Protein 7EB1 (pdb70)

Organism: Homo sapiens (NCBI:txid9606)

Foldseek 3Di:
DADFFLKKWKFQDFQPDAQCLCCVLLCVQAAFPFWFFDHDPVSRTGPRTIMTTGNGVVSSVSSQVVQAQHQRVHGHIHIHGPHD

Secondary structure (DSSP, 8-state):
--STT--EEEES--TT--HHHHHHHHHHHS-EEEEEEEE-TTT--EEEEEEEEESSHHHHHHHHHHHTTEEETTEEEEEEES--

Solvent-accessible surface area: 4812 Å² total; per-residue (Å²): 140,115,35,139,56,0,67,0,71,0,5,19,0,24,105,111,0,55,79,147,22,0,71,90,70,0,57,96,78,8,54,31,61,111,23,76,16,57,72,28,172,160,69,101,122,2,117,6,108,0,79,0,19,1,67,53,27,106,41,0,15,65,0,26,162,41,4,75,28,80,55,0,57,72,96,114,0,170,5,90,58,36,10,111

Nearest PDB structures (foldseek):
  7eb1-assembly1_A  TM=9.972E-01  e=1.438E-18  Homo sapiens
  1x5s-assembly1_A  TM=8.349E-01  e=1.591E-12  Homo sapiens
  2rra-assembly1_A  TM=8.463E-01  e=3.230E-09  Homo sapiens
  7zez-assembly1_A  TM=8.293E-01  e=2.449E-09  Homo sapiens
  2rrb-assembly1_A  TM=8.452E-01  e=9.126E-09  Homo sapiens

InterPro domains:
  IPR000504 RNA recognition motif domain [PF00076] (8-78)
  IPR000504 RNA recognition motif domain [PS50102] (6-84)
  IPR000504 RNA recognition motif domain [SM00360] (7-80)
  IPR012677 Nucleotide-binding alpha-beta plait domain superfamily [G3DSA:3.30.70.330] (1-126)
  IPR034278 RBM3/CIRBP, RNA recognition motif [cd12449] (6-85)
  IPR035979 RNA-binding domain superfamily [SSF54928] (4-114)
  IPR050441 RNA-binding motif [PTHR48034] (2-157)

Radius of gyration: 11.51 Å; Cα contacts (8 Å, |Δi|>4): 219; chains: 1; bounding box: 32×24×23 Å

Sequence (84 aa):
MSSEEGKLFVGGLNFNTDEQALEDHFSSFGPISEVVVVKDRETQRSRGFGFITFTNPEHASVAMRAMNGESLDGRQIRVDHAGKMSSEEGKLFVGGLNFNTDEQALEDHFSSFGPISEVVVVKDRETQRSRGFGFITFTNPEHASVAMRAMNGESLDGRQIRVDHAGKMSSEEGKLFVGGLNFNTDEQALEDHFSSFGPISEVVVVKDRETQRSRGFGFITFTNPEHASVAMRAMNGESLDGRQIRVDHAGKMSSEEGKLFVGGLNFNTDEQALEDHFSSFGPISEVVVVKDRETQRSRGFGFITFTNPEHASVAMRAMNGESLDGRQIRVDHAGKMSSEEGKLFVGGLNFNTDEQALEDHFSSFGPISEVVVVKDRETQRSRGFGFITFTNPEHASVAMRAMNGESLDGRQIRVDHAGKMSSEEGKLFVGGLNFNTDEQALEDHFSSFGPISEVVVVKDRETQRSRGFGFITFTNPEHASVAMRAMNGESLDGRQIRVDHAGKMSSEEGKLFVGGLNFNTDEQALEDHFSSFGPISEVVVVKDRETQRSRGFGFITFTNPEHASVAMRAMNGESLDGRQIRVDHAGKMSSEEGKLFVGGLNFNTDEQALEDHFSSFGPISEVVVVKDRETQRSRGFGFITFTNPEHASVAMRAMNGESLDGRQIRVDHAGKMSSEEGKLFVGGLNFNTDEQALEDHFSSFGPISEVVVVKDRETQRSRGFGFITFTNPEHASVAMRAMNGESLDGRQIRVDHAGKMSSEEGKLFVGGLNFNTDEQALEDHFSSFGPISEVVVVKDRETQRSRGFGFITFTNPEHASVAMRAMNGESLDGRQIRVDHAGKMSSEEGKLFVGGLNFNTDEQALEDHFSSFGPISEVVVVKDRETQRSRGFGFITFTNPEHASVAMRAMNGESLDGRQIRVDHAGKMSSEEGKLFVGGLNFNTDEQALEDHFSSFGPISEVVVVKDRETQRSRGFGFITFTNPEHASVAMRAMNGESLDGRQIRVDHAGKMSSEEGKLFVGGLNFNTDEQALEDHFSSFGPISEVVVVKDRETQRSRGFGFITFTNPEHASVAMRAMNGESLDGRQIRVDHAGKMSSEEGKLFVGGLNFNTDEQALEDHFSSFGPISEVVVVKDRETQRSRGFGFITFTNPEHASVAMRAMNGESLDGRQIRVDHAGKMSSEEGKLFVGGLNFNTDEQALEDHFSSFGPISEVVVVKDRETQRSRGFGFITFTNPEHASVAMRAMNGESLDGRQIRVDHAGKMSSEEGKLFVGGLNFNTDEQALEDHFSSFGPISEVVVVKDRETQRSRGFGFITFTNPEHASVAMRAMNGESLDGRQIRVDHAGKMSSEEGKLFVGGLNFNTDEQALEDHFSSFGPISEVVVVKDRETQRSRGFGFITFTNPEHASVAMRAMNGESLDGRQIRVDHAGKMSSEEGKLFVGGLNFNTDEQALEDHFSSFGPISEVVVVKDRETQRSRGFGFITFTNPEHASVAMRAMNGESLDGRQIRVDHAGKMSSEEGKLFVGGLNFNTDEQALEDHFSSFGPISEVVVVKDRETQRSRGFGFITFTNPEHASVAMRAMNGESLDGRQIRVDHAGKMSSEEGKLFVGGLNFNTDEQALEDHFSSFGPISEVVVVKDRETQRSRGFGFITFTNPEHASVAMRAMNGESLDGRQIRVDHAGK

GO terms:
  GO:0003723 RNA binding (F, TAS)
  GO:0006396 RNA processing (P, TAS)
  GO:0005515 protein binding (F, IPI)
  GO:0005654 nucleoplasm (C, IDA)
  GO:0003723 RNA binding (F, HDA)

Structure (mmCIF, N/CA/C/O backbone):
data_7EB1
#
_entry.id   7EB1
#
loop_
_atom_site.group_PDB
_atom_site.id
_atom_site.type_symbol
_atom_site.label_atom_id
_atom_site.label_alt_id
_atom_site.label_comp_id
_atom_site.label_asym_id
_atom_site.label_entity_id
_atom_site.label_seq_id
_atom_site.pdbx_PDB_ins_code
_atom_site.Cartn_x
_atom_site.Cartn_y
_atom_site.Cartn_z
_atom_site.occupancy
_atom_site.B_iso_or_equiv
_atom_site.auth_seq_id
_atom_site.auth_comp_id
_atom_site.auth_asym_id
_atom_site.auth_atom_id
_atom_site.pdbx_PDB_model_num
ATOM 1 N N . MET A 1 1 ? -7.457 -0.444 9.643 1.00 0.00 1 MET A N 1
ATOM 2 C CA . MET A 1 1 ? -7.922 0.965 9.486 1.00 0.00 1 MET A CA 1
ATOM 3 C C . MET A 1 1 ? -9.416 1.056 9.794 1.00 0.00 1 MET A C 1
ATOM 4 O O . MET A 1 1 ? -9.874 2.050 10.364 1.00 0.00 1 MET A O 1
ATOM 20 N N . SER A 1 2 ? -10.168 0.018 9.412 1.00 0.00 2 SER A N 1
ATOM 21 C CA . SER A 1 2 ? -11.612 -0.011 9.648 1.00 0.00 2 SER A CA 1
ATOM 22 C C . SER A 1 2 ? -12.272 1.233 9.038 1.00 0.00 2 SER A C 1
ATOM 23 O O . SER A 1 2 ? -13.067 1.925 9.688 1.00 0.00 2 SER A O 1
ATOM 31 N N . SER A 1 3 ? -11.926 1.506 7.779 1.00 0.00 3 SER A N 1
ATOM 32 C CA . SER A 1 3 ? -12.467 2.662 7.069 1.00 0.00 3 SER A CA 1
ATOM 33 C C . SER A 1 3 ? -12.706 2.326 5.601 1.00 0.00 3 SER A C 1
ATOM 34 O O . SER A 1 3 ? -12.192 1.326 5.091 1.00 0.00 3 SER A O 1
ATOM 42 N N . GLU A 1 4 ? -13.500 3.166 4.937 1.00 0.00 4 GLU A N 1
ATOM 43 C CA . GLU A 1 4 ? -13.829 2.965 3.521 1.00 0.00 4 GLU A CA 1
ATOM 44 C C . GLU A 1 4 ? -12.712 3.462 2.581 1.00 0.00 4 GLU A C 1
ATOM 45 O O . GLU A 1 4 ? -12.949 3.648 1.384 1.00 0.00 4 GLU A O 1
ATOM 57 N N . GLU A 1 5 ? -11.514 3.686 3.128 1.00 0.00 5 GLU A N 1
ATOM 58 C CA . GLU A 1 5 ? -10.382 4.177 2.345 1.00 0.00 5 GLU A CA 1
ATOM 59 C C . GLU A 1 5 ? -9.948 3.172 1.281 1.00 0.00 5 GLU A C 1
ATOM 60 O O . GLU A 1 5 ? -9.575 3.564 0.175 1.00 0.00 5 GLU A O 1
ATOM 72 N N . GLY A 1 6 ? -9.971 1.884 1.633 1.00 0.00 6 GLY A N 1
ATOM 73 C CA . GLY A 1 6 ? -9.549 0.831 0.707 1.00 0.00 6 GLY A CA 1
ATOM 74 C C . GLY A 1 6 ? -8.030 0.878 0.473 1.00 0.00 6 GLY A C 1
ATOM 75 O O . GLY A 1 6 ? -7.530 0.410 -0.550 1.00 0.00 6 GLY A O 1
ATOM 79 N N . LYS A 1 7 ? -7.300 1.462 1.426 1.00 0.00 7 LYS A N 1
ATOM 80 C CA . LYS A 1 7 ? -5.851 1.595 1.306 1.00 0.00 7 LYS A CA 1
ATOM 81 C C . LYS A 1 7 ? -5.130 0.279 1.569 1.00 0.00 7 LYS A C 1
ATOM 82 O O . LYS A 1 7 ? -5.354 -0.381 2.583 1.00 0.00 7 LYS A O 1
ATOM 101 N N . LEU A 1 8 ? -4.238 -0.061 0.637 1.00 0.00 8 LEU A N 1
ATOM 102 C CA . LEU A 1 8 ? -3.430 -1.267 0.739 1.00 0.00 8 LEU A CA 1
ATOM 103 C C . LEU A 1 8 ? -1.970 -0.869 0.934 1.00 0.00 8 LEU A C 1
ATOM 104 O O . LEU A 1 8 ? -1.540 0.177 0.440 1.00 0.00 8 LEU A O 1
ATOM 120 N N . PHE A 1 9 ? -1.212 -1.707 1.644 1.00 0.00 9 PHE A N 1
ATOM 121 C CA . PHE A 1 9 ? 0.208 -1.428 1.886 1.00 0.00 9 PHE A CA 1
ATOM 122 C C . PHE A 1 9 ? 1.066 -2.337 1.003 1.00 0.00 9 PHE A C 1
ATOM 123 O O . PHE A 1 9 ? 1.095 -3.546 1.210 1.00 0.00 9 PHE A O 1
ATOM 140 N N . VAL A 1 10 ? 1.759 -1.750 0.022 1.00 0.00 10 VAL A N 1
ATOM 141 C CA . VAL A 1 10 ? 2.599 -2.543 -0.886 1.00 0.00 10 VAL A CA 1
ATOM 142 C C . VAL A 1 10 ? 4.063 -2.451 -0.454 1.00 0.00 10 VAL A C 1
ATOM 143 O O . VAL A 1 10 ? 4.606 -1.352 -0.303 1.00 0.00 10 VAL A O 1
ATOM 156 N N . GLY A 1 11 ? 4.689 -3.616 -0.268 1.00 0.00 11 GLY A N 1
ATOM 157 C CA . GLY A 1 11 ? 6.092 -3.680 0.139 1.00 0.00 11 GLY A CA 1
ATOM 158 C C . GLY A 1 11 ? 6.931 -4.390 -0.914 1.00 0.00 11 GLY A C 1
ATOM 159 O O . GLY A 1 11 ? 6.401 -5.140 -1.738 1.00 0.00 11 GLY A O 1
ATOM 163 N N . GLY A 1 12 ? 8.240 -4.134 -0.886 1.00 0.00 12 GLY A N 1
ATOM 164 C CA . GLY A 1 12 ? 9.158 -4.735 -1.849 1.00 0.00 12 GLY A CA 1
ATOM 165 C C . GLY A 1 12 ? 8.890 -4.203 -3.256 1.00 0.00 12 GLY A C 1
ATOM 166 O O . GLY A 1 12 ? 9.031 -4.939 -4.236 1.00 0.00 12 GLY A O 1
ATOM 170 N N . LEU A 1 13 ? 8.482 -2.931 -3.345 1.00 0.00 13 LEU A N 1
ATOM 171 C CA . LEU A 1 13 ? 8.173 -2.320 -4.636 1.00 0.00 13 LEU A CA 1
ATOM 172 C C . LEU A 1 13 ? 9.365 -2.334 -5.587 1.00 0.00 13 LEU A C 1
ATOM 173 O O . LEU A 1 13 ? 10.507 -2.091 -5.192 1.00 0.00 13 LEU A O 1
ATOM 189 N N . ASN A 1 14 ? 9.070 -2.614 -6.858 1.00 0.00 14 ASN A N 1
ATOM 190 C CA . ASN A 1 14 ? 10.097 -2.649 -7.890 1.00 0.00 14 ASN A CA 1
ATOM 191 C C . ASN A 1 14 ? 10.687 -1.259 -8.050 1.00 0.00 14 ASN A C 1
ATOM 192 O O . ASN A 1 14 ? 10.006 -0.265 -7.796 1.00 0.00 14 ASN A O 1
ATOM 203 N N . PHE A 1 15 ? 11.952 -1.201 -8.453 1.00 0.00 15 PHE A N 1
ATOM 204 C CA . PHE A 1 15 ? 12.643 0.076 -8.625 1.00 0.00 15 PHE A CA 1
ATOM 205 C C . PHE A 1 15 ? 11.918 0.954 -9.640 1.00 0.00 15 PHE A C 1
ATOM 206 O O . PHE A 1 15 ? 11.849 2.175 -9.470 1.00 0.00 15 PHE A O 1
ATOM 223 N N . ASN A 1 16 ? 11.376 0.331 -10.691 1.00 0.00 16 ASN A N 1
ATOM 224 C CA . ASN A 1 16 ? 10.651 1.070 -11.727 1.00 0.00 16 ASN A CA 1
ATOM 225 C C . ASN A 1 16 ? 9.154 1.183 -11.386 1.00 0.00 16 ASN A C 1
ATOM 226 O O . ASN A 1 16 ? 8.309 1.300 -12.279 1.00 0.00 16 ASN A O 1
ATOM 237 N N . THR A 1 17 ? 8.844 1.163 -10.085 1.00 0.00 17 THR A N 1
ATOM 238 C CA . THR A 1 17 ? 7.470 1.279 -9.608 1.00 0.00 17 THR A CA 1
ATOM 239 C C . THR A 1 17 ? 7.137 2.745 -9.404 1.00 0.00 17 THR A C 1
ATOM 240 O O . THR A 1 17 ? 7.889 3.480 -8.758 1.00 0.00 17 THR A O 1
ATOM 251 N N . ASP A 1 18 ? 6.003 3.155 -9.960 1.00 0.00 18 ASP A N 1
ATOM 252 C CA . ASP A 1 18 ? 5.555 4.529 -9.845 1.00 0.00 18 ASP A CA 1
ATOM 253 C C . ASP A 1 18 ? 4.081 4.570 -9.523 1.00 0.00 18 ASP A C 1
ATOM 254 O O . ASP A 1 18 ? 3.421 3.534 -9.500 1.00 0.00 18 ASP A O 1
ATOM 263 N N . GLU A 1 19 ? 3.570 5.771 -9.279 1.00 0.00 19 GLU A N 1
ATOM 264 C CA . GLU A 1 19 ? 2.158 5.934 -8.968 1.00 0.00 19 GLU A CA 1
ATOM 265 C C . GLU A 1 19 ? 1.328 5.418 -10.134 1.00 0.00 19 GLU A C 1
ATOM 266 O O . GLU A 1 19 ? 0.314 4.758 -9.938 1.00 0.00 19 GLU A O 1
ATOM 278 N N . GLN A 1 20 ? 1.793 5.709 -11.346 1.00 0.00 20 GLN A N 1
ATOM 279 C CA . GLN A 1 20 ? 1.125 5.255 -12.556 1.00 0.00 20 GLN A CA 1
ATOM 280 C C . GLN A 1 20 ? 1.301 3.755 -12.759 1.00 0.00 20 GLN A C 1
ATOM 281 O O . GLN A 1 20 ? 0.361 3.073 -13.174 1.00 0.00 20 GLN A O 1
ATOM 295 N N . ALA A 1 21 ? 2.509 3.244 -12.477 1.00 0.00 21 ALA A N 1
ATOM 296 C CA . ALA A 1 21 ? 2.776 1.817 -12.648 1.00 0.00 21 ALA A CA 1
ATOM 297 C C . ALA A 1 21 ? 1.892 1.021 -11.707 1.00 0.00 21 ALA A C 1
ATOM 298 O O . ALA A 1 21 ? 1.240 0.053 -12.111 1.00 0.00 21 ALA A O 1
ATOM 305 N N . LEU A 1 22 ? 1.861 1.463 -10.451 1.00 0.00 22 LEU A N 1
ATOM 306 C CA . LEU A 1 22 ? 1.029 0.808 -9.439 1.00 0.00 22 LEU A CA 1
ATOM 307 C C . LEU A 1 22 ? -0.454 1.023 -9.712 1.00 0.00 22 LEU A C 1
ATOM 308 O O . LEU A 1 22 ? -1.247 0.087 -9.608 1.00 0.00 22 LEU A O 1
ATOM 324 N N . GLU A 1 23 ? -0.822 2.256 -10.055 1.00 0.00 23 GLU A N 1
ATOM 325 C CA . GLU A 1 23 ? -2.215 2.579 -10.332 1.00 0.00 23 GLU A CA 1
ATOM 326 C C . GLU A 1 23 ? -2.736 1.750 -11.506 1.00 0.00 23 GLU A C 1
ATOM 327 O O . GLU A 1 23 ? -3.849 1.250 -11.450 1.00 0.00 23 GLU A O 1
ATOM 339 N N . ASP A 1 24 ? -1.937 1.634 -12.567 1.00 0.00 24 ASP A N 1
ATOM 340 C CA . ASP A 1 24 ? -2.356 0.889 -13.759 1.00 0.00 24 ASP A CA 1
ATOM 341 C C . ASP A 1 24 ? -2.612 -0.596 -13.466 1.00 0.00 24 ASP A C 1
ATOM 342 O O . ASP A 1 24 ? -3.670 -1.123 -13.826 1.00 0.00 24 ASP A O 1
ATOM 351 N N . HIS A 1 25 ? -1.641 -1.270 -12.838 1.00 0.00 25 HIS A N 1
ATOM 352 C CA . HIS A 1 25 ? -1.780 -2.703 -12.540 1.00 0.00 25 HIS A CA 1
ATOM 353 C C . HIS A 1 25 ? -2.880 -2.973 -11.511 1.00 0.00 25 HIS A C 1
ATOM 354 O O . HIS A 1 25 ? -3.684 -3.898 -11.675 1.00 0.00 25 HIS A O 1
ATOM 369 N N . PHE A 1 26 ? -2.913 -2.160 -10.459 1.00 0.00 26 PHE A N 1
ATOM 370 C CA . PHE A 1 26 ? -3.914 -2.316 -9.405 1.00 0.00 26 PHE A CA 1
ATOM 371 C C . PHE A 1 26 ? -5.300 -1.904 -9.916 1.00 0.00 26 PHE A C 1
ATOM 372 O O . PHE A 1 26 ? -6.303 -2.465 -9.483 1.00 0.00 26 PHE A O 1
ATOM 389 N N . SER A 1 27 ? -5.343 -0.956 -10.867 1.00 0.00 27 SER A N 1
ATOM 390 C CA . SER A 1 27 ? -6.610 -0.526 -11.466 1.00 0.00 27 SER A CA 1
ATOM 391 C C . SER A 1 27 ? -7.238 -1.706 -12.172 1.00 0.00 27 SER A C 1
ATOM 392 O O . SER A 1 27 ? -8.446 -1.936 -12.082 1.00 0.00 27 SER A O 1
ATOM 400 N N . SER A 1 28 ? -6.385 -2.453 -12.873 1.00 0.00 28 SER A N 1
ATOM 401 C CA . SER A 1 28 ? -6.820 -3.622 -13.599 1.00 0.00 28 SER A CA 1
ATOM 402 C C . SER A 1 28 ? -7.445 -4.628 -12.640 1.00 0.00 28 SER A C 1
ATOM 403 O O . SER A 1 28 ? -8.487 -5.216 -12.944 1.00 0.00 28 SER A O 1
ATOM 411 N N . PHE A 1 29 ? -6.806 -4.811 -11.479 1.00 0.00 29 PHE A N 1
ATOM 412 C CA . PHE A 1 29 ? -7.320 -5.742 -10.471 1.00 0.00 29 PHE A CA 1
ATOM 413 C C . PHE A 1 29 ? -8.589 -5.195 -9.806 1.00 0.00 29 PHE A C 1
ATOM 414 O O . PHE A 1 29 ? -9.502 -5.962 -9.489 1.00 0.00 29 PHE A O 1
ATOM 431 N N . GLY A 1 30 ? -8.640 -3.870 -9.599 1.00 0.00 30 GLY A N 1
ATOM 432 C CA . GLY A 1 30 ? -9.805 -3.238 -8.968 1.00 0.00 30 GLY A CA 1
ATOM 433 C C . GLY A 1 30 ? -9.707 -1.694 -8.977 1.00 0.00 30 GLY A C 1
ATOM 434 O O . GLY A 1 30 ? -8.646 -1.154 -9.268 1.00 0.00 30 GLY A O 1
ATOM 438 N N . PRO A 1 31 ? -10.789 -0.974 -8.655 1.00 0.00 31 PRO A N 1
ATOM 439 C CA . PRO A 1 31 ? -10.799 0.538 -8.634 1.00 0.00 31 PRO A CA 1
ATOM 440 C C . PRO A 1 31 ? -9.688 1.152 -7.773 1.00 0.00 31 PRO A C 1
ATOM 441 O O . PRO A 1 31 ? -9.392 0.651 -6.695 1.00 0.00 31 PRO A O 1
ATOM 452 N N . ILE A 1 32 ? -9.105 2.262 -8.250 1.00 0.00 32 ILE A N 1
ATOM 453 C CA . ILE A 1 32 ? -8.049 2.965 -7.500 1.00 0.00 32 ILE A CA 1
ATOM 454 C C . ILE A 1 32 ? -8.490 4.390 -7.148 1.00 0.00 32 ILE A C 1
ATOM 455 O O . ILE A 1 32 ? -8.542 5.258 -8.024 1.00 0.00 32 ILE A O 1
ATOM 471 N N . SER A 1 33 ? -8.763 4.631 -5.861 1.00 0.00 33 SER A N 1
ATOM 472 C CA . SER A 1 33 ? -9.147 5.966 -5.407 1.00 0.00 33 SER A CA 1
ATOM 473 C C . SER A 1 33 ? -7.971 6.931 -5.576 1.00 0.00 33 SER A C 1
ATOM 474 O O . SER A 1 33 ? -8.120 8.011 -6.154 1.00 0.00 33 SER A O 1
ATOM 482 N N . GLU A 1 34 ? -6.798 6.515 -5.079 1.00 0.00 34 GLU A N 1
ATOM 483 C CA . GLU A 1 34 ? -5.578 7.320 -5.183 1.00 0.00 34 GLU A CA 1
ATOM 484 C C . GLU A 1 34 ? -4.352 6.419 -5.172 1.00 0.00 34 GLU A C 1
ATOM 485 O O . GLU A 1 34 ? -4.466 5.226 -4.905 1.00 0.00 34 GLU A O 1
ATOM 497 N N . VAL A 1 35 ? -3.186 6.995 -5.474 1.00 0.00 35 VAL A N 1
ATOM 498 C CA . VAL A 1 35 ? -1.944 6.224 -5.491 1.00 0.00 35 VAL A CA 1
ATOM 499 C C . VAL A 1 35 ? -0.752 7.099 -5.070 1.00 0.00 35 VAL A C 1
ATOM 500 O O . VAL A 1 35 ? -0.635 8.258 -5.468 1.00 0.00 35 VAL A O 1
ATOM 513 N N . VAL A 1 36 ? 0.113 6.514 -4.247 1.00 0.00 36 VAL A N 1
ATOM 514 C CA . VAL A 1 36 ? 1.304 7.195 -3.739 1.00 0.00 36 VAL A CA 1
ATOM 515 C C . VAL A 1 36 ? 2.479 6.207 -3.689 1.00 0.00 36 VAL A C 1
ATOM 516 O O . VAL A 1 36 ? 2.321 5.088 -3.209 1.00 0.00 36 VAL A O 1
ATOM 529 N N . VAL A 1 37 ? 3.646 6.616 -4.189 1.00 0.00 37 VAL A N 1
ATOM 530 C CA . VAL A 1 37 ? 4.828 5.736 -4.188 1.00 0.00 37 VAL A CA 1
ATOM 531 C C . VAL A 1 37 ? 6.032 6.466 -3.593 1.00 0.00 37 VAL A C 1
ATOM 532 O O . VAL A 1 37 ? 6.321 7.607 -3.968 1.00 0.00 37 VAL A O 1
ATOM 545 N N . VAL A 1 38 ? 6.740 5.785 -2.692 1.00 0.00 38 VAL A N 1
ATOM 546 C CA . VAL A 1 38 ? 7.932 6.360 -2.075 1.00 0.00 38 VAL A CA 1
ATOM 547 C C . VAL A 1 38 ? 9.144 5.956 -2.916 1.00 0.00 38 VAL A C 1
ATOM 548 O O . VAL A 1 38 ? 9.409 4.767 -3.110 1.00 0.00 38 VAL A O 1
ATOM 561 N N . LYS A 1 39 ? 9.854 6.959 -3.424 1.00 0.00 39 LYS A N 1
ATOM 562 C CA . LYS A 1 39 ? 11.028 6.730 -4.265 1.00 0.00 39 LYS A CA 1
ATOM 563 C C . LYS A 1 39 ? 12.150 7.689 -3.884 1.00 0.00 39 LYS A C 1
ATOM 564 O O . LYS A 1 39 ? 11.964 8.575 -3.047 1.00 0.00 39 LYS A O 1
ATOM 583 N N . ASP A 1 40 ? 13.305 7.503 -4.515 1.00 0.00 40 ASP A N 1
ATOM 584 C CA . ASP A 1 40 ? 14.458 8.335 -4.270 1.00 0.00 40 ASP A CA 1
ATOM 585 C C . ASP A 1 40 ? 14.204 9.726 -4.838 1.00 0.00 40 ASP A C 1
ATOM 586 O O . ASP A 1 40 ? 13.710 9.848 -5.942 1.00 0.00 40 ASP A O 1
ATOM 595 N N . ARG A 1 41 ? 14.531 10.763 -4.084 1.00 0.00 41 ARG A N 1
ATOM 596 C CA . ARG A 1 41 ? 14.327 12.139 -4.558 1.00 0.00 41 ARG A CA 1
ATOM 597 C C . ARG A 1 41 ? 15.500 12.598 -5.439 1.00 0.00 41 ARG A C 1
ATOM 598 O O . ARG A 1 41 ? 15.388 13.597 -6.154 1.00 0.00 41 ARG A O 1
ATOM 619 N N . GLU A 1 42 ? 16.613 11.857 -5.389 1.00 0.00 42 GLU A N 1
ATOM 620 C CA . GLU A 1 42 ? 17.796 12.178 -6.189 1.00 0.00 42 GLU A CA 1
ATOM 621 C C . GLU A 1 42 ? 17.914 11.235 -7.389 1.00 0.00 42 GLU A C 1
ATOM 622 O O . GLU A 1 42 ? 18.508 11.594 -8.407 1.00 0.00 42 GLU A O 1
ATOM 634 N N . THR A 1 43 ? 17.339 10.030 -7.262 1.00 0.00 43 THR A N 1
ATOM 635 C CA . THR A 1 43 ? 17.373 9.040 -8.337 1.00 0.00 43 THR A CA 1
ATOM 636 C C . THR A 1 43 ? 15.977 8.851 -8.947 1.00 0.00 43 THR A C 1
ATOM 637 O O . THR A 1 43 ? 15.841 8.292 -10.038 1.00 0.00 43 THR A O 1
ATOM 648 N N . GLN A 1 44 ? 14.947 9.296 -8.223 1.00 0.00 44 GLN A N 1
ATOM 649 C CA . GLN A 1 44 ? 13.565 9.149 -8.669 1.00 0.00 44 GLN A CA 1
ATOM 650 C C . GLN A 1 44 ? 13.269 7.666 -8.925 1.00 0.00 44 GLN A C 1
ATOM 651 O O . GLN A 1 44 ? 12.497 7.302 -9.816 1.00 0.00 44 GLN A O 1
ATOM 665 N N . ARG A 1 45 ? 13.912 6.828 -8.110 1.00 0.00 45 ARG A N 1
ATOM 666 C CA . ARG A 1 45 ? 13.772 5.384 -8.184 1.00 0.00 45 ARG A CA 1
ATOM 667 C C . ARG A 1 45 ? 13.085 4.860 -6.931 1.00 0.00 45 ARG A C 1
ATOM 668 O O . ARG A 1 45 ? 13.488 5.157 -5.809 1.00 0.00 45 ARG A O 1
ATOM 689 N N . SER A 1 46 ? 12.047 4.072 -7.155 1.00 0.00 46 SER A N 1
ATOM 690 C CA . SER A 1 46 ? 11.260 3.482 -6.073 1.00 0.00 46 SER A CA 1
ATOM 691 C C . SER A 1 46 ? 12.164 2.863 -5.015 1.00 0.00 46 SER A C 1
ATOM 692 O O . SER A 1 46 ? 13.207 2.284 -5.325 1.00 0.00 46 SER A O 1
ATOM 700 N N . ARG A 1 47 ? 11.754 3.035 -3.768 1.00 0.00 47 ARG A N 1
ATOM 701 C CA . ARG A 1 47 ? 12.523 2.538 -2.619 1.00 0.00 47 ARG A CA 1
ATOM 702 C C . ARG A 1 47 ? 12.033 1.181 -2.104 1.00 0.00 47 ARG A C 1
ATOM 703 O O . ARG A 1 47 ? 12.590 0.660 -1.132 1.00 0.00 47 ARG A O 1
ATOM 724 N N . GLY A 1 48 ? 11.005 0.613 -2.739 1.00 0.00 48 GLY A N 1
ATOM 725 C CA . GLY A 1 48 ? 10.474 -0.686 -2.309 1.00 0.00 48 GLY A CA 1
ATOM 726 C C . GLY A 1 48 ? 9.266 -0.552 -1.379 1.00 0.00 48 GLY A C 1
ATOM 727 O O . GLY A 1 48 ? 8.832 -1.541 -0.792 1.00 0.00 48 GLY A O 1
ATOM 731 N N . PHE A 1 49 ? 8.723 0.659 -1.252 1.00 0.00 49 PHE A N 1
ATOM 732 C CA . PHE A 1 49 ? 7.558 0.884 -0.399 1.00 0.00 49 PHE A CA 1
ATOM 733 C C . PHE A 1 49 ? 6.666 1.959 -0.998 1.00 0.00 49 PHE A C 1
ATOM 734 O O . PHE A 1 49 ? 7.159 2.977 -1.489 1.00 0.00 49 PHE A O 1
ATOM 751 N N . GLY A 1 50 ? 5.355 1.723 -0.970 1.00 0.00 50 GLY A N 1
ATOM 752 C CA . GLY A 1 50 ? 4.400 2.668 -1.520 1.00 0.00 50 GLY A CA 1
ATOM 753 C C . GLY A 1 50 ? 3.009 2.444 -0.931 1.00 0.00 50 GLY A C 1
ATOM 754 O O . GLY A 1 50 ? 2.726 1.383 -0.372 1.00 0.00 50 GLY A O 1
ATOM 758 N N . PHE A 1 51 ? 2.146 3.447 -1.082 1.00 0.00 51 PHE A N 1
ATOM 759 C CA . PHE A 1 51 ? 0.771 3.372 -0.587 1.00 0.00 51 PHE A CA 1
ATOM 760 C C . PHE A 1 51 ? -0.199 3.530 -1.756 1.00 0.00 51 PHE A C 1
ATOM 761 O O . PHE A 1 51 ? 0.031 4.343 -2.643 1.00 0.00 51 PHE A O 1
ATOM 778 N N . ILE A 1 52 ? -1.270 2.745 -1.753 1.00 0.00 52 ILE A N 1
ATOM 779 C CA . ILE A 1 52 ? -2.266 2.796 -2.822 1.00 0.00 52 ILE A CA 1
ATOM 780 C C . ILE A 1 52 ? -3.670 2.819 -2.207 1.00 0.00 52 ILE A C 1
ATOM 781 O O . ILE A 1 52 ? -3.984 1.992 -1.345 1.00 0.00 52 ILE A O 1
ATOM 797 N N . THR A 1 53 ? -4.495 3.790 -2.622 1.00 0.00 53 THR A N 1
ATOM 798 C CA . THR A 1 53 ? -5.845 3.925 -2.069 1.00 0.00 53 THR A CA 1
ATOM 799 C C . THR A 1 53 ? -6.905 3.465 -3.070 1.00 0.00 53 THR A C 1
ATOM 800 O O . THR A 1 53 ? -6.884 3.851 -4.235 1.00 0.00 53 THR A O 1
ATOM 811 N N . PHE A 1 54 ? -7.819 2.627 -2.584 1.00 0.00 54 PHE A N 1
ATOM 812 C CA . PHE A 1 54 ? -8.909 2.090 -3.402 1.00 0.00 54 PHE A CA 1
ATOM 813 C C . PHE A 1 54 ? -10.207 2.832 -3.175 1.00 0.00 54 PHE A C 1
ATOM 814 O O . PHE A 1 54 ? -10.374 3.540 -2.181 1.00 0.00 54 PHE A O 1
ATOM 831 N N . THR A 1 55 ? -11.129 2.637 -4.111 1.00 0.00 55 THR A N 1
ATOM 832 C CA . THR A 1 55 ? -12.438 3.256 -4.035 1.00 0.00 55 THR A CA 1
ATOM 833 C C . THR A 1 55 ? -13.132 2.794 -2.756 1.00 0.00 55 THR A C 1
ATOM 834 O O . THR A 1 55 ? -13.637 3.611 -1.982 1.00 0.00 55 THR A O 1
ATOM 845 N N . ASN A 1 56 ? -13.132 1.477 -2.547 1.00 0.00 56 ASN A N 1
ATOM 846 C CA . ASN A 1 56 ? -13.747 0.893 -1.357 1.00 0.00 56 ASN A CA 1
ATOM 847 C C . ASN A 1 56 ? -12.930 -0.311 -0.841 1.00 0.00 56 ASN A C 1
ATOM 848 O O . ASN A 1 56 ? -12.258 -0.973 -1.633 1.00 0.00 56 ASN A O 1
ATOM 859 N N . PRO A 1 57 ? -12.971 -0.613 0.457 1.00 0.00 57 PRO A N 1
ATOM 860 C CA . PRO A 1 57 ? -12.220 -1.770 1.050 1.00 0.00 57 PRO A CA 1
ATOM 861 C C . PRO A 1 57 ? -12.372 -3.044 0.235 1.00 0.00 57 PRO A C 1
ATOM 862 O O . PRO A 1 57 ? -11.447 -3.852 0.168 1.00 0.00 57 PRO A O 1
ATOM 873 N N . GLU A 1 58 ? -13.534 -3.207 -0.389 1.00 0.00 58 GLU A N 1
ATOM 874 C CA . GLU A 1 58 ? -13.795 -4.378 -1.219 1.00 0.00 58 GLU A CA 1
ATOM 875 C C . GLU A 1 58 ? -12.839 -4.398 -2.407 1.00 0.00 58 GLU A C 1
ATOM 876 O O . GLU A 1 58 ? -12.337 -5.453 -2.797 1.00 0.00 58 GLU A O 1
ATOM 888 N N . HIS A 1 59 ? -12.593 -3.212 -2.971 1.00 0.00 59 HIS A N 1
ATOM 889 C CA . HIS A 1 59 ? -11.706 -3.073 -4.111 1.00 0.00 59 HIS A CA 1
ATOM 890 C C . HIS A 1 59 ? -10.267 -3.300 -3.666 1.00 0.00 59 HIS A C 1
ATOM 891 O O . HIS A 1 59 ? -9.487 -3.968 -4.354 1.00 0.00 59 HIS A O 1
ATOM 906 N N . ALA A 1 60 ? -9.946 -2.777 -2.480 1.00 0.00 60 ALA A N 1
ATOM 907 C CA . ALA A 1 60 ? -8.626 -2.956 -1.899 1.00 0.00 60 ALA A CA 1
ATOM 908 C C . ALA A 1 60 ? -8.375 -4.450 -1.688 1.00 0.00 60 ALA A C 1
ATOM 909 O O . ALA A 1 60 ? -7.286 -4.962 -1.954 1.00 0.00 60 ALA A O 1
ATOM 916 N N . SER A 1 61 ? -9.414 -5.140 -1.204 1.00 0.00 61 SER A N 1
ATOM 917 C CA . SER A 1 61 ? -9.332 -6.573 -0.931 1.00 0.00 61 SER A CA 1
ATOM 918 C C . SER A 1 61 ? -8.983 -7.378 -2.180 1.00 0.00 61 SER A C 1
ATOM 919 O O . SER A 1 61 ? -8.178 -8.312 -2.105 1.00 0.00 61 SER A O 1
ATOM 927 N N . VAL A 1 62 ? -9.604 -7.043 -3.316 1.00 0.00 62 VAL A N 1
ATOM 928 C CA . VAL A 1 62 ? -9.351 -7.787 -4.558 1.00 0.00 62 VAL A CA 1
ATOM 929 C C . VAL A 1 62 ? -7.894 -7.636 -4.986 1.00 0.00 62 VAL A C 1
ATOM 930 O O . VAL A 1 62 ? -7.263 -8.622 -5.380 1.00 0.00 62 VAL A O 1
ATOM 943 N N . ALA A 1 63 ? -7.382 -6.395 -4.965 1.00 0.00 63 ALA A N 1
ATOM 944 C CA . ALA A 1 63 ? -6.020 -6.159 -5.416 1.00 0.00 63 ALA A CA 1
ATOM 945 C C . ALA A 1 63 ? -5.024 -6.956 -4.602 1.00 0.00 63 ALA A C 1
ATOM 946 O O . ALA A 1 63 ? -4.199 -7.657 -5.183 1.00 0.00 63 ALA A O 1
ATOM 953 N N . MET A 1 64 ? -5.103 -6.878 -3.265 1.00 0.00 64 MET A N 1
ATOM 954 C CA . MET A 1 64 ? -4.173 -7.663 -2.442 1.00 0.00 64 MET A CA 1
ATOM 955 C C . MET A 1 64 ? -4.392 -9.140 -2.680 1.00 0.00 64 MET A C 1
ATOM 956 O O . MET A 1 64 ? -3.445 -9.912 -2.651 1.00 0.00 64 MET A O 1
ATOM 970 N N . ARG A 1 65 ? -5.640 -9.527 -2.927 1.00 0.00 65 ARG A N 1
ATOM 971 C CA . ARG A 1 65 ? -5.952 -10.923 -3.180 1.00 0.00 65 ARG A CA 1
ATOM 972 C C . ARG A 1 65 ? -5.214 -11.391 -4.433 1.00 0.00 65 ARG A C 1
ATOM 973 O O . ARG A 1 65 ? -4.671 -12.500 -4.465 1.00 0.00 65 ARG A O 1
ATOM 994 N N . ALA A 1 66 ? -5.229 -10.546 -5.468 1.00 0.00 66 ALA A N 1
ATOM 995 C CA . ALA A 1 66 ? -4.590 -10.884 -6.741 1.00 0.00 66 ALA A CA 1
ATOM 996 C C . ALA A 1 66 ? -3.121 -10.437 -6.840 1.00 0.00 66 ALA A C 1
ATOM 997 O O . ALA A 1 66 ? -2.475 -10.735 -7.851 1.00 0.00 66 ALA A O 1
ATOM 1004 N N . MET A 1 67 ? -2.598 -9.692 -5.846 1.00 0.00 67 MET A N 1
ATOM 1005 C CA . MET A 1 67 ? -1.205 -9.198 -5.936 1.00 0.00 67 MET A CA 1
ATOM 1006 C C . MET A 1 67 ? -0.313 -9.583 -4.739 1.00 0.00 67 MET A C 1
ATOM 1007 O O . MET A 1 67 ? 0.909 -9.533 -4.866 1.00 0.00 67 MET A O 1
ATOM 1021 N N . ASN A 1 68 ? -0.893 -9.951 -3.590 1.00 0.00 68 ASN A N 1
ATOM 1022 C CA . ASN A 1 68 ? -0.074 -10.311 -2.413 1.00 0.00 68 ASN A CA 1
ATOM 1023 C C . ASN A 1 68 ? 1.025 -11.314 -2.759 1.00 0.00 68 ASN A C 1
ATOM 1024 O O . ASN A 1 68 ? 0.764 -12.479 -3.059 1.00 0.00 68 ASN A O 1
ATOM 1035 N N . GLY A 1 69 ? 2.269 -10.833 -2.703 1.00 0.00 69 GLY A N 1
ATOM 1036 C CA . GLY A 1 69 ? 3.427 -11.659 -2.994 1.00 0.00 69 GLY A CA 1
ATOM 1037 C C . GLY A 1 69 ? 3.513 -11.997 -4.486 1.00 0.00 69 GLY A C 1
ATOM 1038 O O . GLY A 1 69 ? 4.026 -13.055 -4.855 1.00 0.00 69 GLY A O 1
ATOM 1042 N N . GLU A 1 70 ? 2.967 -11.113 -5.328 1.00 0.00 70 GLU A N 1
ATOM 1043 C CA . GLU A 1 70 ? 2.938 -11.344 -6.779 1.00 0.00 70 GLU A CA 1
ATOM 1044 C C . GLU A 1 70 ? 3.840 -10.378 -7.544 1.00 0.00 70 GLU A C 1
ATOM 1045 O O . GLU A 1 70 ? 3.944 -9.195 -7.224 1.00 0.00 70 GLU A O 1
ATOM 1057 N N . SER A 1 71 ? 4.490 -10.939 -8.559 1.00 0.00 71 SER A N 1
ATOM 1058 C CA . SER A 1 71 ? 5.418 -10.220 -9.416 1.00 0.00 71 SER A CA 1
ATOM 1059 C C . SER A 1 71 ? 4.812 -8.969 -10.029 1.00 0.00 71 SER A C 1
ATOM 1060 O O . SER A 1 71 ? 4.073 -9.028 -11.015 1.00 0.00 71 SER A O 1
ATOM 1068 N N . LEU A 1 72 ? 5.214 -7.837 -9.471 1.00 0.00 72 LEU A N 1
ATOM 1069 C CA . LEU A 1 72 ? 4.814 -6.538 -9.983 1.00 0.00 72 LEU A CA 1
ATOM 1070 C C . LEU A 1 72 ? 6.036 -5.991 -10.706 1.00 0.00 72 LEU A C 1
ATOM 1071 O O . LEU A 1 72 ? 7.090 -5.808 -10.088 1.00 0.00 72 LEU A O 1
ATOM 1087 N N . ASP A 1 73 ? 5.911 -5.785 -12.014 1.00 0.00 73 ASP A N 1
ATOM 1088 C CA . ASP A 1 73 ? 7.040 -5.320 -12.820 1.00 0.00 73 ASP A CA 1
ATOM 1089 C C . ASP A 1 73 ? 8.208 -6.320 -12.703 1.00 0.00 73 ASP A C 1
ATOM 1090 O O . ASP A 1 73 ? 9.381 -5.941 -12.776 1.00 0.00 73 ASP A O 1
ATOM 1099 N N . GLY A 1 74 ? 7.864 -7.610 -12.544 1.00 0.00 74 GLY A N 1
ATOM 1100 C CA . GLY A 1 74 ? 8.862 -8.680 -12.442 1.00 0.00 74 GLY A CA 1
ATOM 1101 C C . GLY A 1 74 ? 9.460 -8.832 -11.040 1.00 0.00 74 GLY A C 1
ATOM 1102 O O . GLY A 1 74 ? 10.464 -9.530 -10.875 1.00 0.00 74 GLY A O 1
ATOM 1106 N N . ARG A 1 75 ? 8.844 -8.201 -10.040 1.00 0.00 75 ARG A N 1
ATOM 1107 C CA . ARG A 1 75 ? 9.328 -8.302 -8.663 1.00 0.00 75 ARG A CA 1
ATOM 1108 C C . ARG A 1 75 ? 8.136 -8.443 -7.736 1.00 0.00 75 ARG A C 1
ATOM 1109 O O . ARG A 1 75 ? 7.265 -7.572 -7.716 1.00 0.00 75 ARG A O 1
ATOM 1130 N N . GLN A 1 76 ? 8.088 -9.549 -6.991 1.00 0.00 76 GLN A N 1
ATOM 1131 C CA . GLN A 1 76 ? 6.960 -9.789 -6.105 1.00 0.00 76 GLN A CA 1
ATOM 1132 C C . GLN A 1 76 ? 6.869 -8.734 -5.015 1.00 0.00 76 GLN A C 1
ATOM 1133 O O . GLN A 1 76 ? 7.861 -8.379 -4.377 1.00 0.00 76 GLN A O 1
ATOM 1147 N N . ILE A 1 77 ? 5.646 -8.257 -4.817 1.00 0.00 77 ILE A N 1
ATOM 1148 C CA . ILE A 1 77 ? 5.346 -7.250 -3.805 1.00 0.00 77 ILE A CA 1
ATOM 1149 C C . ILE A 1 77 ? 4.286 -7.779 -2.881 1.00 0.00 77 ILE A C 1
ATOM 1150 O O . ILE A 1 77 ? 3.447 -8.564 -3.302 1.00 0.00 77 ILE A O 1
ATOM 1166 N N . ARG A 1 78 ? 4.332 -7.346 -1.625 1.00 0.00 78 ARG A N 1
ATOM 1167 C CA . ARG A 1 78 ? 3.367 -7.803 -0.633 1.00 0.00 78 ARG A CA 1
ATOM 1168 C C . ARG A 1 78 ? 2.354 -6.720 -0.350 1.00 0.00 78 ARG A C 1
ATOM 1169 O O . ARG A 1 78 ? 2.706 -5.631 0.111 1.00 0.00 78 ARG A O 1
ATOM 1190 N N . VAL A 1 79 ? 1.098 -7.024 -0.652 1.00 0.00 79 VAL A N 1
ATOM 1191 C CA . VAL A 1 79 ? 0.019 -6.070 -0.457 1.00 0.00 79 VAL A CA 1
ATOM 1192 C C . VAL A 1 79 ? -0.751 -6.421 0.820 1.00 0.00 79 VAL A C 1
ATOM 1193 O O . VAL A 1 79 ? -1.554 -7.355 0.835 1.00 0.00 79 VAL A O 1
ATOM 1206 N N . ASP A 1 80 ? -0.507 -5.642 1.880 1.00 0.00 80 ASP A N 1
ATOM 1207 C CA . ASP A 1 80 ? -1.178 -5.835 3.156 1.00 0.00 80 ASP A CA 1
ATOM 1208 C C . ASP A 1 80 ? -2.218 -4.753 3.301 1.00 0.00 80 ASP A C 1
ATOM 1209 O O . ASP A 1 80 ? -1.880 -3.573 3.418 1.00 0.00 80 ASP A O 1
ATOM 1218 N N . HIS A 1 81 ? -3.477 -5.154 3.240 1.00 0.00 81 HIS A N 1
ATOM 1219 C CA . HIS A 1 81 ? -4.569 -4.200 3.296 1.00 0.00 81 HIS A CA 1
ATOM 1220 C C . HIS A 1 81 ? -4.591 -3.378 4.570 1.00 0.00 81 HIS A C 1
ATOM 1221 O O . HIS A 1 81 ? -4.778 -3.902 5.669 1.00 0.00 81 HIS A O 1
ATOM 1236 N N . ALA A 1 82 ? -4.423 -2.064 4.389 1.00 0.00 82 ALA A N 1
ATOM 1237 C CA . ALA A 1 82 ? -4.457 -1.134 5.511 1.00 0.00 82 ALA A CA 1
ATOM 1238 C C . ALA A 1 82 ? -5.843 -1.145 6.162 1.00 0.00 82 ALA A C 1
ATOM 1239 O O . ALA A 1 82 ? -5.962 -1.075 7.386 1.00 0.00 82 ALA A O 1
ATOM 1246 N N . GLY A 1 83 ? -6.888 -1.218 5.322 1.00 0.00 83 GLY A N 1
ATOM 1247 C CA . GLY A 1 83 ? -8.271 -1.220 5.809 1.00 0.00 83 GLY A CA 1
ATOM 1248 C C . GLY A 1 83 ? -8.982 -2.550 5.547 1.00 0.00 83 GLY A C 1
ATOM 1249 O O . GLY A 1 83 ? -9.036 -3.413 6.428 1.00 0.00 83 GLY A O 1
ATOM 1253 N N . LYS A 1 84 ? -9.550 -2.698 4.341 1.00 0.00 84 LYS A N 1
ATOM 1254 C CA . LYS A 1 84 ? -10.291 -3.913 3.966 1.00 0.00 84 LYS A CA 1
ATOM 1255 C C . LYS A 1 84 ? -11.526 -4.061 4.857 1.00 0.00 84 LYS A C 1
ATOM 1256 O O . LYS A 1 84 ? -12.455 -4.732 4.441 1.00 0.00 84 LYS A O 1
ATOM 1276 N N . MET A 1 1 ? -12.552 -4.093 8.416 1.00 0.00 1 MET A N 2
ATOM 1277 C CA . MET A 1 1 ? -13.453 -2.959 8.069 1.00 0.00 1 MET A CA 2
ATOM 1278 C C . MET A 1 1 ? -13.065 -1.741 8.919 1.00 0.00 1 MET A C 2
ATOM 1279 O O . MET A 1 1 ? -13.925 -1.049 9.479 1.00 0.00 1 MET A O 2
ATOM 1295 N N . SER A 1 2 ? -11.756 -1.491 9.008 1.00 0.00 2 SER A N 2
ATOM 1296 C CA . SER A 1 2 ? -11.243 -0.364 9.782 1.00 0.00 2 SER A CA 2
ATOM 1297 C C . SER A 1 2 ? -11.768 0.954 9.226 1.00 0.00 2 SER A C 2
ATOM 1298 O O . SER A 1 2 ? -12.196 1.829 9.986 1.00 0.00 2 SER A O 2
ATOM 1306 N N . SER A 1 3 ? -11.732 1.087 7.899 1.00 0.00 3 SER A N 2
ATOM 1307 C CA . SER A 1 3 ? -12.206 2.297 7.236 1.00 0.00 3 SER A CA 2
ATOM 1308 C C . SER A 1 3 ? -12.581 1.994 5.790 1.00 0.00 3 SER A C 2
ATOM 1309 O O . SER A 1 3 ? -12.210 0.948 5.258 1.00 0.00 3 SER A O 2
ATOM 1317 N N . GLU A 1 4 ? -13.310 2.919 5.166 1.00 0.00 4 GLU A N 2
ATOM 1318 C CA . GLU A 1 4 ? -13.734 2.756 3.769 1.00 0.00 4 GLU A CA 2
ATOM 1319 C C . GLU A 1 4 ? -12.680 3.302 2.790 1.00 0.00 4 GLU A C 2
ATOM 1320 O O . GLU A 1 4 ? -12.969 3.492 1.607 1.00 0.00 4 GLU A O 2
ATOM 1332 N N . GLU A 1 5 ? -11.468 3.555 3.296 1.00 0.00 5 GLU A N 2
ATOM 1333 C CA . GLU A 1 5 ? -10.378 4.087 2.483 1.00 0.00 5 GLU A CA 2
ATOM 1334 C C . GLU A 1 5 ? -9.954 3.104 1.399 1.00 0.00 5 GLU A C 2
ATOM 1335 O O . GLU A 1 5 ? -9.598 3.515 0.296 1.00 0.00 5 GLU A O 2
ATOM 1347 N N . GLY A 1 6 ? -9.952 1.811 1.735 1.00 0.00 6 GLY A N 2
ATOM 1348 C CA . GLY A 1 6 ? -9.527 0.776 0.787 1.00 0.00 6 GLY A CA 2
ATOM 1349 C C . GLY A 1 6 ? -8.007 0.846 0.553 1.00 0.00 6 GLY A C 2
ATOM 1350 O O . GLY A 1 6 ? -7.503 0.398 -0.476 1.00 0.00 6 GLY A O 2
ATOM 1354 N N . LYS A 1 7 ? -7.286 1.428 1.514 1.00 0.00 7 LYS A N 2
ATOM 1355 C CA . LYS A 1 7 ? -5.838 1.582 1.399 1.00 0.00 7 LYS A CA 2
ATOM 1356 C C . LYS A 1 7 ? -5.105 0.273 1.671 1.00 0.00 7 LYS A C 2
ATOM 1357 O O . LYS A 1 7 ? -5.327 -0.384 2.687 1.00 0.00 7 LYS A O 2
ATOM 1376 N N . LEU A 1 8 ? -4.208 -0.066 0.742 1.00 0.00 8 LEU A N 2
ATOM 1377 C CA . LEU A 1 8 ? -3.390 -1.264 0.854 1.00 0.00 8 LEU A CA 2
ATOM 1378 C C . LEU A 1 8 ? -1.933 -0.854 1.049 1.00 0.00 8 LEU A C 2
ATOM 1379 O O . LEU A 1 8 ? -1.507 0.186 0.540 1.00 0.00 8 LEU A O 2
ATOM 1395 N N . PHE A 1 9 ? -1.174 -1.680 1.768 1.00 0.00 9 PHE A N 2
ATOM 1396 C CA . PHE A 1 9 ? 0.245 -1.398 2.005 1.00 0.00 9 PHE A CA 2
ATOM 1397 C C . PHE A 1 9 ? 1.087 -2.299 1.102 1.00 0.00 9 PHE A C 2
ATOM 1398 O O . PHE A 1 9 ? 1.100 -3.514 1.280 1.00 0.00 9 PHE A O 2
ATOM 1415 N N . VAL A 1 10 ? 1.777 -1.700 0.127 1.00 0.00 10 VAL A N 2
ATOM 1416 C CA . VAL A 1 10 ? 2.596 -2.488 -0.806 1.00 0.00 10 VAL A CA 2
ATOM 1417 C C . VAL A 1 10 ? 4.061 -2.447 -0.376 1.00 0.00 10 VAL A C 2
ATOM 1418 O O . VAL A 1 10 ? 4.591 -1.377 -0.058 1.00 0.00 10 VAL A O 2
ATOM 1431 N N . GLY A 1 11 ? 4.707 -3.617 -0.373 1.00 0.00 11 GLY A N 2
ATOM 1432 C CA . GLY A 1 11 ? 6.115 -3.720 0.015 1.00 0.00 11 GLY A CA 2
ATOM 1433 C C . GLY A 1 11 ? 6.934 -4.404 -1.075 1.00 0.00 11 GLY A C 2
ATOM 1434 O O . GLY A 1 11 ? 6.385 -5.117 -1.916 1.00 0.00 11 GLY A O 2
ATOM 1438 N N . GLY A 1 12 ? 8.247 -4.165 -1.055 1.00 0.00 12 GLY A N 2
ATOM 1439 C CA . GLY A 1 12 ? 9.149 -4.741 -2.052 1.00 0.00 12 GLY A CA 2
ATOM 1440 C C . GLY A 1 12 ? 8.864 -4.171 -3.439 1.00 0.00 12 GLY A C 2
ATOM 1441 O O . GLY A 1 12 ? 8.945 -4.892 -4.438 1.00 0.00 12 GLY A O 2
ATOM 1445 N N . LEU A 1 13 ? 8.501 -2.884 -3.489 1.00 0.00 13 LEU A N 2
ATOM 1446 C CA . LEU A 1 13 ? 8.172 -2.232 -4.759 1.00 0.00 13 LEU A CA 2
ATOM 1447 C C . LEU A 1 13 ? 9.361 -2.229 -5.709 1.00 0.00 13 LEU A C 2
ATOM 1448 O O . LEU A 1 13 ? 10.499 -1.977 -5.306 1.00 0.00 13 LEU A O 2
ATOM 1464 N N . ASN A 1 14 ? 9.071 -2.523 -6.977 1.00 0.00 14 ASN A N 2
ATOM 1465 C CA . ASN A 1 14 ? 10.093 -2.569 -8.017 1.00 0.00 14 ASN A CA 2
ATOM 1466 C C . ASN A 1 14 ? 10.738 -1.201 -8.195 1.00 0.00 14 ASN A C 2
ATOM 1467 O O . ASN A 1 14 ? 10.076 -0.169 -8.061 1.00 0.00 14 ASN A O 2
ATOM 1478 N N . PHE A 1 15 ? 12.034 -1.212 -8.494 1.00 0.00 15 PHE A N 2
ATOM 1479 C CA . PHE A 1 15 ? 12.792 0.024 -8.689 1.00 0.00 15 PHE A CA 2
ATOM 1480 C C . PHE A 1 15 ? 12.106 0.962 -9.695 1.00 0.00 15 PHE A C 2
ATOM 1481 O O . PHE A 1 15 ? 12.348 2.172 -9.680 1.00 0.00 15 PHE A O 2
ATOM 1498 N N . ASN A 1 16 ? 11.265 0.395 -10.569 1.00 0.00 16 ASN A N 2
ATOM 1499 C CA . ASN A 1 16 ? 10.563 1.184 -11.584 1.00 0.00 16 ASN A CA 2
ATOM 1500 C C . ASN A 1 16 ? 9.059 1.302 -11.284 1.00 0.00 16 ASN A C 2
ATOM 1501 O O . ASN A 1 16 ? 8.257 1.511 -12.201 1.00 0.00 16 ASN A O 2
ATOM 1512 N N . THR A 1 17 ? 8.685 1.194 -10.002 1.00 0.00 17 THR A N 2
ATOM 1513 C CA . THR A 1 17 ? 7.280 1.312 -9.611 1.00 0.00 17 THR A CA 2
ATOM 1514 C C . THR A 1 17 ? 6.963 2.771 -9.314 1.00 0.00 17 THR A C 2
ATOM 1515 O O . THR A 1 17 ? 7.593 3.393 -8.459 1.00 0.00 17 THR A O 2
ATOM 1526 N N . ASP A 1 18 ? 5.977 3.299 -10.029 1.00 0.00 18 ASP A N 2
ATOM 1527 C CA . ASP A 1 18 ? 5.561 4.680 -9.851 1.00 0.00 18 ASP A CA 2
ATOM 1528 C C . ASP A 1 18 ? 4.065 4.744 -9.610 1.00 0.00 18 ASP A C 2
ATOM 1529 O O . ASP A 1 18 ? 3.410 3.710 -9.535 1.00 0.00 18 ASP A O 2
ATOM 1538 N N . GLU A 1 19 ? 3.533 5.957 -9.479 1.00 0.00 19 GLU A N 2
ATOM 1539 C CA . GLU A 1 19 ? 2.105 6.128 -9.245 1.00 0.00 19 GLU A CA 2
ATOM 1540 C C . GLU A 1 19 ? 1.317 5.515 -10.398 1.00 0.00 19 GLU A C 2
ATOM 1541 O O . GLU A 1 19 ? 0.297 4.864 -10.189 1.00 0.00 19 GLU A O 2
ATOM 1553 N N . GLN A 1 20 ? 1.812 5.733 -11.613 1.00 0.00 20 GLN A N 2
ATOM 1554 C CA . GLN A 1 20 ? 1.173 5.203 -12.811 1.00 0.00 20 GLN A CA 2
ATOM 1555 C C . GLN A 1 20 ? 1.335 3.692 -12.912 1.00 0.00 20 GLN A C 2
ATOM 1556 O O . GLN A 1 20 ? 0.397 2.997 -13.299 1.00 0.00 20 GLN A O 2
ATOM 1570 N N . ALA A 1 21 ? 2.527 3.189 -12.567 1.00 0.00 21 ALA A N 2
ATOM 1571 C CA . ALA A 1 21 ? 2.779 1.750 -12.625 1.00 0.00 21 ALA A CA 2
ATOM 1572 C C . ALA A 1 21 ? 1.918 1.043 -11.593 1.00 0.00 21 ALA A C 2
ATOM 1573 O O . ALA A 1 21 ? 1.293 0.014 -11.877 1.00 0.00 21 ALA A O 2
ATOM 1580 N N . LEU A 1 22 ? 1.887 1.625 -10.395 1.00 0.00 22 LEU A N 2
ATOM 1581 C CA . LEU A 1 22 ? 1.098 1.072 -9.300 1.00 0.00 22 LEU A CA 2
ATOM 1582 C C . LEU A 1 22 ? -0.380 1.134 -9.646 1.00 0.00 22 LEU A C 2
ATOM 1583 O O . LEU A 1 22 ? -1.114 0.163 -9.479 1.00 0.00 22 LEU A O 2
ATOM 1599 N N . GLU A 1 23 ? -0.802 2.305 -10.111 1.00 0.00 23 GLU A N 2
ATOM 1600 C CA . GLU A 1 23 ? -2.193 2.529 -10.462 1.00 0.00 23 GLU A CA 2
ATOM 1601 C C . GLU A 1 23 ? -2.636 1.616 -11.602 1.00 0.00 23 GLU A C 2
ATOM 1602 O O . GLU A 1 23 ? -3.732 1.087 -11.556 1.00 0.00 23 GLU A O 2
ATOM 1614 N N . ASP A 1 24 ? -1.801 1.468 -12.631 1.00 0.00 24 ASP A N 2
ATOM 1615 C CA . ASP A 1 24 ? -2.166 0.651 -13.797 1.00 0.00 24 ASP A CA 2
ATOM 1616 C C . ASP A 1 24 ? -2.443 -0.820 -13.454 1.00 0.00 24 ASP A C 2
ATOM 1617 O O . ASP A 1 24 ? -3.463 -1.370 -13.893 1.00 0.00 24 ASP A O 2
ATOM 1626 N N . HIS A 1 25 ? -1.541 -1.462 -12.700 1.00 0.00 25 HIS A N 2
ATOM 1627 C CA . HIS A 1 25 ? -1.723 -2.881 -12.357 1.00 0.00 25 HIS A CA 2
ATOM 1628 C C . HIS A 1 25 ? -2.871 -3.099 -11.373 1.00 0.00 25 HIS A C 2
ATOM 1629 O O . HIS A 1 25 ? -3.695 -4.003 -11.555 1.00 0.00 25 HIS A O 2
ATOM 1644 N N . PHE A 1 26 ? -2.921 -2.264 -10.343 1.00 0.00 26 PHE A N 2
ATOM 1645 C CA . PHE A 1 26 ? -3.964 -2.363 -9.329 1.00 0.00 26 PHE A CA 2
ATOM 1646 C C . PHE A 1 26 ? -5.321 -1.933 -9.898 1.00 0.00 26 PHE A C 2
ATOM 1647 O O . PHE A 1 26 ? -6.354 -2.465 -9.494 1.00 0.00 26 PHE A O 2
ATOM 1664 N N . SER A 1 27 ? -5.307 -1.000 -10.864 1.00 0.00 27 SER A N 2
ATOM 1665 C CA . SER A 1 27 ? -6.543 -0.552 -11.511 1.00 0.00 27 SER A CA 2
ATOM 1666 C C . SER A 1 27 ? -7.179 -1.732 -12.210 1.00 0.00 27 SER A C 2
ATOM 1667 O O . SER A 1 27 ? -8.395 -1.933 -12.148 1.00 0.00 27 SER A O 2
ATOM 1675 N N . SER A 1 28 ? -6.324 -2.509 -12.873 1.00 0.00 28 SER A N 2
ATOM 1676 C CA . SER A 1 28 ? -6.767 -3.680 -13.590 1.00 0.00 28 SER A CA 2
ATOM 1677 C C . SER A 1 28 ? -7.450 -4.655 -12.637 1.00 0.00 28 SER A C 2
ATOM 1678 O O . SER A 1 28 ? -8.492 -5.227 -12.971 1.00 0.00 28 SER A O 2
ATOM 1686 N N . PHE A 1 29 ? -6.859 -4.835 -11.450 1.00 0.00 29 PHE A N 2
ATOM 1687 C CA . PHE A 1 29 ? -7.431 -5.745 -10.451 1.00 0.00 29 PHE A CA 2
ATOM 1688 C C . PHE A 1 29 ? -8.712 -5.168 -9.831 1.00 0.00 29 PHE A C 2
ATOM 1689 O O . PHE A 1 29 ? -9.644 -5.916 -9.526 1.00 0.00 29 PHE A O 2
ATOM 1706 N N . GLY A 1 30 ? -8.751 -3.840 -9.645 1.00 0.00 30 GLY A N 2
ATOM 1707 C CA . GLY A 1 30 ? -9.924 -3.177 -9.058 1.00 0.00 30 GLY A CA 2
ATOM 1708 C C . GLY A 1 30 ? -9.806 -1.648 -9.195 1.00 0.00 30 GLY A C 2
ATOM 1709 O O . GLY A 1 30 ? -8.768 -1.172 -9.633 1.00 0.00 30 GLY A O 2
ATOM 1713 N N . PRO A 1 31 ? -10.829 -0.866 -8.840 1.00 0.00 31 PRO A N 2
ATOM 1714 C CA . PRO A 1 31 ? -10.770 0.634 -8.960 1.00 0.00 31 PRO A CA 2
ATOM 1715 C C . PRO A 1 31 ? -9.782 1.256 -7.973 1.00 0.00 31 PRO A C 2
ATOM 1716 O O . PRO A 1 31 ? -9.622 0.762 -6.861 1.00 0.00 31 PRO A O 2
ATOM 1727 N N . ILE A 1 32 ? -9.111 2.332 -8.399 1.00 0.00 32 ILE A N 2
ATOM 1728 C CA . ILE A 1 32 ? -8.112 3.009 -7.555 1.00 0.00 32 ILE A CA 2
ATOM 1729 C C . ILE A 1 32 ? -8.573 4.419 -7.160 1.00 0.00 32 ILE A C 2
ATOM 1730 O O . ILE A 1 32 ? -8.657 5.306 -8.009 1.00 0.00 32 ILE A O 2
ATOM 1746 N N . SER A 1 33 ? -8.824 4.620 -5.858 1.00 0.00 33 SER A N 2
ATOM 1747 C CA . SER A 1 33 ? -9.220 5.938 -5.354 1.00 0.00 33 SER A CA 2
ATOM 1748 C C . SER A 1 33 ? -8.058 6.925 -5.482 1.00 0.00 33 SER A C 2
ATOM 1749 O O . SER A 1 33 ? -8.234 8.053 -5.944 1.00 0.00 33 SER A O 2
ATOM 1757 N N . GLU A 1 34 ? -6.869 6.473 -5.067 1.00 0.00 34 GLU A N 2
ATOM 1758 C CA . GLU A 1 34 ? -5.660 7.288 -5.128 1.00 0.00 34 GLU A CA 2
ATOM 1759 C C . GLU A 1 34 ? -4.438 6.384 -5.198 1.00 0.00 34 GLU A C 2
ATOM 1760 O O . GLU A 1 34 ? -4.535 5.189 -4.927 1.00 0.00 34 GLU A O 2
ATOM 1772 N N . VAL A 1 35 ? -3.302 6.948 -5.599 1.00 0.00 35 VAL A N 2
ATOM 1773 C CA . VAL A 1 35 ? -2.069 6.177 -5.730 1.00 0.00 35 VAL A CA 2
ATOM 1774 C C . VAL A 1 35 ? -0.859 7.038 -5.337 1.00 0.00 35 VAL A C 2
ATOM 1775 O O . VAL A 1 35 ? -0.727 8.177 -5.796 1.00 0.00 35 VAL A O 2
ATOM 1788 N N . VAL A 1 36 ? -0.002 6.491 -4.474 1.00 0.00 36 VAL A N 2
ATOM 1789 C CA . VAL A 1 36 ? 1.183 7.216 -4.012 1.00 0.00 36 VAL A CA 2
ATOM 1790 C C . VAL A 1 36 ? 2.362 6.259 -3.770 1.00 0.00 36 VAL A C 2
ATOM 1791 O O . VAL A 1 36 ? 2.419 5.620 -2.727 1.00 0.00 36 VAL A O 2
ATOM 1804 N N . VAL A 1 37 ? 3.312 6.203 -4.713 1.00 0.00 37 VAL A N 2
ATOM 1805 C CA . VAL A 1 37 ? 4.502 5.346 -4.555 1.00 0.00 37 VAL A CA 2
ATOM 1806 C C . VAL A 1 37 ? 5.666 6.195 -4.047 1.00 0.00 37 VAL A C 2
ATOM 1807 O O . VAL A 1 37 ? 5.957 7.256 -4.608 1.00 0.00 37 VAL A O 2
ATOM 1820 N N . VAL A 1 38 ? 6.331 5.712 -2.997 1.00 0.00 38 VAL A N 2
ATOM 1821 C CA . VAL A 1 38 ? 7.473 6.427 -2.436 1.00 0.00 38 VAL A CA 2
ATOM 1822 C C . VAL A 1 38 ? 8.674 6.224 -3.358 1.00 0.00 38 VAL A C 2
ATOM 1823 O O . VAL A 1 38 ? 9.110 5.093 -3.582 1.00 0.00 38 VAL A O 2
ATOM 1836 N N . LYS A 1 39 ? 9.188 7.331 -3.893 1.00 0.00 39 LYS A N 2
ATOM 1837 C CA . LYS A 1 39 ? 10.332 7.288 -4.802 1.00 0.00 39 LYS A CA 2
ATOM 1838 C C . LYS A 1 39 ? 11.458 8.158 -4.259 1.00 0.00 39 LYS A C 2
ATOM 1839 O O . LYS A 1 39 ? 11.208 9.200 -3.648 1.00 0.00 39 LYS A O 2
ATOM 1858 N N . ASP A 1 40 ? 12.694 7.721 -4.497 1.00 0.00 40 ASP A N 2
ATOM 1859 C CA . ASP A 1 40 ? 13.853 8.444 -4.055 1.00 0.00 40 ASP A CA 2
ATOM 1860 C C . ASP A 1 40 ? 14.004 9.685 -4.919 1.00 0.00 40 ASP A C 2
ATOM 1861 O O . ASP A 1 40 ? 14.014 9.591 -6.139 1.00 0.00 40 ASP A O 2
ATOM 1870 N N . ARG A 1 41 ? 14.093 10.841 -4.285 1.00 0.00 41 ARG A N 2
ATOM 1871 C CA . ARG A 1 41 ? 14.230 12.110 -5.005 1.00 0.00 41 ARG A CA 2
ATOM 1872 C C . ARG A 1 41 ? 15.680 12.364 -5.439 1.00 0.00 41 ARG A C 2
ATOM 1873 O O . ARG A 1 41 ? 15.946 13.322 -6.171 1.00 0.00 41 ARG A O 2
ATOM 1894 N N . GLU A 1 42 ? 16.609 11.505 -4.997 1.00 0.00 42 GLU A N 2
ATOM 1895 C CA . GLU A 1 42 ? 18.018 11.645 -5.355 1.00 0.00 42 GLU A CA 2
ATOM 1896 C C . GLU A 1 42 ? 18.407 10.614 -6.410 1.00 0.00 42 GLU A C 2
ATOM 1897 O O . GLU A 1 42 ? 19.379 10.810 -7.143 1.00 0.00 42 GLU A O 2
ATOM 1909 N N . THR A 1 43 ? 17.644 9.513 -6.479 1.00 0.00 43 THR A N 2
ATOM 1910 C CA . THR A 1 43 ? 17.923 8.451 -7.451 1.00 0.00 43 THR A CA 2
ATOM 1911 C C . THR A 1 43 ? 16.742 8.273 -8.413 1.00 0.00 43 THR A C 2
ATOM 1912 O O . THR A 1 43 ? 16.829 7.511 -9.377 1.00 0.00 43 THR A O 2
ATOM 1923 N N . GLN A 1 44 ? 15.625 8.946 -8.111 1.00 0.00 44 GLN A N 2
ATOM 1924 C CA . GLN A 1 44 ? 14.406 8.835 -8.899 1.00 0.00 44 GLN A CA 2
ATOM 1925 C C . GLN A 1 44 ? 14.027 7.354 -9.050 1.00 0.00 44 GLN A C 2
ATOM 1926 O O . GLN A 1 44 ? 13.485 6.927 -10.073 1.00 0.00 44 GLN A O 2
ATOM 1940 N N . ARG A 1 45 ? 14.340 6.584 -8.003 1.00 0.00 45 ARG A N 2
ATOM 1941 C CA . ARG A 1 45 ? 14.067 5.151 -7.971 1.00 0.00 45 ARG A CA 2
ATOM 1942 C C . ARG A 1 45 ? 13.187 4.809 -6.770 1.00 0.00 45 ARG A C 2
ATOM 1943 O O . ARG A 1 45 ? 13.383 5.334 -5.675 1.00 0.00 45 ARG A O 2
ATOM 1964 N N . SER A 1 46 ? 12.236 3.909 -6.994 1.00 0.00 46 SER A N 2
ATOM 1965 C CA . SER A 1 46 ? 11.322 3.466 -5.944 1.00 0.00 46 SER A CA 2
ATOM 1966 C C . SER A 1 46 ? 12.130 2.983 -4.741 1.00 0.00 46 SER A C 2
ATOM 1967 O O . SER A 1 46 ? 13.248 2.486 -4.898 1.00 0.00 46 SER A O 2
ATOM 1975 N N . ARG A 1 47 ? 11.570 3.174 -3.553 1.00 0.00 47 ARG A N 2
ATOM 1976 C CA . ARG A 1 47 ? 12.255 2.797 -2.312 1.00 0.00 47 ARG A CA 2
ATOM 1977 C C . ARG A 1 47 ? 11.809 1.427 -1.793 1.00 0.00 47 ARG A C 2
ATOM 1978 O O . ARG A 1 47 ? 12.083 1.085 -0.639 1.00 0.00 47 ARG A O 2
ATOM 1999 N N . GLY A 1 48 ? 11.121 0.651 -2.634 1.00 0.00 48 GLY A N 2
ATOM 2000 C CA . GLY A 1 48 ? 10.642 -0.674 -2.227 1.00 0.00 48 GLY A CA 2
ATOM 2001 C C . GLY A 1 48 ? 9.341 -0.581 -1.416 1.00 0.00 48 GLY A C 2
ATOM 2002 O O . GLY A 1 48 ? 8.828 -1.599 -0.966 1.00 0.00 48 GLY A O 2
ATOM 2006 N N . PHE A 1 49 ? 8.816 0.633 -1.239 1.00 0.00 49 PHE A N 2
ATOM 2007 C CA . PHE A 1 49 ? 7.578 0.832 -0.491 1.00 0.00 49 PHE A CA 2
ATOM 2008 C C . PHE A 1 49 ? 6.678 1.825 -1.216 1.00 0.00 49 PHE A C 2
ATOM 2009 O O . PHE A 1 49 ? 7.155 2.829 -1.748 1.00 0.00 49 PHE A O 2
ATOM 2026 N N . GLY A 1 50 ? 5.377 1.535 -1.226 1.00 0.00 50 GLY A N 2
ATOM 2027 C CA . GLY A 1 50 ? 4.406 2.398 -1.878 1.00 0.00 50 GLY A CA 2
ATOM 2028 C C . GLY A 1 50 ? 3.040 2.262 -1.223 1.00 0.00 50 GLY A C 2
ATOM 2029 O O . GLY A 1 50 ? 2.733 1.244 -0.598 1.00 0.00 50 GLY A O 2
ATOM 2033 N N . PHE A 1 51 ? 2.229 3.299 -1.381 1.00 0.00 51 PHE A N 2
ATOM 2034 C CA . PHE A 1 51 ? 0.882 3.332 -0.824 1.00 0.00 51 PHE A CA 2
ATOM 2035 C C . PHE A 1 51 ? -0.131 3.479 -1.951 1.00 0.00 51 PHE A C 2
ATOM 2036 O O . PHE A 1 51 ? 0.123 4.178 -2.933 1.00 0.00 51 PHE A O 2
ATOM 2053 N N . ILE A 1 52 ? -1.264 2.799 -1.808 1.00 0.00 52 ILE A N 2
ATOM 2054 C CA . ILE A 1 52 ? -2.313 2.831 -2.817 1.00 0.00 52 ILE A CA 2
ATOM 2055 C C . ILE A 1 52 ? -3.689 2.901 -2.134 1.00 0.00 52 ILE A C 2
ATOM 2056 O O . ILE A 1 52 ? -3.952 2.140 -1.200 1.00 0.00 52 ILE A O 2
ATOM 2072 N N . THR A 1 53 ? -4.551 3.814 -2.596 1.00 0.00 53 THR A N 2
ATOM 2073 C CA . THR A 1 53 ? -5.884 3.957 -2.005 1.00 0.00 53 THR A CA 2
ATOM 2074 C C . THR A 1 53 ? -6.961 3.489 -2.986 1.00 0.00 53 THR A C 2
ATOM 2075 O O . THR A 1 53 ? -6.981 3.898 -4.140 1.00 0.00 53 THR A O 2
ATOM 2086 N N . PHE A 1 54 ? -7.844 2.625 -2.497 1.00 0.00 54 PHE A N 2
ATOM 2087 C CA . PHE A 1 54 ? -8.943 2.088 -3.306 1.00 0.00 54 PHE A CA 2
ATOM 2088 C C . PHE A 1 54 ? -10.244 2.814 -3.044 1.00 0.00 54 PHE A C 2
ATOM 2089 O O . PHE A 1 54 ? -10.405 3.498 -2.035 1.00 0.00 54 PHE A O 2
ATOM 2106 N N . THR A 1 55 ? -11.173 2.631 -3.973 1.00 0.00 55 THR A N 2
ATOM 2107 C CA . THR A 1 55 ? -12.488 3.235 -3.872 1.00 0.00 55 THR A CA 2
ATOM 2108 C C . THR A 1 55 ? -13.171 2.744 -2.599 1.00 0.00 55 THR A C 2
ATOM 2109 O O . THR A 1 55 ? -13.719 3.535 -1.829 1.00 0.00 55 THR A O 2
ATOM 2120 N N . ASN A 1 56 ? -13.129 1.428 -2.404 1.00 0.00 56 ASN A N 2
ATOM 2121 C CA . ASN A 1 56 ? -13.741 0.809 -1.239 1.00 0.00 56 ASN A CA 2
ATOM 2122 C C . ASN A 1 56 ? -12.914 -0.399 -0.752 1.00 0.00 56 ASN A C 2
ATOM 2123 O O . ASN A 1 56 ? -12.248 -1.044 -1.561 1.00 0.00 56 ASN A O 2
ATOM 2134 N N . PRO A 1 57 ? -12.948 -0.727 0.540 1.00 0.00 57 PRO A N 2
ATOM 2135 C CA . PRO A 1 57 ? -12.194 -1.898 1.102 1.00 0.00 57 PRO A CA 2
ATOM 2136 C C . PRO A 1 57 ? -12.346 -3.154 0.253 1.00 0.00 57 PRO A C 2
ATOM 2137 O O . PRO A 1 57 ? -11.436 -3.979 0.197 1.00 0.00 57 PRO A O 2
ATOM 2148 N N . GLU A 1 58 ? -13.491 -3.279 -0.402 1.00 0.00 58 GLU A N 2
ATOM 2149 C CA . GLU A 1 58 ? -13.764 -4.425 -1.264 1.00 0.00 58 GLU A CA 2
ATOM 2150 C C . GLU A 1 58 ? -12.796 -4.442 -2.442 1.00 0.00 58 GLU A C 2
ATOM 2151 O O . GLU A 1 58 ? -12.312 -5.500 -2.851 1.00 0.00 58 GLU A O 2
ATOM 2163 N N . HIS A 1 59 ? -12.524 -3.256 -2.980 1.00 0.00 59 HIS A N 2
ATOM 2164 C CA . HIS A 1 59 ? -11.629 -3.122 -4.110 1.00 0.00 59 HIS A CA 2
ATOM 2165 C C . HIS A 1 59 ? -10.195 -3.329 -3.645 1.00 0.00 59 HIS A C 2
ATOM 2166 O O . HIS A 1 59 ? -9.390 -3.971 -4.328 1.00 0.00 59 HIS A O 2
ATOM 2181 N N . ALA A 1 60 ? -9.904 -2.811 -2.448 1.00 0.00 60 ALA A N 2
ATOM 2182 C CA . ALA A 1 60 ? -8.595 -2.963 -1.849 1.00 0.00 60 ALA A CA 2
ATOM 2183 C C . ALA A 1 60 ? -8.304 -4.448 -1.636 1.00 0.00 60 ALA A C 2
ATOM 2184 O O . ALA A 1 60 ? -7.202 -4.925 -1.918 1.00 0.00 60 ALA A O 2
ATOM 2191 N N . SER A 1 61 ? -9.313 -5.172 -1.132 1.00 0.00 61 SER A N 2
ATOM 2192 C CA . SER A 1 61 ? -9.160 -6.604 -0.864 1.00 0.00 61 SER A CA 2
ATOM 2193 C C . SER A 1 61 ? -8.837 -7.381 -2.136 1.00 0.00 61 SER A C 2
ATOM 2194 O O . SER A 1 61 ? -8.048 -8.329 -2.091 1.00 0.00 61 SER A O 2
ATOM 2202 N N . VAL A 1 62 ? -9.443 -6.988 -3.262 1.00 0.00 62 VAL A N 2
ATOM 2203 C CA . VAL A 1 62 ? -9.187 -7.688 -4.530 1.00 0.00 62 VAL A CA 2
ATOM 2204 C C . VAL A 1 62 ? -7.724 -7.518 -4.922 1.00 0.00 62 VAL A C 2
ATOM 2205 O O . VAL A 1 62 ? -7.091 -8.475 -5.375 1.00 0.00 62 VAL A O 2
ATOM 2218 N N . ALA A 1 63 ? -7.207 -6.288 -4.791 1.00 0.00 63 ALA A N 2
ATOM 2219 C CA . ALA A 1 63 ? -5.834 -6.020 -5.186 1.00 0.00 63 ALA A CA 2
ATOM 2220 C C . ALA A 1 63 ? -4.873 -6.904 -4.419 1.00 0.00 63 ALA A C 2
ATOM 2221 O O . ALA A 1 63 ? -4.034 -7.558 -5.034 1.00 0.00 63 ALA A O 2
ATOM 2228 N N . MET A 1 64 ? -5.007 -6.951 -3.084 1.00 0.00 64 MET A N 2
ATOM 2229 C CA . MET A 1 64 ? -4.127 -7.822 -2.300 1.00 0.00 64 MET A CA 2
ATOM 2230 C C . MET A 1 64 ? -4.395 -9.278 -2.622 1.00 0.00 64 MET A C 2
ATOM 2231 O O . MET A 1 64 ? -3.477 -10.083 -2.622 1.00 0.00 64 MET A O 2
ATOM 2245 N N . ARG A 1 65 ? -5.654 -9.613 -2.895 1.00 0.00 65 ARG A N 2
ATOM 2246 C CA . ARG A 1 65 ? -6.013 -10.984 -3.210 1.00 0.00 65 ARG A CA 2
ATOM 2247 C C . ARG A 1 65 ? -5.262 -11.439 -4.457 1.00 0.00 65 ARG A C 2
ATOM 2248 O O . ARG A 1 65 ? -4.751 -12.561 -4.509 1.00 0.00 65 ARG A O 2
ATOM 2269 N N . ALA A 1 66 ? -5.226 -10.564 -5.462 1.00 0.00 66 ALA A N 2
ATOM 2270 C CA . ALA A 1 66 ? -4.562 -10.879 -6.726 1.00 0.00 66 ALA A CA 2
ATOM 2271 C C . ALA A 1 66 ? -3.095 -10.421 -6.790 1.00 0.00 66 ALA A C 2
ATOM 2272 O O . ALA A 1 66 ? -2.432 -10.689 -7.796 1.00 0.00 66 ALA A O 2
ATOM 2279 N N . MET A 1 67 ? -2.597 -9.686 -5.771 1.00 0.00 67 MET A N 2
ATOM 2280 C CA . MET A 1 67 ? -1.211 -9.170 -5.834 1.00 0.00 67 MET A CA 2
ATOM 2281 C C . MET A 1 67 ? -0.308 -9.559 -4.643 1.00 0.00 67 MET A C 2
ATOM 2282 O O . MET A 1 67 ? 0.912 -9.464 -4.774 1.00 0.00 67 MET A O 2
ATOM 2296 N N . ASN A 1 68 ? -0.864 -9.975 -3.492 1.00 0.00 68 ASN A N 2
ATOM 2297 C CA . ASN A 1 68 ? -0.007 -10.326 -2.334 1.00 0.00 68 ASN A CA 2
ATOM 2298 C C . ASN A 1 68 ? 1.108 -11.290 -2.724 1.00 0.00 68 ASN A C 2
ATOM 2299 O O . ASN A 1 68 ? 0.867 -12.463 -3.018 1.00 0.00 68 ASN A O 2
ATOM 2310 N N . GLY A 1 69 ? 2.338 -10.775 -2.707 1.00 0.00 69 GLY A N 2
ATOM 2311 C CA . GLY A 1 69 ? 3.507 -11.565 -3.035 1.00 0.00 69 GLY A CA 2
ATOM 2312 C C . GLY A 1 69 ? 3.568 -11.893 -4.529 1.00 0.00 69 GLY A C 2
ATOM 2313 O O . GLY A 1 69 ? 4.112 -12.927 -4.918 1.00 0.00 69 GLY A O 2
ATOM 2317 N N . GLU A 1 70 ? 2.974 -11.024 -5.357 1.00 0.00 70 GLU A N 2
ATOM 2318 C CA . GLU A 1 70 ? 2.935 -11.253 -6.809 1.00 0.00 70 GLU A CA 2
ATOM 2319 C C . GLU A 1 70 ? 3.810 -10.277 -7.584 1.00 0.00 70 GLU A C 2
ATOM 2320 O O . GLU A 1 70 ? 3.920 -9.098 -7.244 1.00 0.00 70 GLU A O 2
ATOM 2332 N N . SER A 1 71 ? 4.429 -10.815 -8.631 1.00 0.00 71 SER A N 2
ATOM 2333 C CA . SER A 1 71 ? 5.332 -10.074 -9.500 1.00 0.00 71 SER A CA 2
ATOM 2334 C C . SER A 1 71 ? 4.699 -8.827 -10.093 1.00 0.00 71 SER A C 2
ATOM 2335 O O . SER A 1 71 ? 3.950 -8.887 -11.072 1.00 0.00 71 SER A O 2
ATOM 2343 N N . LEU A 1 72 ? 5.092 -7.695 -9.529 1.00 0.00 72 LEU A N 2
ATOM 2344 C CA . LEU A 1 72 ? 4.669 -6.398 -10.023 1.00 0.00 72 LEU A CA 2
ATOM 2345 C C . LEU A 1 72 ? 5.876 -5.823 -10.750 1.00 0.00 72 LEU A C 2
ATOM 2346 O O . LEU A 1 72 ? 6.931 -5.628 -10.140 1.00 0.00 72 LEU A O 2
ATOM 2362 N N . ASP A 1 73 ? 5.738 -5.610 -12.055 1.00 0.00 73 ASP A N 2
ATOM 2363 C CA . ASP A 1 73 ? 6.851 -5.119 -12.867 1.00 0.00 73 ASP A CA 2
ATOM 2364 C C . ASP A 1 73 ? 8.036 -6.102 -12.773 1.00 0.00 73 ASP A C 2
ATOM 2365 O O . ASP A 1 73 ? 9.201 -5.703 -12.848 1.00 0.00 73 ASP A O 2
ATOM 2374 N N . GLY A 1 74 ? 7.712 -7.399 -12.634 1.00 0.00 74 GLY A N 2
ATOM 2375 C CA . GLY A 1 74 ? 8.728 -8.457 -12.558 1.00 0.00 74 GLY A CA 2
ATOM 2376 C C . GLY A 1 74 ? 9.350 -8.616 -11.168 1.00 0.00 74 GLY A C 2
ATOM 2377 O O . GLY A 1 74 ? 10.363 -9.307 -11.026 1.00 0.00 74 GLY A O 2
ATOM 2381 N N . ARG A 1 75 ? 8.742 -8.006 -10.149 1.00 0.00 75 ARG A N 2
ATOM 2382 C CA . ARG A 1 75 ? 9.248 -8.120 -8.780 1.00 0.00 75 ARG A CA 2
ATOM 2383 C C . ARG A 1 75 ? 8.070 -8.284 -7.843 1.00 0.00 75 ARG A C 2
ATOM 2384 O O . ARG A 1 75 ? 7.179 -7.433 -7.822 1.00 0.00 75 ARG A O 2
ATOM 2405 N N . GLN A 1 76 ? 8.052 -9.388 -7.098 1.00 0.00 76 GLN A N 2
ATOM 2406 C CA . GLN A 1 76 ? 6.934 -9.652 -6.204 1.00 0.00 76 GLN A CA 2
ATOM 2407 C C . GLN A 1 76 ? 6.837 -8.612 -5.102 1.00 0.00 76 GLN A C 2
ATOM 2408 O O . GLN A 1 76 ? 7.828 -8.259 -4.459 1.00 0.00 76 GLN A O 2
ATOM 2422 N N . ILE A 1 77 ? 5.610 -8.140 -4.896 1.00 0.00 77 ILE A N 2
ATOM 2423 C CA . ILE A 1 77 ? 5.309 -7.142 -3.872 1.00 0.00 77 ILE A CA 2
ATOM 2424 C C . ILE A 1 77 ? 4.272 -7.691 -2.930 1.00 0.00 77 ILE A C 2
ATOM 2425 O O . ILE A 1 77 ? 3.418 -8.463 -3.340 1.00 0.00 77 ILE A O 2
ATOM 2441 N N . ARG A 1 78 ? 4.357 -7.282 -1.663 1.00 0.00 78 ARG A N 2
ATOM 2442 C CA . ARG A 1 78 ? 3.421 -7.756 -0.652 1.00 0.00 78 ARG A CA 2
ATOM 2443 C C . ARG A 1 78 ? 2.398 -6.688 -0.337 1.00 0.00 78 ARG A C 2
ATOM 2444 O O . ARG A 1 78 ? 2.747 -5.587 0.095 1.00 0.00 78 ARG A O 2
ATOM 2465 N N . VAL A 1 79 ? 1.136 -7.023 -0.581 1.00 0.00 79 VAL A N 2
ATOM 2466 C CA . VAL A 1 79 ? 0.045 -6.088 -0.348 1.00 0.00 79 VAL A CA 2
ATOM 2467 C C . VAL A 1 79 ? -0.680 -6.447 0.956 1.00 0.00 79 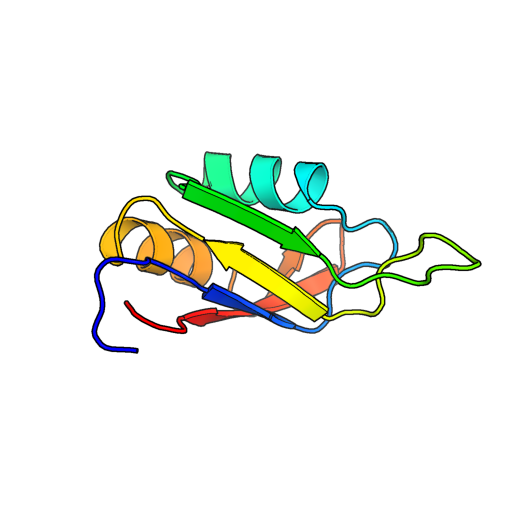VAL A C 2
ATOM 2468 O O . VAL A 1 79 ? -1.449 -7.410 1.005 1.00 0.00 79 VAL A O 2
ATOM 2481 N N . ASP A 1 80 ? -0.446 -5.636 1.992 1.00 0.00 80 ASP A N 2
ATOM 2482 C CA . ASP A 1 80 ? -1.085 -5.822 3.287 1.00 0.00 80 ASP A CA 2
ATOM 2483 C C . ASP A 1 80 ? -2.111 -4.727 3.451 1.00 0.00 80 ASP A C 2
ATOM 2484 O O . ASP A 1 80 ? -1.761 -3.550 3.546 1.00 0.00 80 ASP A O 2
ATOM 2493 N N . HIS A 1 81 ? -3.375 -5.116 3.421 1.00 0.00 81 HIS A N 2
ATOM 2494 C CA . HIS A 1 81 ? -4.461 -4.154 3.482 1.00 0.00 81 HIS A CA 2
ATOM 2495 C C . HIS A 1 81 ? -4.466 -3.299 4.736 1.00 0.00 81 HIS A C 2
ATOM 2496 O O . HIS A 1 81 ? -4.642 -3.797 5.852 1.00 0.00 81 HIS A O 2
ATOM 2511 N N . ALA A 1 82 ? -4.323 -1.991 4.518 1.00 0.00 82 ALA A N 2
ATOM 2512 C CA . ALA A 1 82 ? -4.368 -1.029 5.611 1.00 0.00 82 ALA A CA 2
ATOM 2513 C C . ALA A 1 82 ? -5.759 -1.043 6.253 1.00 0.00 82 ALA A C 2
ATOM 2514 O O . ALA A 1 82 ? -5.889 -0.922 7.473 1.00 0.00 82 ALA A O 2
ATOM 2521 N N . GLY A 1 83 ? -6.798 -1.171 5.410 1.00 0.00 83 GLY A N 2
ATOM 2522 C CA . GLY A 1 83 ? -8.184 -1.180 5.883 1.00 0.00 83 GLY A CA 2
ATOM 2523 C C . GLY A 1 83 ? -8.880 -2.526 5.639 1.00 0.00 83 GLY A C 2
ATOM 2524 O O . GLY A 1 83 ? -8.909 -3.383 6.524 1.00 0.00 83 GLY A O 2
ATOM 2528 N N . LYS A 1 84 ? -9.466 -2.691 4.441 1.00 0.00 84 LYS A N 2
ATOM 2529 C CA . LYS A 1 84 ? -10.194 -3.919 4.086 1.00 0.00 84 LYS A CA 2
ATOM 2530 C C . LYS A 1 84 ? -11.414 -4.075 4.995 1.00 0.00 84 LYS A C 2
ATOM 2531 O O . LYS A 1 84 ? -12.359 -4.726 4.578 1.00 0.00 84 LYS A O 2
ATOM 2551 N N . MET A 1 1 ? -17.573 -1.584 10.598 1.00 0.00 1 MET A N 3
ATOM 2552 C CA . MET A 1 1 ? -17.633 -2.645 9.553 1.00 0.00 1 MET A CA 3
ATOM 2553 C C . MET A 1 1 ? -16.325 -2.662 8.771 1.00 0.00 1 MET A C 3
ATOM 2554 O O . MET A 1 1 ? -15.666 -3.700 8.668 1.00 0.00 1 MET A O 3
ATOM 2570 N N . SER A 1 2 ? -15.959 -1.500 8.224 1.00 0.00 2 SER A N 3
ATOM 2571 C CA . SER A 1 2 ? -14.728 -1.372 7.446 1.00 0.00 2 SER A CA 3
ATOM 2572 C C . SER A 1 2 ? -14.229 0.069 7.473 1.00 0.00 2 SER A C 3
ATOM 2573 O O . SER A 1 2 ? -14.977 0.985 7.825 1.00 0.00 2 SER A O 3
ATOM 2581 N N . SER A 1 3 ? -12.963 0.259 7.095 1.00 0.00 3 SER A N 3
ATOM 2582 C CA . SER A 1 3 ? -12.360 1.593 7.074 1.00 0.00 3 SER A CA 3
ATOM 2583 C C . SER A 1 3 ? -12.958 2.465 5.963 1.00 0.00 3 SER A C 3
ATOM 2584 O O . SER A 1 3 ? -12.822 3.689 5.992 1.00 0.00 3 SER A O 3
ATOM 2592 N N . GLU A 1 4 ? -13.605 1.826 4.979 1.00 0.00 4 GLU A N 3
ATOM 2593 C CA . GLU A 1 4 ? -14.205 2.550 3.852 1.00 0.00 4 GLU A CA 3
ATOM 2594 C C . GLU A 1 4 ? -13.155 3.410 3.137 1.00 0.00 4 GLU A C 3
ATOM 2595 O O . GLU A 1 4 ? -13.488 4.410 2.492 1.00 0.00 4 GLU A O 3
ATOM 2607 N N . GLU A 1 5 ? -11.885 3.003 3.251 1.00 0.00 5 GLU A N 3
ATOM 2608 C CA . GLU A 1 5 ? -10.782 3.720 2.614 1.00 0.00 5 GLU A CA 3
ATOM 2609 C C . GLU A 1 5 ? -10.197 2.890 1.470 1.00 0.00 5 GLU A C 3
ATOM 2610 O O . GLU A 1 5 ? -9.835 3.433 0.425 1.00 0.00 5 GLU A O 3
ATOM 2622 N N . GLY A 1 6 ? -10.106 1.575 1.688 1.00 0.00 6 GLY A N 3
ATOM 2623 C CA . GLY A 1 6 ? -9.563 0.663 0.678 1.00 0.00 6 GLY A CA 3
ATOM 2624 C C . GLY A 1 6 ? -8.051 0.835 0.503 1.00 0.00 6 GLY A C 3
ATOM 2625 O O . GLY A 1 6 ? -7.493 0.500 -0.543 1.00 0.00 6 GLY A O 3
ATOM 2629 N N . LYS A 1 7 ? -7.386 1.361 1.531 1.00 0.00 7 LYS A N 3
ATOM 2630 C CA . LYS A 1 7 ? -5.944 1.578 1.472 1.00 0.00 7 LYS A CA 3
ATOM 2631 C C . LYS A 1 7 ? -5.175 0.280 1.684 1.00 0.00 7 LYS A C 3
ATOM 2632 O O . LYS A 1 7 ? -5.368 -0.416 2.679 1.00 0.00 7 LYS A O 3
ATOM 2651 N N . LEU A 1 8 ? -4.281 -0.011 0.735 1.00 0.00 8 LEU A N 3
ATOM 2652 C CA . LEU A 1 8 ? -3.436 -1.198 0.800 1.00 0.00 8 LEU A CA 3
ATOM 2653 C C . LEU A 1 8 ? -1.984 -0.762 0.979 1.00 0.00 8 LEU A C 3
ATOM 2654 O O . LEU A 1 8 ? -1.593 0.302 0.495 1.00 0.00 8 LEU A O 3
ATOM 2670 N N . PHE A 1 9 ? -1.190 -1.591 1.660 1.00 0.00 9 PHE A N 3
ATOM 2671 C CA . PHE A 1 9 ? 0.228 -1.276 1.877 1.00 0.00 9 PHE A CA 3
ATOM 2672 C C . PHE A 1 9 ? 1.092 -2.186 1.002 1.00 0.00 9 PHE A C 3
ATOM 2673 O O . PHE A 1 9 ? 1.152 -3.387 1.232 1.00 0.00 9 PHE A O 3
ATOM 2690 N N . VAL A 1 10 ? 1.754 -1.608 -0.007 1.00 0.00 10 VAL A N 3
ATOM 2691 C CA . VAL A 1 10 ? 2.591 -2.404 -0.915 1.00 0.00 10 VAL A CA 3
ATOM 2692 C C . VAL A 1 10 ? 4.059 -2.309 -0.507 1.00 0.00 10 VAL A C 3
ATOM 2693 O O . VAL A 1 10 ? 4.597 -1.210 -0.337 1.00 0.00 10 VAL A O 3
ATOM 2706 N N . GLY A 1 11 ? 4.693 -3.476 -0.364 1.00 0.00 11 GLY A N 3
ATOM 2707 C CA . GLY A 1 11 ? 6.103 -3.543 0.014 1.00 0.00 11 GLY A CA 3
ATOM 2708 C C . GLY A 1 11 ? 6.917 -4.238 -1.069 1.00 0.00 11 GLY A C 3
ATOM 2709 O O . GLY A 1 11 ? 6.373 -4.991 -1.881 1.00 0.00 11 GLY A O 3
ATOM 2713 N N . GLY A 1 12 ? 8.222 -3.963 -1.078 1.00 0.00 12 GLY A N 3
ATOM 2714 C CA . GLY A 1 12 ? 9.119 -4.547 -2.069 1.00 0.00 12 GLY A CA 3
ATOM 2715 C C . GLY A 1 12 ? 8.836 -3.989 -3.462 1.00 0.00 12 GLY A C 3
ATOM 2716 O O . GLY A 1 12 ? 8.973 -4.709 -4.456 1.00 0.00 12 GLY A O 3
ATOM 2720 N N . LEU A 1 13 ? 8.426 -2.712 -3.535 1.00 0.00 13 LEU A N 3
ATOM 2721 C CA . LEU A 1 13 ? 8.112 -2.093 -4.823 1.00 0.00 13 LEU A CA 3
ATOM 2722 C C . LEU A 1 13 ? 9.330 -2.061 -5.741 1.00 0.00 13 LEU A C 3
ATOM 2723 O O . LEU A 1 13 ? 10.437 -1.726 -5.317 1.00 0.00 13 LEU A O 3
ATOM 2739 N N . ASN A 1 14 ? 9.100 -2.415 -7.012 1.00 0.00 14 ASN A N 3
ATOM 2740 C CA . ASN A 1 14 ? 10.164 -2.430 -8.012 1.00 0.00 14 ASN A CA 3
ATOM 2741 C C . ASN A 1 14 ? 10.684 -1.017 -8.230 1.00 0.00 14 ASN A C 3
ATOM 2742 O O . ASN A 1 14 ? 9.912 -0.066 -8.239 1.00 0.00 14 ASN A O 3
ATOM 2753 N N . PHE A 1 15 ? 11.998 -0.904 -8.387 1.00 0.00 15 PHE A N 3
ATOM 2754 C CA . PHE A 1 15 ? 12.659 0.390 -8.576 1.00 0.00 15 PHE A CA 3
ATOM 2755 C C . PHE A 1 15 ? 11.992 1.262 -9.640 1.00 0.00 15 PHE A C 3
ATOM 2756 O O . PHE A 1 15 ? 12.097 2.491 -9.573 1.00 0.00 15 PHE A O 3
ATOM 2773 N N . ASN A 1 16 ? 11.332 0.649 -10.625 1.00 0.00 16 ASN A N 3
ATOM 2774 C CA . ASN A 1 16 ? 10.695 1.430 -11.695 1.00 0.00 16 ASN A CA 3
ATOM 2775 C C . ASN A 1 16 ? 9.168 1.526 -11.540 1.00 0.00 16 ASN A C 3
ATOM 2776 O O . ASN A 1 16 ? 8.470 1.866 -12.500 1.00 0.00 16 ASN A O 3
ATOM 2787 N N . THR A 1 17 ? 8.660 1.250 -10.334 1.00 0.00 17 THR A N 3
ATOM 2788 C CA . THR A 1 17 ? 7.222 1.329 -10.066 1.00 0.00 17 THR A CA 3
ATOM 2789 C C . THR A 1 17 ? 6.879 2.732 -9.576 1.00 0.00 17 THR A C 3
ATOM 2790 O O . THR A 1 17 ? 7.532 3.253 -8.672 1.00 0.00 17 THR A O 3
ATOM 2801 N N . ASP A 1 18 ? 5.858 3.334 -10.177 1.00 0.00 18 ASP A N 3
ATOM 2802 C CA . ASP A 1 18 ? 5.439 4.677 -9.791 1.00 0.00 18 ASP A CA 3
ATOM 2803 C C . ASP A 1 18 ? 3.923 4.733 -9.643 1.00 0.00 18 ASP A C 3
ATOM 2804 O O . ASP A 1 18 ? 3.280 3.691 -9.581 1.00 0.00 18 ASP A O 3
ATOM 2813 N N . GLU A 1 19 ? 3.364 5.939 -9.556 1.00 0.00 19 GLU A N 3
ATOM 2814 C CA . GLU A 1 19 ? 1.925 6.095 -9.395 1.00 0.00 19 GLU A CA 3
ATOM 2815 C C . GLU A 1 19 ? 1.187 5.457 -10.566 1.00 0.00 19 GLU A C 3
ATOM 2816 O O . GLU A 1 19 ? 0.163 4.805 -10.380 1.00 0.00 19 GLU A O 3
ATOM 2828 N N . GLN A 1 20 ? 1.716 5.654 -11.768 1.00 0.00 20 GLN A N 3
ATOM 2829 C CA . GLN A 1 20 ? 1.105 5.096 -12.971 1.00 0.00 20 GLN A CA 3
ATOM 2830 C C . GLN A 1 20 ? 1.265 3.584 -13.052 1.00 0.00 20 GLN A C 3
ATOM 2831 O O . GLN A 1 20 ? 0.331 2.889 -13.454 1.00 0.00 20 GLN A O 3
ATOM 2845 N N . ALA A 1 21 ? 2.445 3.079 -12.677 1.00 0.00 21 ALA A N 3
ATOM 2846 C CA . ALA A 1 21 ? 2.690 1.637 -12.721 1.00 0.00 21 ALA A CA 3
ATOM 2847 C C . ALA A 1 21 ? 1.862 0.951 -11.652 1.00 0.00 21 ALA A C 3
ATOM 2848 O O . ALA A 1 21 ? 1.246 -0.093 -11.895 1.00 0.00 21 ALA A O 3
ATOM 2855 N N . LEU A 1 22 ? 1.855 1.562 -10.470 1.00 0.00 22 LEU A N 3
ATOM 2856 C CA . LEU A 1 22 ? 1.098 1.026 -9.346 1.00 0.00 22 LEU A CA 3
ATOM 2857 C C . LEU A 1 22 ? -0.388 1.070 -9.666 1.00 0.00 22 LEU A C 3
ATOM 2858 O O . LEU A 1 22 ? -1.113 0.098 -9.447 1.00 0.00 22 LEU A O 3
ATOM 2874 N N . GLU A 1 23 ? -0.827 2.215 -10.184 1.00 0.00 23 GLU A N 3
ATOM 2875 C CA . GLU A 1 23 ? -2.226 2.404 -10.535 1.00 0.00 23 GLU A CA 3
ATOM 2876 C C . GLU A 1 23 ? -2.644 1.457 -11.655 1.00 0.00 23 GLU A C 3
ATOM 2877 O O . GLU A 1 23 ? -3.738 0.930 -11.617 1.00 0.00 23 GLU A O 3
ATOM 2889 N N . ASP A 1 24 ? -1.791 1.285 -12.666 1.00 0.00 24 ASP A N 3
ATOM 2890 C CA . ASP A 1 24 ? -2.135 0.436 -13.812 1.00 0.00 24 ASP A CA 3
ATOM 2891 C C . ASP A 1 24 ? -2.447 -1.014 -13.416 1.00 0.00 24 ASP A C 3
ATOM 2892 O O . ASP A 1 24 ? -3.493 -1.550 -13.808 1.00 0.00 24 ASP A O 3
ATOM 2901 N N . HIS A 1 25 ? -1.541 -1.654 -12.669 1.00 0.00 25 HIS A N 3
ATOM 2902 C CA . HIS A 1 25 ? -1.744 -3.058 -12.274 1.00 0.00 25 HIS A CA 3
ATOM 2903 C C . HIS A 1 25 ? -2.886 -3.224 -11.273 1.00 0.00 25 HIS A C 3
ATOM 2904 O O . HIS A 1 25 ? -3.722 -4.125 -11.412 1.00 0.00 25 HIS A O 3
ATOM 2919 N N . PHE A 1 26 ? -2.917 -2.352 -10.270 1.00 0.00 26 PHE A N 3
ATOM 2920 C CA . PHE A 1 26 ? -3.952 -2.410 -9.241 1.00 0.00 26 PHE A CA 3
ATOM 2921 C C . PHE A 1 26 ? -5.315 -1.994 -9.802 1.00 0.00 26 PHE A C 3
ATOM 2922 O O . PHE A 1 26 ? -6.342 -2.508 -9.364 1.00 0.00 26 PHE A O 3
ATOM 2939 N N . SER A 1 27 ? -5.315 -1.090 -10.796 1.00 0.00 27 SER A N 3
ATOM 2940 C CA . SER A 1 27 ? -6.561 -0.660 -11.436 1.00 0.00 27 SER A CA 3
ATOM 2941 C C . SER A 1 27 ? -7.206 -1.855 -12.096 1.00 0.00 27 SER A C 3
ATOM 2942 O O . SER A 1 27 ? -8.420 -2.055 -12.018 1.00 0.00 27 SER A O 3
ATOM 2950 N N . SER A 1 28 ? -6.358 -2.649 -12.750 1.00 0.00 28 SER A N 3
ATOM 2951 C CA . SER A 1 28 ? -6.808 -3.837 -13.436 1.00 0.00 28 SER A CA 3
ATOM 2952 C C . SER A 1 28 ? -7.482 -4.791 -12.456 1.00 0.00 28 SER A C 3
ATOM 2953 O O . SER A 1 28 ? -8.529 -5.364 -12.767 1.00 0.00 28 SER A O 3
ATOM 2961 N N . PHE A 1 29 ? -6.880 -4.947 -11.270 1.00 0.00 29 PHE A N 3
ATOM 2962 C CA . PHE A 1 29 ? -7.446 -5.832 -10.248 1.00 0.00 29 PHE A CA 3
ATOM 2963 C C . PHE A 1 29 ? -8.705 -5.227 -9.610 1.00 0.00 29 PHE A C 3
ATOM 2964 O O . PHE A 1 29 ? -9.637 -5.959 -9.265 1.00 0.00 29 PHE A O 3
ATOM 2981 N N . GLY A 1 30 ? -8.731 -3.892 -9.451 1.00 0.00 30 GLY A N 3
ATOM 2982 C CA . GLY A 1 30 ? -9.886 -3.212 -8.852 1.00 0.00 30 GLY A CA 3
ATOM 2983 C C . GLY A 1 30 ? -9.767 -1.684 -9.020 1.00 0.00 30 GLY A C 3
ATOM 2984 O O . GLY A 1 30 ? -8.706 -1.210 -9.402 1.00 0.00 30 GLY A O 3
ATOM 2988 N N . PRO A 1 31 ? -10.816 -0.902 -8.744 1.00 0.00 31 PRO A N 3
ATOM 2989 C CA . PRO A 1 31 ? -10.761 0.596 -8.895 1.00 0.00 31 PRO A CA 3
ATOM 2990 C C . PRO A 1 31 ? -9.790 1.244 -7.907 1.00 0.00 31 PRO A C 3
ATOM 2991 O O . PRO A 1 31 ? -9.676 0.802 -6.768 1.00 0.00 31 PRO A O 3
ATOM 3002 N N . ILE A 1 32 ? -9.086 2.285 -8.364 1.00 0.00 32 ILE A N 3
ATOM 3003 C CA . ILE A 1 32 ? -8.099 2.982 -7.523 1.00 0.00 32 ILE A CA 3
ATOM 3004 C C . ILE A 1 32 ? -8.578 4.393 -7.159 1.00 0.00 32 ILE A C 3
ATOM 3005 O O . ILE A 1 32 ? -8.675 5.259 -8.034 1.00 0.00 32 ILE A O 3
ATOM 3021 N N . SER A 1 33 ? -8.833 4.625 -5.864 1.00 0.00 33 SER A N 3
ATOM 3022 C CA . SER A 1 33 ? -9.252 5.953 -5.401 1.00 0.00 33 SER A CA 3
ATOM 3023 C C . SER A 1 33 ? -8.073 6.927 -5.468 1.00 0.00 33 SER A C 3
ATOM 3024 O O . SER A 1 33 ? -8.231 8.088 -5.857 1.00 0.00 33 SER A O 3
ATOM 3032 N N . GLU A 1 34 ? -6.888 6.428 -5.095 1.00 0.00 34 GLU A N 3
ATOM 3033 C CA . GLU A 1 34 ? -5.664 7.224 -5.114 1.00 0.00 34 GLU A CA 3
ATOM 3034 C C . GLU A 1 34 ? -4.467 6.296 -5.252 1.00 0.00 34 GLU A C 3
ATOM 3035 O O . GLU A 1 34 ? -4.580 5.096 -5.000 1.00 0.00 34 GLU A O 3
ATOM 3047 N N . VAL A 1 35 ? -3.336 6.848 -5.683 1.00 0.00 35 VAL A N 3
ATOM 3048 C CA . VAL A 1 35 ? -2.129 6.052 -5.877 1.00 0.00 35 VAL A CA 3
ATOM 3049 C C . VAL A 1 35 ? -0.881 6.887 -5.558 1.00 0.00 35 VAL A C 3
ATOM 3050 O O . VAL A 1 35 ? -0.739 8.014 -6.041 1.00 0.00 35 VAL A O 3
ATOM 3063 N N . VAL A 1 36 ? 0.002 6.328 -4.733 1.00 0.00 36 VAL A N 3
ATOM 3064 C CA . VAL A 1 36 ? 1.229 7.021 -4.334 1.00 0.00 36 VAL A CA 3
ATOM 3065 C C . VAL A 1 36 ? 2.393 6.030 -4.175 1.00 0.00 36 VAL A C 3
ATOM 3066 O O . VAL A 1 36 ? 2.255 5.011 -3.502 1.00 0.00 36 VAL A O 3
ATOM 3079 N N . VAL A 1 37 ? 3.542 6.363 -4.770 1.00 0.00 37 VAL A N 3
ATOM 3080 C CA . VAL A 1 37 ? 4.741 5.521 -4.654 1.00 0.00 37 VAL A CA 3
ATOM 3081 C C . VAL A 1 37 ? 5.905 6.384 -4.163 1.00 0.00 37 VAL A C 3
ATOM 3082 O O . VAL A 1 37 ? 6.164 7.457 -4.715 1.00 0.00 37 VAL A O 3
ATOM 3095 N N . VAL A 1 38 ? 6.597 5.905 -3.128 1.00 0.00 38 VAL A N 3
ATOM 3096 C CA . VAL A 1 38 ? 7.732 6.639 -2.567 1.00 0.00 38 VAL A CA 3
ATOM 3097 C C . VAL A 1 38 ? 8.937 6.480 -3.498 1.00 0.00 38 VAL A C 3
ATOM 3098 O O . VAL A 1 38 ? 9.302 5.363 -3.872 1.00 0.00 38 VAL A O 3
ATOM 3111 N N . LYS A 1 39 ? 9.536 7.611 -3.875 1.00 0.00 39 LYS A N 3
ATOM 3112 C CA . LYS A 1 39 ? 10.694 7.614 -4.773 1.00 0.00 39 LYS A CA 3
ATOM 3113 C C . LYS A 1 39 ? 11.944 8.111 -4.061 1.00 0.00 39 LYS A C 3
ATOM 3114 O O . LYS A 1 39 ? 11.860 8.861 -3.085 1.00 0.00 39 LYS A O 3
ATOM 3133 N N . ASP A 1 40 ? 13.101 7.689 -4.570 1.00 0.00 40 ASP A N 3
ATOM 3134 C CA . ASP A 1 40 ? 14.375 8.078 -4.018 1.00 0.00 40 ASP A CA 3
ATOM 3135 C C . ASP A 1 40 ? 14.659 9.534 -4.369 1.00 0.00 40 ASP A C 3
ATOM 3136 O O . ASP A 1 40 ? 14.430 9.953 -5.488 1.00 0.00 40 ASP A O 3
ATOM 3145 N N . ARG A 1 41 ? 15.132 10.309 -3.410 1.00 0.00 41 ARG A N 3
ATOM 3146 C CA . ARG A 1 41 ? 15.425 11.722 -3.671 1.00 0.00 41 ARG A CA 3
ATOM 3147 C C . ARG A 1 41 ? 16.754 11.886 -4.424 1.00 0.00 41 ARG A C 3
ATOM 3148 O O . ARG A 1 41 ? 17.042 12.967 -4.944 1.00 0.00 41 ARG A O 3
ATOM 3169 N N . GLU A 1 42 ? 17.555 10.812 -4.482 1.00 0.00 42 GLU A N 3
ATOM 3170 C CA . GLU A 1 42 ? 18.847 10.850 -5.172 1.00 0.00 42 GLU A CA 3
ATOM 3171 C C . GLU A 1 42 ? 18.789 10.114 -6.515 1.00 0.00 42 GLU A C 3
ATOM 3172 O O . GLU A 1 42 ? 19.557 10.427 -7.428 1.00 0.00 42 GLU A O 3
ATOM 3184 N N . THR A 1 43 ? 17.892 9.126 -6.622 1.00 0.00 43 THR A N 3
ATOM 3185 C CA . THR A 1 43 ? 17.755 8.335 -7.848 1.00 0.00 43 THR A CA 3
ATOM 3186 C C . THR A 1 43 ? 16.384 8.536 -8.506 1.00 0.00 43 THR A C 3
ATOM 3187 O O . THR A 1 43 ? 16.208 8.239 -9.689 1.00 0.00 43 THR A O 3
ATOM 3198 N N . GLN A 1 44 ? 15.426 9.014 -7.724 1.00 0.00 44 GLN A N 3
ATOM 3199 C CA . GLN A 1 44 ? 14.060 9.238 -8.195 1.00 0.00 44 GLN A CA 3
ATOM 3200 C C . GLN A 1 44 ? 13.412 7.912 -8.614 1.00 0.00 44 GLN A C 3
ATOM 3201 O O . GLN A 1 44 ? 12.526 7.881 -9.471 1.00 0.00 44 GLN A O 3
ATOM 3215 N N . ARG A 1 45 ? 13.854 6.823 -7.973 1.00 0.00 45 ARG A N 3
ATOM 3216 C CA . ARG A 1 45 ? 13.311 5.494 -8.245 1.00 0.00 45 ARG A CA 3
ATOM 3217 C C . ARG A 1 45 ? 12.558 4.988 -7.015 1.00 0.00 45 ARG A C 3
ATOM 3218 O O . ARG A 1 45 ? 12.728 5.503 -5.919 1.00 0.00 45 ARG A O 3
ATOM 3239 N N . SER A 1 46 ? 11.741 3.974 -7.213 1.00 0.00 46 SER A N 3
ATOM 3240 C CA . SER A 1 46 ? 10.954 3.396 -6.123 1.00 0.00 46 SER A CA 3
ATOM 3241 C C . SER A 1 46 ? 11.864 2.997 -4.971 1.00 0.00 46 SER A C 3
ATOM 3242 O O . SER A 1 46 ? 12.972 2.497 -5.189 1.00 0.00 46 SER A O 3
ATOM 3250 N N . ARG A 1 47 ? 11.386 3.223 -3.753 1.00 0.00 47 ARG A N 3
ATOM 3251 C CA . ARG A 1 47 ? 12.163 2.886 -2.555 1.00 0.00 47 ARG A CA 3
ATOM 3252 C C . ARG A 1 47 ? 11.746 1.532 -1.965 1.00 0.00 47 ARG A C 3
ATOM 3253 O O . ARG A 1 47 ? 12.137 1.203 -0.841 1.00 0.00 47 ARG A O 3
ATOM 3274 N N . GLY A 1 48 ? 10.954 0.759 -2.718 1.00 0.00 48 GLY A N 3
ATOM 3275 C CA . GLY A 1 48 ? 10.491 -0.547 -2.253 1.00 0.00 48 GLY A CA 3
ATOM 3276 C C . GLY A 1 48 ? 9.254 -0.434 -1.351 1.00 0.00 48 GLY A C 3
ATOM 3277 O O . GLY A 1 48 ? 8.866 -1.413 -0.716 1.00 0.00 48 GLY A O 3
ATOM 3281 N N . PHE A 1 49 ? 8.644 0.755 -1.297 1.00 0.00 49 PHE A N 3
ATOM 3282 C CA . PHE A 1 49 ? 7.454 0.971 -0.473 1.00 0.00 49 PHE A CA 3
ATOM 3283 C C . PHE A 1 49 ? 6.597 2.084 -1.059 1.00 0.00 49 PHE A C 3
ATOM 3284 O O . PHE A 1 49 ? 7.118 3.130 -1.459 1.00 0.00 49 PHE A O 3
ATOM 3301 N N . GLY A 1 50 ? 5.287 1.851 -1.114 1.00 0.00 50 GLY A N 3
ATOM 3302 C CA . GLY A 1 50 ? 4.358 2.831 -1.657 1.00 0.00 50 GLY A CA 3
ATOM 3303 C C . GLY A 1 50 ? 2.964 2.646 -1.062 1.00 0.00 50 GLY A C 3
ATOM 3304 O O . GLY A 1 50 ? 2.642 1.578 -0.540 1.00 0.00 50 GLY A O 3
ATOM 3308 N N . PHE A 1 51 ? 2.142 3.694 -1.158 1.00 0.00 51 PHE A N 3
ATOM 3309 C CA . PHE A 1 51 ? 0.772 3.651 -0.642 1.00 0.00 51 PHE A CA 3
ATOM 3310 C C . PHE A 1 51 ? -0.224 3.782 -1.791 1.00 0.00 51 PHE A C 3
ATOM 3311 O O . PHE A 1 51 ? -0.071 4.640 -2.654 1.00 0.00 51 PHE A O 3
ATOM 3328 N N . ILE A 1 52 ? -1.237 2.918 -1.791 1.00 0.00 52 ILE A N 3
ATOM 3329 C CA . ILE A 1 52 ? -2.262 2.918 -2.829 1.00 0.00 52 ILE A CA 3
ATOM 3330 C C . ILE A 1 52 ? -3.646 2.907 -2.168 1.00 0.00 52 ILE A C 3
ATOM 3331 O O . ILE A 1 52 ? -3.886 2.099 -1.267 1.00 0.00 52 ILE A O 3
ATOM 3347 N N . THR A 1 53 ? -4.540 3.812 -2.590 1.00 0.00 53 THR A N 3
ATOM 3348 C CA . THR A 1 53 ? -5.875 3.875 -1.985 1.00 0.00 53 THR A CA 3
ATOM 3349 C C . THR A 1 53 ? -6.953 3.448 -2.977 1.00 0.00 53 THR A C 3
ATOM 3350 O O . THR A 1 53 ? -6.991 3.912 -4.113 1.00 0.00 53 THR A O 3
ATOM 3361 N N . PHE A 1 54 ? -7.825 2.558 -2.520 1.00 0.00 54 PHE A N 3
ATOM 3362 C CA . PHE A 1 54 ? -8.928 2.047 -3.341 1.00 0.00 54 PHE A CA 3
ATOM 3363 C C . PHE A 1 54 ? -10.230 2.762 -3.047 1.00 0.00 54 PHE A C 3
ATOM 3364 O O . PHE A 1 54 ? -10.381 3.427 -2.020 1.00 0.00 54 PHE A O 3
ATOM 3381 N N . THR A 1 55 ? -11.168 2.591 -3.968 1.00 0.00 55 THR A N 3
ATOM 3382 C CA . THR A 1 55 ? -12.486 3.183 -3.848 1.00 0.00 55 THR A CA 3
ATOM 3383 C C . THR A 1 55 ? -13.160 2.671 -2.581 1.00 0.00 55 THR A C 3
ATOM 3384 O O . THR A 1 55 ? -13.714 3.451 -1.802 1.00 0.00 55 THR A O 3
ATOM 3395 N N . ASN A 1 56 ? -13.111 1.355 -2.398 1.00 0.00 56 ASN A N 3
ATOM 3396 C CA . ASN A 1 56 ? -13.722 0.724 -1.239 1.00 0.00 56 ASN A CA 3
ATOM 3397 C C . ASN A 1 56 ? -12.893 -0.482 -0.747 1.00 0.00 56 ASN A C 3
ATOM 3398 O O . ASN A 1 56 ? -12.235 -1.137 -1.555 1.00 0.00 56 ASN A O 3
ATOM 3409 N N . PRO A 1 57 ? -12.926 -0.802 0.547 1.00 0.00 57 PRO A N 3
ATOM 3410 C CA . PRO A 1 57 ? -12.176 -1.973 1.115 1.00 0.00 57 PRO A CA 3
ATOM 3411 C C . PRO A 1 57 ? -12.336 -3.233 0.272 1.00 0.00 57 PRO A C 3
ATOM 3412 O O . PRO A 1 57 ? -11.433 -4.070 0.226 1.00 0.00 57 PRO A O 3
ATOM 3423 N N . GLU A 1 58 ? -13.478 -3.354 -0.395 1.00 0.00 58 GLU A N 3
ATOM 3424 C CA . GLU A 1 58 ? -13.753 -4.506 -1.251 1.00 0.00 58 GLU A CA 3
ATOM 3425 C C . GLU A 1 58 ? -12.799 -4.520 -2.441 1.00 0.00 58 GLU A C 3
ATOM 3426 O O . GLU A 1 58 ? -12.298 -5.576 -2.841 1.00 0.00 58 GLU A O 3
ATOM 3438 N N . HIS A 1 59 ? -12.559 -3.334 -2.997 1.00 0.00 59 HIS A N 3
ATOM 3439 C CA . HIS A 1 59 ? -11.682 -3.184 -4.143 1.00 0.00 59 HIS A CA 3
ATOM 3440 C C . HIS A 1 59 ? -10.239 -3.393 -3.710 1.00 0.00 59 HIS A C 3
ATOM 3441 O O . HIS A 1 59 ? -9.453 -4.049 -4.399 1.00 0.00 59 HIS A O 3
ATOM 3456 N N . ALA A 1 60 ? -9.925 -2.863 -2.529 1.00 0.00 60 ALA A N 3
ATOM 3457 C CA . ALA A 1 60 ? -8.605 -3.017 -1.945 1.00 0.00 60 ALA A CA 3
ATOM 3458 C C . ALA A 1 60 ? -8.330 -4.503 -1.721 1.00 0.00 60 ALA A C 3
ATOM 3459 O O . ALA A 1 60 ? -7.231 -4.995 -1.976 1.00 0.00 60 ALA A O 3
ATOM 3466 N N . SER A 1 61 ? -9.364 -5.204 -1.241 1.00 0.00 61 SER A N 3
ATOM 3467 C CA . SER A 1 61 ? -9.262 -6.631 -0.960 1.00 0.00 61 SER A CA 3
ATOM 3468 C C . SER A 1 61 ? -8.872 -7.413 -2.207 1.00 0.00 61 SER A C 3
ATOM 3469 O O . SER A 1 61 ? -8.042 -8.321 -2.131 1.00 0.00 61 SER A O 3
ATOM 3477 N N . VAL A 1 62 ? -9.481 -7.073 -3.348 1.00 0.00 62 VAL A N 3
ATOM 3478 C CA . VAL A 1 62 ? -9.182 -7.784 -4.598 1.00 0.00 62 VAL A CA 3
ATOM 3479 C C . VAL A 1 62 ? -7.717 -7.587 -4.980 1.00 0.00 62 VAL A C 3
ATOM 3480 O O . VAL A 1 62 ? -7.060 -8.543 -5.398 1.00 0.00 62 VAL A O 3
ATOM 3493 N N . ALA A 1 63 ? -7.228 -6.341 -4.890 1.00 0.00 63 ALA A N 3
ATOM 3494 C CA . ALA A 1 63 ? -5.856 -6.059 -5.291 1.00 0.00 63 ALA A CA 3
ATOM 3495 C C . ALA A 1 63 ? -4.866 -6.875 -4.480 1.00 0.00 63 ALA A C 3
ATOM 3496 O O . ALA A 1 63 ? -4.007 -7.532 -5.066 1.00 0.00 63 ALA A O 3
ATOM 3503 N N . MET A 1 64 ? -4.984 -6.852 -3.145 1.00 0.00 64 MET A N 3
ATOM 3504 C CA . MET A 1 64 ? -4.062 -7.642 -2.322 1.00 0.00 64 MET A CA 3
ATOM 3505 C C . MET A 1 64 ? -4.311 -9.122 -2.521 1.00 0.00 64 MET A C 3
ATOM 3506 O O . MET A 1 64 ? -3.378 -9.908 -2.488 1.00 0.00 64 MET A O 3
ATOM 3520 N N . ARG A 1 65 ? -5.570 -9.497 -2.736 1.00 0.00 65 ARG A N 3
ATOM 3521 C CA . ARG A 1 65 ? -5.907 -10.894 -2.948 1.00 0.00 65 ARG A CA 3
ATOM 3522 C C . ARG A 1 65 ? -5.175 -11.409 -4.188 1.00 0.00 65 ARG A C 3
ATOM 3523 O O . ARG A 1 65 ? -4.642 -12.521 -4.189 1.00 0.00 65 ARG A O 3
ATOM 3544 N N . ALA A 1 66 ? -5.182 -10.592 -5.244 1.00 0.00 66 ALA A N 3
ATOM 3545 C CA . ALA A 1 66 ? -4.546 -10.963 -6.508 1.00 0.00 66 ALA A CA 3
ATOM 3546 C C . ALA A 1 66 ? -3.087 -10.488 -6.631 1.00 0.00 66 ALA A C 3
ATOM 3547 O O . ALA A 1 66 ? -2.445 -10.793 -7.640 1.00 0.00 66 ALA A O 3
ATOM 3554 N N . MET A 1 67 ? -2.575 -9.708 -5.657 1.00 0.00 67 MET A N 3
ATOM 3555 C CA . MET A 1 67 ? -1.197 -9.179 -5.770 1.00 0.00 67 MET A CA 3
ATOM 3556 C C . MET A 1 67 ? -0.272 -9.537 -4.588 1.00 0.00 67 MET A C 3
ATOM 3557 O O . MET A 1 67 ? 0.945 -9.445 -4.741 1.00 0.00 67 MET A O 3
ATOM 3571 N N . ASN A 1 68 ? -0.813 -9.927 -3.425 1.00 0.00 68 ASN A N 3
ATOM 3572 C CA . ASN A 1 68 ? 0.050 -10.265 -2.268 1.00 0.00 68 ASN A CA 3
ATOM 3573 C C . ASN A 1 68 ? 1.165 -11.229 -2.654 1.00 0.00 68 ASN A C 3
ATOM 3574 O O . ASN A 1 68 ? 0.922 -12.409 -2.924 1.00 0.00 68 ASN A O 3
ATOM 3585 N N . GLY A 1 69 ? 2.394 -10.711 -2.659 1.00 0.00 69 GLY A N 3
ATOM 3586 C CA . GLY A 1 69 ? 3.561 -11.509 -2.989 1.00 0.00 69 GLY A CA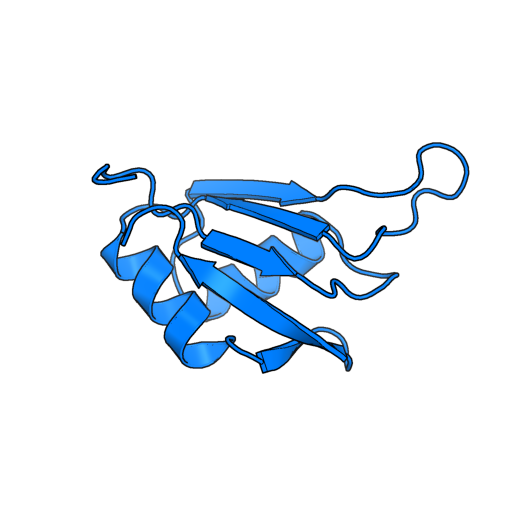 3
ATOM 3587 C C . GLY A 1 69 ? 3.601 -11.863 -4.477 1.00 0.00 69 GLY A C 3
ATOM 3588 O O . GLY A 1 69 ? 4.133 -12.909 -4.852 1.00 0.00 69 GLY A O 3
ATOM 3592 N N . GLU A 1 70 ? 3.000 -11.006 -5.309 1.00 0.00 70 GLU A N 3
ATOM 3593 C CA . GLU A 1 70 ? 2.931 -11.257 -6.756 1.00 0.00 70 GLU A CA 3
ATOM 3594 C C . GLU A 1 70 ? 3.782 -10.280 -7.561 1.00 0.00 70 GLU A C 3
ATOM 3595 O O . GLU A 1 70 ? 3.876 -9.091 -7.244 1.00 0.00 70 GLU A O 3
ATOM 3607 N N . SER A 1 71 ? 4.404 -10.829 -8.599 1.00 0.00 71 SER A N 3
ATOM 3608 C CA . SER A 1 71 ? 5.287 -10.088 -9.488 1.00 0.00 71 SER A CA 3
ATOM 3609 C C . SER A 1 71 ? 4.634 -8.848 -10.073 1.00 0.00 71 SER A C 3
ATOM 3610 O O . SER A 1 71 ? 3.856 -8.923 -11.029 1.00 0.00 71 SER A O 3
ATOM 3618 N N . LEU A 1 72 ? 5.038 -7.709 -9.532 1.00 0.00 72 LEU A N 3
ATOM 3619 C CA . LEU A 1 72 ? 4.592 -6.418 -10.029 1.00 0.00 72 LEU A CA 3
ATOM 3620 C C . LEU A 1 72 ? 5.772 -5.860 -10.811 1.00 0.00 72 LEU A C 3
ATOM 3621 O O . LEU A 1 72 ? 6.847 -5.645 -10.245 1.00 0.00 72 LEU A O 3
ATOM 3637 N N . ASP A 1 73 ? 5.584 -5.689 -12.116 1.00 0.00 73 ASP A N 3
ATOM 3638 C CA . ASP A 1 73 ? 6.667 -5.223 -12.983 1.00 0.00 73 ASP A CA 3
ATOM 3639 C C . ASP A 1 73 ? 7.848 -6.210 -12.907 1.00 0.00 73 ASP A C 3
ATOM 3640 O O . ASP A 1 73 ? 9.013 -5.823 -13.038 1.00 0.00 73 ASP A O 3
ATOM 3649 N N . GLY A 1 74 ? 7.522 -7.500 -12.718 1.00 0.00 74 GLY A N 3
ATOM 3650 C CA . GLY A 1 74 ? 8.528 -8.564 -12.649 1.00 0.00 74 GLY A CA 3
ATOM 3651 C C . GLY A 1 74 ? 9.198 -8.695 -11.277 1.00 0.00 74 GLY A C 3
ATOM 3652 O O . GLY A 1 74 ? 10.207 -9.394 -11.152 1.00 0.00 74 GLY A O 3
ATOM 3656 N N . ARG A 1 75 ? 8.630 -8.053 -10.256 1.00 0.00 75 ARG A N 3
ATOM 3657 C CA . ARG A 1 75 ? 9.182 -8.140 -8.902 1.00 0.00 75 ARG A CA 3
ATOM 3658 C C . ARG A 1 75 ? 8.035 -8.278 -7.922 1.00 0.00 75 ARG A C 3
ATOM 3659 O O . ARG A 1 75 ? 7.159 -7.415 -7.872 1.00 0.00 75 ARG A O 3
ATOM 3680 N N . GLN A 1 76 ? 8.028 -9.378 -7.168 1.00 0.00 76 GLN A N 3
ATOM 3681 C CA . GLN A 1 76 ? 6.940 -9.622 -6.230 1.00 0.00 76 GLN A CA 3
ATOM 3682 C C . GLN A 1 76 ? 6.877 -8.557 -5.146 1.00 0.00 76 GLN A C 3
ATOM 3683 O O . GLN A 1 76 ? 7.888 -8.174 -4.555 1.00 0.00 76 GLN A O 3
ATOM 3697 N N . ILE A 1 77 ? 5.653 -8.106 -4.899 1.00 0.00 77 ILE A N 3
ATOM 3698 C CA . ILE A 1 77 ? 5.374 -7.093 -3.887 1.00 0.00 77 ILE A CA 3
ATOM 3699 C C . ILE A 1 77 ? 4.351 -7.630 -2.925 1.00 0.00 77 ILE A C 3
ATOM 3700 O O . ILE A 1 77 ? 3.513 -8.430 -3.314 1.00 0.00 77 ILE A O 3
ATOM 3716 N N . ARG A 1 78 ? 4.423 -7.178 -1.675 1.00 0.00 78 ARG A N 3
ATOM 3717 C CA . ARG A 1 78 ? 3.488 -7.637 -0.655 1.00 0.00 78 ARG A CA 3
ATOM 3718 C C . ARG A 1 78 ? 2.472 -6.559 -0.360 1.00 0.00 78 ARG A C 3
ATOM 3719 O O . ARG A 1 78 ? 2.822 -5.462 0.079 1.00 0.00 78 ARG A O 3
ATOM 3740 N N . VAL A 1 79 ? 1.214 -6.883 -0.633 1.00 0.00 79 VAL A N 3
ATOM 3741 C CA . VAL A 1 79 ? 0.127 -5.939 -0.427 1.00 0.00 79 VAL A CA 3
ATOM 3742 C C . VAL A 1 79 ? -0.624 -6.296 0.857 1.00 0.00 79 VAL A C 3
ATOM 3743 O O . VAL A 1 79 ? -1.410 -7.247 0.883 1.00 0.00 79 VAL A O 3
ATOM 3756 N N . ASP A 1 80 ? -0.387 -5.506 1.908 1.00 0.00 80 ASP A N 3
ATOM 3757 C CA . ASP A 1 80 ? -1.046 -5.706 3.188 1.00 0.00 80 ASP A CA 3
ATOM 3758 C C . ASP A 1 80 ? -2.127 -4.663 3.326 1.00 0.00 80 ASP A C 3
ATOM 3759 O O . ASP A 1 80 ? -1.839 -3.473 3.447 1.00 0.00 80 ASP A O 3
ATOM 3768 N N . HIS A 1 81 ? -3.364 -5.119 3.264 1.00 0.00 81 HIS A N 3
ATOM 3769 C CA . HIS A 1 81 ? -4.502 -4.221 3.325 1.00 0.00 81 HIS A CA 3
ATOM 3770 C C . HIS A 1 81 ? -4.566 -3.427 4.613 1.00 0.00 81 HIS A C 3
ATOM 3771 O O . HIS A 1 81 ? -4.760 -3.979 5.697 1.00 0.00 81 HIS A O 3
ATOM 3786 N N . ALA A 1 82 ? -4.427 -2.107 4.464 1.00 0.00 82 ALA A N 3
ATOM 3787 C CA . ALA A 1 82 ? -4.502 -1.204 5.605 1.00 0.00 82 ALA A CA 3
ATOM 3788 C C . ALA A 1 82 ? -5.895 -1.270 6.239 1.00 0.00 82 ALA A C 3
ATOM 3789 O O . ALA A 1 82 ? -6.031 -1.213 7.462 1.00 0.00 82 ALA A O 3
ATOM 3796 N N . GLY A 1 83 ? -6.929 -1.372 5.387 1.00 0.00 83 GLY A N 3
ATOM 3797 C CA . GLY A 1 83 ? -8.316 -1.422 5.861 1.00 0.00 83 GLY A CA 3
ATOM 3798 C C . GLY A 1 83 ? -8.982 -2.776 5.588 1.00 0.00 83 GLY A C 3
ATOM 3799 O O . GLY A 1 83 ? -9.002 -3.648 6.457 1.00 0.00 83 GLY A O 3
ATOM 3803 N N . LYS A 1 84 ? -9.553 -2.930 4.381 1.00 0.00 84 LYS A N 3
ATOM 3804 C CA . LYS A 1 84 ? -10.255 -4.166 3.996 1.00 0.00 84 LYS A CA 3
ATOM 3805 C C . LYS A 1 84 ? -11.507 -4.345 4.851 1.00 0.00 84 LYS A C 3
ATOM 3806 O O . LYS A 1 84 ? -11.539 -3.802 5.941 1.00 0.00 84 LYS A O 3
ATOM 3826 N N . MET A 1 1 ? -11.064 -4.241 12.807 1.00 0.00 1 MET A N 4
ATOM 3827 C CA . MET A 1 1 ? -10.676 -2.889 12.309 1.00 0.00 1 MET A CA 4
ATOM 3828 C C . MET A 1 1 ? -10.901 -2.828 10.802 1.00 0.00 1 MET A C 4
ATOM 3829 O O . MET A 1 1 ? -10.471 -3.718 10.064 1.00 0.00 1 MET A O 4
ATOM 3845 N N . SER A 1 2 ? -11.581 -1.767 10.358 1.00 0.00 2 SER A N 4
ATOM 3846 C CA . SER A 1 2 ? -11.870 -1.581 8.936 1.00 0.00 2 SER A CA 4
ATOM 3847 C C . SER A 1 2 ? -12.059 -0.102 8.620 1.00 0.00 2 SER A C 4
ATOM 3848 O O . SER A 1 2 ? -12.302 0.704 9.523 1.00 0.00 2 SER A O 4
ATOM 3856 N N . SER A 1 3 ? -11.948 0.244 7.335 1.00 0.00 3 SER A N 4
ATOM 3857 C CA . SER A 1 3 ? -12.111 1.631 6.901 1.00 0.00 3 SER A CA 4
ATOM 3858 C C . SER A 1 3 ? -12.577 1.695 5.450 1.00 0.00 3 SER A C 4
ATOM 3859 O O . SER A 1 3 ? -12.407 0.738 4.691 1.00 0.00 3 SER A O 4
ATOM 3867 N N . GLU A 1 4 ? -13.164 2.834 5.079 1.00 0.00 4 GLU A N 4
ATOM 3868 C CA . GLU A 1 4 ? -13.662 3.044 3.716 1.00 0.00 4 GLU A CA 4
ATOM 3869 C C . GLU A 1 4 ? -12.553 3.546 2.767 1.00 0.00 4 GLU A C 4
ATOM 3870 O O . GLU A 1 4 ? -12.801 3.745 1.576 1.00 0.00 4 GLU A O 4
ATOM 3882 N N . GLU A 1 5 ? -11.345 3.764 3.303 1.00 0.00 5 GLU A N 4
ATOM 3883 C CA . GLU A 1 5 ? -10.221 4.262 2.512 1.00 0.00 5 GLU A CA 4
ATOM 3884 C C . GLU A 1 5 ? -9.804 3.273 1.429 1.00 0.00 5 GLU A C 4
ATOM 3885 O O . GLU A 1 5 ? -9.435 3.680 0.328 1.00 0.00 5 GLU A O 4
ATOM 3897 N N . GLY A 1 6 ? -9.835 1.983 1.759 1.00 0.00 6 GLY A N 4
ATOM 3898 C CA . GLY A 1 6 ? -9.431 0.939 0.816 1.00 0.00 6 GLY A CA 4
ATOM 3899 C C . GLY A 1 6 ? -7.913 0.973 0.579 1.00 0.00 6 GLY A C 4
ATOM 3900 O O . GLY A 1 6 ? -7.425 0.511 -0.450 1.00 0.00 6 GLY A O 4
ATOM 3904 N N . LYS A 1 7 ? -7.173 1.538 1.535 1.00 0.00 7 LYS A N 4
ATOM 3905 C CA . LYS A 1 7 ? -5.724 1.652 1.405 1.00 0.00 7 LYS A CA 4
ATOM 3906 C C . LYS A 1 7 ? -5.019 0.332 1.678 1.00 0.00 7 LYS A C 4
ATOM 3907 O O . LYS A 1 7 ? -5.198 -0.279 2.732 1.00 0.00 7 LYS A O 4
ATOM 3926 N N . LEU A 1 8 ? -4.184 -0.072 0.714 1.00 0.00 8 LEU A N 4
ATOM 3927 C CA . LEU A 1 8 ? -3.399 -1.293 0.833 1.00 0.00 8 LEU A CA 4
ATOM 3928 C C . LEU A 1 8 ? -1.931 -0.918 1.006 1.00 0.00 8 LEU A C 4
ATOM 3929 O O . LEU A 1 8 ? -1.489 0.116 0.496 1.00 0.00 8 LEU A O 4
ATOM 3945 N N . PHE A 1 9 ? -1.185 -1.762 1.710 1.00 0.00 9 PHE A N 4
ATOM 3946 C CA . PHE A 1 9 ? 0.245 -1.517 1.932 1.00 0.00 9 PHE A CA 4
ATOM 3947 C C . PHE A 1 9 ? 1.072 -2.416 1.009 1.00 0.00 9 PHE A C 4
ATOM 3948 O O . PHE A 1 9 ? 1.061 -3.634 1.160 1.00 0.00 9 PHE A O 4
ATOM 3965 N N . VAL A 1 10 ? 1.786 -1.805 0.059 1.00 0.00 10 VAL A N 4
ATOM 3966 C CA . VAL A 1 10 ? 2.609 -2.573 -0.885 1.00 0.00 10 VAL A CA 4
ATOM 3967 C C . VAL A 1 10 ? 4.067 -2.555 -0.415 1.00 0.00 10 VAL A C 4
ATOM 3968 O O . VAL A 1 10 ? 4.593 -1.495 -0.062 1.00 0.00 10 VAL A O 4
ATOM 3981 N N . GLY A 1 11 ? 4.712 -3.724 -0.422 1.00 0.00 11 GLY A N 4
ATOM 3982 C CA . GLY A 1 11 ? 6.113 -3.829 -0.002 1.00 0.00 11 GLY A CA 4
ATOM 3983 C C . GLY A 1 11 ? 6.959 -4.488 -1.085 1.00 0.00 11 GLY A C 4
ATOM 3984 O O . GLY A 1 11 ? 6.432 -5.186 -1.954 1.00 0.00 11 GLY A O 4
ATOM 3988 N N . GLY A 1 12 ? 8.270 -4.241 -1.034 1.00 0.00 12 GLY A N 4
ATOM 3989 C CA . GLY A 1 12 ? 9.195 -4.793 -2.026 1.00 0.00 12 GLY A CA 4
ATOM 3990 C C . GLY A 1 12 ? 8.937 -4.171 -3.398 1.00 0.00 12 GLY A C 4
ATOM 3991 O O . GLY A 1 12 ? 9.030 -4.852 -4.422 1.00 0.00 12 GLY A O 4
ATOM 3995 N N . LEU A 1 13 ? 8.584 -2.884 -3.396 1.00 0.00 13 LEU A N 4
ATOM 3996 C CA . LEU A 1 13 ? 8.275 -2.168 -4.631 1.00 0.00 13 LEU A CA 4
ATOM 3997 C C . LEU A 1 13 ? 9.471 -2.160 -5.575 1.00 0.00 13 LEU A C 4
ATOM 3998 O O . LEU A 1 13 ? 10.578 -1.782 -5.189 1.00 0.00 13 LEU A O 4
ATOM 4014 N N . ASN A 1 14 ? 9.227 -2.582 -6.819 1.00 0.00 14 ASN A N 4
ATOM 4015 C CA . ASN A 1 14 ? 10.278 -2.622 -7.828 1.00 0.00 14 ASN A CA 4
ATOM 4016 C C . ASN A 1 14 ? 10.826 -1.223 -8.041 1.00 0.00 14 ASN A C 4
ATOM 4017 O O . ASN A 1 14 ? 10.082 -0.245 -7.980 1.00 0.00 14 ASN A O 4
ATOM 4028 N N . PHE A 1 15 ? 12.130 -1.139 -8.265 1.00 0.00 15 PHE A N 4
ATOM 4029 C CA . PHE A 1 15 ? 12.802 0.145 -8.462 1.00 0.00 15 PHE A CA 4
ATOM 4030 C C . PHE A 1 15 ? 12.105 1.014 -9.520 1.00 0.00 15 PHE A C 4
ATOM 4031 O O . PHE A 1 15 ? 12.245 2.241 -9.497 1.00 0.00 15 PHE A O 4
ATOM 4048 N N . ASN A 1 16 ? 11.375 0.378 -10.448 1.00 0.00 16 ASN A N 4
ATOM 4049 C CA . ASN A 1 16 ? 10.690 1.117 -11.518 1.00 0.00 16 ASN A CA 4
ATOM 4050 C C . ASN A 1 16 ? 9.181 1.264 -11.280 1.00 0.00 16 ASN A C 4
ATOM 4051 O O . ASN A 1 16 ? 8.452 1.646 -12.201 1.00 0.00 16 ASN A O 4
ATOM 4062 N N . THR A 1 17 ? 8.715 0.985 -10.058 1.00 0.00 17 THR A N 4
ATOM 4063 C CA . THR A 1 17 ? 7.292 1.120 -9.738 1.00 0.00 17 THR A CA 4
ATOM 4064 C C . THR A 1 17 ? 7.032 2.529 -9.220 1.00 0.00 17 THR A C 4
ATOM 4065 O O . THR A 1 17 ? 7.688 2.986 -8.280 1.00 0.00 17 THR A O 4
ATOM 4076 N N . ASP A 1 18 ? 6.073 3.203 -9.848 1.00 0.00 18 ASP A N 4
ATOM 4077 C CA . ASP A 1 18 ? 5.715 4.559 -9.465 1.00 0.00 18 ASP A CA 4
ATOM 4078 C C . ASP A 1 18 ? 4.206 4.669 -9.276 1.00 0.00 18 ASP A C 4
ATOM 4079 O O . ASP A 1 18 ? 3.519 3.655 -9.232 1.00 0.00 18 ASP A O 4
ATOM 4088 N N . GLU A 1 19 ? 3.702 5.896 -9.154 1.00 0.00 19 GLU A N 4
ATOM 4089 C CA . GLU A 1 19 ? 2.275 6.119 -8.962 1.00 0.00 19 GLU A CA 4
ATOM 4090 C C . GLU A 1 19 ? 1.491 5.532 -10.134 1.00 0.00 19 GLU A C 4
ATOM 4091 O O . GLU A 1 19 ? 0.456 4.887 -9.939 1.00 0.00 19 GLU A O 4
ATOM 4103 N N . GLN A 1 20 ? 1.998 5.761 -11.341 1.00 0.00 20 GLN A N 4
ATOM 4104 C CA . GLN A 1 20 ? 1.357 5.261 -12.555 1.00 0.00 20 GLN A CA 4
ATOM 4105 C C . GLN A 1 20 ? 1.483 3.748 -12.686 1.00 0.00 20 GLN A C 4
ATOM 4106 O O . GLN A 1 20 ? 0.522 3.085 -13.076 1.00 0.00 20 GLN A O 4
ATOM 4120 N N . ALA A 1 21 ? 2.663 3.209 -12.360 1.00 0.00 21 ALA A N 4
ATOM 4121 C CA . ALA A 1 21 ? 2.872 1.762 -12.445 1.00 0.00 21 ALA A CA 4
ATOM 4122 C C . ALA A 1 21 ? 1.993 1.072 -11.416 1.00 0.00 21 ALA A C 4
ATOM 4123 O O . ALA A 1 21 ? 1.348 0.056 -11.701 1.00 0.00 21 ALA A O 4
ATOM 4130 N N . LEU A 1 22 ? 1.970 1.659 -10.224 1.00 0.00 22 LEU A N 4
ATOM 4131 C CA . LEU A 1 22 ? 1.167 1.140 -9.128 1.00 0.00 22 LEU A CA 4
ATOM 4132 C C . LEU A 1 22 ? -0.303 1.172 -9.508 1.00 0.00 22 LEU A C 4
ATOM 4133 O O . LEU A 1 22 ? -1.032 0.195 -9.332 1.00 0.00 22 LEU A O 4
ATOM 4149 N N . GLU A 1 23 ? -0.725 2.326 -10.020 1.00 0.00 23 GLU A N 4
ATOM 4150 C CA . GLU A 1 23 ? -2.109 2.526 -10.415 1.00 0.00 23 GLU A CA 4
ATOM 4151 C C . GLU A 1 23 ? -2.509 1.599 -11.561 1.00 0.00 23 GLU A C 4
ATOM 4152 O O . GLU A 1 23 ? -3.604 1.062 -11.550 1.00 0.00 23 GLU A O 4
ATOM 4164 N N . ASP A 1 24 ? -1.642 1.444 -12.561 1.00 0.00 24 ASP A N 4
ATOM 4165 C CA . ASP A 1 24 ? -1.970 0.617 -13.730 1.00 0.00 24 ASP A CA 4
ATOM 4166 C C . ASP A 1 24 ? -2.271 -0.849 -13.380 1.00 0.00 24 ASP A C 4
ATOM 4167 O O . ASP A 1 24 ? -3.317 -1.377 -13.780 1.00 0.00 24 ASP A O 4
ATOM 4176 N N . HIS A 1 25 ? -1.356 -1.509 -12.660 1.00 0.00 25 HIS A N 4
ATOM 4177 C CA . HIS A 1 25 ? -1.549 -2.927 -12.312 1.00 0.00 25 HIS A CA 4
ATOM 4178 C C . HIS A 1 25 ? -2.722 -3.139 -11.355 1.00 0.00 25 HIS A C 4
ATOM 4179 O O . HIS A 1 25 ? -3.541 -4.046 -11.547 1.00 0.00 25 HIS A O 4
ATOM 4194 N N . PHE A 1 26 ? -2.796 -2.300 -10.329 1.00 0.00 26 PHE A N 4
ATOM 4195 C CA . PHE A 1 26 ? -3.861 -2.407 -9.338 1.00 0.00 26 PHE A CA 4
ATOM 4196 C C . PHE A 1 26 ? -5.207 -1.977 -9.925 1.00 0.00 26 PHE A C 4
ATOM 4197 O O . PHE A 1 26 ? -6.244 -2.520 -9.540 1.00 0.00 26 PHE A O 4
ATOM 4214 N N . SER A 1 27 ? -5.188 -1.037 -10.884 1.00 0.00 27 SER A N 4
ATOM 4215 C CA . SER A 1 27 ? -6.424 -0.602 -11.538 1.00 0.00 27 SER A CA 4
ATOM 4216 C C . SER A 1 27 ? -7.036 -1.782 -12.259 1.00 0.00 27 SER A C 4
ATOM 4217 O O . SER A 1 27 ? -8.255 -1.974 -12.247 1.00 0.00 27 SER A O 4
ATOM 4225 N N . SER A 1 28 ? -6.163 -2.576 -12.880 1.00 0.00 28 SER A N 4
ATOM 4226 C CA . SER A 1 28 ? -6.591 -3.752 -13.601 1.00 0.00 28 SER A CA 4
ATOM 4227 C C . SER A 1 28 ? -7.299 -4.721 -12.657 1.00 0.00 28 SER A C 4
ATOM 4228 O O . SER A 1 28 ? -8.335 -5.291 -13.009 1.00 0.00 28 SER A O 4
ATOM 4236 N N . PHE A 1 29 ? -6.733 -4.901 -11.456 1.00 0.00 29 PHE A N 4
ATOM 4237 C CA . PHE A 1 29 ? -7.330 -5.811 -10.465 1.00 0.00 29 PHE A CA 4
ATOM 4238 C C . PHE A 1 29 ? -8.620 -5.229 -9.861 1.00 0.00 29 PHE A C 4
ATOM 4239 O O . PHE A 1 29 ? -9.563 -5.974 -9.584 1.00 0.00 29 PHE A O 4
ATOM 4256 N N . GLY A 1 30 ? -8.653 -3.904 -9.660 1.00 0.00 30 GLY A N 4
ATOM 4257 C CA . GLY A 1 30 ? -9.830 -3.232 -9.087 1.00 0.00 30 GLY A CA 4
ATOM 4258 C C . GLY A 1 30 ? -9.697 -1.709 -9.248 1.00 0.00 30 GLY A C 4
ATOM 4259 O O . GLY A 1 30 ? -8.664 -1.259 -9.724 1.00 0.00 30 GLY A O 4
ATOM 4263 N N . PRO A 1 31 ? -10.694 -0.899 -8.881 1.00 0.00 31 PRO A N 4
ATOM 4264 C CA . PRO A 1 31 ? -10.603 0.596 -9.038 1.00 0.00 31 PRO A CA 4
ATOM 4265 C C . PRO A 1 31 ? -9.609 1.221 -8.058 1.00 0.00 31 PRO A C 4
ATOM 4266 O O . PRO A 1 31 ? -9.428 0.723 -6.951 1.00 0.00 31 PRO A O 4
ATOM 4277 N N . ILE A 1 32 ? -8.956 2.306 -8.491 1.00 0.00 32 ILE A N 4
ATOM 4278 C CA . ILE A 1 32 ? -7.953 2.991 -7.659 1.00 0.00 32 ILE A CA 4
ATOM 4279 C C . ILE A 1 32 ? -8.388 4.424 -7.334 1.00 0.00 32 ILE A C 4
ATOM 4280 O O . ILE A 1 32 ? -8.501 5.258 -8.238 1.00 0.00 32 ILE A O 4
ATOM 4296 N N . SER A 1 33 ? -8.596 4.709 -6.040 1.00 0.00 33 SER A N 4
ATOM 4297 C CA . SER A 1 33 ? -8.978 6.061 -5.625 1.00 0.00 33 SER A CA 4
ATOM 4298 C C . SER A 1 33 ? -7.779 7.012 -5.710 1.00 0.00 33 SER A C 4
ATOM 4299 O O . SER A 1 33 ? -7.927 8.171 -6.102 1.00 0.00 33 SER A O 4
ATOM 4307 N N . GLU A 1 34 ? -6.593 6.511 -5.331 1.00 0.00 34 GLU A N 4
ATOM 4308 C CA . GLU A 1 34 ? -5.372 7.319 -5.352 1.00 0.00 34 GLU A CA 4
ATOM 4309 C C . GLU A 1 34 ? -4.155 6.433 -5.130 1.00 0.00 34 GLU A C 4
ATOM 4310 O O . GLU A 1 34 ? -4.310 5.288 -4.739 1.00 0.00 34 GLU A O 4
ATOM 4322 N N . VAL A 1 35 ? -2.952 6.957 -5.399 1.00 0.00 35 VAL A N 4
ATOM 4323 C CA . VAL A 1 35 ? -1.730 6.171 -5.204 1.00 0.00 35 VAL A CA 4
ATOM 4324 C C . VAL A 1 35 ? -0.613 7.043 -4.616 1.00 0.00 35 VAL A C 4
ATOM 4325 O O . VAL A 1 35 ? -0.546 8.242 -4.895 1.00 0.00 35 VAL A O 4
ATOM 4338 N N . VAL A 1 36 ? 0.260 6.427 -3.822 1.00 0.00 36 VAL A N 4
ATOM 4339 C CA . VAL A 1 36 ? 1.383 7.142 -3.212 1.00 0.00 36 VAL A CA 4
ATOM 4340 C C . VAL A 1 36 ? 2.596 6.204 -3.076 1.00 0.00 36 VAL A C 4
ATOM 4341 O O . VAL A 1 36 ? 2.773 5.561 -2.041 1.00 0.00 36 VAL A O 4
ATOM 4354 N N . VAL A 1 37 ? 3.430 6.145 -4.122 1.00 0.00 37 VAL A N 4
ATOM 4355 C CA . VAL A 1 37 ? 4.627 5.288 -4.111 1.00 0.00 37 VAL A CA 4
ATOM 4356 C C . VAL A 1 37 ? 5.812 6.049 -3.514 1.00 0.00 37 VAL A C 4
ATOM 4357 O O . VAL A 1 37 ? 6.100 7.180 -3.913 1.00 0.00 37 VAL A O 4
ATOM 4370 N N . VAL A 1 38 ? 6.506 5.398 -2.578 1.00 0.00 38 VAL A N 4
ATOM 4371 C CA . VAL A 1 38 ? 7.679 5.991 -1.948 1.00 0.00 38 VAL A CA 4
ATOM 4372 C C . VAL A 1 38 ? 8.895 5.709 -2.832 1.00 0.00 38 VAL A C 4
ATOM 4373 O O . VAL A 1 38 ? 9.207 4.550 -3.117 1.00 0.00 38 VAL A O 4
ATOM 4386 N N . LYS A 1 39 ? 9.557 6.777 -3.270 1.00 0.00 39 LYS A N 4
ATOM 4387 C CA . LYS A 1 39 ? 10.728 6.655 -4.137 1.00 0.00 39 LYS A CA 4
ATOM 4388 C C . LYS A 1 39 ? 11.749 7.744 -3.825 1.00 0.00 39 LYS A C 4
ATOM 4389 O O . LYS A 1 39 ? 11.481 8.656 -3.038 1.00 0.00 39 LYS A O 4
ATOM 4408 N N . ASP A 1 40 ? 12.909 7.637 -4.463 1.00 0.00 40 ASP A N 4
ATOM 4409 C CA . ASP A 1 40 ? 13.975 8.591 -4.291 1.00 0.00 40 ASP A CA 4
ATOM 4410 C C . ASP A 1 40 ? 13.588 9.905 -4.959 1.00 0.00 40 ASP A C 4
ATOM 4411 O O . ASP A 1 40 ? 13.081 9.899 -6.061 1.00 0.00 40 ASP A O 4
ATOM 4420 N N . ARG A 1 41 ? 13.814 11.024 -4.287 1.00 0.00 41 ARG A N 4
ATOM 4421 C CA . ARG A 1 41 ? 13.474 12.335 -4.858 1.00 0.00 41 ARG A CA 4
ATOM 4422 C C . ARG A 1 41 ? 14.583 12.838 -5.797 1.00 0.00 41 ARG A C 4
ATOM 4423 O O . ARG A 1 41 ? 14.369 13.790 -6.552 1.00 0.00 41 ARG A O 4
ATOM 4444 N N . GLU A 1 42 ? 15.754 12.193 -5.748 1.00 0.00 42 GLU A N 4
ATOM 4445 C CA . GLU A 1 42 ? 16.882 12.572 -6.602 1.00 0.00 42 GLU A CA 4
ATOM 4446 C C . GLU A 1 42 ? 17.043 11.591 -7.768 1.00 0.00 42 GLU A C 4
ATOM 4447 O O . GLU A 1 42 ? 17.569 11.957 -8.822 1.00 0.00 42 GLU A O 4
ATOM 4459 N N . THR A 1 43 ? 16.581 10.351 -7.572 1.00 0.00 43 THR A N 4
ATOM 4460 C CA . THR A 1 43 ? 16.667 9.319 -8.605 1.00 0.00 43 THR A CA 4
ATOM 4461 C C . THR A 1 43 ? 15.272 8.951 -9.128 1.00 0.00 43 THR A C 4
ATOM 4462 O O . THR A 1 43 ? 15.143 8.315 -10.177 1.00 0.00 43 THR A O 4
ATOM 4473 N N . GLN A 1 44 ? 14.240 9.325 -8.369 1.00 0.00 44 GLN A N 4
ATOM 4474 C CA . GLN A 1 44 ? 12.863 8.998 -8.723 1.00 0.00 44 GLN A CA 4
ATOM 4475 C C . GLN A 1 44 ? 12.723 7.477 -8.848 1.00 0.00 44 GLN A C 4
ATOM 4476 O O . GLN A 1 44 ? 11.936 6.962 -9.645 1.00 0.00 44 GLN A O 4
ATOM 4490 N N . ARG A 1 45 ? 13.509 6.776 -8.023 1.00 0.00 45 ARG A N 4
ATOM 4491 C CA . ARG A 1 45 ? 13.519 5.323 -7.983 1.00 0.00 45 ARG A CA 4
ATOM 4492 C C . ARG A 1 45 ? 12.863 4.840 -6.695 1.00 0.00 45 ARG A C 4
ATOM 4493 O O . ARG A 1 45 ? 13.223 5.259 -5.596 1.00 0.00 45 ARG A O 4
ATOM 4514 N N . SER A 1 46 ? 11.910 3.944 -6.860 1.00 0.00 46 SER A N 4
ATOM 4515 C CA . SER A 1 46 ? 11.175 3.370 -5.732 1.00 0.00 46 SER A CA 4
ATOM 4516 C C . SER A 1 46 ? 12.139 2.852 -4.675 1.00 0.00 46 SER A C 4
ATOM 4517 O O . SER A 1 46 ? 13.186 2.282 -4.991 1.00 0.00 46 SER A O 4
ATOM 4525 N N . ARG A 1 47 ? 11.777 3.090 -3.421 1.00 0.00 47 ARG A N 4
ATOM 4526 C CA . ARG A 1 47 ? 12.609 2.688 -2.285 1.00 0.00 47 ARG A CA 4
ATOM 4527 C C . ARG A 1 47 ? 12.199 1.320 -1.718 1.00 0.00 47 ARG A C 4
ATOM 4528 O O . ARG A 1 47 ? 12.519 1.002 -0.568 1.00 0.00 47 ARG A O 4
ATOM 4549 N N . GLY A 1 48 ? 11.493 0.518 -2.524 1.00 0.00 48 GLY A N 4
ATOM 4550 C CA . GLY A 1 48 ? 11.047 -0.809 -2.084 1.00 0.00 48 GLY A CA 4
ATOM 4551 C C . GLY A 1 48 ? 9.723 -0.747 -1.308 1.00 0.00 48 GLY A C 4
ATOM 4552 O O . GLY A 1 48 ? 9.248 -1.770 -0.819 1.00 0.00 48 GLY A O 4
ATOM 4556 N N . PHE A 1 49 ? 9.133 0.447 -1.201 1.00 0.00 49 PHE A N 4
ATOM 4557 C CA . PHE A 1 49 ? 7.867 0.625 -0.497 1.00 0.00 49 PHE A CA 4
ATOM 4558 C C . PHE A 1 49 ? 6.944 1.538 -1.299 1.00 0.00 49 PHE A C 4
ATOM 4559 O O . PHE A 1 49 ? 7.409 2.457 -1.980 1.00 0.00 49 PHE A O 4
ATOM 4576 N N . GLY A 1 50 ? 5.640 1.282 -1.207 1.00 0.00 50 GLY A N 4
ATOM 4577 C CA . GLY A 1 50 ? 4.646 2.076 -1.913 1.00 0.00 50 GLY A CA 4
ATOM 4578 C C . GLY A 1 50 ? 3.303 1.992 -1.204 1.00 0.00 50 GLY A C 4
ATOM 4579 O O . GLY A 1 50 ? 3.071 1.082 -0.405 1.00 0.00 50 GLY A O 4
ATOM 4583 N N . PHE A 1 51 ? 2.428 2.947 -1.506 1.00 0.00 51 PHE A N 4
ATOM 4584 C CA . PHE A 1 51 ? 1.099 2.988 -0.905 1.00 0.00 51 PHE A CA 4
ATOM 4585 C C . PHE A 1 51 ? 0.065 3.157 -2.000 1.00 0.00 51 PHE A C 4
ATOM 4586 O O . PHE A 1 51 ? 0.354 3.764 -3.034 1.00 0.00 51 PHE A O 4
ATOM 4603 N N . ILE A 1 52 ? -1.121 2.601 -1.784 1.00 0.00 52 ILE A N 4
ATOM 4604 C CA . ILE A 1 52 ? -2.177 2.683 -2.777 1.00 0.00 52 ILE A CA 4
ATOM 4605 C C . ILE A 1 52 ? -3.537 2.832 -2.088 1.00 0.00 52 ILE A C 4
ATOM 4606 O O . ILE A 1 52 ? -3.840 2.093 -1.149 1.00 0.00 52 ILE A O 4
ATOM 4622 N N . THR A 1 53 ? -4.340 3.793 -2.555 1.00 0.00 53 THR A N 4
ATOM 4623 C CA . THR A 1 53 ? -5.656 4.032 -1.971 1.00 0.00 53 THR A CA 4
ATOM 4624 C C . THR A 1 53 ? -6.756 3.633 -2.959 1.00 0.00 53 THR A C 4
ATOM 4625 O O . THR A 1 53 ? -6.768 4.070 -4.107 1.00 0.00 53 THR A O 4
ATOM 4636 N N . PHE A 1 54 ? -7.665 2.788 -2.486 1.00 0.00 54 PHE A N 4
ATOM 4637 C CA . PHE A 1 54 ? -8.785 2.300 -3.297 1.00 0.00 54 PHE A CA 4
ATOM 4638 C C . PHE A 1 54 ? -10.064 3.066 -3.029 1.00 0.00 54 PHE A C 4
ATOM 4639 O O . PHE A 1 54 ? -10.197 3.771 -2.029 1.00 0.00 54 PHE A O 4
ATOM 4656 N N . THR A 1 55 ? -11.012 2.884 -3.941 1.00 0.00 55 THR A N 4
ATOM 4657 C CA . THR A 1 55 ? -12.317 3.512 -3.834 1.00 0.00 55 THR A CA 4
ATOM 4658 C C . THR A 1 55 ? -13.001 3.035 -2.555 1.00 0.00 55 THR A C 4
ATOM 4659 O O . THR A 1 55 ? -13.540 3.835 -1.787 1.00 0.00 55 THR A O 4
ATOM 4670 N N . ASN A 1 56 ? -12.979 1.720 -2.360 1.00 0.00 56 ASN A N 4
ATOM 4671 C CA . ASN A 1 56 ? -13.601 1.101 -1.197 1.00 0.00 56 ASN A CA 4
ATOM 4672 C C . ASN A 1 56 ? -12.802 -0.136 -0.739 1.00 0.00 56 ASN A C 4
ATOM 4673 O O . ASN A 1 56 ? -12.143 -0.773 -1.561 1.00 0.00 56 ASN A O 4
ATOM 4684 N N . PRO A 1 57 ? -12.839 -0.492 0.544 1.00 0.00 57 PRO A N 4
ATOM 4685 C CA . PRO A 1 57 ? -12.100 -1.686 1.082 1.00 0.00 57 PRO A CA 4
ATOM 4686 C C . PRO A 1 57 ? -12.356 -2.950 0.265 1.00 0.00 57 PRO A C 4
ATOM 4687 O O . PRO A 1 57 ? -11.527 -3.857 0.252 1.00 0.00 57 PRO A O 4
ATOM 4698 N N . GLU A 1 58 ? -13.489 -2.982 -0.433 1.00 0.00 58 GLU A N 4
ATOM 4699 C CA . GLU A 1 58 ? -13.826 -4.120 -1.286 1.00 0.00 58 GLU A CA 4
ATOM 4700 C C . GLU A 1 58 ? -12.872 -4.166 -2.477 1.00 0.00 58 GLU A C 4
ATOM 4701 O O . GLU A 1 58 ? -12.453 -5.238 -2.922 1.00 0.00 58 GLU A O 4
ATOM 4713 N N . HIS A 1 59 ? -12.543 -2.974 -2.977 1.00 0.00 59 HIS A N 4
ATOM 4714 C CA . HIS A 1 59 ? -11.651 -2.826 -4.110 1.00 0.00 59 HIS A CA 4
ATOM 4715 C C . HIS A 1 59 ? -10.215 -3.079 -3.660 1.00 0.00 59 HIS A C 4
ATOM 4716 O O . HIS A 1 59 ? -9.432 -3.729 -4.360 1.00 0.00 59 HIS A O 4
ATOM 4731 N N . ALA A 1 60 ? -9.898 -2.593 -2.462 1.00 0.00 60 ALA A N 4
ATOM 4732 C CA . ALA A 1 60 ? -8.586 -2.802 -1.877 1.00 0.00 60 ALA A CA 4
ATOM 4733 C C . ALA A 1 60 ? -8.368 -4.302 -1.663 1.00 0.00 60 ALA A C 4
ATOM 4734 O O . ALA A 1 60 ? -7.298 -4.848 -1.948 1.00 0.00 60 ALA A O 4
ATOM 4741 N N . SER A 1 61 ? -9.415 -4.956 -1.146 1.00 0.00 61 SER A N 4
ATOM 4742 C CA . SER A 1 61 ? -9.371 -6.387 -0.853 1.00 0.00 61 SER A CA 4
ATOM 4743 C C . SER A 1 61 ? -9.101 -7.238 -2.088 1.00 0.00 61 SER A C 4
ATOM 4744 O O . SER A 1 61 ? -8.306 -8.183 -2.020 1.00 0.00 61 SER A O 4
ATOM 4752 N N . VAL A 1 62 ? -9.766 -6.925 -3.206 1.00 0.00 62 VAL A N 4
ATOM 4753 C CA . VAL A 1 62 ? -9.573 -7.718 -4.427 1.00 0.00 62 VAL A CA 4
ATOM 4754 C C . VAL A 1 62 ? -8.169 -7.567 -4.982 1.00 0.00 62 VAL A C 4
ATOM 4755 O O . VAL A 1 62 ? -7.596 -8.551 -5.466 1.00 0.00 62 VAL A O 4
ATOM 4768 N N . ALA A 1 63 ? -7.619 -6.348 -4.942 1.00 0.00 63 ALA A N 4
ATOM 4769 C CA . ALA A 1 63 ? -6.290 -6.139 -5.485 1.00 0.00 63 ALA A CA 4
ATOM 4770 C C . ALA A 1 63 ? -5.262 -6.986 -4.747 1.00 0.00 63 ALA A C 4
ATOM 4771 O O . ALA A 1 63 ? -4.476 -7.683 -5.392 1.00 0.00 63 ALA A O 4
ATOM 4778 N N . MET A 1 64 ? -5.271 -6.945 -3.401 1.00 0.00 64 MET A N 4
ATOM 4779 C CA . MET A 1 64 ? -4.312 -7.759 -2.637 1.00 0.00 64 MET A CA 4
ATOM 4780 C C . MET A 1 64 ? -4.542 -9.241 -2.875 1.00 0.00 64 MET A C 4
ATOM 4781 O O . MET A 1 64 ? -3.601 -10.018 -2.837 1.00 0.00 64 MET A O 4
ATOM 4795 N N . ARG A 1 65 ? -5.793 -9.629 -3.111 1.00 0.00 65 ARG A N 4
ATOM 4796 C CA . ARG A 1 65 ? -6.105 -11.036 -3.340 1.00 0.00 65 ARG A CA 4
ATOM 4797 C C . ARG A 1 65 ? -5.327 -11.540 -4.555 1.00 0.00 65 ARG A C 4
ATOM 4798 O O . ARG A 1 65 ? -4.786 -12.647 -4.546 1.00 0.00 65 ARG A O 4
ATOM 4819 N N . ALA A 1 66 ? -5.295 -10.713 -5.599 1.00 0.00 66 ALA A N 4
ATOM 4820 C CA . ALA A 1 66 ? -4.607 -11.057 -6.838 1.00 0.00 66 ALA A CA 4
ATOM 4821 C C . ALA A 1 66 ? -3.159 -10.545 -6.898 1.00 0.00 66 ALA A C 4
ATOM 4822 O O . ALA A 1 66 ? -2.467 -10.824 -7.883 1.00 0.00 66 ALA A O 4
ATOM 4829 N N . MET A 1 67 ? -2.708 -9.759 -5.898 1.00 0.00 67 MET A N 4
ATOM 4830 C CA . MET A 1 67 ? -1.344 -9.192 -5.951 1.00 0.00 67 MET A CA 4
ATOM 4831 C C . MET A 1 67 ? -0.441 -9.558 -4.762 1.00 0.00 67 MET A C 4
ATOM 4832 O O . MET A 1 67 ? 0.773 -9.397 -4.872 1.00 0.00 67 MET A O 4
ATOM 4846 N N . ASN A 1 68 ? -0.999 -10.019 -3.634 1.00 0.00 68 ASN A N 4
ATOM 4847 C CA . ASN A 1 68 ? -0.158 -10.365 -2.466 1.00 0.00 68 ASN A CA 4
ATOM 4848 C C . ASN A 1 68 ? 0.978 -11.304 -2.854 1.00 0.00 68 ASN A C 4
ATOM 4849 O O . ASN A 1 68 ? 0.764 -12.484 -3.136 1.00 0.00 68 ASN A O 4
ATOM 4860 N N . GLY A 1 69 ? 2.191 -10.753 -2.852 1.00 0.00 69 GLY A N 4
ATOM 4861 C CA . GLY A 1 69 ? 3.379 -11.510 -3.189 1.00 0.00 69 GLY A CA 4
ATOM 4862 C C . GLY A 1 69 ? 3.436 -11.832 -4.683 1.00 0.00 69 GLY A C 4
ATOM 4863 O O . GLY A 1 69 ? 4.005 -12.848 -5.079 1.00 0.00 69 GLY A O 4
ATOM 4867 N N . GLU A 1 70 ? 2.813 -10.976 -5.500 1.00 0.00 70 GLU A N 4
ATOM 4868 C CA . GLU A 1 70 ? 2.763 -11.189 -6.951 1.00 0.00 70 GLU A CA 4
ATOM 4869 C C . GLU A 1 70 ? 3.729 -10.278 -7.701 1.00 0.00 70 GLU A C 4
ATOM 4870 O O . GLU A 1 70 ? 3.874 -9.095 -7.393 1.00 0.00 70 GLU A O 4
ATOM 4882 N N . SER A 1 71 ? 4.395 -10.881 -8.678 1.00 0.00 71 SER A N 4
ATOM 4883 C CA . SER A 1 71 ? 5.390 -10.213 -9.505 1.00 0.00 71 SER A CA 4
ATOM 4884 C C . SER A 1 71 ? 4.870 -8.943 -10.152 1.00 0.00 71 SER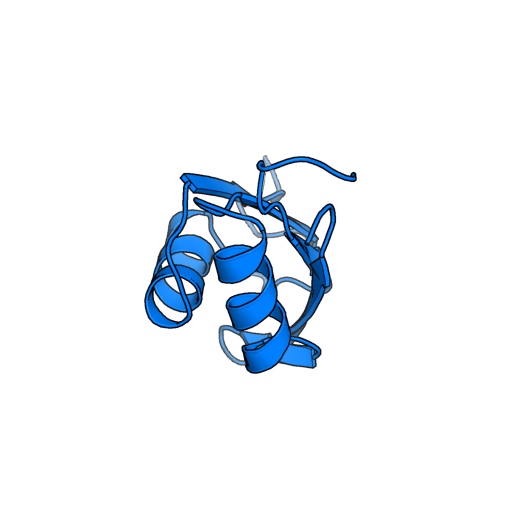 A C 4
ATOM 4885 O O . SER A 1 71 ? 4.151 -8.982 -11.154 1.00 0.00 71 SER A O 4
ATOM 4893 N N . LEU A 1 72 ? 5.329 -7.825 -9.611 1.00 0.00 72 LEU A N 4
ATOM 4894 C CA . LEU A 1 72 ? 5.013 -6.517 -10.163 1.00 0.00 72 LEU A CA 4
ATOM 4895 C C . LEU A 1 72 ? 6.275 -6.066 -10.881 1.00 0.00 72 LEU A C 4
ATOM 4896 O O . LEU A 1 72 ? 7.328 -5.919 -10.253 1.00 0.00 72 LEU A O 4
ATOM 4912 N N . ASP A 1 73 ? 6.185 -5.905 -12.200 1.00 0.00 73 ASP A N 4
ATOM 4913 C CA . ASP A 1 73 ? 7.353 -5.540 -12.998 1.00 0.00 73 ASP A CA 4
ATOM 4914 C C . ASP A 1 73 ? 8.461 -6.595 -12.805 1.00 0.00 73 ASP A C 4
ATOM 4915 O O . ASP A 1 73 ? 9.654 -6.285 -12.863 1.00 0.00 73 ASP A O 4
ATOM 4924 N N . GLY A 1 74 ? 8.037 -7.852 -12.593 1.00 0.00 74 GLY A N 4
ATOM 4925 C CA . GLY A 1 74 ? 8.964 -8.972 -12.407 1.00 0.00 74 GLY A CA 4
ATOM 4926 C C . GLY A 1 74 ? 9.525 -9.065 -10.985 1.00 0.00 74 GLY A C 4
ATOM 4927 O O . GLY A 1 74 ? 10.509 -9.777 -10.758 1.00 0.00 74 GLY A O 4
ATOM 4931 N N . ARG A 1 75 ? 8.895 -8.376 -10.035 1.00 0.00 75 ARG A N 4
ATOM 4932 C CA . ARG A 1 75 ? 9.335 -8.418 -8.640 1.00 0.00 75 ARG A CA 4
ATOM 4933 C C . ARG A 1 75 ? 8.111 -8.501 -7.748 1.00 0.00 75 ARG A C 4
ATOM 4934 O O . ARG A 1 75 ? 7.281 -7.590 -7.752 1.00 0.00 75 ARG A O 4
ATOM 4955 N N . GLN A 1 76 ? 7.987 -9.609 -7.017 1.00 0.00 76 GLN A N 4
ATOM 4956 C CA . GLN A 1 76 ? 6.820 -9.808 -6.171 1.00 0.00 76 GLN A CA 4
ATOM 4957 C C . GLN A 1 76 ? 6.726 -8.754 -5.078 1.00 0.00 76 GLN A C 4
ATOM 4958 O O . GLN A 1 76 ? 7.702 -8.443 -4.395 1.00 0.00 76 GLN A O 4
ATOM 4972 N N . ILE A 1 77 ? 5.512 -8.229 -4.925 1.00 0.00 77 ILE A N 4
ATOM 4973 C CA . ILE A 1 77 ? 5.212 -7.215 -3.919 1.00 0.00 77 ILE A CA 4
ATOM 4974 C C . ILE A 1 77 ? 4.104 -7.713 -3.023 1.00 0.00 77 ILE A C 4
ATOM 4975 O O . ILE A 1 77 ? 3.207 -8.405 -3.489 1.00 0.00 77 ILE A O 4
ATOM 4991 N N . ARG A 1 78 ? 4.185 -7.369 -1.738 1.00 0.00 78 ARG A N 4
ATOM 4992 C CA . ARG A 1 78 ? 3.192 -7.820 -0.767 1.00 0.00 78 ARG A CA 4
ATOM 4993 C C . ARG A 1 78 ? 2.190 -6.729 -0.466 1.00 0.00 78 ARG A C 4
ATOM 4994 O O . ARG A 1 78 ? 2.555 -5.651 -0.002 1.00 0.00 78 ARG A O 4
ATOM 5015 N N . VAL A 1 79 ? 0.926 -7.029 -0.752 1.00 0.00 79 VAL A N 4
ATOM 5016 C CA . VAL A 1 79 ? -0.148 -6.072 -0.534 1.00 0.00 79 VAL A CA 4
ATOM 5017 C C . VAL A 1 79 ? -0.912 -6.430 0.746 1.00 0.00 79 VAL A C 4
ATOM 5018 O O . VAL A 1 79 ? -1.725 -7.357 0.756 1.00 0.00 79 VAL A O 4
ATOM 5031 N N . ASP A 1 80 ? -0.647 -5.672 1.816 1.00 0.00 80 ASP A N 4
ATOM 5032 C CA . ASP A 1 80 ? -1.306 -5.880 3.104 1.00 0.00 80 ASP A CA 4
ATOM 5033 C C . ASP A 1 80 ? -2.301 -4.759 3.320 1.00 0.00 80 ASP A C 4
ATOM 5034 O O . ASP A 1 80 ? -1.916 -3.598 3.441 1.00 0.00 80 ASP A O 4
ATOM 5043 N N . HIS A 1 81 ? -3.575 -5.111 3.322 1.00 0.00 81 HIS A N 4
ATOM 5044 C CA . HIS A 1 81 ? -4.639 -4.122 3.447 1.00 0.00 81 HIS A CA 4
ATOM 5045 C C . HIS A 1 81 ? -4.575 -3.288 4.716 1.00 0.00 81 HIS A C 4
ATOM 5046 O O . HIS A 1 81 ? -4.814 -3.780 5.822 1.00 0.00 81 HIS A O 4
ATOM 5061 N N . ALA A 1 82 ? -4.303 -1.995 4.515 1.00 0.00 82 ALA A N 4
ATOM 5062 C CA . ALA A 1 82 ? -4.262 -1.043 5.617 1.00 0.00 82 ALA A CA 4
ATOM 5063 C C . ALA A 1 82 ? -5.669 -0.835 6.184 1.00 0.00 82 ALA A C 4
ATOM 5064 O O . ALA A 1 82 ? -5.844 -0.692 7.397 1.00 0.00 82 ALA A O 4
ATOM 5071 N N . GLY A 1 83 ? -6.665 -0.799 5.285 1.00 0.00 83 GLY A N 4
ATOM 5072 C CA . GLY A 1 83 ? -8.059 -0.579 5.681 1.00 0.00 83 GLY A CA 4
ATOM 5073 C C . GLY A 1 83 ? -8.900 -1.857 5.601 1.00 0.00 83 GLY A C 4
ATOM 5074 O O . GLY A 1 83 ? -9.073 -2.550 6.605 1.00 0.00 83 GLY A O 4
ATOM 5078 N N . LYS A 1 84 ? -9.446 -2.146 4.408 1.00 0.00 84 LYS A N 4
ATOM 5079 C CA . LYS A 1 84 ? -10.301 -3.328 4.204 1.00 0.00 84 LYS A CA 4
ATOM 5080 C C . LYS A 1 84 ? -11.561 -3.206 5.067 1.00 0.00 84 LYS A C 4
ATOM 5081 O O . LYS A 1 84 ? -12.532 -3.877 4.761 1.00 0.00 84 LYS A O 4
ATOM 5101 N N . MET A 1 1 ? -12.952 -4.738 11.842 1.00 0.00 1 MET A N 5
ATOM 5102 C CA . MET A 1 1 ? -13.213 -3.285 11.652 1.00 0.00 1 MET A CA 5
ATOM 5103 C C . MET A 1 1 ? -12.682 -2.852 10.290 1.00 0.00 1 MET A C 5
ATOM 5104 O O . MET A 1 1 ? -11.774 -3.483 9.742 1.00 0.00 1 MET A O 5
ATOM 5120 N N . SER A 1 2 ? -13.255 -1.771 9.752 1.00 0.00 2 SER A N 5
ATOM 5121 C CA . SER A 1 2 ? -12.840 -1.253 8.451 1.00 0.00 2 SER A CA 5
ATOM 5122 C C . SER A 1 2 ? -12.982 0.265 8.404 1.00 0.00 2 SER A C 5
ATOM 5123 O O . SER A 1 2 ? -13.941 0.823 8.941 1.00 0.00 2 SER A O 5
ATOM 5131 N N . SER A 1 3 ? -12.021 0.921 7.749 1.00 0.00 3 SER A N 5
ATOM 5132 C CA . SER A 1 3 ? -12.034 2.381 7.620 1.00 0.00 3 SER A CA 5
ATOM 5133 C C . SER A 1 3 ? -12.748 2.840 6.338 1.00 0.00 3 SER A C 5
ATOM 5134 O O . SER A 1 3 ? -12.887 4.044 6.107 1.00 0.00 3 SER A O 5
ATOM 5142 N N . GLU A 1 4 ? -13.196 1.884 5.511 1.00 0.00 4 GLU A N 5
ATOM 5143 C CA . GLU A 1 4 ? -13.887 2.204 4.261 1.00 0.00 4 GLU A CA 5
ATOM 5144 C C . GLU A 1 4 ? -13.019 3.102 3.364 1.00 0.00 4 GLU A C 5
ATOM 5145 O O . GLU A 1 4 ? -13.536 3.931 2.607 1.00 0.00 4 GLU A O 5
ATOM 5157 N N . GLU A 1 5 ? -11.698 2.916 3.448 1.00 0.00 5 GLU A N 5
ATOM 5158 C CA . GLU A 1 5 ? -10.756 3.701 2.639 1.00 0.00 5 GLU A CA 5
ATOM 5159 C C . GLU A 1 5 ? -10.193 2.867 1.483 1.00 0.00 5 GLU A C 5
ATOM 5160 O O . GLU A 1 5 ? -9.866 3.409 0.425 1.00 0.00 5 GLU A O 5
ATOM 5172 N N . GLY A 1 6 ? -10.081 1.553 1.698 1.00 0.00 6 GLY A N 5
ATOM 5173 C CA . GLY A 1 6 ? -9.554 0.645 0.679 1.00 0.00 6 GLY A CA 5
ATOM 5174 C C . GLY A 1 6 ? -8.041 0.817 0.483 1.00 0.00 6 GLY A C 5
ATOM 5175 O O . GLY A 1 6 ? -7.500 0.474 -0.569 1.00 0.00 6 GLY A O 5
ATOM 5179 N N . LYS A 1 7 ? -7.361 1.349 1.498 1.00 0.00 7 LYS A N 5
ATOM 5180 C CA . LYS A 1 7 ? -5.919 1.561 1.413 1.00 0.00 7 LYS A CA 5
ATOM 5181 C C . LYS A 1 7 ? -5.152 0.262 1.621 1.00 0.00 7 LYS A C 5
ATOM 5182 O O . LYS A 1 7 ? -5.304 -0.404 2.646 1.00 0.00 7 LYS A O 5
ATOM 5201 N N . LEU A 1 8 ? -4.303 -0.061 0.643 1.00 0.00 8 LEU A N 5
ATOM 5202 C CA . LEU A 1 8 ? -3.466 -1.253 0.704 1.00 0.00 8 LEU A CA 5
ATOM 5203 C C . LEU A 1 8 ? -2.016 -0.829 0.912 1.00 0.00 8 LEU A C 5
ATOM 5204 O O . LEU A 1 8 ? -1.608 0.236 0.441 1.00 0.00 8 LEU A O 5
ATOM 5220 N N . PHE A 1 9 ? -1.243 -1.668 1.602 1.00 0.00 9 PHE A N 5
ATOM 5221 C CA . PHE A 1 9 ? 0.172 -1.366 1.849 1.00 0.00 9 PHE A CA 5
ATOM 5222 C C . PHE A 1 9 ? 1.044 -2.284 0.992 1.00 0.00 9 PHE A C 5
ATOM 5223 O O . PHE A 1 9 ? 1.071 -3.489 1.210 1.00 0.00 9 PHE A O 5
ATOM 5240 N N . VAL A 1 10 ? 1.746 -1.707 0.011 1.00 0.00 10 VAL A N 5
ATOM 5241 C CA . VAL A 1 10 ? 2.595 -2.514 -0.877 1.00 0.00 10 VAL A CA 5
ATOM 5242 C C . VAL A 1 10 ? 4.055 -2.402 -0.441 1.00 0.00 10 VAL A C 5
ATOM 5243 O O . VAL A 1 10 ? 4.581 -1.297 -0.278 1.00 0.00 10 VAL A O 5
ATOM 5256 N N . GLY A 1 11 ? 4.700 -3.559 -0.260 1.00 0.00 11 GLY A N 5
ATOM 5257 C CA . GLY A 1 11 ? 6.102 -3.599 0.156 1.00 0.00 11 GLY A CA 5
ATOM 5258 C C . GLY A 1 11 ? 6.974 -4.262 -0.901 1.00 0.00 11 GLY A C 5
ATOM 5259 O O . GLY A 1 11 ? 6.488 -5.043 -1.724 1.00 0.00 11 GLY A O 5
ATOM 5263 N N . GLY A 1 12 ? 8.266 -3.933 -0.870 1.00 0.00 12 GLY A N 5
ATOM 5264 C CA . GLY A 1 12 ? 9.222 -4.480 -1.826 1.00 0.00 12 GLY A CA 5
ATOM 5265 C C . GLY A 1 12 ? 8.944 -3.965 -3.233 1.00 0.00 12 GLY A C 5
ATOM 5266 O O . GLY A 1 12 ? 9.100 -4.712 -4.206 1.00 0.00 12 GLY A O 5
ATOM 5270 N N . LEU A 1 13 ? 8.515 -2.698 -3.343 1.00 0.00 13 LEU A N 5
ATOM 5271 C CA . LEU A 1 13 ? 8.206 -2.125 -4.652 1.00 0.00 13 LEU A CA 5
ATOM 5272 C C . LEU A 1 13 ? 9.434 -2.093 -5.555 1.00 0.00 13 LEU A C 5
ATOM 5273 O O . LEU A 1 13 ? 10.536 -1.744 -5.127 1.00 0.00 13 LEU A O 5
ATOM 5289 N N . ASN A 1 14 ? 9.219 -2.477 -6.820 1.00 0.00 14 ASN A N 5
ATOM 5290 C CA . ASN A 1 14 ? 10.287 -2.517 -7.819 1.00 0.00 14 ASN A CA 5
ATOM 5291 C C . ASN A 1 14 ? 10.817 -1.117 -8.096 1.00 0.00 14 ASN A C 5
ATOM 5292 O O . ASN A 1 14 ? 10.055 -0.154 -8.110 1.00 0.00 14 ASN A O 5
ATOM 5303 N N . PHE A 1 15 ? 12.131 -1.026 -8.308 1.00 0.00 15 PHE A N 5
ATOM 5304 C CA . PHE A 1 15 ? 12.791 0.258 -8.570 1.00 0.00 15 PHE A CA 5
ATOM 5305 C C . PHE A 1 15 ? 12.054 1.087 -9.622 1.00 0.00 15 PHE A C 5
ATOM 5306 O O . PHE A 1 15 ? 12.055 2.317 -9.544 1.00 0.00 15 PHE A O 5
ATOM 5323 N N . ASN A 1 16 ? 11.431 0.425 -10.593 1.00 0.00 16 ASN A N 5
ATOM 5324 C CA . ASN A 1 16 ? 10.705 1.148 -11.643 1.00 0.00 16 ASN A CA 5
ATOM 5325 C C . ASN A 1 16 ? 9.201 1.236 -11.332 1.00 0.00 16 ASN A C 5
ATOM 5326 O O . ASN A 1 16 ? 8.373 1.345 -12.241 1.00 0.00 16 ASN A O 5
ATOM 5337 N N . THR A 1 17 ? 8.869 1.207 -10.041 1.00 0.00 17 THR A N 5
ATOM 5338 C CA . THR A 1 17 ? 7.485 1.303 -9.585 1.00 0.00 17 THR A CA 5
ATOM 5339 C C . THR A 1 17 ? 7.135 2.765 -9.381 1.00 0.00 17 THR A C 5
ATOM 5340 O O . THR A 1 17 ? 7.919 3.523 -8.803 1.00 0.00 17 THR A O 5
ATOM 5351 N N . ASP A 1 18 ? 5.956 3.146 -9.858 1.00 0.00 18 ASP A N 5
ATOM 5352 C CA . ASP A 1 18 ? 5.501 4.517 -9.729 1.00 0.00 18 ASP A CA 5
ATOM 5353 C C . ASP A 1 18 ? 4.013 4.552 -9.465 1.00 0.00 18 ASP A C 5
ATOM 5354 O O . ASP A 1 18 ? 3.365 3.506 -9.422 1.00 0.00 18 ASP A O 5
ATOM 5363 N N . GLU A 1 19 ? 3.480 5.755 -9.282 1.00 0.00 19 GLU A N 5
ATOM 5364 C CA . GLU A 1 19 ? 2.060 5.913 -9.017 1.00 0.00 19 GLU A CA 5
ATOM 5365 C C . GLU A 1 19 ? 1.262 5.345 -10.180 1.00 0.00 19 GLU A C 5
ATOM 5366 O O . GLU A 1 19 ? 0.253 4.683 -9.977 1.00 0.00 19 GLU A O 5
ATOM 5378 N N . GLN A 1 20 ? 1.746 5.599 -11.390 1.00 0.00 20 GLN A N 5
ATOM 5379 C CA . GLN A 1 20 ? 1.101 5.102 -12.596 1.00 0.00 20 GLN A CA 5
ATOM 5380 C C . GLN A 1 20 ? 1.284 3.598 -12.748 1.00 0.00 20 GLN A C 5
ATOM 5381 O O . GLN A 1 20 ? 0.355 2.901 -13.159 1.00 0.00 20 GLN A O 5
ATOM 5395 N N . ALA A 1 21 ? 2.488 3.102 -12.433 1.00 0.00 21 ALA A N 5
ATOM 5396 C CA . ALA A 1 21 ? 2.761 1.674 -12.553 1.00 0.00 21 ALA A CA 5
ATOM 5397 C C . ALA A 1 21 ? 1.872 0.905 -11.595 1.00 0.00 21 ALA A C 5
ATOM 5398 O O . ALA A 1 21 ? 1.219 -0.072 -11.977 1.00 0.00 21 ALA A O 5
ATOM 5405 N N . LEU A 1 22 ? 1.838 1.378 -10.351 1.00 0.00 22 LEU A N 5
ATOM 5406 C CA . LEU A 1 22 ? 1.002 0.745 -9.326 1.00 0.00 22 LEU A CA 5
ATOM 5407 C C . LEU A 1 22 ? -0.481 0.951 -9.604 1.00 0.00 22 LEU A C 5
ATOM 5408 O O . LEU A 1 22 ? -1.272 0.012 -9.483 1.00 0.00 22 LEU A O 5
ATOM 5424 N N . GLU A 1 23 ? -0.856 2.174 -9.965 1.00 0.00 23 GLU A N 5
ATOM 5425 C CA . GLU A 1 23 ? -2.250 2.480 -10.245 1.00 0.00 23 GLU A CA 5
ATOM 5426 C C . GLU A 1 23 ? -2.754 1.640 -11.416 1.00 0.00 23 GLU A C 5
ATOM 5427 O O . GLU A 1 23 ? -3.860 1.133 -11.364 1.00 0.00 23 GLU A O 5
ATOM 5439 N N . ASP A 1 24 ? -1.947 1.524 -12.474 1.00 0.00 24 ASP A N 5
ATOM 5440 C CA . ASP A 1 24 ? -2.354 0.765 -13.662 1.00 0.00 24 ASP A CA 5
ATOM 5441 C C . ASP A 1 24 ? -2.623 -0.716 -13.363 1.00 0.00 24 ASP A C 5
ATOM 5442 O O . ASP A 1 24 ? -3.658 -1.250 -13.779 1.00 0.00 24 ASP A O 5
ATOM 5451 N N . HIS A 1 25 ? -1.693 -1.380 -12.660 1.00 0.00 25 HIS A N 5
ATOM 5452 C CA . HIS A 1 25 ? -1.861 -2.806 -12.352 1.00 0.00 25 HIS A CA 5
ATOM 5453 C C . HIS A 1 25 ? -2.970 -3.044 -11.329 1.00 0.00 25 HIS A C 5
ATOM 5454 O O . HIS A 1 25 ? -3.788 -3.959 -11.486 1.00 0.00 25 HIS A O 5
ATOM 5469 N N . PHE A 1 26 ? -3.001 -2.212 -10.293 1.00 0.00 26 PHE A N 5
ATOM 5470 C CA . PHE A 1 26 ? -4.013 -2.332 -9.250 1.00 0.00 26 PHE A CA 5
ATOM 5471 C C . PHE A 1 26 ? -5.388 -1.916 -9.788 1.00 0.00 26 PHE A C 5
ATOM 5472 O O . PHE A 1 26 ? -6.408 -2.457 -9.363 1.00 0.00 26 PHE A O 5
ATOM 5489 N N . SER A 1 27 ? -5.401 -0.986 -10.756 1.00 0.00 27 SER A N 5
ATOM 5490 C CA . SER A 1 27 ? -6.646 -0.546 -11.384 1.00 0.00 27 SER A CA 5
ATOM 5491 C C . SER A 1 27 ? -7.286 -1.732 -12.072 1.00 0.00 27 SER A C 5
ATOM 5492 O O . SER A 1 27 ? -8.499 -1.938 -11.997 1.00 0.00 27 SER A O 5
ATOM 5500 N N . SER A 1 28 ? -6.437 -2.508 -12.745 1.00 0.00 28 SER A N 5
ATOM 5501 C CA . SER A 1 28 ? -6.881 -3.680 -13.459 1.00 0.00 28 SER A CA 5
ATOM 5502 C C . SER A 1 28 ? -7.543 -4.666 -12.503 1.00 0.00 28 SER A C 5
ATOM 5503 O O . SER A 1 28 ? -8.590 -5.236 -12.823 1.00 0.00 28 SER A O 5
ATOM 5511 N N . PHE A 1 29 ? -6.932 -4.854 -11.328 1.00 0.00 29 PHE A N 5
ATOM 5512 C CA . PHE A 1 29 ? -7.490 -5.773 -10.328 1.00 0.00 29 PHE A CA 5
ATOM 5513 C C . PHE A 1 29 ? -8.761 -5.195 -9.689 1.00 0.00 29 PHE A C 5
ATOM 5514 O O . PHE A 1 29 ? -9.696 -5.939 -9.384 1.00 0.00 29 PHE A O 5
ATOM 5531 N N . GLY A 1 30 ? -8.789 -3.867 -9.497 1.00 0.00 30 GLY A N 5
ATOM 5532 C CA . GLY A 1 30 ? -9.951 -3.195 -8.899 1.00 0.00 30 GLY A CA 5
ATOM 5533 C C . GLY A 1 30 ? -9.813 -1.671 -9.044 1.00 0.00 30 GLY A C 5
ATOM 5534 O O . GLY A 1 30 ? -8.738 -1.206 -9.395 1.00 0.00 30 GLY A O 5
ATOM 5538 N N . PRO A 1 31 ? -10.856 -0.877 -8.782 1.00 0.00 31 PRO A N 5
ATOM 5539 C CA . PRO A 1 31 ? -10.774 0.622 -8.916 1.00 0.00 31 PRO A CA 5
ATOM 5540 C C . PRO A 1 31 ? -9.815 1.244 -7.901 1.00 0.00 31 PRO A C 5
ATOM 5541 O O . PRO A 1 31 ? -9.669 0.738 -6.791 1.00 0.00 31 PRO A O 5
ATOM 5552 N N . ILE A 1 32 ? -9.151 2.332 -8.306 1.00 0.00 32 ILE A N 5
ATOM 5553 C CA . ILE A 1 32 ? -8.174 3.011 -7.439 1.00 0.00 32 ILE A CA 5
ATOM 5554 C C . ILE A 1 32 ? -8.642 4.425 -7.067 1.00 0.00 32 ILE A C 5
ATOM 5555 O O . ILE A 1 32 ? -8.743 5.297 -7.933 1.00 0.00 32 ILE A O 5
ATOM 5571 N N . SER A 1 33 ? -8.884 4.643 -5.770 1.00 0.00 33 SER A N 5
ATOM 5572 C CA . SER A 1 33 ? -9.293 5.959 -5.277 1.00 0.00 33 SER A CA 5
ATOM 5573 C C . SER A 1 33 ? -8.142 6.957 -5.413 1.00 0.00 33 SER A C 5
ATOM 5574 O O . SER A 1 33 ? -8.336 8.088 -5.864 1.00 0.00 33 SER A O 5
ATOM 5582 N N . GLU A 1 34 ? -6.946 6.520 -5.003 1.00 0.00 34 GLU A N 5
ATOM 5583 C CA . GLU A 1 34 ? -5.751 7.358 -5.058 1.00 0.00 34 GLU A CA 5
ATOM 5584 C C . GLU A 1 34 ? -4.506 6.485 -5.073 1.00 0.00 34 GLU A C 5
ATOM 5585 O O . GLU A 1 34 ? -4.583 5.303 -4.756 1.00 0.00 34 GLU A O 5
ATOM 5597 N N . VAL A 1 35 ? -3.366 7.062 -5.462 1.00 0.00 35 VAL A N 5
ATOM 5598 C CA . VAL A 1 35 ? -2.116 6.305 -5.514 1.00 0.00 35 VAL A CA 5
ATOM 5599 C C . VAL A 1 35 ? -0.931 7.195 -5.114 1.00 0.00 35 VAL A C 5
ATOM 5600 O O . VAL A 1 35 ? -0.807 8.338 -5.562 1.00 0.00 35 VAL A O 5
ATOM 5613 N N . VAL A 1 36 ? -0.079 6.648 -4.255 1.00 0.00 36 VAL A N 5
ATOM 5614 C CA . VAL A 1 36 ? 1.103 7.354 -3.762 1.00 0.00 36 VAL A CA 5
ATOM 5615 C C . VAL A 1 36 ? 2.286 6.378 -3.681 1.00 0.00 36 VAL A C 5
ATOM 5616 O O . VAL A 1 36 ? 2.160 5.303 -3.101 1.00 0.00 36 VAL A O 5
ATOM 5629 N N . VAL A 1 37 ? 3.422 6.762 -4.262 1.00 0.00 37 VAL A N 5
ATOM 5630 C CA . VAL A 1 37 ? 4.621 5.909 -4.242 1.00 0.00 37 VAL A CA 5
ATOM 5631 C C . VAL A 1 37 ? 5.826 6.724 -3.768 1.00 0.00 37 VAL A C 5
ATOM 5632 O O . VAL A 1 37 ? 6.087 7.812 -4.287 1.00 0.00 37 VAL A O 5
ATOM 5645 N N . VAL A 1 38 ? 6.561 6.178 -2.797 1.00 0.00 38 VAL A N 5
ATOM 5646 C CA . VAL A 1 38 ? 7.750 6.849 -2.273 1.00 0.00 38 VAL A CA 5
ATOM 5647 C C . VAL A 1 38 ? 8.931 6.529 -3.191 1.00 0.00 38 VAL A C 5
ATOM 5648 O O . VAL A 1 38 ? 9.196 5.358 -3.468 1.00 0.00 38 VAL A O 5
ATOM 5661 N N . LYS A 1 39 ? 9.626 7.570 -3.665 1.00 0.00 39 LYS A N 5
ATOM 5662 C CA . LYS A 1 39 ? 10.771 7.375 -4.561 1.00 0.00 39 LYS A CA 5
ATOM 5663 C C . LYS A 1 39 ? 12.058 7.950 -3.979 1.00 0.00 39 LYS A C 5
ATOM 5664 O O . LYS A 1 39 ? 12.033 8.680 -2.985 1.00 0.00 39 LYS A O 5
ATOM 5683 N N . ASP A 1 40 ? 13.181 7.628 -4.634 1.00 0.00 40 ASP A N 5
ATOM 5684 C CA . ASP A 1 40 ? 14.473 8.110 -4.233 1.00 0.00 40 ASP A CA 5
ATOM 5685 C C . ASP A 1 40 ? 14.695 9.479 -4.861 1.00 0.00 40 ASP A C 5
ATOM 5686 O O . ASP A 1 40 ? 14.560 9.629 -6.058 1.00 0.00 40 ASP A O 5
ATOM 5695 N N . ARG A 1 41 ? 14.996 10.476 -4.050 1.00 0.00 41 ARG A N 5
ATOM 5696 C CA . ARG A 1 41 ? 15.214 11.832 -4.564 1.00 0.00 41 ARG A CA 5
ATOM 5697 C C . ARG A 1 41 ? 16.527 11.931 -5.367 1.00 0.00 41 ARG A C 5
ATOM 5698 O O . ARG A 1 41 ? 16.742 12.909 -6.085 1.00 0.00 41 ARG A O 5
ATOM 5719 N N . GLU A 1 42 ? 17.398 10.922 -5.227 1.00 0.00 42 GLU A N 5
ATOM 5720 C CA . GLU A 1 42 ? 18.684 10.912 -5.927 1.00 0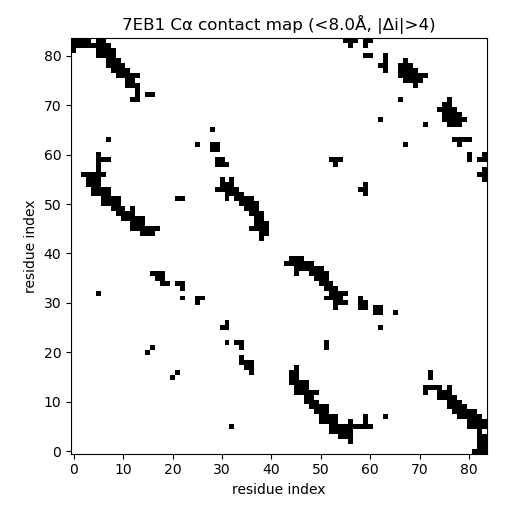.00 42 GLU A CA 5
ATOM 5721 C C . GLU A 1 42 ? 18.638 10.029 -7.175 1.00 0.00 42 GLU A C 5
ATOM 5722 O O . GLU A 1 42 ? 19.261 10.351 -8.192 1.00 0.00 42 GLU A O 5
ATOM 5734 N N . THR A 1 43 ? 17.910 8.915 -7.087 1.00 0.00 43 THR A N 5
ATOM 5735 C CA . THR A 1 43 ? 17.797 7.973 -8.207 1.00 0.00 43 THR A CA 5
ATOM 5736 C C . THR A 1 43 ? 16.460 8.124 -8.951 1.00 0.00 43 THR A C 5
ATOM 5737 O O . THR A 1 43 ? 16.289 7.604 -10.055 1.00 0.00 43 THR A O 5
ATOM 5748 N N . GLN A 1 44 ? 15.523 8.812 -8.319 1.00 0.00 44 GLN A N 5
ATOM 5749 C CA . GLN A 1 44 ? 14.190 9.030 -8.861 1.00 0.00 44 GLN A CA 5
ATOM 5750 C C . GLN A 1 44 ? 13.516 7.683 -9.175 1.00 0.00 44 GLN A C 5
ATOM 5751 O O . GLN A 1 44 ? 12.737 7.556 -10.123 1.00 0.00 44 GLN A O 5
ATOM 5765 N N . ARG A 1 45 ? 13.817 6.692 -8.335 1.00 0.00 45 ARG A N 5
ATOM 5766 C CA . ARG A 1 45 ? 13.251 5.346 -8.462 1.00 0.00 45 ARG A CA 5
ATOM 5767 C C . ARG A 1 45 ? 12.391 5.058 -7.232 1.00 0.00 45 ARG A C 5
ATOM 5768 O O . ARG A 1 45 ? 12.313 5.884 -6.349 1.00 0.00 45 ARG A O 5
ATOM 5789 N N . SER A 1 46 ? 11.757 3.898 -7.189 1.00 0.00 46 SER A N 5
ATOM 5790 C CA . SER A 1 46 ? 10.908 3.541 -6.047 1.00 0.00 46 SER A CA 5
ATOM 5791 C C . SER A 1 46 ? 11.765 3.309 -4.809 1.00 0.00 46 SER A C 5
ATOM 5792 O O . SER A 1 46 ? 12.960 3.020 -4.910 1.00 0.00 46 SER A O 5
ATOM 5800 N N . ARG A 1 47 ? 11.132 3.425 -3.648 1.00 0.00 47 ARG A N 5
ATOM 5801 C CA . ARG A 1 47 ? 11.809 3.215 -2.367 1.00 0.00 47 ARG A CA 5
ATOM 5802 C C . ARG A 1 47 ? 11.545 1.797 -1.823 1.00 0.00 47 ARG A C 5
ATOM 5803 O O . ARG A 1 47 ? 12.039 1.442 -0.751 1.00 0.00 47 ARG A O 5
ATOM 5824 N N . GLY A 1 48 ? 10.745 1.003 -2.552 1.00 0.00 48 GLY A N 5
ATOM 5825 C CA . GLY A 1 48 ? 10.400 -0.351 -2.111 1.00 0.00 48 GLY A CA 5
ATOM 5826 C C . GLY A 1 48 ? 9.165 -0.337 -1.197 1.00 0.00 48 GLY A C 5
ATOM 5827 O O . GLY A 1 48 ? 8.826 -1.354 -0.601 1.00 0.00 48 GLY A O 5
ATOM 5831 N N . PHE A 1 49 ? 8.497 0.820 -1.098 1.00 0.00 49 PHE A N 5
ATOM 5832 C CA . PHE A 1 49 ? 7.303 0.962 -0.268 1.00 0.00 49 PHE A CA 5
ATOM 5833 C C . PHE A 1 49 ? 6.427 2.079 -0.818 1.00 0.00 49 PHE A C 5
ATOM 5834 O O . PHE A 1 49 ? 6.906 3.198 -1.028 1.00 0.00 49 PHE A O 5
ATOM 5851 N N . GLY A 1 50 ? 5.156 1.771 -1.059 1.00 0.00 50 GLY A N 5
ATOM 5852 C CA . GLY A 1 50 ? 4.225 2.747 -1.596 1.00 0.00 50 GLY A CA 5
ATOM 5853 C C . GLY A 1 50 ? 2.829 2.546 -1.011 1.00 0.00 50 GLY A C 5
ATOM 5854 O O . GLY A 1 50 ? 2.479 1.442 -0.588 1.00 0.00 50 GLY A O 5
ATOM 5858 N N . PHE A 1 51 ? 2.037 3.617 -1.011 1.00 0.00 51 PHE A N 5
ATOM 5859 C CA . PHE A 1 51 ? 0.666 3.564 -0.501 1.00 0.00 51 PHE A CA 5
ATOM 5860 C C . PHE A 1 51 ? -0.317 3.739 -1.654 1.00 0.00 51 PHE A C 5
ATOM 5861 O O . PHE A 1 51 ? -0.169 4.648 -2.462 1.00 0.00 51 PHE A O 5
ATOM 5878 N N . ILE A 1 52 ? -1.307 2.855 -1.723 1.00 0.00 52 ILE A N 5
ATOM 5879 C CA . ILE A 1 52 ? -2.313 2.896 -2.782 1.00 0.00 52 ILE A CA 5
ATOM 5880 C C . ILE A 1 52 ? -3.712 2.860 -2.155 1.00 0.00 52 ILE A C 5
ATOM 5881 O O . ILE A 1 52 ? -3.995 1.995 -1.322 1.00 0.00 52 ILE A O 5
ATOM 5897 N N . THR A 1 53 ? -4.566 3.819 -2.535 1.00 0.00 53 THR A N 5
ATOM 5898 C CA . THR A 1 53 ? -5.914 3.901 -1.973 1.00 0.00 53 THR A CA 5
ATOM 5899 C C . THR A 1 53 ? -6.971 3.448 -2.980 1.00 0.00 53 THR A C 5
ATOM 5900 O O . THR A 1 53 ? -6.989 3.898 -4.122 1.00 0.00 53 THR A O 5
ATOM 5911 N N . PHE A 1 54 ? -7.850 2.558 -2.524 1.00 0.00 54 PHE A N 5
ATOM 5912 C CA . PHE A 1 54 ? -8.941 2.038 -3.355 1.00 0.00 54 PHE A CA 5
ATOM 5913 C C . PHE A 1 54 ? -10.240 2.767 -3.073 1.00 0.00 54 PHE A C 5
ATOM 5914 O O . PHE A 1 54 ? -10.391 3.431 -2.044 1.00 0.00 54 PHE A O 5
ATOM 5931 N N . THR A 1 55 ? -11.175 2.610 -4.000 1.00 0.00 55 THR A N 5
ATOM 5932 C CA . THR A 1 55 ? -12.486 3.218 -3.883 1.00 0.00 55 THR A CA 5
ATOM 5933 C C . THR A 1 55 ? -13.172 2.713 -2.616 1.00 0.00 55 THR A C 5
ATOM 5934 O O . THR A 1 55 ? -13.715 3.497 -1.835 1.00 0.00 55 THR A O 5
ATOM 5945 N N . ASN A 1 56 ? -13.138 1.396 -2.438 1.00 0.00 56 ASN A N 5
ATOM 5946 C CA . ASN A 1 56 ? -13.755 0.765 -1.280 1.00 0.00 56 ASN A CA 5
ATOM 5947 C C . ASN A 1 56 ? -12.937 -0.456 -0.812 1.00 0.00 56 ASN A C 5
ATOM 5948 O O . ASN A 1 56 ? -12.279 -1.098 -1.633 1.00 0.00 56 ASN A O 5
ATOM 5959 N N . PRO A 1 57 ? -12.964 -0.802 0.477 1.00 0.00 57 PRO A N 5
ATOM 5960 C CA . PRO A 1 57 ? -12.210 -1.982 1.018 1.00 0.00 57 PRO A CA 5
ATOM 5961 C C . PRO A 1 57 ? -12.430 -3.248 0.194 1.00 0.00 57 PRO A C 5
ATOM 5962 O O . PRO A 1 57 ? -11.589 -4.145 0.198 1.00 0.00 57 PRO A O 5
ATOM 5973 N N . GLU A 1 58 ? -13.549 -3.300 -0.524 1.00 0.00 58 GLU A N 5
ATOM 5974 C CA . GLU A 1 58 ? -13.857 -4.447 -1.379 1.00 0.00 58 GLU A CA 5
ATOM 5975 C C . GLU A 1 58 ? -12.902 -4.474 -2.572 1.00 0.00 58 GLU A C 5
ATOM 5976 O O . GLU A 1 58 ? -12.447 -5.540 -3.000 1.00 0.00 58 GLU A O 5
ATOM 5988 N N . HIS A 1 59 ? -12.615 -3.280 -3.093 1.00 0.00 59 HIS A N 5
ATOM 5989 C CA . HIS A 1 59 ? -11.730 -3.128 -4.235 1.00 0.00 59 HIS A CA 5
ATOM 5990 C C . HIS A 1 59 ? -10.286 -3.338 -3.790 1.00 0.00 59 HIS A C 5
ATOM 5991 O O . HIS A 1 59 ? -9.490 -3.982 -4.480 1.00 0.00 59 HIS A O 5
ATOM 6006 N N . ALA A 1 60 ? -9.974 -2.823 -2.604 1.00 0.00 60 ALA A N 5
ATOM 6007 C CA . ALA A 1 60 ? -8.653 -2.988 -2.018 1.00 0.00 60 ALA A CA 5
ATOM 6008 C C . ALA A 1 60 ? -8.402 -4.474 -1.759 1.00 0.00 60 ALA A C 5
ATOM 6009 O O . ALA A 1 60 ? -7.319 -4.997 -2.023 1.00 0.00 60 ALA A O 5
ATOM 6016 N N . SER A 1 61 ? -9.437 -5.137 -1.232 1.00 0.00 61 SER A N 5
ATOM 6017 C CA . SER A 1 61 ? -9.358 -6.556 -0.901 1.00 0.00 61 SER A CA 5
ATOM 6018 C C . SER A 1 61 ? -9.033 -7.413 -2.119 1.00 0.00 61 SER A C 5
ATOM 6019 O O . SER A 1 61 ? -8.191 -8.311 -2.027 1.00 0.00 61 SER A O 5
ATOM 6027 N N . VAL A 1 62 ? -9.697 -7.155 -3.250 1.00 0.00 62 VAL A N 5
ATOM 6028 C CA . VAL A 1 62 ? -9.439 -7.957 -4.451 1.00 0.00 62 VAL A CA 5
ATOM 6029 C C . VAL A 1 62 ? -8.027 -7.759 -4.976 1.00 0.00 62 VAL A C 5
ATOM 6030 O O . VAL A 1 62 ? -7.405 -8.728 -5.428 1.00 0.00 62 VAL A O 5
ATOM 6043 N N . ALA A 1 63 ? -7.523 -6.517 -4.950 1.00 0.00 63 ALA A N 5
ATOM 6044 C CA . ALA A 1 63 ? -6.188 -6.267 -5.470 1.00 0.00 63 ALA A CA 5
ATOM 6045 C C . ALA A 1 63 ? -5.122 -7.032 -4.694 1.00 0.00 63 ALA A C 5
ATOM 6046 O O . ALA A 1 63 ? -4.301 -7.718 -5.308 1.00 0.00 63 ALA A O 5
ATOM 6053 N N . MET A 1 64 ? -5.126 -6.927 -3.352 1.00 0.00 64 MET A N 5
ATOM 6054 C CA . MET A 1 64 ? -4.118 -7.651 -2.558 1.00 0.00 64 MET A CA 5
ATOM 6055 C C . MET A 1 64 ? -4.245 -9.147 -2.747 1.00 0.00 64 MET A C 5
ATOM 6056 O O . MET A 1 64 ? -3.244 -9.845 -2.724 1.00 0.00 64 MET A O 5
ATOM 6070 N N . ARG A 1 65 ? -5.464 -9.640 -2.947 1.00 0.00 65 ARG A N 5
ATOM 6071 C CA . ARG A 1 65 ? -5.655 -11.073 -3.160 1.00 0.00 65 ARG A CA 5
ATOM 6072 C C . ARG A 1 65 ? -4.935 -11.515 -4.434 1.00 0.00 65 ARG A C 5
ATOM 6073 O O . ARG A 1 65 ? -4.372 -12.610 -4.489 1.00 0.00 65 ARG A O 5
ATOM 6094 N N . ALA A 1 66 ? -4.988 -10.661 -5.459 1.00 0.00 66 ALA A N 5
ATOM 6095 C CA . ALA A 1 66 ? -4.371 -10.957 -6.748 1.00 0.00 66 ALA A CA 5
ATOM 6096 C C . ALA A 1 66 ? -2.927 -10.445 -6.872 1.00 0.00 66 ALA A C 5
ATOM 6097 O O . ALA A 1 66 ? -2.280 -10.717 -7.889 1.00 0.00 66 ALA A O 5
ATOM 6104 N N . MET A 1 67 ? -2.428 -9.679 -5.881 1.00 0.00 67 MET A N 5
ATOM 6105 C CA . MET A 1 67 ? -1.059 -9.126 -5.982 1.00 0.00 67 MET A CA 5
ATOM 6106 C C . MET A 1 67 ? -0.151 -9.501 -4.799 1.00 0.00 67 MET A C 5
ATOM 6107 O O . MET A 1 67 ? 1.070 -9.408 -4.924 1.00 0.00 67 MET A O 5
ATOM 6121 N N . ASN A 1 68 ? -0.722 -9.915 -3.662 1.00 0.00 68 ASN A N 5
ATOM 6122 C CA . ASN A 1 68 ? 0.095 -10.278 -2.489 1.00 0.00 68 ASN A CA 5
ATOM 6123 C C . ASN A 1 68 ? 1.190 -11.278 -2.845 1.00 0.00 68 ASN A C 5
ATOM 6124 O O . ASN A 1 68 ? 0.926 -12.442 -3.154 1.00 0.00 68 ASN A O 5
ATOM 6135 N N . GLY A 1 69 ? 2.429 -10.795 -2.797 1.00 0.00 69 GLY A N 5
ATOM 6136 C CA . GLY A 1 69 ? 3.585 -11.613 -3.105 1.00 0.00 69 GLY A CA 5
ATOM 6137 C C . GLY A 1 69 ? 3.652 -11.936 -4.601 1.00 0.00 69 GLY A C 5
ATOM 6138 O O . GLY A 1 69 ? 4.160 -12.990 -4.986 1.00 0.00 69 GLY A O 5
ATOM 6142 N N . GLU A 1 70 ? 3.089 -11.046 -5.425 1.00 0.00 70 GLU A N 5
ATOM 6143 C CA . GLU A 1 70 ? 3.039 -11.263 -6.878 1.00 0.00 70 GLU A CA 5
ATOM 6144 C C . GLU A 1 70 ? 3.939 -10.302 -7.649 1.00 0.00 70 GLU A C 5
ATOM 6145 O O . GLU A 1 70 ? 4.034 -9.116 -7.338 1.00 0.00 70 GLU A O 5
ATOM 6157 N N . SER A 1 71 ? 4.595 -10.866 -8.660 1.00 0.00 71 SER A N 5
ATOM 6158 C CA . SER A 1 71 ? 5.520 -10.141 -9.518 1.00 0.00 71 SER A CA 5
ATOM 6159 C C . SER A 1 71 ? 4.902 -8.896 -10.127 1.00 0.00 71 SER A C 5
ATOM 6160 O O . SER A 1 71 ? 4.169 -8.963 -11.119 1.00 0.00 71 SER A O 5
ATOM 6168 N N . LEU A 1 72 ? 5.284 -7.759 -9.564 1.00 0.00 72 LEU A N 5
ATOM 6169 C CA . LEU A 1 72 ? 4.864 -6.466 -10.079 1.00 0.00 72 LEU A CA 5
ATOM 6170 C C . LEU A 1 72 ? 6.073 -5.910 -10.812 1.00 0.00 72 LEU A C 5
ATOM 6171 O O . LEU A 1 72 ? 7.125 -5.692 -10.206 1.00 0.00 72 LEU A O 5
ATOM 6187 N N . ASP A 1 73 ? 5.936 -5.741 -12.125 1.00 0.00 73 ASP A N 5
ATOM 6188 C CA . ASP A 1 73 ? 7.050 -5.277 -12.951 1.00 0.00 73 ASP A CA 5
ATOM 6189 C C . ASP A 1 73 ? 8.227 -6.264 -12.826 1.00 0.00 73 ASP A C 5
ATOM 6190 O O . ASP A 1 73 ? 9.396 -5.877 -12.905 1.00 0.00 73 ASP A O 5
ATOM 6199 N N . GLY A 1 74 ? 7.892 -7.555 -12.654 1.00 0.00 74 GLY A N 5
ATOM 6200 C CA . GLY A 1 74 ? 8.895 -8.620 -12.544 1.00 0.00 74 GLY A CA 5
ATOM 6201 C C . GLY A 1 74 ? 9.508 -8.747 -11.145 1.00 0.00 74 GLY A C 5
ATOM 6202 O O . GLY A 1 74 ? 10.520 -9.436 -10.980 1.00 0.00 74 GLY A O 5
ATOM 6206 N N . ARG A 1 75 ? 8.894 -8.113 -10.145 1.00 0.00 75 ARG A N 5
ATOM 6207 C CA . ARG A 1 75 ? 9.391 -8.196 -8.773 1.00 0.00 75 ARG A CA 5
ATOM 6208 C C . ARG A 1 75 ? 8.210 -8.345 -7.835 1.00 0.00 75 ARG A C 5
ATOM 6209 O O . ARG A 1 75 ? 7.332 -7.479 -7.808 1.00 0.00 75 ARG A O 5
ATOM 6230 N N . GLN A 1 76 ? 8.174 -9.454 -7.093 1.00 0.00 76 GLN A N 5
ATOM 6231 C CA . GLN A 1 76 ? 7.053 -9.704 -6.201 1.00 0.00 76 GLN A CA 5
ATOM 6232 C C . GLN A 1 76 ? 6.959 -8.656 -5.104 1.00 0.00 76 GLN A C 5
ATOM 6233 O O . GLN A 1 76 ? 7.950 -8.299 -4.465 1.00 0.00 76 GLN A O 5
ATOM 6247 N N . ILE A 1 77 ? 5.733 -8.186 -4.901 1.00 0.00 77 ILE A N 5
ATOM 6248 C CA . ILE A 1 77 ? 5.427 -7.184 -3.884 1.00 0.00 77 ILE A CA 5
ATOM 6249 C C . ILE A 1 77 ? 4.366 -7.720 -2.962 1.00 0.00 77 ILE A C 5
ATOM 6250 O O . ILE A 1 77 ? 3.511 -8.476 -3.396 1.00 0.00 77 ILE A O 5
ATOM 6266 N N . ARG A 1 78 ? 4.428 -7.316 -1.695 1.00 0.00 78 ARG A N 5
ATOM 6267 C CA . ARG A 1 78 ? 3.463 -7.780 -0.706 1.00 0.00 78 ARG A CA 5
ATOM 6268 C C . ARG A 1 78 ? 2.450 -6.698 -0.414 1.00 0.00 78 ARG A C 5
ATOM 6269 O O . ARG A 1 78 ? 2.802 -5.610 0.047 1.00 0.00 78 ARG A O 5
ATOM 6290 N N . VAL A 1 79 ? 1.191 -7.005 -0.712 1.00 0.00 79 VAL A N 5
ATOM 6291 C CA . VAL A 1 79 ? 0.110 -6.049 -0.510 1.00 0.00 79 VAL A CA 5
ATOM 6292 C C . VAL A 1 79 ? -0.677 -6.413 0.753 1.00 0.00 79 VAL A C 5
ATOM 6293 O O . VAL A 1 79 ? -1.467 -7.358 0.755 1.00 0.00 79 VAL A O 5
ATOM 6306 N N . ASP A 1 80 ? -0.460 -5.633 1.817 1.00 0.00 80 ASP A N 5
ATOM 6307 C CA . ASP A 1 80 ? -1.145 -5.835 3.085 1.00 0.00 80 ASP A CA 5
ATOM 6308 C C . ASP A 1 80 ? -2.198 -4.759 3.236 1.00 0.00 80 ASP A C 5
ATOM 6309 O O . ASP A 1 80 ? -1.874 -3.578 3.363 1.00 0.00 80 ASP A O 5
ATOM 6318 N N . HIS A 1 81 ? -3.454 -5.175 3.178 1.00 0.00 81 HIS A N 5
ATOM 6319 C CA . HIS A 1 81 ? -4.564 -4.238 3.248 1.00 0.00 81 HIS A CA 5
ATOM 6320 C C . HIS A 1 81 ? -4.590 -3.430 4.531 1.00 0.00 81 HIS A C 5
ATOM 6321 O O . HIS A 1 81 ? -4.847 -3.957 5.617 1.00 0.00 81 HIS A O 5
ATOM 6336 N N . ALA A 1 82 ? -4.352 -2.123 4.373 1.00 0.00 82 ALA A N 5
ATOM 6337 C CA . ALA A 1 82 ? -4.380 -1.200 5.502 1.00 0.00 82 ALA A CA 5
ATOM 6338 C C . ALA A 1 82 ? -5.789 -1.119 6.092 1.00 0.00 82 ALA A C 5
ATOM 6339 O O . ALA A 1 82 ? -5.956 -1.032 7.311 1.00 0.00 82 ALA A O 5
ATOM 6346 N N . GLY A 1 83 ? -6.799 -1.127 5.210 1.00 0.00 83 GLY A N 5
ATOM 6347 C CA . GLY A 1 83 ? -8.198 -1.029 5.636 1.00 0.00 83 GLY A CA 5
ATOM 6348 C C . GLY A 1 83 ? -8.962 -2.341 5.441 1.00 0.00 83 GLY A C 5
ATOM 6349 O O . GLY A 1 83 ? -9.045 -3.157 6.363 1.00 0.00 83 GLY A O 5
ATOM 6353 N N . LYS A 1 84 ? -9.542 -2.521 4.245 1.00 0.00 84 LYS A N 5
ATOM 6354 C CA . LYS A 1 84 ? -10.334 -3.721 3.931 1.00 0.00 84 LYS A CA 5
ATOM 6355 C C . LYS A 1 84 ? -11.567 -3.776 4.838 1.00 0.00 84 LYS A C 5
ATOM 6356 O O . LYS A 1 84 ? -12.517 -4.448 4.472 1.00 0.00 84 LYS A O 5
ATOM 6376 N N . MET A 1 1 ? -16.328 -0.689 11.596 1.00 0.00 1 MET A N 6
ATOM 6377 C CA . MET A 1 1 ? -16.460 -1.968 10.845 1.00 0.00 1 MET A CA 6
ATOM 6378 C C . MET A 1 1 ? -15.332 -2.073 9.822 1.00 0.00 1 MET A C 6
ATOM 6379 O O . MET A 1 1 ? -14.735 -3.142 9.656 1.00 0.00 1 MET A O 6
ATOM 6395 N N . SER A 1 2 ? -15.050 -0.962 9.139 1.00 0.00 2 SER A N 6
ATOM 6396 C CA . SER A 1 2 ? -13.994 -0.930 8.130 1.00 0.00 2 SER A CA 6
ATOM 6397 C C . SER A 1 2 ? -13.429 0.480 7.981 1.00 0.00 2 SER A C 6
ATOM 6398 O O . SER A 1 2 ? -14.059 1.457 8.390 1.00 0.00 2 SER A O 6
ATOM 6406 N N . SER A 1 3 ? -12.239 0.570 7.383 1.00 0.00 3 SER A N 6
ATOM 6407 C CA . SER A 1 3 ? -11.579 1.855 7.164 1.00 0.00 3 SER A CA 6
ATOM 6408 C C . SER A 1 3 ? -12.388 2.727 6.211 1.00 0.00 3 SER A C 6
ATOM 6409 O O . SER A 1 3 ? -12.422 3.950 6.354 1.00 0.00 3 SER A O 6
ATOM 6417 N N . GLU A 1 4 ? -13.008 2.082 5.216 1.00 0.00 4 GLU A N 6
ATOM 6418 C CA . GLU A 1 4 ? -13.796 2.784 4.191 1.00 0.00 4 GLU A CA 6
ATOM 6419 C C . GLU A 1 4 ? -12.884 3.672 3.335 1.00 0.00 4 GLU A C 6
ATOM 6420 O O . GLU A 1 4 ? -13.328 4.669 2.758 1.00 0.00 4 GLU A O 6
ATOM 6432 N N . GLU A 1 5 ? -11.608 3.282 3.248 1.00 0.00 5 GLU A N 6
ATOM 6433 C CA . GLU A 1 5 ? -10.620 4.008 2.456 1.00 0.00 5 GLU A CA 6
ATOM 6434 C C . GLU A 1 5 ? -10.059 3.108 1.352 1.00 0.00 5 GLU A C 6
ATOM 6435 O O . GLU A 1 5 ? -9.696 3.588 0.277 1.00 0.00 5 GLU A O 6
ATOM 6447 N N . GLY A 1 6 ? -9.999 1.797 1.628 1.00 0.00 6 GLY A N 6
ATOM 6448 C CA . GLY A 1 6 ? -9.493 0.826 0.659 1.00 0.00 6 GLY A CA 6
ATOM 6449 C C . GLY A 1 6 ? -7.978 0.945 0.453 1.00 0.00 6 GLY A C 6
ATOM 6450 O O . GLY A 1 6 ? -7.451 0.544 -0.588 1.00 0.00 6 GLY A O 6
ATOM 6454 N N . LYS A 1 7 ? -7.278 1.494 1.444 1.00 0.00 7 LYS A N 6
ATOM 6455 C CA . LYS A 1 7 ? -5.831 1.659 1.345 1.00 0.00 7 LYS A CA 6
ATOM 6456 C C . LYS A 1 7 ? -5.099 0.343 1.591 1.00 0.00 7 LYS A C 6
ATOM 6457 O O . LYS A 1 7 ? -5.295 -0.309 2.615 1.00 0.00 7 LYS A O 6
ATOM 6476 N N . LEU A 1 8 ? -4.231 -0.011 0.639 1.00 0.00 8 LEU A N 6
ATOM 6477 C CA . LEU A 1 8 ? -3.421 -1.221 0.736 1.00 0.00 8 LEU A CA 6
ATOM 6478 C C . LEU A 1 8 ? -1.959 -0.820 0.921 1.00 0.00 8 LEU A C 6
ATOM 6479 O O . LEU A 1 8 ? -1.535 0.226 0.422 1.00 0.00 8 LEU A O 6
ATOM 6495 N N . PHE A 1 9 ? -1.198 -1.652 1.633 1.00 0.00 9 PHE A N 6
ATOM 6496 C CA . PHE A 1 9 ? 0.224 -1.369 1.870 1.00 0.00 9 PHE A CA 6
ATOM 6497 C C . PHE A 1 9 ? 1.086 -2.264 0.979 1.00 0.00 9 PHE A C 6
ATOM 6498 O O . PHE A 1 9 ? 1.090 -3.480 1.147 1.00 0.00 9 PHE A O 6
ATOM 6515 N N . VAL A 1 10 ? 1.814 -1.660 0.031 1.00 0.00 10 VAL A N 6
ATOM 6516 C CA . VAL A 1 10 ? 2.663 -2.442 -0.880 1.00 0.00 10 VAL A CA 6
ATOM 6517 C C . VAL A 1 10 ? 4.117 -2.372 -0.418 1.00 0.00 10 VAL A C 6
ATOM 6518 O O . VAL A 1 10 ? 4.617 -1.293 -0.075 1.00 0.00 10 VAL A O 6
ATOM 6531 N N . GLY A 1 11 ? 4.790 -3.526 -0.415 1.00 0.00 11 GLY A N 6
ATOM 6532 C CA . GLY A 1 11 ? 6.191 -3.602 0.002 1.00 0.00 11 GLY A CA 6
ATOM 6533 C C . GLY A 1 11 ? 7.035 -4.314 -1.050 1.00 0.00 11 GLY A C 6
ATOM 6534 O O . GLY A 1 11 ? 6.507 -5.064 -1.877 1.00 0.00 11 GLY A O 6
ATOM 6538 N N . GLY A 1 12 ? 8.345 -4.055 -1.023 1.00 0.00 12 GLY A N 6
ATOM 6539 C CA . GLY A 1 12 ? 9.264 -4.654 -1.989 1.00 0.00 12 GLY A CA 6
ATOM 6540 C C . GLY A 1 12 ? 8.984 -4.123 -3.395 1.00 0.00 12 GLY A C 6
ATOM 6541 O O . GLY A 1 12 ? 9.068 -4.869 -4.375 1.00 0.00 12 GLY A O 6
ATOM 6545 N N . LEU A 1 13 ? 8.618 -2.838 -3.480 1.00 0.00 13 LEU A N 6
ATOM 6546 C CA . LEU A 1 13 ? 8.286 -2.218 -4.761 1.00 0.00 13 LEU A CA 6
ATOM 6547 C C . LEU A 1 13 ? 9.475 -2.209 -5.715 1.00 0.00 13 LEU A C 6
ATOM 6548 O O . LEU A 1 13 ? 10.608 -1.919 -5.323 1.00 0.00 13 LEU A O 6
ATOM 6564 N N . ASN A 1 14 ? 9.188 -2.520 -6.980 1.00 0.00 14 ASN A N 6
ATOM 6565 C CA . ASN A 1 14 ? 10.212 -2.543 -8.015 1.00 0.00 14 ASN A CA 6
ATOM 6566 C C . ASN A 1 14 ? 10.775 -1.136 -8.169 1.00 0.00 14 ASN A C 6
ATOM 6567 O O . ASN A 1 14 ? 10.060 -0.160 -7.956 1.00 0.00 14 ASN A O 6
ATOM 6578 N N . PHE A 1 15 ? 12.054 -1.046 -8.529 1.00 0.00 15 PHE A N 6
ATOM 6579 C CA . PHE A 1 15 ? 12.722 0.245 -8.697 1.00 0.00 15 PHE A CA 6
ATOM 6580 C C . PHE A 1 15 ? 11.966 1.122 -9.695 1.00 0.00 15 PHE A C 6
ATOM 6581 O O . PHE A 1 15 ? 11.916 2.343 -9.534 1.00 0.00 15 PHE A O 6
ATOM 6598 N N . ASN A 1 16 ? 11.381 0.497 -10.720 1.00 0.00 16 ASN A N 6
ATOM 6599 C CA . ASN A 1 16 ? 10.631 1.238 -11.739 1.00 0.00 16 ASN A CA 6
ATOM 6600 C C . ASN A 1 16 ? 9.143 1.390 -11.372 1.00 0.00 16 ASN A C 6
ATOM 6601 O O . ASN A 1 16 ? 8.356 1.878 -12.186 1.00 0.00 16 ASN A O 6
ATOM 6612 N N . THR A 1 17 ? 8.770 0.994 -10.148 1.00 0.00 17 THR A N 6
ATOM 6613 C CA . THR A 1 17 ? 7.392 1.116 -9.683 1.00 0.00 17 THR A CA 6
ATOM 6614 C C . THR A 1 17 ? 7.065 2.584 -9.512 1.00 0.00 17 THR A C 6
ATOM 6615 O O . THR A 1 17 ? 7.827 3.329 -8.887 1.00 0.00 17 THR A O 6
ATOM 6626 N N . ASP A 1 18 ? 5.929 2.986 -10.067 1.00 0.00 18 ASP A N 6
ATOM 6627 C CA . ASP A 1 18 ? 5.496 4.364 -9.974 1.00 0.00 18 ASP A CA 6
ATOM 6628 C C . ASP A 1 18 ? 4.020 4.425 -9.660 1.00 0.00 18 ASP A C 6
ATOM 6629 O O . ASP A 1 18 ? 3.350 3.396 -9.622 1.00 0.00 18 ASP A O 6
ATOM 6638 N N . GLU A 1 19 ? 3.521 5.636 -9.434 1.00 0.00 19 GLU A N 6
ATOM 6639 C CA . GLU A 1 19 ? 2.109 5.817 -9.131 1.00 0.00 19 GLU A CA 6
ATOM 6640 C C . GLU A 1 19 ? 1.279 5.300 -10.299 1.00 0.00 19 GLU A C 6
ATOM 6641 O O . GLU A 1 19 ? 0.256 4.651 -10.102 1.00 0.00 19 GLU A O 6
ATOM 6653 N N . GLN A 1 20 ? 1.751 5.579 -11.511 1.00 0.00 20 GLN A N 6
ATOM 6654 C CA . GLN A 1 20 ? 1.081 5.125 -12.720 1.00 0.00 20 GLN A CA 6
ATOM 6655 C C . GLN A 1 20 ? 1.240 3.622 -12.913 1.00 0.00 20 GLN A C 6
ATOM 6656 O O . GLN A 1 20 ? 0.291 2.948 -13.319 1.00 0.00 20 GLN A O 6
ATOM 6670 N N . ALA A 1 21 ? 2.444 3.099 -12.630 1.00 0.00 21 ALA A N 6
ATOM 6671 C CA . ALA A 1 21 ? 2.691 1.666 -12.787 1.00 0.00 21 ALA A CA 6
ATOM 6672 C C . ALA A 1 21 ? 1.794 0.898 -11.834 1.00 0.00 21 ALA A C 6
ATOM 6673 O O . ALA A 1 21 ? 1.122 -0.061 -12.227 1.00 0.00 21 ALA A O 6
ATOM 6680 N N . LEU A 1 22 ? 1.773 1.358 -10.584 1.00 0.00 22 LEU A N 6
ATOM 6681 C CA . LEU A 1 22 ? 0.932 0.736 -9.561 1.00 0.00 22 LEU A CA 6
ATOM 6682 C C . LEU A 1 22 ? -0.548 0.942 -9.858 1.00 0.00 22 LEU A C 6
ATOM 6683 O O . LEU A 1 22 ? -1.341 0.009 -9.742 1.00 0.00 22 LEU A O 6
ATOM 6699 N N . GLU A 1 23 ? -0.911 2.163 -10.230 1.00 0.00 23 GLU A N 6
ATOM 6700 C CA . GLU A 1 23 ? -2.300 2.485 -10.526 1.00 0.00 23 GLU A CA 6
ATOM 6701 C C . GLU A 1 23 ? -2.816 1.630 -11.683 1.00 0.00 23 GLU A C 6
ATOM 6702 O O . GLU A 1 23 ? -3.931 1.134 -11.620 1.00 0.00 23 GLU A O 6
ATOM 6714 N N . ASP A 1 24 ? -2.014 1.488 -12.741 1.00 0.00 24 ASP A N 6
ATOM 6715 C CA . ASP A 1 24 ? -2.434 0.715 -13.913 1.00 0.00 24 ASP A CA 6
ATOM 6716 C C . ASP A 1 24 ? -2.707 -0.759 -13.590 1.00 0.00 24 ASP A C 6
ATOM 6717 O O . ASP A 1 24 ? -3.770 -1.284 -13.942 1.00 0.00 24 ASP A O 6
ATOM 6726 N N . HIS A 1 25 ? -1.743 -1.431 -12.945 1.00 0.00 25 HIS A N 6
ATOM 6727 C CA . HIS A 1 25 ? -1.900 -2.857 -12.620 1.00 0.00 25 HIS A CA 6
ATOM 6728 C C . HIS A 1 25 ? -2.995 -3.098 -11.578 1.00 0.00 25 HIS A C 6
ATOM 6729 O O . HIS A 1 25 ? -3.806 -4.018 -11.721 1.00 0.00 25 HIS A O 6
ATOM 6744 N N . PHE A 1 26 ? -3.014 -2.267 -10.540 1.00 0.00 26 PHE A N 6
ATOM 6745 C CA . PHE A 1 26 ? -4.008 -2.398 -9.479 1.00 0.00 26 PHE A CA 6
ATOM 6746 C C . PHE A 1 26 ? -5.397 -1.988 -9.986 1.00 0.00 26 PHE A C 6
ATOM 6747 O O . PHE A 1 26 ? -6.400 -2.543 -9.543 1.00 0.00 26 PHE A O 6
ATOM 6764 N N . SER A 1 27 ? -5.443 -1.047 -10.945 1.00 0.00 27 SER A N 6
ATOM 6765 C CA . SER A 1 27 ? -6.713 -0.616 -11.538 1.00 0.00 27 SER A CA 6
ATOM 6766 C C . SER A 1 27 ? -7.353 -1.803 -12.221 1.00 0.00 27 SER A C 6
ATOM 6767 O O . SER A 1 27 ? -8.562 -2.026 -12.114 1.00 0.00 27 SER A O 6
ATOM 6775 N N . SER A 1 28 ? -6.510 -2.569 -12.916 1.00 0.00 28 SER A N 6
ATOM 6776 C CA . SER A 1 28 ? -6.961 -3.747 -13.616 1.00 0.00 28 SER A CA 6
ATOM 6777 C C . SER A 1 28 ? -7.584 -4.729 -12.631 1.00 0.00 28 SER A C 6
ATOM 6778 O O . SER A 1 28 ? -8.629 -5.322 -12.915 1.00 0.00 28 SER A O 6
ATOM 6786 N N . PHE A 1 29 ? -6.942 -4.884 -11.466 1.00 0.00 29 PHE A N 6
ATOM 6787 C CA . PHE A 1 29 ? -7.454 -5.790 -10.433 1.00 0.00 29 PHE A CA 6
ATOM 6788 C C . PHE A 1 29 ? -8.723 -5.226 -9.779 1.00 0.00 29 PHE A C 6
ATOM 6789 O O . PHE A 1 29 ? -9.633 -5.986 -9.441 1.00 0.00 29 PHE A O 6
ATOM 6806 N N . GLY A 1 30 ? -8.778 -3.895 -9.602 1.00 0.00 30 GLY A N 6
ATOM 6807 C CA . GLY A 1 30 ? -9.945 -3.253 -8.982 1.00 0.00 30 GLY A CA 6
ATOM 6808 C C . GLY A 1 30 ? -9.843 -1.709 -9.003 1.00 0.00 30 GLY A C 6
ATOM 6809 O O . GLY A 1 30 ? -8.793 -1.174 -9.340 1.00 0.00 30 GLY A O 6
ATOM 6813 N N . PRO A 1 31 ? -10.909 -0.982 -8.645 1.00 0.00 31 PRO A N 6
ATOM 6814 C CA . PRO A 1 31 ? -10.908 0.532 -8.637 1.00 0.00 31 PRO A CA 6
ATOM 6815 C C . PRO A 1 31 ? -9.774 1.148 -7.808 1.00 0.00 31 PRO A C 6
ATOM 6816 O O . PRO A 1 31 ? -9.469 0.663 -6.726 1.00 0.00 31 PRO A O 6
ATOM 6827 N N . ILE A 1 32 ? -9.185 2.241 -8.314 1.00 0.00 32 ILE A N 6
ATOM 6828 C CA . ILE A 1 32 ? -8.107 2.941 -7.590 1.00 0.00 32 ILE A CA 6
ATOM 6829 C C . ILE A 1 32 ? -8.538 4.366 -7.221 1.00 0.00 32 ILE A C 6
ATOM 6830 O O . ILE A 1 32 ? -8.613 5.239 -8.090 1.00 0.00 32 ILE A O 6
ATOM 6846 N N . SER A 1 33 ? -8.778 4.596 -5.925 1.00 0.00 33 SER A N 6
ATOM 6847 C CA . SER A 1 33 ? -9.153 5.927 -5.445 1.00 0.00 33 SER A CA 6
ATOM 6848 C C . SER A 1 33 ? -7.983 6.896 -5.611 1.00 0.00 33 SER A C 6
ATOM 6849 O O . SER A 1 33 ? -8.157 8.024 -6.073 1.00 0.00 33 SER A O 6
ATOM 6857 N N . GLU A 1 34 ? -6.789 6.433 -5.220 1.00 0.00 34 GLU A N 6
ATOM 6858 C CA . GLU A 1 34 ? -5.575 7.244 -5.309 1.00 0.00 34 GLU A CA 6
ATOM 6859 C C . GLU A 1 34 ? -4.349 6.341 -5.285 1.00 0.00 34 GLU A C 6
ATOM 6860 O O . GLU A 1 34 ? -4.461 5.163 -4.965 1.00 0.00 34 GLU A O 6
ATOM 6872 N N . VAL A 1 35 ? -3.189 6.889 -5.652 1.00 0.00 35 VAL A N 6
ATOM 6873 C CA . VAL A 1 35 ? -1.953 6.107 -5.669 1.00 0.00 35 VAL A CA 6
ATOM 6874 C C . VAL A 1 35 ? -0.753 6.982 -5.277 1.00 0.00 35 VAL A C 6
ATOM 6875 O O . VAL A 1 35 ? -0.645 8.139 -5.686 1.00 0.00 35 VAL A O 6
ATOM 6888 N N . VAL A 1 36 ? 0.127 6.407 -4.460 1.00 0.00 36 VAL A N 6
ATOM 6889 C CA . VAL A 1 36 ? 1.320 7.107 -3.980 1.00 0.00 36 VAL A CA 6
ATOM 6890 C C . VAL A 1 36 ? 2.505 6.133 -3.913 1.00 0.00 36 VAL A C 6
ATOM 6891 O O . VAL A 1 36 ? 2.357 5.015 -3.439 1.00 0.00 36 VAL A O 6
ATOM 6904 N N . VAL A 1 37 ? 3.674 6.561 -4.390 1.00 0.00 37 VAL A N 6
ATOM 6905 C CA . VAL A 1 37 ? 4.872 5.707 -4.360 1.00 0.00 37 VAL A CA 6
ATOM 6906 C C . VAL A 1 37 ? 6.027 6.471 -3.721 1.00 0.00 37 VAL A C 6
ATOM 6907 O O . VAL A 1 37 ? 6.313 7.607 -4.113 1.00 0.00 37 VAL A O 6
ATOM 6920 N N . VAL A 1 38 ? 6.693 5.837 -2.759 1.00 0.00 38 VAL A N 6
ATOM 6921 C CA . VAL A 1 38 ? 7.833 6.462 -2.095 1.00 0.00 38 VAL A CA 6
ATOM 6922 C C . VAL A 1 38 ? 9.069 6.235 -2.962 1.00 0.00 38 VAL A C 6
ATOM 6923 O O . VAL A 1 38 ? 9.548 5.105 -3.088 1.00 0.00 38 VAL A O 6
ATOM 6936 N N . LYS A 1 39 ? 9.560 7.314 -3.567 1.00 0.00 39 LYS A N 6
ATOM 6937 C CA . LYS A 1 39 ? 10.728 7.241 -4.442 1.00 0.00 39 LYS A CA 6
ATOM 6938 C C . LYS A 1 39 ? 11.913 7.970 -3.835 1.00 0.00 39 LYS A C 6
ATOM 6939 O O . LYS A 1 39 ? 11.753 8.796 -2.933 1.00 0.00 39 LYS A O 6
ATOM 6958 N N . ASP A 1 40 ? 13.098 7.665 -4.360 1.00 0.00 40 ASP A N 6
ATOM 6959 C CA . ASP A 1 40 ? 14.316 8.287 -3.910 1.00 0.00 40 ASP A CA 6
ATOM 6960 C C . ASP A 1 40 ? 14.329 9.736 -4.383 1.00 0.00 40 ASP A C 6
ATOM 6961 O O . ASP A 1 40 ? 13.979 10.011 -5.514 1.00 0.00 40 ASP A O 6
ATOM 6970 N N . ARG A 1 41 ? 14.706 10.659 -3.514 1.00 0.00 41 ARG A N 6
ATOM 6971 C CA . ARG A 1 41 ? 14.740 12.078 -3.889 1.00 0.00 41 ARG A CA 6
ATOM 6972 C C . ARG A 1 41 ? 16.015 12.424 -4.674 1.00 0.00 41 ARG A C 6
ATOM 6973 O O . ARG A 1 41 ? 16.102 13.499 -5.270 1.00 0.00 41 ARG A O 6
ATOM 6994 N N . GLU A 1 42 ? 16.991 11.508 -4.672 1.00 0.00 42 GLU A N 6
ATOM 6995 C CA . GLU A 1 42 ? 18.250 11.720 -5.393 1.00 0.00 42 GLU A CA 6
ATOM 6996 C C . GLU A 1 42 ? 18.293 10.905 -6.691 1.00 0.00 42 GLU A C 6
ATOM 6997 O O . GLU A 1 42 ? 18.985 11.280 -7.640 1.00 0.00 42 GLU A O 6
ATOM 7009 N N . THR A 1 43 ? 17.548 9.793 -6.721 1.00 0.00 43 THR A N 6
ATOM 7010 C CA . THR A 1 43 ? 17.500 8.924 -7.898 1.00 0.00 43 THR A CA 6
ATOM 7011 C C . THR A 1 43 ? 16.119 8.963 -8.558 1.00 0.00 43 THR A C 6
ATOM 7012 O O . THR A 1 43 ? 15.959 8.546 -9.709 1.00 0.00 43 THR A O 6
ATOM 7023 N N . GLN A 1 44 ? 15.120 9.418 -7.805 1.00 0.00 44 GLN A N 6
ATOM 7024 C CA . GLN A 1 44 ? 13.741 9.450 -8.280 1.00 0.00 44 GLN A CA 6
ATOM 7025 C C . GLN A 1 44 ? 13.325 8.018 -8.645 1.00 0.00 44 GLN A C 6
ATOM 7026 O O . GLN A 1 44 ? 12.570 7.780 -9.590 1.00 0.00 44 GLN A O 6
ATOM 7040 N N . ARG A 1 45 ? 13.866 7.072 -7.869 1.00 0.00 45 ARG A N 6
ATOM 7041 C CA . ARG A 1 45 ? 13.619 5.652 -8.059 1.00 0.00 45 ARG A CA 6
ATOM 7042 C C . ARG A 1 45 ? 12.918 5.067 -6.848 1.00 0.00 45 ARG A C 6
ATOM 7043 O O . ARG A 1 45 ? 13.241 5.392 -5.707 1.00 0.00 45 ARG A O 6
ATOM 7064 N N . SER A 1 46 ? 11.977 4.177 -7.116 1.00 0.00 46 SER A N 6
ATOM 7065 C CA . SER A 1 46 ? 11.220 3.506 -6.058 1.00 0.00 46 SER A CA 6
ATOM 7066 C C . SER A 1 46 ? 12.170 2.938 -5.012 1.00 0.00 46 SER A C 6
ATOM 7067 O O . SER A 1 46 ? 13.225 2.389 -5.340 1.00 0.00 46 SER A O 6
ATOM 7075 N N . ARG A 1 47 ? 11.787 3.111 -3.759 1.00 0.00 47 ARG A N 6
ATOM 7076 C CA . ARG A 1 47 ? 12.598 2.662 -2.625 1.00 0.00 47 ARG A CA 6
ATOM 7077 C C . ARG A 1 47 ? 12.138 1.308 -2.070 1.00 0.00 47 ARG A C 6
ATOM 7078 O O . ARG A 1 47 ? 12.609 0.887 -1.010 1.00 0.00 47 ARG A O 6
ATOM 7099 N N . GLY A 1 48 ? 11.217 0.640 -2.771 1.00 0.00 48 GLY A N 6
ATOM 7100 C CA . GLY A 1 48 ? 10.702 -0.654 -2.314 1.00 0.00 48 GLY A CA 6
ATOM 7101 C C . GLY A 1 48 ? 9.449 -0.503 -1.444 1.00 0.00 48 GLY A C 6
ATOM 7102 O O . GLY A 1 48 ? 8.967 -1.485 -0.886 1.00 0.00 48 GLY A O 6
ATOM 7106 N N . PHE A 1 49 ? 8.925 0.718 -1.332 1.00 0.00 49 PHE A N 6
ATOM 7107 C CA . PHE A 1 49 ? 7.726 0.968 -0.534 1.00 0.00 49 PHE A CA 6
ATOM 7108 C C . PHE A 1 49 ? 6.792 1.934 -1.258 1.00 0.00 49 PHE A C 6
ATOM 7109 O O . PHE A 1 49 ? 7.246 2.913 -1.858 1.00 0.00 49 PHE A O 6
ATOM 7126 N N . GLY A 1 50 ? 5.489 1.654 -1.191 1.00 0.00 50 GLY A N 6
ATOM 7127 C CA . GLY A 1 50 ? 4.491 2.494 -1.831 1.00 0.00 50 GLY A CA 6
ATOM 7128 C C . GLY A 1 50 ? 3.119 2.294 -1.188 1.00 0.00 50 GLY A C 6
ATOM 7129 O O . GLY A 1 50 ? 2.869 1.277 -0.537 1.00 0.00 50 GLY A O 6
ATOM 7133 N N . PHE A 1 51 ? 2.239 3.271 -1.393 1.00 0.00 51 PHE A N 6
ATOM 7134 C CA . PHE A 1 51 ? 0.880 3.224 -0.857 1.00 0.00 51 PHE A CA 6
ATOM 7135 C C . PHE A 1 51 ? -0.122 3.380 -1.997 1.00 0.00 51 PHE A C 6
ATOM 7136 O O . PHE A 1 51 ? 0.125 4.119 -2.944 1.00 0.00 51 PHE A O 6
ATOM 7153 N N . ILE A 1 52 ? -1.242 2.671 -1.909 1.00 0.00 52 ILE A N 6
ATOM 7154 C CA . ILE A 1 52 ? -2.269 2.730 -2.945 1.00 0.00 52 ILE A CA 6
ATOM 7155 C C . ILE A 1 52 ? -3.657 2.768 -2.297 1.00 0.00 52 ILE A C 6
ATOM 7156 O O . ILE A 1 52 ? -3.962 1.941 -1.436 1.00 0.00 52 ILE A O 6
ATOM 7172 N N . THR A 1 53 ? -4.478 3.745 -2.698 1.00 0.00 53 THR A N 6
ATOM 7173 C CA . THR A 1 53 ? -5.817 3.895 -2.127 1.00 0.00 53 THR A CA 6
ATOM 7174 C C . THR A 1 53 ? -6.892 3.430 -3.111 1.00 0.00 53 THR A C 6
ATOM 7175 O O . THR A 1 53 ? -6.898 3.823 -4.273 1.00 0.00 53 THR A O 6
ATOM 7186 N N . PHE A 1 54 ? -7.795 2.590 -2.613 1.00 0.00 54 PHE A N 6
ATOM 7187 C CA . PHE A 1 54 ? -8.899 2.058 -3.416 1.00 0.00 54 PHE A CA 6
ATOM 7188 C C . PHE A 1 54 ? -10.186 2.808 -3.151 1.00 0.00 54 PHE A C 6
ATOM 7189 O O . PHE A 1 54 ? -10.318 3.515 -2.151 1.00 0.00 54 PHE A O 6
ATOM 7206 N N . THR A 1 55 ? -11.134 2.631 -4.067 1.00 0.00 55 THR A N 6
ATOM 7207 C CA . THR A 1 55 ? -12.431 3.273 -3.956 1.00 0.00 55 THR A CA 6
ATOM 7208 C C . THR A 1 55 ? -13.099 2.832 -2.657 1.00 0.00 55 THR A C 6
ATOM 7209 O O . THR A 1 55 ? -13.575 3.665 -1.881 1.00 0.00 55 THR A O 6
ATOM 7220 N N . ASN A 1 56 ? -13.116 1.518 -2.434 1.00 0.00 56 ASN A N 6
ATOM 7221 C CA . ASN A 1 56 ? -13.715 0.962 -1.223 1.00 0.00 56 ASN A CA 6
ATOM 7222 C C . ASN A 1 56 ? -12.914 -0.253 -0.709 1.00 0.00 56 ASN A C 6
ATOM 7223 O O . ASN A 1 56 ? -12.292 -0.953 -1.508 1.00 0.00 56 ASN A O 6
ATOM 7234 N N . PRO A 1 57 ? -12.920 -0.526 0.598 1.00 0.00 57 PRO A N 6
ATOM 7235 C CA . PRO A 1 57 ? -12.186 -1.695 1.187 1.00 0.00 57 PRO A CA 6
ATOM 7236 C C . PRO A 1 57 ? -12.373 -2.976 0.380 1.00 0.00 57 PRO A C 6
ATOM 7237 O O . PRO A 1 57 ? -11.471 -3.811 0.325 1.00 0.00 57 PRO A O 6
ATOM 7248 N N . GLU A 1 58 ? -13.538 -3.113 -0.245 1.00 0.00 58 GLU A N 6
ATOM 7249 C CA . GLU A 1 58 ? -13.834 -4.288 -1.059 1.00 0.00 58 GLU A CA 6
ATOM 7250 C C . GLU A 1 58 ? -12.899 -4.348 -2.265 1.00 0.00 58 GLU A C 6
ATOM 7251 O O . GLU A 1 58 ? -12.412 -5.418 -2.637 1.00 0.00 58 GLU A O 6
ATOM 7263 N N . HIS A 1 59 ? -12.654 -3.180 -2.864 1.00 0.00 59 HIS A N 6
ATOM 7264 C CA . HIS A 1 59 ? -11.788 -3.076 -4.024 1.00 0.00 59 HIS A CA 6
ATOM 7265 C C . HIS A 1 59 ? -10.343 -3.317 -3.608 1.00 0.00 59 HIS A C 6
ATOM 7266 O O . HIS A 1 59 ? -9.588 -4.017 -4.293 1.00 0.00 59 HIS A O 6
ATOM 7281 N N . ALA A 1 60 ? -9.992 -2.767 -2.448 1.00 0.00 60 ALA A N 6
ATOM 7282 C CA . ALA A 1 60 ? -8.666 -2.945 -1.881 1.00 0.00 60 ALA A CA 6
ATOM 7283 C C . ALA A 1 60 ? -8.429 -4.433 -1.628 1.00 0.00 60 ALA A C 6
ATOM 7284 O O . ALA A 1 60 ? -7.346 -4.962 -1.887 1.00 0.00 60 ALA A O 6
ATOM 7291 N N . SER A 1 61 ? -9.471 -5.093 -1.114 1.00 0.00 61 SER A N 6
ATOM 7292 C CA . SER A 1 61 ? -9.404 -6.511 -0.799 1.00 0.00 61 SER A CA 6
ATOM 7293 C C . SER A 1 61 ? -9.064 -7.346 -2.029 1.00 0.00 61 SER A C 6
ATOM 7294 O O . SER A 1 61 ? -8.255 -8.268 -1.936 1.00 0.00 61 SER A O 6
ATOM 7302 N N . VAL A 1 62 ? -9.689 -7.038 -3.168 1.00 0.00 62 VAL A N 6
ATOM 7303 C CA . VAL A 1 62 ? -9.434 -7.812 -4.392 1.00 0.00 62 VAL A CA 6
ATOM 7304 C C . VAL A 1 62 ? -7.972 -7.677 -4.806 1.00 0.00 62 VAL A C 6
ATOM 7305 O O . VAL A 1 62 ? -7.347 -8.668 -5.200 1.00 0.00 62 VAL A O 6
ATOM 7318 N N . ALA A 1 63 ? -7.449 -6.445 -4.776 1.00 0.00 63 ALA A N 6
ATOM 7319 C CA . ALA A 1 63 ? -6.084 -6.212 -5.220 1.00 0.00 63 ALA A CA 6
ATOM 7320 C C . ALA A 1 63 ? -5.081 -7.024 -4.421 1.00 0.00 63 ALA A C 6
ATOM 7321 O O . ALA A 1 63 ? -4.257 -7.707 -5.024 1.00 0.00 63 ALA A O 6
ATOM 7328 N N . MET A 1 64 ? -5.142 -6.968 -3.079 1.00 0.00 64 MET A N 6
ATOM 7329 C CA . MET A 1 64 ? -4.188 -7.759 -2.296 1.00 0.00 64 MET A CA 6
ATOM 7330 C C . MET A 1 64 ? -4.394 -9.238 -2.546 1.00 0.00 64 MET A C 6
ATOM 7331 O O . MET A 1 64 ? -3.429 -9.985 -2.569 1.00 0.00 64 MET A O 6
ATOM 7345 N N . ARG A 1 65 ? -5.642 -9.659 -2.768 1.00 0.00 65 ARG A N 6
ATOM 7346 C CA . ARG A 1 65 ? -5.902 -11.067 -3.049 1.00 0.00 65 ARG A CA 6
ATOM 7347 C C . ARG A 1 65 ? -5.197 -11.476 -4.337 1.00 0.00 65 ARG A C 6
ATOM 7348 O O . ARG A 1 65 ? -4.657 -12.582 -4.430 1.00 0.00 65 ARG A O 6
ATOM 7369 N N . ALA A 1 66 ? -5.235 -10.588 -5.338 1.00 0.00 66 ALA A N 6
ATOM 7370 C CA . ALA A 1 66 ? -4.624 -10.881 -6.637 1.00 0.00 66 ALA A CA 6
ATOM 7371 C C . ALA A 1 66 ? -3.156 -10.433 -6.755 1.00 0.00 66 ALA A C 6
ATOM 7372 O O . ALA A 1 66 ? -2.526 -10.713 -7.779 1.00 0.00 66 ALA A O 6
ATOM 7379 N N . MET A 1 67 ? -2.619 -9.708 -5.753 1.00 0.00 67 MET A N 6
ATOM 7380 C CA . MET A 1 67 ? -1.228 -9.210 -5.854 1.00 0.00 67 MET A CA 6
ATOM 7381 C C . MET A 1 67 ? -0.311 -9.597 -4.668 1.00 0.00 67 MET A C 6
ATOM 7382 O O . MET A 1 67 ? 0.907 -9.521 -4.814 1.00 0.00 67 MET A O 6
ATOM 7396 N N . ASN A 1 68 ? -0.862 -9.979 -3.506 1.00 0.00 68 ASN A N 6
ATOM 7397 C CA . ASN A 1 68 ? -0.006 -10.326 -2.345 1.00 0.00 68 ASN A CA 6
ATOM 7398 C C . ASN A 1 68 ? 1.122 -11.286 -2.718 1.00 0.00 68 ASN A C 6
ATOM 7399 O O . ASN A 1 68 ? 0.894 -12.466 -2.989 1.00 0.00 68 ASN A O 6
ATOM 7410 N N . GLY A 1 69 ? 2.346 -10.754 -2.704 1.00 0.00 69 GLY A N 6
ATOM 7411 C CA . GLY A 1 69 ? 3.528 -11.540 -3.015 1.00 0.00 69 GLY A CA 6
ATOM 7412 C C . GLY A 1 69 ? 3.588 -11.903 -4.500 1.00 0.00 69 GLY A C 6
ATOM 7413 O O . GLY A 1 69 ? 4.139 -12.943 -4.866 1.00 0.00 69 GLY A O 6
ATOM 7417 N N . GLU A 1 70 ? 2.982 -11.061 -5.340 1.00 0.00 70 GLU A N 6
ATOM 7418 C CA . GLU A 1 70 ? 2.927 -11.315 -6.784 1.00 0.00 70 GLU A CA 6
ATOM 7419 C C . GLU A 1 70 ? 3.800 -10.347 -7.576 1.00 0.00 70 GLU A C 6
ATOM 7420 O O . GLU A 1 70 ? 3.896 -9.158 -7.267 1.00 0.00 70 GLU A O 6
ATOM 7432 N N . SER A 1 71 ? 4.445 -10.909 -8.593 1.00 0.00 71 SER A N 6
ATOM 7433 C CA . SER A 1 71 ? 5.356 -10.184 -9.463 1.00 0.00 71 SER A CA 6
ATOM 7434 C C . SER A 1 71 ? 4.738 -8.936 -10.067 1.00 0.00 71 SER A C 6
ATOM 7435 O O . SER A 1 71 ? 3.980 -8.998 -11.040 1.00 0.00 71 SER A O 6
ATOM 7443 N N . LEU A 1 72 ? 5.155 -7.802 -9.523 1.00 0.00 72 LEU A N 6
ATOM 7444 C CA . LEU A 1 72 ? 4.748 -6.505 -10.038 1.00 0.00 72 LEU A CA 6
ATOM 7445 C C . LEU A 1 72 ? 5.956 -5.977 -10.796 1.00 0.00 72 LEU A C 6
ATOM 7446 O O . LEU A 1 72 ? 7.025 -5.788 -10.206 1.00 0.00 72 LEU A O 6
ATOM 7462 N N . ASP A 1 73 ? 5.804 -5.799 -12.105 1.00 0.00 73 ASP A N 6
ATOM 7463 C CA . ASP A 1 73 ? 6.918 -5.361 -12.945 1.00 0.00 73 ASP A CA 6
ATOM 7464 C C . ASP A 1 73 ? 8.078 -6.373 -12.829 1.00 0.00 73 ASP A C 6
ATOM 7465 O O . ASP A 1 73 ? 9.253 -6.009 -12.925 1.00 0.00 73 ASP A O 6
ATOM 7474 N N . GLY A 1 74 ? 7.718 -7.654 -12.646 1.00 0.00 74 GLY A N 6
ATOM 7475 C CA . GLY A 1 74 ? 8.701 -8.738 -12.541 1.00 0.00 74 GLY A CA 6
ATOM 7476 C C . GLY A 1 74 ? 9.336 -8.854 -11.151 1.00 0.00 74 GLY A C 6
ATOM 7477 O O . GLY A 1 74 ? 10.342 -9.555 -10.994 1.00 0.00 74 GLY A O 6
ATOM 7481 N N . ARG A 1 75 ? 8.747 -8.198 -10.152 1.00 0.00 75 ARG A N 6
ATOM 7482 C CA . ARG A 1 75 ? 9.264 -8.266 -8.782 1.00 0.00 75 ARG A CA 6
ATOM 7483 C C . ARG A 1 75 ? 8.092 -8.385 -7.829 1.00 0.00 75 ARG A C 6
ATOM 7484 O O . ARG A 1 75 ? 7.229 -7.506 -7.797 1.00 0.00 75 ARG A O 6
ATOM 7505 N N . GLN A 1 76 ? 8.048 -9.488 -7.076 1.00 0.00 76 GLN A N 6
ATOM 7506 C CA . GLN A 1 76 ? 6.934 -9.716 -6.166 1.00 0.00 76 GLN A CA 6
ATOM 7507 C C . GLN A 1 76 ? 6.860 -8.653 -5.082 1.00 0.00 76 GLN A C 6
ATOM 7508 O O . GLN A 1 76 ? 7.861 -8.293 -4.462 1.00 0.00 76 GLN A O 6
ATOM 7522 N N . ILE A 1 77 ? 5.639 -8.179 -4.866 1.00 0.00 77 ILE A N 6
ATOM 7523 C CA . ILE A 1 77 ? 5.352 -7.166 -3.855 1.00 0.00 77 ILE A CA 6
ATOM 7524 C C . ILE A 1 77 ? 4.287 -7.688 -2.928 1.00 0.00 77 ILE A C 6
ATOM 7525 O O . ILE A 1 77 ? 3.427 -8.446 -3.354 1.00 0.00 77 ILE A O 6
ATOM 7541 N N . ARG A 1 78 ? 4.354 -7.277 -1.662 1.00 0.00 78 ARG A N 6
ATOM 7542 C CA . ARG A 1 78 ? 3.389 -7.736 -0.669 1.00 0.00 78 ARG A CA 6
ATOM 7543 C C . ARG A 1 78 ? 2.372 -6.657 -0.380 1.00 0.00 78 ARG A C 6
ATOM 7544 O O . ARG A 1 78 ? 2.719 -5.558 0.056 1.00 0.00 78 ARG A O 6
ATOM 7565 N N . VAL A 1 79 ? 1.112 -6.983 -0.649 1.00 0.00 79 VAL A N 6
ATOM 7566 C CA . VAL A 1 79 ? 0.023 -6.041 -0.447 1.00 0.00 79 VAL A CA 6
ATOM 7567 C C . VAL A 1 79 ? -0.720 -6.381 0.848 1.00 0.00 79 VAL A C 6
ATOM 7568 O O . VAL A 1 79 ? -1.516 -7.323 0.889 1.00 0.00 79 VAL A O 6
ATOM 7581 N N . ASP A 1 80 ? -0.467 -5.587 1.893 1.00 0.00 80 ASP A N 6
ATOM 7582 C CA . ASP A 1 80 ? -1.117 -5.770 3.184 1.00 0.00 80 ASP A CA 6
ATOM 7583 C C . ASP A 1 80 ? -2.155 -4.686 3.332 1.00 0.00 80 ASP A C 6
ATOM 7584 O O . ASP A 1 80 ? -1.816 -3.506 3.429 1.00 0.00 80 ASP A O 6
ATOM 7593 N N . HIS A 1 81 ? -3.416 -5.087 3.291 1.00 0.00 81 HIS A N 6
ATOM 7594 C CA . HIS A 1 81 ? -4.507 -4.133 3.348 1.00 0.00 81 HIS A CA 6
ATOM 7595 C C . HIS A 1 81 ? -4.515 -3.296 4.614 1.00 0.00 81 HIS A C 6
ATOM 7596 O O . HIS A 1 81 ? -4.696 -3.806 5.723 1.00 0.00 81 HIS A O 6
ATOM 7611 N N . ALA A 1 82 ? -4.345 -1.983 4.418 1.00 0.00 82 ALA A N 6
ATOM 7612 C CA . ALA A 1 82 ? -4.372 -1.043 5.530 1.00 0.00 82 ALA A CA 6
ATOM 7613 C C . ALA A 1 82 ? -5.759 -1.038 6.179 1.00 0.00 82 ALA A C 6
ATOM 7614 O O . ALA A 1 82 ? -5.880 -0.942 7.402 1.00 0.00 82 ALA A O 6
ATOM 7621 N N . GLY A 1 83 ? -6.802 -1.130 5.339 1.00 0.00 83 GLY A N 6
ATOM 7622 C CA . GLY A 1 83 ? -8.185 -1.119 5.820 1.00 0.00 83 GLY A CA 6
ATOM 7623 C C . GLY A 1 83 ? -8.895 -2.456 5.591 1.00 0.00 83 GLY A C 6
ATOM 7624 O O . GLY A 1 83 ? -8.930 -3.305 6.482 1.00 0.00 83 GLY A O 6
ATOM 7628 N N . LYS A 1 84 ? -9.486 -2.623 4.396 1.00 0.00 84 LYS A N 6
ATOM 7629 C CA . LYS A 1 84 ? -10.229 -3.846 4.051 1.00 0.00 84 LYS A CA 6
ATOM 7630 C C . LYS A 1 84 ? -11.446 -3.988 4.970 1.00 0.00 84 LYS A C 6
ATOM 7631 O O . LYS A 1 84 ? -11.430 -3.395 6.037 1.00 0.00 84 LYS A O 6
ATOM 7651 N N . MET A 1 1 ? -10.196 -2.120 9.655 1.00 0.00 1 MET A N 7
ATOM 7652 C CA . MET A 1 1 ? -11.575 -2.684 9.630 1.00 0.00 1 MET A CA 7
ATOM 7653 C C . MET A 1 1 ? -12.576 -1.558 9.396 1.00 0.00 1 MET A C 7
ATOM 7654 O O . MET A 1 1 ? -12.600 -0.575 10.139 1.00 0.00 1 MET A O 7
ATOM 7670 N N . SER A 1 2 ? -13.399 -1.715 8.354 1.00 0.00 2 SER A N 7
ATOM 7671 C CA . SER A 1 2 ? -14.408 -0.710 8.014 1.00 0.00 2 SER A CA 7
ATOM 7672 C C . SER A 1 2 ? -13.764 0.674 7.846 1.00 0.00 2 SER A C 7
ATOM 7673 O O . SER A 1 2 ? -14.355 1.701 8.204 1.00 0.00 2 SER A O 7
ATOM 7681 N N . SER A 1 3 ? -12.552 0.689 7.284 1.00 0.00 3 SER A N 7
ATOM 7682 C CA . SER A 1 3 ? -11.825 1.933 7.050 1.00 0.00 3 SER A CA 7
ATOM 7683 C C . SER A 1 3 ? -12.554 2.805 6.034 1.00 0.00 3 SER A C 7
ATOM 7684 O O . SER A 1 3 ? -12.540 4.035 6.136 1.00 0.00 3 SER A O 7
ATOM 7692 N N . GLU A 1 4 ? -13.157 2.157 5.034 1.00 0.00 4 GLU A N 7
ATOM 7693 C CA . GLU A 1 4 ? -13.865 2.858 3.956 1.00 0.00 4 GLU A CA 7
ATOM 7694 C C . GLU A 1 4 ? -12.885 3.709 3.137 1.00 0.00 4 GLU A C 7
ATOM 7695 O O . GLU A 1 4 ? -13.277 4.686 2.492 1.00 0.00 4 GLU A O 7
ATOM 7707 N N . GLU A 1 5 ? -11.608 3.306 3.155 1.00 0.00 5 GLU A N 7
ATOM 7708 C CA . GLU A 1 5 ? -10.560 3.998 2.409 1.00 0.00 5 GLU A CA 7
ATOM 7709 C C . GLU A 1 5 ? -9.991 3.082 1.325 1.00 0.00 5 GLU A C 7
ATOM 7710 O O . GLU A 1 5 ? -9.579 3.552 0.264 1.00 0.00 5 GLU A O 7
ATOM 7722 N N . GLY A 1 6 ? -9.980 1.770 1.604 1.00 0.00 6 GLY A N 7
ATOM 7723 C CA . GLY A 1 6 ? -9.469 0.785 0.647 1.00 0.00 6 GLY A CA 7
ATOM 7724 C C . GLY A 1 6 ? -7.948 0.886 0.470 1.00 0.00 6 GLY A C 7
ATOM 7725 O O . GLY A 1 6 ? -7.407 0.480 -0.560 1.00 0.00 6 GLY A O 7
ATOM 7729 N N . LYS A 1 7 ? -7.262 1.433 1.473 1.00 0.00 7 LYS A N 7
ATOM 7730 C CA . LYS A 1 7 ? -5.812 1.587 1.400 1.00 0.00 7 LYS A CA 7
ATOM 7731 C C . LYS A 1 7 ? -5.094 0.268 1.671 1.00 0.00 7 LYS A C 7
ATOM 7732 O O . LYS A 1 7 ? -5.309 -0.372 2.700 1.00 0.00 7 LYS A O 7
ATOM 7751 N N . LEU A 1 8 ? -4.215 -0.105 0.736 1.00 0.00 8 LEU A N 7
ATOM 7752 C CA . LEU A 1 8 ? -3.418 -1.323 0.858 1.00 0.00 8 LEU A CA 7
ATOM 7753 C C . LEU A 1 8 ? -1.955 -0.934 1.059 1.00 0.00 8 LEU A C 7
ATOM 7754 O O . LEU A 1 8 ? -1.513 0.099 0.550 1.00 0.00 8 LEU A O 7
ATOM 7770 N N . PHE A 1 9 ? -1.209 -1.767 1.783 1.00 0.00 9 PHE A N 7
ATOM 7771 C CA . PHE A 1 9 ? 0.214 -1.500 2.025 1.00 0.00 9 PHE A CA 7
ATOM 7772 C C . PHE A 1 9 ? 1.059 -2.404 1.127 1.00 0.00 9 PHE A C 7
ATOM 7773 O O . PHE A 1 9 ? 1.015 -3.623 1.262 1.00 0.00 9 PHE A O 7
ATOM 7790 N N . VAL A 1 10 ? 1.813 -1.800 0.201 1.00 0.00 10 VAL A N 7
ATOM 7791 C CA . VAL A 1 10 ? 2.642 -2.582 -0.726 1.00 0.00 10 VAL A CA 7
ATOM 7792 C C . VAL A 1 10 ? 4.110 -2.520 -0.306 1.00 0.00 10 VAL A C 7
ATOM 7793 O O . VAL A 1 10 ? 4.635 -1.439 -0.011 1.00 0.00 10 VAL A O 7
ATOM 7806 N N . GLY A 1 11 ? 4.766 -3.684 -0.299 1.00 0.00 11 GLY A N 7
ATOM 7807 C CA . GLY A 1 11 ? 6.179 -3.770 0.069 1.00 0.00 11 GLY A CA 7
ATOM 7808 C C . GLY A 1 11 ? 6.977 -4.459 -1.034 1.00 0.00 11 GLY A C 7
ATOM 7809 O O . GLY A 1 11 ? 6.410 -5.160 -1.873 1.00 0.00 11 GLY A O 7
ATOM 7813 N N . GLY A 1 12 ? 8.292 -4.230 -1.033 1.00 0.00 12 GLY A N 7
ATOM 7814 C CA . GLY A 1 12 ? 9.172 -4.809 -2.047 1.00 0.00 12 GLY A CA 7
ATOM 7815 C C . GLY A 1 12 ? 8.858 -4.230 -3.425 1.00 0.00 12 GLY A C 7
ATOM 7816 O O . GLY A 1 12 ? 8.905 -4.945 -4.430 1.00 0.00 12 GLY A O 7
ATOM 7820 N N . LEU A 1 13 ? 8.514 -2.941 -3.457 1.00 0.00 13 LEU A N 7
ATOM 7821 C CA . LEU A 1 13 ? 8.163 -2.270 -4.709 1.00 0.00 13 LEU A CA 7
ATOM 7822 C C . LEU A 1 13 ? 9.336 -2.285 -5.681 1.00 0.00 13 LEU A C 7
ATOM 7823 O O . LEU A 1 13 ? 10.475 -2.009 -5.300 1.00 0.00 13 LEU A O 7
ATOM 7839 N N . ASN A 1 14 ? 9.041 -2.614 -6.944 1.00 0.00 14 ASN A N 7
ATOM 7840 C CA . ASN A 1 14 ? 10.075 -2.666 -7.971 1.00 0.00 14 ASN A CA 7
ATOM 7841 C C . ASN A 1 14 ? 10.722 -1.299 -8.101 1.00 0.00 14 ASN A C 7
ATOM 7842 O O . ASN A 1 14 ? 10.111 -0.284 -7.762 1.00 0.00 14 ASN A O 7
ATOM 7853 N N . PHE A 1 15 ? 11.963 -1.291 -8.566 1.00 0.00 15 PHE A N 7
ATOM 7854 C CA . PHE A 1 15 ? 12.717 -0.049 -8.715 1.00 0.00 15 PHE A CA 7
ATOM 7855 C C . PHE A 1 15 ? 11.994 0.922 -9.651 1.00 0.00 15 PHE A C 7
ATOM 7856 O O . PHE A 1 15 ? 12.052 2.137 -9.448 1.00 0.00 15 PHE A O 7
ATOM 7873 N N . ASN A 1 16 ? 11.337 0.381 -10.681 1.00 0.00 16 ASN A N 7
ATOM 7874 C CA . ASN A 1 16 ? 10.630 1.213 -11.660 1.00 0.00 16 ASN A CA 7
ATOM 7875 C C . ASN A 1 16 ? 9.126 1.334 -11.361 1.00 0.00 16 ASN A C 7
ATOM 7876 O O . ASN A 1 16 ? 8.355 1.709 -12.250 1.00 0.00 16 ASN A O 7
ATOM 7887 N N . THR A 1 17 ? 8.707 1.047 -10.116 1.00 0.00 17 THR A N 7
ATOM 7888 C CA . THR A 1 17 ? 7.289 1.169 -9.755 1.00 0.00 17 THR A CA 7
ATOM 7889 C C . THR A 1 17 ? 7.024 2.578 -9.247 1.00 0.00 17 THR A C 7
ATOM 7890 O O . THR A 1 17 ? 7.680 3.047 -8.311 1.00 0.00 17 THR A O 7
ATOM 7901 N N . ASP A 1 18 ? 6.060 3.241 -9.875 1.00 0.00 18 ASP A N 7
ATOM 7902 C CA . ASP A 1 18 ? 5.693 4.598 -9.506 1.00 0.00 18 ASP A CA 7
ATOM 7903 C C . ASP A 1 18 ? 4.181 4.704 -9.338 1.00 0.00 18 ASP A C 7
ATOM 7904 O O . ASP A 1 18 ? 3.496 3.688 -9.311 1.00 0.00 18 ASP A O 7
ATOM 7913 N N . GLU A 1 19 ? 3.671 5.930 -9.216 1.00 0.00 19 GLU A N 7
ATOM 7914 C CA . GLU A 1 19 ? 2.240 6.143 -9.049 1.00 0.00 19 GLU A CA 7
ATOM 7915 C C . GLU A 1 19 ? 1.483 5.569 -10.241 1.00 0.00 19 GLU A C 7
ATOM 7916 O O . GLU A 1 19 ? 0.446 4.930 -10.079 1.00 0.00 19 GLU A O 7
ATOM 7928 N N . GLN A 1 20 ? 2.018 5.802 -11.436 1.00 0.00 20 GLN A N 7
ATOM 7929 C CA . GLN A 1 20 ? 1.400 5.311 -12.663 1.00 0.00 20 GLN A CA 7
ATOM 7930 C C . GLN A 1 20 ? 1.514 3.799 -12.793 1.00 0.00 20 GLN A C 7
ATOM 7931 O O . GLN A 1 20 ? 0.559 3.143 -13.212 1.00 0.00 20 GLN A O 7
ATOM 7945 N N . ALA A 1 21 ? 2.678 3.250 -12.433 1.00 0.00 21 ALA A N 7
ATOM 7946 C CA . ALA A 1 21 ? 2.879 1.803 -12.515 1.00 0.00 21 ALA A CA 7
ATOM 7947 C C . ALA A 1 21 ? 1.978 1.113 -11.508 1.00 0.00 21 ALA A C 7
ATOM 7948 O O . ALA A 1 21 ? 1.330 0.105 -11.812 1.00 0.00 21 ALA A O 7
ATOM 7955 N N . LEU A 1 22 ? 1.940 1.683 -10.305 1.00 0.00 22 LEU A N 7
ATOM 7956 C CA . LEU A 1 22 ? 1.118 1.151 -9.229 1.00 0.00 22 LEU A CA 7
ATOM 7957 C C . LEU A 1 22 ? -0.352 1.250 -9.601 1.00 0.00 22 LEU A C 7
ATOM 7958 O O . LEU A 1 22 ? -1.116 0.299 -9.442 1.00 0.00 22 LEU A O 7
ATOM 7974 N N . GLU A 1 23 ? -0.734 2.430 -10.076 1.00 0.00 23 GLU A N 7
ATOM 7975 C CA . GLU A 1 23 ? -2.112 2.691 -10.457 1.00 0.00 23 GLU A CA 7
ATOM 7976 C C . GLU A 1 23 ? -2.559 1.793 -11.611 1.00 0.00 23 GLU A C 7
ATOM 7977 O O . GLU A 1 23 ? -3.660 1.267 -11.573 1.00 0.00 23 GLU A O 7
ATOM 7989 N N . ASP A 1 24 ? -1.724 1.657 -12.642 1.00 0.00 24 ASP A N 7
ATOM 7990 C CA . ASP A 1 24 ? -2.088 0.858 -13.822 1.00 0.00 24 ASP A CA 7
ATOM 7991 C C . ASP A 1 24 ? -2.357 -0.622 -13.514 1.00 0.00 24 ASP A C 7
ATOM 7992 O O . ASP A 1 24 ? -3.377 -1.166 -13.957 1.00 0.00 24 ASP A O 7
ATOM 8001 N N . HIS A 1 25 ? -1.444 -1.279 -12.787 1.00 0.00 25 HIS A N 7
ATOM 8002 C CA . HIS A 1 25 ? -1.613 -2.709 -12.482 1.00 0.00 25 HIS A CA 7
ATOM 8003 C C . HIS A 1 25 ? -2.761 -2.960 -11.506 1.00 0.00 25 HIS A C 7
ATOM 8004 O O . HIS A 1 25 ? -3.579 -3.863 -11.712 1.00 0.00 25 HIS A O 7
ATOM 8019 N N . PHE A 1 26 ? -2.816 -2.154 -10.454 1.00 0.00 26 PHE A N 7
ATOM 8020 C CA . PHE A 1 26 ? -3.857 -2.290 -9.444 1.00 0.00 26 PHE A CA 7
ATOM 8021 C C . PHE A 1 26 ? -5.217 -1.849 -9.995 1.00 0.00 26 PHE A C 7
ATOM 8022 O O . PHE A 1 26 ? -6.244 -2.395 -9.596 1.00 0.00 26 PHE A O 7
ATOM 8039 N N . SER A 1 27 ? -5.218 -0.892 -10.939 1.00 0.00 27 SER A N 7
ATOM 8040 C CA . SER A 1 27 ? -6.464 -0.436 -11.566 1.00 0.00 27 SER A CA 7
ATOM 8041 C C . SER A 1 27 ? -7.090 -1.604 -12.293 1.00 0.00 27 SER A C 7
ATOM 8042 O O . SER A 1 27 ? -8.302 -1.822 -12.227 1.00 0.00 27 SER A O 7
ATOM 8050 N N . SER A 1 28 ? -6.232 -2.358 -12.979 1.00 0.00 28 SER A N 7
ATOM 8051 C CA . SER A 1 28 ? -6.667 -3.517 -13.718 1.00 0.00 28 SER A CA 7
ATOM 8052 C C . SER A 1 28 ? -7.332 -4.517 -12.776 1.00 0.00 28 SER A C 7
ATOM 8053 O O . SER A 1 28 ? -8.371 -5.093 -13.108 1.00 0.00 28 SER A O 7
ATOM 8061 N N . PHE A 1 29 ? -6.730 -4.706 -11.596 1.00 0.00 29 PHE A N 7
ATOM 8062 C CA . PHE A 1 29 ? -7.282 -5.634 -10.602 1.00 0.00 29 PHE A CA 7
ATOM 8063 C C . PHE A 1 29 ? -8.558 -5.075 -9.954 1.00 0.00 29 PHE A C 7
ATOM 8064 O O . PHE A 1 29 ? -9.476 -5.838 -9.643 1.00 0.00 29 PHE A O 7
ATOM 8081 N N . GLY A 1 30 ? -8.612 -3.747 -9.750 1.00 0.00 30 GLY A N 7
ATOM 8082 C CA . GLY A 1 30 ? -9.787 -3.114 -9.133 1.00 0.00 30 GLY A CA 7
ATOM 8083 C C . GLY A 1 30 ? -9.685 -1.570 -9.120 1.00 0.00 30 GLY A C 7
ATOM 8084 O O . GLY A 1 30 ? -8.642 -1.027 -9.468 1.00 0.00 30 GLY A O 7
ATOM 8088 N N . PRO A 1 31 ? -10.746 -0.851 -8.730 1.00 0.00 31 PRO A N 7
ATOM 8089 C CA . PRO A 1 31 ? -10.746 0.663 -8.689 1.00 0.00 31 PRO A CA 7
ATOM 8090 C C . PRO A 1 31 ? -9.613 1.259 -7.845 1.00 0.00 31 PRO A C 7
ATOM 8091 O O . PRO A 1 31 ? -9.325 0.764 -6.764 1.00 0.00 31 PRO A O 7
ATOM 8102 N N . ILE A 1 32 ? -9.008 2.354 -8.328 1.00 0.00 32 ILE A N 7
ATOM 8103 C CA . ILE A 1 32 ? -7.933 3.037 -7.582 1.00 0.00 32 ILE A CA 7
ATOM 8104 C C . ILE A 1 32 ? -8.361 4.459 -7.189 1.00 0.00 32 ILE A C 7
ATOM 8105 O O . ILE A 1 32 ? -8.496 5.329 -8.052 1.00 0.00 32 ILE A O 7
ATOM 8121 N N . SER A 1 33 ? -8.534 4.684 -5.880 1.00 0.00 33 SER A N 7
ATOM 8122 C CA . SER A 1 33 ? -8.902 6.009 -5.378 1.00 0.00 33 SER A CA 7
ATOM 8123 C C . SER A 1 33 ? -7.736 6.992 -5.521 1.00 0.00 33 SER A C 7
ATOM 8124 O O . SER A 1 33 ? -7.909 8.087 -6.064 1.00 0.00 33 SER A O 7
ATOM 8132 N N . GLU A 1 34 ? -6.546 6.593 -5.038 1.00 0.00 34 GLU A N 7
ATOM 8133 C CA . GLU A 1 34 ? -5.356 7.451 -5.131 1.00 0.00 34 GLU A CA 7
ATOM 8134 C C . GLU A 1 34 ? -4.094 6.698 -4.723 1.00 0.00 34 GLU A C 7
ATOM 8135 O O . GLU A 1 34 ? -4.059 6.075 -3.675 1.00 0.00 34 GLU A O 7
ATOM 8147 N N . VAL A 1 35 ? -3.056 6.770 -5.562 1.00 0.00 35 VAL A N 7
ATOM 8148 C CA . VAL A 1 35 ? -1.801 6.067 -5.277 1.00 0.00 35 VAL A CA 7
ATOM 8149 C C . VAL A 1 35 ? -0.741 7.012 -4.709 1.00 0.00 35 VAL A C 7
ATOM 8150 O O . VAL A 1 35 ? -0.724 8.204 -5.026 1.00 0.00 35 VAL A O 7
ATOM 8163 N N . VAL A 1 36 ? 0.144 6.454 -3.887 1.00 0.00 36 VAL A N 7
ATOM 8164 C CA . VAL A 1 36 ? 1.225 7.224 -3.282 1.00 0.00 36 VAL A CA 7
ATOM 8165 C C . VAL A 1 36 ? 2.480 6.340 -3.127 1.00 0.00 36 VAL A C 7
ATOM 8166 O O . VAL A 1 36 ? 2.736 5.797 -2.047 1.00 0.00 36 VAL A O 7
ATOM 8179 N N . VAL A 1 37 ? 3.258 6.212 -4.207 1.00 0.00 37 VAL A N 7
ATOM 8180 C CA . VAL A 1 37 ? 4.488 5.404 -4.189 1.00 0.00 37 VAL A CA 7
ATOM 8181 C C . VAL A 1 37 ? 5.649 6.236 -3.648 1.00 0.00 37 VAL A C 7
ATOM 8182 O O . VAL A 1 37 ? 5.867 7.367 -4.096 1.00 0.00 37 VAL A O 7
ATOM 8195 N N . VAL A 1 38 ? 6.409 5.652 -2.721 1.00 0.00 38 VAL A N 7
ATOM 8196 C CA . VAL A 1 38 ? 7.573 6.335 -2.166 1.00 0.00 38 VAL A CA 7
ATOM 8197 C C . VAL A 1 38 ? 8.716 6.183 -3.168 1.00 0.00 38 VAL A C 7
ATOM 8198 O O . VAL A 1 38 ? 9.174 5.069 -3.433 1.00 0.00 38 VAL A O 7
ATOM 8211 N N . LYS A 1 39 ? 9.145 7.308 -3.738 1.00 0.00 39 LYS A N 7
ATOM 8212 C CA . LYS A 1 39 ? 10.211 7.305 -4.738 1.00 0.00 39 LYS A CA 7
ATOM 8213 C C . LYS A 1 39 ? 11.314 8.277 -4.352 1.00 0.00 39 LYS A C 7
ATOM 8214 O O . LYS A 1 39 ? 11.040 9.354 -3.814 1.00 0.00 39 LYS A O 7
ATOM 8233 N N . ASP A 1 40 ? 12.557 7.896 -4.651 1.00 0.00 40 ASP A N 7
ATOM 8234 C CA . ASP A 1 40 ? 13.696 8.729 -4.361 1.00 0.00 40 ASP A CA 7
ATOM 8235 C C . ASP A 1 40 ? 13.606 9.997 -5.201 1.00 0.00 40 ASP A C 7
ATOM 8236 O O . ASP A 1 40 ? 13.387 9.922 -6.398 1.00 0.00 40 ASP A O 7
ATOM 8245 N N . ARG A 1 41 ? 13.764 11.152 -4.570 1.00 0.00 41 ARG A N 7
ATOM 8246 C CA . ARG A 1 41 ? 13.700 12.433 -5.288 1.00 0.00 41 ARG A CA 7
ATOM 8247 C C . ARG A 1 41 ? 15.044 12.761 -5.954 1.00 0.00 41 ARG A C 7
ATOM 8248 O O . ARG A 1 41 ? 15.113 13.636 -6.820 1.00 0.00 41 ARG A O 7
ATOM 8269 N N . GLU A 1 42 ? 16.103 12.049 -5.550 1.00 0.00 42 GLU A N 7
ATOM 8270 C CA . GLU A 1 42 ? 17.438 12.255 -6.114 1.00 0.00 42 GLU A CA 7
ATOM 8271 C C . GLU A 1 42 ? 17.783 11.151 -7.116 1.00 0.00 42 GLU A C 7
ATOM 8272 O O . GLU A 1 42 ? 18.586 11.366 -8.026 1.00 0.00 42 GLU A O 7
ATOM 8284 N N . THR A 1 43 ? 17.161 9.976 -6.950 1.00 0.00 43 THR A N 7
ATOM 8285 C CA . THR A 1 43 ? 17.391 8.847 -7.848 1.00 0.00 43 THR A CA 7
ATOM 8286 C C . THR A 1 43 ? 16.158 8.595 -8.729 1.00 0.00 43 THR A C 7
ATOM 8287 O O . THR A 1 43 ? 16.235 7.864 -9.720 1.00 0.00 43 THR A O 7
ATOM 8298 N N . GLN A 1 44 ? 15.021 9.184 -8.343 1.00 0.00 44 GLN A N 7
ATOM 8299 C CA . GLN A 1 44 ? 13.767 8.999 -9.067 1.00 0.00 44 GLN A CA 7
ATOM 8300 C C . GLN A 1 44 ? 13.467 7.500 -9.198 1.00 0.00 44 GLN A C 7
ATOM 8301 O O . GLN A 1 44 ? 12.910 7.034 -10.195 1.00 0.00 44 GLN A O 7
ATOM 8315 N N . ARG A 1 45 ? 13.867 6.762 -8.163 1.00 0.00 45 ARG A N 7
ATOM 8316 C CA . ARG A 1 45 ? 13.687 5.317 -8.105 1.00 0.00 45 ARG A CA 7
ATOM 8317 C C . ARG A 1 45 ? 12.968 4.925 -6.817 1.00 0.00 45 ARG A C 7
ATOM 8318 O O . ARG A 1 45 ? 13.283 5.422 -5.736 1.00 0.00 45 ARG A O 7
ATOM 8339 N N . SER A 1 46 ? 12.012 4.015 -6.960 1.00 0.00 46 SER A N 7
ATOM 8340 C CA . SER A 1 46 ? 11.229 3.523 -5.829 1.00 0.00 46 SER A CA 7
ATOM 8341 C C . SER A 1 46 ? 12.148 3.012 -4.727 1.00 0.00 46 SER A C 7
ATOM 8342 O O . SER A 1 46 ? 13.251 2.529 -4.992 1.00 0.00 46 SER A O 7
ATOM 8350 N N . ARG A 1 47 ? 11.686 3.155 -3.489 1.00 0.00 47 ARG A N 7
ATOM 8351 C CA . ARG A 1 47 ? 12.464 2.744 -2.317 1.00 0.00 47 ARG A CA 7
ATOM 8352 C C . ARG A 1 47 ? 12.062 1.341 -1.823 1.00 0.00 47 ARG A C 7
ATOM 8353 O O . ARG A 1 47 ? 12.377 0.976 -0.687 1.00 0.00 47 ARG A O 7
ATOM 8374 N N . GLY A 1 48 ? 11.355 0.575 -2.660 1.00 0.00 48 GLY A N 7
ATOM 8375 C CA . GLY A 1 48 ? 10.905 -0.764 -2.258 1.00 0.00 48 GLY A CA 7
ATOM 8376 C C . GLY A 1 48 ? 9.608 -0.698 -1.436 1.00 0.00 48 GLY A C 7
ATOM 8377 O O . GLY A 1 48 ? 9.116 -1.724 -0.981 1.00 0.00 48 GLY A O 7
ATOM 8381 N N . PHE A 1 49 ? 9.064 0.509 -1.252 1.00 0.00 49 PHE A N 7
ATOM 8382 C CA . PHE A 1 49 ? 7.829 0.697 -0.497 1.00 0.00 49 PHE A CA 7
ATOM 8383 C C . PHE A 1 49 ? 6.927 1.697 -1.213 1.00 0.00 49 PHE A C 7
ATOM 8384 O O . PHE A 1 49 ? 7.416 2.654 -1.817 1.00 0.00 49 PHE A O 7
ATOM 8401 N N . GLY A 1 50 ? 5.617 1.471 -1.133 1.00 0.00 50 GLY A N 7
ATOM 8402 C CA . GLY A 1 50 ? 4.648 2.355 -1.765 1.00 0.00 50 GLY A CA 7
ATOM 8403 C C . GLY A 1 50 ? 3.295 2.218 -1.088 1.00 0.00 50 GLY A C 7
ATOM 8404 O O . GLY A 1 50 ? 3.077 1.288 -0.305 1.00 0.00 50 GLY A O 7
ATOM 8408 N N . PHE A 1 51 ? 2.390 3.142 -1.398 1.00 0.00 51 PHE A N 7
ATOM 8409 C CA . PHE A 1 51 ? 1.049 3.125 -0.822 1.00 0.00 51 PHE A CA 7
ATOM 8410 C C . PHE A 1 51 ? 0.028 3.250 -1.934 1.00 0.00 51 PHE A C 7
ATOM 8411 O O . PHE A 1 51 ? 0.306 3.870 -2.960 1.00 0.00 51 PHE A O 7
ATOM 8428 N N . ILE A 1 52 ? -1.139 2.645 -1.738 1.00 0.00 52 ILE A N 7
ATOM 8429 C CA . ILE A 1 52 ? -2.186 2.689 -2.747 1.00 0.00 52 ILE A CA 7
ATOM 8430 C C . ILE A 1 52 ? -3.559 2.805 -2.075 1.00 0.00 52 ILE A C 7
ATOM 8431 O O . ILE A 1 52 ? -3.832 2.096 -1.104 1.00 0.00 52 ILE A O 7
ATOM 8447 N N . THR A 1 53 ? -4.410 3.701 -2.587 1.00 0.00 53 THR A N 7
ATOM 8448 C CA . THR A 1 53 ? -5.743 3.895 -2.015 1.00 0.00 53 THR A CA 7
ATOM 8449 C C . THR A 1 53 ? -6.805 3.474 -3.021 1.00 0.00 53 THR A C 7
ATOM 8450 O O . THR A 1 53 ? -6.780 3.896 -4.172 1.00 0.00 53 THR A O 7
ATOM 8461 N N . PHE A 1 54 ? -7.718 2.625 -2.564 1.00 0.00 54 PHE A N 7
ATOM 8462 C CA . PHE A 1 54 ? -8.808 2.113 -3.401 1.00 0.00 54 PHE A CA 7
ATOM 8463 C C . PHE A 1 54 ? -10.103 2.849 -3.149 1.00 0.00 54 PHE A C 7
ATOM 8464 O O . PHE A 1 54 ? -10.268 3.532 -2.137 1.00 0.00 54 PHE A O 7
ATOM 8481 N N . THR A 1 55 ? -11.022 2.684 -4.093 1.00 0.00 55 THR A N 7
ATOM 8482 C CA . THR A 1 55 ? -12.330 3.305 -4.006 1.00 0.00 55 THR A CA 7
ATOM 8483 C C . THR A 1 55 ? -13.034 2.823 -2.741 1.00 0.00 55 THR A C 7
ATOM 8484 O O . THR A 1 55 ? -13.568 3.625 -1.973 1.00 0.00 55 THR A O 7
ATOM 8495 N N . ASN A 1 56 ? -13.024 1.506 -2.547 1.00 0.00 56 ASN A N 7
ATOM 8496 C CA . ASN A 1 56 ? -13.662 0.904 -1.383 1.00 0.00 56 ASN A CA 7
ATOM 8497 C C . ASN A 1 56 ? -12.848 -0.291 -0.842 1.00 0.00 56 ASN A C 7
ATOM 8498 O O . ASN A 1 56 ? -12.176 -0.968 -1.622 1.00 0.00 56 ASN A O 7
ATOM 8509 N N . PRO A 1 57 ? -12.910 -0.581 0.457 1.00 0.00 57 PRO A N 7
ATOM 8510 C CA . PRO A 1 57 ? -12.179 -1.744 1.066 1.00 0.00 57 PRO A CA 7
ATOM 8511 C C . PRO A 1 57 ? -12.324 -3.017 0.240 1.00 0.00 57 PRO A C 7
ATOM 8512 O O . PRO A 1 57 ? -11.393 -3.820 0.168 1.00 0.00 57 PRO A O 7
ATOM 8523 N N . GLU A 1 58 ? -13.486 -3.184 -0.380 1.00 0.00 58 GLU A N 7
ATOM 8524 C CA . GLU A 1 58 ? -13.748 -4.354 -1.215 1.00 0.00 58 GLU A CA 7
ATOM 8525 C C . GLU A 1 58 ? -12.796 -4.372 -2.407 1.00 0.00 58 GLU A C 7
ATOM 8526 O O . GLU A 1 58 ? -12.290 -5.427 -2.796 1.00 0.00 58 GLU A O 7
ATOM 8538 N N . HIS A 1 59 ? -12.557 -3.188 -2.970 1.00 0.00 59 HIS A N 7
ATOM 8539 C CA . HIS A 1 59 ? -11.675 -3.043 -4.110 1.00 0.00 59 HIS A CA 7
ATOM 8540 C C . HIS A 1 59 ? -10.236 -3.279 -3.674 1.00 0.00 59 HIS A C 7
ATOM 8541 O O . HIS A 1 59 ? -9.459 -3.942 -4.370 1.00 0.00 59 HIS A O 7
ATOM 8556 N N . ALA A 1 60 ? -9.916 -2.774 -2.483 1.00 0.00 60 ALA A N 7
ATOM 8557 C CA . ALA A 1 60 ? -8.599 -2.966 -1.898 1.00 0.00 60 ALA A CA 7
ATOM 8558 C C . ALA A 1 60 ? -8.356 -4.465 -1.707 1.00 0.00 60 ALA A C 7
ATOM 8559 O O . ALA A 1 60 ? -7.264 -4.974 -1.971 1.00 0.00 60 ALA A O 7
ATOM 8566 N N . SER A 1 61 ? -9.403 -5.155 -1.241 1.00 0.00 61 SER A N 7
ATOM 8567 C CA . SER A 1 61 ? -9.327 -6.590 -0.989 1.00 0.00 61 SER A CA 7
ATOM 8568 C C . SER A 1 61 ? -8.966 -7.364 -2.253 1.00 0.00 61 SER A C 7
ATOM 8569 O O . SER A 1 61 ? -8.183 -8.317 -2.191 1.00 0.00 61 SER A O 7
ATOM 8577 N N . VAL A 1 62 ? -9.545 -6.968 -3.390 1.00 0.00 62 VAL A N 7
ATOM 8578 C CA . VAL A 1 62 ? -9.271 -7.666 -4.654 1.00 0.00 62 VAL A CA 7
ATOM 8579 C C . VAL A 1 62 ? -7.797 -7.523 -5.020 1.00 0.00 62 VAL A C 7
ATOM 8580 O O . VAL A 1 62 ? -7.173 -8.493 -5.459 1.00 0.00 62 VAL A O 7
ATOM 8593 N N . ALA A 1 63 ? -7.262 -6.299 -4.887 1.00 0.00 63 ALA A N 7
ATOM 8594 C CA . ALA A 1 63 ? -5.879 -6.058 -5.270 1.00 0.00 63 ALA A CA 7
ATOM 8595 C C . ALA A 1 63 ? -4.935 -6.948 -4.489 1.00 0.00 63 ALA A C 7
ATOM 8596 O O . ALA A 1 63 ? -4.107 -7.617 -5.096 1.00 0.00 63 ALA A O 7
ATOM 8603 N N . MET A 1 64 ? -5.067 -6.983 -3.157 1.00 0.00 64 MET A N 7
ATOM 8604 C CA . MET A 1 64 ? -4.194 -7.860 -2.369 1.00 0.00 64 MET A CA 7
ATOM 8605 C C . MET A 1 64 ? -4.450 -9.315 -2.723 1.00 0.00 64 MET A C 7
ATOM 8606 O O . MET A 1 64 ? -3.530 -10.125 -2.710 1.00 0.00 64 MET A O 7
ATOM 8620 N N . ARG A 1 65 ? -5.700 -9.640 -3.035 1.00 0.00 65 ARG A N 7
ATOM 8621 C CA . ARG A 1 65 ? -6.054 -11.001 -3.390 1.00 0.00 65 ARG A CA 7
ATOM 8622 C C . ARG A 1 65 ? -5.279 -11.424 -4.637 1.00 0.00 65 ARG A C 7
ATOM 8623 O O . ARG A 1 65 ? -4.764 -12.543 -4.706 1.00 0.00 65 ARG A O 7
ATOM 8644 N N . ALA A 1 66 ? -5.234 -10.527 -5.628 1.00 0.00 66 ALA A N 7
ATOM 8645 C CA . ALA A 1 66 ? -4.553 -10.823 -6.890 1.00 0.00 66 ALA A CA 7
ATOM 8646 C C . ALA A 1 66 ? -3.084 -10.366 -6.941 1.00 0.00 66 ALA A C 7
ATOM 8647 O O . ALA A 1 66 ? -2.408 -10.649 -7.933 1.00 0.00 66 ALA A O 7
ATOM 8654 N N . MET A 1 67 ? -2.594 -9.628 -5.922 1.00 0.00 67 MET A N 7
ATOM 8655 C CA . MET A 1 67 ? -1.201 -9.126 -5.966 1.00 0.00 67 MET A CA 7
ATOM 8656 C C . MET A 1 67 ? -0.338 -9.507 -4.750 1.00 0.00 67 MET A C 7
ATOM 8657 O O . MET A 1 67 ? 0.891 -9.475 -4.861 1.00 0.00 67 MET A O 7
ATOM 8671 N N . ASN A 1 68 ? -0.941 -9.851 -3.604 1.00 0.00 68 ASN A N 7
ATOM 8672 C CA . ASN A 1 68 ? -0.131 -10.192 -2.421 1.00 0.00 68 ASN A CA 7
ATOM 8673 C C . ASN A 1 68 ? 0.874 -11.298 -2.730 1.00 0.00 68 ASN A C 7
ATOM 8674 O O . ASN A 1 68 ? 0.508 -12.436 -3.034 1.00 0.00 68 ASN A O 7
ATOM 8685 N N . GLY A 1 69 ? 2.151 -10.926 -2.651 1.00 0.00 69 GLY A N 7
ATOM 8686 C CA . GLY A 1 69 ? 3.239 -11.841 -2.918 1.00 0.00 69 GLY A CA 7
ATOM 8687 C C . GLY A 1 69 ? 3.331 -12.182 -4.407 1.00 0.00 69 GLY A C 7
ATOM 8688 O O . GLY A 1 69 ? 3.791 -13.268 -4.768 1.00 0.00 69 GLY A O 7
ATOM 8692 N N . GLU A 1 70 ? 2.861 -11.262 -5.264 1.00 0.00 70 GLU A N 7
ATOM 8693 C CA . GLU A 1 70 ? 2.866 -11.497 -6.718 1.00 0.00 70 GLU A CA 7
ATOM 8694 C C . GLU A 1 70 ? 3.766 -10.524 -7.466 1.00 0.00 70 GLU A C 7
ATOM 8695 O O . GLU A 1 70 ? 3.885 -9.351 -7.114 1.00 0.00 70 GLU A O 7
ATOM 8707 N N . SER A 1 71 ? 4.394 -11.061 -8.511 1.00 0.00 71 SER A N 7
ATOM 8708 C CA . SER A 1 71 ? 5.320 -10.321 -9.358 1.00 0.00 71 SER A CA 7
ATOM 8709 C C . SER A 1 71 ? 4.708 -9.073 -9.965 1.00 0.00 71 SER A C 7
ATOM 8710 O O . SER A 1 71 ? 3.964 -9.135 -10.948 1.00 0.00 71 SER A O 7
ATOM 8718 N N . LEU A 1 72 ? 5.110 -7.941 -9.410 1.00 0.00 72 LEU A N 7
ATOM 8719 C CA . LEU A 1 72 ? 4.705 -6.642 -9.921 1.00 0.00 72 LEU A CA 7
ATOM 8720 C C . LEU A 1 72 ? 5.922 -6.099 -10.652 1.00 0.00 72 LEU A C 7
ATOM 8721 O O . LEU A 1 72 ? 6.986 -5.933 -10.047 1.00 0.00 72 LEU A O 7
ATOM 8737 N N . ASP A 1 73 ? 5.782 -5.884 -11.957 1.00 0.00 73 ASP A N 7
ATOM 8738 C CA . ASP A 1 73 ? 6.909 -5.427 -12.774 1.00 0.00 73 ASP A CA 7
ATOM 8739 C C . ASP A 1 73 ? 8.056 -6.453 -12.683 1.00 0.00 73 ASP A C 7
ATOM 8740 O O . ASP A 1 73 ? 9.234 -6.102 -12.791 1.00 0.00 73 ASP A O 7
ATOM 8749 N N . GLY A 1 74 ? 7.684 -7.733 -12.506 1.00 0.00 74 GLY A N 7
ATOM 8750 C CA . GLY A 1 74 ? 8.654 -8.829 -12.425 1.00 0.00 74 GLY A CA 7
ATOM 8751 C C . GLY A 1 74 ? 9.298 -8.975 -11.043 1.00 0.00 74 GLY A C 7
ATOM 8752 O O . GLY A 1 74 ? 10.297 -9.686 -10.904 1.00 0.00 74 GLY A O 7
ATOM 8756 N N . ARG A 1 75 ? 8.720 -8.330 -10.027 1.00 0.00 75 ARG A N 7
ATOM 8757 C CA . ARG A 1 75 ? 9.243 -8.432 -8.665 1.00 0.00 75 ARG A CA 7
ATOM 8758 C C . ARG A 1 75 ? 8.073 -8.554 -7.713 1.00 0.00 75 ARG A C 7
ATOM 8759 O O . ARG A 1 75 ? 7.208 -7.677 -7.686 1.00 0.00 75 ARG A O 7
ATOM 8780 N N . GLN A 1 76 ? 8.019 -9.659 -6.970 1.00 0.00 76 GLN A N 7
ATOM 8781 C CA . GLN A 1 76 ? 6.895 -9.890 -6.073 1.00 0.00 76 GLN A CA 7
ATOM 8782 C C . GLN A 1 76 ? 6.807 -8.833 -4.982 1.00 0.00 76 GLN A C 7
ATOM 8783 O O . GLN A 1 76 ? 7.800 -8.473 -4.348 1.00 0.00 76 GLN A O 7
ATOM 8797 N N . ILE A 1 77 ? 5.581 -8.362 -4.777 1.00 0.00 77 ILE A N 7
ATOM 8798 C CA . ILE A 1 77 ? 5.278 -7.352 -3.765 1.00 0.00 77 ILE A CA 7
ATOM 8799 C C . ILE A 1 77 ? 4.221 -7.889 -2.840 1.00 0.00 77 ILE A C 7
ATOM 8800 O O . ILE A 1 77 ? 3.392 -8.682 -3.261 1.00 0.00 77 ILE A O 7
ATOM 8816 N N . ARG A 1 78 ? 4.260 -7.451 -1.579 1.00 0.00 78 ARG A N 7
ATOM 8817 C CA . ARG A 1 78 ? 3.293 -7.918 -0.591 1.00 0.00 78 ARG A CA 7
ATOM 8818 C C . ARG A 1 78 ? 2.285 -6.834 -0.287 1.00 0.00 78 ARG A C 7
ATOM 8819 O O . ARG A 1 78 ? 2.646 -5.738 0.155 1.00 0.00 78 ARG A O 7
ATOM 8840 N N . VAL A 1 79 ? 1.021 -7.145 -0.552 1.00 0.00 79 VAL A N 7
ATOM 8841 C CA . VAL A 1 79 ? -0.058 -6.198 -0.337 1.00 0.00 79 VAL A CA 7
ATOM 8842 C C . VAL A 1 79 ? -0.807 -6.544 0.957 1.00 0.00 79 VAL A C 7
ATOM 8843 O O . VAL A 1 79 ? -1.578 -7.505 0.999 1.00 0.00 79 VAL A O 7
ATOM 8856 N N . ASP A 1 80 ? -0.586 -5.727 1.988 1.00 0.00 80 ASP A N 7
ATOM 8857 C CA . ASP A 1 80 ? -1.246 -5.904 3.277 1.00 0.00 80 ASP A CA 7
ATOM 8858 C C . ASP A 1 80 ? -2.259 -4.794 3.434 1.00 0.00 80 ASP A C 7
ATOM 8859 O O . ASP A 1 80 ? -1.894 -3.623 3.524 1.00 0.00 80 ASP A O 7
ATOM 8868 N N . HIS A 1 81 ? -3.528 -5.168 3.416 1.00 0.00 81 HIS A N 7
ATOM 8869 C CA . HIS A 1 81 ? -4.604 -4.192 3.482 1.00 0.00 81 HIS A CA 7
ATOM 8870 C C . HIS A 1 81 ? -4.593 -3.332 4.733 1.00 0.00 81 HIS A C 7
ATOM 8871 O O . HIS A 1 81 ? -4.812 -3.817 5.845 1.00 0.00 81 HIS A O 7
ATOM 8886 N N . ALA A 1 82 ? -4.385 -2.032 4.514 1.00 0.00 82 ALA A N 7
ATOM 8887 C CA . ALA A 1 82 ? -4.407 -1.066 5.601 1.00 0.00 82 ALA A CA 7
ATOM 8888 C C . ALA A 1 82 ? -5.821 -0.980 6.188 1.00 0.00 82 ALA A C 7
ATOM 8889 O O . ALA A 1 82 ? -5.993 -0.843 7.401 1.00 0.00 82 ALA A O 7
ATOM 8896 N N . GLY A 1 83 ? -6.829 -1.044 5.303 1.00 0.00 83 GLY A N 7
ATOM 8897 C CA . GLY A 1 83 ? -8.232 -0.956 5.716 1.00 0.00 83 GLY A CA 7
ATOM 8898 C C . GLY A 1 83 ? -8.972 -2.291 5.581 1.00 0.00 83 GLY A C 7
ATOM 8899 O O . GLY A 1 83 ? -9.059 -3.053 6.546 1.00 0.00 83 GLY A O 7
ATOM 8903 N N . LYS A 1 84 ? -9.531 -2.556 4.386 1.00 0.00 84 LYS A N 7
ATOM 8904 C CA . LYS A 1 84 ? -10.296 -3.791 4.136 1.00 0.00 84 LYS A CA 7
ATOM 8905 C C . LYS A 1 84 ? -11.534 -3.825 5.040 1.00 0.00 84 LYS A C 7
ATOM 8906 O O . LYS A 1 84 ? -11.527 -3.142 6.050 1.00 0.00 84 LYS A O 7
ATOM 8926 N N . MET A 1 1 ? -13.977 -4.328 6.824 1.00 0.00 1 MET A N 8
ATOM 8927 C CA . MET A 1 1 ? -14.359 -2.948 6.412 1.00 0.00 1 MET A CA 8
ATOM 8928 C C . MET A 1 1 ? -14.122 -1.988 7.585 1.00 0.00 1 MET A C 8
ATOM 8929 O O . MET A 1 1 ? -15.058 -1.375 8.114 1.00 0.00 1 MET A O 8
ATOM 8945 N N . SER A 1 2 ? -12.852 -1.866 7.984 1.00 0.00 2 SER A N 8
ATOM 8946 C CA . SER A 1 2 ? -12.480 -0.986 9.093 1.00 0.00 2 SER A CA 8
ATOM 8947 C C . SER A 1 2 ? -12.841 0.462 8.773 1.00 0.00 2 SER A C 8
ATOM 8948 O O . SER A 1 2 ? -13.406 1.166 9.613 1.00 0.00 2 SER A O 8
ATOM 8956 N N . SER A 1 3 ? -12.512 0.890 7.553 1.00 0.00 3 SER A N 8
ATOM 8957 C CA . SER A 1 3 ? -12.805 2.253 7.114 1.00 0.00 3 SER A CA 8
ATOM 8958 C C . SER A 1 3 ? -12.936 2.293 5.597 1.00 0.00 3 SER A C 8
ATOM 8959 O O . SER A 1 3 ? -12.252 1.544 4.896 1.00 0.00 3 SER A O 8
ATOM 8967 N N . GLU A 1 4 ? -13.818 3.162 5.099 1.00 0.00 4 GLU A N 8
ATOM 8968 C CA . GLU A 1 4 ? -14.036 3.282 3.659 1.00 0.00 4 GLU A CA 8
ATOM 8969 C C . GLU A 1 4 ? -12.881 4.052 3.003 1.00 0.00 4 GLU A C 8
ATOM 8970 O O . GLU A 1 4 ? -13.054 5.169 2.496 1.00 0.00 4 GLU A O 8
ATOM 8982 N N . GLU A 1 5 ? -11.698 3.433 3.015 1.00 0.00 5 GLU A N 8
ATOM 8983 C CA . GLU A 1 5 ? -10.502 4.037 2.421 1.00 0.00 5 GLU A CA 8
ATOM 8984 C C . GLU A 1 5 ? -9.942 3.143 1.319 1.00 0.00 5 GLU A C 8
ATOM 8985 O O . GLU A 1 5 ? -9.503 3.636 0.278 1.00 0.00 5 GLU A O 8
ATOM 8997 N N . GLY A 1 6 ? -9.960 1.828 1.559 1.00 0.00 6 GLY A N 8
ATOM 8998 C CA . GLY A 1 6 ? -9.452 0.861 0.583 1.00 0.00 6 GLY A CA 8
ATOM 8999 C C . GLY A 1 6 ? -7.928 0.948 0.434 1.00 0.00 6 GLY A C 8
ATOM 9000 O O . GLY A 1 6 ? -7.373 0.566 -0.598 1.00 0.00 6 GLY A O 8
ATOM 9004 N N . LYS A 1 7 ? -7.257 1.457 1.466 1.00 0.00 7 LYS A N 8
ATOM 9005 C CA . LYS A 1 7 ? -5.804 1.599 1.441 1.00 0.00 7 LYS A CA 8
ATOM 9006 C C . LYS A 1 7 ? -5.098 0.271 1.687 1.00 0.00 7 LYS A C 8
ATOM 9007 O O . LYS A 1 7 ? -5.348 -0.407 2.685 1.00 0.00 7 LYS A O 8
ATOM 9026 N N . LEU A 1 8 ? -4.184 -0.064 0.771 1.00 0.00 8 LEU A N 8
ATOM 9027 C CA . LEU A 1 8 ? -3.389 -1.282 0.884 1.00 0.00 8 LEU A CA 8
ATOM 9028 C C . LEU A 1 8 ? -1.927 -0.890 1.081 1.00 0.00 8 LEU A C 8
ATOM 9029 O O . LEU A 1 8 ? -1.493 0.151 0.579 1.00 0.00 8 LEU A O 8
ATOM 9045 N N . PHE A 1 9 ? -1.174 -1.724 1.794 1.00 0.00 9 PHE A N 8
ATOM 9046 C CA . PHE A 1 9 ? 0.250 -1.450 2.033 1.00 0.00 9 PHE A CA 8
ATOM 9047 C C . PHE A 1 9 ? 1.098 -2.351 1.134 1.00 0.00 9 PHE A C 8
ATOM 9048 O O . PHE A 1 9 ? 1.123 -3.562 1.326 1.00 0.00 9 PHE A O 8
ATOM 9065 N N . VAL A 1 10 ? 1.780 -1.756 0.150 1.00 0.00 10 VAL A N 8
ATOM 9066 C CA . VAL A 1 10 ? 2.603 -2.543 -0.777 1.00 0.00 10 VAL A CA 8
ATOM 9067 C C . VAL A 1 10 ? 4.075 -2.474 -0.373 1.00 0.00 10 VAL A C 8
ATOM 9068 O O . VAL A 1 10 ? 4.602 -1.390 -0.104 1.00 0.00 10 VAL A O 8
ATOM 9081 N N . GLY A 1 11 ? 4.732 -3.637 -0.348 1.00 0.00 11 GLY A N 8
ATOM 9082 C CA . GLY A 1 11 ? 6.152 -3.715 0.008 1.00 0.00 11 GLY A CA 8
ATOM 9083 C C . GLY A 1 11 ? 6.947 -4.407 -1.094 1.00 0.00 11 GLY A C 8
ATOM 9084 O O . GLY A 1 11 ? 6.378 -5.104 -1.936 1.00 0.00 11 GLY A O 8
ATOM 9088 N N . GLY A 1 12 ? 8.264 -4.186 -1.088 1.00 0.00 12 GLY A N 8
ATOM 9089 C CA . GLY A 1 12 ? 9.144 -4.770 -2.102 1.00 0.00 12 GLY A CA 8
ATOM 9090 C C . GLY A 1 12 ? 8.860 -4.160 -3.474 1.00 0.00 12 GLY A C 8
ATOM 9091 O O . GLY A 1 12 ? 8.954 -4.843 -4.495 1.00 0.00 12 GLY A O 8
ATOM 9095 N N . LEU A 1 13 ? 8.491 -2.875 -3.482 1.00 0.00 13 LEU A N 8
ATOM 9096 C CA . LEU A 1 13 ? 8.165 -2.174 -4.718 1.00 0.00 13 LEU A CA 8
ATOM 9097 C C . LEU A 1 13 ? 9.354 -2.166 -5.666 1.00 0.00 13 LEU A C 8
ATOM 9098 O O . LEU A 1 13 ? 10.464 -1.796 -5.279 1.00 0.00 13 LEU A O 8
ATOM 9114 N N . ASN A 1 14 ? 9.110 -2.578 -6.916 1.00 0.00 14 ASN A N 8
ATOM 9115 C CA . ASN A 1 14 ? 10.169 -2.613 -7.918 1.00 0.00 14 ASN A CA 8
ATOM 9116 C C . ASN A 1 14 ? 10.734 -1.215 -8.093 1.00 0.00 14 ASN A C 8
ATOM 9117 O O . ASN A 1 14 ? 10.021 -0.227 -7.913 1.00 0.00 14 ASN A O 8
ATOM 9128 N N . PHE A 1 15 ? 12.017 -1.148 -8.421 1.00 0.00 15 PHE A N 8
ATOM 9129 C CA . PHE A 1 15 ? 12.693 0.134 -8.593 1.00 0.00 15 PHE A CA 8
ATOM 9130 C C . PHE A 1 15 ? 12.001 0.991 -9.652 1.00 0.00 15 PHE A C 8
ATOM 9131 O O . PHE A 1 15 ? 12.087 2.224 -9.602 1.00 0.00 15 PHE A O 8
ATOM 9148 N N . ASN A 1 16 ? 11.324 0.345 -10.608 1.00 0.00 16 ASN A N 8
ATOM 9149 C CA . ASN A 1 16 ? 10.630 1.069 -11.675 1.00 0.00 16 ASN A CA 8
ATOM 9150 C C . ASN A 1 16 ? 9.119 1.195 -11.419 1.00 0.00 16 ASN A C 8
ATOM 9151 O O . ASN A 1 16 ? 8.386 1.646 -12.305 1.00 0.00 16 ASN A O 8
ATOM 9162 N N . THR A 1 17 ? 8.656 0.825 -10.215 1.00 0.00 17 THR A N 8
ATOM 9163 C CA . THR A 1 17 ? 7.232 0.934 -9.881 1.00 0.00 17 THR A CA 8
ATOM 9164 C C . THR A 1 17 ? 6.966 2.306 -9.276 1.00 0.00 17 THR A C 8
ATOM 9165 O O . THR A 1 17 ? 7.585 2.686 -8.279 1.00 0.00 17 THR A O 8
ATOM 9176 N N . ASP A 1 18 ? 6.050 3.046 -9.899 1.00 0.00 18 ASP A N 8
ATOM 9177 C CA . ASP A 1 18 ? 5.699 4.381 -9.439 1.00 0.00 18 ASP A CA 8
ATOM 9178 C C . ASP A 1 18 ? 4.183 4.509 -9.291 1.00 0.00 18 ASP A C 8
ATOM 9179 O O . ASP A 1 18 ? 3.489 3.500 -9.244 1.00 0.00 18 ASP A O 8
ATOM 9188 N N . GLU A 1 19 ? 3.682 5.744 -9.198 1.00 0.00 19 GLU A N 8
ATOM 9189 C CA . GLU A 1 19 ? 2.250 5.973 -9.043 1.00 0.00 19 GLU A CA 8
ATOM 9190 C C . GLU A 1 19 ? 1.487 5.387 -10.226 1.00 0.00 19 GLU A C 8
ATOM 9191 O O . GLU A 1 19 ? 0.442 4.764 -10.052 1.00 0.00 19 GLU A O 8
ATOM 9203 N N . GLN A 1 20 ? 2.024 5.599 -11.427 1.00 0.00 20 GLN A N 8
ATOM 9204 C CA . GLN A 1 20 ? 1.397 5.096 -12.645 1.00 0.00 20 GLN A CA 8
ATOM 9205 C C . GLN A 1 20 ? 1.502 3.584 -12.759 1.00 0.00 20 GLN A C 8
ATOM 9206 O O . GLN A 1 20 ? 0.541 2.930 -13.163 1.00 0.00 20 GLN A O 8
ATOM 9220 N N . ALA A 1 21 ? 2.665 3.029 -12.402 1.00 0.00 21 ALA A N 8
ATOM 9221 C CA . ALA A 1 21 ? 2.855 1.581 -12.468 1.00 0.00 21 ALA A CA 8
ATOM 9222 C C . ALA A 1 21 ? 1.957 0.912 -11.441 1.00 0.00 21 ALA A C 8
ATOM 9223 O O . ALA A 1 21 ? 1.298 -0.093 -11.723 1.00 0.00 21 ALA A O 8
ATOM 9230 N N . LEU A 1 22 ? 1.937 1.505 -10.250 1.00 0.00 22 LEU A N 8
ATOM 9231 C CA . LEU A 1 22 ? 1.122 1.005 -9.154 1.00 0.00 22 LEU A CA 8
ATOM 9232 C C . LEU A 1 22 ? -0.349 1.084 -9.527 1.00 0.00 22 LEU A C 8
ATOM 9233 O O . LEU A 1 22 ? -1.112 0.134 -9.343 1.00 0.00 22 LEU A O 8
ATOM 9249 N N . GLU A 1 23 ? -0.732 2.250 -10.038 1.00 0.00 23 GLU A N 8
ATOM 9250 C CA . GLU A 1 23 ? -2.108 2.503 -10.425 1.00 0.00 23 GLU A CA 8
ATOM 9251 C C . GLU A 1 23 ? -2.550 1.584 -11.564 1.00 0.00 23 GLU A C 8
ATOM 9252 O O . GLU A 1 23 ? -3.652 1.069 -11.527 1.00 0.00 23 GLU A O 8
ATOM 9264 N N . ASP A 1 24 ? -1.710 1.427 -12.590 1.00 0.00 24 ASP A N 8
ATOM 9265 C CA . ASP A 1 24 ? -2.074 0.614 -13.762 1.00 0.00 24 ASP A CA 8
ATOM 9266 C C . ASP A 1 24 ? -2.366 -0.860 -13.441 1.00 0.00 24 ASP A C 8
ATOM 9267 O O . ASP A 1 24 ? -3.398 -1.390 -13.878 1.00 0.00 24 ASP A O 8
ATOM 9276 N N . HIS A 1 25 ? -1.465 -1.526 -12.710 1.00 0.00 25 HIS A N 8
ATOM 9277 C CA . HIS A 1 25 ? -1.658 -2.951 -12.395 1.00 0.00 25 HIS A CA 8
ATOM 9278 C C . HIS A 1 25 ? -2.808 -3.168 -11.416 1.00 0.00 25 HIS A C 8
ATOM 9279 O O . HIS A 1 25 ? -3.642 -4.064 -11.602 1.00 0.00 25 HIS A O 8
ATOM 9294 N N . PHE A 1 26 ? -2.848 -2.340 -10.384 1.00 0.00 26 PHE A N 8
ATOM 9295 C CA . PHE A 1 26 ? -3.891 -2.436 -9.372 1.00 0.00 26 PHE A CA 8
ATOM 9296 C C . PHE A 1 26 ? -5.242 -1.982 -9.938 1.00 0.00 26 PHE A C 8
ATOM 9297 O O . PHE A 1 26 ? -6.283 -2.495 -9.530 1.00 0.00 26 PHE A O 8
ATOM 9314 N N . SER A 1 27 ? -5.215 -1.046 -10.905 1.00 0.00 27 SER A N 8
ATOM 9315 C CA . SER A 1 27 ? -6.446 -0.575 -11.550 1.00 0.00 27 SER A CA 8
ATOM 9316 C C . SER A 1 27 ? -7.104 -1.745 -12.239 1.00 0.00 27 SER A C 8
ATOM 9317 O O . SER A 1 27 ? -8.324 -1.922 -12.174 1.00 0.00 27 SER A O 8
ATOM 9325 N N . SER A 1 28 ? -6.267 -2.546 -12.896 1.00 0.00 28 SER A N 8
ATOM 9326 C CA . SER A 1 28 ? -6.736 -3.716 -13.599 1.00 0.00 28 SER A CA 8
ATOM 9327 C C . SER A 1 28 ? -7.436 -4.663 -12.631 1.00 0.00 28 SER A C 8
ATOM 9328 O O . SER A 1 28 ? -8.491 -5.218 -12.951 1.00 0.00 28 SER A O 8
ATOM 9336 N N . PHE A 1 29 ? -6.847 -4.831 -11.441 1.00 0.00 29 PHE A N 8
ATOM 9337 C CA . PHE A 1 29 ? -7.435 -5.709 -10.424 1.00 0.00 29 PHE A CA 8
ATOM 9338 C C . PHE A 1 29 ? -8.700 -5.090 -9.802 1.00 0.00 29 PHE A C 8
ATOM 9339 O O . PHE A 1 29 ? -9.634 -5.817 -9.459 1.00 0.00 29 PHE A O 8
ATOM 9356 N N . GLY A 1 30 ? -8.727 -3.753 -9.660 1.00 0.00 30 GLY A N 8
ATOM 9357 C CA . GLY A 1 30 ? -9.889 -3.064 -9.079 1.00 0.00 30 GLY A CA 8
ATOM 9358 C C . GLY A 1 30 ? -9.767 -1.538 -9.250 1.00 0.00 30 GLY A C 8
ATOM 9359 O O . GLY A 1 30 ? -8.729 -1.073 -9.695 1.00 0.00 30 GLY A O 8
ATOM 9363 N N . PRO A 1 31 ? -10.790 -0.744 -8.913 1.00 0.00 31 PRO A N 8
ATOM 9364 C CA . PRO A 1 31 ? -10.729 0.753 -9.058 1.00 0.00 31 PRO A CA 8
ATOM 9365 C C . PRO A 1 31 ? -9.730 1.387 -8.087 1.00 0.00 31 PRO A C 8
ATOM 9366 O O . PRO A 1 31 ? -9.545 0.893 -6.980 1.00 0.00 31 PRO A O 8
ATOM 9377 N N . ILE A 1 32 ? -9.067 2.463 -8.526 1.00 0.00 32 ILE A N 8
ATOM 9378 C CA . ILE A 1 32 ? -8.046 3.137 -7.704 1.00 0.00 32 ILE A CA 8
ATOM 9379 C C . ILE A 1 32 ? -8.478 4.547 -7.276 1.00 0.00 32 ILE A C 8
ATOM 9380 O O . ILE A 1 32 ? -8.736 5.405 -8.122 1.00 0.00 32 ILE A O 8
ATOM 9396 N N . SER A 1 33 ? -8.511 4.779 -5.956 1.00 0.00 33 SER A N 8
ATOM 9397 C CA . SER A 1 33 ? -8.863 6.099 -5.425 1.00 0.00 33 SER A CA 8
ATOM 9398 C C . SER A 1 33 ? -7.684 7.076 -5.558 1.00 0.00 33 SER A C 8
ATOM 9399 O O . SER A 1 33 ? -7.826 8.138 -6.172 1.00 0.00 33 SER A O 8
ATOM 9407 N N . GLU A 1 34 ? -6.522 6.712 -4.986 1.00 0.00 34 GLU A N 8
ATOM 9408 C CA . GLU A 1 34 ? -5.324 7.567 -5.055 1.00 0.00 34 GLU A CA 8
ATOM 9409 C C . GLU A 1 34 ? -4.065 6.791 -4.683 1.00 0.00 34 GLU A C 8
ATOM 9410 O O . GLU A 1 34 ? -4.016 6.166 -3.636 1.00 0.00 34 GLU A O 8
ATOM 9422 N N . VAL A 1 35 ? -3.042 6.840 -5.546 1.00 0.00 35 VAL A N 8
ATOM 9423 C CA . VAL A 1 35 ? -1.796 6.111 -5.282 1.00 0.00 35 VAL A CA 8
ATOM 9424 C C . VAL A 1 35 ? -0.700 7.038 -4.756 1.00 0.00 35 VAL A C 8
ATOM 9425 O O . VAL A 1 35 ? -0.647 8.219 -5.111 1.00 0.00 35 VAL A O 8
ATOM 9438 N N . VAL A 1 36 ? 0.170 6.479 -3.918 1.00 0.00 36 VAL A N 8
ATOM 9439 C CA . VAL A 1 36 ? 1.278 7.236 -3.345 1.00 0.00 36 VAL A CA 8
ATOM 9440 C C . VAL A 1 36 ? 2.510 6.326 -3.169 1.00 0.00 36 VAL A C 8
ATOM 9441 O O . VAL A 1 36 ? 2.705 5.741 -2.105 1.00 0.00 36 VAL A O 8
ATOM 9454 N N . VAL A 1 37 ? 3.343 6.233 -4.215 1.00 0.00 37 VAL A N 8
ATOM 9455 C CA . VAL A 1 37 ? 4.561 5.407 -4.163 1.00 0.00 37 VAL A CA 8
ATOM 9456 C C . VAL A 1 37 ? 5.719 6.233 -3.604 1.00 0.00 37 VAL A C 8
ATOM 9457 O O . VAL A 1 37 ? 5.961 7.357 -4.053 1.00 0.00 37 VAL A O 8
ATOM 9470 N N . VAL A 1 38 ? 6.445 5.651 -2.646 1.00 0.00 38 VAL A N 8
ATOM 9471 C CA . VAL A 1 38 ? 7.597 6.329 -2.061 1.00 0.00 38 VAL A CA 8
ATOM 9472 C C . VAL A 1 38 ? 8.775 6.175 -3.023 1.00 0.00 38 VAL A C 8
ATOM 9473 O O . VAL A 1 38 ? 9.390 5.108 -3.102 1.00 0.00 38 VAL A O 8
ATOM 9486 N N . LYS A 1 39 ? 9.060 7.247 -3.758 1.00 0.00 39 LYS A N 8
ATOM 9487 C CA . LYS A 1 39 ? 10.145 7.248 -4.736 1.00 0.00 39 LYS A CA 8
ATOM 9488 C C . LYS A 1 39 ? 11.237 8.216 -4.305 1.00 0.00 39 LYS A C 8
ATOM 9489 O O . LYS A 1 39 ? 10.948 9.292 -3.771 1.00 0.00 39 LYS A O 8
ATOM 9508 N N . ASP A 1 40 ? 12.491 7.834 -4.556 1.00 0.00 40 ASP A N 8
ATOM 9509 C CA . ASP A 1 40 ? 13.618 8.668 -4.216 1.00 0.00 40 ASP A CA 8
ATOM 9510 C C . ASP A 1 40 ? 13.535 9.957 -5.023 1.00 0.00 40 ASP A C 8
ATOM 9511 O O . ASP A 1 40 ? 13.347 9.912 -6.226 1.00 0.00 40 ASP A O 8
ATOM 9520 N N . ARG A 1 41 ? 13.660 11.098 -4.358 1.00 0.00 41 ARG A N 8
ATOM 9521 C CA . ARG A 1 41 ? 13.594 12.396 -5.047 1.00 0.00 41 ARG A CA 8
ATOM 9522 C C . ARG A 1 41 ? 14.952 12.770 -5.662 1.00 0.00 41 ARG A C 8
ATOM 9523 O O . ARG A 1 41 ? 15.029 13.675 -6.494 1.00 0.00 41 ARG A O 8
ATOM 9544 N N . GLU A 1 42 ? 16.010 12.059 -5.253 1.00 0.00 42 GLU A N 8
ATOM 9545 C CA . GLU A 1 42 ? 17.355 12.306 -5.773 1.00 0.00 42 GLU A CA 8
ATOM 9546 C C . GLU A 1 42 ? 17.739 11.245 -6.808 1.00 0.00 42 GLU A C 8
ATOM 9547 O O . GLU A 1 42 ? 18.551 11.507 -7.698 1.00 0.00 42 GLU A O 8
ATOM 9559 N N . THR A 1 43 ? 17.134 10.056 -6.692 1.00 0.00 43 THR A N 8
ATOM 9560 C CA . THR A 1 43 ? 17.398 8.963 -7.625 1.00 0.00 43 THR A CA 8
ATOM 9561 C C . THR A 1 43 ? 16.190 8.742 -8.550 1.00 0.00 43 THR A C 8
ATOM 9562 O O . THR A 1 43 ? 16.303 8.072 -9.579 1.00 0.00 43 THR A O 8
ATOM 9573 N N . GLN A 1 44 ? 15.035 9.287 -8.157 1.00 0.00 44 GLN A N 8
ATOM 9574 C CA . GLN A 1 44 ? 13.799 9.124 -8.918 1.00 0.00 44 GLN A CA 8
ATOM 9575 C C . GLN A 1 44 ? 13.524 7.630 -9.127 1.00 0.00 44 GLN A C 8
ATOM 9576 O O . GLN A 1 44 ? 13.005 7.204 -10.162 1.00 0.00 44 GLN A O 8
ATOM 9590 N N . ARG A 1 45 ? 13.905 6.852 -8.113 1.00 0.00 45 ARG A N 8
ATOM 9591 C CA . ARG A 1 45 ? 13.747 5.407 -8.119 1.00 0.00 45 ARG A CA 8
ATOM 9592 C C . ARG A 1 45 ? 13.011 4.954 -6.858 1.00 0.00 45 ARG A C 8
ATOM 9593 O O . ARG A 1 45 ? 13.294 5.428 -5.758 1.00 0.00 45 ARG A O 8
ATOM 9614 N N . SER A 1 46 ? 12.079 4.023 -7.040 1.00 0.00 46 SER A N 8
ATOM 9615 C CA . SER A 1 46 ? 11.295 3.483 -5.927 1.00 0.00 46 SER A CA 8
ATOM 9616 C C . SER A 1 46 ? 12.225 2.954 -4.841 1.00 0.00 46 SER A C 8
ATOM 9617 O O . SER A 1 46 ? 13.306 2.436 -5.130 1.00 0.00 46 SER A O 8
ATOM 9625 N N . ARG A 1 47 ? 11.802 3.131 -3.593 1.00 0.00 47 ARG A N 8
ATOM 9626 C CA . ARG A 1 47 ? 12.600 2.720 -2.438 1.00 0.00 47 ARG A CA 8
ATOM 9627 C C . ARG A 1 47 ? 12.176 1.354 -1.880 1.00 0.00 47 ARG A C 8
ATOM 9628 O O . ARG A 1 47 ? 12.491 1.032 -0.729 1.00 0.00 47 ARG A O 8
ATOM 9649 N N . GLY A 1 48 ? 11.463 0.556 -2.683 1.00 0.00 48 GLY A N 8
ATOM 9650 C CA . GLY A 1 48 ? 11.006 -0.764 -2.232 1.00 0.00 48 GLY A CA 8
ATOM 9651 C C . GLY A 1 48 ? 9.685 -0.689 -1.456 1.00 0.00 48 GLY A C 8
ATOM 9652 O O . GLY A 1 48 ? 9.197 -1.707 -0.975 1.00 0.00 48 GLY A O 8
ATOM 9656 N N . PHE A 1 49 ? 9.111 0.512 -1.338 1.00 0.00 49 PHE A N 8
ATOM 9657 C CA . PHE A 1 49 ? 7.849 0.698 -0.629 1.00 0.00 49 PHE A CA 8
ATOM 9658 C C . PHE A 1 49 ? 6.939 1.648 -1.398 1.00 0.00 49 PHE A C 8
ATOM 9659 O O . PHE A 1 49 ? 7.417 2.562 -2.076 1.00 0.00 49 PHE A O 8
ATOM 9676 N N . GLY A 1 50 ? 5.628 1.430 -1.283 1.00 0.00 50 GLY A N 8
ATOM 9677 C CA . GLY A 1 50 ? 4.646 2.265 -1.957 1.00 0.00 50 GLY A CA 8
ATOM 9678 C C . GLY A 1 50 ? 3.301 2.163 -1.255 1.00 0.00 50 GLY A C 8
ATOM 9679 O O . GLY A 1 50 ? 3.083 1.256 -0.449 1.00 0.00 50 GLY A O 8
ATOM 9683 N N . PHE A 1 51 ? 2.407 3.096 -1.567 1.00 0.00 51 PHE A N 8
ATOM 9684 C CA . PHE A 1 51 ? 1.075 3.116 -0.969 1.00 0.00 51 PHE A CA 8
ATOM 9685 C C . PHE A 1 51 ? 0.035 3.235 -2.064 1.00 0.00 51 PHE A C 8
ATOM 9686 O O . PHE A 1 51 ? 0.305 3.817 -3.116 1.00 0.00 51 PHE A O 8
ATOM 9703 N N . ILE A 1 52 ? -1.142 2.663 -1.825 1.00 0.00 52 ILE A N 8
ATOM 9704 C CA . ILE A 1 52 ? -2.208 2.698 -2.814 1.00 0.00 52 ILE A CA 8
ATOM 9705 C C . ILE A 1 52 ? -3.569 2.846 -2.119 1.00 0.00 52 ILE A C 8
ATOM 9706 O O . ILE A 1 52 ? -3.855 2.122 -1.159 1.00 0.00 52 ILE A O 8
ATOM 9722 N N . THR A 1 53 ? -4.398 3.773 -2.607 1.00 0.00 53 THR A N 8
ATOM 9723 C CA . THR A 1 53 ? -5.720 3.989 -2.020 1.00 0.00 53 THR A CA 8
ATOM 9724 C C . THR A 1 53 ? -6.792 3.582 -3.018 1.00 0.00 53 THR A C 8
ATOM 9725 O O . THR A 1 53 ? -6.785 4.035 -4.160 1.00 0.00 53 THR A O 8
ATOM 9736 N N . PHE A 1 54 ? -7.696 2.718 -2.572 1.00 0.00 54 PHE A N 8
ATOM 9737 C CA . PHE A 1 54 ? -8.789 2.230 -3.415 1.00 0.00 54 PHE A CA 8
ATOM 9738 C C . PHE A 1 54 ? -10.081 2.959 -3.137 1.00 0.00 54 PHE A C 8
ATOM 9739 O O . PHE A 1 54 ? -10.230 3.637 -2.119 1.00 0.00 54 PHE A O 8
ATOM 9756 N N . THR A 1 55 ? -11.015 2.793 -4.064 1.00 0.00 55 THR A N 8
ATOM 9757 C CA . THR A 1 55 ? -12.321 3.407 -3.957 1.00 0.00 55 THR A CA 8
ATOM 9758 C C . THR A 1 55 ? -13.006 2.922 -2.683 1.00 0.00 55 THR A C 8
ATOM 9759 O O . THR A 1 55 ? -13.540 3.723 -1.910 1.00 0.00 55 THR A O 8
ATOM 9770 N N . ASN A 1 56 ? -12.980 1.607 -2.485 1.00 0.00 56 ASN A N 8
ATOM 9771 C CA . ASN A 1 56 ? -13.596 0.998 -1.313 1.00 0.00 56 ASN A CA 8
ATOM 9772 C C . ASN A 1 56 ? -12.798 -0.229 -0.826 1.00 0.00 56 ASN A C 8
ATOM 9773 O O . ASN A 1 56 ? -12.168 -0.907 -1.640 1.00 0.00 56 ASN A O 8
ATOM 9784 N N . PRO A 1 57 ? -12.827 -0.547 0.470 1.00 0.00 57 PRO A N 8
ATOM 9785 C CA . PRO A 1 57 ? -12.106 -1.738 1.034 1.00 0.00 57 PRO A CA 8
ATOM 9786 C C . PRO A 1 57 ? -12.300 -2.995 0.194 1.00 0.00 57 PRO A C 8
ATOM 9787 O O . PRO A 1 57 ? -11.416 -3.852 0.144 1.00 0.00 57 PRO A O 8
ATOM 9798 N N . GLU A 1 58 ? -13.449 -3.091 -0.467 1.00 0.00 58 GLU A N 8
ATOM 9799 C CA . GLU A 1 58 ? -13.748 -4.241 -1.319 1.00 0.00 58 GLU A CA 8
ATOM 9800 C C . GLU A 1 58 ? -12.773 -4.294 -2.491 1.00 0.00 58 GLU A C 8
ATOM 9801 O O . GLU A 1 58 ? -12.293 -5.367 -2.870 1.00 0.00 58 GLU A O 8
ATOM 9813 N N . HIS A 1 59 ? -12.491 -3.120 -3.055 1.00 0.00 59 HIS A N 8
ATOM 9814 C CA . HIS A 1 59 ? -11.590 -3.008 -4.188 1.00 0.00 59 HIS A CA 8
ATOM 9815 C C . HIS A 1 59 ? -10.161 -3.244 -3.726 1.00 0.00 59 HIS A C 8
ATOM 9816 O O . HIS A 1 59 ? -9.379 -3.921 -4.401 1.00 0.00 59 HIS A O 8
ATOM 9831 N N . ALA A 1 60 ? -9.851 -2.721 -2.538 1.00 0.00 60 ALA A N 8
ATOM 9832 C CA . ALA A 1 60 ? -8.542 -2.910 -1.936 1.00 0.00 60 ALA A CA 8
ATOM 9833 C C . ALA A 1 60 ? -8.310 -4.407 -1.724 1.00 0.00 60 ALA A C 8
ATOM 9834 O O . ALA A 1 60 ? -7.222 -4.930 -1.970 1.00 0.00 60 ALA A O 8
ATOM 9841 N N . SER A 1 61 ? -9.371 -5.087 -1.274 1.00 0.00 61 SER A N 8
ATOM 9842 C CA . SER A 1 61 ? -9.313 -6.520 -1.015 1.00 0.00 61 SER A CA 8
ATOM 9843 C C . SER A 1 61 ? -8.926 -7.288 -2.273 1.00 0.00 61 SER A C 8
ATOM 9844 O O . SER A 1 61 ? -8.127 -8.226 -2.204 1.00 0.00 61 SER A O 8
ATOM 9852 N N . VAL A 1 62 ? -9.503 -6.904 -3.415 1.00 0.00 62 VAL A N 8
ATOM 9853 C CA . VAL A 1 62 ? -9.203 -7.593 -4.675 1.00 0.00 62 VAL A CA 8
ATOM 9854 C C . VAL A 1 62 ? -7.726 -7.427 -5.029 1.00 0.00 62 VAL A C 8
ATOM 9855 O O . VAL A 1 62 ? -7.090 -8.385 -5.471 1.00 0.00 62 VAL A O 8
ATOM 9868 N N . ALA A 1 63 ? -7.203 -6.198 -4.887 1.00 0.00 63 ALA A N 8
ATOM 9869 C CA . ALA A 1 63 ? -5.819 -5.939 -5.259 1.00 0.00 63 ALA A CA 8
ATOM 9870 C C . ALA A 1 63 ? -4.861 -6.812 -4.471 1.00 0.00 63 ALA A C 8
ATOM 9871 O O . ALA A 1 63 ? -4.016 -7.476 -5.073 1.00 0.00 63 ALA A O 8
ATOM 9878 N N . MET A 1 64 ? -4.995 -6.834 -3.139 1.00 0.00 64 MET A N 8
ATOM 9879 C CA . MET A 1 64 ? -4.109 -7.684 -2.337 1.00 0.00 64 MET A CA 8
ATOM 9880 C C . MET A 1 64 ? -4.410 -9.146 -2.593 1.00 0.00 64 MET A C 8
ATOM 9881 O O . MET A 1 64 ? -3.508 -9.970 -2.575 1.00 0.00 64 MET A O 8
ATOM 9895 N N . ARG A 1 65 ? -5.678 -9.463 -2.840 1.00 0.00 65 ARG A N 8
ATOM 9896 C CA . ARG A 1 65 ? -6.070 -10.836 -3.105 1.00 0.00 65 ARG A CA 8
ATOM 9897 C C . ARG A 1 65 ? -5.329 -11.347 -4.343 1.00 0.00 65 ARG A C 8
ATOM 9898 O O . ARG A 1 65 ? -4.836 -12.478 -4.361 1.00 0.00 65 ARG A O 8
ATOM 9919 N N . ALA A 1 66 ? -5.285 -10.506 -5.380 1.00 0.00 66 ALA A N 8
ATOM 9920 C CA . ALA A 1 66 ? -4.635 -10.873 -6.636 1.00 0.00 66 ALA A CA 8
ATOM 9921 C C . ALA A 1 66 ? -3.160 -10.448 -6.721 1.00 0.00 66 ALA A C 8
ATOM 9922 O O . ALA A 1 66 ? -2.509 -10.762 -7.723 1.00 0.00 66 ALA A O 8
ATOM 9929 N N . MET A 1 67 ? -2.640 -9.699 -5.727 1.00 0.00 67 MET A N 8
ATOM 9930 C CA . MET A 1 67 ? -1.243 -9.216 -5.809 1.00 0.00 67 MET A CA 8
ATOM 9931 C C . MET A 1 67 ? -0.346 -9.609 -4.616 1.00 0.00 67 MET A C 8
ATOM 9932 O O . MET A 1 67 ? 0.876 -9.545 -4.748 1.00 0.00 67 MET A O 8
ATOM 9946 N N . ASN A 1 68 ? -0.911 -9.991 -3.460 1.00 0.00 68 ASN A N 8
ATOM 9947 C CA . ASN A 1 68 ? -0.068 -10.351 -2.294 1.00 0.00 68 ASN A CA 8
ATOM 9948 C C . ASN A 1 68 ? 1.044 -11.326 -2.668 1.00 0.00 68 ASN A C 8
ATOM 9949 O O . ASN A 1 68 ? 0.795 -12.503 -2.933 1.00 0.00 68 ASN A O 8
ATOM 9960 N N . GLY A 1 69 ? 2.279 -10.817 -2.666 1.00 0.00 69 GLY A N 8
ATOM 9961 C CA . GLY A 1 69 ? 3.442 -11.626 -2.983 1.00 0.00 69 GLY A CA 8
ATOM 9962 C C . GLY A 1 69 ? 3.494 -11.991 -4.468 1.00 0.00 69 GLY A C 8
ATOM 9963 O O . GLY A 1 69 ? 4.022 -13.043 -4.834 1.00 0.00 69 GLY A O 8
ATOM 9967 N N . GLU A 1 70 ? 2.906 -11.137 -5.311 1.00 0.00 70 GLU A N 8
ATOM 9968 C CA . GLU A 1 70 ? 2.849 -11.393 -6.756 1.00 0.00 70 GLU A CA 8
ATOM 9969 C C . GLU A 1 70 ? 3.723 -10.433 -7.556 1.00 0.00 70 GLU A C 8
ATOM 9970 O O . GLU A 1 70 ? 3.820 -9.243 -7.255 1.00 0.00 70 GLU A O 8
ATOM 9982 N N . SER A 1 71 ? 4.358 -11.000 -8.576 1.00 0.00 71 SER A N 8
ATOM 9983 C CA . SER A 1 71 ? 5.263 -10.280 -9.459 1.00 0.00 71 SER A CA 8
ATOM 9984 C C . SER A 1 71 ? 4.629 -9.043 -10.073 1.00 0.00 71 SER A C 8
ATOM 9985 O O . SER A 1 71 ? 3.862 -9.125 -11.037 1.00 0.00 71 SER A O 8
ATOM 9993 N N . LEU A 1 72 ? 5.036 -7.901 -9.544 1.00 0.00 72 LEU A N 8
ATOM 9994 C CA . LEU A 1 72 ? 4.609 -6.613 -10.066 1.00 0.00 72 LEU A CA 8
ATOM 9995 C C . LEU A 1 72 ? 5.801 -6.073 -10.837 1.00 0.00 72 LEU A C 8
ATOM 9996 O O . LEU A 1 72 ? 6.875 -5.875 -10.265 1.00 0.00 72 LEU A O 8
ATOM 10012 N N . ASP A 1 73 ? 5.628 -5.892 -12.145 1.00 0.00 73 ASP A N 8
ATOM 10013 C CA . ASP A 1 73 ? 6.727 -5.439 -12.998 1.00 0.00 73 ASP A CA 8
ATOM 10014 C C . ASP A 1 73 ? 7.903 -6.433 -12.895 1.00 0.00 73 ASP A C 8
ATOM 10015 O O . ASP A 1 73 ? 9.069 -6.052 -13.030 1.00 0.00 73 ASP A O 8
ATOM 10024 N N . GLY A 1 74 ? 7.569 -7.715 -12.677 1.00 0.00 74 GLY A N 8
ATOM 10025 C CA . GLY A 1 74 ? 8.570 -8.780 -12.579 1.00 0.00 74 GLY A CA 8
ATOM 10026 C C . GLY A 1 74 ? 9.214 -8.896 -11.192 1.00 0.00 74 GLY A C 8
ATOM 10027 O O . GLY A 1 74 ? 10.227 -9.585 -11.043 1.00 0.00 74 GLY A O 8
ATOM 10031 N N . ARG A 1 75 ? 8.623 -8.247 -10.188 1.00 0.00 75 ARG A N 8
ATOM 10032 C CA . ARG A 1 75 ? 9.150 -8.318 -8.825 1.00 0.00 75 ARG A CA 8
ATOM 10033 C C . ARG A 1 75 ? 7.988 -8.452 -7.860 1.00 0.00 75 ARG A C 8
ATOM 10034 O O . ARG A 1 75 ? 7.114 -7.584 -7.825 1.00 0.00 75 ARG A O 8
ATOM 10055 N N . GLN A 1 76 ? 7.965 -9.551 -7.104 1.00 0.00 76 GLN A N 8
ATOM 10056 C CA . GLN A 1 76 ? 6.865 -9.789 -6.183 1.00 0.00 76 GLN A CA 8
ATOM 10057 C C . GLN A 1 76 ? 6.792 -8.720 -5.105 1.00 0.00 76 GLN A C 8
ATOM 10058 O O . GLN A 1 76 ? 7.799 -8.342 -4.500 1.00 0.00 76 GLN A O 8
ATOM 10072 N N . ILE A 1 77 ? 5.569 -8.259 -4.873 1.00 0.00 77 ILE A N 8
ATOM 10073 C CA . ILE A 1 77 ? 5.284 -7.239 -3.867 1.00 0.00 77 ILE A CA 8
ATOM 10074 C C . ILE A 1 77 ? 4.244 -7.761 -2.912 1.00 0.00 77 ILE A C 8
ATOM 10075 O O . ILE A 1 77 ? 3.366 -8.510 -3.316 1.00 0.00 77 ILE A O 8
ATOM 10091 N N . ARG A 1 78 ? 4.352 -7.357 -1.648 1.00 0.00 78 ARG A N 8
ATOM 10092 C CA . ARG A 1 78 ? 3.417 -7.811 -0.627 1.00 0.00 78 ARG A CA 8
ATOM 10093 C C . ARG A 1 78 ? 2.411 -6.724 -0.319 1.00 0.00 78 ARG A C 8
ATOM 10094 O O . ARG A 1 78 ? 2.776 -5.637 0.133 1.00 0.00 78 ARG A O 8
ATOM 10115 N N . VAL A 1 79 ? 1.147 -7.026 -0.595 1.00 0.00 79 VAL A N 8
ATOM 10116 C CA . VAL A 1 79 ? 0.074 -6.070 -0.377 1.00 0.00 79 VAL A CA 8
ATOM 10117 C C . VAL A 1 79 ? -0.702 -6.439 0.894 1.00 0.00 79 VAL A C 8
ATOM 10118 O O . VAL A 1 79 ? -1.485 -7.389 0.897 1.00 0.00 79 VAL A O 8
ATOM 10131 N N . ASP A 1 80 ? -0.491 -5.654 1.957 1.00 0.00 80 ASP A N 8
ATOM 10132 C CA . ASP A 1 80 ? -1.177 -5.866 3.226 1.00 0.00 80 ASP A CA 8
ATOM 10133 C C . ASP A 1 80 ? -2.224 -4.788 3.374 1.00 0.00 80 ASP A C 8
ATOM 10134 O O . ASP A 1 80 ? -1.895 -3.610 3.522 1.00 0.00 80 ASP A O 8
ATOM 10143 N N . HIS A 1 81 ? -3.479 -5.195 3.284 1.00 0.00 81 HIS A N 8
ATOM 10144 C CA . HIS A 1 81 ? -4.585 -4.256 3.341 1.00 0.00 81 HIS A CA 8
ATOM 10145 C C . HIS A 1 81 ? -4.650 -3.462 4.634 1.00 0.00 81 HIS A C 8
ATOM 10146 O O . HIS A 1 81 ? -4.867 -4.014 5.716 1.00 0.00 81 HIS A O 8
ATOM 10161 N N . ALA A 1 82 ? -4.485 -2.142 4.492 1.00 0.00 82 ALA A N 8
ATOM 10162 C CA . ALA A 1 82 ? -4.556 -1.236 5.631 1.00 0.00 82 ALA A CA 8
ATOM 10163 C C . ALA A 1 82 ? -5.965 -1.252 6.233 1.00 0.00 82 ALA A C 8
ATOM 10164 O O . ALA A 1 82 ? -6.126 -1.200 7.454 1.00 0.00 82 ALA A O 8
ATOM 10171 N N . GLY A 1 83 ? -6.980 -1.302 5.358 1.00 0.00 83 GLY A N 8
ATOM 10172 C CA . GLY A 1 83 ? -8.378 -1.302 5.797 1.00 0.00 83 GLY A CA 8
ATOM 10173 C C . GLY A 1 83 ? -9.071 -2.642 5.535 1.00 0.00 83 GLY A C 8
ATOM 10174 O O . GLY A 1 83 ? -9.159 -3.485 6.431 1.00 0.00 83 GLY A O 8
ATOM 10178 N N . LYS A 1 84 ? -9.588 -2.817 4.309 1.00 0.00 84 LYS A N 8
ATOM 10179 C CA . LYS A 1 84 ? -10.309 -4.043 3.929 1.00 0.00 84 LYS A CA 8
ATOM 10180 C C . LYS A 1 84 ? -11.578 -4.175 4.774 1.00 0.00 84 LYS A C 8
ATOM 10181 O O . LYS A 1 84 ? -11.622 -3.587 5.841 1.00 0.00 84 LYS A O 8
ATOM 10201 N N . MET A 1 1 ? -8.164 0.540 13.098 1.00 0.00 1 MET A N 9
ATOM 10202 C CA . MET A 1 1 ? -7.919 -0.869 12.681 1.00 0.00 1 MET A CA 9
ATOM 10203 C C . MET A 1 1 ? -8.393 -1.061 11.245 1.00 0.00 1 MET A C 9
ATOM 10204 O O . MET A 1 1 ? -7.660 -1.596 10.409 1.00 0.00 1 MET A O 9
ATOM 10220 N N . SER A 1 2 ? -9.622 -0.617 10.970 1.00 0.00 2 SER A N 9
ATOM 10221 C CA . SER A 1 2 ? -10.199 -0.738 9.633 1.00 0.00 2 SER A CA 9
ATOM 10222 C C . SER A 1 2 ? -11.163 0.413 9.357 1.00 0.00 2 SER A C 9
ATOM 10223 O O . SER A 1 2 ? -11.861 0.877 10.261 1.00 0.00 2 SER A O 9
ATOM 10231 N N . SER A 1 3 ? -11.190 0.863 8.101 1.00 0.00 3 SER A N 9
ATOM 10232 C CA . SER A 1 3 ? -12.067 1.960 7.697 1.00 0.00 3 SER A CA 9
ATOM 10233 C C . SER A 1 3 ? -12.387 1.861 6.210 1.00 0.00 3 SER A C 9
ATOM 10234 O O . SER A 1 3 ? -11.700 1.154 5.467 1.00 0.00 3 SER A O 9
ATOM 10242 N N . GLU A 1 4 ? -13.435 2.572 5.784 1.00 0.00 4 GLU A N 9
ATOM 10243 C CA . GLU A 1 4 ? -13.846 2.558 4.380 1.00 0.00 4 GLU A CA 9
ATOM 10244 C C . GLU A 1 4 ? -12.912 3.445 3.546 1.00 0.00 4 GLU A C 9
ATOM 10245 O O . GLU A 1 4 ? -13.302 4.515 3.062 1.00 0.00 4 GLU A O 9
ATOM 10257 N N . GLU A 1 5 ? -11.671 2.980 3.383 1.00 0.00 5 GLU A N 9
ATOM 10258 C CA . GLU A 1 5 ? -10.667 3.715 2.607 1.00 0.00 5 GLU A CA 9
ATOM 10259 C C . GLU A 1 5 ? -10.120 2.855 1.466 1.00 0.00 5 GLU A C 9
ATOM 10260 O O . GLU A 1 5 ? -9.773 3.375 0.403 1.00 0.00 5 GLU A O 9
ATOM 10272 N N . GLY A 1 6 ? -10.043 1.543 1.703 1.00 0.00 6 GLY A N 9
ATOM 10273 C CA . GLY A 1 6 ? -9.534 0.608 0.698 1.00 0.00 6 GLY A CA 9
ATOM 10274 C C . GLY A 1 6 ? -8.017 0.765 0.493 1.00 0.00 6 GLY A C 9
ATOM 10275 O O . GLY A 1 6 ? -7.483 0.398 -0.553 1.00 0.00 6 GLY A O 9
ATOM 10279 N N . LYS A 1 7 ? -7.327 1.314 1.495 1.00 0.00 7 LYS A N 9
ATOM 10280 C CA . LYS A 1 7 ? -5.882 1.520 1.399 1.00 0.00 7 LYS A CA 9
ATOM 10281 C C . LYS A 1 7 ? -5.116 0.226 1.634 1.00 0.00 7 LYS A C 9
ATOM 10282 O O . LYS A 1 7 ? -5.268 -0.418 2.665 1.00 0.00 7 LYS A O 9
ATOM 10301 N N . LEU A 1 8 ? -4.269 -0.119 0.665 1.00 0.00 8 LEU A N 9
ATOM 10302 C CA . LEU A 1 8 ? -3.438 -1.314 0.749 1.00 0.00 8 LEU A CA 9
ATOM 10303 C C . LEU A 1 8 ? -1.984 -0.904 0.960 1.00 0.00 8 LEU A C 9
ATOM 10304 O O . LEU A 1 8 ? -1.566 0.159 0.490 1.00 0.00 8 LEU A O 9
ATOM 10320 N N . PHE A 1 9 ? -1.218 -1.747 1.655 1.00 0.00 9 PHE A N 9
ATOM 10321 C CA . PHE A 1 9 ? 0.200 -1.453 1.906 1.00 0.00 9 PHE A CA 9
ATOM 10322 C C . PHE A 1 9 ? 1.079 -2.343 1.024 1.00 0.00 9 PHE A C 9
ATOM 10323 O O . PHE A 1 9 ? 1.191 -3.540 1.271 1.00 0.00 9 PHE A O 9
ATOM 10340 N N . VAL A 1 10 ? 1.702 -1.750 0.002 1.00 0.00 10 VAL A N 9
ATOM 10341 C CA . VAL A 1 10 ? 2.560 -2.520 -0.911 1.00 0.00 10 VAL A CA 9
ATOM 10342 C C . VAL A 1 10 ? 4.018 -2.413 -0.467 1.00 0.00 10 VAL A C 9
ATOM 10343 O O . VAL A 1 10 ? 4.533 -1.306 -0.264 1.00 0.00 10 VAL A O 9
ATOM 10356 N N . GLY A 1 11 ? 4.673 -3.567 -0.325 1.00 0.00 11 GLY A N 9
ATOM 10357 C CA . GLY A 1 11 ? 6.075 -3.611 0.088 1.00 0.00 11 GLY A CA 9
ATOM 10358 C C . GLY A 1 11 ? 6.934 -4.287 -0.972 1.00 0.00 11 GLY A C 9
ATOM 10359 O O . GLY A 1 11 ? 6.427 -5.046 -1.802 1.00 0.00 11 GLY A O 9
ATOM 10363 N N . GLY A 1 12 ? 8.236 -3.994 -0.940 1.00 0.00 12 GLY A N 9
ATOM 10364 C CA . GLY A 1 12 ? 9.170 -4.561 -1.907 1.00 0.00 12 GLY A CA 9
ATOM 10365 C C . GLY A 1 12 ? 8.910 -4.011 -3.306 1.00 0.00 12 GLY A C 9
ATOM 10366 O O . GLY A 1 12 ? 9.062 -4.732 -4.296 1.00 0.00 12 GLY A O 9
ATOM 10370 N N . LEU A 1 13 ? 8.501 -2.736 -3.381 1.00 0.00 13 LEU A N 9
ATOM 10371 C CA . LEU A 1 13 ? 8.207 -2.110 -4.669 1.00 0.00 13 LEU A CA 9
ATOM 10372 C C . LEU A 1 13 ? 9.427 -2.090 -5.590 1.00 0.00 13 LEU A C 9
ATOM 10373 O O . LEU A 1 13 ? 10.549 -1.808 -5.165 1.00 0.00 13 LEU A O 9
ATOM 10389 N N . ASN A 1 14 ? 9.180 -2.412 -6.864 1.00 0.00 14 ASN A N 9
ATOM 10390 C CA . ASN A 1 14 ? 10.231 -2.454 -7.878 1.00 0.00 14 ASN A CA 9
ATOM 10391 C C . ASN A 1 14 ? 10.812 -1.070 -8.120 1.00 0.00 14 ASN A C 9
ATOM 10392 O O . ASN A 1 14 ? 10.095 -0.070 -8.067 1.00 0.00 14 ASN A O 9
ATOM 10403 N N . PHE A 1 15 ? 12.119 -1.026 -8.384 1.00 0.00 15 PHE A N 9
ATOM 10404 C CA . PHE A 1 15 ? 12.819 0.236 -8.631 1.00 0.00 15 PHE A CA 9
ATOM 10405 C C . PHE A 1 15 ? 12.100 1.096 -9.678 1.00 0.00 15 PHE A C 9
ATOM 10406 O O . PHE A 1 15 ? 12.181 2.328 -9.633 1.00 0.00 15 PHE A O 9
ATOM 10423 N N . ASN A 1 16 ? 11.403 0.442 -10.611 1.00 0.00 16 ASN A N 9
ATOM 10424 C CA . ASN A 1 16 ? 10.678 1.160 -11.666 1.00 0.00 16 ASN A CA 9
ATOM 10425 C C . ASN A 1 16 ? 9.181 1.274 -11.334 1.00 0.00 16 ASN A C 9
ATOM 10426 O O . ASN A 1 16 ? 8.341 1.384 -12.233 1.00 0.00 16 ASN A O 9
ATOM 10437 N N . THR A 1 17 ? 8.868 1.265 -10.038 1.00 0.00 17 THR A N 9
ATOM 10438 C CA . THR A 1 17 ? 7.493 1.383 -9.566 1.00 0.00 17 THR A CA 9
ATOM 10439 C C . THR A 1 17 ? 7.152 2.849 -9.372 1.00 0.00 17 THR A C 9
ATOM 10440 O O . THR A 1 17 ? 7.950 3.614 -8.823 1.00 0.00 17 THR A O 9
ATOM 10451 N N . ASP A 1 18 ? 5.965 3.224 -9.828 1.00 0.00 18 ASP A N 9
ATOM 10452 C CA . ASP A 1 18 ? 5.510 4.595 -9.707 1.00 0.00 18 ASP A CA 9
ATOM 10453 C C . ASP A 1 18 ? 4.021 4.625 -9.441 1.00 0.00 18 ASP A C 9
ATOM 10454 O O . ASP A 1 18 ? 3.375 3.579 -9.413 1.00 0.00 18 ASP A O 9
ATOM 10463 N N . GLU A 1 19 ? 3.484 5.823 -9.236 1.00 0.00 19 GLU A N 9
ATOM 10464 C CA . GLU A 1 19 ? 2.060 5.970 -8.968 1.00 0.00 19 GLU A CA 9
ATOM 10465 C C . GLU A 1 19 ? 1.266 5.413 -10.137 1.00 0.00 19 GLU A C 9
ATOM 10466 O O . GLU A 1 19 ? 0.258 4.744 -9.945 1.00 0.00 19 GLU A O 9
ATOM 10478 N N . GLN A 1 20 ? 1.748 5.684 -11.345 1.00 0.00 20 GLN A N 9
ATOM 10479 C CA . GLN A 1 20 ? 1.109 5.195 -12.558 1.00 0.00 20 GLN A CA 9
ATOM 10480 C C . GLN A 1 20 ? 1.306 3.695 -12.724 1.00 0.00 20 GLN A C 9
ATOM 10481 O O . GLN A 1 20 ? 0.382 2.992 -13.140 1.00 0.00 20 GLN A O 9
ATOM 10495 N N . ALA A 1 21 ? 2.514 3.207 -12.409 1.00 0.00 21 ALA A N 9
ATOM 10496 C CA . ALA A 1 21 ? 2.806 1.784 -12.541 1.00 0.00 21 ALA A CA 9
ATOM 10497 C C . ALA A 1 21 ? 1.923 0.994 -11.593 1.00 0.00 21 ALA A C 9
ATOM 10498 O O . ALA A 1 21 ? 1.295 0.003 -11.986 1.00 0.00 21 ALA A O 9
ATOM 10505 N N . LEU A 1 22 ? 1.865 1.460 -10.349 1.00 0.00 22 LEU A N 9
ATOM 10506 C CA . LEU A 1 22 ? 1.032 0.808 -9.335 1.00 0.00 22 LEU A CA 9
ATOM 10507 C C . LEU A 1 22 ? -0.450 1.000 -9.622 1.00 0.00 22 LEU A C 9
ATOM 10508 O O . LEU A 1 22 ? -1.233 0.055 -9.509 1.00 0.00 22 LEU A O 9
ATOM 10524 N N . GLU A 1 23 ? -0.830 2.221 -9.983 1.00 0.00 23 GLU A N 9
ATOM 10525 C CA . GLU A 1 23 ? -2.225 2.518 -10.270 1.00 0.00 23 GLU A CA 9
ATOM 10526 C C . GLU A 1 23 ? -2.716 1.668 -11.439 1.00 0.00 23 GLU A C 9
ATOM 10527 O O . GLU A 1 23 ? -3.815 1.142 -11.384 1.00 0.00 23 GLU A O 9
ATOM 10539 N N . ASP A 1 24 ? -1.909 1.561 -12.497 1.00 0.00 24 ASP A N 9
ATOM 10540 C CA . ASP A 1 24 ? -2.304 0.791 -13.681 1.00 0.00 24 ASP A CA 9
ATOM 10541 C C . ASP A 1 24 ? -2.542 -0.695 -13.380 1.00 0.00 24 ASP A C 9
ATOM 10542 O O . ASP A 1 24 ? -3.568 -1.252 -13.787 1.00 0.00 24 ASP A O 9
ATOM 10551 N N . HIS A 1 25 ? -1.593 -1.337 -12.684 1.00 0.00 25 HIS A N 9
ATOM 10552 C CA . HIS A 1 25 ? -1.724 -2.770 -12.367 1.00 0.00 25 HIS A CA 9
ATOM 10553 C C . HIS A 1 25 ? -2.844 -3.030 -11.361 1.00 0.00 25 HIS A C 9
ATOM 10554 O O . HIS A 1 25 ? -3.643 -3.959 -11.530 1.00 0.00 25 HIS A O 9
ATOM 10569 N N . PHE A 1 26 ? -2.902 -2.203 -10.323 1.00 0.00 26 PHE A N 9
ATOM 10570 C CA . PHE A 1 26 ? -3.926 -2.343 -9.294 1.00 0.00 26 PHE A CA 9
ATOM 10571 C C . PHE A 1 26 ? -5.300 -1.948 -9.846 1.00 0.00 26 PHE A C 9
ATOM 10572 O O . PHE A 1 26 ? -6.318 -2.497 -9.427 1.00 0.00 26 PHE A O 9
ATOM 10589 N N . SER A 1 27 ? -5.314 -1.024 -10.823 1.00 0.00 27 SER A N 9
ATOM 10590 C CA . SER A 1 27 ? -6.559 -0.604 -11.465 1.00 0.00 27 SER A CA 9
ATOM 10591 C C . SER A 1 27 ? -7.179 -1.805 -12.140 1.00 0.00 27 SER A C 9
ATOM 10592 O O . SER A 1 27 ? -8.389 -2.029 -12.064 1.00 0.00 27 SER A O 9
ATOM 10600 N N . SER A 1 28 ? -6.316 -2.581 -12.797 1.00 0.00 28 SER A N 9
ATOM 10601 C CA . SER A 1 28 ? -6.741 -3.773 -13.491 1.00 0.00 28 SER A CA 9
ATOM 10602 C C . SER A 1 28 ? -7.388 -4.745 -12.509 1.00 0.00 28 SER A C 9
ATOM 10603 O O . SER A 1 28 ? -8.419 -5.349 -12.820 1.00 0.00 28 SER A O 9
ATOM 10611 N N . PHE A 1 29 ? -6.782 -4.884 -11.323 1.00 0.00 29 PHE A N 9
ATOM 10612 C CA . PHE A 1 29 ? -7.324 -5.785 -10.297 1.00 0.00 29 PHE A CA 9
ATOM 10613 C C . PHE A 1 29 ? -8.627 -5.229 -9.704 1.00 0.00 29 PHE A C 9
ATOM 10614 O O . PHE A 1 29 ? -9.541 -5.994 -9.389 1.00 0.00 29 PHE A O 9
ATOM 10631 N N . GLY A 1 30 ? -8.705 -3.898 -9.553 1.00 0.00 30 GLY A N 9
ATOM 10632 C CA . GLY A 1 30 ? -9.901 -3.250 -8.997 1.00 0.00 30 GLY A CA 9
ATOM 10633 C C . GLY A 1 30 ? -9.802 -1.721 -9.140 1.00 0.00 30 GLY A C 9
ATOM 10634 O O . GLY A 1 30 ? -8.757 -1.232 -9.552 1.00 0.00 30 GLY A O 9
ATOM 10638 N N . PRO A 1 31 ? -10.844 -0.950 -8.816 1.00 0.00 31 PRO A N 9
ATOM 10639 C CA . PRO A 1 31 ? -10.800 0.550 -8.944 1.00 0.00 31 PRO A CA 9
ATOM 10640 C C . PRO A 1 31 ? -9.830 1.188 -7.950 1.00 0.00 31 PRO A C 9
ATOM 10641 O O . PRO A 1 31 ? -9.682 0.706 -6.831 1.00 0.00 31 PRO A O 9
ATOM 10652 N N . ILE A 1 32 ? -9.159 2.265 -8.378 1.00 0.00 32 ILE A N 9
ATOM 10653 C CA . ILE A 1 32 ? -8.176 2.954 -7.526 1.00 0.00 32 ILE A CA 9
ATOM 10654 C C . ILE A 1 32 ? -8.658 4.357 -7.131 1.00 0.00 32 ILE A C 9
ATOM 10655 O O . ILE A 1 32 ? -8.787 5.236 -7.986 1.00 0.00 32 ILE A O 9
ATOM 10671 N N . SER A 1 33 ? -8.877 4.559 -5.826 1.00 0.00 33 SER A N 9
ATOM 10672 C CA . SER A 1 33 ? -9.293 5.867 -5.317 1.00 0.00 33 SER A CA 9
ATOM 10673 C C . SER A 1 33 ? -8.148 6.873 -5.439 1.00 0.00 33 SER A C 9
ATOM 10674 O O . SER A 1 33 ? -8.348 8.008 -5.881 1.00 0.00 33 SER A O 9
ATOM 10682 N N . GLU A 1 34 ? -6.948 6.438 -5.038 1.00 0.00 34 GLU A N 9
ATOM 10683 C CA . GLU A 1 34 ? -5.758 7.285 -5.090 1.00 0.00 34 GLU A CA 9
ATOM 10684 C C . GLU A 1 34 ? -4.504 6.421 -5.076 1.00 0.00 34 GLU A C 9
ATOM 10685 O O . GLU A 1 34 ? -4.579 5.239 -4.758 1.00 0.00 34 GLU A O 9
ATOM 10697 N N . VAL A 1 35 ? -3.361 7.006 -5.445 1.00 0.00 35 VAL A N 9
ATOM 10698 C CA . VAL A 1 35 ? -2.104 6.262 -5.468 1.00 0.00 35 VAL A CA 9
ATOM 10699 C C . VAL A 1 35 ? -0.933 7.160 -5.047 1.00 0.00 35 VAL A C 9
ATOM 10700 O O . VAL A 1 35 ? -0.814 8.308 -5.486 1.00 0.00 35 VAL A O 9
ATOM 10713 N N . VAL A 1 36 ? -0.087 6.614 -4.181 1.00 0.00 36 VAL A N 9
ATOM 10714 C CA . VAL A 1 36 ? 1.083 7.326 -3.672 1.00 0.00 36 VAL A CA 9
ATOM 10715 C C . VAL A 1 36 ? 2.274 6.361 -3.611 1.00 0.00 36 VAL A C 9
ATOM 10716 O O . VAL A 1 36 ? 2.156 5.273 -3.061 1.00 0.00 36 VAL A O 9
ATOM 10729 N N . VAL A 1 37 ? 3.408 6.761 -4.181 1.00 0.00 37 VAL A N 9
ATOM 10730 C CA . VAL A 1 37 ? 4.604 5.905 -4.175 1.00 0.00 37 VAL A CA 9
ATOM 10731 C C . VAL A 1 37 ? 5.800 6.701 -3.668 1.00 0.00 37 VAL A C 9
ATOM 10732 O O . VAL A 1 37 ? 6.059 7.812 -4.145 1.00 0.00 37 VAL A O 9
ATOM 10745 N N . VAL A 1 38 ? 6.529 6.122 -2.716 1.00 0.00 38 VAL A N 9
ATOM 10746 C CA . VAL A 1 38 ? 7.708 6.782 -2.165 1.00 0.00 38 VAL A CA 9
ATOM 10747 C C . VAL A 1 38 ? 8.859 6.605 -3.152 1.00 0.00 38 VAL A C 9
ATOM 10748 O O . VAL A 1 38 ? 9.249 5.476 -3.465 1.00 0.00 38 VAL A O 9
ATOM 10761 N N . LYS A 1 39 ? 9.379 7.724 -3.652 1.00 0.00 39 LYS A N 9
ATOM 10762 C CA . LYS A 1 39 ? 10.469 7.701 -4.627 1.00 0.00 39 LYS A CA 9
ATOM 10763 C C . LYS A 1 39 ? 11.764 8.207 -4.002 1.00 0.00 39 LYS A C 9
ATOM 10764 O O . LYS A 1 39 ? 11.743 9.037 -3.088 1.00 0.00 39 LYS A O 9
ATOM 10783 N N . ASP A 1 40 ? 12.885 7.697 -4.511 1.00 0.00 40 ASP A N 9
ATOM 10784 C CA . ASP A 1 40 ? 14.192 8.079 -4.027 1.00 0.00 40 ASP A CA 9
ATOM 10785 C C . ASP A 1 40 ? 14.700 9.244 -4.866 1.00 0.00 40 ASP A C 9
ATOM 10786 O O . ASP A 1 40 ? 15.259 9.030 -5.925 1.00 0.00 40 ASP A O 9
ATOM 10795 N N . ARG A 1 41 ? 14.489 10.470 -4.396 1.00 0.00 41 ARG A N 9
ATOM 10796 C CA . ARG A 1 41 ? 14.911 11.665 -5.148 1.00 0.00 41 ARG A CA 9
ATOM 10797 C C . ARG A 1 41 ? 16.361 11.569 -5.654 1.00 0.00 41 ARG A C 9
ATOM 10798 O O . ARG A 1 41 ? 16.738 12.281 -6.588 1.00 0.00 41 ARG A O 9
ATOM 10819 N N . GLU A 1 42 ? 17.157 10.694 -5.041 1.00 0.00 42 GLU A N 9
ATOM 10820 C CA . GLU A 1 42 ? 18.553 10.511 -5.436 1.00 0.00 42 GLU A CA 9
ATOM 10821 C C . GLU A 1 42 ? 18.663 9.810 -6.785 1.00 0.00 42 GLU A C 9
ATOM 10822 O O . GLU A 1 42 ? 19.557 10.120 -7.579 1.00 0.00 42 GLU A O 9
ATOM 10834 N N . THR A 1 43 ? 17.772 8.844 -7.023 1.00 0.00 43 THR A N 9
ATOM 10835 C CA . THR A 1 43 ? 17.795 8.063 -8.273 1.00 0.00 43 THR A CA 9
ATOM 10836 C C . THR A 1 43 ? 16.454 8.079 -9.014 1.00 0.00 43 THR A C 9
ATOM 10837 O O . THR A 1 43 ? 16.283 7.377 -10.014 1.00 0.00 43 THR A O 9
ATOM 10848 N N . GLN A 1 44 ? 15.510 8.857 -8.502 1.00 0.00 44 GLN A N 9
ATOM 10849 C CA . GLN A 1 44 ? 14.179 8.953 -9.070 1.00 0.00 44 GLN A CA 9
ATOM 10850 C C . GLN A 1 44 ? 13.555 7.552 -9.201 1.00 0.00 44 GLN A C 9
ATOM 10851 O O . GLN A 1 44 ? 12.758 7.297 -10.111 1.00 0.00 44 GLN A O 9
ATOM 10865 N N . ARG A 1 45 ? 13.933 6.648 -8.284 1.00 0.00 45 ARG A N 9
ATOM 10866 C CA . ARG A 1 45 ? 13.412 5.273 -8.300 1.00 0.00 45 ARG A CA 9
ATOM 10867 C C . ARG A 1 45 ? 12.665 4.959 -6.994 1.00 0.00 45 ARG A C 9
ATOM 10868 O O . ARG A 1 45 ? 12.988 5.503 -5.945 1.00 0.00 45 ARG A O 9
ATOM 10889 N N . SER A 1 46 ? 11.695 4.058 -7.081 1.00 0.00 46 SER A N 9
ATOM 10890 C CA . SER A 1 46 ? 10.910 3.652 -5.913 1.00 0.00 46 SER A CA 9
ATOM 10891 C C . SER A 1 46 ? 11.830 3.139 -4.816 1.00 0.00 46 SER A C 9
ATOM 10892 O O . SER A 1 46 ? 12.908 2.605 -5.095 1.00 0.00 46 SER A O 9
ATOM 10900 N N . ARG A 1 47 ? 11.401 3.325 -3.569 1.00 0.00 47 ARG A N 9
ATOM 10901 C CA . ARG A 1 47 ? 12.197 2.896 -2.413 1.00 0.00 47 ARG A CA 9
ATOM 10902 C C . ARG A 1 47 ? 11.759 1.534 -1.867 1.00 0.00 47 ARG A C 9
ATOM 10903 O O . ARG A 1 47 ? 12.185 1.140 -0.777 1.00 0.00 47 ARG A O 9
ATOM 10924 N N . GLY A 1 48 ? 10.914 0.823 -2.617 1.00 0.00 48 GLY A N 9
ATOM 10925 C CA . GLY A 1 48 ? 10.434 -0.494 -2.189 1.00 0.00 48 GLY A CA 9
ATOM 10926 C C . GLY A 1 48 ? 9.217 -0.398 -1.261 1.00 0.00 48 GLY A C 9
ATOM 10927 O O . GLY A 1 48 ? 8.834 -1.393 -0.646 1.00 0.00 48 GLY A O 9
ATOM 10931 N N . PHE A 1 49 ? 8.615 0.791 -1.165 1.00 0.00 49 PHE A N 9
ATOM 10932 C CA . PHE A 1 49 ? 7.443 0.986 -0.310 1.00 0.00 49 PHE A CA 9
ATOM 10933 C C . PHE A 1 49 ? 6.556 2.096 -0.860 1.00 0.00 49 PHE A C 9
ATOM 10934 O O . PHE A 1 49 ? 7.037 3.192 -1.158 1.00 0.00 49 PHE A O 9
ATOM 10951 N N . GLY A 1 50 ? 5.264 1.797 -1.002 1.00 0.00 50 GLY A N 9
ATOM 10952 C CA . GLY A 1 50 ? 4.310 2.759 -1.526 1.00 0.00 50 GLY A CA 9
ATOM 10953 C C . GLY A 1 50 ? 2.916 2.509 -0.950 1.00 0.00 50 GLY A C 9
ATOM 10954 O O . GLY A 1 50 ? 2.624 1.416 -0.462 1.00 0.00 50 GLY A O 9
ATOM 10958 N N . PHE A 1 51 ? 2.061 3.532 -1.024 1.00 0.00 51 PHE A N 9
ATOM 10959 C CA . PHE A 1 51 ? 0.687 3.431 -0.527 1.00 0.00 51 PHE A CA 9
ATOM 10960 C C . PHE A 1 51 ? -0.295 3.599 -1.684 1.00 0.00 51 PHE A C 9
ATOM 10961 O O . PHE A 1 51 ? -0.104 4.451 -2.544 1.00 0.00 51 PHE A O 9
ATOM 10978 N N . ILE A 1 52 ? -1.338 2.776 -1.701 1.00 0.00 52 ILE A N 9
ATOM 10979 C CA . ILE A 1 52 ? -2.345 2.825 -2.762 1.00 0.00 52 ILE A CA 9
ATOM 10980 C C . ILE A 1 52 ? -3.745 2.803 -2.137 1.00 0.00 52 ILE A C 9
ATOM 10981 O O . ILE A 1 52 ? -4.037 1.950 -1.296 1.00 0.00 52 ILE A O 9
ATOM 10997 N N . THR A 1 53 ? -4.593 3.767 -2.524 1.00 0.00 53 THR A N 9
ATOM 10998 C CA . THR A 1 53 ? -5.941 3.864 -1.966 1.00 0.00 53 THR A CA 9
ATOM 10999 C C . THR A 1 53 ? -6.998 3.399 -2.971 1.00 0.00 53 THR A C 9
ATOM 11000 O O . THR A 1 53 ? -7.012 3.831 -4.120 1.00 0.00 53 THR A O 9
ATOM 11011 N N . PHE A 1 54 ? -7.879 2.521 -2.502 1.00 0.00 54 PHE A N 9
ATOM 11012 C CA . PHE A 1 54 ? -8.966 1.989 -3.328 1.00 0.00 54 PHE A CA 9
ATOM 11013 C C . PHE A 1 54 ? -10.273 2.695 -3.044 1.00 0.00 54 PHE A C 9
ATOM 11014 O O . PHE A 1 54 ? -10.431 3.363 -2.020 1.00 0.00 54 PHE A O 9
ATOM 11031 N N . THR A 1 55 ? -11.207 2.523 -3.971 1.00 0.00 55 THR A N 9
ATOM 11032 C CA . THR A 1 55 ? -12.523 3.120 -3.858 1.00 0.00 55 THR A CA 9
ATOM 11033 C C . THR A 1 55 ? -13.200 2.623 -2.585 1.00 0.00 55 THR A C 9
ATOM 11034 O O . THR A 1 55 ? -13.747 3.416 -1.814 1.00 0.00 55 THR A O 9
ATOM 11045 N N . ASN A 1 56 ? -13.156 1.309 -2.390 1.00 0.00 56 ASN A N 9
ATOM 11046 C CA . ASN A 1 56 ? -13.768 0.698 -1.219 1.00 0.00 56 ASN A CA 9
ATOM 11047 C C . ASN A 1 56 ? -12.953 -0.511 -0.715 1.00 0.00 56 ASN A C 9
ATOM 11048 O O . ASN A 1 56 ? -12.304 -1.186 -1.515 1.00 0.00 56 ASN A O 9
ATOM 11059 N N . PRO A 1 57 ? -12.986 -0.814 0.585 1.00 0.00 57 PRO A N 9
ATOM 11060 C CA . PRO A 1 57 ? -12.253 -1.986 1.169 1.00 0.00 57 PRO A CA 9
ATOM 11061 C C . PRO A 1 57 ? -12.364 -3.238 0.300 1.00 0.00 57 PRO A C 9
ATOM 11062 O O . PRO A 1 57 ? -11.434 -4.044 0.238 1.00 0.00 57 PRO A O 9
ATOM 11073 N N . GLU A 1 58 ? -13.508 -3.383 -0.363 1.00 0.00 58 GLU A N 9
ATOM 11074 C CA . GLU A 1 58 ? -13.760 -4.529 -1.232 1.00 0.00 58 GLU A CA 9
ATOM 11075 C C . GLU A 1 58 ? -12.799 -4.541 -2.413 1.00 0.00 58 GLU A C 9
ATOM 11076 O O . GLU A 1 58 ? -12.285 -5.596 -2.794 1.00 0.00 58 GLU A O 9
ATOM 11088 N N . HIS A 1 59 ? -12.568 -3.361 -2.986 1.00 0.00 59 HIS A N 9
ATOM 11089 C CA . HIS A 1 59 ? -11.685 -3.232 -4.130 1.00 0.00 59 HIS A CA 9
ATOM 11090 C C . HIS A 1 59 ? -10.246 -3.439 -3.688 1.00 0.00 59 HIS A C 9
ATOM 11091 O O . HIS A 1 59 ? -9.457 -4.096 -4.375 1.00 0.00 59 HIS A O 9
ATOM 11106 N N . ALA A 1 60 ? -9.932 -2.912 -2.503 1.00 0.00 60 ALA A N 9
ATOM 11107 C CA . ALA A 1 60 ? -8.612 -3.067 -1.922 1.00 0.00 60 ALA A CA 9
ATOM 11108 C C . ALA A 1 60 ? -8.336 -4.553 -1.707 1.00 0.00 60 ALA A C 9
ATOM 11109 O O . ALA A 1 60 ? -7.246 -5.050 -1.995 1.00 0.00 60 ALA A O 9
ATOM 11116 N N . SER A 1 61 ? -9.358 -5.256 -1.203 1.00 0.00 61 SER A N 9
ATOM 11117 C CA . SER A 1 61 ? -9.242 -6.686 -0.937 1.00 0.00 61 SER A CA 9
ATOM 11118 C C . SER A 1 61 ? -8.867 -7.454 -2.198 1.00 0.00 61 SER A C 9
ATOM 11119 O O . SER A 1 61 ? -8.035 -8.365 -2.143 1.00 0.00 61 SER A O 9
ATOM 11127 N N . VAL A 1 62 ? -9.487 -7.102 -3.328 1.00 0.00 62 VAL A N 9
ATOM 11128 C CA . VAL A 1 62 ? -9.201 -7.796 -4.588 1.00 0.00 62 VAL A CA 9
ATOM 11129 C C . VAL A 1 62 ? -7.736 -7.602 -4.971 1.00 0.00 62 VAL A C 9
ATOM 11130 O O . VAL A 1 62 ? -7.084 -8.555 -5.402 1.00 0.00 62 VAL A O 9
ATOM 11143 N N . ALA A 1 63 ? -7.242 -6.360 -4.861 1.00 0.00 63 ALA A N 9
ATOM 11144 C CA . ALA A 1 63 ? -5.870 -6.075 -5.256 1.00 0.00 63 ALA A CA 9
ATOM 11145 C C . ALA A 1 63 ? -4.882 -6.902 -4.459 1.00 0.00 63 ALA A C 9
ATOM 11146 O O . ALA A 1 63 ? -4.017 -7.538 -5.052 1.00 0.00 63 ALA A O 9
ATOM 11153 N N . MET A 1 64 ? -5.008 -6.907 -3.123 1.00 0.00 64 MET A N 9
ATOM 11154 C CA . MET A 1 64 ? -4.086 -7.710 -2.309 1.00 0.00 64 MET A CA 9
ATOM 11155 C C . MET A 1 64 ? -4.313 -9.186 -2.552 1.00 0.00 64 MET A C 9
ATOM 11156 O O . MET A 1 64 ? -3.368 -9.960 -2.547 1.00 0.00 64 MET A O 9
ATOM 11170 N N . ARG A 1 65 ? -5.567 -9.570 -2.771 1.00 0.00 65 ARG A N 9
ATOM 11171 C CA . ARG A 1 65 ? -5.889 -10.966 -3.020 1.00 0.00 65 ARG A CA 9
ATOM 11172 C C . ARG A 1 65 ? -5.168 -11.439 -4.284 1.00 0.00 65 ARG A C 9
ATOM 11173 O O . ARG A 1 65 ? -4.622 -12.543 -4.322 1.00 0.00 65 ARG A O 9
ATOM 11194 N N . ALA A 1 66 ? -5.203 -10.597 -5.320 1.00 0.00 66 ALA A N 9
ATOM 11195 C CA . ALA A 1 66 ? -4.582 -10.927 -6.602 1.00 0.00 66 ALA A CA 9
ATOM 11196 C C . ALA A 1 66 ? -3.133 -10.427 -6.739 1.00 0.00 66 ALA A C 9
ATOM 11197 O O . ALA A 1 66 ? -2.505 -10.690 -7.768 1.00 0.00 66 ALA A O 9
ATOM 11204 N N . MET A 1 67 ? -2.617 -9.668 -5.753 1.00 0.00 67 MET A N 9
ATOM 11205 C CA . MET A 1 67 ? -1.253 -9.113 -5.870 1.00 0.00 67 MET A CA 9
ATOM 11206 C C . MET A 1 67 ? -0.311 -9.479 -4.715 1.00 0.00 67 MET A C 9
ATOM 11207 O O . MET A 1 67 ? 0.901 -9.353 -4.875 1.00 0.00 67 MET A O 9
ATOM 11221 N N . ASN A 1 68 ? -0.836 -9.914 -3.561 1.00 0.00 68 ASN A N 9
ATOM 11222 C CA . ASN A 1 68 ? 0.041 -10.265 -2.425 1.00 0.00 68 ASN A CA 9
ATOM 11223 C C . ASN A 1 68 ? 1.141 -11.240 -2.846 1.00 0.00 68 ASN A C 9
ATOM 11224 O O . ASN A 1 68 ? 0.884 -12.394 -3.183 1.00 0.00 68 ASN A O 9
ATOM 11235 N N . GLY A 1 69 ? 2.378 -10.740 -2.826 1.00 0.00 69 GLY A N 9
ATOM 11236 C CA . GLY A 1 69 ? 3.531 -11.536 -3.204 1.00 0.00 69 GLY A CA 9
ATOM 11237 C C . GLY A 1 69 ? 3.548 -11.802 -4.713 1.00 0.00 69 GLY A C 9
ATOM 11238 O O . GLY A 1 69 ? 4.047 -12.835 -5.157 1.00 0.00 69 GLY A O 9
ATOM 11242 N N . GLU A 1 70 ? 2.951 -10.887 -5.483 1.00 0.00 70 GLU A N 9
ATOM 11243 C CA . GLU A 1 70 ? 2.846 -11.042 -6.939 1.00 0.00 70 GLU A CA 9
ATOM 11244 C C . GLU A 1 70 ? 3.791 -10.119 -7.703 1.00 0.00 70 GLU A C 9
ATOM 11245 O O . GLU A 1 70 ? 3.943 -8.939 -7.383 1.00 0.00 70 GLU A O 9
ATOM 11257 N N . SER A 1 71 ? 4.419 -10.704 -8.720 1.00 0.00 71 SER A N 9
ATOM 11258 C CA . SER A 1 71 ? 5.376 -10.018 -9.576 1.00 0.00 71 SER A CA 9
ATOM 11259 C C . SER A 1 71 ? 4.818 -8.738 -10.172 1.00 0.00 71 SER A C 9
ATOM 11260 O O . SER A 1 71 ? 4.071 -8.759 -11.154 1.00 0.00 71 SER A O 9
ATOM 11268 N N . LEU A 1 72 ? 5.264 -7.625 -9.605 1.00 0.00 72 LEU A N 9
ATOM 11269 C CA . LEU A 1 72 ? 4.905 -6.308 -10.104 1.00 0.00 72 LEU A CA 9
ATOM 11270 C C . LEU A 1 72 ? 6.133 -5.802 -10.845 1.00 0.00 72 LEU A C 9
ATOM 11271 O O . LEU A 1 72 ? 7.198 -5.637 -10.241 1.00 0.00 72 LEU A O 9
ATOM 11287 N N . ASP A 1 73 ? 5.998 -5.619 -12.154 1.00 0.00 73 ASP A N 9
ATOM 11288 C CA . ASP A 1 73 ? 7.127 -5.198 -12.985 1.00 0.00 73 ASP A CA 9
ATOM 11289 C C . ASP A 1 73 ? 8.265 -6.232 -12.855 1.00 0.00 73 ASP A C 9
ATOM 11290 O O . ASP A 1 73 ? 9.449 -5.890 -12.901 1.00 0.00 73 ASP A O 9
ATOM 11299 N N . GLY A 1 74 ? 7.875 -7.511 -12.709 1.00 0.00 74 GLY A N 9
ATOM 11300 C CA . GLY A 1 74 ? 8.831 -8.616 -12.593 1.00 0.00 74 GLY A CA 9
ATOM 11301 C C . GLY A 1 74 ? 9.445 -8.751 -11.197 1.00 0.00 74 GLY A C 9
ATOM 11302 O O . GLY A 1 74 ? 10.444 -9.457 -11.030 1.00 0.00 74 GLY A O 9
ATOM 11306 N N . ARG A 1 75 ? 8.842 -8.101 -10.201 1.00 0.00 75 ARG A N 9
ATOM 11307 C CA . ARG A 1 75 ? 9.335 -8.187 -8.826 1.00 0.00 75 ARG A CA 9
ATOM 11308 C C . ARG A 1 75 ? 8.148 -8.309 -7.893 1.00 0.00 75 ARG A C 9
ATOM 11309 O O . ARG A 1 75 ? 7.305 -7.412 -7.846 1.00 0.00 75 ARG A O 9
ATOM 11330 N N . GLN A 1 76 ? 8.069 -9.432 -7.180 1.00 0.00 76 GLN A N 9
ATOM 11331 C CA . GLN A 1 76 ? 6.938 -9.665 -6.297 1.00 0.00 76 GLN A CA 9
ATOM 11332 C C . GLN A 1 76 ? 6.871 -8.637 -5.180 1.00 0.00 76 GLN A C 9
ATOM 11333 O O . GLN A 1 76 ? 7.871 -8.323 -4.529 1.00 0.00 76 GLN A O 9
ATOM 11347 N N . ILE A 1 77 ? 5.661 -8.131 -4.973 1.00 0.00 77 ILE A N 9
ATOM 11348 C CA . ILE A 1 77 ? 5.381 -7.140 -3.938 1.00 0.00 77 ILE A CA 9
ATOM 11349 C C . ILE A 1 77 ? 4.337 -7.678 -2.997 1.00 0.00 77 ILE A C 9
ATOM 11350 O O . ILE A 1 77 ? 3.461 -8.421 -3.421 1.00 0.00 77 ILE A O 9
ATOM 11366 N N . ARG A 1 78 ? 4.437 -7.296 -1.727 1.00 0.00 78 ARG A N 9
ATOM 11367 C CA . ARG A 1 78 ? 3.492 -7.765 -0.720 1.00 0.00 78 ARG A CA 9
ATOM 11368 C C . ARG A 1 78 ? 2.485 -6.689 -0.402 1.00 0.00 78 ARG A C 9
ATOM 11369 O O . ARG A 1 78 ? 2.847 -5.590 0.021 1.00 0.00 78 ARG A O 9
ATOM 11390 N N . VAL A 1 79 ? 1.222 -7.014 -0.639 1.00 0.00 79 VAL A N 9
ATOM 11391 C CA . VAL A 1 79 ? 0.140 -6.070 -0.412 1.00 0.00 79 VAL A CA 9
ATOM 11392 C C . VAL A 1 79 ? -0.606 -6.445 0.873 1.00 0.00 79 VAL A C 9
ATOM 11393 O O . VAL A 1 79 ? -1.343 -7.433 0.909 1.00 0.00 79 VAL A O 9
ATOM 11406 N N . ASP A 1 80 ? -0.415 -5.628 1.910 1.00 0.00 80 ASP A N 9
ATOM 11407 C CA . ASP A 1 80 ? -1.069 -5.837 3.194 1.00 0.00 80 ASP A CA 9
ATOM 11408 C C . ASP A 1 80 ? -2.157 -4.800 3.341 1.00 0.00 80 ASP A C 9
ATOM 11409 O O . ASP A 1 80 ? -1.878 -3.604 3.412 1.00 0.00 80 ASP A O 9
ATOM 11418 N N . HIS A 1 81 ? -3.390 -5.268 3.341 1.00 0.00 81 HIS A N 9
ATOM 11419 C CA . HIS A 1 81 ? -4.537 -4.378 3.410 1.00 0.00 81 HIS A CA 9
ATOM 11420 C C . HIS A 1 81 ? -4.556 -3.503 4.650 1.00 0.00 81 HIS A C 9
ATOM 11421 O O . HIS A 1 81 ? -4.693 -3.988 5.777 1.00 0.00 81 HIS A O 9
ATOM 11436 N N . ALA A 1 82 ? -4.455 -2.195 4.406 1.00 0.00 82 ALA A N 9
ATOM 11437 C CA . ALA A 1 82 ? -4.499 -1.209 5.482 1.00 0.00 82 ALA A CA 9
ATOM 11438 C C . ALA A 1 82 ? -5.885 -0.541 5.576 1.00 0.00 82 ALA A C 9
ATOM 11439 O O . ALA A 1 82 ? -6.090 0.329 6.426 1.00 0.00 82 ALA A O 9
ATOM 11446 N N . GLY A 1 83 ? -6.826 -0.931 4.691 1.00 0.00 83 GLY A N 9
ATOM 11447 C CA . GLY A 1 83 ? -8.164 -0.340 4.687 1.00 0.00 83 GLY A CA 9
ATOM 11448 C C . GLY A 1 83 ? -9.276 -1.384 4.527 1.00 0.00 83 GLY A C 9
ATOM 11449 O O . GLY A 1 83 ? -10.420 -1.113 4.896 1.00 0.00 83 GLY A O 9
ATOM 11453 N N . LYS A 1 84 ? -8.946 -2.567 3.970 1.00 0.00 84 LYS A N 9
ATOM 11454 C CA . LYS A 1 84 ? -9.941 -3.634 3.764 1.00 0.00 84 LYS A CA 9
ATOM 11455 C C . LYS A 1 84 ? -10.875 -3.767 4.979 1.00 0.00 84 LYS A C 9
ATOM 11456 O O . LYS A 1 84 ? -11.966 -4.285 4.812 1.00 0.00 84 LYS A O 9
ATOM 11476 N N . MET A 1 1 ? -7.309 1.646 12.528 1.00 0.00 1 MET A N 10
ATOM 11477 C CA . MET A 1 1 ? -8.793 1.578 12.390 1.00 0.00 1 MET A CA 10
ATOM 11478 C C . MET A 1 1 ? -9.155 1.448 10.915 1.00 0.00 1 MET A C 10
ATOM 11479 O O . MET A 1 1 ? -8.597 2.148 10.066 1.00 0.00 1 MET A O 10
ATOM 11495 N N . SER A 1 2 ? -10.092 0.543 10.621 1.00 0.00 2 SER A N 10
ATOM 11496 C CA . SER A 1 2 ? -10.537 0.312 9.247 1.00 0.00 2 SER A CA 10
ATOM 11497 C C . SER A 1 2 ? -12.052 0.448 9.151 1.00 0.00 2 SER A C 10
ATOM 11498 O O . SER A 1 2 ? -12.770 0.108 10.096 1.00 0.00 2 SER A O 10
ATOM 11506 N N . SER A 1 3 ? -12.533 0.941 8.005 1.00 0.00 3 SER A N 10
ATOM 11507 C CA . SER A 1 3 ? -13.970 1.113 7.793 1.00 0.00 3 SER A CA 10
ATOM 11508 C C . SER A 1 3 ? -14.276 1.326 6.312 1.00 0.00 3 SER A C 10
ATOM 11509 O O . SER A 1 3 ? -14.907 0.476 5.678 1.00 0.00 3 SER A O 10
ATOM 11517 N N . GLU A 1 4 ? -13.827 2.462 5.769 1.00 0.00 4 GLU A N 10
ATOM 11518 C CA . GLU A 1 4 ? -14.054 2.780 4.361 1.00 0.00 4 GLU A CA 10
ATOM 11519 C C . GLU A 1 4 ? -12.904 3.631 3.819 1.00 0.00 4 GLU A C 10
ATOM 11520 O O . GLU A 1 4 ? -12.932 4.864 3.910 1.00 0.00 4 GLU A O 10
ATOM 11532 N N . GLU A 1 5 ? -11.893 2.960 3.261 1.00 0.00 5 GLU A N 10
ATOM 11533 C CA . GLU A 1 5 ? -10.730 3.652 2.704 1.00 0.00 5 GLU A CA 10
ATOM 11534 C C . GLU A 1 5 ? -10.166 2.887 1.512 1.00 0.00 5 GLU A C 10
ATOM 11535 O O . GLU A 1 5 ? -9.817 3.483 0.490 1.00 0.00 5 GLU A O 10
ATOM 11547 N N . GLY A 1 6 ? -10.076 1.562 1.658 1.00 0.00 6 GLY A N 10
ATOM 11548 C CA . GLY A 1 6 ? -9.545 0.709 0.594 1.00 0.00 6 GLY A CA 10
ATOM 11549 C C . GLY A 1 6 ? -8.029 0.895 0.416 1.00 0.00 6 GLY A C 10
ATOM 11550 O O . GLY A 1 6 ? -7.477 0.637 -0.655 1.00 0.00 6 GLY A O 10
ATOM 11554 N N . LYS A 1 7 ? -7.354 1.348 1.473 1.00 0.00 7 LYS A N 10
ATOM 11555 C CA . LYS A 1 7 ? -5.911 1.559 1.408 1.00 0.00 7 LYS A CA 10
ATOM 11556 C C . LYS A 1 7 ? -5.152 0.258 1.639 1.00 0.00 7 LYS A C 10
ATOM 11557 O O . LYS A 1 7 ? -5.298 -0.380 2.678 1.00 0.00 7 LYS A O 10
ATOM 11576 N N . LEU A 1 8 ? -4.318 -0.102 0.658 1.00 0.00 8 LEU A N 10
ATOM 11577 C CA . LEU A 1 8 ? -3.494 -1.305 0.742 1.00 0.00 8 LEU A CA 10
ATOM 11578 C C . LEU A 1 8 ? -2.037 -0.892 0.937 1.00 0.00 8 LEU A C 10
ATOM 11579 O O . LEU A 1 8 ? -1.621 0.163 0.451 1.00 0.00 8 LEU A O 10
ATOM 11595 N N . PHE A 1 9 ? -1.268 -1.726 1.639 1.00 0.00 9 PHE A N 10
ATOM 11596 C CA . PHE A 1 9 ? 0.149 -1.433 1.883 1.00 0.00 9 PHE A CA 10
ATOM 11597 C C . PHE A 1 9 ? 1.020 -2.325 0.996 1.00 0.00 9 PHE A C 10
ATOM 11598 O O . PHE A 1 9 ? 0.973 -3.546 1.117 1.00 0.00 9 PHE A O 10
ATOM 11615 N N . VAL A 1 10 ? 1.811 -1.712 0.110 1.00 0.00 10 VAL A N 10
ATOM 11616 C CA . VAL A 1 10 ? 2.677 -2.488 -0.792 1.00 0.00 10 VAL A CA 10
ATOM 11617 C C . VAL A 1 10 ? 4.123 -2.412 -0.303 1.00 0.00 10 VAL A C 10
ATOM 11618 O O . VAL A 1 10 ? 4.605 -1.331 0.062 1.00 0.00 10 VAL A O 10
ATOM 11631 N N . GLY A 1 11 ? 4.806 -3.559 -0.300 1.00 0.00 11 GLY A N 10
ATOM 11632 C CA . GLY A 1 11 ? 6.201 -3.625 0.140 1.00 0.00 11 GLY A CA 10
ATOM 11633 C C . GLY A 1 11 ? 7.066 -4.328 -0.896 1.00 0.00 11 GLY A C 10
ATOM 11634 O O . GLY A 1 11 ? 6.558 -5.095 -1.721 1.00 0.00 11 GLY A O 10
ATOM 11638 N N . GLY A 1 12 ? 8.372 -4.047 -0.860 1.00 0.00 12 GLY A N 10
ATOM 11639 C CA . GLY A 1 12 ? 9.309 -4.640 -1.814 1.00 0.00 12 GLY A CA 10
ATOM 11640 C C . GLY A 1 12 ? 9.026 -4.123 -3.223 1.00 0.00 12 GLY A C 10
ATOM 11641 O O . GLY A 1 12 ? 9.119 -4.877 -4.195 1.00 0.00 12 GLY A O 10
ATOM 11645 N N . LEU A 1 13 ? 8.648 -2.843 -3.316 1.00 0.00 13 LEU A N 10
ATOM 11646 C CA . LEU A 1 13 ? 8.311 -2.232 -4.599 1.00 0.00 13 LEU A CA 10
ATOM 11647 C C . LEU A 1 13 ? 9.493 -2.235 -5.558 1.00 0.00 13 LEU A C 10
ATOM 11648 O O . LEU A 1 13 ? 10.622 -1.913 -5.180 1.00 0.00 13 LEU A O 10
ATOM 11664 N N . ASN A 1 14 ? 9.207 -2.590 -6.814 1.00 0.00 14 ASN A N 10
ATOM 11665 C CA . ASN A 1 14 ? 10.229 -2.622 -7.852 1.00 0.00 14 ASN A CA 10
ATOM 11666 C C . ASN A 1 14 ? 10.821 -1.232 -8.009 1.00 0.00 14 ASN A C 10
ATOM 11667 O O . ASN A 1 14 ? 10.139 -0.238 -7.758 1.00 0.00 14 ASN A O 10
ATOM 11678 N N . PHE A 1 15 ? 12.087 -1.177 -8.405 1.00 0.00 15 PHE A N 10
ATOM 11679 C CA . PHE A 1 15 ? 12.784 0.099 -8.573 1.00 0.00 15 PHE A CA 10
ATOM 11680 C C . PHE A 1 15 ? 12.055 1.005 -9.564 1.00 0.00 15 PHE A C 10
ATOM 11681 O O . PHE A 1 15 ? 12.071 2.230 -9.415 1.00 0.00 15 PHE A O 10
ATOM 11698 N N . ASN A 1 16 ? 11.425 0.399 -10.576 1.00 0.00 16 ASN A N 10
ATOM 11699 C CA . ASN A 1 16 ? 10.698 1.165 -11.591 1.00 0.00 16 ASN A CA 10
ATOM 11700 C C . ASN A 1 16 ? 9.210 1.334 -11.239 1.00 0.00 16 ASN A C 10
ATOM 11701 O O . ASN A 1 16 ? 8.429 1.808 -12.067 1.00 0.00 16 ASN A O 10
ATOM 11712 N N . THR A 1 17 ? 8.828 0.968 -10.006 1.00 0.00 17 THR A N 10
ATOM 11713 C CA . THR A 1 17 ? 7.448 1.107 -9.553 1.00 0.00 17 THR A CA 10
ATOM 11714 C C . THR A 1 17 ? 7.139 2.576 -9.363 1.00 0.00 17 THR A C 10
ATOM 11715 O O . THR A 1 17 ? 7.903 3.302 -8.718 1.00 0.00 17 THR A O 10
ATOM 11726 N N . ASP A 1 18 ? 6.013 3.000 -9.924 1.00 0.00 18 ASP A N 10
ATOM 11727 C CA . ASP A 1 18 ? 5.594 4.381 -9.816 1.00 0.00 18 ASP A CA 10
ATOM 11728 C C . ASP A 1 18 ? 4.121 4.459 -9.492 1.00 0.00 18 ASP A C 10
ATOM 11729 O O . ASP A 1 18 ? 3.436 3.439 -9.471 1.00 0.00 18 ASP A O 10
ATOM 11738 N N . GLU A 1 19 ? 3.642 5.672 -9.242 1.00 0.00 19 GLU A N 10
ATOM 11739 C CA . GLU A 1 19 ? 2.233 5.872 -8.928 1.00 0.00 19 GLU A CA 10
ATOM 11740 C C . GLU A 1 19 ? 1.385 5.381 -10.093 1.00 0.00 19 GLU A C 10
ATOM 11741 O O . GLU A 1 19 ? 0.332 4.779 -9.898 1.00 0.00 19 GLU A O 10
ATOM 11753 N N . GLN A 1 20 ? 1.874 5.633 -11.305 1.00 0.00 20 GLN A N 10
ATOM 11754 C CA . GLN A 1 20 ? 1.188 5.204 -12.515 1.00 0.00 20 GLN A CA 10
ATOM 11755 C C . GLN A 1 20 ? 1.362 3.710 -12.762 1.00 0.00 20 GLN A C 10
ATOM 11756 O O . GLN A 1 20 ? 0.415 3.044 -13.180 1.00 0.00 20 GLN A O 10
ATOM 11770 N N . ALA A 1 21 ? 2.566 3.189 -12.500 1.00 0.00 21 ALA A N 10
ATOM 11771 C CA . ALA A 1 21 ? 2.816 1.762 -12.697 1.00 0.00 21 ALA A CA 10
ATOM 11772 C C . ALA A 1 21 ? 1.913 0.977 -11.759 1.00 0.00 21 ALA A C 10
ATOM 11773 O O . ALA A 1 21 ? 1.268 0.003 -12.162 1.00 0.00 21 ALA A O 10
ATOM 11780 N N . LEU A 1 22 ? 1.857 1.442 -10.512 1.00 0.00 22 LEU A N 10
ATOM 11781 C CA . LEU A 1 22 ? 1.007 0.805 -9.502 1.00 0.00 22 LEU A CA 10
ATOM 11782 C C . LEU A 1 22 ? -0.470 1.029 -9.794 1.00 0.00 22 LEU A C 10
ATOM 11783 O O . LEU A 1 22 ? -1.271 0.098 -9.706 1.00 0.00 22 LEU A O 10
ATOM 11799 N N . GLU A 1 23 ? -0.826 2.267 -10.131 1.00 0.00 23 GLU A N 10
ATOM 11800 C CA . GLU A 1 23 ? -2.213 2.598 -10.422 1.00 0.00 23 GLU A CA 10
ATOM 11801 C C . GLU A 1 23 ? -2.725 1.771 -11.601 1.00 0.00 23 GLU A C 10
ATOM 11802 O O . GLU A 1 23 ? -3.842 1.282 -11.561 1.00 0.00 23 GLU A O 10
ATOM 11814 N N . ASP A 1 24 ? -1.912 1.645 -12.649 1.00 0.00 24 ASP A N 10
ATOM 11815 C CA . ASP A 1 24 ? -2.319 0.898 -13.846 1.00 0.00 24 ASP A CA 10
ATOM 11816 C C . ASP A 1 24 ? -2.603 -0.584 -13.558 1.00 0.00 24 ASP A C 10
ATOM 11817 O O . ASP A 1 24 ? -3.667 -1.090 -13.933 1.00 0.00 24 ASP A O 10
ATOM 11826 N N . HIS A 1 25 ? -1.653 -1.277 -12.919 1.00 0.00 25 HIS A N 10
ATOM 11827 C CA . HIS A 1 25 ? -1.828 -2.709 -12.628 1.00 0.00 25 HIS A CA 10
ATOM 11828 C C . HIS A 1 25 ? -2.927 -2.960 -11.596 1.00 0.00 25 HIS A C 10
ATOM 11829 O O . HIS A 1 25 ? -3.747 -3.872 -11.762 1.00 0.00 25 HIS A O 10
ATOM 11844 N N . PHE A 1 26 ? -2.945 -2.151 -10.541 1.00 0.00 26 PHE A N 10
ATOM 11845 C CA . PHE A 1 26 ? -3.947 -2.297 -9.489 1.00 0.00 26 PHE A CA 10
ATOM 11846 C C . PHE A 1 26 ? -5.329 -1.866 -9.995 1.00 0.00 26 PHE A C 10
ATOM 11847 O O . PHE A 1 26 ? -6.337 -2.421 -9.567 1.00 0.00 26 PHE A O 10
ATOM 11864 N N . SER A 1 27 ? -5.364 -0.910 -10.939 1.00 0.00 27 SER A N 10
ATOM 11865 C CA . SER A 1 27 ? -6.629 -0.459 -11.529 1.00 0.00 27 SER A CA 10
ATOM 11866 C C . SER A 1 27 ? -7.270 -1.628 -12.241 1.00 0.00 27 SER A C 10
ATOM 11867 O O . SER A 1 27 ? -8.480 -1.848 -12.146 1.00 0.00 27 SER A O 10
ATOM 11875 N N . SER A 1 28 ? -6.428 -2.381 -12.950 1.00 0.00 28 SER A N 10
ATOM 11876 C CA . SER A 1 28 ? -6.882 -3.541 -13.678 1.00 0.00 28 SER A CA 10
ATOM 11877 C C . SER A 1 28 ? -7.515 -4.543 -12.720 1.00 0.00 28 SER A C 10
ATOM 11878 O O . SER A 1 28 ? -8.564 -5.119 -13.020 1.00 0.00 28 SER A O 10
ATOM 11886 N N . PHE A 1 29 ? -6.879 -4.730 -11.555 1.00 0.00 29 PHE A N 10
ATOM 11887 C CA . PHE A 1 29 ? -7.402 -5.657 -10.547 1.00 0.00 29 PHE A CA 10
ATOM 11888 C C . PHE A 1 29 ? -8.667 -5.095 -9.886 1.00 0.00 29 PHE A C 10
ATOM 11889 O O . PHE A 1 29 ? -9.588 -5.852 -9.570 1.00 0.00 29 PHE A O 10
ATOM 11906 N N . GLY A 1 30 ? -8.708 -3.768 -9.677 1.00 0.00 30 GLY A N 10
ATOM 11907 C CA . GLY A 1 30 ? -9.871 -3.128 -9.049 1.00 0.00 30 GLY A CA 10
ATOM 11908 C C . GLY A 1 30 ? -9.755 -1.584 -9.038 1.00 0.00 30 GLY A C 10
ATOM 11909 O O . GLY A 1 30 ? -8.690 -1.052 -9.323 1.00 0.00 30 GLY A O 10
ATOM 11913 N N . PRO A 1 31 ? -10.830 -0.857 -8.706 1.00 0.00 31 PRO A N 10
ATOM 11914 C CA . PRO A 1 31 ? -10.826 0.654 -8.666 1.00 0.00 31 PRO A CA 10
ATOM 11915 C C . PRO A 1 31 ? -9.701 1.250 -7.808 1.00 0.00 31 PRO A C 10
ATOM 11916 O O . PRO A 1 31 ? -9.416 0.745 -6.729 1.00 0.00 31 PRO A O 10
ATOM 11927 N N . ILE A 1 32 ? -9.096 2.349 -8.282 1.00 0.00 32 ILE A N 10
ATOM 11928 C CA . ILE A 1 32 ? -8.025 3.026 -7.529 1.00 0.00 32 ILE A CA 10
ATOM 11929 C C . ILE A 1 32 ? -8.452 4.447 -7.137 1.00 0.00 32 ILE A C 10
ATOM 11930 O O . ILE A 1 32 ? -8.509 5.338 -7.989 1.00 0.00 32 ILE A O 10
ATOM 11946 N N . SER A 1 33 ? -8.708 4.649 -5.841 1.00 0.00 33 SER A N 10
ATOM 11947 C CA . SER A 1 33 ? -9.082 5.971 -5.335 1.00 0.00 33 SER A CA 10
ATOM 11948 C C . SER A 1 33 ? -7.906 6.941 -5.457 1.00 0.00 33 SER A C 10
ATOM 11949 O O . SER A 1 33 ? -8.071 8.082 -5.896 1.00 0.00 33 SER A O 10
ATOM 11957 N N . GLU A 1 34 ? -6.719 6.471 -5.055 1.00 0.00 34 GLU A N 10
ATOM 11958 C CA . GLU A 1 34 ? -5.504 7.284 -5.102 1.00 0.00 34 GLU A CA 10
ATOM 11959 C C . GLU A 1 34 ? -4.272 6.387 -5.088 1.00 0.00 34 GLU A C 10
ATOM 11960 O O . GLU A 1 34 ? -4.384 5.201 -4.799 1.00 0.00 34 GLU A O 10
ATOM 11972 N N . VAL A 1 35 ? -3.109 6.950 -5.427 1.00 0.00 35 VAL A N 10
ATOM 11973 C CA . VAL A 1 35 ? -1.871 6.171 -5.448 1.00 0.00 35 VAL A CA 10
ATOM 11974 C C . VAL A 1 35 ? -0.671 7.040 -5.034 1.00 0.00 35 VAL A C 10
ATOM 11975 O O . VAL A 1 35 ? -0.547 8.196 -5.439 1.00 0.00 35 VAL A O 10
ATOM 11988 N N . VAL A 1 36 ? 0.190 6.454 -4.206 1.00 0.00 36 VAL A N 10
ATOM 11989 C CA . VAL A 1 36 ? 1.382 7.134 -3.701 1.00 0.00 36 VAL A CA 10
ATOM 11990 C C . VAL A 1 36 ? 2.556 6.143 -3.660 1.00 0.00 36 VAL A C 10
ATOM 11991 O O . VAL A 1 36 ? 2.387 5.017 -3.215 1.00 0.00 36 VAL A O 10
ATOM 12004 N N . VAL A 1 37 ? 3.732 6.559 -4.134 1.00 0.00 37 VAL A N 10
ATOM 12005 C CA . VAL A 1 37 ? 4.910 5.672 -4.137 1.00 0.00 37 VAL A CA 10
ATOM 12006 C C . VAL A 1 37 ? 6.112 6.378 -3.515 1.00 0.00 37 VAL A C 10
ATOM 12007 O O . VAL A 1 37 ? 6.421 7.520 -3.864 1.00 0.00 37 VAL A O 10
ATOM 12020 N N . VAL A 1 38 ? 6.801 5.669 -2.617 1.00 0.00 38 VAL A N 10
ATOM 12021 C CA . VAL A 1 38 ? 7.993 6.212 -1.976 1.00 0.00 38 VAL A CA 10
ATOM 12022 C C . VAL A 1 38 ? 9.199 5.878 -2.857 1.00 0.00 38 VAL A C 10
ATOM 12023 O O . VAL A 1 38 ? 9.475 4.706 -3.122 1.00 0.00 38 VAL A O 10
ATOM 12036 N N . LYS A 1 39 ? 9.890 6.919 -3.319 1.00 0.00 39 LYS A N 10
ATOM 12037 C CA . LYS A 1 39 ? 11.053 6.744 -4.189 1.00 0.00 39 LYS A CA 10
ATOM 12038 C C . LYS A 1 39 ? 12.150 7.742 -3.840 1.00 0.00 39 LYS A C 10
ATOM 12039 O O . LYS A 1 39 ? 11.955 8.632 -3.008 1.00 0.00 39 LYS A O 10
ATOM 12058 N N . ASP A 1 40 ? 13.296 7.584 -4.495 1.00 0.00 40 ASP A N 10
ATOM 12059 C CA . ASP A 1 40 ? 14.428 8.450 -4.291 1.00 0.00 40 ASP A CA 10
ATOM 12060 C C . ASP A 1 40 ? 14.145 9.806 -4.922 1.00 0.00 40 ASP A C 10
ATOM 12061 O O . ASP A 1 40 ? 13.664 9.870 -6.038 1.00 0.00 40 ASP A O 10
ATOM 12070 N N . ARG A 1 41 ? 14.431 10.883 -4.204 1.00 0.00 41 ARG A N 10
ATOM 12071 C CA . ARG A 1 41 ? 14.195 12.232 -4.736 1.00 0.00 41 ARG A CA 10
ATOM 12072 C C . ARG A 1 41 ? 15.343 12.683 -5.651 1.00 0.00 41 ARG A C 10
ATOM 12073 O O . ARG A 1 41 ? 15.206 13.671 -6.378 1.00 0.00 41 ARG A O 10
ATOM 12094 N N . GLU A 1 42 ? 16.465 11.953 -5.619 1.00 0.00 42 GLU A N 10
ATOM 12095 C CA . GLU A 1 42 ? 17.626 12.277 -6.453 1.00 0.00 42 GLU A CA 10
ATOM 12096 C C . GLU A 1 42 ? 17.724 11.332 -7.651 1.00 0.00 42 GLU A C 10
ATOM 12097 O O . GLU A 1 42 ? 18.285 11.694 -8.688 1.00 0.00 42 GLU A O 10
ATOM 12109 N N . THR A 1 43 ? 17.173 10.122 -7.503 1.00 0.00 43 THR A N 10
ATOM 12110 C CA . THR A 1 43 ? 17.193 9.123 -8.572 1.00 0.00 43 THR A CA 10
ATOM 12111 C C . THR A 1 43 ? 15.780 8.872 -9.119 1.00 0.00 43 THR A C 10
ATOM 12112 O O . THR A 1 43 ? 15.617 8.257 -10.175 1.00 0.00 43 THR A O 10
ATOM 12123 N N . GLN A 1 44 ? 14.770 9.319 -8.369 1.00 0.00 44 GLN A N 10
ATOM 12124 C CA . GLN A 1 44 ? 13.375 9.104 -8.744 1.00 0.00 44 GLN A CA 10
ATOM 12125 C C . GLN A 1 44 ? 13.122 7.596 -8.890 1.00 0.00 44 GLN A C 10
ATOM 12126 O O . GLN A 1 44 ? 12.302 7.155 -9.698 1.00 0.00 44 GLN A O 10
ATOM 12140 N N . ARG A 1 45 ? 13.856 6.820 -8.082 1.00 0.00 45 ARG A N 10
ATOM 12141 C CA . ARG A 1 45 ? 13.758 5.369 -8.079 1.00 0.00 45 ARG A CA 10
ATOM 12142 C C . ARG A 1 45 ? 13.082 4.887 -6.803 1.00 0.00 45 ARG A C 10
ATOM 12143 O O . ARG A 1 45 ? 13.488 5.232 -5.695 1.00 0.00 45 ARG A O 10
ATOM 12164 N N . SER A 1 46 ? 12.062 4.072 -6.991 1.00 0.00 46 SER A N 10
ATOM 12165 C CA . SER A 1 46 ? 11.294 3.509 -5.881 1.00 0.00 46 SER A CA 10
ATOM 12166 C C . SER A 1 46 ? 12.224 2.922 -4.826 1.00 0.00 46 SER A C 10
ATOM 12167 O O . SER A 1 46 ? 13.260 2.335 -5.146 1.00 0.00 46 SER A O 10
ATOM 12175 N N . ARG A 1 47 ? 11.843 3.122 -3.573 1.00 0.00 47 ARG A N 10
ATOM 12176 C CA . ARG A 1 47 ? 12.644 2.651 -2.436 1.00 0.00 47 ARG A CA 10
ATOM 12177 C C . ARG A 1 47 ? 12.156 1.311 -1.881 1.00 0.00 47 ARG A C 10
ATOM 12178 O O . ARG A 1 47 ? 12.599 0.893 -0.808 1.00 0.00 47 ARG A O 10
ATOM 12199 N N . GLY A 1 48 ? 11.251 0.642 -2.604 1.00 0.00 48 GLY A N 10
ATOM 12200 C CA . GLY A 1 48 ? 10.722 -0.651 -2.154 1.00 0.00 48 GLY A CA 10
ATOM 12201 C C . GLY A 1 48 ? 9.468 -0.500 -1.284 1.00 0.00 48 GLY A C 10
ATOM 12202 O O . GLY A 1 48 ? 8.995 -1.479 -0.713 1.00 0.00 48 GLY A O 10
ATOM 12206 N N . PHE A 1 49 ? 8.933 0.718 -1.188 1.00 0.00 49 PHE A N 10
ATOM 12207 C CA . PHE A 1 49 ? 7.733 0.966 -0.393 1.00 0.00 49 PHE A CA 10
ATOM 12208 C C . PHE A 1 49 ? 6.779 1.892 -1.143 1.00 0.00 49 PHE A C 10
ATOM 12209 O O . PHE A 1 49 ? 7.215 2.843 -1.794 1.00 0.00 49 PHE A O 10
ATOM 12226 N N . GLY A 1 50 ? 5.479 1.605 -1.042 1.00 0.00 50 GLY A N 10
ATOM 12227 C CA . GLY A 1 50 ? 4.467 2.413 -1.704 1.00 0.00 50 GLY A CA 10
ATOM 12228 C C . GLY A 1 50 ? 3.095 2.213 -1.060 1.00 0.00 50 GLY A C 10
ATOM 12229 O O . GLY A 1 50 ? 2.829 1.178 -0.446 1.00 0.00 50 GLY A O 10
ATOM 12233 N N . PHE A 1 51 ? 2.235 3.212 -1.232 1.00 0.00 51 PHE A N 10
ATOM 12234 C CA . PHE A 1 51 ? 0.875 3.177 -0.700 1.00 0.00 51 PHE A CA 10
ATOM 12235 C C . PHE A 1 51 ? -0.116 3.343 -1.848 1.00 0.00 51 PHE A C 10
ATOM 12236 O O . PHE A 1 51 ? 0.135 4.110 -2.774 1.00 0.00 51 PHE A O 10
ATOM 12253 N N . ILE A 1 52 ? -1.229 2.620 -1.788 1.00 0.00 52 ILE A N 10
ATOM 12254 C CA . ILE A 1 52 ? -2.243 2.692 -2.838 1.00 0.00 52 ILE A CA 10
ATOM 12255 C C . ILE A 1 52 ? -3.641 2.709 -2.212 1.00 0.00 52 ILE A C 10
ATOM 12256 O O . ILE A 1 52 ? -3.962 1.846 -1.390 1.00 0.00 52 ILE A O 10
ATOM 12272 N N . THR A 1 53 ? -4.453 3.704 -2.584 1.00 0.00 53 THR A N 10
ATOM 12273 C CA . THR A 1 53 ? -5.802 3.834 -2.026 1.00 0.00 53 THR A CA 10
ATOM 12274 C C . THR A 1 53 ? -6.863 3.404 -3.041 1.00 0.00 53 THR A C 10
ATOM 12275 O O . THR A 1 53 ? -6.850 3.834 -4.191 1.00 0.00 53 THR A O 10
ATOM 12286 N N . PHE A 1 54 ? -7.773 2.549 -2.584 1.00 0.00 54 PHE A N 10
ATOM 12287 C CA . PHE A 1 54 ? -8.869 2.043 -3.421 1.00 0.00 54 PHE A CA 10
ATOM 12288 C C . PHE A 1 54 ? -10.154 2.796 -3.163 1.00 0.00 54 PHE A C 10
ATOM 12289 O O . PHE A 1 54 ? -10.304 3.477 -2.146 1.00 0.00 54 PHE A O 10
ATOM 12306 N N . THR A 1 55 ? -11.082 2.646 -4.102 1.00 0.00 55 THR A N 10
ATOM 12307 C CA . THR A 1 55 ? -12.379 3.291 -4.006 1.00 0.00 55 THR A CA 10
ATOM 12308 C C . THR A 1 55 ? -13.079 2.831 -2.735 1.00 0.00 55 THR A C 10
ATOM 12309 O O . THR A 1 55 ? -13.561 3.651 -1.951 1.00 0.00 55 THR A O 10
ATOM 12320 N N . ASN A 1 56 ? -13.119 1.512 -2.541 1.00 0.00 56 ASN A N 10
ATOM 12321 C CA . ASN A 1 56 ? -13.755 0.939 -1.357 1.00 0.00 56 ASN A CA 10
ATOM 12322 C C . ASN A 1 56 ? -12.970 -0.282 -0.834 1.00 0.00 56 ASN A C 10
ATOM 12323 O O . ASN A 1 56 ? -12.328 -0.977 -1.622 1.00 0.00 56 ASN A O 10
ATOM 12334 N N . PRO A 1 57 ? -13.018 -0.572 0.469 1.00 0.00 57 PRO A N 10
ATOM 12335 C CA . PRO A 1 57 ? -12.307 -1.750 1.069 1.00 0.00 57 PRO A CA 10
ATOM 12336 C C . PRO A 1 57 ? -12.447 -3.015 0.226 1.00 0.00 57 PRO A C 10
ATOM 12337 O O . PRO A 1 57 ? -11.519 -3.825 0.159 1.00 0.00 57 PRO A O 10
ATOM 12348 N N . GLU A 1 58 ? -13.602 -3.174 -0.415 1.00 0.00 58 GLU A N 10
ATOM 12349 C CA . GLU A 1 58 ? -13.862 -4.337 -1.258 1.00 0.00 58 GLU A CA 10
ATOM 12350 C C . GLU A 1 58 ? -12.906 -4.360 -2.447 1.00 0.00 58 GLU A C 10
ATOM 12351 O O . GLU A 1 58 ? -12.399 -5.416 -2.829 1.00 0.00 58 GLU A O 10
ATOM 12363 N N . HIS A 1 59 ? -12.666 -3.184 -3.023 1.00 0.00 59 HIS A N 10
ATOM 12364 C CA . HIS A 1 59 ? -11.779 -3.067 -4.163 1.00 0.00 59 HIS A CA 10
ATOM 12365 C C . HIS A 1 59 ? -10.347 -3.329 -3.720 1.00 0.00 59 HIS A C 10
ATOM 12366 O O . HIS A 1 59 ? -9.580 -4.011 -4.413 1.00 0.00 59 HIS A O 10
ATOM 12381 N N . ALA A 1 60 ? -10.013 -2.814 -2.537 1.00 0.00 60 ALA A N 10
ATOM 12382 C CA . ALA A 1 60 ? -8.696 -3.014 -1.965 1.00 0.00 60 ALA A CA 10
ATOM 12383 C C . ALA A 1 60 ? -8.453 -4.497 -1.718 1.00 0.00 60 ALA A C 10
ATOM 12384 O O . ALA A 1 60 ? -7.363 -5.011 -1.985 1.00 0.00 60 ALA A O 10
ATOM 12391 N N . SER A 1 61 ? -9.482 -5.177 -1.191 1.00 0.00 61 SER A N 10
ATOM 12392 C CA . SER A 1 61 ? -9.362 -6.604 -0.885 1.00 0.00 61 SER A CA 10
ATOM 12393 C C . SER A 1 61 ? -9.052 -7.418 -2.137 1.00 0.00 61 SER A C 10
ATOM 12394 O O . SER A 1 61 ? -8.300 -8.394 -2.064 1.00 0.00 61 SER A O 10
ATOM 12402 N N . VAL A 1 62 ? -9.630 -7.024 -3.280 1.00 0.00 62 VAL A N 10
ATOM 12403 C CA . VAL A 1 62 ? -9.385 -7.761 -4.530 1.00 0.00 62 VAL A CA 10
ATOM 12404 C C . VAL A 1 62 ? -7.921 -7.623 -4.939 1.00 0.00 62 VAL A C 10
ATOM 12405 O O . VAL A 1 62 ? -7.304 -8.604 -5.369 1.00 0.00 62 VAL A O 10
ATOM 12418 N N . ALA A 1 63 ? -7.388 -6.395 -4.857 1.00 0.00 63 ALA A N 10
ATOM 12419 C CA . ALA A 1 63 ? -6.014 -6.162 -5.279 1.00 0.00 63 ALA A CA 10
ATOM 12420 C C . ALA A 1 63 ? -5.051 -7.032 -4.503 1.00 0.00 63 ALA A C 10
ATOM 12421 O O . ALA A 1 63 ? -4.232 -7.715 -5.111 1.00 0.00 63 ALA A O 10
ATOM 12428 N N . MET A 1 64 ? -5.156 -7.030 -3.166 1.00 0.00 64 MET A N 10
ATOM 12429 C CA . MET A 1 64 ? -4.264 -7.883 -2.372 1.00 0.00 64 MET A CA 10
ATOM 12430 C C . MET A 1 64 ? -4.486 -9.338 -2.723 1.00 0.00 64 MET A C 10
ATOM 12431 O O . MET A 1 64 ? -3.541 -10.113 -2.753 1.00 0.00 64 MET A O 10
ATOM 12445 N N . ARG A 1 65 ? -5.736 -9.705 -2.992 1.00 0.00 65 ARG A N 10
ATOM 12446 C CA . ARG A 1 65 ? -6.055 -11.079 -3.343 1.00 0.00 65 ARG A CA 10
ATOM 12447 C C . ARG A 1 65 ? -5.297 -11.476 -4.608 1.00 0.00 65 ARG A C 10
ATOM 12448 O O . ARG A 1 65 ? -4.767 -12.588 -4.697 1.00 0.00 65 ARG A O 10
ATOM 12469 N N . ALA A 1 66 ? -5.282 -10.570 -5.590 1.00 0.00 66 ALA A N 10
ATOM 12470 C CA . ALA A 1 66 ? -4.618 -10.845 -6.864 1.00 0.00 66 ALA A CA 10
ATOM 12471 C C . ALA A 1 66 ? -3.144 -10.406 -6.918 1.00 0.00 66 ALA A C 10
ATOM 12472 O O . ALA A 1 66 ? -2.484 -10.668 -7.928 1.00 0.00 66 ALA A O 10
ATOM 12479 N N . MET A 1 67 ? -2.631 -9.705 -5.884 1.00 0.00 67 MET A N 10
ATOM 12480 C CA . MET A 1 67 ? -1.229 -9.222 -5.936 1.00 0.00 67 MET A CA 10
ATOM 12481 C C . MET A 1 67 ? -0.354 -9.625 -4.730 1.00 0.00 67 MET A C 10
ATOM 12482 O O . MET A 1 67 ? 0.870 -9.570 -4.843 1.00 0.00 67 MET A O 10
ATOM 12496 N N . ASN A 1 68 ? -0.944 -10.001 -3.588 1.00 0.00 68 ASN A N 10
ATOM 12497 C CA . ASN A 1 68 ? -0.129 -10.366 -2.410 1.00 0.00 68 ASN A CA 10
ATOM 12498 C C . ASN A 1 68 ? 0.985 -11.354 -2.748 1.00 0.00 68 ASN A C 10
ATOM 12499 O O . ASN A 1 68 ? 0.741 -12.522 -3.052 1.00 0.00 68 ASN A O 10
ATOM 12510 N N . GLY A 1 69 ? 2.222 -10.857 -2.681 1.00 0.00 69 GLY A N 10
ATOM 12511 C CA . GLY A 1 69 ? 3.391 -11.670 -2.963 1.00 0.00 69 GLY A CA 10
ATOM 12512 C C . GLY A 1 69 ? 3.499 -12.004 -4.451 1.00 0.00 69 GLY A C 10
ATOM 12513 O O . GLY A 1 69 ? 4.037 -13.055 -4.812 1.00 0.00 69 GLY A O 10
ATOM 12517 N N . GLU A 1 70 ? 2.952 -11.132 -5.303 1.00 0.00 70 GLU A N 10
ATOM 12518 C CA . GLU A 1 70 ? 2.955 -11.370 -6.755 1.00 0.00 70 GLU A CA 10
ATOM 12519 C C . GLU A 1 70 ? 3.824 -10.379 -7.515 1.00 0.00 70 GLU A C 10
ATOM 12520 O O . GLU A 1 70 ? 3.925 -9.202 -7.165 1.00 0.00 70 GLU A O 10
ATOM 12532 N N . SER A 1 71 ? 4.453 -10.905 -8.562 1.00 0.00 71 SER A N 10
ATOM 12533 C CA . SER A 1 71 ? 5.357 -10.159 -9.422 1.00 0.00 71 SER A CA 10
ATOM 12534 C C . SER A 1 71 ? 4.736 -8.897 -9.997 1.00 0.00 71 SER A C 10
ATOM 12535 O O . SER A 1 71 ? 3.971 -8.940 -10.963 1.00 0.00 71 SER A O 10
ATOM 12543 N N . LEU A 1 72 ? 5.164 -7.774 -9.439 1.00 0.00 72 LEU A N 10
ATOM 12544 C CA . LEU A 1 72 ? 4.758 -6.468 -9.925 1.00 0.00 72 LEU A CA 10
ATOM 12545 C C . LEU A 1 72 ? 5.966 -5.921 -10.672 1.00 0.00 72 LEU A C 10
ATOM 12546 O O . LEU A 1 72 ? 7.027 -5.720 -10.076 1.00 0.00 72 LEU A O 10
ATOM 12562 N N . ASP A 1 73 ? 5.816 -5.732 -11.980 1.00 0.00 73 ASP A N 10
ATOM 12563 C CA . ASP A 1 73 ? 6.925 -5.267 -12.814 1.00 0.00 73 ASP A CA 10
ATOM 12564 C C . ASP A 1 73 ? 8.111 -6.247 -12.692 1.00 0.00 73 ASP A C 10
ATOM 12565 O O . ASP A 1 73 ? 9.277 -5.849 -12.753 1.00 0.00 73 ASP A O 10
ATOM 12574 N N . GLY A 1 74 ? 7.785 -7.541 -12.549 1.00 0.00 74 GLY A N 10
ATOM 12575 C CA . GLY A 1 74 ? 8.801 -8.598 -12.448 1.00 0.00 74 GLY A CA 10
ATOM 12576 C C . GLY A 1 74 ? 9.404 -8.744 -11.047 1.00 0.00 74 GLY A C 10
ATOM 12577 O O . GLY A 1 74 ? 10.413 -9.439 -10.887 1.00 0.00 74 GLY A O 10
ATOM 12581 N N . ARG A 1 75 ? 8.788 -8.120 -10.043 1.00 0.00 75 ARG A N 10
ATOM 12582 C CA . ARG A 1 75 ? 9.281 -8.223 -8.668 1.00 0.00 75 ARG A CA 10
ATOM 12583 C C . ARG A 1 75 ? 8.098 -8.372 -7.735 1.00 0.00 75 ARG A C 10
ATOM 12584 O O . ARG A 1 75 ? 7.221 -7.506 -7.707 1.00 0.00 75 ARG A O 10
ATOM 12605 N N . GLN A 1 76 ? 8.060 -9.482 -6.997 1.00 0.00 76 GLN A N 10
ATOM 12606 C CA . GLN A 1 76 ? 6.938 -9.738 -6.108 1.00 0.00 76 GLN A CA 10
ATOM 12607 C C . GLN A 1 76 ? 6.841 -8.701 -5.003 1.00 0.00 76 GLN A C 10
ATOM 12608 O O . GLN A 1 76 ? 7.835 -8.332 -4.373 1.00 0.00 76 GLN A O 10
ATOM 12622 N N . ILE A 1 77 ? 5.610 -8.250 -4.779 1.00 0.00 77 ILE A N 10
ATOM 12623 C CA . ILE A 1 77 ? 5.305 -7.261 -3.750 1.00 0.00 77 ILE A CA 10
ATOM 12624 C C . ILE A 1 77 ? 4.230 -7.796 -2.843 1.00 0.00 77 ILE A C 10
ATOM 12625 O O . ILE A 1 77 ? 3.394 -8.576 -3.280 1.00 0.00 77 ILE A O 10
ATOM 12641 N N . ARG A 1 78 ? 4.263 -7.375 -1.581 1.00 0.00 78 ARG A N 10
ATOM 12642 C CA . ARG A 1 78 ? 3.285 -7.840 -0.604 1.00 0.00 78 ARG A CA 10
ATOM 12643 C C . ARG A 1 78 ? 2.257 -6.767 -0.325 1.00 0.00 78 ARG A C 10
ATOM 12644 O O . ARG A 1 78 ? 2.594 -5.669 0.127 1.00 0.00 78 ARG A O 10
ATOM 12665 N N . VAL A 1 79 ? 1.001 -7.095 -0.619 1.00 0.00 79 VAL A N 10
ATOM 12666 C CA . VAL A 1 79 ? -0.090 -6.159 -0.418 1.00 0.00 79 VAL A CA 10
ATOM 12667 C C . VAL A 1 79 ? -0.814 -6.480 0.893 1.00 0.00 79 VAL A C 10
ATOM 12668 O O . VAL A 1 79 ? -1.605 -7.424 0.958 1.00 0.00 79 VAL A O 10
ATOM 12681 N N . ASP A 1 80 ? -0.550 -5.668 1.916 1.00 0.00 80 ASP A N 10
ATOM 12682 C CA . ASP A 1 80 ? -1.184 -5.826 3.217 1.00 0.00 80 ASP A CA 10
ATOM 12683 C C . ASP A 1 80 ? -2.219 -4.738 3.365 1.00 0.00 80 ASP A C 10
ATOM 12684 O O . ASP A 1 80 ? -1.879 -3.558 3.434 1.00 0.00 80 ASP A O 10
ATOM 12693 N N . HIS A 1 81 ? -3.478 -5.142 3.365 1.00 0.00 81 HIS A N 10
ATOM 12694 C CA . HIS A 1 81 ? -4.572 -4.188 3.429 1.00 0.00 81 HIS A CA 10
ATOM 12695 C C . HIS A 1 81 ? -4.570 -3.331 4.679 1.00 0.00 81 HIS A C 10
ATOM 12696 O O . HIS A 1 81 ? -4.813 -3.811 5.787 1.00 0.00 81 HIS A O 10
ATOM 12711 N N . ALA A 1 82 ? -4.345 -2.032 4.463 1.00 0.00 82 ALA A N 10
ATOM 12712 C CA . ALA A 1 82 ? -4.377 -1.070 5.556 1.00 0.00 82 ALA A CA 10
ATOM 12713 C C . ALA A 1 82 ? -5.799 -0.998 6.126 1.00 0.00 82 ALA A C 10
ATOM 12714 O O . ALA A 1 82 ? -5.988 -0.878 7.338 1.00 0.00 82 ALA A O 10
ATOM 12721 N N . GLY A 1 83 ? -6.794 -1.064 5.226 1.00 0.00 83 GLY A N 10
ATOM 12722 C CA . GLY A 1 83 ? -8.201 -1.000 5.617 1.00 0.00 83 GLY A CA 10
ATOM 12723 C C . GLY A 1 83 ? -8.920 -2.338 5.418 1.00 0.00 83 GLY A C 10
ATOM 12724 O O . GLY A 1 83 ? -8.905 -3.192 6.306 1.00 0.00 83 GLY A O 10
ATOM 12728 N N . LYS A 1 84 ? -9.568 -2.503 4.252 1.00 0.00 84 LYS A N 10
ATOM 12729 C CA . LYS A 1 84 ? -10.321 -3.727 3.941 1.00 0.00 84 LYS A CA 10
ATOM 12730 C C . LYS A 1 84 ? -11.475 -3.896 4.935 1.00 0.00 84 LYS A C 10
ATOM 12731 O O . LYS A 1 84 ? -11.404 -3.314 6.003 1.00 0.00 84 LYS A O 10
ATOM 12751 N N . MET A 1 1 ? -5.694 -0.130 9.845 1.00 0.00 1 MET A N 11
ATOM 12752 C CA . MET A 1 1 ? -6.443 0.291 11.066 1.00 0.00 1 MET A CA 11
ATOM 12753 C C . MET A 1 1 ? -7.938 0.430 10.745 1.00 0.00 1 MET A C 11
ATOM 12754 O O . MET A 1 1 ? -8.627 1.287 11.309 1.00 0.00 1 MET A O 11
ATOM 12770 N N . SER A 1 2 ? -8.433 -0.424 9.840 1.00 0.00 2 SER A N 11
ATOM 12771 C CA . SER A 1 2 ? -9.844 -0.401 9.453 1.00 0.00 2 SER A CA 11
ATOM 12772 C C . SER A 1 2 ? -10.253 1.006 8.991 1.00 0.00 2 SER A C 11
ATOM 12773 O O . SER A 1 2 ? -11.229 1.587 9.482 1.00 0.00 2 SER A O 11
ATOM 12781 N N . SER A 1 3 ? -9.492 1.544 8.037 1.00 0.00 3 SER A N 11
ATOM 12782 C CA . SER A 1 3 ? -9.762 2.878 7.498 1.00 0.00 3 SER A CA 11
ATOM 12783 C C . SER A 1 3 ? -11.079 2.913 6.715 1.00 0.00 3 SER A C 11
ATOM 12784 O O . SER A 1 3 ? -11.635 3.991 6.486 1.00 0.00 3 SER A O 11
ATOM 12792 N N . GLU A 1 4 ? -11.560 1.738 6.294 1.00 0.00 4 GLU A N 11
ATOM 12793 C CA . GLU A 1 4 ? -12.802 1.646 5.518 1.00 0.00 4 GLU A CA 11
ATOM 12794 C C . GLU A 1 4 ? -12.708 2.503 4.248 1.00 0.00 4 GLU A C 11
ATOM 12795 O O . GLU A 1 4 ? -13.726 2.934 3.698 1.00 0.00 4 GLU A O 11
ATOM 12807 N N . GLU A 1 5 ? -11.473 2.735 3.787 1.00 0.00 5 GLU A N 11
ATOM 12808 C CA . GLU A 1 5 ? -11.230 3.526 2.583 1.00 0.00 5 GLU A CA 11
ATOM 12809 C C . GLU A 1 5 ? -10.774 2.630 1.429 1.00 0.00 5 GLU A C 11
ATOM 12810 O O . GLU A 1 5 ? -11.073 2.912 0.269 1.00 0.00 5 GLU A O 11
ATOM 12822 N N . GLY A 1 6 ? -10.045 1.558 1.761 1.00 0.00 6 GLY A N 11
ATOM 12823 C CA . GLY A 1 6 ? -9.538 0.630 0.749 1.00 0.00 6 GLY A CA 11
ATOM 12824 C C . GLY A 1 6 ? -8.024 0.790 0.535 1.00 0.00 6 GLY A C 11
ATOM 12825 O O . GLY A 1 6 ? -7.487 0.398 -0.502 1.00 0.00 6 GLY A O 11
ATOM 12829 N N . LYS A 1 7 ? -7.334 1.357 1.527 1.00 0.00 7 LYS A N 11
ATOM 12830 C CA . LYS A 1 7 ? -5.892 1.555 1.425 1.00 0.00 7 LYS A CA 11
ATOM 12831 C C . LYS A 1 7 ? -5.137 0.255 1.668 1.00 0.00 7 LYS A C 11
ATOM 12832 O O . LYS A 1 7 ? -5.334 -0.413 2.682 1.00 0.00 7 LYS A O 11
ATOM 12851 N N . LEU A 1 8 ? -4.257 -0.075 0.720 1.00 0.00 8 LEU A N 11
ATOM 12852 C CA . LEU A 1 8 ? -3.430 -1.271 0.809 1.00 0.00 8 LEU A CA 11
ATOM 12853 C C . LEU A 1 8 ? -1.975 -0.863 0.999 1.00 0.00 8 LEU A C 11
ATOM 12854 O O . LEU A 1 8 ? -1.558 0.192 0.506 1.00 0.00 8 LEU A O 11
ATOM 12870 N N . PHE A 1 9 ? -1.205 -1.695 1.700 1.00 0.00 9 PHE A N 11
ATOM 12871 C CA . PHE A 1 9 ? 0.215 -1.407 1.931 1.00 0.00 9 PHE A CA 11
ATOM 12872 C C . PHE A 1 9 ? 1.069 -2.312 1.043 1.00 0.00 9 PHE A C 11
ATOM 12873 O O . PHE A 1 9 ? 1.166 -3.511 1.293 1.00 0.00 9 PHE A O 11
ATOM 12890 N N . VAL A 1 10 ? 1.683 -1.735 0.006 1.00 0.00 10 VAL A N 11
ATOM 12891 C CA . VAL A 1 10 ? 2.513 -2.520 -0.915 1.00 0.00 10 VAL A CA 11
ATOM 12892 C C . VAL A 1 10 ? 3.971 -2.471 -0.460 1.00 0.00 10 VAL A C 11
ATOM 12893 O O . VAL A 1 10 ? 4.487 -1.399 -0.122 1.00 0.00 10 VAL A O 11
ATOM 12906 N N . GLY A 1 11 ? 4.625 -3.637 -0.457 1.00 0.00 11 GLY A N 11
ATOM 12907 C CA . GLY A 1 11 ? 6.026 -3.732 -0.043 1.00 0.00 11 GLY A CA 11
ATOM 12908 C C . GLY A 1 11 ? 6.871 -4.386 -1.132 1.00 0.00 11 GLY A C 11
ATOM 12909 O O . GLY A 1 11 ? 6.347 -5.096 -1.991 1.00 0.00 11 GLY A O 11
ATOM 12913 N N . GLY A 1 12 ? 8.180 -4.122 -1.090 1.00 0.00 12 GLY A N 11
ATOM 12914 C CA . GLY A 1 12 ? 9.105 -4.671 -2.081 1.00 0.00 12 GLY A CA 11
ATOM 12915 C C . GLY A 1 12 ? 8.828 -4.081 -3.462 1.00 0.00 12 GLY A C 11
ATOM 12916 O O . GLY A 1 12 ? 8.947 -4.779 -4.471 1.00 0.00 12 GLY A O 11
ATOM 12920 N N . LEU A 1 13 ? 8.432 -2.799 -3.497 1.00 0.00 13 LEU A N 11
ATOM 12921 C CA . LEU A 1 13 ? 8.108 -2.139 -4.762 1.00 0.00 13 LEU A CA 11
ATOM 12922 C C . LEU A 1 13 ? 9.302 -2.137 -5.710 1.00 0.00 13 LEU A C 11
ATOM 12923 O O . LEU A 1 13 ? 10.435 -1.869 -5.309 1.00 0.00 13 LEU A O 11
ATOM 12939 N N . ASN A 1 14 ? 9.016 -2.459 -6.973 1.00 0.00 14 ASN A N 11
ATOM 12940 C CA . ASN A 1 14 ? 10.038 -2.523 -8.012 1.00 0.00 14 ASN A CA 11
ATOM 12941 C C . ASN A 1 14 ? 10.704 -1.168 -8.204 1.00 0.00 14 ASN A C 11
ATOM 12942 O O . ASN A 1 14 ? 10.059 -0.125 -8.084 1.00 0.00 14 ASN A O 11
ATOM 12953 N N . PHE A 1 15 ? 12.003 -1.203 -8.498 1.00 0.00 15 PHE A N 11
ATOM 12954 C CA . PHE A 1 15 ? 12.785 0.020 -8.707 1.00 0.00 15 PHE A CA 11
ATOM 12955 C C . PHE A 1 15 ? 12.101 0.980 -9.692 1.00 0.00 15 PHE A C 11
ATOM 12956 O O . PHE A 1 15 ? 12.329 2.192 -9.637 1.00 0.00 15 PHE A O 11
ATOM 12973 N N . ASN A 1 16 ? 11.275 0.428 -10.587 1.00 0.00 16 ASN A N 11
ATOM 12974 C CA . ASN A 1 16 ? 10.572 1.239 -11.585 1.00 0.00 16 ASN A CA 11
ATOM 12975 C C . ASN A 1 16 ? 9.078 1.373 -11.255 1.00 0.00 16 ASN A C 11
ATOM 12976 O O . ASN A 1 16 ? 8.248 1.552 -12.154 1.00 0.00 16 ASN A O 11
ATOM 12987 N N . THR A 1 17 ? 8.745 1.311 -9.962 1.00 0.00 17 THR A N 11
ATOM 12988 C CA . THR A 1 17 ? 7.358 1.445 -9.520 1.00 0.00 17 THR A CA 11
ATOM 12989 C C . THR A 1 17 ? 7.059 2.915 -9.267 1.00 0.00 17 THR A C 11
ATOM 12990 O O . THR A 1 17 ? 7.832 3.611 -8.602 1.00 0.00 17 THR A O 11
ATOM 13001 N N . ASP A 1 18 ? 5.934 3.370 -9.805 1.00 0.00 18 ASP A N 11
ATOM 13002 C CA . ASP A 1 18 ? 5.521 4.753 -9.646 1.00 0.00 18 ASP A CA 11
ATOM 13003 C C . ASP A 1 18 ? 4.015 4.826 -9.466 1.00 0.00 18 ASP A C 11
ATOM 13004 O O . ASP A 1 18 ? 3.355 3.794 -9.416 1.00 0.00 18 ASP A O 11
ATOM 13013 N N . GLU A 1 19 ? 3.477 6.038 -9.355 1.00 0.00 19 GLU A N 11
ATOM 13014 C CA . GLU A 1 19 ? 2.043 6.206 -9.172 1.00 0.00 19 GLU A CA 11
ATOM 13015 C C . GLU A 1 19 ? 1.289 5.599 -10.346 1.00 0.00 19 GLU A C 11
ATOM 13016 O O . GLU A 1 19 ? 0.269 4.939 -10.163 1.00 0.00 19 GLU A O 11
ATOM 13028 N N . GLN A 1 20 ? 1.807 5.828 -11.549 1.00 0.00 20 GLN A N 11
ATOM 13029 C CA . GLN A 1 20 ? 1.188 5.300 -12.761 1.00 0.00 20 GLN A CA 11
ATOM 13030 C C . GLN A 1 20 ? 1.362 3.791 -12.875 1.00 0.00 20 GLN A C 11
ATOM 13031 O O . GLN A 1 20 ? 0.427 3.091 -13.268 1.00 0.00 20 GLN A O 11
ATOM 13045 N N . ALA A 1 21 ? 2.556 3.294 -12.530 1.00 0.00 21 ALA A N 11
ATOM 13046 C CA . ALA A 1 21 ? 2.820 1.858 -12.602 1.00 0.00 21 ALA A CA 11
ATOM 13047 C C . ALA A 1 21 ? 1.960 1.136 -11.581 1.00 0.00 21 ALA A C 11
ATOM 13048 O O . ALA A 1 21 ? 1.350 0.101 -11.872 1.00 0.00 21 ALA A O 11
ATOM 13055 N N . LEU A 1 22 ? 1.919 1.712 -10.381 1.00 0.00 22 LEU A N 11
ATOM 13056 C CA . LEU A 1 22 ? 1.138 1.152 -9.288 1.00 0.00 22 LEU A CA 11
ATOM 13057 C C . LEU A 1 22 ? -0.342 1.203 -9.636 1.00 0.00 22 LEU A C 11
ATOM 13058 O O . LEU A 1 22 ? -1.071 0.226 -9.454 1.00 0.00 22 LEU A O 11
ATOM 13074 N N . GLU A 1 23 ? -0.776 2.361 -10.128 1.00 0.00 23 GLU A N 11
ATOM 13075 C CA . GLU A 1 23 ? -2.170 2.561 -10.494 1.00 0.00 23 GLU A CA 11
ATOM 13076 C C . GLU A 1 23 ? -2.587 1.619 -11.620 1.00 0.00 23 GLU A C 11
ATOM 13077 O O . GLU A 1 23 ? -3.678 1.082 -11.581 1.00 0.00 23 GLU A O 11
ATOM 13089 N N . ASP A 1 24 ? -1.735 1.459 -12.634 1.00 0.00 24 ASP A N 11
ATOM 13090 C CA . ASP A 1 24 ? -2.075 0.614 -13.785 1.00 0.00 24 ASP A CA 11
ATOM 13091 C C . ASP A 1 24 ? -2.360 -0.846 -13.398 1.00 0.00 24 ASP A C 11
ATOM 13092 O O . ASP A 1 24 ? -3.400 -1.395 -13.785 1.00 0.00 24 ASP A O 11
ATOM 13101 N N . HIS A 1 25 ? -1.435 -1.477 -12.665 1.00 0.00 25 HIS A N 11
ATOM 13102 C CA . HIS A 1 25 ? -1.612 -2.886 -12.280 1.00 0.00 25 HIS A CA 11
ATOM 13103 C C . HIS A 1 25 ? -2.760 -3.087 -11.288 1.00 0.00 25 HIS A C 11
ATOM 13104 O O . HIS A 1 25 ? -3.576 -4.003 -11.448 1.00 0.00 25 HIS A O 11
ATOM 13119 N N . PHE A 1 26 ? -2.818 -2.232 -10.273 1.00 0.00 26 PHE A N 11
ATOM 13120 C CA . PHE A 1 26 ? -3.863 -2.328 -9.256 1.00 0.00 26 PHE A CA 11
ATOM 13121 C C . PHE A 1 26 ? -5.224 -1.915 -9.823 1.00 0.00 26 PHE A C 11
ATOM 13122 O O . PHE A 1 26 ? -6.252 -2.444 -9.396 1.00 0.00 26 PHE A O 11
ATOM 13139 N N . SER A 1 27 ? -5.229 -1.003 -10.808 1.00 0.00 27 SER A N 11
ATOM 13140 C CA . SER A 1 27 ? -6.476 -0.579 -11.450 1.00 0.00 27 SER A CA 11
ATOM 13141 C C . SER A 1 27 ? -7.106 -1.785 -12.111 1.00 0.00 27 SER A C 11
ATOM 13142 O O . SER A 1 27 ? -8.317 -2.002 -12.032 1.00 0.00 27 SER A O 11
ATOM 13150 N N . SER A 1 28 ? -6.246 -2.570 -12.764 1.00 0.00 28 SER A N 11
ATOM 13151 C CA . SER A 1 28 ? -6.677 -3.767 -13.445 1.00 0.00 28 SER A CA 11
ATOM 13152 C C . SER A 1 28 ? -7.332 -4.726 -12.457 1.00 0.00 28 SER A C 11
ATOM 13153 O O . SER A 1 28 ? -8.368 -5.323 -12.764 1.00 0.00 28 SER A O 11
ATOM 13161 N N . PHE A 1 29 ? -6.727 -4.864 -11.270 1.00 0.00 29 PHE A N 11
ATOM 13162 C CA . PHE A 1 29 ? -7.276 -5.756 -10.241 1.00 0.00 29 PHE A CA 11
ATOM 13163 C C . PHE A 1 29 ? -8.570 -5.184 -9.643 1.00 0.00 29 PHE A C 11
ATOM 13164 O O . PHE A 1 29 ? -9.492 -5.939 -9.325 1.00 0.00 29 PHE A O 11
ATOM 13181 N N . GLY A 1 30 ? -8.633 -3.852 -9.495 1.00 0.00 30 GLY A N 11
ATOM 13182 C CA . GLY A 1 30 ? -9.820 -3.192 -8.936 1.00 0.00 30 GLY A CA 11
ATOM 13183 C C . GLY A 1 30 ? -9.712 -1.663 -9.090 1.00 0.00 30 GLY A C 11
ATOM 13184 O O . GLY A 1 30 ? -8.659 -1.183 -9.489 1.00 0.00 30 GLY A O 11
ATOM 13188 N N . PRO A 1 31 ? -10.757 -0.886 -8.790 1.00 0.00 31 PRO A N 11
ATOM 13189 C CA . PRO A 1 31 ? -10.703 0.611 -8.930 1.00 0.00 31 PRO A CA 11
ATOM 13190 C C . PRO A 1 31 ? -9.744 1.253 -7.925 1.00 0.00 31 PRO A C 11
ATOM 13191 O O . PRO A 1 31 ? -9.606 0.771 -6.805 1.00 0.00 31 PRO A O 11
ATOM 13202 N N . ILE A 1 32 ? -9.067 2.326 -8.352 1.00 0.00 32 ILE A N 11
ATOM 13203 C CA . ILE A 1 32 ? -8.085 3.014 -7.494 1.00 0.00 32 ILE A CA 11
ATOM 13204 C C . ILE A 1 32 ? -8.564 4.421 -7.101 1.00 0.00 32 ILE A C 11
ATOM 13205 O O . ILE A 1 32 ? -8.641 5.311 -7.951 1.00 0.00 32 ILE A O 11
ATOM 13221 N N . SER A 1 33 ? -8.828 4.619 -5.800 1.00 0.00 33 SER A N 11
ATOM 13222 C CA . SER A 1 33 ? -9.236 5.936 -5.299 1.00 0.00 33 SER A CA 11
ATOM 13223 C C . SER A 1 33 ? -8.073 6.922 -5.425 1.00 0.00 33 SER A C 11
ATOM 13224 O O . SER A 1 33 ? -8.239 8.040 -5.912 1.00 0.00 33 SER A O 11
ATOM 13232 N N . GLU A 1 34 ? -6.893 6.471 -4.989 1.00 0.00 34 GLU A N 11
ATOM 13233 C CA . GLU A 1 34 ? -5.675 7.271 -5.050 1.00 0.00 34 GLU A CA 11
ATOM 13234 C C . GLU A 1 34 ? -4.481 6.343 -5.181 1.00 0.00 34 GLU A C 11
ATOM 13235 O O . GLU A 1 34 ? -4.601 5.143 -4.936 1.00 0.00 34 GLU A O 11
ATOM 13247 N N . VAL A 1 35 ? -3.342 6.889 -5.602 1.00 0.00 35 VAL A N 11
ATOM 13248 C CA . VAL A 1 35 ? -2.145 6.078 -5.788 1.00 0.00 35 VAL A CA 11
ATOM 13249 C C . VAL A 1 35 ? -0.887 6.864 -5.393 1.00 0.00 35 VAL A C 11
ATOM 13250 O O . VAL A 1 35 ? -0.718 8.021 -5.782 1.00 0.00 35 VAL A O 11
ATOM 13263 N N . VAL A 1 36 ? -0.025 6.218 -4.610 1.00 0.00 36 VAL A N 11
ATOM 13264 C CA . VAL A 1 36 ? 1.210 6.846 -4.145 1.00 0.00 36 VAL A CA 11
ATOM 13265 C C . VAL A 1 36 ? 2.348 5.814 -4.066 1.00 0.00 36 VAL A C 11
ATOM 13266 O O . VAL A 1 36 ? 2.186 4.748 -3.477 1.00 0.00 36 VAL A O 11
ATOM 13279 N N . VAL A 1 37 ? 3.503 6.169 -4.627 1.00 0.00 37 VAL A N 11
ATOM 13280 C CA . VAL A 1 37 ? 4.689 5.305 -4.581 1.00 0.00 37 VAL A CA 11
ATOM 13281 C C . VAL A 1 37 ? 5.860 6.134 -4.064 1.00 0.00 37 VAL A C 11
ATOM 13282 O O . VAL A 1 37 ? 6.113 7.230 -4.575 1.00 0.00 37 VAL A O 11
ATOM 13295 N N . VAL A 1 38 ? 6.570 5.608 -3.066 1.00 0.00 38 VAL A N 11
ATOM 13296 C CA . VAL A 1 38 ? 7.713 6.326 -2.509 1.00 0.00 38 VAL A CA 11
ATOM 13297 C C . VAL A 1 38 ? 8.877 6.209 -3.489 1.00 0.00 38 VAL A C 11
ATOM 13298 O O . VAL A 1 38 ? 9.360 5.108 -3.768 1.00 0.00 38 VAL A O 11
ATOM 13311 N N . LYS A 1 39 ? 9.304 7.355 -4.015 1.00 0.00 39 LYS A N 11
ATOM 13312 C CA . LYS A 1 39 ? 10.397 7.402 -4.980 1.00 0.00 39 LYS A CA 11
ATOM 13313 C C . LYS A 1 39 ? 11.522 8.276 -4.457 1.00 0.00 39 LYS A C 11
ATOM 13314 O O . LYS A 1 39 ? 11.274 9.347 -3.895 1.00 0.00 39 LYS A O 11
ATOM 13333 N N . ASP A 1 40 ? 12.758 7.816 -4.654 1.00 0.00 40 ASP A N 11
ATOM 13334 C CA . ASP A 1 40 ? 13.912 8.556 -4.215 1.00 0.00 40 ASP A CA 11
ATOM 13335 C C . ASP A 1 40 ? 14.054 9.803 -5.076 1.00 0.00 40 ASP A C 11
ATOM 13336 O O . ASP A 1 40 ? 13.993 9.719 -6.287 1.00 0.00 40 ASP A O 11
ATOM 13345 N N . ARG A 1 41 ? 14.223 10.957 -4.447 1.00 0.00 41 ARG A N 11
ATOM 13346 C CA . ARG A 1 41 ? 14.370 12.216 -5.189 1.00 0.00 41 ARG A CA 11
ATOM 13347 C C . ARG A 1 41 ? 15.810 12.402 -5.689 1.00 0.00 41 ARG A C 11
ATOM 13348 O O . ARG A 1 41 ? 16.068 13.267 -6.534 1.00 0.00 41 ARG A O 11
ATOM 13369 N N . GLU A 1 42 ? 16.738 11.585 -5.175 1.00 0.00 42 GLU A N 11
ATOM 13370 C CA . GLU A 1 42 ? 18.142 11.658 -5.578 1.00 0.00 42 GLU A CA 11
ATOM 13371 C C . GLU A 1 42 ? 18.483 10.553 -6.582 1.00 0.00 42 GLU A C 11
ATOM 13372 O O . GLU A 1 42 ? 19.384 10.720 -7.409 1.00 0.00 42 GLU A O 11
ATOM 13384 N N . THR A 1 43 ? 17.754 9.433 -6.509 1.00 0.00 43 THR A N 11
ATOM 13385 C CA . THR A 1 43 ? 17.975 8.308 -7.419 1.00 0.00 43 THR A CA 11
ATOM 13386 C C . THR A 1 43 ? 16.817 8.185 -8.418 1.00 0.00 43 THR A C 11
ATOM 13387 O O . THR A 1 43 ? 16.949 7.526 -9.451 1.00 0.00 43 THR A O 11
ATOM 13398 N N . GLN A 1 44 ? 15.679 8.787 -8.076 1.00 0.00 44 GLN A N 11
ATOM 13399 C CA . GLN A 1 44 ? 14.482 8.710 -8.898 1.00 0.00 44 GLN A CA 11
ATOM 13400 C C . GLN A 1 44 ? 14.091 7.236 -9.050 1.00 0.00 44 GLN A C 11
ATOM 13401 O O . GLN A 1 44 ? 13.583 6.803 -10.087 1.00 0.00 44 GLN A O 11
ATOM 13415 N N . ARG A 1 45 ? 14.356 6.482 -7.980 1.00 0.00 45 ARG A N 11
ATOM 13416 C CA . ARG A 1 45 ? 14.070 5.059 -7.924 1.00 0.00 45 ARG A CA 11
ATOM 13417 C C . ARG A 1 45 ? 13.186 4.761 -6.715 1.00 0.00 45 ARG A C 11
ATOM 13418 O O . ARG A 1 45 ? 13.412 5.279 -5.622 1.00 0.00 45 ARG A O 11
ATOM 13439 N N . SER A 1 46 ? 12.200 3.899 -6.931 1.00 0.00 46 SER A N 11
ATOM 13440 C CA . SER A 1 46 ? 11.279 3.492 -5.869 1.00 0.00 46 SER A CA 11
ATOM 13441 C C . SER A 1 46 ? 12.078 2.956 -4.689 1.00 0.00 46 SER A C 11
ATOM 13442 O O . SER A 1 46 ? 13.155 2.381 -4.872 1.00 0.00 46 SER A O 11
ATOM 13450 N N . ARG A 1 47 ? 11.560 3.177 -3.486 1.00 0.00 47 ARG A N 11
ATOM 13451 C CA . ARG A 1 47 ? 12.252 2.742 -2.268 1.00 0.00 47 ARG A CA 11
ATOM 13452 C C . ARG A 1 47 ? 11.752 1.387 -1.761 1.00 0.00 47 ARG A C 11
ATOM 13453 O O . ARG A 1 47 ? 12.072 0.994 -0.636 1.00 0.00 47 ARG A O 11
ATOM 13474 N N . GLY A 1 48 ? 10.975 0.677 -2.585 1.00 0.00 48 GLY A N 11
ATOM 13475 C CA . GLY A 1 48 ? 10.448 -0.634 -2.200 1.00 0.00 48 GLY A CA 11
ATOM 13476 C C . GLY A 1 48 ? 9.165 -0.523 -1.364 1.00 0.00 48 GLY A C 11
ATOM 13477 O O . GLY A 1 48 ? 8.654 -1.535 -0.895 1.00 0.00 48 GLY A O 11
ATOM 13481 N N . PHE A 1 49 ? 8.649 0.692 -1.185 1.00 0.00 49 PHE A N 11
ATOM 13482 C CA . PHE A 1 49 ? 7.424 0.898 -0.414 1.00 0.00 49 PHE A CA 11
ATOM 13483 C C . PHE A 1 49 ? 6.522 1.919 -1.101 1.00 0.00 49 PHE A C 11
ATOM 13484 O O . PHE A 1 49 ? 7.004 2.936 -1.602 1.00 0.00 49 PHE A O 11
ATOM 13501 N N . GLY A 1 50 ? 5.214 1.643 -1.114 1.00 0.00 50 GLY A N 11
ATOM 13502 C CA . GLY A 1 50 ? 4.253 2.546 -1.736 1.00 0.00 50 GLY A CA 11
ATOM 13503 C C . GLY A 1 50 ? 2.871 2.405 -1.103 1.00 0.00 50 GLY A C 11
ATOM 13504 O O . GLY A 1 50 ? 2.497 1.325 -0.640 1.00 0.00 50 GLY A O 11
ATOM 13508 N N . PHE A 1 51 ? 2.114 3.506 -1.103 1.00 0.00 51 PHE A N 11
ATOM 13509 C CA . PHE A 1 51 ? 0.760 3.517 -0.550 1.00 0.00 51 PHE A CA 11
ATOM 13510 C C . PHE A 1 51 ? -0.253 3.704 -1.677 1.00 0.00 51 PHE A C 11
ATOM 13511 O O . PHE A 1 51 ? -0.109 4.605 -2.494 1.00 0.00 51 PHE A O 11
ATOM 13528 N N . ILE A 1 52 ? -1.261 2.837 -1.715 1.00 0.00 52 ILE A N 11
ATOM 13529 C CA . ILE A 1 52 ? -2.288 2.883 -2.747 1.00 0.00 52 ILE A CA 11
ATOM 13530 C C . ILE A 1 52 ? -3.675 2.915 -2.088 1.00 0.00 52 ILE A C 11
ATOM 13531 O O . ILE A 1 52 ? -3.927 2.145 -1.156 1.00 0.00 52 ILE A O 11
ATOM 13547 N N . THR A 1 53 ? -4.559 3.803 -2.558 1.00 0.00 53 THR A N 11
ATOM 13548 C CA . THR A 1 53 ? -5.899 3.907 -1.974 1.00 0.00 53 THR A CA 11
ATOM 13549 C C . THR A 1 53 ? -6.960 3.448 -2.968 1.00 0.00 53 THR A C 11
ATOM 13550 O O . THR A 1 53 ? -6.978 3.878 -4.116 1.00 0.00 53 THR A O 11
ATOM 13561 N N . PHE A 1 54 ? -7.837 2.569 -2.500 1.00 0.00 54 PHE A N 11
ATOM 13562 C CA . PHE A 1 54 ? -8.925 2.037 -3.322 1.00 0.00 54 PHE A CA 11
ATOM 13563 C C . PHE A 1 54 ? -10.225 2.767 -3.062 1.00 0.00 54 PHE A C 11
ATOM 13564 O O . PHE A 1 54 ? -10.384 3.454 -2.053 1.00 0.00 54 PHE A O 11
ATOM 13581 N N . THR A 1 55 ? -11.149 2.593 -3.997 1.00 0.00 55 THR A N 11
ATOM 13582 C CA . THR A 1 55 ? -12.462 3.207 -3.907 1.00 0.00 55 THR A CA 11
ATOM 13583 C C . THR A 1 55 ? -13.163 2.721 -2.645 1.00 0.00 55 THR A C 11
ATOM 13584 O O . THR A 1 55 ? -13.718 3.520 -1.884 1.00 0.00 55 THR A O 11
ATOM 13595 N N . ASN A 1 56 ? -13.133 1.407 -2.445 1.00 0.00 56 ASN A N 11
ATOM 13596 C CA . ASN A 1 56 ? -13.768 0.797 -1.289 1.00 0.00 56 ASN A CA 11
ATOM 13597 C C . ASN A 1 56 ? -12.958 -0.410 -0.773 1.00 0.00 56 ASN A C 11
ATOM 13598 O O . ASN A 1 56 ? -12.292 -1.078 -1.564 1.00 0.00 56 ASN A O 11
ATOM 13609 N N . PRO A 1 57 ? -13.011 -0.716 0.525 1.00 0.00 57 PRO A N 11
ATOM 13610 C CA . PRO A 1 57 ? -12.279 -1.887 1.113 1.00 0.00 57 PRO A CA 11
ATOM 13611 C C . PRO A 1 57 ? -12.409 -3.146 0.261 1.00 0.00 57 PRO A C 11
ATOM 13612 O O . PRO A 1 57 ? -11.490 -3.965 0.211 1.00 0.00 57 PRO A O 11
ATOM 13623 N N . GLU A 1 58 ? -13.549 -3.284 -0.408 1.00 0.00 58 GLU A N 11
ATOM 13624 C CA . GLU A 1 58 ? -13.807 -4.436 -1.267 1.00 0.00 58 GLU A CA 11
ATOM 13625 C C . GLU A 1 58 ? -12.839 -4.456 -2.445 1.00 0.00 58 GLU A C 11
ATOM 13626 O O . GLU A 1 58 ? -12.342 -5.515 -2.837 1.00 0.00 58 GLU A O 11
ATOM 13638 N N . HIS A 1 59 ? -12.585 -3.274 -3.002 1.00 0.00 59 HIS A N 11
ATOM 13639 C CA . HIS A 1 59 ? -11.695 -3.139 -4.140 1.00 0.00 59 HIS A CA 11
ATOM 13640 C C . HIS A 1 59 ? -10.260 -3.366 -3.695 1.00 0.00 59 HIS A C 11
ATOM 13641 O O . HIS A 1 59 ? -9.482 -4.041 -4.378 1.00 0.00 59 HIS A O 11
ATOM 13656 N N . ALA A 1 60 ? -9.942 -2.837 -2.515 1.00 0.00 60 ALA A N 11
ATOM 13657 C CA . ALA A 1 60 ? -8.627 -3.014 -1.927 1.00 0.00 60 ALA A CA 11
ATOM 13658 C C . ALA A 1 60 ? -8.381 -4.500 -1.684 1.00 0.00 60 ALA A C 11
ATOM 13659 O O . ALA A 1 60 ? -7.287 -5.012 -1.930 1.00 0.00 60 ALA A O 11
ATOM 13666 N N . SER A 1 61 ? -9.426 -5.181 -1.204 1.00 0.00 61 SER A N 11
ATOM 13667 C CA . SER A 1 61 ? -9.341 -6.608 -0.912 1.00 0.00 61 SER A CA 11
ATOM 13668 C C . SER A 1 61 ? -8.948 -7.398 -2.154 1.00 0.00 61 SER A C 11
ATOM 13669 O O . SER A 1 61 ? -8.130 -8.320 -2.070 1.00 0.00 61 SER A O 11
ATOM 13677 N N . VAL A 1 62 ? -9.540 -7.049 -3.299 1.00 0.00 62 VAL A N 11
ATOM 13678 C CA . VAL A 1 62 ? -9.240 -7.758 -4.549 1.00 0.00 62 VAL A CA 11
ATOM 13679 C C . VAL A 1 62 ? -7.770 -7.570 -4.916 1.00 0.00 62 VAL A C 11
ATOM 13680 O O . VAL A 1 62 ? -7.121 -8.522 -5.351 1.00 0.00 62 VAL A O 11
ATOM 13693 N N . ALA A 1 63 ? -7.269 -6.331 -4.797 1.00 0.00 63 ALA A N 11
ATOM 13694 C CA . ALA A 1 63 ? -5.895 -6.053 -5.186 1.00 0.00 63 ALA A CA 11
ATOM 13695 C C . ALA A 1 63 ? -4.916 -6.901 -4.396 1.00 0.00 63 ALA A C 11
ATOM 13696 O O . ALA A 1 63 ? -4.063 -7.544 -4.997 1.00 0.00 63 ALA A O 11
ATOM 13703 N N . MET A 1 64 ? -5.040 -6.919 -3.061 1.00 0.00 64 MET A N 11
ATOM 13704 C CA . MET A 1 64 ? -4.126 -7.744 -2.261 1.00 0.00 64 MET A CA 11
ATOM 13705 C C . MET A 1 64 ? -4.378 -9.216 -2.518 1.00 0.00 64 MET A C 11
ATOM 13706 O O . MET A 1 64 ? -3.444 -10.006 -2.515 1.00 0.00 64 MET A O 11
ATOM 13720 N N . ARG A 1 65 ? -5.638 -9.579 -2.745 1.00 0.00 65 ARG A N 11
ATOM 13721 C CA . ARG A 1 65 ? -5.981 -10.966 -3.008 1.00 0.00 65 ARG A CA 11
ATOM 13722 C C . ARG A 1 65 ? -5.257 -11.446 -4.262 1.00 0.00 65 ARG A C 11
ATOM 13723 O O . ARG A 1 65 ? -4.719 -12.557 -4.297 1.00 0.00 65 ARG A O 11
ATOM 13744 N N . ALA A 1 66 ? -5.273 -10.604 -5.297 1.00 0.00 66 ALA A N 11
ATOM 13745 C CA . ALA A 1 66 ? -4.646 -10.937 -6.575 1.00 0.00 66 ALA A CA 11
ATOM 13746 C C . ALA A 1 66 ? -3.195 -10.442 -6.701 1.00 0.00 66 ALA A C 11
ATOM 13747 O O . ALA A 1 66 ? -2.564 -10.707 -7.729 1.00 0.00 66 ALA A O 11
ATOM 13754 N N . MET A 1 67 ? -2.680 -9.684 -5.712 1.00 0.00 67 MET A N 11
ATOM 13755 C CA . MET A 1 67 ? -1.313 -9.131 -5.829 1.00 0.00 67 MET A CA 11
ATOM 13756 C C . MET A 1 67 ? -0.368 -9.494 -4.672 1.00 0.00 67 MET A C 11
ATOM 13757 O O . MET A 1 67 ? 0.845 -9.368 -4.837 1.00 0.00 67 MET A O 11
ATOM 13771 N N . ASN A 1 68 ? -0.888 -9.920 -3.514 1.00 0.00 68 ASN A N 11
ATOM 13772 C CA . ASN A 1 68 ? -0.007 -10.260 -2.378 1.00 0.00 68 ASN A CA 11
ATOM 13773 C C . ASN A 1 68 ? 1.097 -11.231 -2.791 1.00 0.00 68 ASN A C 11
ATOM 13774 O O . ASN A 1 68 ? 0.846 -12.393 -3.119 1.00 0.00 68 ASN A O 11
ATOM 13785 N N . GLY A 1 69 ? 2.331 -10.726 -2.773 1.00 0.00 69 GLY A N 11
ATOM 13786 C CA . GLY A 1 69 ? 3.488 -11.521 -3.143 1.00 0.00 69 GLY A CA 11
ATOM 13787 C C . GLY A 1 69 ? 3.506 -11.805 -4.648 1.00 0.00 69 GLY A C 11
ATOM 13788 O O . GLY A 1 69 ? 4.008 -12.841 -5.079 1.00 0.00 69 GLY A O 11
ATOM 13792 N N . GLU A 1 70 ? 2.908 -10.899 -5.428 1.00 0.00 70 GLU A N 11
ATOM 13793 C CA . GLU A 1 70 ? 2.805 -11.076 -6.884 1.00 0.00 70 GLU A CA 11
ATOM 13794 C C . GLU A 1 70 ? 3.737 -10.143 -7.654 1.00 0.00 70 GLU A C 11
ATOM 13795 O O . GLU A 1 70 ? 3.887 -8.964 -7.328 1.00 0.00 70 GLU A O 11
ATOM 13807 N N . SER A 1 71 ? 4.356 -10.720 -8.680 1.00 0.00 71 SER A N 11
ATOM 13808 C CA . SER A 1 71 ? 5.301 -10.024 -9.540 1.00 0.00 71 SER A CA 11
ATOM 13809 C C . SER A 1 71 ? 4.733 -8.745 -10.131 1.00 0.00 71 SER A C 11
ATOM 13810 O O . SER A 1 71 ? 3.979 -8.768 -11.107 1.00 0.00 71 SER A O 11
ATOM 13818 N N . LEU A 1 72 ? 5.183 -7.636 -9.569 1.00 0.00 72 LEU A N 11
ATOM 13819 C CA . LEU A 1 72 ? 4.821 -6.317 -10.058 1.00 0.00 72 LEU A CA 11
ATOM 13820 C C . LEU A 1 72 ? 6.047 -5.808 -10.799 1.00 0.00 72 LEU A C 11
ATOM 13821 O O . LEU A 1 72 ? 7.120 -5.671 -10.204 1.00 0.00 72 LEU A O 11
ATOM 13837 N N . ASP A 1 73 ? 5.905 -5.587 -12.105 1.00 0.00 73 ASP A N 11
ATOM 13838 C CA . ASP A 1 73 ? 7.037 -5.163 -12.930 1.00 0.00 73 ASP A CA 11
ATOM 13839 C C . ASP A 1 73 ? 8.158 -6.220 -12.843 1.00 0.00 73 ASP A C 11
ATOM 13840 O O . ASP A 1 73 ? 9.345 -5.898 -12.942 1.00 0.00 73 ASP A O 11
ATOM 13849 N N . GLY A 1 74 ? 7.753 -7.489 -12.674 1.00 0.00 74 GLY A N 11
ATOM 13850 C CA . GLY A 1 74 ? 8.694 -8.612 -12.590 1.00 0.00 74 GLY A CA 11
ATOM 13851 C C . GLY A 1 74 ? 9.329 -8.771 -11.204 1.00 0.00 74 GLY A C 11
ATOM 13852 O O . GLY A 1 74 ? 10.318 -9.495 -11.061 1.00 0.00 74 GLY A O 11
ATOM 13856 N N . ARG A 1 75 ? 8.755 -8.116 -10.195 1.00 0.00 75 ARG A N 11
ATOM 13857 C CA . ARG A 1 75 ? 9.267 -8.220 -8.828 1.00 0.00 75 ARG A CA 11
ATOM 13858 C C . ARG A 1 75 ? 8.089 -8.329 -7.883 1.00 0.00 75 ARG A C 11
ATOM 13859 O O . ARG A 1 75 ? 7.250 -7.428 -7.835 1.00 0.00 75 ARG A O 11
ATOM 13880 N N . GLN A 1 76 ? 8.009 -9.448 -7.159 1.00 0.00 76 GLN A N 11
ATOM 13881 C CA . GLN A 1 76 ? 6.881 -9.667 -6.265 1.00 0.00 76 GLN A CA 11
ATOM 13882 C C . GLN A 1 76 ? 6.810 -8.620 -5.166 1.00 0.00 76 GLN A C 11
ATOM 13883 O O . GLN A 1 76 ? 7.812 -8.278 -4.534 1.00 0.00 76 GLN A O 11
ATOM 13897 N N . ILE A 1 77 ? 5.592 -8.134 -4.951 1.00 0.00 77 ILE A N 11
ATOM 13898 C CA . ILE A 1 77 ? 5.310 -7.130 -3.928 1.00 0.00 77 ILE A CA 11
ATOM 13899 C C . ILE A 1 77 ? 4.272 -7.663 -2.977 1.00 0.00 77 ILE A C 11
ATOM 13900 O O . ILE A 1 77 ? 3.385 -8.399 -3.389 1.00 0.00 77 ILE A O 11
ATOM 13916 N N . ARG A 1 78 ? 4.393 -7.282 -1.707 1.00 0.00 78 ARG A N 11
ATOM 13917 C CA . ARG A 1 78 ? 3.462 -7.742 -0.687 1.00 0.00 78 ARG A CA 11
ATOM 13918 C C . ARG A 1 78 ? 2.448 -6.668 -0.380 1.00 0.00 78 ARG A C 11
ATOM 13919 O O . ARG A 1 78 ? 2.807 -5.555 0.014 1.00 0.00 78 ARG A O 11
ATOM 13940 N N . VAL A 1 79 ? 1.181 -7.006 -0.588 1.00 0.00 79 VAL A N 11
ATOM 13941 C CA . VAL A 1 79 ? 0.097 -6.064 -0.364 1.00 0.00 79 VAL A CA 11
ATOM 13942 C C . VAL A 1 79 ? -0.645 -6.418 0.928 1.00 0.00 79 VAL A C 11
ATOM 13943 O O . VAL A 1 79 ? -1.419 -7.380 0.966 1.00 0.00 79 VAL A O 11
ATOM 13956 N N . ASP A 1 80 ? -0.418 -5.613 1.969 1.00 0.00 80 ASP A N 11
ATOM 13957 C CA . ASP A 1 80 ? -1.071 -5.802 3.255 1.00 0.00 80 ASP A CA 11
ATOM 13958 C C . ASP A 1 80 ? -2.133 -4.738 3.392 1.00 0.00 80 ASP A C 11
ATOM 13959 O O . ASP A 1 80 ? -1.823 -3.552 3.492 1.00 0.00 80 ASP A O 11
ATOM 13968 N N . HIS A 1 81 ? -3.382 -5.169 3.341 1.00 0.00 81 HIS A N 11
ATOM 13969 C CA . HIS A 1 81 ? -4.502 -4.247 3.390 1.00 0.00 81 HIS A CA 11
ATOM 13970 C C . HIS A 1 81 ? -4.546 -3.407 4.655 1.00 0.00 81 HIS A C 11
ATOM 13971 O O . HIS A 1 81 ? -4.771 -3.919 5.755 1.00 0.00 81 HIS A O 11
ATOM 13986 N N . ALA A 1 82 ? -4.369 -2.096 4.466 1.00 0.00 82 ALA A N 11
ATOM 13987 C CA . ALA A 1 82 ? -4.431 -1.157 5.576 1.00 0.00 82 ALA A CA 11
ATOM 13988 C C . ALA A 1 82 ? -5.844 -1.140 6.169 1.00 0.00 82 ALA A C 11
ATOM 13989 O O . ALA A 1 82 ? -6.011 -1.044 7.388 1.00 0.00 82 ALA A O 11
ATOM 13996 N N . GLY A 1 83 ? -6.854 -1.218 5.291 1.00 0.00 83 GLY A N 11
ATOM 13997 C CA . GLY A 1 83 ? -8.255 -1.192 5.723 1.00 0.00 83 GLY A CA 11
ATOM 13998 C C . GLY A 1 83 ? -8.958 -2.538 5.514 1.00 0.00 83 GLY A C 11
ATOM 13999 O O . GLY A 1 83 ? -8.956 -3.389 6.405 1.00 0.00 83 GLY A O 11
ATOM 14003 N N . LYS A 1 84 ? -9.587 -2.707 4.339 1.00 0.00 84 LYS A N 11
ATOM 14004 C CA . LYS A 1 84 ? -10.330 -3.936 4.019 1.00 0.00 84 LYS A CA 11
ATOM 14005 C C . LYS A 1 84 ? -11.518 -4.090 4.966 1.00 0.00 84 LYS A C 11
ATOM 14006 O O . LYS A 1 84 ? -11.492 -3.482 6.024 1.00 0.00 84 LYS A O 11
ATOM 14026 N N . MET A 1 1 ? -11.768 1.755 11.936 1.00 0.00 1 MET A N 12
ATOM 14027 C CA . MET A 1 1 ? -10.446 1.550 11.277 1.00 0.00 1 MET A CA 12
ATOM 14028 C C . MET A 1 1 ? -10.526 2.034 9.832 1.00 0.00 1 MET A C 12
ATOM 14029 O O . MET A 1 1 ? -9.780 2.927 9.427 1.00 0.00 1 MET A O 12
ATOM 14045 N N . SER A 1 2 ? -11.441 1.436 9.066 1.00 0.00 2 SER A N 12
ATOM 14046 C CA . SER A 1 2 ? -11.631 1.802 7.664 1.00 0.00 2 SER A CA 12
ATOM 14047 C C . SER A 1 2 ? -13.103 1.681 7.285 1.00 0.00 2 SER A C 12
ATOM 14048 O O . SER A 1 2 ? -13.771 0.721 7.675 1.00 0.00 2 SER A O 12
ATOM 14056 N N . SER A 1 3 ? -13.601 2.663 6.530 1.00 0.00 3 SER A N 12
ATOM 14057 C CA . SER A 1 3 ? -15.004 2.666 6.104 1.00 0.00 3 SER A CA 12
ATOM 14058 C C . SER A 1 3 ? -15.129 2.759 4.581 1.00 0.00 3 SER A C 12
ATOM 14059 O O . SER A 1 3 ? -16.100 2.259 4.006 1.00 0.00 3 SER A O 12
ATOM 14067 N N . GLU A 1 4 ? -14.152 3.407 3.938 1.00 0.00 4 GLU A N 12
ATOM 14068 C CA . GLU A 1 4 ? -14.174 3.562 2.477 1.00 0.00 4 GLU A CA 12
ATOM 14069 C C . GLU A 1 4 ? -12.795 3.948 1.908 1.00 0.00 4 GLU A C 12
ATOM 14070 O O . GLU A 1 4 ? -12.703 4.329 0.739 1.00 0.00 4 GLU A O 12
ATOM 14082 N N . GLU A 1 5 ? -11.738 3.867 2.733 1.00 0.00 5 GLU A N 12
ATOM 14083 C CA . GLU A 1 5 ? -10.394 4.233 2.281 1.00 0.00 5 GLU A CA 12
ATOM 14084 C C . GLU A 1 5 ? -9.855 3.245 1.253 1.00 0.00 5 GLU A C 12
ATOM 14085 O O . GLU A 1 5 ? -9.322 3.655 0.220 1.00 0.00 5 GLU A O 12
ATOM 14097 N N . GLY A 1 6 ? -9.993 1.948 1.543 1.00 0.00 6 GLY A N 12
ATOM 14098 C CA . GLY A 1 6 ? -9.510 0.910 0.631 1.00 0.00 6 GLY A CA 12
ATOM 14099 C C . GLY A 1 6 ? -7.979 0.960 0.492 1.00 0.00 6 GLY A C 12
ATOM 14100 O O . GLY A 1 6 ? -7.422 0.538 -0.523 1.00 0.00 6 GLY A O 12
ATOM 14104 N N . LYS A 1 7 ? -7.304 1.514 1.502 1.00 0.00 7 LYS A N 12
ATOM 14105 C CA . LYS A 1 7 ? -5.850 1.654 1.457 1.00 0.00 7 LYS A CA 12
ATOM 14106 C C . LYS A 1 7 ? -5.139 0.329 1.708 1.00 0.00 7 LYS A C 12
ATOM 14107 O O . LYS A 1 7 ? -5.377 -0.346 2.707 1.00 0.00 7 LYS A O 12
ATOM 14126 N N . LEU A 1 8 ? -4.237 -0.000 0.780 1.00 0.00 8 LEU A N 12
ATOM 14127 C CA . LEU A 1 8 ? -3.432 -1.210 0.864 1.00 0.00 8 LEU A CA 12
ATOM 14128 C C . LEU A 1 8 ? -1.969 -0.812 1.060 1.00 0.00 8 LEU A C 12
ATOM 14129 O O . LEU A 1 8 ? -1.544 0.241 0.576 1.00 0.00 8 LEU A O 12
ATOM 14145 N N . PHE A 1 9 ? -1.204 -1.657 1.755 1.00 0.00 9 PHE A N 12
ATOM 14146 C CA . PHE A 1 9 ? 0.222 -1.378 1.986 1.00 0.00 9 PHE A CA 12
ATOM 14147 C C . PHE A 1 9 ? 1.073 -2.296 1.107 1.00 0.00 9 PHE A C 12
ATOM 14148 O O . PHE A 1 9 ? 1.099 -3.503 1.323 1.00 0.00 9 PHE A O 12
ATOM 14165 N N . VAL A 1 10 ? 1.760 -1.724 0.113 1.00 0.00 10 VAL A N 12
ATOM 14166 C CA . VAL A 1 10 ? 2.587 -2.534 -0.796 1.00 0.00 10 VAL A CA 12
ATOM 14167 C C . VAL A 1 10 ? 4.050 -2.503 -0.357 1.00 0.00 10 VAL A C 12
ATOM 14168 O O . VAL A 1 10 ? 4.577 -1.442 -0.008 1.00 0.00 10 VAL A O 12
ATOM 14181 N N . GLY A 1 11 ? 4.697 -3.671 -0.392 1.00 0.00 11 GLY A N 12
ATOM 14182 C CA . GLY A 1 11 ? 6.107 -3.782 -0.010 1.00 0.00 11 GLY A CA 12
ATOM 14183 C C . GLY A 1 11 ? 6.917 -4.450 -1.116 1.00 0.00 11 GLY A C 12
ATOM 14184 O O . GLY A 1 11 ? 6.361 -5.128 -1.983 1.00 0.00 11 GLY A O 12
ATOM 14188 N N . GLY A 1 12 ? 8.234 -4.232 -1.085 1.00 0.00 12 GLY A N 12
ATOM 14189 C CA . GLY A 1 12 ? 9.129 -4.791 -2.098 1.00 0.00 12 GLY A CA 12
ATOM 14190 C C . GLY A 1 12 ? 8.868 -4.151 -3.460 1.00 0.00 12 GLY A C 12
ATOM 14191 O O . GLY A 1 12 ? 8.960 -4.819 -4.494 1.00 0.00 12 GLY A O 12
ATOM 14195 N N . LEU A 1 13 ? 8.516 -2.863 -3.448 1.00 0.00 13 LEU A N 12
ATOM 14196 C CA . LEU A 1 13 ? 8.208 -2.134 -4.678 1.00 0.00 13 LEU A CA 12
ATOM 14197 C C . LEU A 1 13 ? 9.405 -2.119 -5.619 1.00 0.00 13 LEU A C 12
ATOM 14198 O O . LEU A 1 13 ? 10.526 -1.808 -5.215 1.00 0.00 13 LEU A O 12
ATOM 14214 N N . ASN A 1 14 ? 9.147 -2.465 -6.884 1.00 0.00 14 ASN A N 12
ATOM 14215 C CA . ASN A 1 14 ? 10.199 -2.498 -7.895 1.00 0.00 14 ASN A CA 12
ATOM 14216 C C . ASN A 1 14 ? 10.802 -1.110 -8.050 1.00 0.00 14 ASN A C 12
ATOM 14217 O O . ASN A 1 14 ? 10.102 -0.107 -7.902 1.00 0.00 14 ASN A O 12
ATOM 14228 N N . PHE A 1 15 ? 12.102 -1.064 -8.332 1.00 0.00 15 PHE A N 12
ATOM 14229 C CA . PHE A 1 15 ? 12.802 0.210 -8.491 1.00 0.00 15 PHE A CA 12
ATOM 14230 C C . PHE A 1 15 ? 12.126 1.107 -9.541 1.00 0.00 15 PHE A C 12
ATOM 14231 O O . PHE A 1 15 ? 12.296 2.329 -9.512 1.00 0.00 15 PHE A O 12
ATOM 14248 N N . ASN A 1 16 ? 11.373 0.494 -10.465 1.00 0.00 16 ASN A N 12
ATOM 14249 C CA . ASN A 1 16 ? 10.691 1.252 -11.523 1.00 0.00 16 ASN A CA 12
ATOM 14250 C C . ASN A 1 16 ? 9.174 1.343 -11.303 1.00 0.00 16 ASN A C 12
ATOM 14251 O O . ASN A 1 16 ? 8.443 1.712 -12.229 1.00 0.00 16 ASN A O 12
ATOM 14262 N N . THR A 1 17 ? 8.704 1.032 -10.087 1.00 0.00 17 THR A N 12
ATOM 14263 C CA . THR A 1 17 ? 7.274 1.114 -9.780 1.00 0.00 17 THR A CA 12
ATOM 14264 C C . THR A 1 17 ? 6.964 2.509 -9.262 1.00 0.00 17 THR A C 12
ATOM 14265 O O . THR A 1 17 ? 7.634 3.000 -8.352 1.00 0.00 17 THR A O 12
ATOM 14276 N N . ASP A 1 18 ? 5.955 3.143 -9.851 1.00 0.00 18 ASP A N 12
ATOM 14277 C CA . ASP A 1 18 ? 5.567 4.488 -9.447 1.00 0.00 18 ASP A CA 12
ATOM 14278 C C . ASP A 1 18 ? 4.047 4.611 -9.410 1.00 0.00 18 ASP A C 12
ATOM 14279 O O . ASP A 1 18 ? 3.356 3.599 -9.404 1.00 0.00 18 ASP A O 12
ATOM 14288 N N . GLU A 1 19 ? 3.535 5.840 -9.352 1.00 0.00 19 GLU A N 12
ATOM 14289 C CA . GLU A 1 19 ? 2.096 6.058 -9.291 1.00 0.00 19 GLU A CA 12
ATOM 14290 C C . GLU A 1 19 ? 1.411 5.457 -10.512 1.00 0.00 19 GLU A C 12
ATOM 14291 O O . GLU A 1 19 ? 0.348 4.858 -10.395 1.00 0.00 19 GLU A O 12
ATOM 14303 N N . GLN A 1 20 ? 2.020 5.631 -11.678 1.00 0.00 20 GLN A N 12
ATOM 14304 C CA . GLN A 1 20 ? 1.452 5.099 -12.918 1.00 0.00 20 GLN A CA 12
ATOM 14305 C C . GLN A 1 20 ? 1.555 3.581 -12.995 1.00 0.00 20 GLN A C 12
ATOM 14306 O O . GLN A 1 20 ? 0.605 2.919 -13.419 1.00 0.00 20 GLN A O 12
ATOM 14320 N N . ALA A 1 21 ? 2.706 3.037 -12.593 1.00 0.00 21 ALA A N 12
ATOM 14321 C CA . ALA A 1 21 ? 2.909 1.588 -12.627 1.00 0.00 21 ALA A CA 12
ATOM 14322 C C . ALA A 1 21 ? 2.007 0.916 -11.608 1.00 0.00 21 ALA A C 12
ATOM 14323 O O . ALA A 1 21 ? 1.382 -0.113 -11.887 1.00 0.00 21 ALA A O 12
ATOM 14330 N N . LEU A 1 22 ? 1.953 1.521 -10.425 1.00 0.00 22 LEU A N 12
ATOM 14331 C CA . LEU A 1 22 ? 1.134 1.003 -9.337 1.00 0.00 22 LEU A CA 12
ATOM 14332 C C . LEU A 1 22 ? -0.341 1.130 -9.683 1.00 0.00 22 LEU A C 12
ATOM 14333 O O . LEU A 1 22 ? -1.108 0.180 -9.527 1.00 0.00 22 LEU A O 12
ATOM 14349 N N . GLU A 1 23 ? -0.728 2.320 -10.142 1.00 0.00 23 GLU A N 12
ATOM 14350 C CA . GLU A 1 23 ? -2.118 2.581 -10.494 1.00 0.00 23 GLU A CA 12
ATOM 14351 C C . GLU A 1 23 ? -2.569 1.701 -11.657 1.00 0.00 23 GLU A C 12
ATOM 14352 O O . GLU A 1 23 ? -3.681 1.197 -11.637 1.00 0.00 23 GLU A O 12
ATOM 14364 N N . ASP A 1 24 ? -1.722 1.555 -12.680 1.00 0.00 24 ASP A N 12
ATOM 14365 C CA . ASP A 1 24 ? -2.095 0.767 -13.861 1.00 0.00 24 ASP A CA 12
ATOM 14366 C C . ASP A 1 24 ? -2.401 -0.703 -13.534 1.00 0.00 24 ASP A C 12
ATOM 14367 O O . ASP A 1 24 ? -3.461 -1.215 -13.919 1.00 0.00 24 ASP A O 12
ATOM 14376 N N . HIS A 1 25 ? -1.473 -1.384 -12.852 1.00 0.00 25 HIS A N 12
ATOM 14377 C CA . HIS A 1 25 ? -1.667 -2.805 -12.524 1.00 0.00 25 HIS A CA 12
ATOM 14378 C C . HIS A 1 25 ? -2.788 -3.023 -11.506 1.00 0.00 25 HIS A C 12
ATOM 14379 O O . HIS A 1 25 ? -3.612 -3.933 -11.665 1.00 0.00 25 HIS A O 12
ATOM 14394 N N . PHE A 1 26 ? -2.814 -2.191 -10.474 1.00 0.00 26 PHE A N 12
ATOM 14395 C CA . PHE A 1 26 ? -3.830 -2.302 -9.430 1.00 0.00 26 PHE A CA 12
ATOM 14396 C C . PHE A 1 26 ? -5.204 -1.880 -9.954 1.00 0.00 26 PHE A C 12
ATOM 14397 O O . PHE A 1 26 ? -6.218 -2.425 -9.524 1.00 0.00 26 PHE A O 12
ATOM 14414 N N . SER A 1 27 ? -5.231 -0.936 -10.910 1.00 0.00 27 SER A N 12
ATOM 14415 C CA . SER A 1 27 ? -6.493 -0.495 -11.515 1.00 0.00 27 SER A CA 12
ATOM 14416 C C . SER A 1 27 ? -7.130 -1.677 -12.207 1.00 0.00 27 SER A C 12
ATOM 14417 O O . SER A 1 27 ? -8.342 -1.895 -12.116 1.00 0.00 27 SER A O 12
ATOM 14425 N N . SER A 1 28 ? -6.283 -2.445 -12.898 1.00 0.00 28 SER A N 12
ATOM 14426 C CA . SER A 1 28 ? -6.735 -3.617 -13.605 1.00 0.00 28 SER A CA 12
ATOM 14427 C C . SER A 1 28 ? -7.382 -4.598 -12.630 1.00 0.00 28 SER A C 12
ATOM 14428 O O . SER A 1 28 ? -8.427 -5.177 -12.931 1.00 0.00 28 SER A O 12
ATOM 14436 N N . PHE A 1 29 ? -6.759 -4.764 -11.457 1.00 0.00 29 PHE A N 12
ATOM 14437 C CA . PHE A 1 29 ? -7.297 -5.668 -10.434 1.00 0.00 29 PHE A CA 12
ATOM 14438 C C . PHE A 1 29 ? -8.563 -5.091 -9.785 1.00 0.00 29 PHE A C 12
ATOM 14439 O O . PHE A 1 29 ? -9.482 -5.843 -9.453 1.00 0.00 29 PHE A O 12
ATOM 14456 N N . GLY A 1 30 ? -8.609 -3.759 -9.604 1.00 0.00 30 GLY A N 12
ATOM 14457 C CA . GLY A 1 30 ? -9.777 -3.113 -8.986 1.00 0.00 30 GLY A CA 12
ATOM 14458 C C . GLY A 1 30 ? -9.670 -1.567 -8.994 1.00 0.00 30 GLY A C 12
ATOM 14459 O O . GLY A 1 30 ? -8.617 -1.030 -9.320 1.00 0.00 30 GLY A O 12
ATOM 14463 N N . PRO A 1 31 ? -10.743 -0.840 -8.640 1.00 0.00 31 PRO A N 12
ATOM 14464 C CA . PRO A 1 31 ? -10.742 0.672 -8.617 1.00 0.00 31 PRO A CA 12
ATOM 14465 C C . PRO A 1 31 ? -9.614 1.277 -7.773 1.00 0.00 31 PRO A C 12
ATOM 14466 O O . PRO A 1 31 ? -9.337 0.800 -6.683 1.00 0.00 31 PRO A O 12
ATOM 14477 N N . ILE A 1 32 ? -8.999 2.360 -8.274 1.00 0.00 32 ILE A N 12
ATOM 14478 C CA . ILE A 1 32 ? -7.925 3.047 -7.535 1.00 0.00 32 ILE A CA 12
ATOM 14479 C C . ILE A 1 32 ? -8.355 4.466 -7.145 1.00 0.00 32 ILE A C 12
ATOM 14480 O O . ILE A 1 32 ? -8.421 5.352 -8.002 1.00 0.00 32 ILE A O 12
ATOM 14496 N N . SER A 1 33 ? -8.603 4.683 -5.845 1.00 0.00 33 SER A N 12
ATOM 14497 C CA . SER A 1 33 ? -8.975 6.014 -5.355 1.00 0.00 33 SER A CA 12
ATOM 14498 C C . SER A 1 33 ? -7.790 6.970 -5.509 1.00 0.00 33 SER A C 12
ATOM 14499 O O . SER A 1 33 ? -7.922 8.050 -6.085 1.00 0.00 33 SER A O 12
ATOM 14507 N N . GLU A 1 34 ? -6.624 6.535 -5.009 1.00 0.00 34 GLU A N 12
ATOM 14508 C CA . GLU A 1 34 ? -5.391 7.319 -5.104 1.00 0.00 34 GLU A CA 12
ATOM 14509 C C . GLU A 1 34 ? -4.191 6.387 -5.188 1.00 0.00 34 GLU A C 12
ATOM 14510 O O . GLU A 1 34 ? -4.322 5.183 -4.974 1.00 0.00 34 GLU A O 12
ATOM 14522 N N . VAL A 1 35 ? -3.031 6.951 -5.517 1.00 0.00 35 VAL A N 12
ATOM 14523 C CA . VAL A 1 35 ? -1.806 6.165 -5.640 1.00 0.00 35 VAL A CA 12
ATOM 14524 C C . VAL A 1 35 ? -0.592 7.003 -5.221 1.00 0.00 35 VAL A C 12
ATOM 14525 O O . VAL A 1 35 ? -0.422 8.136 -5.686 1.00 0.00 35 VAL A O 12
ATOM 14538 N N . VAL A 1 36 ? 0.237 6.444 -4.338 1.00 0.00 36 VAL A N 12
ATOM 14539 C CA . VAL A 1 36 ? 1.429 7.146 -3.855 1.00 0.00 36 VAL A CA 12
ATOM 14540 C C . VAL A 1 36 ? 2.574 6.157 -3.602 1.00 0.00 36 VAL A C 12
ATOM 14541 O O . VAL A 1 36 ? 2.556 5.456 -2.602 1.00 0.00 36 VAL A O 12
ATOM 14554 N N . VAL A 1 37 ? 3.576 6.133 -4.491 1.00 0.00 37 VAL A N 12
ATOM 14555 C CA . VAL A 1 37 ? 4.732 5.233 -4.326 1.00 0.00 37 VAL A CA 12
ATOM 14556 C C . VAL A 1 37 ? 5.914 6.005 -3.733 1.00 0.00 37 VAL A C 12
ATOM 14557 O O . VAL A 1 37 ? 6.271 7.081 -4.220 1.00 0.00 37 VAL A O 12
ATOM 14570 N N . VAL A 1 38 ? 6.523 5.425 -2.698 1.00 0.00 38 VAL A N 12
ATOM 14571 C CA . VAL A 1 38 ? 7.680 6.037 -2.053 1.00 0.00 38 VAL A CA 12
ATOM 14572 C C . VAL A 1 38 ? 8.922 5.736 -2.896 1.00 0.00 38 VAL A C 12
ATOM 14573 O O . VAL A 1 38 ? 9.218 4.575 -3.189 1.00 0.00 38 VAL A O 12
ATOM 14586 N N . LYS A 1 39 ? 9.628 6.794 -3.290 1.00 0.00 39 LYS A N 12
ATOM 14587 C CA . LYS A 1 39 ? 10.829 6.659 -4.114 1.00 0.00 39 LYS A CA 12
ATOM 14588 C C . LYS A 1 39 ? 11.856 7.726 -3.747 1.00 0.00 39 LYS A C 12
ATOM 14589 O O . LYS A 1 39 ? 11.578 8.620 -2.945 1.00 0.00 39 LYS A O 12
ATOM 14608 N N . ASP A 1 40 ? 13.035 7.619 -4.352 1.00 0.00 40 ASP A N 12
ATOM 14609 C CA . ASP A 1 40 ? 14.107 8.556 -4.120 1.00 0.00 40 ASP A CA 12
ATOM 14610 C C . ASP A 1 40 ? 13.749 9.899 -4.744 1.00 0.00 40 ASP A C 12
ATOM 14611 O O . ASP A 1 40 ? 13.253 9.940 -5.852 1.00 0.00 40 ASP A O 12
ATOM 14620 N N . ARG A 1 41 ? 13.987 10.988 -4.032 1.00 0.00 41 ARG A N 12
ATOM 14621 C CA . ARG A 1 41 ? 13.676 12.324 -4.562 1.00 0.00 41 ARG A CA 12
ATOM 14622 C C . ARG A 1 41 ? 14.806 12.844 -5.463 1.00 0.00 41 ARG A C 12
ATOM 14623 O O . ARG A 1 41 ? 14.619 13.819 -6.194 1.00 0.00 41 ARG A O 12
ATOM 14644 N N . GLU A 1 42 ? 15.970 12.180 -5.416 1.00 0.00 42 GLU A N 12
ATOM 14645 C CA . GLU A 1 42 ? 17.117 12.571 -6.236 1.00 0.00 42 GLU A CA 12
ATOM 14646 C C . GLU A 1 42 ? 17.290 11.622 -7.425 1.00 0.00 42 GLU A C 12
ATOM 14647 O O . GLU A 1 42 ? 17.852 12.007 -8.454 1.00 0.00 42 GLU A O 12
ATOM 14659 N N . THR A 1 43 ? 16.802 10.383 -7.277 1.00 0.00 43 THR A N 12
ATOM 14660 C CA . THR A 1 43 ? 16.898 9.380 -8.340 1.00 0.00 43 THR A CA 12
ATOM 14661 C C . THR A 1 43 ? 15.509 9.031 -8.892 1.00 0.00 43 THR A C 12
ATOM 14662 O O . THR A 1 43 ? 15.396 8.427 -9.962 1.00 0.00 43 THR A O 12
ATOM 14673 N N . GLN A 1 44 ? 14.468 9.383 -8.137 1.00 0.00 44 GLN A N 12
ATOM 14674 C CA . GLN A 1 44 ? 13.096 9.068 -8.521 1.00 0.00 44 GLN A CA 12
ATOM 14675 C C . GLN A 1 44 ? 12.955 7.550 -8.689 1.00 0.00 44 GLN A C 12
ATOM 14676 O O . GLN A 1 44 ? 12.169 7.062 -9.503 1.00 0.00 44 GLN A O 12
ATOM 14690 N N . ARG A 1 45 ? 13.735 6.826 -7.878 1.00 0.00 45 ARG A N 12
ATOM 14691 C CA . ARG A 1 45 ? 13.735 5.373 -7.880 1.00 0.00 45 ARG A CA 12
ATOM 14692 C C . ARG A 1 45 ? 13.044 4.855 -6.625 1.00 0.00 45 ARG A C 12
ATOM 14693 O O . ARG A 1 45 ? 13.389 5.223 -5.503 1.00 0.00 45 ARG A O 12
ATOM 14714 N N . SER A 1 46 ? 12.072 3.988 -6.846 1.00 0.00 46 SER A N 12
ATOM 14715 C CA . SER A 1 46 ? 11.294 3.384 -5.765 1.00 0.00 46 SER A CA 12
ATOM 14716 C C . SER A 1 46 ? 12.216 2.869 -4.665 1.00 0.00 46 SER A C 12
ATOM 14717 O O . SER A 1 46 ? 13.284 2.317 -4.939 1.00 0.00 46 SER A O 12
ATOM 14725 N N . ARG A 1 47 ? 11.794 3.085 -3.425 1.00 0.00 47 ARG A N 12
ATOM 14726 C CA . ARG A 1 47 ? 12.582 2.675 -2.259 1.00 0.00 47 ARG A CA 12
ATOM 14727 C C . ARG A 1 47 ? 12.151 1.305 -1.718 1.00 0.00 47 ARG A C 12
ATOM 14728 O O . ARG A 1 47 ? 12.460 0.968 -0.571 1.00 0.00 47 ARG A O 12
ATOM 14749 N N . GLY A 1 48 ? 11.442 0.521 -2.538 1.00 0.00 48 GLY A N 12
ATOM 14750 C CA . GLY A 1 48 ? 10.979 -0.805 -2.116 1.00 0.00 48 GLY A CA 12
ATOM 14751 C C . GLY A 1 48 ? 9.661 -0.741 -1.335 1.00 0.00 48 GLY A C 12
ATOM 14752 O O . GLY A 1 48 ? 9.173 -1.764 -0.869 1.00 0.00 48 GLY A O 12
ATOM 14756 N N . PHE A 1 49 ? 9.092 0.460 -1.194 1.00 0.00 49 PHE A N 12
ATOM 14757 C CA . PHE A 1 49 ? 7.833 0.636 -0.476 1.00 0.00 49 PHE A CA 12
ATOM 14758 C C . PHE A 1 49 ? 6.919 1.591 -1.233 1.00 0.00 49 PHE A C 12
ATOM 14759 O O . PHE A 1 49 ? 7.391 2.530 -1.880 1.00 0.00 49 PHE A O 12
ATOM 14776 N N . GLY A 1 50 ? 5.610 1.346 -1.146 1.00 0.00 50 GLY A N 12
ATOM 14777 C CA . GLY A 1 50 ? 4.629 2.180 -1.817 1.00 0.00 50 GLY A CA 12
ATOM 14778 C C . GLY A 1 50 ? 3.274 2.085 -1.130 1.00 0.00 50 GLY A C 12
ATOM 14779 O O . GLY A 1 50 ? 3.007 1.151 -0.372 1.00 0.00 50 GLY A O 12
ATOM 14783 N N . PHE A 1 51 ? 2.433 3.066 -1.419 1.00 0.00 51 PHE A N 12
ATOM 14784 C CA . PHE A 1 51 ? 1.088 3.139 -0.861 1.00 0.00 51 PHE A CA 12
ATOM 14785 C C . PHE A 1 51 ? 0.085 3.309 -1.992 1.00 0.00 51 PHE A C 12
ATOM 14786 O O . PHE A 1 51 ? 0.388 3.942 -3.009 1.00 0.00 51 PHE A O 12
ATOM 14803 N N . ILE A 1 52 ? -1.096 2.727 -1.817 1.00 0.00 52 ILE A N 12
ATOM 14804 C CA . ILE A 1 52 ? -2.139 2.791 -2.826 1.00 0.00 52 ILE A CA 12
ATOM 14805 C C . ILE A 1 52 ? -3.516 2.873 -2.152 1.00 0.00 52 ILE A C 12
ATOM 14806 O O . ILE A 1 52 ? -3.789 2.111 -1.220 1.00 0.00 52 ILE A O 12
ATOM 14822 N N . THR A 1 53 ? -4.371 3.791 -2.617 1.00 0.00 53 THR A N 12
ATOM 14823 C CA . THR A 1 53 ? -5.705 3.936 -2.032 1.00 0.00 53 THR A CA 12
ATOM 14824 C C . THR A 1 53 ? -6.772 3.482 -3.026 1.00 0.00 53 THR A C 12
ATOM 14825 O O . THR A 1 53 ? -6.763 3.887 -4.186 1.00 0.00 53 THR A O 12
ATOM 14836 N N . PHE A 1 54 ? -7.677 2.631 -2.552 1.00 0.00 54 PHE A N 12
ATOM 14837 C CA . PHE A 1 54 ? -8.767 2.110 -3.383 1.00 0.00 54 PHE A CA 12
ATOM 14838 C C . PHE A 1 54 ? -10.061 2.846 -3.125 1.00 0.00 54 PHE A C 12
ATOM 14839 O O . PHE A 1 54 ? -10.220 3.526 -2.111 1.00 0.00 54 PHE A O 12
ATOM 14856 N N . THR A 1 55 ? -10.984 2.686 -4.066 1.00 0.00 55 THR A N 12
ATOM 14857 C CA . THR A 1 55 ? -12.288 3.311 -3.971 1.00 0.00 55 THR A CA 12
ATOM 14858 C C . THR A 1 55 ? -12.984 2.832 -2.701 1.00 0.00 55 THR A C 12
ATOM 14859 O O . THR A 1 55 ? -13.510 3.639 -1.927 1.00 0.00 55 THR A O 12
ATOM 14870 N N . ASN A 1 56 ? -12.977 1.515 -2.503 1.00 0.00 56 ASN A N 12
ATOM 14871 C CA . ASN A 1 56 ? -13.608 0.921 -1.331 1.00 0.00 56 ASN A CA 12
ATOM 14872 C C . ASN A 1 56 ? -12.805 -0.285 -0.796 1.00 0.00 56 ASN A C 12
ATOM 14873 O O . ASN A 1 56 ? -12.151 -0.971 -1.579 1.00 0.00 56 ASN A O 12
ATOM 14884 N N . PRO A 1 57 ? -12.857 -0.573 0.505 1.00 0.00 57 PRO A N 12
ATOM 14885 C CA . PRO A 1 57 ? -12.145 -1.744 1.111 1.00 0.00 57 PRO A CA 12
ATOM 14886 C C . PRO A 1 57 ? -12.288 -3.009 0.272 1.00 0.00 57 PRO A C 12
ATOM 14887 O O . PRO A 1 57 ? -11.354 -3.805 0.185 1.00 0.00 57 PRO A O 12
ATOM 14898 N N . GLU A 1 58 ? -13.454 -3.174 -0.341 1.00 0.00 58 GLU A N 12
ATOM 14899 C CA . GLU A 1 58 ? -13.718 -4.337 -1.185 1.00 0.00 58 GLU A CA 12
ATOM 14900 C C . GLU A 1 58 ? -12.771 -4.346 -2.378 1.00 0.00 58 GLU A C 12
ATOM 14901 O O . GLU A 1 58 ? -12.255 -5.395 -2.768 1.00 0.00 58 GLU A O 12
ATOM 14913 N N . HIS A 1 59 ? -12.545 -3.159 -2.939 1.00 0.00 59 HIS A N 12
ATOM 14914 C CA . HIS A 1 59 ? -11.667 -2.998 -4.081 1.00 0.00 59 HIS A CA 12
ATOM 14915 C C . HIS A 1 59 ? -10.226 -3.223 -3.648 1.00 0.00 59 HIS A C 12
ATOM 14916 O O . HIS A 1 59 ? -9.441 -3.872 -4.352 1.00 0.00 59 HIS A O 12
ATOM 14931 N N . ALA A 1 60 ? -9.908 -2.718 -2.456 1.00 0.00 60 ALA A N 12
ATOM 14932 C CA . ALA A 1 60 ? -8.588 -2.898 -1.878 1.00 0.00 60 ALA A CA 12
ATOM 14933 C C . ALA A 1 60 ? -8.324 -4.393 -1.701 1.00 0.00 60 ALA A C 12
ATOM 14934 O O . ALA A 1 60 ? -7.230 -4.887 -1.979 1.00 0.00 60 ALA A O 12
ATOM 14941 N N . SER A 1 61 ? -9.357 -5.104 -1.232 1.00 0.00 61 SER A N 12
ATOM 14942 C CA . SER A 1 61 ? -9.264 -6.541 -0.995 1.00 0.00 61 SER A CA 12
ATOM 14943 C C . SER A 1 61 ? -8.927 -7.314 -2.267 1.00 0.00 61 SER A C 12
ATOM 14944 O O . SER A 1 61 ? -8.148 -8.268 -2.215 1.00 0.00 61 SER A O 12
ATOM 14952 N N . VAL A 1 62 ? -9.525 -6.921 -3.395 1.00 0.00 62 VAL A N 12
ATOM 14953 C CA . VAL A 1 62 ? -9.274 -7.628 -4.660 1.00 0.00 62 VAL A CA 12
ATOM 14954 C C . VAL A 1 62 ? -7.805 -7.497 -5.047 1.00 0.00 62 VAL A C 12
ATOM 14955 O O . VAL A 1 62 ? -7.185 -8.488 -5.447 1.00 0.00 62 VAL A O 12
ATOM 14968 N N . ALA A 1 63 ? -7.271 -6.270 -4.980 1.00 0.00 63 ALA A N 12
ATOM 14969 C CA . ALA A 1 63 ? -5.892 -6.052 -5.387 1.00 0.00 63 ALA A CA 12
ATOM 14970 C C . ALA A 1 63 ? -4.936 -6.884 -4.559 1.00 0.00 63 ALA A C 12
ATOM 14971 O O . ALA A 1 63 ? -4.109 -7.584 -5.128 1.00 0.00 63 ALA A O 12
ATOM 14978 N N . MET A 1 64 ? -5.056 -6.826 -3.224 1.00 0.00 64 MET A N 12
ATOM 14979 C CA . MET A 1 64 ? -4.168 -7.642 -2.386 1.00 0.00 64 MET A CA 12
ATOM 14980 C C . MET A 1 64 ? -4.423 -9.115 -2.628 1.00 0.00 64 MET A C 12
ATOM 14981 O O . MET A 1 64 ? -3.496 -9.912 -2.584 1.00 0.00 64 MET A O 12
ATOM 14995 N N . ARG A 1 65 ? -5.676 -9.470 -2.893 1.00 0.00 65 ARG A N 12
ATOM 14996 C CA . ARG A 1 65 ? -6.024 -10.857 -3.148 1.00 0.00 65 ARG A CA 12
ATOM 14997 C C . ARG A 1 65 ? -5.276 -11.350 -4.387 1.00 0.00 65 ARG A C 12
ATOM 14998 O O . ARG A 1 65 ? -4.760 -12.470 -4.407 1.00 0.00 65 ARG A O 12
ATOM 15019 N N . ALA A 1 66 ? -5.251 -10.509 -5.425 1.00 0.00 66 ALA A N 12
ATOM 15020 C CA . ALA A 1 66 ? -4.598 -10.865 -6.686 1.00 0.00 66 ALA A CA 12
ATOM 15021 C C . ALA A 1 66 ? -3.128 -10.418 -6.776 1.00 0.00 66 ALA A C 12
ATOM 15022 O O . ALA A 1 66 ? -2.474 -10.708 -7.782 1.00 0.00 66 ALA A O 12
ATOM 15029 N N . MET A 1 67 ? -2.618 -9.671 -5.777 1.00 0.00 67 MET A N 12
ATOM 15030 C CA . MET A 1 67 ? -1.230 -9.162 -5.855 1.00 0.00 67 MET A CA 12
ATOM 15031 C C . MET A 1 67 ? -0.345 -9.540 -4.654 1.00 0.00 67 MET A C 12
ATOM 15032 O O . MET A 1 67 ? 0.877 -9.458 -4.768 1.00 0.00 67 MET A O 12
ATOM 15046 N N . ASN A 1 68 ? -0.927 -9.929 -3.512 1.00 0.00 68 ASN A N 12
ATOM 15047 C CA . ASN A 1 68 ? -0.106 -10.274 -2.334 1.00 0.00 68 ASN A CA 12
ATOM 15048 C C . ASN A 1 68 ? 1.014 -11.262 -2.669 1.00 0.00 68 ASN A C 12
ATOM 15049 O O . ASN A 1 68 ? 0.786 -12.451 -2.898 1.00 0.00 68 ASN A O 12
ATOM 15060 N N . GLY A 1 69 ? 2.238 -10.732 -2.683 1.00 0.00 69 GLY A N 12
ATOM 15061 C CA . GLY A 1 69 ? 3.424 -11.516 -2.968 1.00 0.00 69 GLY A CA 12
ATOM 15062 C C . GLY A 1 69 ? 3.483 -11.930 -4.442 1.00 0.00 69 GLY A C 12
ATOM 15063 O O . GLY A 1 69 ? 4.045 -12.973 -4.776 1.00 0.00 69 GLY A O 12
ATOM 15067 N N . GLU A 1 70 ? 2.864 -11.119 -5.309 1.00 0.00 70 GLU A N 12
ATOM 15068 C CA . GLU A 1 70 ? 2.810 -11.417 -6.744 1.00 0.00 70 GLU A CA 12
ATOM 15069 C C . GLU A 1 70 ? 3.683 -10.479 -7.567 1.00 0.00 70 GLU A C 12
ATOM 15070 O O . GLU A 1 70 ? 3.775 -9.280 -7.297 1.00 0.00 70 GLU A O 12
ATOM 15082 N N . SER A 1 71 ? 4.328 -11.070 -8.564 1.00 0.00 71 SER A N 12
ATOM 15083 C CA . SER A 1 71 ? 5.235 -10.372 -9.459 1.00 0.00 71 SER A CA 12
ATOM 15084 C C . SER A 1 71 ? 4.615 -9.129 -10.078 1.00 0.00 71 SER A C 12
ATOM 15085 O O . SER A 1 71 ? 3.832 -9.208 -11.027 1.00 0.00 71 SER A O 12
ATOM 15093 N N . LEU A 1 72 ? 5.055 -7.985 -9.570 1.00 0.00 72 LEU A N 12
ATOM 15094 C CA . LEU A 1 72 ? 4.644 -6.698 -10.105 1.00 0.00 72 LEU A CA 12
ATOM 15095 C C . LEU A 1 72 ? 5.832 -6.189 -10.907 1.00 0.00 72 LEU A C 12
ATOM 15096 O O . LEU A 1 72 ? 6.911 -5.968 -10.351 1.00 0.00 72 LEU A O 12
ATOM 15112 N N . ASP A 1 73 ? 5.645 -6.059 -12.218 1.00 0.00 73 ASP A N 12
ATOM 15113 C CA . ASP A 1 73 ? 6.731 -5.639 -13.102 1.00 0.00 73 ASP A CA 12
ATOM 15114 C C . ASP A 1 73 ? 7.921 -6.608 -12.960 1.00 0.00 73 ASP A C 12
ATOM 15115 O O . ASP A 1 73 ? 9.084 -6.212 -13.076 1.00 0.00 73 ASP A O 12
ATOM 15124 N N . GLY A 1 74 ? 7.602 -7.893 -12.735 1.00 0.00 74 GLY A N 12
ATOM 15125 C CA . GLY A 1 74 ? 8.621 -8.940 -12.601 1.00 0.00 74 GLY A CA 12
ATOM 15126 C C . GLY A 1 74 ? 9.245 -9.018 -11.204 1.00 0.00 74 GLY A C 12
ATOM 15127 O O . GLY A 1 74 ? 10.266 -9.690 -11.026 1.00 0.00 74 GLY A O 12
ATOM 15131 N N . ARG A 1 75 ? 8.636 -8.356 -10.218 1.00 0.00 75 ARG A N 12
ATOM 15132 C CA . ARG A 1 75 ? 9.153 -8.387 -8.848 1.00 0.00 75 ARG A CA 12
ATOM 15133 C C . ARG A 1 75 ? 7.989 -8.498 -7.884 1.00 0.00 75 ARG A C 12
ATOM 15134 O O . ARG A 1 75 ? 7.136 -7.608 -7.840 1.00 0.00 75 ARG A O 12
ATOM 15155 N N . GLN A 1 76 ? 7.939 -9.601 -7.136 1.00 0.00 76 GLN A N 12
ATOM 15156 C CA . GLN A 1 76 ? 6.832 -9.823 -6.213 1.00 0.00 76 GLN A CA 12
ATOM 15157 C C . GLN A 1 76 ? 6.766 -8.751 -5.137 1.00 0.00 76 GLN A C 12
ATOM 15158 O O . GLN A 1 76 ? 7.772 -8.390 -4.523 1.00 0.00 76 GLN A O 12
ATOM 15172 N N . ILE A 1 77 ? 5.548 -8.269 -4.915 1.00 0.00 77 ILE A N 12
ATOM 15173 C CA . ILE A 1 77 ? 5.272 -7.248 -3.907 1.00 0.00 77 ILE A CA 12
ATOM 15174 C C . ILE A 1 77 ? 4.192 -7.750 -2.983 1.00 0.00 77 ILE A C 12
ATOM 15175 O O . ILE A 1 77 ? 3.289 -8.445 -3.428 1.00 0.00 77 ILE A O 12
ATOM 15191 N N . ARG A 1 78 ? 4.288 -7.389 -1.701 1.00 0.00 78 ARG A N 12
ATOM 15192 C CA . ARG A 1 78 ? 3.305 -7.832 -0.716 1.00 0.00 78 ARG A CA 12
ATOM 15193 C C . ARG A 1 78 ? 2.350 -6.712 -0.372 1.00 0.00 78 ARG A C 12
ATOM 15194 O O . ARG A 1 78 ? 2.759 -5.637 0.072 1.00 0.00 78 ARG A O 12
ATOM 15215 N N . VAL A 1 79 ? 1.074 -6.980 -0.619 1.00 0.00 79 VAL A N 12
ATOM 15216 C CA . VAL A 1 79 ? 0.026 -6.005 -0.380 1.00 0.00 79 VAL A CA 12
ATOM 15217 C C . VAL A 1 79 ? -0.745 -6.360 0.899 1.00 0.00 79 VAL A C 12
ATOM 15218 O O . VAL A 1 79 ? -1.537 -7.303 0.915 1.00 0.00 79 VAL A O 12
ATOM 15231 N N . ASP A 1 80 ? -0.511 -5.575 1.954 1.00 0.00 80 ASP A N 12
ATOM 15232 C CA . ASP A 1 80 ? -1.180 -5.768 3.236 1.00 0.00 80 ASP A CA 12
ATOM 15233 C C . ASP A 1 80 ? -2.236 -4.695 3.387 1.00 0.00 80 ASP A C 12
ATOM 15234 O O . ASP A 1 80 ? -1.919 -3.511 3.502 1.00 0.00 80 ASP A O 12
ATOM 15243 N N . HIS A 1 81 ? -3.487 -5.117 3.341 1.00 0.00 81 HIS A N 12
ATOM 15244 C CA . HIS A 1 81 ? -4.610 -4.192 3.408 1.00 0.00 81 HIS A CA 12
ATOM 15245 C C . HIS A 1 81 ? -4.645 -3.351 4.674 1.00 0.00 81 HIS A C 12
ATOM 15246 O O . HIS A 1 81 ? -4.890 -3.857 5.771 1.00 0.00 81 HIS A O 12
ATOM 15261 N N . ALA A 1 82 ? -4.436 -2.043 4.483 1.00 0.00 82 ALA A N 12
ATOM 15262 C CA . ALA A 1 82 ? -4.484 -1.096 5.591 1.00 0.00 82 ALA A CA 12
ATOM 15263 C C . ALA A 1 82 ? -5.905 -1.009 6.155 1.00 0.00 82 ALA A C 12
ATOM 15264 O O . ALA A 1 82 ? -6.091 -0.913 7.370 1.00 0.00 82 ALA A O 12
ATOM 15271 N N . GLY A 1 83 ? -6.902 -1.027 5.255 1.00 0.00 83 GLY A N 12
ATOM 15272 C CA . GLY A 1 83 ? -8.306 -0.931 5.659 1.00 0.00 83 GLY A CA 12
ATOM 15273 C C . GLY A 1 83 ? -9.033 -2.276 5.572 1.00 0.00 83 GLY A C 12
ATOM 15274 O O . GLY A 1 83 ? -9.086 -3.020 6.553 1.00 0.00 83 GLY A O 12
ATOM 15278 N N . LYS A 1 84 ? -9.616 -2.566 4.399 1.00 0.00 84 LYS A N 12
ATOM 15279 C CA . LYS A 1 84 ? -10.373 -3.809 4.188 1.00 0.00 84 LYS A CA 12
ATOM 15280 C C . LYS A 1 84 ? -11.589 -3.838 5.118 1.00 0.00 84 LYS A C 12
ATOM 15281 O O . LYS A 1 84 ? -12.521 -4.567 4.819 1.00 0.00 84 LYS A O 12
ATOM 15301 N N . MET A 1 1 ? -6.967 -2.541 12.771 1.00 0.00 1 MET A N 13
ATOM 15302 C CA . MET A 1 1 ? -7.528 -1.189 12.489 1.00 0.00 1 MET A CA 13
ATOM 15303 C C . MET A 1 1 ? -7.965 -1.117 11.029 1.00 0.00 1 MET A C 13
ATOM 15304 O O . MET A 1 1 ? -7.127 -1.041 10.127 1.00 0.00 1 MET A O 13
ATOM 15320 N N . SER A 1 2 ? -9.282 -1.142 10.811 1.00 0.00 2 SER A N 13
ATOM 15321 C CA . SER A 1 2 ? -9.839 -1.079 9.460 1.00 0.00 2 SER A CA 13
ATOM 15322 C C . SER A 1 2 ? -10.843 0.064 9.349 1.00 0.00 2 SER A C 13
ATOM 15323 O O . SER A 1 2 ? -11.533 0.390 10.319 1.00 0.00 2 SER A O 13
ATOM 15331 N N . SER A 1 3 ? -10.915 0.665 8.159 1.00 0.00 3 SER A N 13
ATOM 15332 C CA . SER A 1 3 ? -11.834 1.774 7.917 1.00 0.00 3 SER A CA 13
ATOM 15333 C C . SER A 1 3 ? -12.147 1.887 6.429 1.00 0.00 3 SER A C 13
ATOM 15334 O O . SER A 1 3 ? -11.438 1.312 5.598 1.00 0.00 3 SER A O 13
ATOM 15342 N N . GLU A 1 4 ? -13.207 2.631 6.105 1.00 0.00 4 GLU A N 13
ATOM 15343 C CA . GLU A 1 4 ? -13.605 2.817 4.711 1.00 0.00 4 GLU A CA 13
ATOM 15344 C C . GLU A 1 4 ? -12.611 3.730 3.999 1.00 0.00 4 GLU A C 13
ATOM 15345 O O . GLU A 1 4 ? -12.722 4.957 4.059 1.00 0.00 4 GLU A O 13
ATOM 15357 N N . GLU A 1 5 ? -11.637 3.110 3.332 1.00 0.00 5 GLU A N 13
ATOM 15358 C CA . GLU A 1 5 ? -10.609 3.852 2.604 1.00 0.00 5 GLU A CA 13
ATOM 15359 C C . GLU A 1 5 ? -10.052 3.014 1.451 1.00 0.00 5 GLU A C 13
ATOM 15360 O O . GLU A 1 5 ? -9.736 3.547 0.386 1.00 0.00 5 GLU A O 13
ATOM 15372 N N . GLY A 1 6 ? -9.934 1.704 1.678 1.00 0.00 6 GLY A N 13
ATOM 15373 C CA . GLY A 1 6 ? -9.415 0.785 0.662 1.00 0.00 6 GLY A CA 13
ATOM 15374 C C . GLY A 1 6 ? -7.901 0.939 0.464 1.00 0.00 6 GLY A C 13
ATOM 15375 O O . GLY A 1 6 ? -7.362 0.578 -0.582 1.00 0.00 6 GLY A O 13
ATOM 15379 N N . LYS A 1 7 ? -7.216 1.471 1.479 1.00 0.00 7 LYS A N 13
ATOM 15380 C CA . LYS A 1 7 ? -5.771 1.660 1.393 1.00 0.00 7 LYS A CA 13
ATOM 15381 C C . LYS A 1 7 ? -5.034 0.345 1.608 1.00 0.00 7 LYS A C 13
ATOM 15382 O O . LYS A 1 7 ? -5.241 -0.337 2.611 1.00 0.00 7 LYS A O 13
ATOM 15401 N N . LEU A 1 8 ? -4.155 0.018 0.656 1.00 0.00 8 LEU A N 13
ATOM 15402 C CA . LEU A 1 8 ? -3.351 -1.197 0.735 1.00 0.00 8 LEU A CA 13
ATOM 15403 C C . LEU A 1 8 ? -1.890 -0.816 0.958 1.00 0.00 8 LEU A C 13
ATOM 15404 O O . LEU A 1 8 ? -1.447 0.238 0.490 1.00 0.00 8 LEU A O 13
ATOM 15420 N N . PHE A 1 9 ? -1.147 -1.674 1.663 1.00 0.00 9 PHE A N 13
ATOM 15421 C CA . PHE A 1 9 ? 0.271 -1.407 1.929 1.00 0.00 9 PHE A CA 13
ATOM 15422 C C . PHE A 1 9 ? 1.136 -2.320 1.056 1.00 0.00 9 PHE A C 13
ATOM 15423 O O . PHE A 1 9 ? 1.141 -3.532 1.249 1.00 0.00 9 PHE A O 13
ATOM 15440 N N . VAL A 1 10 ? 1.858 -1.733 0.098 1.00 0.00 10 VAL A N 13
ATOM 15441 C CA . VAL A 1 10 ? 2.704 -2.530 -0.802 1.00 0.00 10 VAL A CA 13
ATOM 15442 C C . VAL A 1 10 ? 4.157 -2.486 -0.326 1.00 0.00 10 VAL A C 13
ATOM 15443 O O . VAL A 1 10 ? 4.661 -1.424 0.053 1.00 0.00 10 VAL A O 13
ATOM 15456 N N . GLY A 1 11 ? 4.819 -3.648 -0.354 1.00 0.00 11 GLY A N 13
ATOM 15457 C CA . GLY A 1 11 ? 6.217 -3.747 0.067 1.00 0.00 11 GLY A CA 13
ATOM 15458 C C . GLY A 1 11 ? 7.054 -4.453 -0.995 1.00 0.00 11 GLY A C 13
ATOM 15459 O O . GLY A 1 11 ? 6.518 -5.186 -1.829 1.00 0.00 11 GLY A O 13
ATOM 15463 N N . GLY A 1 12 ? 8.366 -4.209 -0.963 1.00 0.00 12 GLY A N 13
ATOM 15464 C CA . GLY A 1 12 ? 9.280 -4.805 -1.939 1.00 0.00 12 GLY A CA 13
ATOM 15465 C C . GLY A 1 12 ? 8.985 -4.271 -3.338 1.00 0.00 12 GLY A C 13
ATOM 15466 O O . GLY A 1 12 ? 9.046 -5.018 -4.319 1.00 0.00 12 GLY A O 13
ATOM 15470 N N . LEU A 1 13 ? 8.634 -2.983 -3.416 1.00 0.00 13 LEU A N 13
ATOM 15471 C CA . LEU A 1 13 ? 8.291 -2.355 -4.692 1.00 0.00 13 LEU A CA 13
ATOM 15472 C C . LEU A 1 13 ? 9.465 -2.370 -5.660 1.00 0.00 13 LEU A C 13
ATOM 15473 O O . LEU A 1 13 ? 10.613 -2.140 -5.273 1.00 0.00 13 LEU A O 13
ATOM 15489 N N . ASN A 1 14 ? 9.155 -2.639 -6.931 1.00 0.00 14 ASN A N 13
ATOM 15490 C CA . ASN A 1 14 ? 10.172 -2.680 -7.974 1.00 0.00 14 ASN A CA 13
ATOM 15491 C C . ASN A 1 14 ? 10.824 -1.316 -8.105 1.00 0.00 14 ASN A C 13
ATOM 15492 O O . ASN A 1 14 ? 10.213 -0.302 -7.773 1.00 0.00 14 ASN A O 13
ATOM 15503 N N . PHE A 1 15 ? 12.066 -1.306 -8.575 1.00 0.00 15 PHE A N 13
ATOM 15504 C CA . PHE A 1 15 ? 12.825 -0.066 -8.736 1.00 0.00 15 PHE A CA 13
ATOM 15505 C C . PHE A 1 15 ? 12.092 0.901 -9.666 1.00 0.00 15 PHE A C 13
ATOM 15506 O O . PHE A 1 15 ? 12.138 2.119 -9.459 1.00 0.00 15 PHE A O 13
ATOM 15523 N N . ASN A 1 16 ? 11.425 0.355 -10.683 1.00 0.00 16 ASN A N 13
ATOM 15524 C CA . ASN A 1 16 ? 10.687 1.175 -11.646 1.00 0.00 16 ASN A CA 13
ATOM 15525 C C . ASN A 1 16 ? 9.207 1.335 -11.261 1.00 0.00 16 ASN A C 13
ATOM 15526 O O . ASN A 1 16 ? 8.413 1.840 -12.058 1.00 0.00 16 ASN A O 13
ATOM 15537 N N . THR A 1 17 ? 8.846 0.930 -10.032 1.00 0.00 17 THR A N 13
ATOM 15538 C CA . THR A 1 17 ? 7.473 1.056 -9.558 1.00 0.00 17 THR A CA 13
ATOM 15539 C C . THR A 1 17 ? 7.162 2.523 -9.349 1.00 0.00 17 THR A C 13
ATOM 15540 O O . THR A 1 17 ? 7.937 3.247 -8.718 1.00 0.00 17 THR A O 13
ATOM 15551 N N . ASP A 1 18 ? 6.022 2.944 -9.880 1.00 0.00 18 ASP A N 13
ATOM 15552 C CA . ASP A 1 18 ? 5.598 4.322 -9.750 1.00 0.00 18 ASP A CA 13
ATOM 15553 C C . ASP A 1 18 ? 4.111 4.390 -9.485 1.00 0.00 18 ASP A C 13
ATOM 15554 O O . ASP A 1 18 ? 3.434 3.364 -9.465 1.00 0.00 18 ASP A O 13
ATOM 15563 N N . GLU A 1 19 ? 3.609 5.604 -9.280 1.00 0.00 19 GLU A N 13
ATOM 15564 C CA . GLU A 1 19 ? 2.190 5.800 -9.023 1.00 0.00 19 GLU A CA 13
ATOM 15565 C C . GLU A 1 19 ? 1.388 5.271 -10.203 1.00 0.00 19 GLU A C 13
ATOM 15566 O O . GLU A 1 19 ? 0.359 4.627 -10.020 1.00 0.00 19 GLU A O 13
ATOM 15578 N N . GLN A 1 20 ? 1.884 5.544 -11.405 1.00 0.00 20 GLN A N 13
ATOM 15579 C CA . GLN A 1 20 ? 1.237 5.084 -12.627 1.00 0.00 20 GLN A CA 13
ATOM 15580 C C . GLN A 1 20 ? 1.395 3.582 -12.814 1.00 0.00 20 GLN A C 13
ATOM 15581 O O . GLN A 1 20 ? 0.454 2.913 -13.242 1.00 0.00 20 GLN A O 13
ATOM 15595 N N . ALA A 1 21 ? 2.589 3.056 -12.508 1.00 0.00 21 ALA A N 13
ATOM 15596 C CA . ALA A 1 21 ? 2.835 1.623 -12.663 1.00 0.00 21 ALA A CA 13
ATOM 15597 C C . ALA A 1 21 ? 1.922 0.854 -11.727 1.00 0.00 21 ALA A C 13
ATOM 15598 O O . ALA A 1 21 ? 1.258 -0.105 -12.131 1.00 0.00 21 ALA A O 13
ATOM 15605 N N . LEU A 1 22 ? 1.882 1.308 -10.476 1.00 0.00 22 LEU A N 13
ATOM 15606 C CA . LEU A 1 22 ? 1.025 0.680 -9.468 1.00 0.00 22 LEU A CA 13
ATOM 15607 C C . LEU A 1 22 ? -0.447 0.904 -9.771 1.00 0.00 22 LEU A C 13
ATOM 15608 O O . LEU A 1 22 ? -1.252 -0.024 -9.678 1.00 0.00 22 LEU A O 13
ATOM 15624 N N . GLU A 1 23 ? -0.795 2.137 -10.130 1.00 0.00 23 GLU A N 13
ATOM 15625 C CA . GLU A 1 23 ? -2.177 2.468 -10.434 1.00 0.00 23 GLU A CA 13
ATOM 15626 C C . GLU A 1 23 ? -2.672 1.634 -11.616 1.00 0.00 23 GLU A C 13
ATOM 15627 O O . GLU A 1 23 ? -3.788 1.145 -11.584 1.00 0.00 23 GLU A O 13
ATOM 15639 N N . ASP A 1 24 ? -1.849 1.495 -12.654 1.00 0.00 24 ASP A N 13
ATOM 15640 C CA . ASP A 1 24 ? -2.250 0.739 -13.843 1.00 0.00 24 ASP A CA 13
ATOM 15641 C C . ASP A 1 24 ? -2.567 -0.729 -13.526 1.00 0.00 24 ASP A C 13
ATOM 15642 O O . ASP A 1 24 ? -3.633 -1.229 -13.910 1.00 0.00 24 ASP A O 13
ATOM 15651 N N . HIS A 1 25 ? -1.642 -1.424 -12.851 1.00 0.00 25 HIS A N 13
ATOM 15652 C CA . HIS A 1 25 ? -1.849 -2.843 -12.529 1.00 0.00 25 HIS A CA 13
ATOM 15653 C C . HIS A 1 25 ? -2.963 -3.052 -11.500 1.00 0.00 25 HIS A C 13
ATOM 15654 O O . HIS A 1 25 ? -3.797 -3.953 -11.651 1.00 0.00 25 HIS A O 13
ATOM 15669 N N . PHE A 1 26 ? -2.974 -2.221 -10.462 1.00 0.00 26 PHE A N 13
ATOM 15670 C CA . PHE A 1 26 ? -3.987 -2.329 -9.416 1.00 0.00 26 PHE A CA 13
ATOM 15671 C C . PHE A 1 26 ? -5.357 -1.896 -9.945 1.00 0.00 26 PHE A C 13
ATOM 15672 O O . PHE A 1 26 ? -6.380 -2.447 -9.532 1.00 0.00 26 PHE A O 13
ATOM 15689 N N . SER A 1 27 ? -5.373 -0.939 -10.893 1.00 0.00 27 SER A N 13
ATOM 15690 C CA . SER A 1 27 ? -6.627 -0.491 -11.498 1.00 0.00 27 SER A CA 13
ATOM 15691 C C . SER A 1 27 ? -7.267 -1.657 -12.221 1.00 0.00 27 SER A C 13
ATOM 15692 O O . SER A 1 27 ? -8.485 -1.845 -12.169 1.00 0.00 27 SER A O 13
ATOM 15700 N N . SER A 1 28 ? -6.419 -2.444 -12.884 1.00 0.00 28 SER A N 13
ATOM 15701 C CA . SER A 1 28 ? -6.879 -3.604 -13.610 1.00 0.00 28 SER A CA 13
ATOM 15702 C C . SER A 1 28 ? -7.561 -4.582 -12.657 1.00 0.00 28 SER A C 13
ATOM 15703 O O . SER A 1 28 ? -8.610 -5.142 -12.982 1.00 0.00 28 SER A O 13
ATOM 15711 N N . PHE A 1 29 ? -6.958 -4.773 -11.474 1.00 0.00 29 PHE A N 13
ATOM 15712 C CA . PHE A 1 29 ? -7.525 -5.684 -10.471 1.00 0.00 29 PHE A CA 13
ATOM 15713 C C . PHE A 1 29 ? -8.798 -5.102 -9.838 1.00 0.00 29 PHE A C 13
ATOM 15714 O O . PHE A 1 29 ? -9.737 -5.846 -9.544 1.00 0.00 29 PHE A O 13
ATOM 15731 N N . GLY A 1 30 ? -8.824 -3.777 -9.633 1.00 0.00 30 GLY A N 13
ATOM 15732 C CA . GLY A 1 30 ? -9.987 -3.110 -9.034 1.00 0.00 30 GLY A CA 13
ATOM 15733 C C . GLY A 1 30 ? -9.853 -1.584 -9.165 1.00 0.00 30 GLY A C 13
ATOM 15734 O O . GLY A 1 30 ? -8.801 -1.120 -9.576 1.00 0.00 30 GLY A O 13
ATOM 15738 N N . PRO A 1 31 ? -10.874 -0.788 -8.832 1.00 0.00 31 PRO A N 13
ATOM 15739 C CA . PRO A 1 31 ? -10.790 0.710 -8.956 1.00 0.00 31 PRO A CA 13
ATOM 15740 C C . PRO A 1 31 ? -9.800 1.320 -7.960 1.00 0.00 31 PRO A C 13
ATOM 15741 O O . PRO A 1 31 ? -9.646 0.820 -6.852 1.00 0.00 31 PRO A O 13
ATOM 15752 N N . ILE A 1 32 ? -9.117 2.392 -8.384 1.00 0.00 32 ILE A N 13
ATOM 15753 C CA . ILE A 1 32 ? -8.112 3.055 -7.537 1.00 0.00 32 ILE A CA 13
ATOM 15754 C C . ILE A 1 32 ? -8.555 4.471 -7.146 1.00 0.00 32 ILE A C 13
ATOM 15755 O O . ILE A 1 32 ? -8.701 5.337 -8.015 1.00 0.00 32 ILE A O 13
ATOM 15771 N N . SER A 1 33 ? -8.723 4.704 -5.837 1.00 0.00 33 SER A N 13
ATOM 15772 C CA . SER A 1 33 ? -9.098 6.034 -5.352 1.00 0.00 33 SER A CA 13
ATOM 15773 C C . SER A 1 33 ? -7.927 7.000 -5.526 1.00 0.00 33 SER A C 13
ATOM 15774 O O . SER A 1 33 ? -8.082 8.081 -6.099 1.00 0.00 33 SER A O 13
ATOM 15782 N N . GLU A 1 34 ? -6.751 6.587 -5.035 1.00 0.00 34 GLU A N 13
ATOM 15783 C CA . GLU A 1 34 ? -5.536 7.393 -5.140 1.00 0.00 34 GLU A CA 13
ATOM 15784 C C . GLU A 1 34 ? -4.308 6.498 -5.131 1.00 0.00 34 GLU A C 13
ATOM 15785 O O . GLU A 1 34 ? -4.420 5.296 -4.907 1.00 0.00 34 GLU A O 13
ATOM 15797 N N . VAL A 1 35 ? -3.142 7.091 -5.387 1.00 0.00 35 VAL A N 13
ATOM 15798 C CA . VAL A 1 35 ? -1.890 6.335 -5.404 1.00 0.00 35 VAL A CA 13
ATOM 15799 C C . VAL A 1 35 ? -0.728 7.220 -4.927 1.00 0.00 35 VAL A C 13
ATOM 15800 O O . VAL A 1 35 ? -0.563 8.350 -5.389 1.00 0.00 35 VAL A O 13
ATOM 15813 N N . VAL A 1 36 ? 0.062 6.683 -3.997 1.00 0.00 36 VAL A N 13
ATOM 15814 C CA . VAL A 1 36 ? 1.212 7.407 -3.447 1.00 0.00 36 VAL A CA 13
ATOM 15815 C C . VAL A 1 36 ? 2.383 6.436 -3.262 1.00 0.00 36 VAL A C 13
ATOM 15816 O O . VAL A 1 36 ? 2.367 5.628 -2.348 1.00 0.00 36 VAL A O 13
ATOM 15829 N N . VAL A 1 37 ? 3.389 6.534 -4.134 1.00 0.00 37 VAL A N 13
ATOM 15830 C CA . VAL A 1 37 ? 4.569 5.648 -4.073 1.00 0.00 37 VAL A CA 13
ATOM 15831 C C . VAL A 1 37 ? 5.761 6.407 -3.492 1.00 0.00 37 VAL A C 13
ATOM 15832 O O . VAL A 1 37 ? 6.064 7.521 -3.930 1.00 0.00 37 VAL A O 13
ATOM 15845 N N . VAL A 1 38 ? 6.449 5.782 -2.535 1.00 0.00 38 VAL A N 13
ATOM 15846 C CA . VAL A 1 38 ? 7.628 6.398 -1.938 1.00 0.00 38 VAL A CA 13
ATOM 15847 C C . VAL A 1 38 ? 8.795 6.218 -2.910 1.00 0.00 38 VAL A C 13
ATOM 15848 O O . VAL A 1 38 ? 9.366 5.128 -3.017 1.00 0.00 38 VAL A O 13
ATOM 15861 N N . LYS A 1 39 ? 9.116 7.291 -3.628 1.00 0.00 39 LYS A N 13
ATOM 15862 C CA . LYS A 1 39 ? 10.190 7.270 -4.619 1.00 0.00 39 LYS A CA 13
ATOM 15863 C C . LYS A 1 39 ? 11.316 8.206 -4.203 1.00 0.00 39 LYS A C 13
ATOM 15864 O O . LYS A 1 39 ? 11.065 9.283 -3.654 1.00 0.00 39 LYS A O 13
ATOM 15883 N N . ASP A 1 40 ? 12.553 7.794 -4.488 1.00 0.00 40 ASP A N 13
ATOM 15884 C CA . ASP A 1 40 ? 13.707 8.595 -4.166 1.00 0.00 40 ASP A CA 13
ATOM 15885 C C . ASP A 1 40 ? 13.645 9.885 -4.974 1.00 0.00 40 ASP A C 13
ATOM 15886 O O . ASP A 1 40 ? 13.458 9.841 -6.180 1.00 0.00 40 ASP A O 13
ATOM 15895 N N . ARG A 1 41 ? 13.785 11.023 -4.308 1.00 0.00 41 ARG A N 13
ATOM 15896 C CA . ARG A 1 41 ? 13.739 12.321 -4.995 1.00 0.00 41 ARG A CA 13
ATOM 15897 C C . ARG A 1 41 ? 15.095 12.667 -5.628 1.00 0.00 41 ARG A C 13
ATOM 15898 O O . ARG A 1 41 ? 15.180 13.569 -6.465 1.00 0.00 41 ARG A O 13
ATOM 15919 N N . GLU A 1 42 ? 16.145 11.934 -5.233 1.00 0.00 42 GLU A N 13
ATOM 15920 C CA . GLU A 1 42 ? 17.490 12.155 -5.770 1.00 0.00 42 GLU A CA 13
ATOM 15921 C C . GLU A 1 42 ? 17.838 11.092 -6.812 1.00 0.00 42 GLU A C 13
ATOM 15922 O O . GLU A 1 42 ? 18.643 11.341 -7.712 1.00 0.00 42 GLU A O 13
ATOM 15934 N N . THR A 1 43 ? 17.217 9.912 -6.689 1.00 0.00 43 THR A N 13
ATOM 15935 C CA . THR A 1 43 ? 17.450 8.815 -7.628 1.00 0.00 43 THR A CA 13
ATOM 15936 C C . THR A 1 43 ? 16.231 8.619 -8.544 1.00 0.00 43 THR A C 13
ATOM 15937 O O . THR A 1 43 ? 16.319 7.934 -9.567 1.00 0.00 43 THR A O 13
ATOM 15948 N N . GLN A 1 44 ? 15.094 9.197 -8.148 1.00 0.00 44 GLN A N 13
ATOM 15949 C CA . GLN A 1 44 ? 13.850 9.062 -8.899 1.00 0.00 44 GLN A CA 13
ATOM 15950 C C . GLN A 1 44 ? 13.527 7.572 -9.087 1.00 0.00 44 GLN A C 13
ATOM 15951 O O . GLN A 1 44 ? 12.968 7.152 -10.104 1.00 0.00 44 GLN A O 13
ATOM 15965 N N . ARG A 1 45 ? 13.914 6.788 -8.079 1.00 0.00 45 ARG A N 13
ATOM 15966 C CA . ARG A 1 45 ? 13.716 5.346 -8.076 1.00 0.00 45 ARG A CA 13
ATOM 15967 C C . ARG A 1 45 ? 12.977 4.919 -6.809 1.00 0.00 45 ARG A C 13
ATOM 15968 O O . ARG A 1 45 ? 13.288 5.378 -5.710 1.00 0.00 45 ARG A O 13
ATOM 15989 N N . SER A 1 46 ? 12.012 4.024 -6.988 1.00 0.00 46 SER A N 13
ATOM 15990 C CA . SER A 1 46 ? 11.221 3.506 -5.872 1.00 0.00 46 SER A CA 13
ATOM 15991 C C . SER A 1 46 ? 12.145 2.939 -4.803 1.00 0.00 46 SER A C 13
ATOM 15992 O O . SER A 1 46 ? 13.218 2.413 -5.108 1.00 0.00 46 SER A O 13
ATOM 16000 N N . ARG A 1 47 ? 11.729 3.090 -3.552 1.00 0.00 47 ARG A N 13
ATOM 16001 C CA . ARG A 1 47 ? 12.530 2.637 -2.412 1.00 0.00 47 ARG A CA 13
ATOM 16002 C C . ARG A 1 47 ? 12.083 1.271 -1.881 1.00 0.00 47 ARG A C 13
ATOM 16003 O O . ARG A 1 47 ? 12.432 0.901 -0.755 1.00 0.00 47 ARG A O 13
ATOM 16024 N N . GLY A 1 48 ? 11.304 0.532 -2.677 1.00 0.00 48 GLY A N 13
ATOM 16025 C CA . GLY A 1 48 ? 10.811 -0.782 -2.248 1.00 0.00 48 GLY A CA 13
ATOM 16026 C C . GLY A 1 48 ? 9.544 -0.660 -1.387 1.00 0.00 48 GLY A C 13
ATOM 16027 O O . GLY A 1 48 ? 9.040 -1.660 -0.890 1.00 0.00 48 GLY A O 13
ATOM 16031 N N . PHE A 1 49 ? 9.038 0.562 -1.217 1.00 0.00 49 PHE A N 13
ATOM 16032 C CA . PHE A 1 49 ? 7.833 0.802 -0.431 1.00 0.00 49 PHE A CA 13
ATOM 16033 C C . PHE A 1 49 ? 6.909 1.756 -1.183 1.00 0.00 49 PHE A C 13
ATOM 16034 O O . PHE A 1 49 ? 7.373 2.727 -1.785 1.00 0.00 49 PHE A O 13
ATOM 16051 N N . GLY A 1 50 ? 5.606 1.473 -1.143 1.00 0.00 50 GLY A N 13
ATOM 16052 C CA . GLY A 1 50 ? 4.625 2.302 -1.822 1.00 0.00 50 GLY A CA 13
ATOM 16053 C C . GLY A 1 50 ? 3.258 2.172 -1.165 1.00 0.00 50 GLY A C 13
ATOM 16054 O O . GLY A 1 50 ? 2.998 1.229 -0.417 1.00 0.00 50 GLY A O 13
ATOM 16058 N N . PHE A 1 51 ? 2.400 3.134 -1.466 1.00 0.00 51 PHE A N 13
ATOM 16059 C CA . PHE A 1 51 ? 1.044 3.171 -0.931 1.00 0.00 51 PHE A CA 13
ATOM 16060 C C . PHE A 1 51 ? 0.048 3.361 -2.070 1.00 0.00 51 PHE A C 13
ATOM 16061 O O . PHE A 1 51 ? 0.337 4.050 -3.050 1.00 0.00 51 PHE A O 13
ATOM 16078 N N . ILE A 1 52 ? -1.112 2.730 -1.931 1.00 0.00 52 ILE A N 13
ATOM 16079 C CA . ILE A 1 52 ? -2.158 2.805 -2.948 1.00 0.00 52 ILE A CA 13
ATOM 16080 C C . ILE A 1 52 ? -3.537 2.837 -2.274 1.00 0.00 52 ILE A C 13
ATOM 16081 O O . ILE A 1 52 ? -3.819 2.006 -1.407 1.00 0.00 52 ILE A O 13
ATOM 16097 N N . THR A 1 53 ? -4.375 3.808 -2.659 1.00 0.00 53 THR A N 13
ATOM 16098 C CA . THR A 1 53 ? -5.706 3.942 -2.061 1.00 0.00 53 THR A CA 13
ATOM 16099 C C . THR A 1 53 ? -6.796 3.511 -3.041 1.00 0.00 53 THR A C 13
ATOM 16100 O O . THR A 1 53 ? -6.819 3.945 -4.192 1.00 0.00 53 THR A O 13
ATOM 16111 N N . PHE A 1 54 ? -7.692 2.651 -2.561 1.00 0.00 54 PHE A N 13
ATOM 16112 C CA . PHE A 1 54 ? -8.805 2.146 -3.372 1.00 0.00 54 PHE A CA 13
ATOM 16113 C C . PHE A 1 54 ? -10.090 2.893 -3.087 1.00 0.00 54 PHE A C 13
ATOM 16114 O O . PHE A 1 54 ? -10.232 3.564 -2.066 1.00 0.00 54 PHE A O 13
ATOM 16131 N N . THR A 1 55 ? -11.027 2.741 -4.015 1.00 0.00 55 THR A N 13
ATOM 16132 C CA . THR A 1 55 ? -12.331 3.367 -3.904 1.00 0.00 55 THR A CA 13
ATOM 16133 C C . THR A 1 55 ? -13.021 2.880 -2.636 1.00 0.00 55 THR A C 13
ATOM 16134 O O . THR A 1 55 ? -13.556 3.677 -1.861 1.00 0.00 55 THR A O 13
ATOM 16145 N N . ASN A 1 56 ? -13.005 1.564 -2.448 1.00 0.00 56 ASN A N 13
ATOM 16146 C CA . ASN A 1 56 ? -13.633 0.954 -1.284 1.00 0.00 56 ASN A CA 13
ATOM 16147 C C . ASN A 1 56 ? -12.826 -0.259 -0.777 1.00 0.00 56 ASN A C 13
ATOM 16148 O O . ASN A 1 56 ? -12.178 -0.938 -1.575 1.00 0.00 56 ASN A O 13
ATOM 16159 N N . PRO A 1 57 ? -12.867 -0.562 0.522 1.00 0.00 57 PRO A N 13
ATOM 16160 C CA . PRO A 1 57 ? -12.138 -1.738 1.105 1.00 0.00 57 PRO A CA 13
ATOM 16161 C C . PRO A 1 57 ? -12.296 -2.998 0.261 1.00 0.00 57 PRO A C 13
ATOM 16162 O O . PRO A 1 57 ? -11.387 -3.828 0.200 1.00 0.00 57 PRO A O 13
ATOM 16173 N N . GLU A 1 58 ? -13.450 -3.127 -0.385 1.00 0.00 58 GLU A N 13
ATOM 16174 C CA . GLU A 1 58 ? -13.734 -4.279 -1.235 1.00 0.00 58 GLU A CA 13
ATOM 16175 C C . GLU A 1 58 ? -12.789 -4.316 -2.433 1.00 0.00 58 GLU A C 13
ATOM 16176 O O . GLU A 1 58 ? -12.314 -5.383 -2.829 1.00 0.00 58 GLU A O 13
ATOM 16188 N N . HIS A 1 59 ? -12.537 -3.139 -3.000 1.00 0.00 59 HIS A N 13
ATOM 16189 C CA . HIS A 1 59 ? -11.669 -3.017 -4.160 1.00 0.00 59 HIS A CA 13
ATOM 16190 C C . HIS A 1 59 ? -10.225 -3.252 -3.744 1.00 0.00 59 HIS A C 13
ATOM 16191 O O . HIS A 1 59 ? -9.463 -3.933 -4.436 1.00 0.00 59 HIS A O 13
ATOM 16206 N N . ALA A 1 60 ? -9.882 -2.716 -2.573 1.00 0.00 60 ALA A N 13
ATOM 16207 C CA . ALA A 1 60 ? -8.557 -2.892 -2.005 1.00 0.00 60 ALA A CA 13
ATOM 16208 C C . ALA A 1 60 ? -8.314 -4.381 -1.765 1.00 0.00 60 ALA A C 13
ATOM 16209 O O . ALA A 1 60 ? -7.231 -4.904 -2.032 1.00 0.00 60 ALA A O 13
ATOM 16216 N N . SER A 1 61 ? -9.357 -5.055 -1.260 1.00 0.00 61 SER A N 13
ATOM 16217 C CA . SER A 1 61 ? -9.278 -6.480 -0.963 1.00 0.00 61 SER A CA 13
ATOM 16218 C C . SER A 1 61 ? -8.929 -7.291 -2.204 1.00 0.00 61 SER A C 13
ATOM 16219 O O . SER A 1 61 ? -8.122 -8.223 -2.127 1.00 0.00 61 SER A O 13
ATOM 16227 N N . VAL A 1 62 ? -9.544 -6.950 -3.340 1.00 0.00 62 VAL A N 13
ATOM 16228 C CA . VAL A 1 62 ? -9.281 -7.686 -4.584 1.00 0.00 62 VAL A CA 13
ATOM 16229 C C . VAL A 1 62 ? -7.818 -7.521 -4.994 1.00 0.00 62 VAL A C 13
ATOM 16230 O O . VAL A 1 62 ? -7.187 -8.493 -5.413 1.00 0.00 62 VAL A O 13
ATOM 16243 N N . ALA A 1 63 ? -7.308 -6.282 -4.927 1.00 0.00 63 ALA A N 13
ATOM 16244 C CA . ALA A 1 63 ? -5.940 -6.027 -5.360 1.00 0.00 63 ALA A CA 13
ATOM 16245 C C . ALA A 1 63 ? -4.943 -6.848 -4.562 1.00 0.00 63 ALA A C 13
ATOM 16246 O O . ALA A 1 63 ? -4.118 -7.535 -5.162 1.00 0.00 63 ALA A O 13
ATOM 16253 N N . MET A 1 64 ? -5.022 -6.797 -3.224 1.00 0.00 64 MET A N 13
ATOM 16254 C CA . MET A 1 64 ? -4.090 -7.599 -2.422 1.00 0.00 64 MET A CA 13
ATOM 16255 C C . MET A 1 64 ? -4.346 -9.071 -2.651 1.00 0.00 64 MET A C 13
ATOM 16256 O O . MET A 1 64 ? -3.417 -9.863 -2.628 1.00 0.00 64 MET A O 13
ATOM 16270 N N . ARG A 1 65 ? -5.604 -9.433 -2.884 1.00 0.00 65 ARG A N 13
ATOM 16271 C CA . ARG A 1 65 ? -5.948 -10.823 -3.131 1.00 0.00 65 ARG A CA 13
ATOM 16272 C C . ARG A 1 65 ? -5.224 -11.308 -4.389 1.00 0.00 65 ARG A C 13
ATOM 16273 O O . ARG A 1 65 ? -4.707 -12.429 -4.424 1.00 0.00 65 ARG A O 13
ATOM 16294 N N . ALA A 1 66 ? -5.223 -10.463 -5.424 1.00 0.00 66 ALA A N 13
ATOM 16295 C CA . ALA A 1 66 ? -4.597 -10.808 -6.698 1.00 0.00 66 ALA A CA 13
ATOM 16296 C C . ALA A 1 66 ? -3.122 -10.382 -6.806 1.00 0.00 66 ALA A C 13
ATOM 16297 O O . ALA A 1 66 ? -2.485 -10.692 -7.817 1.00 0.00 66 ALA A O 13
ATOM 16304 N N . MET A 1 67 ? -2.585 -9.644 -5.814 1.00 0.00 67 MET A N 13
ATOM 16305 C CA . MET A 1 67 ? -1.184 -9.170 -5.910 1.00 0.00 67 MET A CA 13
ATOM 16306 C C . MET A 1 67 ? -0.294 -9.573 -4.716 1.00 0.00 67 MET A C 13
ATOM 16307 O O . MET A 1 67 ? 0.931 -9.549 -4.849 1.00 0.00 67 MET A O 13
ATOM 16321 N N . ASN A 1 68 ? -0.879 -9.927 -3.564 1.00 0.00 68 ASN A N 13
ATOM 16322 C CA . ASN A 1 68 ? -0.067 -10.305 -2.390 1.00 0.00 68 ASN A CA 13
ATOM 16323 C C . ASN A 1 68 ? 1.006 -11.333 -2.736 1.00 0.00 68 ASN A C 13
ATOM 16324 O O . ASN A 1 68 ? 0.713 -12.491 -3.044 1.00 0.00 68 ASN A O 13
ATOM 16335 N N . GLY A 1 69 ? 2.262 -10.890 -2.672 1.00 0.00 69 GLY A N 13
ATOM 16336 C CA . GLY A 1 69 ? 3.387 -11.753 -2.965 1.00 0.00 69 GLY A CA 13
ATOM 16337 C C . GLY A 1 69 ? 3.457 -12.088 -4.457 1.00 0.00 69 GLY A C 13
ATOM 16338 O O . GLY A 1 69 ? 3.893 -13.179 -4.834 1.00 0.00 69 GLY A O 13
ATOM 16342 N N . GLU A 1 70 ? 2.968 -11.168 -5.291 1.00 0.00 70 GLU A N 13
ATOM 16343 C CA . GLU A 1 70 ? 2.922 -11.391 -6.739 1.00 0.00 70 GLU A CA 13
ATOM 16344 C C . GLU A 1 70 ? 3.809 -10.421 -7.517 1.00 0.00 70 GLU A C 13
ATOM 16345 O O . GLU A 1 70 ? 3.879 -9.229 -7.221 1.00 0.00 70 GLU A O 13
ATOM 16357 N N . SER A 1 71 ? 4.485 -10.985 -8.515 1.00 0.00 71 SER A N 13
ATOM 16358 C CA . SER A 1 71 ? 5.400 -10.256 -9.381 1.00 0.00 71 SER A CA 13
ATOM 16359 C C . SER A 1 71 ? 4.768 -9.009 -9.980 1.00 0.00 71 SER A C 13
ATOM 16360 O O . SER A 1 71 ? 4.006 -9.079 -10.948 1.00 0.00 71 SER A O 13
ATOM 16368 N N . LEU A 1 72 ? 5.170 -7.872 -9.433 1.00 0.00 72 LEU A N 13
ATOM 16369 C CA . LEU A 1 72 ? 4.737 -6.578 -9.939 1.00 0.00 72 LEU A CA 13
ATOM 16370 C C . LEU A 1 72 ? 5.925 -6.023 -10.707 1.00 0.00 72 LEU A C 13
ATOM 16371 O O . LEU A 1 72 ? 7.002 -5.832 -10.136 1.00 0.00 72 LEU A O 13
ATOM 16387 N N . ASP A 1 73 ? 5.743 -5.822 -12.011 1.00 0.00 73 ASP A N 13
ATOM 16388 C CA . ASP A 1 73 ? 6.835 -5.352 -12.866 1.00 0.00 73 ASP A CA 13
ATOM 16389 C C . ASP A 1 73 ? 8.012 -6.346 -12.777 1.00 0.00 73 ASP A C 13
ATOM 16390 O O . ASP A 1 73 ? 9.181 -5.963 -12.870 1.00 0.00 73 ASP A O 13
ATOM 16399 N N . GLY A 1 74 ? 7.671 -7.636 -12.616 1.00 0.00 74 GLY A N 13
ATOM 16400 C CA . GLY A 1 74 ? 8.667 -8.705 -12.535 1.00 0.00 74 GLY A CA 13
ATOM 16401 C C . GLY A 1 74 ? 9.318 -8.832 -11.152 1.00 0.00 74 GLY A C 13
ATOM 16402 O O . GLY A 1 74 ? 10.328 -9.527 -11.014 1.00 0.00 74 GLY A O 13
ATOM 16406 N N . ARG A 1 75 ? 8.732 -8.192 -10.140 1.00 0.00 75 ARG A N 13
ATOM 16407 C CA . ARG A 1 75 ? 9.264 -8.275 -8.779 1.00 0.00 75 ARG A CA 13
ATOM 16408 C C . ARG A 1 75 ? 8.105 -8.415 -7.814 1.00 0.00 75 ARG A C 13
ATOM 16409 O O . ARG A 1 75 ? 7.263 -7.518 -7.721 1.00 0.00 75 ARG A O 13
ATOM 16430 N N . GLN A 1 76 ? 8.053 -9.552 -7.125 1.00 0.00 76 GLN A N 13
ATOM 16431 C CA . GLN A 1 76 ? 6.961 -9.814 -6.207 1.00 0.00 76 GLN A CA 13
ATOM 16432 C C . GLN A 1 76 ? 6.883 -8.771 -5.087 1.00 0.00 76 GLN A C 13
ATOM 16433 O O . GLN A 1 76 ? 7.893 -8.373 -4.500 1.00 0.00 76 GLN A O 13
ATOM 16447 N N . ILE A 1 77 ? 5.655 -8.336 -4.823 1.00 0.00 77 ILE A N 13
ATOM 16448 C CA . ILE A 1 77 ? 5.375 -7.340 -3.791 1.00 0.00 77 ILE A CA 13
ATOM 16449 C C . ILE A 1 77 ? 4.315 -7.861 -2.864 1.00 0.00 77 ILE A C 13
ATOM 16450 O O . ILE A 1 77 ? 3.457 -8.628 -3.279 1.00 0.00 77 ILE A O 13
ATOM 16466 N N . ARG A 1 78 ? 4.381 -7.433 -1.602 1.00 0.00 78 ARG A N 13
ATOM 16467 C CA . ARG A 1 78 ? 3.415 -7.873 -0.604 1.00 0.00 78 ARG A CA 13
ATOM 16468 C C . ARG A 1 78 ? 2.425 -6.767 -0.322 1.00 0.00 78 ARG A C 13
ATOM 16469 O O . ARG A 1 78 ? 2.798 -5.692 0.152 1.00 0.00 78 ARG A O 13
ATOM 16490 N N . VAL A 1 79 ? 1.166 -7.041 -0.642 1.00 0.00 79 VAL A N 13
ATOM 16491 C CA . VAL A 1 79 ? 0.109 -6.061 -0.447 1.00 0.00 79 VAL A CA 13
ATOM 16492 C C . VAL A 1 79 ? -0.683 -6.407 0.816 1.00 0.00 79 VAL A C 13
ATOM 16493 O O . VAL A 1 79 ? -1.474 -7.354 0.820 1.00 0.00 79 VAL A O 13
ATOM 16506 N N . ASP A 1 80 ? -0.472 -5.619 1.871 1.00 0.00 80 ASP A N 13
ATOM 16507 C CA . ASP A 1 80 ? -1.167 -5.811 3.131 1.00 0.00 80 ASP A CA 13
ATOM 16508 C C . ASP A 1 80 ? -2.207 -4.727 3.264 1.00 0.00 80 ASP A C 13
ATOM 16509 O O . ASP A 1 80 ? -1.869 -3.549 3.389 1.00 0.00 80 ASP A O 13
ATOM 16518 N N . HIS A 1 81 ? -3.463 -5.130 3.197 1.00 0.00 81 HIS A N 13
ATOM 16519 C CA . HIS A 1 81 ? -4.557 -4.178 3.252 1.00 0.00 81 HIS A CA 13
ATOM 16520 C C . HIS A 1 81 ? -4.592 -3.383 4.541 1.00 0.00 81 HIS A C 13
ATOM 16521 O O . HIS A 1 81 ? -4.818 -3.924 5.624 1.00 0.00 81 HIS A O 13
ATOM 16536 N N . ALA A 1 82 ? -4.389 -2.070 4.393 1.00 0.00 82 ALA A N 13
ATOM 16537 C CA . ALA A 1 82 ? -4.429 -1.162 5.535 1.00 0.00 82 ALA A CA 13
ATOM 16538 C C . ALA A 1 82 ? -5.828 -1.152 6.155 1.00 0.00 82 ALA A C 13
ATOM 16539 O O . ALA A 1 82 ? -5.973 -1.096 7.377 1.00 0.00 82 ALA A O 13
ATOM 16546 N N . GLY A 1 83 ? -6.854 -1.195 5.291 1.00 0.00 83 GLY A N 13
ATOM 16547 C CA . GLY A 1 83 ? -8.246 -1.174 5.745 1.00 0.00 83 GLY A CA 13
ATOM 16548 C C . GLY A 1 83 ? -8.949 -2.517 5.521 1.00 0.00 83 GLY A C 13
ATOM 16549 O O . GLY A 1 83 ? -8.973 -3.366 6.413 1.00 0.00 83 GLY A O 13
ATOM 16553 N N . LYS A 1 84 ? -9.546 -2.686 4.331 1.00 0.00 84 LYS A N 13
ATOM 16554 C CA . LYS A 1 84 ? -10.281 -3.913 3.990 1.00 0.00 84 LYS A CA 13
ATOM 16555 C C . LYS A 1 84 ? -11.494 -4.061 4.910 1.00 0.00 84 LYS A C 13
ATOM 16556 O O . LYS A 1 84 ? -11.468 -3.491 5.990 1.00 0.00 84 LYS A O 13
ATOM 16576 N N . MET A 1 1 ? -17.467 8.473 -0.960 1.00 0.00 1 MET A N 14
ATOM 16577 C CA . MET A 1 1 ? -16.122 8.122 -0.412 1.00 0.00 1 MET A CA 14
ATOM 16578 C C . MET A 1 1 ? -16.056 6.619 -0.143 1.00 0.00 1 MET A C 14
ATOM 16579 O O . MET A 1 1 ? -17.043 5.901 -0.331 1.00 0.00 1 MET A O 14
ATOM 16595 N N . SER A 1 2 ? -14.888 6.160 0.309 1.00 0.00 2 SER A N 14
ATOM 16596 C CA . SER A 1 2 ? -14.685 4.748 0.617 1.00 0.00 2 SER A CA 14
ATOM 16597 C C . SER A 1 2 ? -15.426 4.386 1.893 1.00 0.00 2 SER A C 14
ATOM 16598 O O . SER A 1 2 ? -15.763 5.271 2.685 1.00 0.00 2 SER A O 14
ATOM 16606 N N . SER A 1 3 ? -15.664 3.087 2.097 1.00 0.00 3 SER A N 14
ATOM 16607 C CA . SER A 1 3 ? -16.352 2.640 3.306 1.00 0.00 3 SER A CA 14
ATOM 16608 C C . SER A 1 3 ? -15.468 2.922 4.509 1.00 0.00 3 SER A C 14
ATOM 16609 O O . SER A 1 3 ? -15.922 3.442 5.530 1.00 0.00 3 SER A O 14
ATOM 16617 N N . GLU A 1 4 ? -14.190 2.585 4.349 1.00 0.00 4 GLU A N 14
ATOM 16618 C CA . GLU A 1 4 ? -13.195 2.802 5.383 1.00 0.00 4 GLU A CA 14
ATOM 16619 C C . GLU A 1 4 ? -12.024 3.590 4.806 1.00 0.00 4 GLU A C 14
ATOM 16620 O O . GLU A 1 4 ? -11.655 4.636 5.345 1.00 0.00 4 GLU A O 14
ATOM 16632 N N . GLU A 1 5 ? -11.451 3.087 3.698 1.00 0.00 5 GLU A N 14
ATOM 16633 C CA . GLU A 1 5 ? -10.319 3.758 3.043 1.00 0.00 5 GLU A CA 14
ATOM 16634 C C . GLU A 1 5 ? -9.864 3.005 1.784 1.00 0.00 5 GLU A C 14
ATOM 16635 O O . GLU A 1 5 ? -9.420 3.620 0.813 1.00 0.00 5 GLU A O 14
ATOM 16647 N N . GLY A 1 6 ? -9.950 1.672 1.829 1.00 0.00 6 GLY A N 14
ATOM 16648 C CA . GLY A 1 6 ? -9.516 0.823 0.711 1.00 0.00 6 GLY A CA 14
ATOM 16649 C C . GLY A 1 6 ? -8.002 0.951 0.470 1.00 0.00 6 GLY A C 14
ATOM 16650 O O . GLY A 1 6 ? -7.514 0.688 -0.629 1.00 0.00 6 GLY A O 14
ATOM 16654 N N . LYS A 1 7 ? -7.258 1.369 1.498 1.00 0.00 7 LYS A N 14
ATOM 16655 C CA . LYS A 1 7 ? -5.813 1.537 1.365 1.00 0.00 7 LYS A CA 14
ATOM 16656 C C . LYS A 1 7 ? -5.068 0.230 1.604 1.00 0.00 7 LYS A C 14
ATOM 16657 O O . LYS A 1 7 ? -5.249 -0.430 2.626 1.00 0.00 7 LYS A O 14
ATOM 16676 N N . LEU A 1 8 ? -4.205 -0.108 0.643 1.00 0.00 8 LEU A N 14
ATOM 16677 C CA . LEU A 1 8 ? -3.381 -1.308 0.717 1.00 0.00 8 LEU A CA 14
ATOM 16678 C C . LEU A 1 8 ? -1.925 -0.904 0.918 1.00 0.00 8 LEU A C 14
ATOM 16679 O O . LEU A 1 8 ? -1.505 0.154 0.440 1.00 0.00 8 LEU A O 14
ATOM 16695 N N . PHE A 1 9 ? -1.159 -1.750 1.604 1.00 0.00 9 PHE A N 14
ATOM 16696 C CA . PHE A 1 9 ? 0.261 -1.471 1.838 1.00 0.00 9 PHE A CA 14
ATOM 16697 C C . PHE A 1 9 ? 1.113 -2.372 0.942 1.00 0.00 9 PHE A C 14
ATOM 16698 O O . PHE A 1 9 ? 1.185 -3.578 1.166 1.00 0.00 9 PHE A O 14
ATOM 16715 N N . VAL A 1 10 ? 1.749 -1.782 -0.075 1.00 0.00 10 VAL A N 14
ATOM 16716 C CA . VAL A 1 10 ? 2.579 -2.564 -1.002 1.00 0.00 10 VAL A CA 14
ATOM 16717 C C . VAL A 1 10 ? 4.045 -2.482 -0.581 1.00 0.00 10 VAL A C 14
ATOM 16718 O O . VAL A 1 10 ? 4.589 -1.383 -0.414 1.00 0.00 10 VAL A O 14
ATOM 16731 N N . GLY A 1 11 ? 4.675 -3.646 -0.415 1.00 0.00 11 GLY A N 14
ATOM 16732 C CA . GLY A 1 11 ? 6.080 -3.713 -0.011 1.00 0.00 11 GLY A CA 14
ATOM 16733 C C . GLY A 1 11 ? 6.934 -4.360 -1.095 1.00 0.00 11 GLY A C 14
ATOM 16734 O O . GLY A 1 11 ? 6.427 -5.098 -1.942 1.00 0.00 11 GLY A O 14
ATOM 16738 N N . GLY A 1 12 ? 8.236 -4.064 -1.058 1.00 0.00 12 GLY A N 14
ATOM 16739 C CA . GLY A 1 12 ? 9.175 -4.604 -2.037 1.00 0.00 12 GLY A CA 14
ATOM 16740 C C . GLY A 1 12 ? 8.904 -4.037 -3.427 1.00 0.00 12 GLY A C 14
ATOM 16741 O O . GLY A 1 12 ? 9.064 -4.745 -4.425 1.00 0.00 12 GLY A O 14
ATOM 16745 N N . LEU A 1 13 ? 8.476 -2.767 -3.488 1.00 0.00 13 LEU A N 14
ATOM 16746 C CA . LEU A 1 13 ? 8.168 -2.139 -4.771 1.00 0.00 13 LEU A CA 14
ATOM 16747 C C . LEU A 1 13 ? 9.382 -2.108 -5.697 1.00 0.00 13 LEU A C 14
ATOM 16748 O O . LEU A 1 13 ? 10.503 -1.814 -5.279 1.00 0.00 13 LEU A O 14
ATOM 16764 N N . ASN A 1 14 ? 9.123 -2.438 -6.965 1.00 0.00 14 ASN A N 14
ATOM 16765 C CA . ASN A 1 14 ? 10.158 -2.482 -7.995 1.00 0.00 14 ASN A CA 14
ATOM 16766 C C . ASN A 1 14 ? 10.750 -1.102 -8.241 1.00 0.00 14 ASN A C 14
ATOM 16767 O O . ASN A 1 14 ? 10.045 -0.093 -8.177 1.00 0.00 14 ASN A O 14
ATOM 16778 N N . PHE A 1 15 ? 12.055 -1.075 -8.518 1.00 0.00 15 PHE A N 14
ATOM 16779 C CA . PHE A 1 15 ? 12.772 0.177 -8.768 1.00 0.00 15 PHE A CA 14
ATOM 16780 C C . PHE A 1 15 ? 12.052 1.061 -9.791 1.00 0.00 15 PHE A C 14
ATOM 16781 O O . PHE A 1 15 ? 12.158 2.291 -9.732 1.00 0.00 15 PHE A O 14
ATOM 16798 N N . ASN A 1 16 ? 11.327 0.436 -10.723 1.00 0.00 16 ASN A N 14
ATOM 16799 C CA . ASN A 1 16 ? 10.600 1.180 -11.753 1.00 0.00 16 ASN A CA 14
ATOM 16800 C C . ASN A 1 16 ? 9.102 1.270 -11.427 1.00 0.00 16 ASN A C 14
ATOM 16801 O O . ASN A 1 16 ? 8.261 1.367 -12.328 1.00 0.00 16 ASN A O 14
ATOM 16812 N N . THR A 1 17 ? 8.786 1.256 -10.133 1.00 0.00 17 THR A N 14
ATOM 16813 C CA . THR A 1 17 ? 7.409 1.351 -9.666 1.00 0.00 17 THR A CA 14
ATOM 16814 C C . THR A 1 17 ? 7.050 2.812 -9.483 1.00 0.00 17 THR A C 14
ATOM 16815 O O . THR A 1 17 ? 7.836 3.587 -8.933 1.00 0.00 17 THR A O 14
ATOM 16826 N N . ASP A 1 18 ? 5.861 3.177 -9.951 1.00 0.00 18 ASP A N 14
ATOM 16827 C CA . ASP A 1 18 ? 5.396 4.544 -9.843 1.00 0.00 18 ASP A CA 14
ATOM 16828 C C . ASP A 1 18 ? 3.904 4.573 -9.595 1.00 0.00 18 ASP A C 14
ATOM 16829 O O . ASP A 1 18 ? 3.264 3.524 -9.555 1.00 0.00 18 ASP A O 14
ATOM 16838 N N . GLU A 1 19 ? 3.359 5.773 -9.419 1.00 0.00 19 GLU A N 14
ATOM 16839 C CA . GLU A 1 19 ? 1.934 5.921 -9.169 1.00 0.00 19 GLU A CA 14
ATOM 16840 C C . GLU A 1 19 ? 1.153 5.334 -10.335 1.00 0.00 19 GLU A C 14
ATOM 16841 O O . GLU A 1 19 ? 0.148 4.663 -10.142 1.00 0.00 19 GLU A O 14
ATOM 16853 N N . GLN A 1 20 ? 1.650 5.582 -11.544 1.00 0.00 20 GLN A N 14
ATOM 16854 C CA . GLN A 1 20 ? 1.028 5.062 -12.753 1.00 0.00 20 GLN A CA 14
ATOM 16855 C C . GLN A 1 20 ? 1.237 3.561 -12.889 1.00 0.00 20 GLN A C 14
ATOM 16856 O O . GLN A 1 20 ? 0.328 2.848 -13.308 1.00 0.00 20 GLN A O 14
ATOM 16870 N N . ALA A 1 21 ? 2.441 3.087 -12.547 1.00 0.00 21 ALA A N 14
ATOM 16871 C CA . ALA A 1 21 ? 2.744 1.660 -12.649 1.00 0.00 21 ALA A CA 14
ATOM 16872 C C . ALA A 1 21 ? 1.854 0.883 -11.698 1.00 0.00 21 ALA A C 14
ATOM 16873 O O . ALA A 1 21 ? 1.232 -0.116 -12.082 1.00 0.00 21 ALA A O 14
ATOM 16880 N N . LEU A 1 22 ? 1.783 1.367 -10.459 1.00 0.00 22 LEU A N 14
ATOM 16881 C CA . LEU A 1 22 ? 0.944 0.726 -9.445 1.00 0.00 22 LEU A CA 14
ATOM 16882 C C . LEU A 1 22 ? -0.537 0.910 -9.750 1.00 0.00 22 LEU A C 14
ATOM 16883 O O . LEU A 1 22 ? -1.315 -0.043 -9.649 1.00 0.00 22 LEU A O 14
ATOM 16899 N N . GLU A 1 23 ? -0.923 2.128 -10.117 1.00 0.00 23 GLU A N 14
ATOM 16900 C CA . GLU A 1 23 ? -2.315 2.413 -10.427 1.00 0.00 23 GLU A CA 14
ATOM 16901 C C . GLU A 1 23 ? -2.780 1.561 -11.602 1.00 0.00 23 GLU A C 14
ATOM 16902 O O . GLU A 1 23 ? -3.883 1.047 -11.578 1.00 0.00 23 GLU A O 14
ATOM 16914 N N . ASP A 1 24 ? -1.944 1.431 -12.631 1.00 0.00 24 ASP A N 14
ATOM 16915 C CA . ASP A 1 24 ? -2.320 0.654 -13.817 1.00 0.00 24 ASP A CA 14
ATOM 16916 C C . ASP A 1 24 ? -2.613 -0.811 -13.479 1.00 0.00 24 ASP A C 14
ATOM 16917 O O . ASP A 1 24 ? -3.667 -1.337 -13.860 1.00 0.00 24 ASP A O 14
ATOM 16926 N N . HIS A 1 25 ? -1.681 -1.474 -12.782 1.00 0.00 25 HIS A N 14
ATOM 16927 C CA . HIS A 1 25 ? -1.861 -2.890 -12.434 1.00 0.00 25 HIS A CA 14
ATOM 16928 C C . HIS A 1 25 ? -2.979 -3.102 -11.410 1.00 0.00 25 HIS A C 14
ATOM 16929 O O . HIS A 1 25 ? -3.794 -4.020 -11.550 1.00 0.00 25 HIS A O 14
ATOM 16944 N N . PHE A 1 26 ? -3.012 -2.253 -10.386 1.00 0.00 26 PHE A N 14
ATOM 16945 C CA . PHE A 1 26 ? -4.027 -2.363 -9.340 1.00 0.00 26 PHE A CA 14
ATOM 16946 C C . PHE A 1 26 ? -5.406 -1.959 -9.875 1.00 0.00 26 PHE A C 14
ATOM 16947 O O . PHE A 1 26 ? -6.420 -2.523 -9.451 1.00 0.00 26 PHE A O 14
ATOM 16964 N N . SER A 1 27 ? -5.437 -1.020 -10.835 1.00 0.00 27 SER A N 14
ATOM 16965 C CA . SER A 1 27 ? -6.698 -0.602 -11.450 1.00 0.00 27 SER A CA 14
ATOM 16966 C C . SER A 1 27 ? -7.312 -1.784 -12.169 1.00 0.00 27 SER A C 14
ATOM 16967 O O . SER A 1 27 ? -8.527 -1.994 -12.122 1.00 0.00 27 SER A O 14
ATOM 16975 N N . SER A 1 28 ? -6.445 -2.555 -12.825 1.00 0.00 28 SER A N 14
ATOM 16976 C CA . SER A 1 28 ? -6.876 -3.727 -13.549 1.00 0.00 28 SER A CA 14
ATOM 16977 C C . SER A 1 28 ? -7.544 -4.715 -12.596 1.00 0.00 28 SER A C 14
ATOM 16978 O O . SER A 1 28 ? -8.580 -5.296 -12.925 1.00 0.00 28 SER A O 14
ATOM 16986 N N . PHE A 1 29 ? -6.944 -4.892 -11.412 1.00 0.00 29 PHE A N 14
ATOM 16987 C CA . PHE A 1 29 ? -7.499 -5.811 -10.410 1.00 0.00 29 PHE A CA 14
ATOM 16988 C C . PHE A 1 29 ? -8.785 -5.253 -9.782 1.00 0.00 29 PHE A C 14
ATOM 16989 O O . PHE A 1 29 ? -9.714 -6.012 -9.494 1.00 0.00 29 PHE A O 14
ATOM 17006 N N . GLY A 1 30 ? -8.831 -3.930 -9.573 1.00 0.00 30 GLY A N 14
ATOM 17007 C CA . GLY A 1 30 ? -10.007 -3.282 -8.977 1.00 0.00 30 GLY A CA 14
ATOM 17008 C C . GLY A 1 30 ? -9.903 -1.756 -9.120 1.00 0.00 30 GLY A C 14
ATOM 17009 O O . GLY A 1 30 ? -8.860 -1.274 -9.537 1.00 0.00 30 GLY A O 14
ATOM 17013 N N . PRO A 1 31 ? -10.939 -0.979 -8.797 1.00 0.00 31 PRO A N 14
ATOM 17014 C CA . PRO A 1 31 ? -10.885 0.521 -8.933 1.00 0.00 31 PRO A CA 14
ATOM 17015 C C . PRO A 1 31 ? -9.906 1.160 -7.945 1.00 0.00 31 PRO A C 14
ATOM 17016 O O . PRO A 1 31 ? -9.742 0.672 -6.829 1.00 0.00 31 PRO A O 14
ATOM 17027 N N . ILE A 1 32 ? -9.244 2.244 -8.377 1.00 0.00 32 ILE A N 14
ATOM 17028 C CA . ILE A 1 32 ? -8.251 2.934 -7.535 1.00 0.00 32 ILE A CA 14
ATOM 17029 C C . ILE A 1 32 ? -8.708 4.349 -7.162 1.00 0.00 32 ILE A C 14
ATOM 17030 O O . ILE A 1 32 ? -8.855 5.209 -8.034 1.00 0.00 32 ILE A O 14
ATOM 17046 N N . SER A 1 33 ? -8.878 4.587 -5.855 1.00 0.00 33 SER A N 14
ATOM 17047 C CA . SER A 1 33 ? -9.259 5.912 -5.366 1.00 0.00 33 SER A CA 14
ATOM 17048 C C . SER A 1 33 ? -8.092 6.887 -5.538 1.00 0.00 33 SER A C 14
ATOM 17049 O O . SER A 1 33 ? -8.275 8.020 -5.989 1.00 0.00 33 SER A O 14
ATOM 17057 N N . GLU A 1 34 ? -6.893 6.424 -5.166 1.00 0.00 34 GLU A N 14
ATOM 17058 C CA . GLU A 1 34 ? -5.681 7.233 -5.261 1.00 0.00 34 GLU A CA 14
ATOM 17059 C C . GLU A 1 34 ? -4.449 6.334 -5.247 1.00 0.00 34 GLU A C 14
ATOM 17060 O O . GLU A 1 34 ? -4.549 5.163 -4.898 1.00 0.00 34 GLU A O 14
ATOM 17072 N N . VAL A 1 35 ? -3.298 6.880 -5.646 1.00 0.00 35 VAL A N 14
ATOM 17073 C CA . VAL A 1 35 ? -2.059 6.104 -5.669 1.00 0.00 35 VAL A CA 14
ATOM 17074 C C . VAL A 1 35 ? -0.863 6.991 -5.291 1.00 0.00 35 VAL A C 14
ATOM 17075 O O . VAL A 1 35 ? -0.764 8.145 -5.712 1.00 0.00 35 VAL A O 14
ATOM 17088 N N . VAL A 1 36 ? 0.020 6.433 -4.466 1.00 0.00 36 VAL A N 14
ATOM 17089 C CA . VAL A 1 36 ? 1.207 7.146 -3.995 1.00 0.00 36 VAL A CA 14
ATOM 17090 C C . VAL A 1 36 ? 2.405 6.186 -3.928 1.00 0.00 36 VAL A C 14
ATOM 17091 O O . VAL A 1 36 ? 2.299 5.102 -3.358 1.00 0.00 36 VAL A O 14
ATOM 17104 N N . VAL A 1 37 ? 3.534 6.605 -4.502 1.00 0.00 37 VAL A N 14
ATOM 17105 C CA . VAL A 1 37 ? 4.755 5.785 -4.488 1.00 0.00 37 VAL A CA 14
ATOM 17106 C C . VAL A 1 37 ? 5.922 6.623 -3.973 1.00 0.00 37 VAL A C 14
ATOM 17107 O O . VAL A 1 37 ? 6.124 7.756 -4.424 1.00 0.00 37 VAL A O 14
ATOM 17120 N N . VAL A 1 38 ? 6.691 6.053 -3.046 1.00 0.00 38 VAL A N 14
ATOM 17121 C CA . VAL A 1 38 ? 7.847 6.748 -2.489 1.00 0.00 38 VAL A CA 14
ATOM 17122 C C . VAL A 1 38 ? 9.015 6.628 -3.473 1.00 0.00 38 VAL A C 14
ATOM 17123 O O . VAL A 1 38 ? 9.404 5.521 -3.849 1.00 0.00 38 VAL A O 14
ATOM 17136 N N . LYS A 1 39 ? 9.560 7.774 -3.878 1.00 0.00 39 LYS A N 14
ATOM 17137 C CA . LYS A 1 39 ? 10.683 7.809 -4.816 1.00 0.00 39 LYS A CA 14
ATOM 17138 C C . LYS A 1 39 ? 11.906 8.424 -4.157 1.00 0.00 39 LYS A C 14
ATOM 17139 O O . LYS A 1 39 ? 11.783 9.325 -3.323 1.00 0.00 39 LYS A O 14
ATOM 17158 N N . ASP A 1 40 ? 13.083 7.947 -4.558 1.00 0.00 40 ASP A N 14
ATOM 17159 C CA . ASP A 1 40 ? 14.324 8.454 -4.037 1.00 0.00 40 ASP A CA 14
ATOM 17160 C C . ASP A 1 40 ? 14.572 9.835 -4.628 1.00 0.00 40 ASP A C 14
ATOM 17161 O O . ASP A 1 40 ? 14.380 10.037 -5.812 1.00 0.00 40 ASP A O 14
ATOM 17170 N N . ARG A 1 41 ? 14.961 10.790 -3.802 1.00 0.00 41 ARG A N 14
ATOM 17171 C CA . ARG A 1 41 ? 15.205 12.154 -4.288 1.00 0.00 41 ARG A CA 14
ATOM 17172 C C . ARG A 1 41 ? 16.586 12.277 -4.951 1.00 0.00 41 ARG A C 14
ATOM 17173 O O . ARG A 1 41 ? 16.857 13.264 -5.640 1.00 0.00 41 ARG A O 14
ATOM 17194 N N . GLU A 1 42 ? 17.445 11.271 -4.747 1.00 0.00 42 GLU A N 14
ATOM 17195 C CA . GLU A 1 42 ? 18.790 11.271 -5.332 1.00 0.00 42 GLU A CA 14
ATOM 17196 C C . GLU A 1 42 ? 18.882 10.308 -6.520 1.00 0.00 42 GLU A C 14
ATOM 17197 O O . GLU A 1 42 ? 19.749 10.466 -7.386 1.00 0.00 42 GLU A O 14
ATOM 17209 N N . THR A 1 43 ? 17.997 9.306 -6.549 1.00 0.00 43 THR A N 14
ATOM 17210 C CA . THR A 1 43 ? 17.987 8.309 -7.622 1.00 0.00 43 THR A CA 14
ATOM 17211 C C . THR A 1 43 ? 16.686 8.372 -8.433 1.00 0.00 43 THR A C 14
ATOM 17212 O O . THR A 1 43 ? 16.613 7.843 -9.544 1.00 0.00 43 THR A O 14
ATOM 17223 N N . GLN A 1 44 ? 15.660 8.982 -7.846 1.00 0.00 44 GLN A N 14
ATOM 17224 C CA . GLN A 1 44 ? 14.345 9.071 -8.476 1.00 0.00 44 GLN A CA 14
ATOM 17225 C C . GLN A 1 44 ? 13.831 7.646 -8.747 1.00 0.00 44 GLN A C 14
ATOM 17226 O O . GLN A 1 44 ? 13.139 7.381 -9.733 1.00 0.00 44 GLN A O 14
ATOM 17240 N N . ARG A 1 45 ? 14.210 6.744 -7.843 1.00 0.00 45 ARG A N 14
ATOM 17241 C CA . ARG A 1 45 ? 13.850 5.335 -7.913 1.00 0.00 45 ARG A CA 14
ATOM 17242 C C . ARG A 1 45 ? 12.904 4.974 -6.770 1.00 0.00 45 ARG A C 14
ATOM 17243 O O . ARG A 1 45 ? 13.001 5.518 -5.671 1.00 0.00 45 ARG A O 14
ATOM 17264 N N . SER A 1 46 ? 12.015 4.029 -7.046 1.00 0.00 46 SER A N 14
ATOM 17265 C CA . SER A 1 46 ? 11.055 3.556 -6.047 1.00 0.00 46 SER A CA 14
ATOM 17266 C C . SER A 1 46 ? 11.793 3.139 -4.779 1.00 0.00 46 SER A C 14
ATOM 17267 O O . SER A 1 46 ? 12.910 2.619 -4.840 1.00 0.00 46 SER A O 14
ATOM 17275 N N . ARG A 1 47 ? 11.168 3.413 -3.643 1.00 0.00 47 ARG A N 14
ATOM 17276 C CA . ARG A 1 47 ? 11.767 3.116 -2.340 1.00 0.00 47 ARG A CA 14
ATOM 17277 C C . ARG A 1 47 ? 11.434 1.700 -1.852 1.00 0.00 47 ARG A C 14
ATOM 17278 O O . ARG A 1 47 ? 11.827 1.326 -0.744 1.00 0.00 47 ARG A O 14
ATOM 17299 N N . GLY A 1 48 ? 10.696 0.928 -2.659 1.00 0.00 48 GLY A N 14
ATOM 17300 C CA . GLY A 1 48 ? 10.307 -0.428 -2.267 1.00 0.00 48 GLY A CA 14
ATOM 17301 C C . GLY A 1 48 ? 9.063 -0.421 -1.366 1.00 0.00 48 GLY A C 14
ATOM 17302 O O . GLY A 1 48 ? 8.677 -1.460 -0.838 1.00 0.00 48 GLY A O 14
ATOM 17306 N N . PHE A 1 49 ? 8.443 0.752 -1.193 1.00 0.00 49 PHE A N 14
ATOM 17307 C CA . PHE A 1 49 ? 7.248 0.878 -0.364 1.00 0.00 49 PHE A CA 14
ATOM 17308 C C . PHE A 1 49 ? 6.394 2.037 -0.860 1.00 0.00 49 PHE A C 14
ATOM 17309 O O . PHE A 1 49 ? 6.884 3.162 -0.994 1.00 0.00 49 PHE A O 14
ATOM 17326 N N . GLY A 1 50 ? 5.124 1.750 -1.145 1.00 0.00 50 GLY A N 14
ATOM 17327 C CA . GLY A 1 50 ? 4.209 2.764 -1.643 1.00 0.00 50 GLY A CA 14
ATOM 17328 C C . GLY A 1 50 ? 2.814 2.570 -1.055 1.00 0.00 50 GLY A C 14
ATOM 17329 O O . GLY A 1 50 ? 2.469 1.474 -0.607 1.00 0.00 50 GLY A O 14
ATOM 17333 N N . PHE A 1 51 ? 2.016 3.639 -1.071 1.00 0.00 51 PHE A N 14
ATOM 17334 C CA . PHE A 1 51 ? 0.649 3.587 -0.550 1.00 0.00 51 PHE A CA 14
ATOM 17335 C C . PHE A 1 51 ? -0.348 3.761 -1.695 1.00 0.00 51 PHE A C 14
ATOM 17336 O O . PHE A 1 51 ? -0.261 4.718 -2.451 1.00 0.00 51 PHE A O 14
ATOM 17353 N N . ILE A 1 52 ? -1.287 2.823 -1.805 1.00 0.00 52 ILE A N 14
ATOM 17354 C CA . ILE A 1 52 ? -2.303 2.857 -2.858 1.00 0.00 52 ILE A CA 14
ATOM 17355 C C . ILE A 1 52 ? -3.697 2.838 -2.218 1.00 0.00 52 ILE A C 14
ATOM 17356 O O . ILE A 1 52 ? -3.980 1.983 -1.374 1.00 0.00 52 ILE A O 14
ATOM 17372 N N . THR A 1 53 ? -4.548 3.799 -2.602 1.00 0.00 53 THR A N 14
ATOM 17373 C CA . THR A 1 53 ? -5.892 3.895 -2.032 1.00 0.00 53 THR A CA 14
ATOM 17374 C C . THR A 1 53 ? -6.955 3.434 -3.032 1.00 0.00 53 THR A C 14
ATOM 17375 O O . THR A 1 53 ? -6.967 3.860 -4.184 1.00 0.00 53 THR A O 14
ATOM 17386 N N . PHE A 1 54 ? -7.841 2.564 -2.559 1.00 0.00 54 PHE A N 14
ATOM 17387 C CA . PHE A 1 54 ? -8.935 2.037 -3.383 1.00 0.00 54 PHE A CA 14
ATOM 17388 C C . PHE A 1 54 ? -10.229 2.773 -3.119 1.00 0.00 54 PHE A C 14
ATOM 17389 O O . PHE A 1 54 ? -10.387 3.451 -2.101 1.00 0.00 54 PHE A O 14
ATOM 17406 N N . THR A 1 55 ? -11.156 2.608 -4.053 1.00 0.00 55 THR A N 14
ATOM 17407 C CA . THR A 1 55 ? -12.466 3.223 -3.959 1.00 0.00 55 THR A CA 14
ATOM 17408 C C . THR A 1 55 ? -13.159 2.744 -2.691 1.00 0.00 55 THR A C 14
ATOM 17409 O O . THR A 1 55 ? -13.702 3.544 -1.928 1.00 0.00 55 THR A O 14
ATOM 17420 N N . ASN A 1 56 ? -13.132 1.430 -2.489 1.00 0.00 56 ASN A N 14
ATOM 17421 C CA . ASN A 1 56 ? -13.759 0.828 -1.325 1.00 0.00 56 ASN A CA 14
ATOM 17422 C C . ASN A 1 56 ? -12.911 -0.343 -0.784 1.00 0.00 56 ASN A C 14
ATOM 17423 O O . ASN A 1 56 ? -12.254 -1.029 -1.569 1.00 0.00 56 ASN A O 14
ATOM 17434 N N . PRO A 1 57 ? -12.930 -0.613 0.522 1.00 0.00 57 PRO A N 14
ATOM 17435 C CA . PRO A 1 57 ? -12.169 -1.758 1.127 1.00 0.00 57 PRO A CA 14
ATOM 17436 C C . PRO A 1 57 ? -12.339 -3.055 0.347 1.00 0.00 57 PRO A C 14
ATOM 17437 O O . PRO A 1 57 ? -11.435 -3.890 0.326 1.00 0.00 57 PRO A O 14
ATOM 17448 N N . GLU A 1 58 ? -13.490 -3.209 -0.300 1.00 0.00 58 GLU A N 14
ATOM 17449 C CA . GLU A 1 58 ? -13.762 -4.401 -1.098 1.00 0.00 58 GLU A CA 14
ATOM 17450 C C . GLU A 1 58 ? -12.826 -4.459 -2.300 1.00 0.00 58 GLU A C 14
ATOM 17451 O O . GLU A 1 58 ? -12.336 -5.529 -2.666 1.00 0.00 58 GLU A O 14
ATOM 17463 N N . HIS A 1 59 ? -12.585 -3.290 -2.904 1.00 0.00 59 HIS A N 14
ATOM 17464 C CA . HIS A 1 59 ? -11.717 -3.197 -4.062 1.00 0.00 59 HIS A CA 14
ATOM 17465 C C . HIS A 1 59 ? -10.270 -3.389 -3.628 1.00 0.00 59 HIS A C 14
ATOM 17466 O O . HIS A 1 59 ? -9.490 -4.078 -4.294 1.00 0.00 59 HIS A O 14
ATOM 17481 N N . ALA A 1 60 ? -9.947 -2.808 -2.474 1.00 0.00 60 ALA A N 14
ATOM 17482 C CA . ALA A 1 60 ? -8.622 -2.933 -1.895 1.00 0.00 60 ALA A CA 14
ATOM 17483 C C . ALA A 1 60 ? -8.344 -4.412 -1.605 1.00 0.00 60 ALA A C 14
ATOM 17484 O O . ALA A 1 60 ? -7.245 -4.916 -1.846 1.00 0.00 60 ALA A O 14
ATOM 17491 N N . SER A 1 61 ? -9.371 -5.093 -1.084 1.00 0.00 61 SER A N 14
ATOM 17492 C CA . SER A 1 61 ? -9.265 -6.506 -0.741 1.00 0.00 61 SER A CA 14
ATOM 17493 C C . SER A 1 61 ? -8.902 -7.355 -1.954 1.00 0.00 61 SER A C 14
ATOM 17494 O O . SER A 1 61 ? -8.064 -8.256 -1.849 1.00 0.00 61 SER A O 14
ATOM 17502 N N . VAL A 1 62 ? -9.541 -7.084 -3.098 1.00 0.00 62 VAL A N 14
ATOM 17503 C CA . VAL A 1 62 ? -9.271 -7.866 -4.314 1.00 0.00 62 VAL A CA 14
ATOM 17504 C C . VAL A 1 62 ? -7.817 -7.689 -4.741 1.00 0.00 62 VAL A C 14
ATOM 17505 O O . VAL A 1 62 ? -7.178 -8.655 -5.165 1.00 0.00 62 VAL A O 14
ATOM 17518 N N . ALA A 1 63 ? -7.316 -6.445 -4.680 1.00 0.00 63 ALA A N 14
ATOM 17519 C CA . ALA A 1 63 ? -5.958 -6.180 -5.127 1.00 0.00 63 ALA A CA 14
ATOM 17520 C C . ALA A 1 63 ? -4.957 -7.023 -4.358 1.00 0.00 63 ALA A C 14
ATOM 17521 O O . ALA A 1 63 ? -4.108 -7.651 -4.982 1.00 0.00 63 ALA A O 14
ATOM 17528 N N . MET A 1 64 ? -5.059 -7.058 -3.021 1.00 0.00 64 MET A N 14
ATOM 17529 C CA . MET A 1 64 ? -4.123 -7.892 -2.255 1.00 0.00 64 MET A CA 14
ATOM 17530 C C . MET A 1 64 ? -4.321 -9.360 -2.591 1.00 0.00 64 MET A C 14
ATOM 17531 O O . MET A 1 64 ? -3.360 -10.119 -2.633 1.00 0.00 64 MET A O 14
ATOM 17545 N N . ARG A 1 65 ? -5.568 -9.757 -2.837 1.00 0.00 65 ARG A N 14
ATOM 17546 C CA . ARG A 1 65 ? -5.857 -11.143 -3.166 1.00 0.00 65 ARG A CA 14
ATOM 17547 C C . ARG A 1 65 ? -5.163 -11.534 -4.463 1.00 0.00 65 ARG A C 14
ATOM 17548 O O . ARG A 1 65 ? -4.636 -12.644 -4.581 1.00 0.00 65 ARG A O 14
ATOM 17569 N N . ALA A 1 66 ? -5.186 -10.625 -5.444 1.00 0.00 66 ALA A N 14
ATOM 17570 C CA . ALA A 1 66 ? -4.574 -10.897 -6.742 1.00 0.00 66 ALA A CA 14
ATOM 17571 C C . ALA A 1 66 ? -3.121 -10.412 -6.864 1.00 0.00 66 ALA A C 14
ATOM 17572 O O . ALA A 1 66 ? -2.481 -10.689 -7.883 1.00 0.00 66 ALA A O 14
ATOM 17579 N N . MET A 1 67 ? -2.608 -9.653 -5.873 1.00 0.00 67 MET A N 14
ATOM 17580 C CA . MET A 1 67 ? -1.231 -9.118 -5.977 1.00 0.00 67 MET A CA 14
ATOM 17581 C C . MET A 1 67 ? -0.307 -9.454 -4.797 1.00 0.00 67 MET A C 14
ATOM 17582 O O . MET A 1 67 ? 0.914 -9.366 -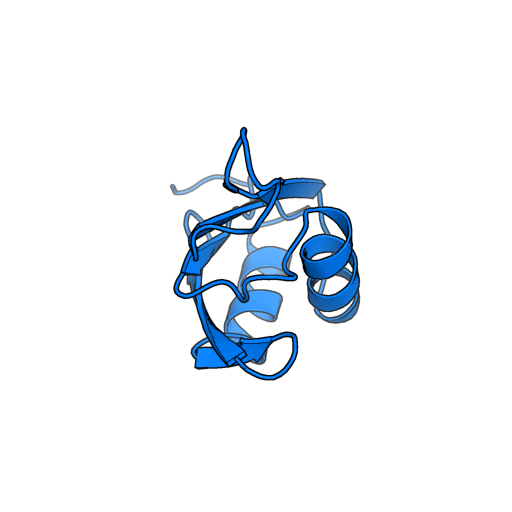4.956 1.00 0.00 67 MET A O 14
ATOM 17596 N N . ASN A 1 68 ? -0.848 -9.811 -3.620 1.00 0.00 68 ASN A N 14
ATOM 17597 C CA . ASN A 1 68 ? 0.024 -10.110 -2.471 1.00 0.00 68 ASN A CA 14
ATOM 17598 C C . ASN A 1 68 ? 1.036 -11.195 -2.820 1.00 0.00 68 ASN A C 14
ATOM 17599 O O . ASN A 1 68 ? 0.678 -12.326 -3.148 1.00 0.00 68 ASN A O 14
ATOM 17610 N N . GLY A 1 69 ? 2.309 -10.807 -2.762 1.00 0.00 69 GLY A N 14
ATOM 17611 C CA . GLY A 1 69 ? 3.402 -11.698 -3.073 1.00 0.00 69 GLY A CA 14
ATOM 17612 C C . GLY A 1 69 ? 3.454 -12.003 -4.573 1.00 0.00 69 GLY A C 14
ATOM 17613 O O . GLY A 1 69 ? 3.915 -13.074 -4.973 1.00 0.00 69 GLY A O 14
ATOM 17617 N N . GLU A 1 70 ? 2.947 -11.070 -5.396 1.00 0.00 70 GLU A N 14
ATOM 17618 C CA . GLU A 1 70 ? 2.907 -11.272 -6.852 1.00 0.00 70 GLU A CA 14
ATOM 17619 C C . GLU A 1 70 ? 3.821 -10.317 -7.613 1.00 0.00 70 GLU A C 14
ATOM 17620 O O . GLU A 1 70 ? 3.961 -9.146 -7.264 1.00 0.00 70 GLU A O 14
ATOM 17632 N N . SER A 1 71 ? 4.435 -10.868 -8.657 1.00 0.00 71 SER A N 14
ATOM 17633 C CA . SER A 1 71 ? 5.367 -10.152 -9.517 1.00 0.00 71 SER A CA 14
ATOM 17634 C C . SER A 1 71 ? 4.777 -8.887 -10.123 1.00 0.00 71 SER A C 14
ATOM 17635 O O . SER A 1 71 ? 4.033 -8.936 -11.108 1.00 0.00 71 SER A O 14
ATOM 17643 N N . LEU A 1 72 ? 5.199 -7.764 -9.567 1.00 0.00 72 LEU A N 14
ATOM 17644 C CA . LEU A 1 72 ? 4.816 -6.457 -10.076 1.00 0.00 72 LEU A CA 14
ATOM 17645 C C . LEU A 1 72 ? 6.040 -5.931 -10.811 1.00 0.00 72 LEU A C 14
ATOM 17646 O O . LEU A 1 72 ? 7.103 -5.764 -10.206 1.00 0.00 72 LEU A O 14
ATOM 17662 N N . ASP A 1 73 ? 5.906 -5.729 -12.119 1.00 0.00 73 ASP A N 14
ATOM 17663 C CA . ASP A 1 73 ? 7.035 -5.288 -12.939 1.00 0.00 73 ASP A CA 14
ATOM 17664 C C . ASP A 1 73 ? 8.179 -6.317 -12.823 1.00 0.00 73 ASP A C 14
ATOM 17665 O O . ASP A 1 73 ? 9.362 -5.968 -12.872 1.00 0.00 73 ASP A O 14
ATOM 17674 N N . GLY A 1 74 ? 7.797 -7.598 -12.688 1.00 0.00 74 GLY A N 14
ATOM 17675 C CA . GLY A 1 74 ? 8.759 -8.699 -12.584 1.00 0.00 74 GLY A CA 14
ATOM 17676 C C . GLY A 1 74 ? 9.397 -8.823 -11.195 1.00 0.00 74 GLY A C 14
ATOM 17677 O O . GLY A 1 74 ? 10.406 -9.515 -11.044 1.00 0.00 74 GLY A O 14
ATOM 17681 N N . ARG A 1 75 ? 8.800 -8.180 -10.195 1.00 0.00 75 ARG A N 14
ATOM 17682 C CA . ARG A 1 75 ? 9.312 -8.253 -8.826 1.00 0.00 75 ARG A CA 14
ATOM 17683 C C . ARG A 1 75 ? 8.135 -8.385 -7.884 1.00 0.00 75 ARG A C 14
ATOM 17684 O O . ARG A 1 75 ? 7.269 -7.509 -7.855 1.00 0.00 75 ARG A O 14
ATOM 17705 N N . GLN A 1 76 ? 8.089 -9.493 -7.145 1.00 0.00 76 GLN A N 14
ATOM 17706 C CA . GLN A 1 76 ? 6.967 -9.732 -6.253 1.00 0.00 76 GLN A CA 14
ATOM 17707 C C . GLN A 1 76 ? 6.883 -8.686 -5.154 1.00 0.00 76 GLN A C 14
ATOM 17708 O O . GLN A 1 76 ? 7.875 -8.341 -4.512 1.00 0.00 76 GLN A O 14
ATOM 17722 N N . ILE A 1 77 ? 5.662 -8.204 -4.954 1.00 0.00 77 ILE A N 14
ATOM 17723 C CA . ILE A 1 77 ? 5.362 -7.201 -3.934 1.00 0.00 77 ILE A CA 14
ATOM 17724 C C . ILE A 1 77 ? 4.327 -7.748 -2.991 1.00 0.00 77 ILE A C 14
ATOM 17725 O O . ILE A 1 77 ? 3.495 -8.548 -3.399 1.00 0.00 77 ILE A O 14
ATOM 17741 N N . ARG A 1 78 ? 4.384 -7.314 -1.733 1.00 0.00 78 ARG A N 14
ATOM 17742 C CA . ARG A 1 78 ? 3.441 -7.793 -0.726 1.00 0.00 78 ARG A CA 14
ATOM 17743 C C . ARG A 1 78 ? 2.420 -6.724 -0.414 1.00 0.00 78 ARG A C 14
ATOM 17744 O O . ARG A 1 78 ? 2.769 -5.613 -0.005 1.00 0.00 78 ARG A O 14
ATOM 17765 N N . VAL A 1 79 ? 1.158 -7.070 -0.635 1.00 0.00 79 VAL A N 14
ATOM 17766 C CA . VAL A 1 79 ? 0.063 -6.142 -0.409 1.00 0.00 79 VAL A CA 14
ATOM 17767 C C . VAL A 1 79 ? -0.651 -6.482 0.903 1.00 0.00 79 VAL A C 14
ATOM 17768 O O . VAL A 1 79 ? -1.417 -7.445 0.976 1.00 0.00 79 VAL A O 14
ATOM 17781 N N . ASP A 1 80 ? -0.408 -5.652 1.919 1.00 0.00 80 ASP A N 14
ATOM 17782 C CA . ASP A 1 80 ? -1.034 -5.816 3.223 1.00 0.00 80 ASP A CA 14
ATOM 17783 C C . ASP A 1 80 ? -2.079 -4.732 3.371 1.00 0.00 80 ASP A C 14
ATOM 17784 O O . ASP A 1 80 ? -1.749 -3.549 3.447 1.00 0.00 80 ASP A O 14
ATOM 17793 N N . HIS A 1 81 ? -3.336 -5.145 3.363 1.00 0.00 81 HIS A N 14
ATOM 17794 C CA . HIS A 1 81 ? -4.445 -4.204 3.429 1.00 0.00 81 HIS A CA 14
ATOM 17795 C C . HIS A 1 81 ? -4.433 -3.334 4.671 1.00 0.00 81 HIS A C 14
ATOM 17796 O O . HIS A 1 81 ? -4.633 -3.814 5.790 1.00 0.00 81 HIS A O 14
ATOM 17811 N N . ALA A 1 82 ? -4.242 -2.035 4.438 1.00 0.00 82 ALA A N 14
ATOM 17812 C CA . ALA A 1 82 ? -4.256 -1.059 5.519 1.00 0.00 82 ALA A CA 14
ATOM 17813 C C . ALA A 1 82 ? -5.646 -1.017 6.166 1.00 0.00 82 ALA A C 14
ATOM 17814 O O . ALA A 1 82 ? -5.766 -0.877 7.385 1.00 0.00 82 ALA A O 14
ATOM 17821 N N . GLY A 1 83 ? -6.690 -1.119 5.329 1.00 0.00 83 GLY A N 14
ATOM 17822 C CA . GLY A 1 83 ? -8.075 -1.070 5.810 1.00 0.00 83 GLY A CA 14
ATOM 17823 C C . GLY A 1 83 ? -8.815 -2.398 5.610 1.00 0.00 83 GLY A C 14
ATOM 17824 O O . GLY A 1 83 ? -8.858 -3.232 6.517 1.00 0.00 83 GLY A O 14
ATOM 17828 N N . LYS A 1 84 ? -9.426 -2.573 4.424 1.00 0.00 84 LYS A N 14
ATOM 17829 C CA . LYS A 1 84 ? -10.202 -3.785 4.111 1.00 0.00 84 LYS A CA 14
ATOM 17830 C C . LYS A 1 84 ? -11.415 -3.873 5.040 1.00 0.00 84 LYS A C 14
ATOM 17831 O O . LYS A 1 84 ? -12.393 -4.488 4.646 1.00 0.00 84 LYS A O 14
ATOM 17851 N N . MET A 1 1 ? -3.821 1.916 8.398 1.00 0.00 1 MET A N 15
ATOM 17852 C CA . MET A 1 1 ? -4.208 3.284 8.857 1.00 0.00 1 MET A CA 15
ATOM 17853 C C . MET A 1 1 ? -5.496 3.721 8.143 1.00 0.00 1 MET A C 15
ATOM 17854 O O . MET A 1 1 ? -5.643 4.886 7.752 1.00 0.00 1 MET A O 15
ATOM 17870 N N . SER A 1 2 ? -6.426 2.774 7.982 1.00 0.00 2 SER A N 15
ATOM 17871 C CA . SER A 1 2 ? -7.699 3.055 7.322 1.00 0.00 2 SER A CA 15
ATOM 17872 C C . SER A 1 2 ? -8.790 2.119 7.833 1.00 0.00 2 SER A C 15
ATOM 17873 O O . SER A 1 2 ? -8.499 1.064 8.401 1.00 0.00 2 SER A O 15
ATOM 17881 N N . SER A 1 3 ? -10.045 2.518 7.617 1.00 0.00 3 SER A N 15
ATOM 17882 C CA . SER A 1 3 ? -11.194 1.715 8.050 1.00 0.00 3 SER A CA 15
ATOM 17883 C C . SER A 1 3 ? -12.142 1.433 6.880 1.00 0.00 3 SER A C 15
ATOM 17884 O O . SER A 1 3 ? -12.862 0.430 6.889 1.00 0.00 3 SER A O 15
ATOM 17892 N N . GLU A 1 4 ? -12.135 2.322 5.883 1.00 0.00 4 GLU A N 15
ATOM 17893 C CA . GLU A 1 4 ? -12.993 2.165 4.706 1.00 0.00 4 GLU A CA 15
ATOM 17894 C C . GLU A 1 4 ? -12.434 2.939 3.499 1.00 0.00 4 GLU A C 15
ATOM 17895 O O . GLU A 1 4 ? -13.156 3.191 2.533 1.00 0.00 4 GLU A O 15
ATOM 17907 N N . GLU A 1 5 ? -11.147 3.308 3.562 1.00 0.00 5 GLU A N 15
ATOM 17908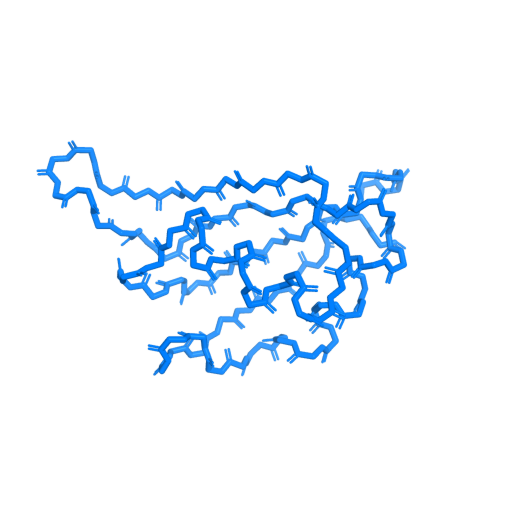 C CA . GLU A 1 5 ? -10.505 4.047 2.472 1.00 0.00 5 GLU A CA 15
ATOM 17909 C C . GLU A 1 5 ? -10.004 3.108 1.365 1.00 0.00 5 GLU A C 15
ATOM 17910 O O . GLU A 1 5 ? -9.642 3.572 0.281 1.00 0.00 5 GLU A O 15
ATOM 17922 N N . GLY A 1 6 ? -9.978 1.797 1.642 1.00 0.00 6 GLY A N 15
ATOM 17923 C CA . GLY A 1 6 ? -9.514 0.811 0.662 1.00 0.00 6 GLY A CA 15
ATOM 17924 C C . GLY A 1 6 ? -7.998 0.892 0.450 1.00 0.00 6 GLY A C 15
ATOM 17925 O O . GLY A 1 6 ? -7.484 0.483 -0.592 1.00 0.00 6 GLY A O 15
ATOM 17929 N N . LYS A 1 7 ? -7.287 1.422 1.442 1.00 0.00 7 LYS A N 15
ATOM 17930 C CA . LYS A 1 7 ? -5.840 1.558 1.351 1.00 0.00 7 LYS A CA 15
ATOM 17931 C C . LYS A 1 7 ? -5.135 0.227 1.582 1.00 0.00 7 LYS A C 15
ATOM 17932 O O . LYS A 1 7 ? -5.410 -0.485 2.546 1.00 0.00 7 LYS A O 15
ATOM 17951 N N . LEU A 1 8 ? -4.205 -0.073 0.678 1.00 0.00 8 LEU A N 15
ATOM 17952 C CA . LEU A 1 8 ? -3.404 -1.285 0.749 1.00 0.00 8 LEU A CA 15
ATOM 17953 C C . LEU A 1 8 ? -1.942 -0.890 0.929 1.00 0.00 8 LEU A C 15
ATOM 17954 O O . LEU A 1 8 ? -1.524 0.163 0.441 1.00 0.00 8 LEU A O 15
ATOM 17970 N N . PHE A 1 9 ? -1.167 -1.732 1.614 1.00 0.00 9 PHE A N 15
ATOM 17971 C CA . PHE A 1 9 ? 0.259 -1.444 1.832 1.00 0.00 9 PHE A CA 15
ATOM 17972 C C . PHE A 1 9 ? 1.116 -2.352 0.947 1.00 0.00 9 PHE A C 15
ATOM 17973 O O . PHE A 1 9 ? 1.214 -3.549 1.200 1.00 0.00 9 PHE A O 15
ATOM 17990 N N . VAL A 1 10 ? 1.734 -1.776 -0.087 1.00 0.00 10 VAL A N 15
ATOM 17991 C CA . VAL A 1 10 ? 2.572 -2.561 -1.004 1.00 0.00 10 VAL A CA 15
ATOM 17992 C C . VAL A 1 10 ? 4.035 -2.485 -0.568 1.00 0.00 10 VAL A C 15
ATOM 17993 O O . VAL A 1 10 ? 4.571 -1.390 -0.358 1.00 0.00 10 VAL A O 15
ATOM 18006 N N . GLY A 1 11 ? 4.669 -3.654 -0.438 1.00 0.00 11 GLY A N 15
ATOM 18007 C CA . GLY A 1 11 ? 6.073 -3.727 -0.028 1.00 0.00 11 GLY A CA 15
ATOM 18008 C C . GLY A 1 11 ? 6.915 -4.410 -1.098 1.00 0.00 11 GLY A C 15
ATOM 18009 O O . GLY A 1 11 ? 6.389 -5.151 -1.933 1.00 0.00 11 GLY A O 15
ATOM 18013 N N . GLY A 1 12 ? 8.221 -4.143 -1.069 1.00 0.00 12 GLY A N 15
ATOM 18014 C CA . GLY A 1 12 ? 9.144 -4.723 -2.044 1.00 0.00 12 GLY A CA 15
ATOM 18015 C C . GLY A 1 12 ? 8.883 -4.159 -3.439 1.00 0.00 12 GLY A C 15
ATOM 18016 O O . GLY A 1 12 ? 9.022 -4.875 -4.436 1.00 0.00 12 GLY A O 15
ATOM 18020 N N . LEU A 1 13 ? 8.487 -2.881 -3.502 1.00 0.00 13 LEU A N 15
ATOM 18021 C CA . LEU A 1 13 ? 8.189 -2.241 -4.782 1.00 0.00 13 LEU A CA 15
ATOM 18022 C C . LEU A 1 13 ? 9.395 -2.230 -5.720 1.00 0.00 13 LEU A C 15
ATOM 18023 O O . LEU A 1 13 ? 10.530 -1.988 -5.308 1.00 0.00 13 LEU A O 15
ATOM 18039 N N . ASN A 1 14 ? 9.113 -2.506 -6.995 1.00 0.00 14 ASN A N 15
ATOM 18040 C CA . ASN A 1 14 ? 10.143 -2.541 -8.027 1.00 0.00 14 ASN A CA 15
ATOM 18041 C C . ASN A 1 14 ? 10.758 -1.160 -8.203 1.00 0.00 14 ASN A C 15
ATOM 18042 O O . ASN A 1 14 ? 10.067 -0.145 -8.093 1.00 0.00 14 ASN A O 15
ATOM 18053 N N . PHE A 1 15 ? 12.063 -1.136 -8.462 1.00 0.00 15 PHE A N 15
ATOM 18054 C CA . PHE A 1 15 ? 12.788 0.122 -8.645 1.00 0.00 15 PHE A CA 15
ATOM 18055 C C . PHE A 1 15 ? 12.114 1.026 -9.689 1.00 0.00 15 PHE A C 15
ATOM 18056 O O . PHE A 1 15 ? 12.254 2.250 -9.634 1.00 0.00 15 PHE A O 15
ATOM 18073 N N . ASN A 1 16 ? 11.384 0.415 -10.630 1.00 0.00 16 ASN A N 15
ATOM 18074 C CA . ASN A 1 16 ? 10.693 1.172 -11.678 1.00 0.00 16 ASN A CA 15
ATOM 18075 C C . ASN A 1 16 ? 9.190 1.297 -11.384 1.00 0.00 16 ASN A C 15
ATOM 18076 O O . ASN A 1 16 ? 8.384 1.494 -12.296 1.00 0.00 16 ASN A O 15
ATOM 18087 N N . THR A 1 17 ? 8.833 1.192 -10.102 1.00 0.00 17 THR A N 15
ATOM 18088 C CA . THR A 1 17 ? 7.448 1.300 -9.666 1.00 0.00 17 THR A CA 15
ATOM 18089 C C . THR A 1 17 ? 7.085 2.762 -9.506 1.00 0.00 17 THR A C 15
ATOM 18090 O O . THR A 1 17 ? 7.817 3.527 -8.872 1.00 0.00 17 THR A O 15
ATOM 18101 N N . ASP A 1 18 ? 5.947 3.133 -10.079 1.00 0.00 18 ASP A N 15
ATOM 18102 C CA . ASP A 1 18 ? 5.472 4.498 -10.000 1.00 0.00 18 ASP A CA 15
ATOM 18103 C C . ASP A 1 18 ? 4.001 4.518 -9.663 1.00 0.00 18 ASP A C 15
ATOM 18104 O O . ASP A 1 18 ? 3.360 3.471 -9.614 1.00 0.00 18 ASP A O 15
ATOM 18113 N N . GLU A 1 19 ? 3.472 5.715 -9.439 1.00 0.00 19 GLU A N 15
ATOM 18114 C CA . GLU A 1 19 ? 2.061 5.863 -9.119 1.00 0.00 19 GLU A CA 15
ATOM 18115 C C . GLU A 1 19 ? 1.231 5.306 -10.270 1.00 0.00 19 GLU A C 15
ATOM 18116 O O . GLU A 1 19 ? 0.228 4.637 -10.053 1.00 0.00 19 GLU A O 15
ATOM 18128 N N . GLN A 1 20 ? 1.687 5.579 -11.489 1.00 0.00 20 GLN A N 15
ATOM 18129 C CA . GLN A 1 20 ? 1.020 5.090 -12.689 1.00 0.00 20 GLN A CA 15
ATOM 18130 C C . GLN A 1 20 ? 1.216 3.587 -12.864 1.00 0.00 20 GLN A C 15
ATOM 18131 O O . GLN A 1 20 ? 0.283 2.890 -13.261 1.00 0.00 20 GLN A O 15
ATOM 18145 N N . ALA A 1 21 ? 2.430 3.096 -12.576 1.00 0.00 21 ALA A N 15
ATOM 18146 C CA . ALA A 1 21 ? 2.709 1.669 -12.721 1.00 0.00 21 ALA A CA 15
ATOM 18147 C C . ALA A 1 21 ? 1.839 0.886 -11.756 1.00 0.00 21 ALA A C 15
ATOM 18148 O O . ALA A 1 21 ? 1.186 -0.091 -12.137 1.00 0.00 21 ALA A O 15
ATOM 18155 N N . LEU A 1 22 ? 1.817 1.352 -10.509 1.00 0.00 22 LEU A N 15
ATOM 18156 C CA . LEU A 1 22 ? 0.996 0.709 -9.477 1.00 0.00 22 LEU A CA 15
ATOM 18157 C C . LEU A 1 22 ? -0.487 0.899 -9.750 1.00 0.00 22 LEU A C 15
ATOM 18158 O O . LEU A 1 22 ? -1.271 -0.044 -9.623 1.00 0.00 22 LEU A O 15
ATOM 18174 N N . GLU A 1 23 ? -0.869 2.117 -10.119 1.00 0.00 23 GLU A N 15
ATOM 18175 C CA . GLU A 1 23 ? -2.265 2.416 -10.398 1.00 0.00 23 GLU A CA 15
ATOM 18176 C C . GLU A 1 23 ? -2.770 1.552 -11.550 1.00 0.00 23 GLU A C 15
ATOM 18177 O O . GLU A 1 23 ? -3.870 1.037 -11.479 1.00 0.00 23 GLU A O 15
ATOM 18189 N N . ASP A 1 24 ? -1.972 1.422 -12.611 1.00 0.00 24 ASP A N 15
ATOM 18190 C CA . ASP A 1 24 ? -2.384 0.639 -13.784 1.00 0.00 24 ASP A CA 15
ATOM 18191 C C . ASP A 1 24 ? -2.635 -0.841 -13.462 1.00 0.00 24 ASP A C 15
ATOM 18192 O O . ASP A 1 24 ? -3.670 -1.390 -13.861 1.00 0.00 24 ASP A O 15
ATOM 18201 N N . HIS A 1 25 ? -1.694 -1.488 -12.759 1.00 0.00 25 HIS A N 15
ATOM 18202 C CA . HIS A 1 25 ? -1.847 -2.916 -12.431 1.00 0.00 25 HIS A CA 15
ATOM 18203 C C . HIS A 1 25 ? -2.950 -3.149 -11.399 1.00 0.00 25 HIS A C 15
ATOM 18204 O O . HIS A 1 25 ? -3.766 -4.067 -11.546 1.00 0.00 25 HIS A O 15
ATOM 18219 N N . PHE A 1 26 ? -2.977 -2.309 -10.372 1.00 0.00 26 PHE A N 15
ATOM 18220 C CA . PHE A 1 26 ? -3.985 -2.421 -9.325 1.00 0.00 26 PHE A CA 15
ATOM 18221 C C . PHE A 1 26 ? -5.362 -2.009 -9.860 1.00 0.00 26 PHE A C 15
ATOM 18222 O O . PHE A 1 26 ? -6.381 -2.535 -9.416 1.00 0.00 26 PHE A O 15
ATOM 18239 N N . SER A 1 27 ? -5.379 -1.098 -10.849 1.00 0.00 27 SER A N 15
ATOM 18240 C CA . SER A 1 27 ? -6.631 -0.666 -11.474 1.00 0.00 27 SER A CA 15
ATOM 18241 C C . SER A 1 27 ? -7.279 -1.866 -12.127 1.00 0.00 27 SER A C 15
ATOM 18242 O O . SER A 1 27 ? -8.490 -2.075 -12.027 1.00 0.00 27 SER A O 15
ATOM 18250 N N . SER A 1 28 ? -6.436 -2.657 -12.793 1.00 0.00 28 SER A N 15
ATOM 18251 C CA . SER A 1 28 ? -6.889 -3.849 -13.468 1.00 0.00 28 SER A CA 15
ATOM 18252 C C . SER A 1 28 ? -7.533 -4.805 -12.471 1.00 0.00 28 SER A C 15
ATOM 18253 O O . SER A 1 28 ? -8.579 -5.395 -12.761 1.00 0.00 28 SER A O 15
ATOM 18261 N N . PHE A 1 29 ? -6.912 -4.945 -11.294 1.00 0.00 29 PHE A N 15
ATOM 18262 C CA . PHE A 1 29 ? -7.451 -5.831 -10.255 1.00 0.00 29 PHE A CA 15
ATOM 18263 C C . PHE A 1 29 ? -8.730 -5.245 -9.637 1.00 0.00 29 PHE A C 15
ATOM 18264 O O . PHE A 1 29 ? -9.657 -5.989 -9.306 1.00 0.00 29 PHE A O 15
ATOM 18281 N N . GLY A 1 30 ? -8.774 -3.915 -9.489 1.00 0.00 30 GLY A N 15
ATOM 18282 C CA . GLY A 1 30 ? -9.942 -3.233 -8.912 1.00 0.00 30 GLY A CA 15
ATOM 18283 C C . GLY A 1 30 ? -9.810 -1.709 -9.082 1.00 0.00 30 GLY A C 15
ATOM 18284 O O . GLY A 1 30 ? -8.751 -1.250 -9.486 1.00 0.00 30 GLY A O 15
ATOM 18288 N N . PRO A 1 31 ? -10.843 -0.913 -8.791 1.00 0.00 31 PRO A N 15
ATOM 18289 C CA . PRO A 1 31 ? -10.768 0.584 -8.951 1.00 0.00 31 PRO A CA 15
ATOM 18290 C C . PRO A 1 31 ? -9.788 1.226 -7.965 1.00 0.00 31 PRO A C 15
ATOM 18291 O O . PRO A 1 31 ? -9.657 0.770 -6.834 1.00 0.00 31 PRO A O 15
ATOM 18302 N N . ILE A 1 32 ? -9.093 2.276 -8.419 1.00 0.00 32 ILE A N 15
ATOM 18303 C CA . ILE A 1 32 ? -8.100 2.968 -7.579 1.00 0.00 32 ILE A CA 15
ATOM 18304 C C . ILE A 1 32 ? -8.554 4.393 -7.247 1.00 0.00 32 ILE A C 15
ATOM 18305 O O . ILE A 1 32 ? -8.655 5.238 -8.143 1.00 0.00 32 ILE A O 15
ATOM 18321 N N . SER A 1 33 ? -8.789 4.660 -5.956 1.00 0.00 33 SER A N 15
ATOM 18322 C CA . SER A 1 33 ? -9.188 6.002 -5.523 1.00 0.00 33 SER A CA 15
ATOM 18323 C C . SER A 1 33 ? -8.000 6.963 -5.608 1.00 0.00 33 SER A C 15
ATOM 18324 O O . SER A 1 33 ? -8.156 8.123 -5.995 1.00 0.00 33 SER A O 15
ATOM 18332 N N . GLU A 1 34 ? -6.813 6.465 -5.233 1.00 0.00 34 GLU A N 15
ATOM 18333 C CA . GLU A 1 34 ? -5.593 7.268 -5.258 1.00 0.00 34 GLU A CA 15
ATOM 18334 C C . GLU A 1 34 ? -4.370 6.363 -5.230 1.00 0.00 34 GLU A C 15
ATOM 18335 O O . GLU A 1 34 ? -4.481 5.189 -4.893 1.00 0.00 34 GLU A O 15
ATOM 18347 N N . VAL A 1 35 ? -3.211 6.909 -5.608 1.00 0.00 35 VAL A N 15
ATOM 18348 C CA . VAL A 1 35 ? -1.976 6.130 -5.623 1.00 0.00 35 VAL A CA 15
ATOM 18349 C C . VAL A 1 35 ? -0.776 7.014 -5.250 1.00 0.00 35 VAL A C 15
ATOM 18350 O O . VAL A 1 35 ? -0.667 8.162 -5.686 1.00 0.00 35 VAL A O 15
ATOM 18363 N N . VAL A 1 36 ? 0.102 6.457 -4.424 1.00 0.00 36 VAL A N 15
ATOM 18364 C CA . VAL A 1 36 ? 1.297 7.160 -3.959 1.00 0.00 36 VAL A CA 15
ATOM 18365 C C . VAL A 1 36 ? 2.481 6.184 -3.875 1.00 0.00 36 VAL A C 15
ATOM 18366 O O . VAL A 1 36 ? 2.346 5.090 -3.332 1.00 0.00 36 VAL A O 15
ATOM 18379 N N . VAL A 1 37 ? 3.636 6.590 -4.405 1.00 0.00 37 VAL A N 15
ATOM 18380 C CA . VAL A 1 37 ? 4.838 5.744 -4.370 1.00 0.00 37 VAL A CA 15
ATOM 18381 C C . VAL A 1 37 ? 5.991 6.530 -3.759 1.00 0.00 37 VAL A C 15
ATOM 18382 O O . VAL A 1 37 ? 6.258 7.665 -4.169 1.00 0.00 37 VAL A O 15
ATOM 18395 N N . VAL A 1 38 ? 6.686 5.916 -2.800 1.00 0.00 38 VAL A N 15
ATOM 18396 C CA . VAL A 1 38 ? 7.827 6.569 -2.169 1.00 0.00 38 VAL A CA 15
ATOM 18397 C C . VAL A 1 38 ? 9.042 6.369 -3.075 1.00 0.00 38 VAL A C 15
ATOM 18398 O O . VAL A 1 38 ? 9.649 5.294 -3.085 1.00 0.00 38 VAL A O 15
ATOM 18411 N N . LYS A 1 39 ? 9.370 7.410 -3.837 1.00 0.00 39 LYS A N 15
ATOM 18412 C CA . LYS A 1 39 ? 10.497 7.361 -4.765 1.00 0.00 39 LYS A CA 15
ATOM 18413 C C . LYS A 1 39 ? 11.623 8.251 -4.259 1.00 0.00 39 LYS A C 15
ATOM 18414 O O . LYS A 1 39 ? 11.372 9.329 -3.712 1.00 0.00 39 LYS A O 15
ATOM 18433 N N . ASP A 1 40 ? 12.860 7.799 -4.462 1.00 0.00 40 ASP A N 15
ATOM 18434 C CA . ASP A 1 40 ? 14.016 8.553 -4.050 1.00 0.00 40 ASP A CA 15
ATOM 18435 C C . ASP A 1 40 ? 14.052 9.857 -4.837 1.00 0.00 40 ASP A C 15
ATOM 18436 O O . ASP A 1 40 ? 13.947 9.838 -6.052 1.00 0.00 40 ASP A O 15
ATOM 18445 N N . ARG A 1 41 ? 14.180 10.981 -4.143 1.00 0.00 41 ARG A N 15
ATOM 18446 C CA . ARG A 1 41 ? 14.224 12.289 -4.809 1.00 0.00 41 ARG A CA 15
ATOM 18447 C C . ARG A 1 41 ? 15.630 12.594 -5.352 1.00 0.00 41 ARG A C 15
ATOM 18448 O O . ARG A 1 41 ? 15.800 13.505 -6.163 1.00 0.00 41 ARG A O 15
ATOM 18469 N N . GLU A 1 42 ? 16.624 11.819 -4.901 1.00 0.00 42 GLU A N 15
ATOM 18470 C CA . GLU A 1 42 ? 18.007 11.998 -5.346 1.00 0.00 42 GLU A CA 15
ATOM 18471 C C . GLU A 1 42 ? 18.392 10.922 -6.366 1.00 0.00 42 GLU A C 15
ATOM 18472 O O . GLU A 1 42 ? 19.275 11.142 -7.198 1.00 0.00 42 GLU A O 15
ATOM 18484 N N . THR A 1 43 ? 17.718 9.768 -6.297 1.00 0.00 43 THR A N 15
ATOM 18485 C CA . THR A 1 43 ? 17.981 8.665 -7.221 1.00 0.00 43 THR A CA 15
ATOM 18486 C C . THR A 1 43 ? 16.817 8.498 -8.213 1.00 0.00 43 THR A C 15
ATOM 18487 O O . THR A 1 43 ? 16.951 7.803 -9.224 1.00 0.00 43 THR A O 15
ATOM 18498 N N . GLN A 1 44 ? 15.676 9.117 -7.898 1.00 0.00 44 GLN A N 15
ATOM 18499 C CA . GLN A 1 44 ? 14.478 9.018 -8.730 1.00 0.00 44 GLN A CA 15
ATOM 18500 C C . GLN A 1 44 ? 14.130 7.538 -8.951 1.00 0.00 44 GLN A C 15
ATOM 18501 O O . GLN A 1 44 ? 13.641 7.137 -10.009 1.00 0.00 44 GLN A O 15
ATOM 18515 N N . ARG A 1 45 ? 14.418 6.742 -7.922 1.00 0.00 45 ARG A N 15
ATOM 18516 C CA . ARG A 1 45 ? 14.184 5.305 -7.938 1.00 0.00 45 ARG A CA 15
ATOM 18517 C C . ARG A 1 45 ? 13.301 4.892 -6.762 1.00 0.00 45 ARG A C 15
ATOM 18518 O O . ARG A 1 45 ? 13.505 5.340 -5.633 1.00 0.00 45 ARG A O 15
ATOM 18539 N N . SER A 1 46 ? 12.337 4.018 -7.044 1.00 0.00 46 SER A N 15
ATOM 18540 C CA . SER A 1 46 ? 11.422 3.515 -6.017 1.00 0.00 46 SER A CA 15
ATOM 18541 C C . SER A 1 46 ? 12.221 2.944 -4.849 1.00 0.00 46 SER A C 15
ATOM 18542 O O . SER A 1 46 ? 13.317 2.412 -5.038 1.00 0.00 46 SER A O 15
ATOM 18550 N N . ARG A 1 47 ? 11.676 3.102 -3.645 1.00 0.00 47 ARG A N 15
ATOM 18551 C CA . ARG A 1 47 ? 12.354 2.643 -2.427 1.00 0.00 47 ARG A CA 15
ATOM 18552 C C . ARG A 1 47 ? 11.863 1.274 -1.944 1.00 0.00 47 ARG A C 15
ATOM 18553 O O . ARG A 1 47 ? 12.260 0.828 -0.864 1.00 0.00 47 ARG A O 15
ATOM 18574 N N . GLY A 1 48 ? 11.003 0.622 -2.729 1.00 0.00 48 GLY A N 15
ATOM 18575 C CA . GLY A 1 48 ? 10.475 -0.689 -2.348 1.00 0.00 48 GLY A CA 15
ATOM 18576 C C . GLY A 1 48 ? 9.273 -0.578 -1.401 1.00 0.00 48 GLY A C 15
ATOM 18577 O O . GLY A 1 48 ? 8.884 -1.566 -0.780 1.00 0.00 48 GLY A O 15
ATOM 18581 N N . PHE A 1 49 ? 8.689 0.619 -1.300 1.00 0.00 49 PHE A N 15
ATOM 18582 C CA . PHE A 1 49 ? 7.531 0.835 -0.435 1.00 0.00 49 PHE A CA 15
ATOM 18583 C C . PHE A 1 49 ? 6.665 1.962 -0.982 1.00 0.00 49 PHE A C 15
ATOM 18584 O O . PHE A 1 49 ? 7.169 3.038 -1.303 1.00 0.00 49 PHE A O 15
ATOM 18601 N N . GLY A 1 50 ? 5.364 1.700 -1.095 1.00 0.00 50 GLY A N 15
ATOM 18602 C CA . GLY A 1 50 ? 4.428 2.681 -1.614 1.00 0.00 50 GLY A CA 15
ATOM 18603 C C . GLY A 1 50 ? 3.033 2.462 -1.033 1.00 0.00 50 GLY A C 15
ATOM 18604 O O . GLY A 1 50 ? 2.744 1.401 -0.476 1.00 0.00 50 GLY A O 15
ATOM 18608 N N . PHE A 1 51 ? 2.174 3.471 -1.181 1.00 0.00 51 PHE A N 15
ATOM 18609 C CA . PHE A 1 51 ? 0.799 3.398 -0.687 1.00 0.00 51 PHE A CA 15
ATOM 18610 C C . PHE A 1 51 ? -0.179 3.544 -1.849 1.00 0.00 51 PHE A C 15
ATOM 18611 O O . PHE A 1 51 ? 0.052 4.334 -2.756 1.00 0.00 51 PHE A O 15
ATOM 18628 N N . ILE A 1 52 ? -1.260 2.771 -1.816 1.00 0.00 52 ILE A N 15
ATOM 18629 C CA . ILE A 1 52 ? -2.271 2.808 -2.872 1.00 0.00 52 ILE A CA 15
ATOM 18630 C C . ILE A 1 52 ? -3.665 2.816 -2.236 1.00 0.00 52 ILE A C 15
ATOM 18631 O O . ILE A 1 52 ? -3.967 1.954 -1.405 1.00 0.00 52 ILE A O 15
ATOM 18647 N N . THR A 1 53 ? -4.497 3.803 -2.599 1.00 0.00 53 THR A N 15
ATOM 18648 C CA . THR A 1 53 ? -5.836 3.913 -2.015 1.00 0.00 53 THR A CA 15
ATOM 18649 C C . THR A 1 53 ? -6.921 3.511 -3.017 1.00 0.00 53 THR A C 15
ATOM 18650 O O . THR A 1 53 ? -6.943 3.973 -4.152 1.00 0.00 53 THR A O 15
ATOM 18661 N N . PHE A 1 54 ? -7.810 2.633 -2.564 1.00 0.00 54 PHE A N 15
ATOM 18662 C CA . PHE A 1 54 ? -8.917 2.137 -3.390 1.00 0.00 54 PHE A CA 15
ATOM 18663 C C . PHE A 1 54 ? -10.208 2.883 -3.120 1.00 0.00 54 PHE A C 15
ATOM 18664 O O . PHE A 1 54 ? -10.354 3.576 -2.113 1.00 0.00 54 PHE A O 15
ATOM 18681 N N . THR A 1 55 ? -11.146 2.700 -4.041 1.00 0.00 55 THR A N 15
ATOM 18682 C CA . THR A 1 55 ? -12.456 3.312 -3.944 1.00 0.00 55 THR A CA 15
ATOM 18683 C C . THR A 1 55 ? -13.143 2.840 -2.666 1.00 0.00 55 THR A C 15
ATOM 18684 O O . THR A 1 55 ? -13.688 3.646 -1.907 1.00 0.00 55 THR A O 15
ATOM 18695 N N . ASN A 1 56 ? -13.112 1.527 -2.454 1.00 0.00 56 ASN A N 15
ATOM 18696 C CA . ASN A 1 56 ? -13.735 0.931 -1.280 1.00 0.00 56 ASN A CA 15
ATOM 18697 C C . ASN A 1 56 ? -12.926 -0.282 -0.774 1.00 0.00 56 ASN A C 15
ATOM 18698 O O . ASN A 1 56 ? -12.282 -0.962 -1.578 1.00 0.00 56 ASN A O 15
ATOM 18709 N N . PRO A 1 57 ? -12.950 -0.581 0.525 1.00 0.00 57 PRO A N 15
ATOM 18710 C CA . PRO A 1 57 ? -12.208 -1.750 1.108 1.00 0.00 57 PRO A CA 15
ATOM 18711 C C . PRO A 1 57 ? -12.418 -3.035 0.316 1.00 0.00 57 PRO A C 15
ATOM 18712 O O . PRO A 1 57 ? -11.556 -3.918 0.322 1.00 0.00 57 PRO A O 15
ATOM 18723 N N . GLU A 1 58 ? -13.548 -3.123 -0.376 1.00 0.00 58 GLU A N 15
ATOM 18724 C CA . GLU A 1 58 ? -13.857 -4.288 -1.194 1.00 0.00 58 GLU A CA 15
ATOM 18725 C C . GLU A 1 58 ? -12.889 -4.366 -2.369 1.00 0.00 58 GLU A C 15
ATOM 18726 O O . GLU A 1 58 ? -12.406 -5.442 -2.730 1.00 0.00 58 GLU A O 15
ATOM 18738 N N . HIS A 1 59 ? -12.610 -3.203 -2.954 1.00 0.00 59 HIS A N 15
ATOM 18739 C CA . HIS A 1 59 ? -11.713 -3.116 -4.084 1.00 0.00 59 HIS A CA 15
ATOM 18740 C C . HIS A 1 59 ? -10.282 -3.346 -3.608 1.00 0.00 59 HIS A C 15
ATOM 18741 O O . HIS A 1 59 ? -9.490 -4.014 -4.280 1.00 0.00 59 HIS A O 15
ATOM 18756 N N . ALA A 1 60 ? -9.976 -2.811 -2.422 1.00 0.00 60 ALA A N 15
ATOM 18757 C CA . ALA A 1 60 ? -8.663 -2.979 -1.825 1.00 0.00 60 ALA A CA 15
ATOM 18758 C C . ALA A 1 60 ? -8.400 -4.465 -1.587 1.00 0.00 60 ALA A C 15
ATOM 18759 O O . ALA A 1 60 ? -7.338 -4.982 -1.936 1.00 0.00 60 ALA A O 15
ATOM 18766 N N . SER A 1 61 ? -9.389 -5.142 -0.986 1.00 0.00 61 SER A N 15
ATOM 18767 C CA . SER A 1 61 ? -9.256 -6.567 -0.688 1.00 0.00 61 SER A CA 15
ATOM 18768 C C . SER A 1 61 ? -8.950 -7.377 -1.947 1.00 0.00 61 SER A C 15
ATOM 18769 O O . SER A 1 61 ? -8.178 -8.336 -1.887 1.00 0.00 61 SER A O 15
ATOM 18777 N N . VAL A 1 62 ? -9.557 -6.997 -3.081 1.00 0.00 62 VAL A N 15
ATOM 18778 C CA . VAL A 1 62 ? -9.321 -7.730 -4.332 1.00 0.00 62 VAL A CA 15
ATOM 18779 C C . VAL A 1 62 ? -7.864 -7.579 -4.762 1.00 0.00 62 VAL A C 15
ATOM 18780 O O . VAL A 1 62 ? -7.244 -8.555 -5.194 1.00 0.00 62 VAL A O 15
ATOM 18793 N N . ALA A 1 63 ? -7.340 -6.346 -4.692 1.00 0.00 63 ALA A N 15
ATOM 18794 C CA . ALA A 1 63 ? -5.976 -6.102 -5.136 1.00 0.00 63 ALA A CA 15
ATOM 18795 C C . ALA A 1 63 ? -4.990 -6.948 -4.355 1.00 0.00 63 ALA A C 15
ATOM 18796 O O . ALA A 1 63 ? -4.165 -7.619 -4.962 1.00 0.00 63 ALA A O 15
ATOM 18803 N N . MET A 1 64 ? -5.085 -6.938 -3.018 1.00 0.00 64 MET A N 15
ATOM 18804 C CA . MET A 1 64 ? -4.171 -7.768 -2.221 1.00 0.00 64 MET A CA 15
ATOM 18805 C C . MET A 1 64 ? -4.430 -9.238 -2.489 1.00 0.00 64 MET A C 15
ATOM 18806 O O . MET A 1 64 ? -3.500 -10.031 -2.500 1.00 0.00 64 MET A O 15
ATOM 18820 N N . ARG A 1 65 ? -5.692 -9.588 -2.710 1.00 0.00 65 ARG A N 15
ATOM 18821 C CA . ARG A 1 65 ? -6.050 -10.972 -2.980 1.00 0.00 65 ARG A CA 15
ATOM 18822 C C . ARG A 1 65 ? -5.335 -11.451 -4.242 1.00 0.00 65 ARG A C 15
ATOM 18823 O O . ARG A 1 65 ? -4.814 -12.568 -4.285 1.00 0.00 65 ARG A O 15
ATOM 18844 N N . ALA A 1 66 ? -5.347 -10.603 -5.273 1.00 0.00 66 ALA A N 15
ATOM 18845 C CA . ALA A 1 66 ? -4.730 -10.948 -6.555 1.00 0.00 66 ALA A CA 15
ATOM 18846 C C . ALA A 1 66 ? -3.269 -10.485 -6.689 1.00 0.00 66 ALA A C 15
ATOM 18847 O O . ALA A 1 66 ? -2.645 -10.774 -7.715 1.00 0.00 66 ALA A O 15
ATOM 18854 N N . MET A 1 67 ? -2.735 -9.729 -5.710 1.00 0.00 67 MET A N 15
ATOM 18855 C CA . MET A 1 67 ? -1.354 -9.207 -5.835 1.00 0.00 67 MET A CA 15
ATOM 18856 C C . MET A 1 67 ? -0.410 -9.568 -4.677 1.00 0.00 67 MET A C 15
ATOM 18857 O O . MET A 1 67 ? 0.802 -9.451 -4.849 1.00 0.00 67 MET A O 15
ATOM 18871 N N . ASN A 1 68 ? -0.924 -9.982 -3.503 1.00 0.00 68 ASN A N 15
ATOM 18872 C CA . ASN A 1 68 ? -0.023 -10.317 -2.375 1.00 0.00 68 ASN A CA 15
ATOM 18873 C C . ASN A 1 68 ? 1.072 -11.283 -2.806 1.00 0.00 68 ASN A C 15
ATOM 18874 O O . ASN A 1 68 ? 0.809 -12.446 -3.122 1.00 0.00 68 ASN A O 15
ATOM 18885 N N . GLY A 1 69 ? 2.308 -10.781 -2.809 1.00 0.00 69 GLY A N 15
ATOM 18886 C CA . GLY A 1 69 ? 3.456 -11.579 -3.191 1.00 0.00 69 GLY A CA 15
ATOM 18887 C C . GLY A 1 69 ? 3.465 -11.859 -4.697 1.00 0.00 69 GLY A C 15
ATOM 18888 O O . GLY A 1 69 ? 3.952 -12.902 -5.131 1.00 0.00 69 GLY A O 15
ATOM 18892 N N . GLU A 1 70 ? 2.883 -10.939 -5.477 1.00 0.00 70 GLU A N 15
ATOM 18893 C CA . GLU A 1 70 ? 2.784 -11.107 -6.931 1.00 0.00 70 GLU A CA 15
ATOM 18894 C C . GLU A 1 70 ? 3.726 -10.176 -7.692 1.00 0.00 70 GLU A C 15
ATOM 18895 O O . GLU A 1 70 ? 3.884 -9.000 -7.360 1.00 0.00 70 GLU A O 15
ATOM 18907 N N . SER A 1 71 ? 4.350 -10.753 -8.715 1.00 0.00 71 SER A N 15
ATOM 18908 C CA . SER A 1 71 ? 5.308 -10.062 -9.567 1.00 0.00 71 SER A CA 15
ATOM 18909 C C . SER A 1 71 ? 4.756 -8.777 -10.163 1.00 0.00 71 SER A C 15
ATOM 18910 O O . SER A 1 71 ? 3.990 -8.795 -11.131 1.00 0.00 71 SER A O 15
ATOM 18918 N N . LEU A 1 72 ? 5.233 -7.671 -9.616 1.00 0.00 72 LEU A N 15
ATOM 18919 C CA . LEU A 1 72 ? 4.892 -6.346 -10.108 1.00 0.00 72 LEU A CA 15
ATOM 18920 C C . LEU A 1 72 ? 6.121 -5.854 -10.858 1.00 0.00 72 LEU A C 15
ATOM 18921 O O . LEU A 1 72 ? 7.198 -5.732 -10.268 1.00 0.00 72 LEU A O 15
ATOM 18937 N N . ASP A 1 73 ? 5.972 -5.628 -12.163 1.00 0.00 73 ASP A N 15
ATOM 18938 C CA . ASP A 1 73 ? 7.105 -5.210 -12.991 1.00 0.00 73 ASP A CA 15
ATOM 18939 C C . ASP A 1 73 ? 8.237 -6.250 -12.878 1.00 0.00 73 ASP A C 15
ATOM 18940 O O . ASP A 1 73 ? 9.423 -5.913 -12.954 1.00 0.00 73 ASP A O 15
ATOM 18949 N N . GLY A 1 74 ? 7.846 -7.524 -12.712 1.00 0.00 74 GLY A N 15
ATOM 18950 C CA . GLY A 1 74 ? 8.803 -8.629 -12.605 1.00 0.00 74 GLY A CA 15
ATOM 18951 C C . GLY A 1 74 ? 9.401 -8.783 -11.204 1.00 0.00 74 GLY A C 15
ATOM 18952 O O . GLY A 1 74 ? 10.396 -9.494 -11.035 1.00 0.00 74 GLY A O 15
ATOM 18956 N N . ARG A 1 75 ? 8.791 -8.140 -10.204 1.00 0.00 75 ARG A N 15
ATOM 18957 C CA . ARG A 1 75 ? 9.276 -8.243 -8.829 1.00 0.00 75 ARG A CA 15
ATOM 18958 C C . ARG A 1 75 ? 8.089 -8.375 -7.896 1.00 0.00 75 ARG A C 15
ATOM 18959 O O . ARG A 1 75 ? 7.250 -7.474 -7.826 1.00 0.00 75 ARG A O 15
ATOM 18980 N N . GLN A 1 76 ? 8.011 -9.509 -7.207 1.00 0.00 76 GLN A N 15
ATOM 18981 C CA . GLN A 1 76 ? 6.891 -9.765 -6.314 1.00 0.00 76 GLN A CA 15
ATOM 18982 C C . GLN A 1 76 ? 6.815 -8.735 -5.198 1.00 0.00 76 GLN A C 15
ATOM 18983 O O . GLN A 1 76 ? 7.804 -8.443 -4.523 1.00 0.00 76 GLN A O 15
ATOM 18997 N N . ILE A 1 77 ? 5.610 -8.204 -5.021 1.00 0.00 77 ILE A N 15
ATOM 18998 C CA . ILE A 1 77 ? 5.331 -7.206 -3.992 1.00 0.00 77 ILE A CA 15
ATOM 18999 C C . ILE A 1 77 ? 4.292 -7.739 -3.047 1.00 0.00 77 ILE A C 15
ATOM 19000 O O . ILE A 1 77 ? 3.430 -8.503 -3.457 1.00 0.00 77 ILE A O 15
ATOM 19016 N N . ARG A 1 78 ? 4.386 -7.332 -1.782 1.00 0.00 78 ARG A N 15
ATOM 19017 C CA . ARG A 1 78 ? 3.448 -7.802 -0.768 1.00 0.00 78 ARG A CA 15
ATOM 19018 C C . ARG A 1 78 ? 2.447 -6.720 -0.438 1.00 0.00 78 ARG A C 15
ATOM 19019 O O . ARG A 1 78 ? 2.816 -5.616 -0.033 1.00 0.00 78 ARG A O 15
ATOM 19040 N N . VAL A 1 79 ? 1.177 -7.046 -0.643 1.00 0.00 79 VAL A N 15
ATOM 19041 C CA . VAL A 1 79 ? 0.102 -6.101 -0.401 1.00 0.00 79 VAL A CA 15
ATOM 19042 C C . VAL A 1 79 ? -0.608 -6.450 0.912 1.00 0.00 79 VAL A C 15
ATOM 19043 O O . VAL A 1 79 ? -1.337 -7.439 0.992 1.00 0.00 79 VAL A O 15
ATOM 19056 N N . ASP A 1 80 ? -0.398 -5.602 1.925 1.00 0.00 80 ASP A N 15
ATOM 19057 C CA . ASP A 1 80 ? -1.021 -5.777 3.226 1.00 0.00 80 ASP A CA 15
ATOM 19058 C C . ASP A 1 80 ? -2.093 -4.724 3.368 1.00 0.00 80 ASP A C 15
ATOM 19059 O O . ASP A 1 80 ? -1.798 -3.532 3.441 1.00 0.00 80 ASP A O 15
ATOM 19068 N N . HIS A 1 81 ? -3.331 -5.175 3.361 1.00 0.00 81 HIS A N 15
ATOM 19069 C CA . HIS A 1 81 ? -4.472 -4.277 3.424 1.00 0.00 81 HIS A CA 15
ATOM 19070 C C . HIS A 1 81 ? -4.481 -3.392 4.653 1.00 0.00 81 HIS A C 15
ATOM 19071 O O . HIS A 1 81 ? -4.586 -3.872 5.784 1.00 0.00 81 HIS A O 15
ATOM 19086 N N . ALA A 1 82 ? -4.399 -2.079 4.403 1.00 0.00 82 ALA A N 15
ATOM 19087 C CA . ALA A 1 82 ? -4.435 -1.107 5.489 1.00 0.00 82 ALA A CA 15
ATOM 19088 C C . ALA A 1 82 ? -5.778 -1.192 6.220 1.00 0.00 82 ALA A C 15
ATOM 19089 O O . ALA A 1 82 ? -5.820 -1.093 7.449 1.00 0.00 82 ALA A O 15
ATOM 19096 N N . GLY A 1 83 ? -6.875 -1.378 5.457 1.00 0.00 83 GLY A N 15
ATOM 19097 C CA . GLY A 1 83 ? -8.205 -1.471 6.067 1.00 0.00 83 GLY A CA 15
ATOM 19098 C C . GLY A 1 83 ? -9.293 -1.966 5.101 1.00 0.00 83 GLY A C 15
ATOM 19099 O O . GLY A 1 83 ? -10.272 -1.256 4.864 1.00 0.00 83 GLY A O 15
ATOM 19103 N N . LYS A 1 84 ? -9.136 -3.191 4.575 1.00 0.00 84 LYS A N 15
ATOM 19104 C CA . LYS A 1 84 ? -10.131 -3.780 3.671 1.00 0.00 84 LYS A CA 15
ATOM 19105 C C . LYS A 1 84 ? -11.489 -3.909 4.381 1.00 0.00 84 LYS A C 15
ATOM 19106 O O . LYS A 1 84 ? -12.320 -4.666 3.903 1.00 0.00 84 LYS A O 15
ATOM 19126 N N . MET A 1 1 ? 0.601 4.800 8.091 1.00 0.00 1 MET A N 16
ATOM 19127 C CA . MET A 1 1 ? -0.720 5.395 7.742 1.00 0.00 1 MET A CA 16
ATOM 19128 C C . MET A 1 1 ? -1.655 4.294 7.248 1.00 0.00 1 MET A C 16
ATOM 19129 O O . MET A 1 1 ? -1.257 3.451 6.440 1.00 0.00 1 MET A O 16
ATOM 19145 N N . SER A 1 2 ? -2.894 4.311 7.744 1.00 0.00 2 SER A N 16
ATOM 19146 C CA . SER A 1 2 ? -3.888 3.312 7.356 1.00 0.00 2 SER A CA 16
ATOM 19147 C C . SER A 1 2 ? -5.290 3.916 7.362 1.00 0.00 2 SER A C 16
ATOM 19148 O O . SER A 1 2 ? -5.633 4.689 8.261 1.00 0.00 2 SER A O 16
ATOM 19156 N N . SER A 1 3 ? -6.094 3.558 6.354 1.00 0.00 3 SER A N 16
ATOM 19157 C CA . SER A 1 3 ? -7.458 4.066 6.248 1.00 0.00 3 SER A CA 16
ATOM 19158 C C . SER A 1 3 ? -8.422 2.947 5.873 1.00 0.00 3 SER A C 16
ATOM 19159 O O . SER A 1 3 ? -8.031 1.968 5.230 1.00 0.00 3 SER A O 16
ATOM 19167 N N . GLU A 1 4 ? -9.686 3.111 6.265 1.00 0.00 4 GLU A N 16
ATOM 19168 C CA . GLU A 1 4 ? -10.724 2.120 5.954 1.00 0.00 4 GLU A CA 16
ATOM 19169 C C . GLU A 1 4 ? -11.373 2.410 4.592 1.00 0.00 4 GLU A C 16
ATOM 19170 O O . GLU A 1 4 ? -12.438 1.872 4.284 1.00 0.00 4 GLU A O 16
ATOM 19182 N N . GLU A 1 5 ? -10.723 3.264 3.787 1.00 0.00 5 GLU A N 16
ATOM 19183 C CA . GLU A 1 5 ? -11.235 3.625 2.466 1.00 0.00 5 GLU A CA 16
ATOM 19184 C C . GLU A 1 5 ? -10.731 2.669 1.378 1.00 0.00 5 GLU A C 16
ATOM 19185 O O . GLU A 1 5 ? -11.071 2.841 0.208 1.00 0.00 5 GLU A O 16
ATOM 19197 N N . GLY A 1 6 ? -9.928 1.666 1.762 1.00 0.00 6 GLY A N 16
ATOM 19198 C CA . GLY A 1 6 ? -9.392 0.707 0.801 1.00 0.00 6 GLY A CA 16
ATOM 19199 C C . GLY A 1 6 ? -7.886 0.878 0.579 1.00 0.00 6 GLY A C 16
ATOM 19200 O O . GLY A 1 6 ? -7.347 0.454 -0.447 1.00 0.00 6 GLY A O 16
ATOM 19204 N N . LYS A 1 7 ? -7.201 1.479 1.553 1.00 0.00 7 LYS A N 16
ATOM 19205 C CA . LYS A 1 7 ? -5.761 1.678 1.441 1.00 0.00 7 LYS A CA 16
ATOM 19206 C C . LYS A 1 7 ? -5.018 0.375 1.716 1.00 0.00 7 LYS A C 16
ATOM 19207 O O . LYS A 1 7 ? -5.210 -0.262 2.751 1.00 0.00 7 LYS A O 16
ATOM 19226 N N . LEU A 1 8 ? -4.154 0.005 0.765 1.00 0.00 8 LEU A N 16
ATOM 19227 C CA . LEU A 1 8 ? -3.349 -1.204 0.881 1.00 0.00 8 LEU A CA 16
ATOM 19228 C C . LEU A 1 8 ? -1.886 -0.817 1.078 1.00 0.00 8 LEU A C 16
ATOM 19229 O O . LEU A 1 8 ? -1.447 0.221 0.570 1.00 0.00 8 LEU A O 16
ATOM 19245 N N . PHE A 1 9 ? -1.137 -1.654 1.793 1.00 0.00 9 PHE A N 16
ATOM 19246 C CA . PHE A 1 9 ? 0.288 -1.389 2.027 1.00 0.00 9 PHE A CA 16
ATOM 19247 C C . PHE A 1 9 ? 1.121 -2.308 1.133 1.00 0.00 9 PHE A C 16
ATOM 19248 O O . PHE A 1 9 ? 1.146 -3.518 1.341 1.00 0.00 9 PHE A O 16
ATOM 19265 N N . VAL A 1 10 ? 1.791 -1.730 0.130 1.00 0.00 10 VAL A N 16
ATOM 19266 C CA . VAL A 1 10 ? 2.598 -2.535 -0.800 1.00 0.00 10 VAL A CA 16
ATOM 19267 C C . VAL A 1 10 ? 4.070 -2.494 -0.392 1.00 0.00 10 VAL A C 16
ATOM 19268 O O . VAL A 1 10 ? 4.610 -1.421 -0.101 1.00 0.00 10 VAL A O 16
ATOM 19281 N N . GLY A 1 11 ? 4.710 -3.666 -0.383 1.00 0.00 11 GLY A N 16
ATOM 19282 C CA . GLY A 1 11 ? 6.125 -3.770 -0.021 1.00 0.00 11 GLY A CA 16
ATOM 19283 C C . GLY A 1 11 ? 6.917 -4.471 -1.119 1.00 0.00 11 GLY A C 16
ATOM 19284 O O . GLY A 1 11 ? 6.341 -5.155 -1.965 1.00 0.00 11 GLY A O 16
ATOM 19288 N N . GLY A 1 12 ? 8.237 -4.274 -1.104 1.00 0.00 12 GLY A N 16
ATOM 19289 C CA . GLY A 1 12 ? 9.115 -4.872 -2.113 1.00 0.00 12 GLY A CA 16
ATOM 19290 C C . GLY A 1 12 ? 8.845 -4.267 -3.489 1.00 0.00 12 GLY A C 16
ATOM 19291 O O . GLY A 1 12 ? 8.900 -4.970 -4.502 1.00 0.00 12 GLY A O 16
ATOM 19295 N N . LEU A 1 13 ? 8.525 -2.971 -3.512 1.00 0.00 13 LEU A N 16
ATOM 19296 C CA . LEU A 1 13 ? 8.211 -2.277 -4.764 1.00 0.00 13 LEU A CA 16
ATOM 19297 C C . LEU A 1 13 ? 9.405 -2.256 -5.709 1.00 0.00 13 LEU A C 16
ATOM 19298 O O . LEU A 1 13 ? 10.534 -1.974 -5.305 1.00 0.00 13 LEU A O 16
ATOM 19314 N N . ASN A 1 14 ? 9.129 -2.559 -6.980 1.00 0.00 14 ASN A N 16
ATOM 19315 C CA . ASN A 1 14 ? 10.162 -2.579 -8.009 1.00 0.00 14 ASN A CA 16
ATOM 19316 C C . ASN A 1 14 ? 10.760 -1.192 -8.177 1.00 0.00 14 ASN A C 16
ATOM 19317 O O . ASN A 1 14 ? 10.056 -0.189 -8.053 1.00 0.00 14 ASN A O 16
ATOM 19328 N N . PHE A 1 15 ? 12.061 -1.149 -8.447 1.00 0.00 15 PHE A N 16
ATOM 19329 C CA . PHE A 1 15 ? 12.775 0.117 -8.619 1.00 0.00 15 PHE A CA 16
ATOM 19330 C C . PHE A 1 15 ? 12.072 1.047 -9.617 1.00 0.00 15 PHE A C 16
ATOM 19331 O O . PHE A 1 15 ? 12.214 2.270 -9.529 1.00 0.00 15 PHE A O 16
ATOM 19348 N N . ASN A 1 16 ? 11.332 0.460 -10.562 1.00 0.00 16 ASN A N 16
ATOM 19349 C CA . ASN A 1 16 ? 10.627 1.247 -11.579 1.00 0.00 16 ASN A CA 16
ATOM 19350 C C . ASN A 1 16 ? 9.122 1.354 -11.291 1.00 0.00 16 ASN A C 16
ATOM 19351 O O . ASN A 1 16 ? 8.330 1.608 -12.206 1.00 0.00 16 ASN A O 16
ATOM 19362 N N . THR A 1 17 ? 8.736 1.183 -10.023 1.00 0.00 17 THR A N 16
ATOM 19363 C CA . THR A 1 17 ? 7.333 1.285 -9.634 1.00 0.00 17 THR A CA 16
ATOM 19364 C C . THR A 1 17 ? 7.020 2.721 -9.253 1.00 0.00 17 THR A C 16
ATOM 19365 O O . THR A 1 17 ? 7.751 3.337 -8.471 1.00 0.00 17 THR A O 16
ATOM 19376 N N . ASP A 1 18 ? 5.933 3.244 -9.811 1.00 0.00 18 ASP A N 16
ATOM 19377 C CA . ASP A 1 18 ? 5.518 4.608 -9.529 1.00 0.00 18 ASP A CA 16
ATOM 19378 C C . ASP A 1 18 ? 3.998 4.686 -9.465 1.00 0.00 18 ASP A C 16
ATOM 19379 O O . ASP A 1 18 ? 3.334 3.655 -9.427 1.00 0.00 18 ASP A O 16
ATOM 19388 N N . GLU A 1 19 ? 3.455 5.902 -9.436 1.00 0.00 19 GLU A N 16
ATOM 19389 C CA . GLU A 1 19 ? 2.013 6.085 -9.366 1.00 0.00 19 GLU A CA 16
ATOM 19390 C C . GLU A 1 19 ? 1.342 5.442 -10.573 1.00 0.00 19 GLU A C 16
ATOM 19391 O O . GLU A 1 19 ? 0.290 4.826 -10.450 1.00 0.00 19 GLU A O 16
ATOM 19403 N N . GLN A 1 20 ? 1.957 5.602 -11.739 1.00 0.00 20 GLN A N 16
ATOM 19404 C CA . GLN A 1 20 ? 1.412 5.044 -12.974 1.00 0.00 20 GLN A CA 16
ATOM 19405 C C . GLN A 1 20 ? 1.528 3.526 -13.021 1.00 0.00 20 GLN A C 16
ATOM 19406 O O . GLN A 1 20 ? 0.587 2.851 -13.447 1.00 0.00 20 GLN A O 16
ATOM 19420 N N . ALA A 1 21 ? 2.675 2.989 -12.590 1.00 0.00 21 ALA A N 16
ATOM 19421 C CA . ALA A 1 21 ? 2.871 1.540 -12.602 1.00 0.00 21 ALA A CA 16
ATOM 19422 C C . ALA A 1 21 ? 1.981 0.895 -11.561 1.00 0.00 21 ALA A C 16
ATOM 19423 O O . ALA A 1 21 ? 1.343 -0.134 -11.812 1.00 0.00 21 ALA A O 16
ATOM 19430 N N . LEU A 1 22 ? 1.944 1.523 -10.389 1.00 0.00 22 LEU A N 16
ATOM 19431 C CA . LEU A 1 22 ? 1.135 1.029 -9.285 1.00 0.00 22 LEU A CA 16
ATOM 19432 C C . LEU A 1 22 ? -0.344 1.111 -9.639 1.00 0.00 22 LEU A C 16
ATOM 19433 O O . LEU A 1 22 ? -1.096 0.154 -9.442 1.00 0.00 22 LEU A O 16
ATOM 19449 N N . GLU A 1 23 ? -0.748 2.273 -10.148 1.00 0.00 23 GLU A N 16
ATOM 19450 C CA . GLU A 1 23 ? -2.139 2.497 -10.514 1.00 0.00 23 GLU A CA 16
ATOM 19451 C C . GLU A 1 23 ? -2.569 1.601 -11.672 1.00 0.00 23 GLU A C 16
ATOM 19452 O O . GLU A 1 23 ? -3.667 1.075 -11.645 1.00 0.00 23 GLU A O 16
ATOM 19464 N N . ASP A 1 24 ? -1.724 1.460 -12.701 1.00 0.00 24 ASP A N 16
ATOM 19465 C CA . ASP A 1 24 ? -2.093 0.652 -13.875 1.00 0.00 24 ASP A CA 16
ATOM 19466 C C . ASP A 1 24 ? -2.382 -0.820 -13.546 1.00 0.00 24 ASP A C 16
ATOM 19467 O O . ASP A 1 24 ? -3.408 -1.357 -13.986 1.00 0.00 24 ASP A O 16
ATOM 19476 N N . HIS A 1 25 ? -1.485 -1.477 -12.797 1.00 0.00 25 HIS A N 16
ATOM 19477 C CA . HIS A 1 25 ? -1.680 -2.898 -12.468 1.00 0.00 25 HIS A CA 16
ATOM 19478 C C . HIS A 1 25 ? -2.827 -3.113 -11.480 1.00 0.00 25 HIS A C 16
ATOM 19479 O O . HIS A 1 25 ? -3.653 -4.015 -11.660 1.00 0.00 25 HIS A O 16
ATOM 19494 N N . PHE A 1 26 ? -2.875 -2.277 -10.451 1.00 0.00 26 PHE A N 16
ATOM 19495 C CA . PHE A 1 26 ? -3.923 -2.381 -9.436 1.00 0.00 26 PHE A CA 16
ATOM 19496 C C . PHE A 1 26 ? -5.277 -1.939 -10.006 1.00 0.00 26 PHE A C 16
ATOM 19497 O O . PHE A 1 26 ? -6.313 -2.471 -9.605 1.00 0.00 26 PHE A O 16
ATOM 19514 N N . SER A 1 27 ? -5.258 -1.002 -10.965 1.00 0.00 27 SER A N 16
ATOM 19515 C CA . SER A 1 27 ? -6.491 -0.546 -11.611 1.00 0.00 27 SER A CA 16
ATOM 19516 C C . SER A 1 27 ? -7.130 -1.724 -12.311 1.00 0.00 27 SER A C 16
ATOM 19517 O O . SER A 1 27 ? -8.346 -1.921 -12.250 1.00 0.00 27 SER A O 16
ATOM 19525 N N . SER A 1 28 ? -6.276 -2.506 -12.973 1.00 0.00 28 SER A N 16
ATOM 19526 C CA . SER A 1 28 ? -6.721 -3.677 -13.688 1.00 0.00 28 SER A CA 16
ATOM 19527 C C . SER A 1 28 ? -7.404 -4.651 -12.730 1.00 0.00 28 SER A C 16
ATOM 19528 O O . SER A 1 28 ? -8.443 -5.226 -13.062 1.00 0.00 28 SER A O 16
ATOM 19536 N N . PHE A 1 29 ? -6.816 -4.823 -11.540 1.00 0.00 29 PHE A N 16
ATOM 19537 C CA . PHE A 1 29 ? -7.388 -5.729 -10.535 1.00 0.00 29 PHE A CA 16
ATOM 19538 C C . PHE A 1 29 ? -8.678 -5.154 -9.928 1.00 0.00 29 PHE A C 16
ATOM 19539 O O . PHE A 1 29 ? -9.610 -5.907 -9.631 1.00 0.00 29 PHE A O 16
ATOM 19556 N N . GLY A 1 30 ? -8.725 -3.828 -9.747 1.00 0.00 30 GLY A N 16
ATOM 19557 C CA . GLY A 1 30 ? -9.903 -3.166 -9.172 1.00 0.00 30 GLY A CA 16
ATOM 19558 C C . GLY A 1 30 ? -9.779 -1.637 -9.303 1.00 0.00 30 GLY A C 16
ATOM 19559 O O . GLY A 1 30 ? -8.753 -1.168 -9.774 1.00 0.00 30 GLY A O 16
ATOM 19563 N N . PRO A 1 31 ? -10.784 -0.849 -8.910 1.00 0.00 31 PRO A N 16
ATOM 19564 C CA . PRO A 1 31 ? -10.715 0.651 -9.027 1.00 0.00 31 PRO A CA 16
ATOM 19565 C C . PRO A 1 31 ? -9.712 1.262 -8.049 1.00 0.00 31 PRO A C 16
ATOM 19566 O O . PRO A 1 31 ? -9.541 0.765 -6.942 1.00 0.00 31 PRO A O 16
ATOM 19577 N N . ILE A 1 32 ? -9.043 2.340 -8.480 1.00 0.00 32 ILE A N 16
ATOM 19578 C CA . ILE A 1 32 ? -8.034 3.011 -7.642 1.00 0.00 32 ILE A CA 16
ATOM 19579 C C . ILE A 1 32 ? -8.484 4.425 -7.250 1.00 0.00 32 ILE A C 16
ATOM 19580 O O . ILE A 1 32 ? -8.574 5.308 -8.108 1.00 0.00 32 ILE A O 16
ATOM 19596 N N . SER A 1 33 ? -8.722 4.636 -5.951 1.00 0.00 33 SER A N 16
ATOM 19597 C CA . SER A 1 33 ? -9.110 5.957 -5.453 1.00 0.00 33 SER A CA 16
ATOM 19598 C C . SER A 1 33 ? -7.947 6.942 -5.593 1.00 0.00 33 SER A C 16
ATOM 19599 O O . SER A 1 33 ? -8.125 8.072 -6.052 1.00 0.00 33 SER A O 16
ATOM 19607 N N . GLU A 1 34 ? -6.756 6.488 -5.188 1.00 0.00 34 GLU A N 16
ATOM 19608 C CA . GLU A 1 34 ? -5.548 7.303 -5.258 1.00 0.00 34 GLU A CA 16
ATOM 19609 C C . GLU A 1 34 ? -4.327 6.396 -5.297 1.00 0.00 34 GLU A C 16
ATOM 19610 O O . GLU A 1 34 ? -4.440 5.198 -5.044 1.00 0.00 34 GLU A O 16
ATOM 19622 N N . VAL A 1 35 ? -3.170 6.962 -5.642 1.00 0.00 35 VAL A N 16
ATOM 19623 C CA . VAL A 1 35 ? -1.939 6.181 -5.727 1.00 0.00 35 VAL A CA 16
ATOM 19624 C C . VAL A 1 35 ? -0.734 7.035 -5.308 1.00 0.00 35 VAL A C 16
ATOM 19625 O O . VAL A 1 35 ? -0.585 8.171 -5.765 1.00 0.00 35 VAL A O 16
ATOM 19638 N N . VAL A 1 36 ? 0.108 6.479 -4.433 1.00 0.00 36 VAL A N 16
ATOM 19639 C CA . VAL A 1 36 ? 1.289 7.201 -3.951 1.00 0.00 36 VAL A CA 16
ATOM 19640 C C . VAL A 1 36 ? 2.464 6.238 -3.706 1.00 0.00 36 VAL A C 16
ATOM 19641 O O . VAL A 1 36 ? 2.555 5.645 -2.634 1.00 0.00 36 VAL A O 16
ATOM 19654 N N . VAL A 1 37 ? 3.373 6.125 -4.683 1.00 0.00 37 VAL A N 16
ATOM 19655 C CA . VAL A 1 37 ? 4.557 5.261 -4.543 1.00 0.00 37 VAL A CA 16
ATOM 19656 C C . VAL A 1 37 ? 5.716 6.093 -3.994 1.00 0.00 37 VAL A C 16
ATOM 19657 O O . VAL A 1 37 ? 5.992 7.186 -4.497 1.00 0.00 37 VAL A O 16
ATOM 19670 N N . VAL A 1 38 ? 6.387 5.564 -2.974 1.00 0.00 38 VAL A N 16
ATOM 19671 C CA . VAL A 1 38 ? 7.520 6.259 -2.370 1.00 0.00 38 VAL A CA 16
ATOM 19672 C C . VAL A 1 38 ? 8.755 6.058 -3.253 1.00 0.00 38 VAL A C 16
ATOM 19673 O O . VAL A 1 38 ? 9.221 4.928 -3.436 1.00 0.00 38 VAL A O 16
ATOM 19686 N N . LYS A 1 39 ? 9.276 7.165 -3.785 1.00 0.00 39 LYS A N 16
ATOM 19687 C CA . LYS A 1 39 ? 10.458 7.123 -4.643 1.00 0.00 39 LYS A CA 16
ATOM 19688 C C . LYS A 1 39 ? 11.549 8.024 -4.101 1.00 0.00 39 LYS A C 16
ATOM 19689 O O . LYS A 1 39 ? 11.269 9.013 -3.416 1.00 0.00 39 LYS A O 16
ATOM 19708 N N . ASP A 1 40 ? 12.789 7.683 -4.438 1.00 0.00 40 ASP A N 16
ATOM 19709 C CA . ASP A 1 40 ? 13.929 8.457 -4.021 1.00 0.00 40 ASP A CA 16
ATOM 19710 C C . ASP A 1 40 ? 13.847 9.835 -4.666 1.00 0.00 40 ASP A C 16
ATOM 19711 O O . ASP A 1 40 ? 13.599 9.938 -5.852 1.00 0.00 40 ASP A O 16
ATOM 19720 N N . ARG A 1 41 ? 14.024 10.883 -3.884 1.00 0.00 41 ARG A N 16
ATOM 19721 C CA . ARG A 1 41 ? 13.956 12.248 -4.419 1.00 0.00 41 ARG A CA 16
ATOM 19722 C C . ARG A 1 41 ? 15.228 12.617 -5.203 1.00 0.00 41 ARG A C 16
ATOM 19723 O O . ARG A 1 41 ? 15.234 13.597 -5.951 1.00 0.00 41 ARG A O 16
ATOM 19744 N N . GLU A 1 42 ? 16.298 11.832 -5.018 1.00 0.00 42 GLU A N 16
ATOM 19745 C CA . GLU A 1 42 ? 17.569 12.087 -5.704 1.00 0.00 42 GLU A CA 16
ATOM 19746 C C . GLU A 1 42 ? 17.786 11.117 -6.869 1.00 0.00 42 GLU A C 16
ATOM 19747 O O . GLU A 1 42 ? 18.478 11.449 -7.834 1.00 0.00 42 GLU A O 16
ATOM 19759 N N . THR A 1 43 ? 17.192 9.921 -6.774 1.00 0.00 43 THR A N 16
ATOM 19760 C CA . THR A 1 43 ? 17.323 8.908 -7.826 1.00 0.00 43 THR A CA 16
ATOM 19761 C C . THR A 1 43 ? 15.999 8.715 -8.576 1.00 0.00 43 THR A C 16
ATOM 19762 O O . THR A 1 43 ? 15.967 8.104 -9.648 1.00 0.00 43 THR A O 16
ATOM 19773 N N . GLN A 1 44 ? 14.912 9.207 -7.985 1.00 0.00 44 GLN A N 16
ATOM 19774 C CA . GLN A 1 44 ? 13.578 9.059 -8.552 1.00 0.00 44 GLN A CA 16
ATOM 19775 C C . GLN A 1 44 ? 13.287 7.569 -8.773 1.00 0.00 44 GLN A C 16
ATOM 19776 O O . GLN A 1 44 ? 12.608 7.172 -9.724 1.00 0.00 44 GLN A O 16
ATOM 19790 N N . ARG A 1 45 ? 13.833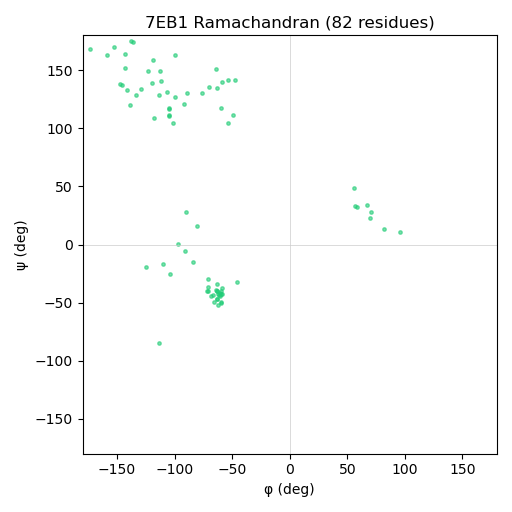 6.758 -7.866 1.00 0.00 45 ARG A N 16
ATOM 19791 C CA . ARG A 1 45 ? 13.686 5.311 -7.898 1.00 0.00 45 ARG A CA 16
ATOM 19792 C C . ARG A 1 45 ? 12.963 4.831 -6.643 1.00 0.00 45 ARG A C 16
ATOM 19793 O O . ARG A 1 45 ? 13.277 5.248 -5.529 1.00 0.00 45 ARG A O 16
ATOM 19814 N N . SER A 1 46 ? 12.013 3.931 -6.846 1.00 0.00 46 SER A N 16
ATOM 19815 C CA . SER A 1 46 ? 11.232 3.360 -5.748 1.00 0.00 46 SER A CA 16
ATOM 19816 C C . SER A 1 46 ? 12.162 2.811 -4.674 1.00 0.00 46 SER A C 16
ATOM 19817 O O . SER A 1 46 ? 13.222 2.259 -4.976 1.00 0.00 46 SER A O 16
ATOM 19825 N N . ARG A 1 47 ? 11.756 2.997 -3.424 1.00 0.00 47 ARG A N 16
ATOM 19826 C CA . ARG A 1 47 ? 12.557 2.553 -2.279 1.00 0.00 47 ARG A CA 16
ATOM 19827 C C . ARG A 1 47 ? 12.083 1.189 -1.759 1.00 0.00 47 ARG A C 16
ATOM 19828 O O . ARG A 1 47 ? 12.348 0.837 -0.603 1.00 0.00 47 ARG A O 16
ATOM 19849 N N . GLY A 1 48 ? 11.377 0.428 -2.604 1.00 0.00 48 GLY A N 16
ATOM 19850 C CA . GLY A 1 48 ? 10.866 -0.884 -2.197 1.00 0.00 48 GLY A CA 16
ATOM 19851 C C . GLY A 1 48 ? 9.549 -0.764 -1.419 1.00 0.00 48 GLY A C 16
ATOM 19852 O O . GLY A 1 48 ? 9.027 -1.762 -0.938 1.00 0.00 48 GLY A O 16
ATOM 19856 N N . PHE A 1 49 ? 9.017 0.457 -1.296 1.00 0.00 49 PHE A N 16
ATOM 19857 C CA . PHE A 1 49 ? 7.764 0.681 -0.579 1.00 0.00 49 PHE A CA 16
ATOM 19858 C C . PHE A 1 49 ? 6.876 1.654 -1.347 1.00 0.00 49 PHE A C 16
ATOM 19859 O O . PHE A 1 49 ? 7.373 2.582 -1.991 1.00 0.00 49 PHE A O 16
ATOM 19876 N N . GLY A 1 50 ? 5.562 1.436 -1.268 1.00 0.00 50 GLY A N 16
ATOM 19877 C CA . GLY A 1 50 ? 4.599 2.288 -1.945 1.00 0.00 50 GLY A CA 16
ATOM 19878 C C . GLY A 1 50 ? 3.239 2.204 -1.268 1.00 0.00 50 GLY A C 16
ATOM 19879 O O . GLY A 1 50 ? 2.976 1.282 -0.492 1.00 0.00 50 GLY A O 16
ATOM 19883 N N . PHE A 1 51 ? 2.385 3.175 -1.576 1.00 0.00 51 PHE A N 16
ATOM 19884 C CA . PHE A 1 51 ? 1.040 3.236 -1.011 1.00 0.00 51 PHE A CA 16
ATOM 19885 C C . PHE A 1 51 ? 0.019 3.366 -2.131 1.00 0.00 51 PHE A C 16
ATOM 19886 O O . PHE A 1 51 ? 0.296 3.983 -3.163 1.00 0.00 51 PHE A O 16
ATOM 19903 N N . ILE A 1 52 ? -1.150 2.768 -1.925 1.00 0.00 52 ILE A N 16
ATOM 19904 C CA . ILE A 1 52 ? -2.210 2.797 -2.919 1.00 0.00 52 ILE A CA 16
ATOM 19905 C C . ILE A 1 52 ? -3.573 2.919 -2.221 1.00 0.00 52 ILE A C 16
ATOM 19906 O O . ILE A 1 52 ? -3.843 2.183 -1.267 1.00 0.00 52 ILE A O 16
ATOM 19922 N N . THR A 1 53 ? -4.419 3.848 -2.686 1.00 0.00 53 THR A N 16
ATOM 19923 C CA . THR A 1 53 ? -5.736 4.035 -2.073 1.00 0.00 53 THR A CA 16
ATOM 19924 C C . THR A 1 53 ? -6.844 3.569 -3.020 1.00 0.00 53 THR A C 16
ATOM 19925 O O . THR A 1 53 ? -6.909 3.991 -4.169 1.00 0.00 53 THR A O 16
ATOM 19936 N N . PHE A 1 54 ? -7.705 2.692 -2.514 1.00 0.00 54 PHE A N 16
ATOM 19937 C CA . PHE A 1 54 ? -8.827 2.160 -3.291 1.00 0.00 54 PHE A CA 16
ATOM 19938 C C . PHE A 1 54 ? -10.114 2.896 -2.989 1.00 0.00 54 PHE A C 16
ATOM 19939 O O . PHE A 1 54 ? -10.229 3.596 -1.983 1.00 0.00 54 PHE A O 16
ATOM 19956 N N . THR A 1 55 ? -11.077 2.715 -3.884 1.00 0.00 55 THR A N 16
ATOM 19957 C CA . THR A 1 55 ? -12.383 3.332 -3.747 1.00 0.00 55 THR A CA 16
ATOM 19958 C C . THR A 1 55 ? -13.041 2.838 -2.459 1.00 0.00 55 THR A C 16
ATOM 19959 O O . THR A 1 55 ? -13.564 3.631 -1.669 1.00 0.00 55 THR A O 16
ATOM 19970 N N . ASN A 1 56 ? -13.009 1.523 -2.273 1.00 0.00 56 ASN A N 16
ATOM 19971 C CA . ASN A 1 56 ? -13.600 0.896 -1.100 1.00 0.00 56 ASN A CA 16
ATOM 19972 C C . ASN A 1 56 ? -12.788 -0.337 -0.659 1.00 0.00 56 ASN A C 16
ATOM 19973 O O . ASN A 1 56 ? -12.165 -0.985 -1.503 1.00 0.00 56 ASN A O 16
ATOM 19984 N N . PRO A 1 57 ? -12.779 -0.684 0.628 1.00 0.00 57 PRO A N 16
ATOM 19985 C CA . PRO A 1 57 ? -12.023 -1.875 1.144 1.00 0.00 57 PRO A CA 16
ATOM 19986 C C . PRO A 1 57 ? -12.261 -3.134 0.313 1.00 0.00 57 PRO A C 16
ATOM 19987 O O . PRO A 1 57 ? -11.425 -4.041 0.306 1.00 0.00 57 PRO A O 16
ATOM 19998 N N . GLU A 1 58 ? -13.385 -3.171 -0.395 1.00 0.00 58 GLU A N 16
ATOM 19999 C CA . GLU A 1 58 ? -13.714 -4.308 -1.249 1.00 0.00 58 GLU A CA 16
ATOM 20000 C C . GLU A 1 58 ? -12.762 -4.355 -2.441 1.00 0.00 58 GLU A C 16
ATOM 20001 O O . GLU A 1 58 ? -12.298 -5.424 -2.846 1.00 0.00 58 GLU A O 16
ATOM 20013 N N . HIS A 1 59 ? -12.478 -3.178 -2.991 1.00 0.00 59 HIS A N 16
ATOM 20014 C CA . HIS A 1 59 ? -11.594 -3.062 -4.136 1.00 0.00 59 HIS A CA 16
ATOM 20015 C C . HIS A 1 59 ? -10.160 -3.299 -3.691 1.00 0.00 59 HIS A C 16
ATOM 20016 O O . HIS A 1 59 ? -9.381 -3.971 -4.375 1.00 0.00 59 HIS A O 16
ATOM 20031 N N . ALA A 1 60 ? -9.840 -2.764 -2.512 1.00 0.00 60 ALA A N 16
ATOM 20032 C CA . ALA A 1 60 ? -8.528 -2.930 -1.925 1.00 0.00 60 ALA A CA 16
ATOM 20033 C C . ALA A 1 60 ? -8.262 -4.409 -1.665 1.00 0.00 60 ALA A C 16
ATOM 20034 O O . ALA A 1 60 ? -7.168 -4.910 -1.933 1.00 0.00 60 ALA A O 16
ATOM 20041 N N . SER A 1 61 ? -9.283 -5.099 -1.130 1.00 0.00 61 SER A N 16
ATOM 20042 C CA . SER A 1 61 ? -9.149 -6.520 -0.815 1.00 0.00 61 SER A CA 16
ATOM 20043 C C . SER A 1 61 ? -8.823 -7.334 -2.061 1.00 0.00 61 SER A C 16
ATOM 20044 O O . SER A 1 61 ? -8.030 -8.277 -1.992 1.00 0.00 61 SER A O 16
ATOM 20052 N N . VAL A 1 62 ? -9.429 -6.968 -3.198 1.00 0.00 62 VAL A N 16
ATOM 20053 C CA . VAL A 1 62 ? -9.169 -7.697 -4.450 1.00 0.00 62 VAL A CA 16
ATOM 20054 C C . VAL A 1 62 ? -7.709 -7.514 -4.852 1.00 0.00 62 VAL A C 16
ATOM 20055 O O . VAL A 1 62 ? -7.068 -8.464 -5.305 1.00 0.00 62 VAL A O 16
ATOM 20068 N N . ALA A 1 63 ? -7.208 -6.276 -4.732 1.00 0.00 63 ALA A N 16
ATOM 20069 C CA . ALA A 1 63 ? -5.843 -5.991 -5.140 1.00 0.00 63 ALA A CA 16
ATOM 20070 C C . ALA A 1 63 ? -4.861 -6.860 -4.381 1.00 0.00 63 ALA A C 16
ATOM 20071 O O . ALA A 1 63 ? -4.002 -7.473 -5.006 1.00 0.00 63 ALA A O 16
ATOM 20078 N N . MET A 1 64 ? -4.996 -6.942 -3.053 1.00 0.00 64 MET A N 16
ATOM 20079 C CA . MET A 1 64 ? -4.093 -7.803 -2.282 1.00 0.00 64 MET A CA 16
ATOM 20080 C C . MET A 1 64 ? -4.327 -9.266 -2.634 1.00 0.00 64 MET A C 16
ATOM 20081 O O . MET A 1 64 ? -3.391 -10.058 -2.643 1.00 0.00 64 MET A O 16
ATOM 20095 N N . ARG A 1 65 ? -5.579 -9.616 -2.921 1.00 0.00 65 ARG A N 16
ATOM 20096 C CA . ARG A 1 65 ? -5.909 -10.990 -3.264 1.00 0.00 65 ARG A CA 16
ATOM 20097 C C . ARG A 1 65 ? -5.149 -11.403 -4.520 1.00 0.00 65 ARG A C 16
ATOM 20098 O O . ARG A 1 65 ? -4.596 -12.503 -4.585 1.00 0.00 65 ARG A O 16
ATOM 20119 N N . ALA A 1 66 ? -5.150 -10.518 -5.518 1.00 0.00 66 ALA A N 16
ATOM 20120 C CA . ALA A 1 66 ? -4.482 -10.798 -6.788 1.00 0.00 66 ALA A CA 16
ATOM 20121 C C . ALA A 1 66 ? -3.035 -10.277 -6.860 1.00 0.00 66 ALA A C 16
ATOM 20122 O O . ALA A 1 66 ? -2.362 -10.521 -7.866 1.00 0.00 66 ALA A O 16
ATOM 20129 N N . MET A 1 67 ? -2.569 -9.522 -5.845 1.00 0.00 67 MET A N 16
ATOM 20130 C CA . MET A 1 67 ? -1.209 -8.948 -5.902 1.00 0.00 67 MET A CA 16
ATOM 20131 C C . MET A 1 67 ? -0.303 -9.287 -4.709 1.00 0.00 67 MET A C 16
ATOM 20132 O O . MET A 1 67 ? 0.920 -9.161 -4.840 1.00 0.00 67 MET A O 16
ATOM 20146 N N . ASN A 1 68 ? -0.863 -9.692 -3.561 1.00 0.00 68 ASN A N 16
ATOM 20147 C CA . ASN A 1 68 ? -0.012 -10.003 -2.401 1.00 0.00 68 ASN A CA 16
ATOM 20148 C C . ASN A 1 68 ? 0.953 -11.131 -2.738 1.00 0.00 68 ASN A C 16
ATOM 20149 O O . ASN A 1 68 ? 0.543 -12.250 -3.061 1.00 0.00 68 ASN A O 16
ATOM 20160 N N . GLY A 1 69 ? 2.239 -10.801 -2.677 1.00 0.00 69 GLY A N 16
ATOM 20161 C CA . GLY A 1 69 ? 3.285 -11.747 -2.988 1.00 0.00 69 GLY A CA 16
ATOM 20162 C C . GLY A 1 69 ? 3.314 -12.054 -4.488 1.00 0.00 69 GLY A C 16
ATOM 20163 O O . GLY A 1 69 ? 3.704 -13.152 -4.890 1.00 0.00 69 GLY A O 16
ATOM 20167 N N . GLU A 1 70 ? 2.856 -11.092 -5.305 1.00 0.00 70 GLU A N 16
ATOM 20168 C CA . GLU A 1 70 ? 2.789 -11.287 -6.765 1.00 0.00 70 GLU A CA 16
ATOM 20169 C C . GLU A 1 70 ? 3.697 -10.338 -7.535 1.00 0.00 70 GLU A C 16
ATOM 20170 O O . GLU A 1 70 ? 3.852 -9.167 -7.180 1.00 0.00 70 GLU A O 16
ATOM 20182 N N . SER A 1 71 ? 4.285 -10.879 -8.599 1.00 0.00 71 SER A N 16
ATOM 20183 C CA . SER A 1 71 ? 5.194 -10.146 -9.468 1.00 0.00 71 SER A CA 16
ATOM 20184 C C . SER A 1 71 ? 4.563 -8.890 -10.047 1.00 0.00 71 SER A C 16
ATOM 20185 O O . SER A 1 71 ? 3.794 -8.942 -11.011 1.00 0.00 71 SER A O 16
ATOM 20193 N N . LEU A 1 72 ? 4.979 -7.761 -9.494 1.00 0.00 72 LEU A N 16
ATOM 20194 C CA . LEU A 1 72 ? 4.559 -6.459 -9.982 1.00 0.00 72 LEU A CA 16
ATOM 20195 C C . LEU A 1 72 ? 5.757 -5.901 -10.735 1.00 0.00 72 LEU A C 16
ATOM 20196 O O . LEU A 1 72 ? 6.832 -5.735 -10.151 1.00 0.00 72 LEU A O 16
ATOM 20212 N N . ASP A 1 73 ? 5.589 -5.677 -12.035 1.00 0.00 73 ASP A N 16
ATOM 20213 C CA . ASP A 1 73 ? 6.693 -5.206 -12.869 1.00 0.00 73 ASP A CA 16
ATOM 20214 C C . ASP A 1 73 ? 7.856 -6.215 -12.800 1.00 0.00 73 ASP A C 16
ATOM 20215 O O . ASP A 1 73 ? 9.030 -5.843 -12.907 1.00 0.00 73 ASP A O 16
ATOM 20224 N N . GLY A 1 74 ? 7.506 -7.503 -12.640 1.00 0.00 74 GLY A N 16
ATOM 20225 C CA . GLY A 1 74 ? 8.496 -8.580 -12.576 1.00 0.00 74 GLY A CA 16
ATOM 20226 C C . GLY A 1 74 ? 9.121 -8.759 -11.189 1.00 0.00 74 GLY A C 16
ATOM 20227 O O . GLY A 1 74 ? 10.134 -9.454 -11.059 1.00 0.00 74 GLY A O 16
ATOM 20231 N N . ARG A 1 75 ? 8.526 -8.149 -10.160 1.00 0.00 75 ARG A N 16
ATOM 20232 C CA . ARG A 1 75 ? 9.051 -8.275 -8.799 1.00 0.00 75 ARG A CA 16
ATOM 20233 C C . ARG A 1 75 ? 7.907 -8.442 -7.812 1.00 0.00 75 ARG A C 16
ATOM 20234 O O . ARG A 1 75 ? 7.032 -7.578 -7.721 1.00 0.00 75 ARG A O 16
ATOM 20255 N N . GLN A 1 76 ? 7.921 -9.554 -7.075 1.00 0.00 76 GLN A N 16
ATOM 20256 C CA . GLN A 1 76 ? 6.865 -9.823 -6.105 1.00 0.00 76 GLN A CA 16
ATOM 20257 C C . GLN A 1 76 ? 6.779 -8.720 -5.058 1.00 0.00 76 GLN A C 16
ATOM 20258 O O . GLN A 1 76 ? 7.775 -8.344 -4.436 1.00 0.00 76 GLN A O 16
ATOM 20272 N N . ILE A 1 77 ? 5.553 -8.244 -4.855 1.00 0.00 77 ILE A N 16
ATOM 20273 C CA . ILE A 1 77 ? 5.266 -7.210 -3.866 1.00 0.00 77 ILE A CA 16
ATOM 20274 C C . ILE A 1 77 ? 4.237 -7.738 -2.901 1.00 0.00 77 ILE A C 16
ATOM 20275 O O . ILE A 1 77 ? 3.360 -8.491 -3.299 1.00 0.00 77 ILE A O 16
ATOM 20291 N N . ARG A 1 78 ? 4.350 -7.334 -1.636 1.00 0.00 78 ARG A N 16
ATOM 20292 C CA . ARG A 1 78 ? 3.421 -7.796 -0.611 1.00 0.00 78 ARG A CA 16
ATOM 20293 C C . ARG A 1 78 ? 2.415 -6.715 -0.289 1.00 0.00 78 ARG A C 16
ATOM 20294 O O . ARG A 1 78 ? 2.780 -5.613 0.126 1.00 0.00 78 ARG A O 16
ATOM 20315 N N . VAL A 1 79 ? 1.145 -7.043 -0.508 1.00 0.00 79 VAL A N 16
ATOM 20316 C CA . VAL A 1 79 ? 0.067 -6.098 -0.271 1.00 0.00 79 VAL A CA 16
ATOM 20317 C C . VAL A 1 79 ? -0.658 -6.444 1.034 1.00 0.00 79 VAL A C 16
ATOM 20318 O O . VAL A 1 79 ? -1.377 -7.444 1.114 1.00 0.00 79 VAL A O 16
ATOM 20331 N N . ASP A 1 80 ? -0.476 -5.584 2.041 1.00 0.00 80 ASP A N 16
ATOM 20332 C CA . ASP A 1 80 ? -1.118 -5.753 3.335 1.00 0.00 80 ASP A CA 16
ATOM 20333 C C . ASP A 1 80 ? -2.155 -4.663 3.479 1.00 0.00 80 ASP A C 16
ATOM 20334 O O . ASP A 1 80 ? -1.819 -3.485 3.585 1.00 0.00 80 ASP A O 16
ATOM 20343 N N . HIS A 1 81 ? -3.413 -5.067 3.438 1.00 0.00 81 HIS A N 16
ATOM 20344 C CA . HIS A 1 81 ? -4.517 -4.122 3.498 1.00 0.00 81 HIS A CA 16
ATOM 20345 C C . HIS A 1 81 ? -4.546 -3.291 4.765 1.00 0.00 81 HIS A C 16
ATOM 20346 O O . HIS A 1 81 ? -4.762 -3.809 5.864 1.00 0.00 81 HIS A O 16
ATOM 20361 N N . ALA A 1 82 ? -4.372 -1.979 4.579 1.00 0.00 82 ALA A N 16
ATOM 20362 C CA . ALA A 1 82 ? -4.429 -1.049 5.698 1.00 0.00 82 ALA A CA 16
ATOM 20363 C C . ALA A 1 82 ? -5.841 -1.034 6.296 1.00 0.00 82 ALA A C 16
ATOM 20364 O O . ALA A 1 82 ? -6.008 -0.963 7.515 1.00 0.00 82 ALA A O 16
ATOM 20371 N N . GLY A 1 83 ? -6.855 -1.087 5.416 1.00 0.00 83 GLY A N 16
ATOM 20372 C CA . GLY A 1 83 ? -8.257 -1.059 5.851 1.00 0.00 83 GLY A CA 16
ATOM 20373 C C . GLY A 1 83 ? -8.980 -2.389 5.607 1.00 0.00 83 GLY A C 16
ATOM 20374 O O . GLY A 1 83 ? -9.064 -3.224 6.508 1.00 0.00 83 GLY A O 16
ATOM 20378 N N . LYS A 1 84 ? -9.526 -2.558 4.393 1.00 0.00 84 LYS A N 16
ATOM 20379 C CA . LYS A 1 84 ? -10.280 -3.773 4.031 1.00 0.00 84 LYS A CA 16
ATOM 20380 C C . LYS A 1 84 ? -11.552 -3.860 4.877 1.00 0.00 84 LYS A C 16
ATOM 20381 O O . LYS A 1 84 ? -12.461 -4.564 4.473 1.00 0.00 84 LYS A O 16
ATOM 20401 N N . MET A 1 1 ? -17.604 -3.425 10.605 1.00 0.00 1 MET A N 17
ATOM 20402 C CA . MET A 1 1 ? -16.670 -2.276 10.761 1.00 0.00 1 MET A CA 17
ATOM 20403 C C . MET A 1 1 ? -15.678 -2.268 9.602 1.00 0.00 1 MET A C 17
ATOM 20404 O O . MET A 1 1 ? -14.847 -3.174 9.483 1.00 0.00 1 MET A O 17
ATOM 20420 N N . SER A 1 2 ? -15.776 -1.244 8.752 1.00 0.00 2 SER A N 17
ATOM 20421 C CA . SER A 1 2 ? -14.888 -1.117 7.598 1.00 0.00 2 SER A CA 17
ATOM 20422 C C . SER A 1 2 ? -14.205 0.247 7.587 1.00 0.00 2 SER A C 17
ATOM 20423 O O . SER A 1 2 ? -14.786 1.244 8.021 1.00 0.00 2 SER A O 17
ATOM 20431 N N . SER A 1 3 ? -12.972 0.276 7.082 1.00 0.00 3 SER A N 17
ATOM 20432 C CA . SER A 1 3 ? -12.198 1.512 6.999 1.00 0.00 3 SER A CA 17
ATOM 20433 C C . SER A 1 3 ? -12.866 2.509 6.056 1.00 0.00 3 SER A C 17
ATOM 20434 O O . SER A 1 3 ? -12.819 3.718 6.285 1.00 0.00 3 SER A O 17
ATOM 20442 N N . GLU A 1 4 ? -13.459 1.985 4.977 1.00 0.00 4 GLU A N 17
ATOM 20443 C CA . GLU A 1 4 ? -14.116 2.814 3.957 1.00 0.00 4 GLU A CA 17
ATOM 20444 C C . GLU A 1 4 ? -13.086 3.683 3.224 1.00 0.00 4 GLU A C 17
ATOM 20445 O O . GLU A 1 4 ? -13.417 4.744 2.688 1.00 0.00 4 GLU A O 17
ATOM 20457 N N . GLU A 1 5 ? -11.837 3.204 3.194 1.00 0.00 5 GLU A N 17
ATOM 20458 C CA . GLU A 1 5 ? -10.750 3.904 2.515 1.00 0.00 5 GLU A CA 17
ATOM 20459 C C . GLU A 1 5 ? -10.161 3.017 1.418 1.00 0.00 5 GLU A C 17
ATOM 20460 O O . GLU A 1 5 ? -9.779 3.508 0.352 1.00 0.00 5 GLU A O 17
ATOM 20472 N N . GLY A 1 6 ? -10.102 1.707 1.690 1.00 0.00 6 GLY A N 17
ATOM 20473 C CA . GLY A 1 6 ? -9.575 0.744 0.723 1.00 0.00 6 GLY A CA 17
ATOM 20474 C C . GLY A 1 6 ? -8.057 0.878 0.537 1.00 0.00 6 GLY A C 17
ATOM 20475 O O . GLY A 1 6 ? -7.516 0.500 -0.504 1.00 0.00 6 GLY A O 17
ATOM 20479 N N . LYS A 1 7 ? -7.374 1.422 1.543 1.00 0.00 7 LYS A N 17
ATOM 20480 C CA . LYS A 1 7 ? -5.926 1.602 1.457 1.00 0.00 7 LYS A CA 17
ATOM 20481 C C . LYS A 1 7 ? -5.176 0.294 1.690 1.00 0.00 7 LYS A C 17
ATOM 20482 O O . LYS A 1 7 ? -5.337 -0.355 2.720 1.00 0.00 7 LYS A O 17
ATOM 20501 N N . LEU A 1 8 ? -4.327 -0.050 0.714 1.00 0.00 8 LEU A N 17
ATOM 20502 C CA . LEU A 1 8 ? -3.499 -1.248 0.796 1.00 0.00 8 LEU A CA 17
ATOM 20503 C C . LEU A 1 8 ? -2.041 -0.829 0.963 1.00 0.00 8 LEU A C 17
ATOM 20504 O O . LEU A 1 8 ? -1.638 0.227 0.466 1.00 0.00 8 LEU A O 17
ATOM 20520 N N . PHE A 1 9 ? -1.255 -1.662 1.649 1.00 0.00 9 PHE A N 17
ATOM 20521 C CA . PHE A 1 9 ? 0.169 -1.364 1.860 1.00 0.00 9 PHE A CA 17
ATOM 20522 C C . PHE A 1 9 ? 1.022 -2.277 0.974 1.00 0.00 9 PHE A C 17
ATOM 20523 O O . PHE A 1 9 ? 1.072 -3.482 1.200 1.00 0.00 9 PHE A O 17
ATOM 20540 N N . VAL A 1 10 ? 1.690 -1.698 -0.028 1.00 0.00 10 VAL A N 17
ATOM 20541 C CA . VAL A 1 10 ? 2.526 -2.494 -0.938 1.00 0.00 10 VAL A CA 17
ATOM 20542 C C . VAL A 1 10 ? 3.982 -2.453 -0.473 1.00 0.00 10 VAL A C 17
ATOM 20543 O O . VAL A 1 10 ? 4.497 -1.384 -0.123 1.00 0.00 10 VAL A O 17
ATOM 20556 N N . GLY A 1 11 ? 4.632 -3.620 -0.470 1.00 0.00 11 GLY A N 17
ATOM 20557 C CA . GLY A 1 11 ? 6.031 -3.721 -0.049 1.00 0.00 11 GLY A CA 17
ATOM 20558 C C . GLY A 1 11 ? 6.881 -4.387 -1.123 1.00 0.00 11 GLY A C 17
ATOM 20559 O O . GLY A 1 11 ? 6.361 -5.105 -1.982 1.00 0.00 11 GLY A O 17
ATOM 20563 N N . GLY A 1 12 ? 8.190 -4.125 -1.076 1.00 0.00 12 GLY A N 17
ATOM 20564 C CA . GLY A 1 12 ? 9.122 -4.683 -2.055 1.00 0.00 12 GLY A CA 17
ATOM 20565 C C . GLY A 1 12 ? 8.857 -4.099 -3.444 1.00 0.00 12 GLY A C 17
ATOM 20566 O O . GLY A 1 12 ? 8.982 -4.803 -4.450 1.00 0.00 12 GLY A O 17
ATOM 20570 N N . LEU A 1 13 ? 8.461 -2.820 -3.489 1.00 0.00 13 LEU A N 17
ATOM 20571 C CA . LEU A 1 13 ? 8.144 -2.163 -4.758 1.00 0.00 13 LEU A CA 17
ATOM 20572 C C . LEU A 1 13 ? 9.343 -2.166 -5.700 1.00 0.00 13 LEU A C 17
ATOM 20573 O O . LEU A 1 13 ? 10.474 -1.887 -5.296 1.00 0.00 13 LEU A O 17
ATOM 20589 N N . ASN A 1 14 ? 9.069 -2.497 -6.963 1.00 0.00 14 ASN A N 17
ATOM 20590 C CA . ASN A 1 14 ? 10.104 -2.553 -7.989 1.00 0.00 14 ASN A CA 17
ATOM 20591 C C . ASN A 1 14 ? 10.735 -1.186 -8.192 1.00 0.00 14 ASN A C 17
ATOM 20592 O O . ASN A 1 14 ? 10.062 -0.160 -8.081 1.00 0.00 14 ASN A O 17
ATOM 20603 N N . PHE A 1 15 ? 12.034 -1.189 -8.480 1.00 0.00 15 PHE A N 17
ATOM 20604 C CA . PHE A 1 15 ? 12.784 0.050 -8.694 1.00 0.00 15 PHE A CA 17
ATOM 20605 C C . PHE A 1 15 ? 12.089 0.977 -9.701 1.00 0.00 15 PHE A C 17
ATOM 20606 O O . PHE A 1 15 ? 12.298 2.195 -9.669 1.00 0.00 15 PHE A O 17
ATOM 20623 N N . ASN A 1 16 ? 11.278 0.398 -10.593 1.00 0.00 16 ASN A N 17
ATOM 20624 C CA . ASN A 1 16 ? 10.573 1.183 -11.611 1.00 0.00 16 ASN A CA 17
ATOM 20625 C C . ASN A 1 16 ? 9.076 1.328 -11.290 1.00 0.00 16 ASN A C 17
ATOM 20626 O O . ASN A 1 16 ? 8.262 1.540 -12.195 1.00 0.00 16 ASN A O 17
ATOM 20637 N N . THR A 1 17 ? 8.723 1.235 -10.002 1.00 0.00 17 THR A N 17
ATOM 20638 C CA . THR A 1 17 ? 7.330 1.380 -9.584 1.00 0.00 17 THR A CA 17
ATOM 20639 C C . THR A 1 17 ? 7.045 2.841 -9.287 1.00 0.00 17 THR A C 17
ATOM 20640 O O . THR A 1 17 ? 7.762 3.477 -8.509 1.00 0.00 17 THR A O 17
ATOM 20651 N N . ASP A 1 18 ? 5.992 3.358 -9.910 1.00 0.00 18 ASP A N 17
ATOM 20652 C CA . ASP A 1 18 ? 5.593 4.744 -9.716 1.00 0.00 18 ASP A CA 17
ATOM 20653 C C . ASP A 1 18 ? 4.098 4.825 -9.468 1.00 0.00 18 ASP A C 17
ATOM 20654 O O . ASP A 1 18 ? 3.429 3.799 -9.402 1.00 0.00 18 ASP A O 17
ATOM 20663 N N . GLU A 1 19 ? 3.580 6.043 -9.326 1.00 0.00 19 GLU A N 17
ATOM 20664 C CA . GLU A 1 19 ? 2.154 6.229 -9.090 1.00 0.00 19 GLU A CA 17
ATOM 20665 C C . GLU A 1 19 ? 1.353 5.643 -10.245 1.00 0.00 19 GLU A C 17
ATOM 20666 O O . GLU A 1 19 ? 0.306 5.030 -10.041 1.00 0.00 19 GLU A O 17
ATOM 20678 N N . GLN A 1 20 ? 1.860 5.845 -11.457 1.00 0.00 20 GLN A N 17
ATOM 20679 C CA . GLN A 1 20 ? 1.199 5.340 -12.657 1.00 0.00 20 GLN A CA 17
ATOM 20680 C C . GLN A 1 20 ? 1.389 3.840 -12.825 1.00 0.00 20 GLN A C 17
ATOM 20681 O O . GLN A 1 20 ? 0.451 3.140 -13.204 1.00 0.00 20 GLN A O 17
ATOM 20695 N N . ALA A 1 21 ? 2.597 3.351 -12.535 1.00 0.00 21 ALA A N 17
ATOM 20696 C CA . ALA A 1 21 ? 2.870 1.921 -12.651 1.00 0.00 21 ALA A CA 17
ATOM 20697 C C . ALA A 1 21 ? 2.023 1.177 -11.631 1.00 0.00 21 ALA A C 17
ATOM 20698 O O . ALA A 1 21 ? 1.427 0.137 -11.925 1.00 0.00 21 ALA A O 17
ATOM 20705 N N . LEU A 1 22 ? 1.973 1.752 -10.431 1.00 0.00 22 LEU A N 17
ATOM 20706 C CA . LEU A 1 22 ? 1.201 1.175 -9.338 1.00 0.00 22 LEU A CA 17
ATOM 20707 C C . LEU A 1 22 ? -0.281 1.226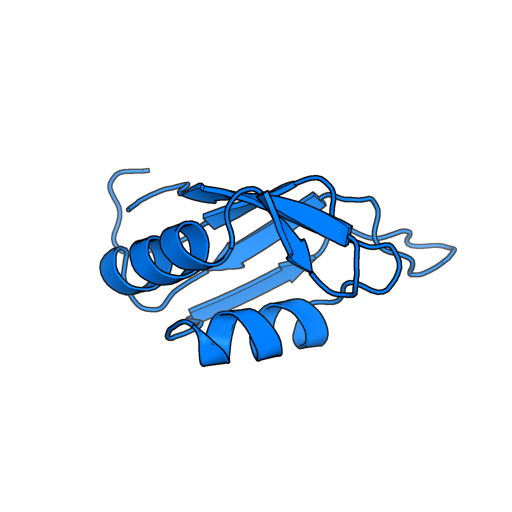 -9.672 1.00 0.00 22 LEU A C 17
ATOM 20708 O O . LEU A 1 22 ? -1.005 0.244 -9.502 1.00 0.00 22 LEU A O 17
ATOM 20724 N N . GLU A 1 23 ? -0.723 2.393 -10.134 1.00 0.00 23 GLU A N 17
ATOM 20725 C CA . GLU A 1 23 ? -2.120 2.598 -10.480 1.00 0.00 23 GLU A CA 17
ATOM 20726 C C . GLU A 1 23 ? -2.554 1.663 -11.608 1.00 0.00 23 GLU A C 17
ATOM 20727 O O . GLU A 1 23 ? -3.637 1.108 -11.547 1.00 0.00 23 GLU A O 17
ATOM 20739 N N . ASP A 1 24 ? -1.725 1.529 -12.643 1.00 0.00 24 ASP A N 17
ATOM 20740 C CA . ASP A 1 24 ? -2.079 0.695 -13.799 1.00 0.00 24 ASP A CA 17
ATOM 20741 C C . ASP A 1 24 ? -2.320 -0.779 -13.439 1.00 0.00 24 ASP A C 17
ATOM 20742 O O . ASP A 1 24 ? -3.329 -1.357 -13.864 1.00 0.00 24 ASP A O 17
ATOM 20751 N N . HIS A 1 25 ? -1.398 -1.389 -12.683 1.00 0.00 25 HIS A N 17
ATOM 20752 C CA . HIS A 1 25 ? -1.544 -2.809 -12.326 1.00 0.00 25 HIS A CA 17
ATOM 20753 C C . HIS A 1 25 ? -2.674 -3.047 -11.328 1.00 0.00 25 HIS A C 17
ATOM 20754 O O . HIS A 1 25 ? -3.479 -3.974 -11.495 1.00 0.00 25 HIS A O 17
ATOM 20769 N N . PHE A 1 26 ? -2.734 -2.212 -10.297 1.00 0.00 26 PHE A N 17
ATOM 20770 C CA . PHE A 1 26 ? -3.766 -2.337 -9.271 1.00 0.00 26 PHE A CA 17
ATOM 20771 C C . PHE A 1 26 ? -5.140 -1.939 -9.817 1.00 0.00 26 PHE A C 17
ATOM 20772 O O . PHE A 1 26 ? -6.149 -2.503 -9.401 1.00 0.00 26 PHE A O 17
ATOM 20789 N N . SER A 1 27 ? -5.171 -0.997 -10.774 1.00 0.00 27 SER A N 17
ATOM 20790 C CA . SER A 1 27 ? -6.434 -0.581 -11.395 1.00 0.00 27 SER A CA 17
ATOM 20791 C C . SER A 1 27 ? -7.036 -1.773 -12.105 1.00 0.00 27 SER A C 17
ATOM 20792 O O . SER A 1 27 ? -8.244 -2.014 -12.035 1.00 0.00 27 SER A O 17
ATOM 20800 N N . SER A 1 28 ? -6.162 -2.514 -12.785 1.00 0.00 28 SER A N 17
ATOM 20801 C CA . SER A 1 28 ? -6.575 -3.691 -13.515 1.00 0.00 28 SER A CA 17
ATOM 20802 C C . SER A 1 28 ? -7.219 -4.697 -12.566 1.00 0.00 28 SER A C 17
ATOM 20803 O O . SER A 1 28 ? -8.251 -5.288 -12.893 1.00 0.00 28 SER A O 17
ATOM 20811 N N . PHE A 1 29 ? -6.608 -4.875 -11.387 1.00 0.00 29 PHE A N 17
ATOM 20812 C CA . PHE A 1 29 ? -7.148 -5.809 -10.393 1.00 0.00 29 PHE A CA 17
ATOM 20813 C C . PHE A 1 29 ? -8.423 -5.259 -9.736 1.00 0.00 29 PHE A C 17
ATOM 20814 O O . PHE A 1 29 ? -9.338 -6.026 -9.428 1.00 0.00 29 PHE A O 17
ATOM 20831 N N . GLY A 1 30 ? -8.477 -3.933 -9.517 1.00 0.00 30 GLY A N 17
ATOM 20832 C CA . GLY A 1 30 ? -9.650 -3.308 -8.887 1.00 0.00 30 GLY A CA 17
ATOM 20833 C C . GLY A 1 30 ? -9.570 -1.764 -8.907 1.00 0.00 30 GLY A C 17
ATOM 20834 O O . GLY A 1 30 ? -8.521 -1.216 -9.232 1.00 0.00 30 GLY A O 17
ATOM 20838 N N . PRO A 1 31 ? -10.652 -1.049 -8.569 1.00 0.00 31 PRO A N 17
ATOM 20839 C CA . PRO A 1 31 ? -10.669 0.462 -8.567 1.00 0.00 31 PRO A CA 17
ATOM 20840 C C . PRO A 1 31 ? -9.571 1.098 -7.704 1.00 0.00 31 PRO A C 17
ATOM 20841 O O . PRO A 1 31 ? -9.257 0.599 -6.628 1.00 0.00 31 PRO A O 17
ATOM 20852 N N . ILE A 1 32 ? -9.018 2.221 -8.184 1.00 0.00 32 ILE A N 17
ATOM 20853 C CA . ILE A 1 32 ? -7.976 2.948 -7.442 1.00 0.00 32 ILE A CA 17
ATOM 20854 C C . ILE A 1 32 ? -8.455 4.361 -7.070 1.00 0.00 32 ILE A C 17
ATOM 20855 O O . ILE A 1 32 ? -8.523 5.239 -7.933 1.00 0.00 32 ILE A O 17
ATOM 20871 N N . SER A 1 33 ? -8.742 4.579 -5.779 1.00 0.00 33 SER A N 17
ATOM 20872 C CA . SER A 1 33 ? -9.161 5.901 -5.302 1.00 0.00 33 SER A CA 17
ATOM 20873 C C . SER A 1 33 ? -8.002 6.890 -5.419 1.00 0.00 33 SER A C 17
ATOM 20874 O O . SER A 1 33 ? -8.168 8.008 -5.913 1.00 0.00 33 SER A O 17
ATOM 20882 N N . GLU A 1 34 ? -6.826 6.451 -4.962 1.00 0.00 34 GLU A N 17
ATOM 20883 C CA . GLU A 1 34 ? -5.614 7.262 -5.006 1.00 0.00 34 GLU A CA 17
ATOM 20884 C C . GLU A 1 34 ? -4.412 6.343 -5.140 1.00 0.00 34 GLU A C 17
ATOM 20885 O O . GLU A 1 34 ? -4.523 5.143 -4.895 1.00 0.00 34 GLU A O 17
ATOM 20897 N N . VAL A 1 35 ? -3.280 6.896 -5.566 1.00 0.00 35 VAL A N 17
ATOM 20898 C CA . VAL A 1 35 ? -2.076 6.096 -5.755 1.00 0.00 35 VAL A CA 17
ATOM 20899 C C . VAL A 1 35 ? -0.831 6.893 -5.352 1.00 0.00 35 VAL A C 17
ATOM 20900 O O . VAL A 1 35 ? -0.651 8.040 -5.767 1.00 0.00 35 VAL A O 17
ATOM 20913 N N . VAL A 1 36 ? 0.008 6.270 -4.529 1.00 0.00 36 VAL A N 17
ATOM 20914 C CA . VAL A 1 36 ? 1.232 6.907 -4.050 1.00 0.00 36 VAL A CA 17
ATOM 20915 C C . VAL A 1 36 ? 2.372 5.884 -3.968 1.00 0.00 36 VAL A C 17
ATOM 20916 O O . VAL A 1 36 ? 2.209 4.811 -3.393 1.00 0.00 36 VAL A O 17
ATOM 20929 N N . VAL A 1 37 ? 3.528 6.244 -4.520 1.00 0.00 37 VAL A N 17
ATOM 20930 C CA . VAL A 1 37 ? 4.710 5.378 -4.474 1.00 0.00 37 VAL A CA 17
ATOM 20931 C C . VAL A 1 37 ? 5.883 6.197 -3.945 1.00 0.00 37 VAL A C 17
ATOM 20932 O O . VAL A 1 37 ? 6.153 7.291 -4.450 1.00 0.00 37 VAL A O 17
ATOM 20945 N N . VAL A 1 38 ? 6.576 5.663 -2.939 1.00 0.00 38 VAL A N 17
ATOM 20946 C CA . VAL A 1 38 ? 7.721 6.366 -2.369 1.00 0.00 38 VAL A CA 17
ATOM 20947 C C . VAL A 1 38 ? 8.902 6.198 -3.323 1.00 0.00 38 VAL A C 17
ATOM 20948 O O . VAL A 1 38 ? 9.399 5.087 -3.520 1.00 0.00 38 VAL A O 17
ATOM 20961 N N . LYS A 1 39 ? 9.329 7.311 -3.916 1.00 0.00 39 LYS A N 17
ATOM 20962 C CA . LYS A 1 39 ? 10.438 7.302 -4.864 1.00 0.00 39 LYS A CA 17
ATOM 20963 C C . LYS A 1 39 ? 11.552 8.217 -4.384 1.00 0.00 39 LYS A C 17
ATOM 20964 O O . LYS A 1 39 ? 11.294 9.300 -3.852 1.00 0.00 39 LYS A O 17
ATOM 20983 N N . ASP A 1 40 ? 12.789 7.773 -4.593 1.00 0.00 40 ASP A N 17
ATOM 20984 C CA . ASP A 1 40 ? 13.946 8.540 -4.212 1.00 0.00 40 ASP A CA 17
ATOM 20985 C C . ASP A 1 40 ? 13.984 9.813 -5.044 1.00 0.00 40 ASP A C 17
ATOM 20986 O O . ASP A 1 40 ? 13.869 9.752 -6.258 1.00 0.00 40 ASP A O 17
ATOM 20995 N N . ARG A 1 41 ? 14.128 10.959 -4.393 1.00 0.00 41 ARG A N 17
ATOM 20996 C CA . ARG A 1 41 ? 14.179 12.241 -5.107 1.00 0.00 41 ARG A CA 17
ATOM 20997 C C . ARG A 1 41 ? 15.583 12.510 -5.669 1.00 0.00 41 ARG A C 17
ATOM 20998 O O . ARG A 1 41 ? 15.757 13.393 -6.512 1.00 0.00 41 ARG A O 17
ATOM 21019 N N . GLU A 1 42 ? 16.573 11.736 -5.207 1.00 0.00 42 GLU A N 17
ATOM 21020 C CA . GLU A 1 42 ? 17.954 11.883 -5.669 1.00 0.00 42 GLU A CA 17
ATOM 21021 C C . GLU A 1 42 ? 18.314 10.774 -6.663 1.00 0.00 42 GLU A C 17
ATOM 21022 O O . GLU A 1 42 ? 19.182 10.963 -7.520 1.00 0.00 42 GLU A O 17
ATOM 21034 N N . THR A 1 43 ? 17.633 9.627 -6.552 1.00 0.00 43 THR A N 17
ATOM 21035 C CA . THR A 1 43 ? 17.871 8.497 -7.448 1.00 0.00 43 THR A CA 17
ATOM 21036 C C . THR A 1 43 ? 16.693 8.316 -8.419 1.00 0.00 43 THR A C 17
ATOM 21037 O O . THR A 1 43 ? 16.802 7.587 -9.410 1.00 0.00 43 THR A O 17
ATOM 21048 N N . GLN A 1 44 ? 15.565 8.963 -8.110 1.00 0.00 44 GLN A N 17
ATOM 21049 C CA . GLN A 1 44 ? 14.357 8.856 -8.919 1.00 0.00 44 GLN A CA 17
ATOM 21050 C C . GLN A 1 44 ? 13.979 7.377 -9.084 1.00 0.00 44 GLN A C 17
ATOM 21051 O O . GLN A 1 44 ? 13.453 6.951 -10.117 1.00 0.00 44 GLN A O 17
ATOM 21065 N N . ARG A 1 45 ? 14.274 6.605 -8.037 1.00 0.00 45 ARG A N 17
ATOM 21066 C CA . ARG A 1 45 ? 14.006 5.174 -8.008 1.00 0.00 45 ARG A CA 17
ATOM 21067 C C . ARG A 1 45 ? 13.163 4.816 -6.785 1.00 0.00 45 ARG A C 17
ATOM 21068 O O . ARG A 1 45 ? 13.409 5.302 -5.680 1.00 0.00 45 ARG A O 17
ATOM 21089 N N . SER A 1 46 ? 12.188 3.941 -7.002 1.00 0.00 46 SER A N 17
ATOM 21090 C CA . SER A 1 46 ? 11.304 3.480 -5.930 1.00 0.00 46 SER A CA 17
ATOM 21091 C C . SER A 1 46 ? 12.131 2.939 -4.771 1.00 0.00 46 SER A C 17
ATOM 21092 O O . SER A 1 46 ? 13.211 2.378 -4.976 1.00 0.00 46 SER A O 17
ATOM 21100 N N . ARG A 1 47 ? 11.624 3.142 -3.559 1.00 0.00 47 ARG A N 17
ATOM 21101 C CA . ARG A 1 47 ? 12.330 2.704 -2.349 1.00 0.00 47 ARG A CA 17
ATOM 21102 C C . ARG A 1 47 ? 11.833 1.352 -1.829 1.00 0.00 47 ARG A C 17
ATOM 21103 O O . ARG A 1 47 ? 12.181 0.954 -0.716 1.00 0.00 47 ARG A O 17
ATOM 21124 N N . GLY A 1 48 ? 11.025 0.649 -2.631 1.00 0.00 48 GLY A N 17
ATOM 21125 C CA . GLY A 1 48 ? 10.495 -0.654 -2.229 1.00 0.00 48 GLY A CA 17
ATOM 21126 C C . GLY A 1 48 ? 9.221 -0.537 -1.383 1.00 0.00 48 GLY A C 17
ATOM 21127 O O . GLY A 1 48 ? 8.708 -1.543 -0.905 1.00 0.00 48 GLY A O 17
ATOM 21131 N N . PHE A 1 49 ? 8.713 0.683 -1.201 1.00 0.00 49 PHE A N 17
ATOM 21132 C CA . PHE A 1 49 ? 7.495 0.895 -0.419 1.00 0.00 49 PHE A CA 17
ATOM 21133 C C . PHE A 1 49 ? 6.587 1.916 -1.101 1.00 0.00 49 PHE A C 17
ATOM 21134 O O . PHE A 1 49 ? 7.065 2.930 -1.614 1.00 0.00 49 PHE A O 17
ATOM 21151 N N . GLY A 1 50 ? 5.280 1.640 -1.097 1.00 0.00 50 GLY A N 17
ATOM 21152 C CA . GLY A 1 50 ? 4.311 2.543 -1.709 1.00 0.00 50 GLY A CA 17
ATOM 21153 C C . GLY A 1 50 ? 2.930 2.389 -1.072 1.00 0.00 50 GLY A C 17
ATOM 21154 O O . GLY A 1 50 ? 2.570 1.305 -0.607 1.00 0.00 50 GLY A O 17
ATOM 21158 N N . PHE A 1 51 ? 2.160 3.480 -1.075 1.00 0.00 51 PHE A N 17
ATOM 21159 C CA . PHE A 1 51 ? 0.805 3.474 -0.520 1.00 0.00 51 PHE A CA 17
ATOM 21160 C C . PHE A 1 51 ? -0.213 3.668 -1.642 1.00 0.00 51 PHE A C 17
ATOM 21161 O O . PHE A 1 51 ? -0.087 4.593 -2.438 1.00 0.00 51 PHE A O 17
ATOM 21178 N N . ILE A 1 52 ? -1.204 2.780 -1.704 1.00 0.00 52 ILE A N 17
ATOM 21179 C CA . ILE A 1 52 ? -2.229 2.835 -2.736 1.00 0.00 52 ILE A CA 17
ATOM 21180 C C . ILE A 1 52 ? -3.619 2.870 -2.082 1.00 0.00 52 ILE A C 17
ATOM 21181 O O . ILE A 1 52 ? -3.872 2.116 -1.137 1.00 0.00 52 ILE A O 17
ATOM 21197 N N . THR A 1 53 ? -4.503 3.748 -2.570 1.00 0.00 53 THR A N 17
ATOM 21198 C CA . THR A 1 53 ? -5.846 3.858 -2.000 1.00 0.00 53 THR A CA 17
ATOM 21199 C C . THR A 1 53 ? -6.901 3.392 -3.002 1.00 0.00 53 THR A C 17
ATOM 21200 O O . THR A 1 53 ? -6.889 3.791 -4.159 1.00 0.00 53 THR A O 17
ATOM 21211 N N . PHE A 1 54 ? -7.801 2.537 -2.526 1.00 0.00 54 PHE A N 17
ATOM 21212 C CA . PHE A 1 54 ? -8.888 1.997 -3.351 1.00 0.00 54 PHE A CA 17
ATOM 21213 C C . PHE A 1 54 ? -10.183 2.748 -3.122 1.00 0.00 54 PHE A C 17
ATOM 21214 O O . PHE A 1 54 ? -10.343 3.454 -2.125 1.00 0.00 54 PHE A O 17
ATOM 21231 N N . THR A 1 55 ? -11.104 2.570 -4.064 1.00 0.00 55 THR A N 17
ATOM 21232 C CA . THR A 1 55 ? -12.407 3.207 -3.992 1.00 0.00 55 THR A CA 17
ATOM 21233 C C . THR A 1 55 ? -13.114 2.771 -2.712 1.00 0.00 55 THR A C 17
ATOM 21234 O O . THR A 1 55 ? -13.617 3.605 -1.957 1.00 0.00 55 THR A O 17
ATOM 21245 N N . ASN A 1 56 ? -13.134 1.457 -2.485 1.00 0.00 56 ASN A N 17
ATOM 21246 C CA . ASN A 1 56 ? -13.771 0.905 -1.290 1.00 0.00 56 ASN A CA 17
ATOM 21247 C C . ASN A 1 56 ? -12.983 -0.302 -0.744 1.00 0.00 56 ASN A C 17
ATOM 21248 O O . ASN A 1 56 ? -12.324 -0.995 -1.517 1.00 0.00 56 ASN A O 17
ATOM 21259 N N . PRO A 1 57 ? -13.042 -0.578 0.559 1.00 0.00 57 PRO A N 17
ATOM 21260 C CA . PRO A 1 57 ? -12.329 -1.745 1.178 1.00 0.00 57 PRO A CA 17
ATOM 21261 C C . PRO A 1 57 ? -12.465 -3.021 0.351 1.00 0.00 57 PRO A C 17
ATOM 21262 O O . PRO A 1 57 ? -11.537 -3.828 0.299 1.00 0.00 57 PRO A O 17
ATOM 21273 N N . GLU A 1 58 ? -13.617 -3.189 -0.294 1.00 0.00 58 GLU A N 17
ATOM 21274 C CA . GLU A 1 58 ? -13.867 -4.364 -1.130 1.00 0.00 58 GLU A CA 17
ATOM 21275 C C . GLU A 1 58 ? -12.902 -4.389 -2.314 1.00 0.00 58 GLU A C 17
ATOM 21276 O O . GLU A 1 58 ? -12.405 -5.448 -2.706 1.00 0.00 58 GLU A O 17
ATOM 21288 N N . HIS A 1 59 ? -12.650 -3.206 -2.872 1.00 0.00 59 HIS A N 17
ATOM 21289 C CA . HIS A 1 59 ? -11.757 -3.058 -4.005 1.00 0.00 59 HIS A CA 17
ATOM 21290 C C . HIS A 1 59 ? -10.319 -3.302 -3.561 1.00 0.00 59 HIS A C 17
ATOM 21291 O O . HIS A 1 59 ? -9.539 -3.954 -4.261 1.00 0.00 59 HIS A O 17
ATOM 21306 N N . ALA A 1 60 ? -9.996 -2.811 -2.366 1.00 0.00 60 ALA A N 17
ATOM 21307 C CA . ALA A 1 60 ? -8.677 -3.017 -1.788 1.00 0.00 60 ALA A CA 17
ATOM 21308 C C . ALA A 1 60 ? -8.461 -4.515 -1.561 1.00 0.00 60 ALA A C 17
ATOM 21309 O O . ALA A 1 60 ? -7.382 -5.055 -1.820 1.00 0.00 60 ALA A O 17
ATOM 21316 N N . SER A 1 61 ? -9.517 -5.169 -1.062 1.00 0.00 61 SER A N 17
ATOM 21317 C CA . SER A 1 61 ? -9.471 -6.596 -0.762 1.00 0.00 61 SER A CA 17
ATOM 21318 C C . SER A 1 61 ? -9.148 -7.439 -1.992 1.00 0.00 61 SER A C 17
ATOM 21319 O O . SER A 1 61 ? -8.336 -8.369 -1.910 1.00 0.00 61 SER A O 17
ATOM 21327 N N . VAL A 1 62 ? -9.797 -7.136 -3.122 1.00 0.00 62 VAL A N 17
ATOM 21328 C CA . VAL A 1 62 ? -9.568 -7.921 -4.343 1.00 0.00 62 VAL A CA 17
ATOM 21329 C C . VAL A 1 62 ? -8.162 -7.745 -4.892 1.00 0.00 62 VAL A C 17
ATOM 21330 O O . VAL A 1 62 ? -7.562 -8.732 -5.337 1.00 0.00 62 VAL A O 17
ATOM 21343 N N . ALA A 1 63 ? -7.638 -6.511 -4.899 1.00 0.00 63 ALA A N 17
ATOM 21344 C CA . ALA A 1 63 ? -6.311 -6.299 -5.451 1.00 0.00 63 ALA A CA 17
ATOM 21345 C C . ALA A 1 63 ? -5.254 -7.070 -4.677 1.00 0.00 63 ALA A C 17
ATOM 21346 O O . ALA A 1 63 ? -4.467 -7.793 -5.287 1.00 0.00 63 ALA A O 17
ATOM 21353 N N . MET A 1 64 ? -5.241 -6.934 -3.340 1.00 0.00 64 MET A N 17
ATOM 21354 C CA . MET A 1 64 ? -4.249 -7.674 -2.541 1.00 0.00 64 MET A CA 17
ATOM 21355 C C . MET A 1 64 ? -4.427 -9.167 -2.720 1.00 0.00 64 MET A C 17
ATOM 21356 O O . MET A 1 64 ? -3.455 -9.903 -2.677 1.00 0.00 64 MET A O 17
ATOM 21370 N N . ARG A 1 65 ? -5.664 -9.610 -2.925 1.00 0.00 65 ARG A N 17
ATOM 21371 C CA . ARG A 1 65 ? -5.926 -11.030 -3.113 1.00 0.00 65 ARG A CA 17
ATOM 21372 C C . ARG A 1 65 ? -5.162 -11.530 -4.343 1.00 0.00 65 ARG A C 17
ATOM 21373 O O . ARG A 1 65 ? -4.598 -12.626 -4.334 1.00 0.00 65 ARG A O 17
ATOM 21394 N N . ALA A 1 66 ? -5.178 -10.717 -5.401 1.00 0.00 66 ALA A N 17
ATOM 21395 C CA . ALA A 1 66 ? -4.515 -11.064 -6.657 1.00 0.00 66 ALA A CA 17
ATOM 21396 C C . ALA A 1 66 ? -3.076 -10.536 -6.756 1.00 0.00 66 ALA A C 17
ATOM 21397 O O . ALA A 1 66 ? -2.401 -10.817 -7.752 1.00 0.00 66 ALA A O 17
ATOM 21404 N N . MET A 1 67 ? -2.613 -9.737 -5.771 1.00 0.00 67 MET A N 17
ATOM 21405 C CA . MET A 1 67 ? -1.255 -9.159 -5.855 1.00 0.00 67 MET A CA 17
ATOM 21406 C C . MET A 1 67 ? -0.334 -9.516 -4.675 1.00 0.00 67 MET A C 17
ATOM 21407 O O . MET A 1 67 ? 0.881 -9.360 -4.800 1.00 0.00 67 MET A O 17
ATOM 21421 N N . ASN A 1 68 ? -0.883 -9.970 -3.538 1.00 0.00 68 ASN A N 17
ATOM 21422 C CA . ASN A 1 68 ? -0.035 -10.308 -2.375 1.00 0.00 68 ASN A CA 17
ATOM 21423 C C . ASN A 1 68 ? 1.095 -11.256 -2.758 1.00 0.00 68 ASN A C 17
ATOM 21424 O O . ASN A 1 68 ? 0.876 -12.439 -3.029 1.00 0.00 68 ASN A O 17
ATOM 21435 N N . GLY A 1 69 ? 2.312 -10.714 -2.762 1.00 0.00 69 GLY A N 17
ATOM 21436 C CA . GLY A 1 69 ? 3.497 -11.481 -3.091 1.00 0.00 69 GLY A CA 17
ATOM 21437 C C . GLY A 1 69 ? 3.548 -11.821 -4.582 1.00 0.00 69 GLY A C 17
ATOM 21438 O O . GLY A 1 69 ? 4.114 -12.848 -4.965 1.00 0.00 69 GLY A O 17
ATOM 21442 N N . GLU A 1 70 ? 2.926 -10.976 -5.412 1.00 0.00 70 GLU A N 17
ATOM 21443 C CA . GLU A 1 70 ? 2.874 -11.220 -6.860 1.00 0.00 70 GLU A CA 17
ATOM 21444 C C . GLU A 1 70 ? 3.776 -10.278 -7.648 1.00 0.00 70 GLU A C 17
ATOM 21445 O O . GLU A 1 70 ? 3.913 -9.098 -7.329 1.00 0.00 70 GLU A O 17
ATOM 21457 N N . SER A 1 71 ? 4.390 -10.848 -8.680 1.00 0.00 71 SER A N 17
ATOM 21458 C CA . SER A 1 71 ? 5.314 -10.146 -9.555 1.00 0.00 71 SER A CA 17
ATOM 21459 C C . SER A 1 71 ? 4.731 -8.873 -10.148 1.00 0.00 71 SER A C 17
ATOM 21460 O O . SER A 1 71 ? 3.968 -8.909 -11.117 1.00 0.00 71 SER A O 17
ATOM 21468 N N . LEU A 1 72 ? 5.177 -7.756 -9.598 1.00 0.00 72 LEU A N 17
ATOM 21469 C CA . LEU A 1 72 ? 4.802 -6.445 -10.101 1.00 0.00 72 LEU A CA 17
ATOM 21470 C C . LEU A 1 72 ? 6.018 -5.938 -10.860 1.00 0.00 72 LEU A C 17
ATOM 21471 O O . LEU A 1 72 ? 7.089 -5.756 -10.271 1.00 0.00 72 LEU A O 17
ATOM 21487 N N . ASP A 1 73 ? 5.867 -5.767 -12.169 1.00 0.00 73 ASP A N 17
ATOM 21488 C CA . ASP A 1 73 ? 6.984 -5.349 -13.017 1.00 0.00 73 ASP A CA 17
ATOM 21489 C C . ASP A 1 73 ? 8.136 -6.366 -12.887 1.00 0.00 73 ASP A C 17
ATOM 21490 O O . ASP A 1 73 ? 9.315 -6.011 -12.965 1.00 0.00 73 ASP A O 17
ATOM 21499 N N . GLY A 1 74 ? 7.767 -7.645 -12.707 1.00 0.00 74 GLY A N 17
ATOM 21500 C CA . GLY A 1 74 ? 8.740 -8.737 -12.588 1.00 0.00 74 GLY A CA 17
ATOM 21501 C C . GLY A 1 74 ? 9.361 -8.859 -11.192 1.00 0.00 74 GLY A C 17
ATOM 21502 O O . GLY A 1 74 ? 10.356 -9.571 -11.024 1.00 0.00 74 GLY A O 17
ATOM 21506 N N . ARG A 1 75 ? 8.769 -8.198 -10.198 1.00 0.00 75 ARG A N 17
ATOM 21507 C CA . ARG A 1 75 ? 9.272 -8.275 -8.825 1.00 0.00 75 ARG A CA 17
ATOM 21508 C C . ARG A 1 75 ? 8.090 -8.381 -7.884 1.00 0.00 75 ARG A C 17
ATOM 21509 O O . ARG A 1 75 ? 7.234 -7.494 -7.866 1.00 0.00 75 ARG A O 17
ATOM 21530 N N . GLN A 1 76 ? 8.028 -9.479 -7.131 1.00 0.00 76 GLN A N 17
ATOM 21531 C CA . GLN A 1 76 ? 6.900 -9.699 -6.241 1.00 0.00 76 GLN A CA 17
ATOM 21532 C C . GLN A 1 76 ? 6.820 -8.644 -5.146 1.00 0.00 76 GLN A C 17
ATOM 21533 O O . GLN A 1 76 ? 7.816 -8.299 -4.509 1.00 0.00 76 GLN A O 17
ATOM 21547 N N . ILE A 1 77 ? 5.598 -8.159 -4.941 1.00 0.00 77 ILE A N 17
ATOM 21548 C CA . ILE A 1 77 ? 5.306 -7.149 -3.927 1.00 0.00 77 ILE A CA 17
ATOM 21549 C C . ILE A 1 77 ? 4.240 -7.666 -3.000 1.00 0.00 77 ILE A C 17
ATOM 21550 O O . ILE A 1 77 ? 3.364 -8.403 -3.430 1.00 0.00 77 ILE A O 17
ATOM 21566 N N . ARG A 1 78 ? 4.321 -7.274 -1.727 1.00 0.00 78 ARG A N 17
ATOM 21567 C CA . ARG A 1 78 ? 3.354 -7.729 -0.732 1.00 0.00 78 ARG A CA 17
ATOM 21568 C C . ARG A 1 78 ? 2.346 -6.642 -0.435 1.00 0.00 78 ARG A C 17
ATOM 21569 O O . ARG A 1 78 ? 2.709 -5.547 0.002 1.00 0.00 78 ARG A O 17
ATOM 21590 N N . VAL A 1 79 ? 1.080 -6.954 -0.700 1.00 0.00 79 VAL A N 17
ATOM 21591 C CA . VAL A 1 79 ? 0.003 -6.000 -0.488 1.00 0.00 79 VAL A CA 17
ATOM 21592 C C . VAL A 1 79 ? -0.759 -6.357 0.793 1.00 0.00 79 VAL A C 17
ATOM 21593 O O . VAL A 1 79 ? -1.559 -7.296 0.809 1.00 0.00 79 VAL A O 17
ATOM 21606 N N . ASP A 1 80 ? -0.508 -5.582 1.854 1.00 0.00 80 ASP A N 17
ATOM 21607 C CA . ASP A 1 80 ? -1.169 -5.787 3.136 1.00 0.00 80 ASP A CA 17
ATOM 21608 C C . ASP A 1 80 ? -2.219 -4.713 3.304 1.00 0.00 80 ASP A C 17
ATOM 21609 O O . ASP A 1 80 ? -1.895 -3.530 3.406 1.00 0.00 80 ASP A O 17
ATOM 21618 N N . HIS A 1 81 ? -3.472 -5.133 3.287 1.00 0.00 81 HIS A N 17
ATOM 21619 C CA . HIS A 1 81 ? -4.583 -4.201 3.376 1.00 0.00 81 HIS A CA 17
ATOM 21620 C C . HIS A 1 81 ? -4.591 -3.372 4.649 1.00 0.00 81 HIS A C 17
ATOM 21621 O O . HIS A 1 81 ? -4.825 -3.887 5.745 1.00 0.00 81 HIS A O 17
ATOM 21636 N N . ALA A 1 82 ? -4.369 -2.066 4.470 1.00 0.00 82 ALA A N 17
ATOM 21637 C CA . ALA A 1 82 ? -4.388 -1.128 5.585 1.00 0.00 82 ALA A CA 17
ATOM 21638 C C . ALA A 1 82 ? -5.793 -1.053 6.188 1.00 0.00 82 ALA A C 17
ATOM 21639 O O . ALA A 1 82 ? -5.949 -0.957 7.407 1.00 0.00 82 ALA A O 17
ATOM 21646 N N . GLY A 1 83 ? -6.812 -1.082 5.316 1.00 0.00 83 GLY A N 17
ATOM 21647 C CA . GLY A 1 83 ? -8.207 -0.997 5.752 1.00 0.00 83 GLY A CA 17
ATOM 21648 C C . GLY A 1 83 ? -8.947 -2.328 5.597 1.00 0.00 83 GLY A C 17
ATOM 21649 O O . GLY A 1 83 ? -8.918 -3.166 6.498 1.00 0.00 83 GLY A O 17
ATOM 21653 N N . LYS A 1 84 ? -9.627 -2.506 4.451 1.00 0.00 84 LYS A N 17
ATOM 21654 C CA . LYS A 1 84 ? -10.404 -3.729 4.182 1.00 0.00 84 LYS A CA 17
ATOM 21655 C C . LYS A 1 84 ? -11.588 -3.825 5.142 1.00 0.00 84 LYS A C 17
ATOM 21656 O O . LYS A 1 84 ? -11.383 -3.622 6.326 1.00 0.00 84 LYS A O 17
ATOM 21676 N N . MET A 1 1 ? -13.586 -4.155 7.941 1.00 0.00 1 MET A N 18
ATOM 21677 C CA . MET A 1 1 ? -13.899 -2.812 7.378 1.00 0.00 1 MET A CA 18
ATOM 21678 C C . MET A 1 1 ? -13.417 -1.738 8.361 1.00 0.00 1 MET A C 18
ATOM 21679 O O . MET A 1 1 ? -14.201 -0.918 8.855 1.00 0.00 1 MET A O 18
ATOM 21695 N N . SER A 1 2 ? -12.111 -1.758 8.640 1.00 0.00 2 SER A N 18
ATOM 21696 C CA . SER A 1 2 ? -11.508 -0.794 9.563 1.00 0.00 2 SER A CA 18
ATOM 21697 C C . SER A 1 2 ? -11.659 0.630 9.037 1.00 0.00 2 SER A C 18
ATOM 21698 O O . SER A 1 2 ? -11.906 1.559 9.809 1.00 0.00 2 SER A O 18
ATOM 21706 N N . SER A 1 3 ? -11.514 0.785 7.720 1.00 0.00 3 SER A N 18
ATOM 21707 C CA . SER A 1 3 ? -11.640 2.093 7.087 1.00 0.00 3 SER A CA 18
ATOM 21708 C C . SER A 1 3 ? -12.146 1.933 5.663 1.00 0.00 3 SER A C 18
ATOM 21709 O O . SER A 1 3 ? -11.793 0.971 4.986 1.00 0.00 3 SER A O 18
ATOM 21717 N N . GLU A 1 4 ? -12.968 2.884 5.226 1.00 0.00 4 GLU A N 18
ATOM 21718 C CA . GLU A 1 4 ? -13.528 2.855 3.870 1.00 0.00 4 GLU A CA 18
ATOM 21719 C C . GLU A 1 4 ? -12.538 3.401 2.828 1.00 0.00 4 GLU A C 18
ATOM 21720 O O . GLU A 1 4 ? -12.893 3.555 1.655 1.00 0.00 4 GLU A O 18
ATOM 21732 N N . GLU A 1 5 ? -11.306 3.686 3.259 1.00 0.00 5 GLU A N 18
ATOM 21733 C CA . GLU A 1 5 ? -10.273 4.210 2.373 1.00 0.00 5 GLU A CA 18
ATOM 21734 C C . GLU A 1 5 ? -9.903 3.201 1.294 1.00 0.00 5 GLU A C 18
ATOM 21735 O O . GLU A 1 5 ? -9.579 3.588 0.172 1.00 0.00 5 GLU A O 18
ATOM 21747 N N . GLY A 1 6 ? -9.909 1.912 1.652 1.00 0.00 6 GLY A N 18
ATOM 21748 C CA . GLY A 1 6 ? -9.529 0.861 0.704 1.00 0.00 6 GLY A CA 18
ATOM 21749 C C . GLY A 1 6 ? -8.012 0.905 0.442 1.00 0.00 6 GLY A C 18
ATOM 21750 O O . GLY A 1 6 ? -7.531 0.466 -0.603 1.00 0.00 6 GLY A O 18
ATOM 21754 N N . LYS A 1 7 ? -7.264 1.470 1.396 1.00 0.00 7 LYS A N 18
ATOM 21755 C CA . LYS A 1 7 ? -5.821 1.614 1.256 1.00 0.00 7 LYS A CA 18
ATOM 21756 C C . LYS A 1 7 ? -5.080 0.305 1.476 1.00 0.00 7 LYS A C 18
ATOM 21757 O O . LYS A 1 7 ? -5.277 -0.377 2.479 1.00 0.00 7 LYS A O 18
ATOM 21776 N N . LEU A 1 8 ? -4.199 -0.006 0.518 1.00 0.00 8 LEU A N 18
ATOM 21777 C CA . LEU A 1 8 ? -3.372 -1.203 0.583 1.00 0.00 8 LEU A CA 18
ATOM 21778 C C . LEU A 1 8 ? -1.921 -0.793 0.800 1.00 0.00 8 LEU A C 18
ATOM 21779 O O . LEU A 1 8 ? -1.505 0.265 0.326 1.00 0.00 8 LEU A O 18
ATOM 21795 N N . PHE A 1 9 ? -1.157 -1.628 1.505 1.00 0.00 9 PHE A N 18
ATOM 21796 C CA . PHE A 1 9 ? 0.257 -1.329 1.767 1.00 0.00 9 PHE A CA 18
ATOM 21797 C C . PHE A 1 9 ? 1.140 -2.241 0.912 1.00 0.00 9 PHE A C 18
ATOM 21798 O O . PHE A 1 9 ? 1.108 -3.456 1.073 1.00 0.00 9 PHE A O 18
ATOM 21815 N N . VAL A 1 10 ? 1.920 -1.651 0.003 1.00 0.00 10 VAL A N 18
ATOM 21816 C CA . VAL A 1 10 ? 2.789 -2.442 -0.877 1.00 0.00 10 VAL A CA 18
ATOM 21817 C C . VAL A 1 10 ? 4.238 -2.366 -0.396 1.00 0.00 10 VAL A C 18
ATOM 21818 O O . VAL A 1 10 ? 4.728 -1.285 -0.056 1.00 0.00 10 VAL A O 18
ATOM 21831 N N . GLY A 1 11 ? 4.918 -3.514 -0.387 1.00 0.00 11 GLY A N 18
ATOM 21832 C CA . GLY A 1 11 ? 6.320 -3.575 0.035 1.00 0.00 11 GLY A CA 18
ATOM 21833 C C . GLY A 1 11 ? 7.173 -4.290 -1.005 1.00 0.00 11 GLY A C 18
ATOM 21834 O O . GLY A 1 11 ? 6.657 -5.067 -1.814 1.00 0.00 11 GLY A O 18
ATOM 21838 N N . GLY A 1 12 ? 8.478 -4.002 -0.992 1.00 0.00 12 GLY A N 18
ATOM 21839 C CA . GLY A 1 12 ? 9.405 -4.604 -1.954 1.00 0.00 12 GLY A CA 18
ATOM 21840 C C . GLY A 1 12 ? 9.146 -4.061 -3.358 1.00 0.00 12 GLY A C 18
ATOM 21841 O O . GLY A 1 12 ? 9.268 -4.788 -4.348 1.00 0.00 12 GLY A O 18
ATOM 21845 N N . LEU A 1 13 ? 8.758 -2.785 -3.427 1.00 0.00 13 LEU A N 18
ATOM 21846 C CA . LEU A 1 13 ? 8.443 -2.137 -4.697 1.00 0.00 13 LEU A CA 18
ATOM 21847 C C . LEU A 1 13 ? 9.653 -2.137 -5.625 1.00 0.00 13 LEU A C 18
ATOM 21848 O O . LEU A 1 13 ? 10.750 -1.741 -5.227 1.00 0.00 13 LEU A O 18
ATOM 21864 N N . ASN A 1 14 ? 9.435 -2.575 -6.869 1.00 0.00 14 ASN A N 18
ATOM 21865 C CA . ASN A 1 14 ? 10.514 -2.613 -7.851 1.00 0.00 14 ASN A CA 18
ATOM 21866 C C . ASN A 1 14 ? 11.011 -1.198 -8.082 1.00 0.00 14 ASN A C 18
ATOM 21867 O O . ASN A 1 14 ? 10.289 -0.238 -7.820 1.00 0.00 14 ASN A O 18
ATOM 21878 N N . PHE A 1 15 ? 12.250 -1.084 -8.544 1.00 0.00 15 PHE A N 18
ATOM 21879 C CA . PHE A 1 15 ? 12.871 0.216 -8.776 1.00 0.00 15 PHE A CA 18
ATOM 21880 C C . PHE A 1 15 ? 12.071 1.062 -9.764 1.00 0.00 15 PHE A C 18
ATOM 21881 O O . PHE A 1 15 ? 12.001 2.288 -9.611 1.00 0.00 15 PHE A O 18
ATOM 21898 N N . ASN A 1 16 ? 11.495 0.419 -10.782 1.00 0.00 16 ASN A N 18
ATOM 21899 C CA . ASN A 1 16 ? 10.731 1.148 -11.800 1.00 0.00 16 ASN A CA 18
ATOM 21900 C C . ASN A 1 16 ? 9.223 1.183 -11.509 1.00 0.00 16 ASN A C 18
ATOM 21901 O O . ASN A 1 16 ? 8.454 1.680 -12.337 1.00 0.00 16 ASN A O 18
ATOM 21912 N N . THR A 1 17 ? 8.805 0.688 -10.337 1.00 0.00 17 THR A N 18
ATOM 21913 C CA . THR A 1 17 ? 7.390 0.707 -9.968 1.00 0.00 17 THR A CA 18
ATOM 21914 C C . THR A 1 17 ? 7.103 2.015 -9.242 1.00 0.00 17 THR A C 18
ATOM 21915 O O . THR A 1 17 ? 7.846 2.399 -8.337 1.00 0.00 17 THR A O 18
ATOM 21926 N N . ASP A 1 18 ? 6.053 2.712 -9.674 1.00 0.00 18 ASP A N 18
ATOM 21927 C CA . ASP A 1 18 ? 5.707 3.997 -9.090 1.00 0.00 18 ASP A CA 18
ATOM 21928 C C . ASP A 1 18 ? 4.194 4.178 -9.058 1.00 0.00 18 ASP A C 18
ATOM 21929 O O . ASP A 1 18 ? 3.471 3.203 -9.117 1.00 0.00 18 ASP A O 18
ATOM 21938 N N . GLU A 1 19 ? 3.728 5.422 -8.938 1.00 0.00 19 GLU A N 18
ATOM 21939 C CA . GLU A 1 19 ? 2.299 5.695 -8.869 1.00 0.00 19 GLU A CA 18
ATOM 21940 C C . GLU A 1 19 ? 1.590 5.133 -10.096 1.00 0.00 19 GLU A C 18
ATOM 21941 O O . GLU A 1 19 ? 0.496 4.575 -9.982 1.00 0.00 19 GLU A O 18
ATOM 21953 N N . GLN A 1 20 ? 2.218 5.279 -11.262 1.00 0.00 20 GLN A N 18
ATOM 21954 C CA . GLN A 1 20 ? 1.641 4.776 -12.509 1.00 0.00 20 GLN A CA 18
ATOM 21955 C C . GLN A 1 20 ? 1.667 3.256 -12.570 1.00 0.00 20 GLN A C 18
ATOM 21956 O O . GLN A 1 20 ? 0.677 2.642 -12.962 1.00 0.00 20 GLN A O 18
ATOM 21970 N N . ALA A 1 21 ? 2.796 2.649 -12.180 1.00 0.00 21 ALA A N 18
ATOM 21971 C CA . ALA A 1 21 ? 2.906 1.189 -12.194 1.00 0.00 21 ALA A CA 18
ATOM 21972 C C . ALA A 1 21 ? 1.925 0.599 -11.189 1.00 0.00 21 ALA A C 18
ATOM 21973 O O . ALA A 1 21 ? 1.207 -0.361 -11.488 1.00 0.00 21 ALA A O 18
ATOM 21980 N N . LEU A 1 22 ? 1.883 1.216 -10.006 1.00 0.00 22 LEU A N 18
ATOM 21981 C CA . LEU A 1 22 ? 0.964 0.790 -8.948 1.00 0.00 22 LEU A CA 18
ATOM 21982 C C . LEU A 1 22 ? -0.470 0.909 -9.451 1.00 0.00 22 LEU A C 18
ATOM 21983 O O . LEU A 1 22 ? -1.263 -0.024 -9.345 1.00 0.00 22 LEU A O 18
ATOM 21999 N N . GLU A 1 23 ? -0.783 2.090 -9.970 1.00 0.00 23 GLU A N 18
ATOM 22000 C CA . GLU A 1 23 ? -2.119 2.390 -10.465 1.00 0.00 23 GLU A CA 18
ATOM 22001 C C . GLU A 1 23 ? -2.541 1.453 -11.598 1.00 0.00 23 GLU A C 18
ATOM 22002 O O . GLU A 1 23 ? -3.665 0.982 -11.599 1.00 0.00 23 GLU A O 18
ATOM 22014 N N . ASP A 1 24 ? -1.662 1.230 -12.576 1.00 0.00 24 ASP A N 18
ATOM 22015 C CA . ASP A 1 24 ? -2.012 0.399 -13.738 1.00 0.00 24 ASP A CA 18
ATOM 22016 C C . ASP A 1 24 ? -2.392 -1.046 -13.378 1.00 0.00 24 ASP A C 18
ATOM 22017 O O . ASP A 1 24 ? -3.434 -1.540 -13.834 1.00 0.00 24 ASP A O 18
ATOM 22026 N N . HIS A 1 25 ? -1.554 -1.724 -12.590 1.00 0.00 25 HIS A N 18
ATOM 22027 C CA . HIS A 1 25 ? -1.826 -3.122 -12.230 1.00 0.00 25 HIS A CA 18
ATOM 22028 C C . HIS A 1 25 ? -2.982 -3.256 -11.244 1.00 0.00 25 HIS A C 18
ATOM 22029 O O . HIS A 1 25 ? -3.842 -4.130 -11.398 1.00 0.00 25 HIS A O 18
ATOM 22044 N N . PHE A 1 26 ? -3.000 -2.383 -10.241 1.00 0.00 26 PHE A N 18
ATOM 22045 C CA . PHE A 1 26 ? -4.052 -2.404 -9.227 1.00 0.00 26 PHE A CA 18
ATOM 22046 C C . PHE A 1 26 ? -5.389 -1.959 -9.826 1.00 0.00 26 PHE A C 18
ATOM 22047 O O . PHE A 1 26 ? -6.441 -2.462 -9.430 1.00 0.00 26 PHE A O 18
ATOM 22064 N N . SER A 1 27 ? -5.339 -1.038 -10.805 1.00 0.00 27 SER A N 18
ATOM 22065 C CA . SER A 1 27 ? -6.554 -0.570 -11.474 1.00 0.00 27 SER A CA 18
ATOM 22066 C C . SER A 1 27 ? -7.210 -1.744 -12.168 1.00 0.00 27 SER A C 18
ATOM 22067 O O . SER A 1 27 ? -8.431 -1.915 -12.122 1.00 0.00 27 SER A O 18
ATOM 22075 N N . SER A 1 28 ? -6.366 -2.547 -12.817 1.00 0.00 28 SER A N 18
ATOM 22076 C CA . SER A 1 28 ? -6.826 -3.712 -13.538 1.00 0.00 28 SER A CA 18
ATOM 22077 C C . SER A 1 28 ? -7.549 -4.675 -12.602 1.00 0.00 28 SER A C 18
ATOM 22078 O O . SER A 1 28 ? -8.602 -5.215 -12.954 1.00 0.00 28 SER A O 18
ATOM 22086 N N . PHE A 1 29 ? -6.981 -4.883 -11.410 1.00 0.00 29 PHE A N 18
ATOM 22087 C CA . PHE A 1 29 ? -7.590 -5.785 -10.427 1.00 0.00 29 PHE A CA 18
ATOM 22088 C C . PHE A 1 29 ? -8.852 -5.168 -9.809 1.00 0.00 29 PHE A C 18
ATOM 22089 O O . PHE A 1 29 ? -9.818 -5.881 -9.524 1.00 0.00 29 PHE A O 18
ATOM 22106 N N . GLY A 1 30 ? -8.838 -3.845 -9.610 1.00 0.00 30 GLY A N 18
ATOM 22107 C CA . GLY A 1 30 ? -9.985 -3.137 -9.030 1.00 0.00 30 GLY A CA 18
ATOM 22108 C C . GLY A 1 30 ? -9.804 -1.617 -9.177 1.00 0.00 30 GLY A C 18
ATOM 22109 O O . GLY A 1 30 ? -8.723 -1.186 -9.553 1.00 0.00 30 GLY A O 18
ATOM 22113 N N . PRO A 1 31 ? -10.819 -0.794 -8.899 1.00 0.00 31 PRO A N 18
ATOM 22114 C CA . PRO A 1 31 ? -10.697 0.698 -9.037 1.00 0.00 31 PRO A CA 18
ATOM 22115 C C . PRO A 1 31 ? -9.712 1.294 -8.030 1.00 0.00 31 PRO A C 18
ATOM 22116 O O . PRO A 1 31 ? -9.615 0.828 -6.901 1.00 0.00 31 PRO A O 18
ATOM 22127 N N . ILE A 1 32 ? -8.973 2.319 -8.468 1.00 0.00 32 ILE A N 18
ATOM 22128 C CA . ILE A 1 32 ? -7.968 2.974 -7.625 1.00 0.00 32 ILE A CA 18
ATOM 22129 C C . ILE A 1 32 ? -8.365 4.428 -7.320 1.00 0.00 32 ILE A C 18
ATOM 22130 O O . ILE A 1 32 ? -8.382 5.270 -8.224 1.00 0.00 32 ILE A O 18
ATOM 22146 N N . SER A 1 33 ? -8.648 4.713 -6.041 1.00 0.00 33 SER A N 18
ATOM 22147 C CA . SER A 1 33 ? -9.002 6.073 -5.631 1.00 0.00 33 SER A CA 18
ATOM 22148 C C . SER A 1 33 ? -7.792 7.002 -5.768 1.00 0.00 33 SER A C 18
ATOM 22149 O O . SER A 1 33 ? -7.881 8.066 -6.384 1.00 0.00 33 SER A O 18
ATOM 22157 N N . GLU A 1 34 ? -6.660 6.576 -5.192 1.00 0.00 34 GLU A N 18
ATOM 22158 C CA . GLU A 1 34 ? -5.413 7.348 -5.245 1.00 0.00 34 GLU A CA 18
ATOM 22159 C C . GLU A 1 34 ? -4.222 6.413 -5.108 1.00 0.00 34 GLU A C 18
ATOM 22160 O O . GLU A 1 34 ? -4.397 5.256 -4.741 1.00 0.00 34 GLU A O 18
ATOM 22172 N N . VAL A 1 35 ? -3.011 6.912 -5.395 1.00 0.00 35 VAL A N 18
ATOM 22173 C CA . VAL A 1 35 ? -1.806 6.082 -5.259 1.00 0.00 35 VAL A CA 18
ATOM 22174 C C . VAL A 1 35 ? -0.650 6.916 -4.692 1.00 0.00 35 VAL A C 18
ATOM 22175 O O . VAL A 1 35 ? -0.535 8.108 -4.986 1.00 0.00 35 VAL A O 18
ATOM 22188 N N . VAL A 1 36 ? 0.201 6.273 -3.896 1.00 0.00 36 VAL A N 18
ATOM 22189 C CA . VAL A 1 36 ? 1.354 6.942 -3.299 1.00 0.00 36 VAL A CA 18
ATOM 22190 C C . VAL A 1 36 ? 2.529 5.963 -3.191 1.00 0.00 36 VAL A C 18
ATOM 22191 O O . VAL A 1 36 ? 2.506 5.067 -2.349 1.00 0.00 36 VAL A O 18
ATOM 22204 N N . VAL A 1 37 ? 3.561 6.163 -4.015 1.00 0.00 37 VAL A N 18
ATOM 22205 C CA . VAL A 1 37 ? 4.750 5.302 -3.973 1.00 0.00 37 VAL A CA 18
ATOM 22206 C C . VAL A 1 37 ? 5.938 6.131 -3.498 1.00 0.00 37 VAL A C 18
ATOM 22207 O O . VAL A 1 37 ? 6.210 7.204 -4.044 1.00 0.00 37 VAL A O 18
ATOM 22220 N N . VAL A 1 38 ? 6.640 5.620 -2.486 1.00 0.00 38 VAL A N 18
ATOM 22221 C CA . VAL A 1 38 ? 7.800 6.322 -1.950 1.00 0.00 38 VAL A CA 18
ATOM 22222 C C . VAL A 1 38 ? 8.973 6.137 -2.912 1.00 0.00 38 VAL A C 18
ATOM 22223 O O . VAL A 1 38 ? 9.441 5.015 -3.131 1.00 0.00 38 VAL A O 18
ATOM 22236 N N . LYS A 1 39 ? 9.433 7.252 -3.477 1.00 0.00 39 LYS A N 18
ATOM 22237 C CA . LYS A 1 39 ? 10.545 7.233 -4.422 1.00 0.00 39 LYS A CA 18
ATOM 22238 C C . LYS A 1 39 ? 11.674 8.117 -3.934 1.00 0.00 39 LYS A C 18
ATOM 22239 O O . LYS A 1 39 ? 11.460 9.037 -3.140 1.00 0.00 39 LYS A O 18
ATOM 22258 N N . ASP A 1 40 ? 12.867 7.851 -4.454 1.00 0.00 40 ASP A N 18
ATOM 22259 C CA . ASP A 1 40 ? 14.029 8.630 -4.125 1.00 0.00 40 ASP A CA 18
ATOM 22260 C C . ASP A 1 40 ? 13.845 10.024 -4.721 1.00 0.00 40 ASP A C 18
ATOM 22261 O O . ASP A 1 40 ? 13.476 10.143 -5.875 1.00 0.00 40 ASP A O 18
ATOM 22270 N N . ARG A 1 41 ? 14.069 11.063 -3.938 1.00 0.00 41 ARG A N 18
ATOM 22271 C CA . ARG A 1 41 ? 13.905 12.437 -4.441 1.00 0.00 41 ARG A CA 18
ATOM 22272 C C . ARG A 1 41 ? 15.128 12.886 -5.255 1.00 0.00 41 ARG A C 18
ATOM 22273 O O . ARG A 1 41 ? 15.066 13.896 -5.960 1.00 0.00 41 ARG A O 18
ATOM 22294 N N . GLU A 1 42 ? 16.226 12.127 -5.159 1.00 0.00 42 GLU A N 18
ATOM 22295 C CA . GLU A 1 42 ? 17.451 12.443 -5.895 1.00 0.00 42 GLU A CA 18
ATOM 22296 C C . GLU A 1 42 ? 17.631 11.510 -7.095 1.00 0.00 42 GLU A C 18
ATOM 22297 O O . GLU A 1 42 ? 18.283 11.873 -8.076 1.00 0.00 42 GLU A O 18
ATOM 22309 N N . THR A 1 43 ? 17.046 10.308 -7.009 1.00 0.00 43 THR A N 18
ATOM 22310 C CA . THR A 1 43 ? 17.141 9.322 -8.088 1.00 0.00 43 THR A CA 18
ATOM 22311 C C . THR A 1 43 ? 15.783 9.130 -8.782 1.00 0.00 43 THR A C 18
ATOM 22312 O O . THR A 1 43 ? 15.713 8.588 -9.887 1.00 0.00 43 THR A O 18
ATOM 22323 N N . GLN A 1 44 ? 14.714 9.550 -8.105 1.00 0.00 44 GLN A N 18
ATOM 22324 C CA . GLN A 1 44 ? 13.356 9.395 -8.616 1.00 0.00 44 GLN A CA 18
ATOM 22325 C C . GLN A 1 44 ? 13.101 7.912 -8.924 1.00 0.00 44 GLN A C 18
ATOM 22326 O O . GLN A 1 44 ? 12.411 7.552 -9.881 1.00 0.00 44 GLN A O 18
ATOM 22340 N N . ARG A 1 45 ? 13.691 7.075 -8.076 1.00 0.00 45 ARG A N 18
ATOM 22341 C CA . ARG A 1 45 ? 13.597 5.630 -8.175 1.00 0.00 45 ARG A CA 18
ATOM 22342 C C . ARG A 1 45 ? 12.975 5.073 -6.898 1.00 0.00 45 ARG A C 18
ATOM 22343 O O . ARG A 1 45 ? 13.318 5.492 -5.793 1.00 0.00 45 ARG A O 18
ATOM 22364 N N . SER A 1 46 ? 12.065 4.128 -7.073 1.00 0.00 46 SER A N 18
ATOM 22365 C CA . SER A 1 46 ? 11.375 3.497 -5.945 1.00 0.00 46 SER A CA 18
ATOM 22366 C C . SER A 1 46 ? 12.371 2.988 -4.921 1.00 0.00 46 SER A C 18
ATOM 22367 O O . SER A 1 46 ? 13.432 2.463 -5.264 1.00 0.00 46 SER A O 18
ATOM 22375 N N . ARG A 1 47 ? 12.013 3.180 -3.659 1.00 0.00 47 ARG A N 18
ATOM 22376 C CA . ARG A 1 47 ? 12.866 2.782 -2.540 1.00 0.00 47 ARG A CA 18
ATOM 22377 C C . ARG A 1 47 ? 12.456 1.427 -1.944 1.00 0.00 47 ARG A C 18
ATOM 22378 O O . ARG A 1 47 ? 12.903 1.076 -0.848 1.00 0.00 47 ARG A O 18
ATOM 22399 N N . GLY A 1 48 ? 11.609 0.675 -2.660 1.00 0.00 48 GLY A N 18
ATOM 22400 C CA . GLY A 1 48 ? 11.152 -0.633 -2.175 1.00 0.00 48 GLY A CA 18
ATOM 22401 C C . GLY A 1 48 ? 9.866 -0.532 -1.344 1.00 0.00 48 GLY A C 18
ATOM 22402 O O . GLY A 1 48 ? 9.464 -1.511 -0.713 1.00 0.00 48 GLY A O 18
ATOM 22406 N N . PHE A 1 49 ? 9.235 0.646 -1.337 1.00 0.00 49 PHE A N 18
ATOM 22407 C CA . PHE A 1 49 ? 8.003 0.854 -0.572 1.00 0.00 49 PHE A CA 18
ATOM 22408 C C . PHE A 1 49 ? 6.988 1.663 -1.380 1.00 0.00 49 PHE A C 18
ATOM 22409 O O . PHE A 1 49 ? 7.364 2.515 -2.189 1.00 0.00 49 PHE A O 18
ATOM 22426 N N . GLY A 1 50 ? 5.703 1.396 -1.139 1.00 0.00 50 GLY A N 18
ATOM 22427 C CA . GLY A 1 50 ? 4.623 2.101 -1.822 1.00 0.00 50 GLY A CA 18
ATOM 22428 C C . GLY A 1 50 ? 3.269 1.654 -1.277 1.00 0.00 50 GLY A C 18
ATOM 22429 O O . GLY A 1 50 ? 3.170 0.598 -0.649 1.00 0.00 50 GLY A O 18
ATOM 22433 N N . PHE A 1 51 ? 2.234 2.454 -1.535 1.00 0.00 51 PHE A N 18
ATOM 22434 C CA . PHE A 1 51 ? 0.881 2.130 -1.085 1.00 0.00 51 PHE A CA 18
ATOM 22435 C C . PHE A 1 51 ? -0.121 2.945 -1.886 1.00 0.00 51 PHE A C 18
ATOM 22436 O O . PHE A 1 51 ? 0.244 3.977 -2.447 1.00 0.00 51 PHE A O 18
ATOM 22453 N N . ILE A 1 52 ? -1.370 2.480 -1.956 1.00 0.00 52 ILE A N 18
ATOM 22454 C CA . ILE A 1 52 ? -2.395 3.195 -2.726 1.00 0.00 52 ILE A CA 18
ATOM 22455 C C . ILE A 1 52 ? -3.784 3.078 -2.105 1.00 0.00 52 ILE A C 18
ATOM 22456 O O . ILE A 1 52 ? -4.079 2.117 -1.396 1.00 0.00 52 ILE A O 18
ATOM 22472 N N . THR A 1 53 ? -4.625 4.087 -2.375 1.00 0.00 53 THR A N 18
ATOM 22473 C CA . THR A 1 53 ? -5.982 4.137 -1.840 1.00 0.00 53 THR A CA 18
ATOM 22474 C C . THR A 1 53 ? -7.019 3.706 -2.887 1.00 0.00 53 THR A C 18
ATOM 22475 O O . THR A 1 53 ? -7.022 4.186 -4.015 1.00 0.00 53 THR A O 18
ATOM 22486 N N . PHE A 1 54 ? -7.896 2.788 -2.480 1.00 0.00 54 PHE A N 18
ATOM 22487 C CA . PHE A 1 54 ? -8.957 2.276 -3.355 1.00 0.00 54 PHE A CA 18
ATOM 22488 C C . PHE A 1 54 ? -10.264 3.009 -3.137 1.00 0.00 54 PHE A C 18
ATOM 22489 O O . PHE A 1 54 ? -10.452 3.703 -2.139 1.00 0.00 54 PHE A O 18
ATOM 22506 N N . THR A 1 55 ? -11.168 2.817 -4.087 1.00 0.00 55 THR A N 18
ATOM 22507 C CA . THR A 1 55 ? -12.484 3.419 -4.023 1.00 0.00 55 THR A CA 18
ATOM 22508 C C . THR A 1 55 ? -13.196 2.930 -2.765 1.00 0.00 55 THR A C 18
ATOM 22509 O O . THR A 1 55 ? -13.757 3.724 -2.005 1.00 0.00 55 THR A O 18
ATOM 22520 N N . ASN A 1 56 ? -13.158 1.614 -2.567 1.00 0.00 56 ASN A N 18
ATOM 22521 C CA . ASN A 1 56 ? -13.793 0.994 -1.412 1.00 0.00 56 ASN A CA 18
ATOM 22522 C C . ASN A 1 56 ? -12.989 -0.224 -0.912 1.00 0.00 56 ASN A C 18
ATOM 22523 O O . ASN A 1 56 ? -12.314 -0.878 -1.710 1.00 0.00 56 ASN A O 18
ATOM 22534 N N . PRO A 1 57 ? -13.051 -0.555 0.377 1.00 0.00 57 PRO A N 18
ATOM 22535 C CA . PRO A 1 57 ? -12.323 -1.735 0.954 1.00 0.00 57 PRO A CA 18
ATOM 22536 C C . PRO A 1 57 ? -12.452 -2.982 0.089 1.00 0.00 57 PRO A C 18
ATOM 22537 O O . PRO A 1 57 ? -11.532 -3.793 0.024 1.00 0.00 57 PRO A O 18
ATOM 22548 N N . GLU A 1 58 ? -13.600 -3.119 -0.560 1.00 0.00 58 GLU A N 18
ATOM 22549 C CA . GLU A 1 58 ? -13.863 -4.261 -1.427 1.00 0.00 58 GLU A CA 18
ATOM 22550 C C . GLU A 1 58 ? -12.886 -4.284 -2.598 1.00 0.00 58 GLU A C 18
ATOM 22551 O O . GLU A 1 58 ? -12.415 -5.349 -3.009 1.00 0.00 58 GLU A O 18
ATOM 22563 N N . HIS A 1 59 ? -12.591 -3.101 -3.127 1.00 0.00 59 HIS A N 18
ATOM 22564 C CA . HIS A 1 59 ? -11.687 -2.983 -4.253 1.00 0.00 59 HIS A CA 18
ATOM 22565 C C . HIS A 1 59 ? -10.258 -3.203 -3.777 1.00 0.00 59 HIS A C 18
ATOM 22566 O O . HIS A 1 59 ? -9.456 -3.861 -4.451 1.00 0.00 59 HIS A O 18
ATOM 22581 N N . ALA A 1 60 ? -9.969 -2.683 -2.584 1.00 0.00 60 ALA A N 18
ATOM 22582 C CA . ALA A 1 60 ? -8.665 -2.849 -1.973 1.00 0.00 60 ALA A CA 18
ATOM 22583 C C . ALA A 1 60 ? -8.396 -4.334 -1.736 1.00 0.00 60 ALA A C 18
ATOM 22584 O O . ALA A 1 60 ? -7.290 -4.823 -1.976 1.00 0.00 60 ALA A O 18
ATOM 22591 N N . SER A 1 61 ? -9.425 -5.043 -1.251 1.00 0.00 61 SER A N 18
ATOM 22592 C CA . SER A 1 61 ? -9.294 -6.471 -0.957 1.00 0.00 61 SER A CA 18
ATOM 22593 C C . SER A 1 61 ? -8.965 -7.276 -2.210 1.00 0.00 61 SER A C 18
ATOM 22594 O O . SER A 1 61 ? -8.186 -8.232 -2.137 1.00 0.00 61 SER A O 18
ATOM 22602 N N . VAL A 1 62 ? -9.557 -6.904 -3.352 1.00 0.00 62 VAL A N 18
ATOM 22603 C CA . VAL A 1 62 ? -9.294 -7.639 -4.601 1.00 0.00 62 VAL A CA 18
ATOM 22604 C C . VAL A 1 62 ? -7.829 -7.482 -4.997 1.00 0.00 62 VAL A C 18
ATOM 22605 O O . VAL A 1 62 ? -7.196 -8.455 -5.413 1.00 0.00 62 VAL A O 18
ATOM 22618 N N . ALA A 1 63 ? -7.315 -6.247 -4.915 1.00 0.00 63 ALA A N 18
ATOM 22619 C CA . ALA A 1 63 ? -5.943 -5.991 -5.323 1.00 0.00 63 ALA A CA 18
ATOM 22620 C C . ALA A 1 63 ? -4.972 -6.834 -4.515 1.00 0.00 63 ALA A C 18
ATOM 22621 O O . ALA A 1 63 ? -4.126 -7.508 -5.102 1.00 0.00 63 ALA A O 18
ATOM 22628 N N . MET A 1 64 ? -5.104 -6.826 -3.183 1.00 0.00 64 MET A N 18
ATOM 22629 C CA . MET A 1 64 ? -4.215 -7.654 -2.355 1.00 0.00 64 MET A CA 18
ATOM 22630 C C . MET A 1 64 ? -4.483 -9.122 -2.608 1.00 0.00 64 MET A C 18
ATOM 22631 O O . MET A 1 64 ? -3.564 -9.927 -2.573 1.00 0.00 64 MET A O 18
ATOM 22645 N N . ARG A 1 65 ? -5.742 -9.463 -2.869 1.00 0.00 65 ARG A N 18
ATOM 22646 C CA . ARG A 1 65 ? -6.106 -10.845 -3.131 1.00 0.00 65 ARG A CA 18
ATOM 22647 C C . ARG A 1 65 ? -5.347 -11.351 -4.358 1.00 0.00 65 ARG A C 18
ATOM 22648 O O . ARG A 1 65 ? -4.833 -12.472 -4.364 1.00 0.00 65 ARG A O 18
ATOM 22669 N N . ALA A 1 66 ? -5.310 -10.515 -5.401 1.00 0.00 66 ALA A N 18
ATOM 22670 C CA . ALA A 1 66 ? -4.639 -10.879 -6.651 1.00 0.00 66 ALA A CA 18
ATOM 22671 C C . ALA A 1 66 ? -3.172 -10.421 -6.724 1.00 0.00 66 ALA A C 18
ATOM 22672 O O . ALA A 1 66 ? -2.504 -10.710 -7.723 1.00 0.00 66 ALA A O 18
ATOM 22679 N N . MET A 1 67 ? -2.682 -9.668 -5.721 1.00 0.00 67 MET A N 18
ATOM 22680 C CA . MET A 1 67 ? -1.298 -9.146 -5.782 1.00 0.00 67 MET A CA 18
ATOM 22681 C C . MET A 1 67 ? -0.396 -9.561 -4.599 1.00 0.00 67 MET A C 18
ATOM 22682 O O . MET A 1 67 ? 0.827 -9.478 -4.730 1.00 0.00 67 MET A O 18
ATOM 22696 N N . ASN A 1 68 ? -0.958 -9.987 -3.456 1.00 0.00 68 ASN A N 18
ATOM 22697 C CA . ASN A 1 68 ? -0.109 -10.370 -2.302 1.00 0.00 68 ASN A CA 18
ATOM 22698 C C . ASN A 1 68 ? 0.986 -11.353 -2.709 1.00 0.00 68 ASN A C 18
ATOM 22699 O O . ASN A 1 68 ? 0.719 -12.521 -3.000 1.00 0.00 68 ASN A O 18
ATOM 22710 N N . GLY A 1 69 ? 2.225 -10.860 -2.709 1.00 0.00 69 GLY A N 18
ATOM 22711 C CA . GLY A 1 69 ? 3.374 -11.673 -3.059 1.00 0.00 69 GLY A CA 18
ATOM 22712 C C . GLY A 1 69 ? 3.400 -11.998 -4.555 1.00 0.00 69 GLY A C 18
ATOM 22713 O O . GLY A 1 69 ? 3.903 -13.049 -4.953 1.00 0.00 69 GLY A O 18
ATOM 22717 N N . GLU A 1 70 ? 2.817 -11.112 -5.369 1.00 0.00 70 GLU A N 18
ATOM 22718 C CA . GLU A 1 70 ? 2.734 -11.332 -6.819 1.00 0.00 70 GLU A CA 18
ATOM 22719 C C . GLU A 1 70 ? 3.605 -10.369 -7.614 1.00 0.00 70 GLU A C 18
ATOM 22720 O O . GLU A 1 70 ? 3.718 -9.186 -7.294 1.00 0.00 70 GLU A O 18
ATOM 22732 N N . SER A 1 71 ? 4.219 -10.923 -8.655 1.00 0.00 71 SER A N 18
ATOM 22733 C CA . SER A 1 71 ? 5.110 -10.190 -9.541 1.00 0.00 71 SER A CA 18
ATOM 22734 C C . SER A 1 71 ? 4.472 -8.933 -10.107 1.00 0.00 71 SER A C 18
ATOM 22735 O O . SER A 1 71 ? 3.694 -8.982 -11.064 1.00 0.00 71 SER A O 18
ATOM 22743 N N . LEU A 1 72 ? 4.887 -7.808 -9.544 1.00 0.00 72 LEU A N 18
ATOM 22744 C CA . LEU A 1 72 ? 4.455 -6.503 -10.015 1.00 0.00 72 LEU A CA 18
ATOM 22745 C C . LEU A 1 72 ? 5.637 -5.933 -10.782 1.00 0.00 72 LEU A C 18
ATOM 22746 O O . LEU A 1 72 ? 6.717 -5.750 -10.212 1.00 0.00 72 LEU A O 18
ATOM 22762 N N . ASP A 1 73 ? 5.448 -5.707 -12.079 1.00 0.00 73 ASP A N 18
ATOM 22763 C CA . ASP A 1 73 ? 6.533 -5.221 -12.930 1.00 0.00 73 ASP A CA 18
ATOM 22764 C C . ASP A 1 73 ? 7.709 -6.215 -12.887 1.00 0.00 73 ASP A C 18
ATOM 22765 O O . ASP A 1 73 ? 8.876 -5.826 -13.003 1.00 0.00 73 ASP A O 18
ATOM 22774 N N . GLY A 1 74 ? 7.378 -7.509 -12.747 1.00 0.00 74 GLY A N 18
ATOM 22775 C CA . GLY A 1 74 ? 8.381 -8.579 -12.718 1.00 0.00 74 GLY A CA 18
ATOM 22776 C C . GLY A 1 74 ? 9.044 -8.762 -11.348 1.00 0.00 74 GLY A C 18
ATOM 22777 O O . GLY A 1 74 ? 10.047 -9.473 -11.244 1.00 0.00 74 GLY A O 18
ATOM 22781 N N . ARG A 1 75 ? 8.482 -8.149 -10.305 1.00 0.00 75 ARG A N 18
ATOM 22782 C CA . ARG A 1 75 ? 9.032 -8.284 -8.954 1.00 0.00 75 ARG A CA 18
ATOM 22783 C C . ARG A 1 75 ? 7.885 -8.433 -7.974 1.00 0.00 75 ARG A C 18
ATOM 22784 O O . ARG A 1 75 ? 7.016 -7.562 -7.909 1.00 0.00 75 ARG A O 18
ATOM 22805 N N . GLN A 1 76 ? 7.872 -9.543 -7.235 1.00 0.00 76 GLN A N 18
ATOM 22806 C CA . GLN A 1 76 ? 6.787 -9.790 -6.299 1.00 0.00 76 GLN A CA 18
ATOM 22807 C C . GLN A 1 76 ? 6.750 -8.744 -5.195 1.00 0.00 76 GLN A C 18
ATOM 22808 O O . GLN A 1 76 ? 7.773 -8.379 -4.616 1.00 0.00 76 GLN A O 18
ATOM 22822 N N . ILE A 1 77 ? 5.536 -8.286 -4.922 1.00 0.00 77 ILE A N 18
ATOM 22823 C CA . ILE A 1 77 ? 5.279 -7.288 -3.887 1.00 0.00 77 ILE A CA 18
ATOM 22824 C C . ILE A 1 77 ? 4.248 -7.817 -2.934 1.00 0.00 77 ILE A C 18
ATOM 22825 O O . ILE A 1 77 ? 3.385 -8.585 -3.334 1.00 0.00 77 ILE A O 18
ATOM 22841 N N . ARG A 1 78 ? 4.337 -7.387 -1.680 1.00 0.00 78 ARG A N 18
ATOM 22842 C CA . ARG A 1 78 ? 3.394 -7.834 -0.665 1.00 0.00 78 ARG A CA 18
ATOM 22843 C C . ARG A 1 78 ? 2.394 -6.736 -0.387 1.00 0.00 78 ARG A C 18
ATOM 22844 O O . ARG A 1 78 ? 2.762 -5.636 0.035 1.00 0.00 78 ARG A O 18
ATOM 22865 N N . VAL A 1 79 ? 1.131 -7.040 -0.659 1.00 0.00 79 VAL A N 18
ATOM 22866 C CA . VAL A 1 79 ? 0.064 -6.075 -0.472 1.00 0.00 79 VAL A CA 18
ATOM 22867 C C . VAL A 1 79 ? -0.681 -6.380 0.829 1.00 0.00 79 VAL A C 18
ATOM 22868 O O . VAL A 1 79 ? -1.497 -7.302 0.889 1.00 0.00 79 VAL A O 18
ATOM 22881 N N . ASP A 1 80 ? -0.400 -5.573 1.852 1.00 0.00 80 ASP A N 18
ATOM 22882 C CA . ASP A 1 80 ? -1.040 -5.713 3.149 1.00 0.00 80 ASP A CA 18
ATOM 22883 C C . ASP A 1 80 ? -2.090 -4.636 3.267 1.00 0.00 80 ASP A C 18
ATOM 22884 O O . ASP A 1 80 ? -1.768 -3.448 3.326 1.00 0.00 80 ASP A O 18
ATOM 22893 N N . HIS A 1 81 ? -3.341 -5.058 3.249 1.00 0.00 81 HIS A N 18
ATOM 22894 C CA . HIS A 1 81 ? -4.456 -4.125 3.287 1.00 0.00 81 HIS A CA 18
ATOM 22895 C C . HIS A 1 81 ? -4.462 -3.241 4.518 1.00 0.00 81 HIS A C 18
ATOM 22896 O O . HIS A 1 81 ? -4.714 -3.700 5.636 1.00 0.00 81 HIS A O 18
ATOM 22911 N N . ALA A 1 82 ? -4.229 -1.950 4.277 1.00 0.00 82 ALA A N 18
ATOM 22912 C CA . ALA A 1 82 ? -4.258 -0.962 5.349 1.00 0.00 82 ALA A CA 18
ATOM 22913 C C . ALA A 1 82 ? -5.674 -0.878 5.934 1.00 0.00 82 ALA A C 18
ATOM 22914 O O . ALA A 1 82 ? -5.848 -0.739 7.146 1.00 0.00 82 ALA A O 18
ATOM 22921 N N . GLY A 1 83 ? -6.678 -0.957 5.047 1.00 0.00 83 GLY A N 18
ATOM 22922 C CA . GLY A 1 83 ? -8.081 -0.883 5.457 1.00 0.00 83 GLY A CA 18
ATOM 22923 C C . GLY A 1 83 ? -8.799 -2.226 5.291 1.00 0.00 83 GLY A C 18
ATOM 22924 O O . GLY A 1 83 ? -8.743 -3.073 6.184 1.00 0.00 83 GLY A O 18
ATOM 22928 N N . LYS A 1 84 ? -9.488 -2.398 4.152 1.00 0.00 84 LYS A N 18
ATOM 22929 C CA . LYS A 1 84 ? -10.246 -3.628 3.870 1.00 0.00 84 LYS A CA 18
ATOM 22930 C C . LYS A 1 84 ? -11.390 -3.776 4.876 1.00 0.00 84 LYS A C 18
ATOM 22931 O O . LYS A 1 84 ? -12.419 -4.312 4.496 1.00 0.00 84 LYS A O 18
ATOM 22951 N N . MET A 1 1 ? -8.009 -3.950 11.520 1.00 0.00 1 MET A N 19
ATOM 22952 C CA . MET A 1 1 ? -8.724 -2.649 11.393 1.00 0.00 1 MET A CA 19
ATOM 22953 C C . MET A 1 1 ? -9.318 -2.535 9.992 1.00 0.00 1 MET A C 19
ATOM 22954 O O . MET A 1 1 ? -8.624 -2.756 8.995 1.00 0.00 1 MET A O 19
ATOM 22970 N N . SER A 1 2 ? -10.606 -2.186 9.928 1.00 0.00 2 SER A N 19
ATOM 22971 C CA . SER A 1 2 ? -11.302 -2.040 8.651 1.00 0.00 2 SER A CA 19
ATOM 22972 C C . SER A 1 2 ? -11.615 -0.573 8.380 1.00 0.00 2 SER A C 19
ATOM 22973 O O . SER A 1 2 ? -12.246 0.096 9.206 1.00 0.00 2 SER A O 19
ATOM 22981 N N . SER A 1 3 ? -11.165 -0.076 7.223 1.00 0.00 3 SER A N 19
ATOM 22982 C CA . SER A 1 3 ? -11.395 1.317 6.845 1.00 0.00 3 SER A CA 19
ATOM 22983 C C . SER A 1 3 ? -11.985 1.416 5.441 1.00 0.00 3 SER A C 19
ATOM 22984 O O . SER A 1 3 ? -11.650 0.623 4.556 1.00 0.00 3 SER A O 19
ATOM 22992 N N . GLU A 1 4 ? -12.857 2.407 5.249 1.00 0.00 4 GLU A N 19
ATOM 22993 C CA . GLU A 1 4 ? -13.502 2.640 3.953 1.00 0.00 4 GLU A CA 19
ATOM 22994 C C . GLU A 1 4 ? -12.522 3.209 2.902 1.00 0.00 4 GLU A C 19
ATOM 22995 O O . GLU A 1 4 ? -12.883 3.360 1.733 1.00 0.00 4 GLU A O 19
ATOM 23007 N N . GLU A 1 5 ? -11.300 3.538 3.336 1.00 0.00 5 GLU A N 19
ATOM 23008 C CA . GLU A 1 5 ? -10.283 4.111 2.456 1.00 0.00 5 GLU A CA 19
ATOM 23009 C C . GLU A 1 5 ? -9.876 3.146 1.347 1.00 0.00 5 GLU A C 19
ATOM 23010 O O . GLU A 1 5 ? -9.589 3.573 0.229 1.00 0.00 5 GLU A O 19
ATOM 23022 N N . GLY A 1 6 ? -9.815 1.857 1.675 1.00 0.00 6 GLY A N 19
ATOM 23023 C CA . GLY A 1 6 ? -9.398 0.834 0.708 1.00 0.00 6 GLY A CA 19
ATOM 23024 C C . GLY A 1 6 ? -7.884 0.904 0.456 1.00 0.00 6 GLY A C 19
ATOM 23025 O O . GLY A 1 6 ? -7.393 0.445 -0.579 1.00 0.00 6 GLY A O 19
ATOM 23029 N N . LYS A 1 7 ? -7.148 1.488 1.405 1.00 0.00 7 LYS A N 19
ATOM 23030 C CA . LYS A 1 7 ? -5.702 1.627 1.267 1.00 0.00 7 LYS A CA 19
ATOM 23031 C C . LYS A 1 7 ? -4.984 0.314 1.544 1.00 0.00 7 LYS A C 19
ATOM 23032 O O . LYS A 1 7 ? -5.166 -0.300 2.594 1.00 0.00 7 LYS A O 19
ATOM 23051 N N . LEU A 1 8 ? -4.140 -0.075 0.588 1.00 0.00 8 LEU A N 19
ATOM 23052 C CA . LEU A 1 8 ? -3.342 -1.287 0.704 1.00 0.00 8 LEU A CA 19
ATOM 23053 C C . LEU A 1 8 ? -1.880 -0.889 0.881 1.00 0.00 8 LEU A C 19
ATOM 23054 O O . LEU A 1 8 ? -1.455 0.148 0.361 1.00 0.00 8 LEU A O 19
ATOM 23070 N N . PHE A 1 9 ? -1.115 -1.709 1.601 1.00 0.00 9 PHE A N 19
ATOM 23071 C CA . PHE A 1 9 ? 0.307 -1.421 1.822 1.00 0.00 9 PHE A CA 19
ATOM 23072 C C . PHE A 1 9 ? 1.163 -2.326 0.934 1.00 0.00 9 PHE A C 19
ATOM 23073 O O . PHE A 1 9 ? 1.221 -3.532 1.158 1.00 0.00 9 PHE A O 19
ATOM 23090 N N . VAL A 1 10 ? 1.826 -1.736 -0.066 1.00 0.00 10 VAL A N 19
ATOM 23091 C CA . VAL A 1 10 ? 2.668 -2.520 -0.979 1.00 0.00 10 VAL A CA 19
ATOM 23092 C C . VAL A 1 10 ? 4.134 -2.407 -0.558 1.00 0.00 10 VAL A C 19
ATOM 23093 O O . VAL A 1 10 ? 4.668 -1.297 -0.437 1.00 0.00 10 VAL A O 19
ATOM 23106 N N . GLY A 1 11 ? 4.771 -3.558 -0.338 1.00 0.00 11 GLY A N 19
ATOM 23107 C CA . GLY A 1 11 ? 6.177 -3.596 0.070 1.00 0.00 11 GLY A CA 19
ATOM 23108 C C . GLY A 1 11 ? 7.028 -4.312 -0.969 1.00 0.00 11 GLY A C 19
ATOM 23109 O O . GLY A 1 11 ? 6.511 -5.078 -1.785 1.00 0.00 11 GLY A O 19
ATOM 23113 N N . GLY A 1 12 ? 8.334 -4.041 -0.934 1.00 0.00 12 GLY A N 19
ATOM 23114 C CA . GLY A 1 12 ? 9.263 -4.646 -1.884 1.00 0.00 12 GLY A CA 19
ATOM 23115 C C . GLY A 1 12 ? 8.994 -4.131 -3.299 1.00 0.00 12 GLY A C 19
ATOM 23116 O O . GLY A 1 12 ? 9.131 -4.881 -4.268 1.00 0.00 12 GLY A O 19
ATOM 23120 N N . LEU A 1 13 ? 8.589 -2.860 -3.401 1.00 0.00 13 LEU A N 19
ATOM 23121 C CA . LEU A 1 13 ? 8.277 -2.267 -4.701 1.00 0.00 13 LEU A CA 19
ATOM 23122 C C . LEU A 1 13 ? 9.484 -2.232 -5.627 1.00 0.00 13 LEU A C 19
ATOM 23123 O O . LEU A 1 13 ? 10.589 -1.869 -5.221 1.00 0.00 13 LEU A O 19
ATOM 23139 N N . ASN A 1 14 ? 9.249 -2.578 -6.895 1.00 0.00 14 ASN A N 19
ATOM 23140 C CA . ASN A 1 14 ? 10.315 -2.538 -7.880 1.00 0.00 14 ASN A CA 19
ATOM 23141 C C . ASN A 1 14 ? 10.710 -1.084 -8.058 1.00 0.00 14 ASN A C 19
ATOM 23142 O O . ASN A 1 14 ? 9.860 -0.192 -7.983 1.00 0.00 14 ASN A O 19
ATOM 23153 N N . PHE A 1 15 ? 11.995 -0.849 -8.262 1.00 0.00 15 PHE A N 19
ATOM 23154 C CA . PHE A 1 15 ? 12.516 0.509 -8.418 1.00 0.00 15 PHE A CA 19
ATOM 23155 C C . PHE A 1 15 ? 11.783 1.236 -9.549 1.00 0.00 15 PHE A C 19
ATOM 23156 O O . PHE A 1 15 ? 11.491 2.428 -9.439 1.00 0.00 15 PHE A O 19
ATOM 23173 N N . ASN A 1 16 ? 11.478 0.512 -10.622 1.00 0.00 16 ASN A N 19
ATOM 23174 C CA . ASN A 1 16 ? 10.774 1.093 -11.768 1.00 0.00 16 ASN A CA 19
ATOM 23175 C C . ASN A 1 16 ? 9.296 1.389 -11.454 1.00 0.00 16 ASN A C 19
ATOM 23176 O O . ASN A 1 16 ? 8.726 2.337 -11.997 1.00 0.00 16 ASN A O 19
ATOM 23187 N N . THR A 1 17 ? 8.680 0.579 -10.579 1.00 0.00 17 THR A N 19
ATOM 23188 C CA . THR A 1 17 ? 7.274 0.765 -10.215 1.00 0.00 17 THR A CA 19
ATOM 23189 C C . THR A 1 17 ? 7.068 2.169 -9.689 1.00 0.00 17 THR A C 19
ATOM 23190 O O . THR A 1 17 ? 7.927 2.709 -8.989 1.00 0.00 17 THR A O 19
ATOM 23201 N N . ASP A 1 18 ? 5.934 2.753 -10.047 1.00 0.00 18 ASP A N 19
ATOM 23202 C CA . ASP A 1 18 ? 5.621 4.099 -9.622 1.00 0.00 18 ASP A CA 19
ATOM 23203 C C . ASP A 1 18 ? 4.114 4.250 -9.415 1.00 0.00 18 ASP A C 19
ATOM 23204 O O . ASP A 1 18 ? 3.397 3.253 -9.361 1.00 0.00 18 ASP A O 19
ATOM 23213 N N . GLU A 1 19 ? 3.645 5.492 -9.285 1.00 0.00 19 GLU A N 19
ATOM 23214 C CA . GLU A 1 19 ? 2.227 5.753 -9.073 1.00 0.00 19 GLU A CA 19
ATOM 23215 C C . GLU A 1 19 ? 1.413 5.181 -10.224 1.00 0.00 19 GLU A C 19
ATOM 23216 O O . GLU A 1 19 ? 0.365 4.572 -10.009 1.00 0.00 19 GLU A O 19
ATOM 23228 N N . GLN A 1 20 ? 1.910 5.384 -11.442 1.00 0.00 20 GLN A N 19
ATOM 23229 C CA . GLN A 1 20 ? 1.237 4.890 -12.640 1.00 0.00 20 GLN A CA 19
ATOM 23230 C C . GLN A 1 20 ? 1.332 3.375 -12.762 1.00 0.00 20 GLN A C 19
ATOM 23231 O O . GLN A 1 20 ? 0.354 2.730 -13.134 1.00 0.00 20 GLN A O 19
ATOM 23245 N N . ALA A 1 21 ? 2.511 2.814 -12.465 1.00 0.00 21 ALA A N 19
ATOM 23246 C CA . ALA A 1 21 ? 2.690 1.366 -12.561 1.00 0.00 21 ALA A CA 19
ATOM 23247 C C . ALA A 1 21 ? 1.798 0.675 -11.546 1.00 0.00 21 ALA A C 19
ATOM 23248 O O . ALA A 1 21 ? 1.106 -0.296 -11.867 1.00 0.00 21 ALA A O 19
ATOM 23255 N N . LEU A 1 22 ? 1.804 1.207 -10.320 1.00 0.00 22 LEU A N 19
ATOM 23256 C CA . LEU A 1 22 ? 0.970 0.649 -9.250 1.00 0.00 22 LEU A CA 19
ATOM 23257 C C . LEU A 1 22 ? -0.507 0.851 -9.561 1.00 0.00 22 LEU A C 19
ATOM 23258 O O . LEU A 1 22 ? -1.310 -0.075 -9.407 1.00 0.00 22 LEU A O 19
ATOM 23274 N N . GLU A 1 23 ? -0.853 2.062 -9.986 1.00 0.00 23 GLU A N 19
ATOM 23275 C CA . GLU A 1 23 ? -2.238 2.387 -10.300 1.00 0.00 23 GLU A CA 19
ATOM 23276 C C . GLU A 1 23 ? -2.761 1.529 -11.454 1.00 0.00 23 GLU A C 19
ATOM 23277 O O . GLU A 1 23 ? -3.892 1.072 -11.407 1.00 0.00 23 GLU A O 19
ATOM 23289 N N . ASP A 1 24 ? -1.947 1.352 -12.497 1.00 0.00 24 ASP A N 19
ATOM 23290 C CA . ASP A 1 24 ? -2.364 0.587 -13.680 1.00 0.00 24 ASP A CA 19
ATOM 23291 C C . ASP A 1 24 ? -2.683 -0.889 -13.387 1.00 0.00 24 ASP A C 19
ATOM 23292 O O . ASP A 1 24 ? -3.755 -1.372 -13.773 1.00 0.00 24 ASP A O 19
ATOM 23301 N N . HIS A 1 25 ? -1.758 -1.605 -12.736 1.00 0.00 25 HIS A N 19
ATOM 23302 C CA . HIS A 1 25 ? -1.973 -3.035 -12.445 1.00 0.00 25 HIS A CA 19
ATOM 23303 C C . HIS A 1 25 ? -3.106 -3.248 -11.445 1.00 0.00 25 HIS A C 19
ATOM 23304 O O . HIS A 1 25 ? -3.952 -4.134 -11.622 1.00 0.00 25 HIS A O 19
ATOM 23319 N N . PHE A 1 26 ? -3.123 -2.427 -10.402 1.00 0.00 26 PHE A N 19
ATOM 23320 C CA . PHE A 1 26 ? -4.154 -2.515 -9.375 1.00 0.00 26 PHE A CA 19
ATOM 23321 C C . PHE A 1 26 ? -5.502 -2.044 -9.936 1.00 0.00 26 PHE A C 19
ATOM 23322 O O . PHE A 1 26 ? -6.548 -2.540 -9.520 1.00 0.00 26 PHE A O 19
ATOM 23339 N N . SER A 1 27 ? -5.464 -1.116 -10.909 1.00 0.00 27 SER A N 19
ATOM 23340 C CA . SER A 1 27 ? -6.685 -0.628 -11.552 1.00 0.00 27 SER A CA 19
ATOM 23341 C C . SER A 1 27 ? -7.372 -1.790 -12.236 1.00 0.00 27 SER A C 19
ATOM 23342 O O . SER A 1 27 ? -8.592 -1.948 -12.157 1.00 0.00 27 SER A O 19
ATOM 23350 N N . SER A 1 28 ? -6.552 -2.599 -12.899 1.00 0.00 28 SER A N 19
ATOM 23351 C CA . SER A 1 28 ? -7.036 -3.759 -13.604 1.00 0.00 28 SER A CA 19
ATOM 23352 C C . SER A 1 28 ? -7.733 -4.710 -12.636 1.00 0.00 28 SER A C 19
ATOM 23353 O O . SER A 1 28 ? -8.795 -5.253 -12.948 1.00 0.00 28 SER A O 19
ATOM 23361 N N . PHE A 1 29 ? -7.131 -4.898 -11.457 1.00 0.00 29 PHE A N 19
ATOM 23362 C CA . PHE A 1 29 ? -7.712 -5.782 -10.442 1.00 0.00 29 PHE A CA 19
ATOM 23363 C C . PHE A 1 29 ? -8.970 -5.162 -9.817 1.00 0.00 29 PHE A C 19
ATOM 23364 O O . PHE A 1 29 ? -9.919 -5.878 -9.489 1.00 0.00 29 PHE A O 19
ATOM 23381 N N . GLY A 1 30 ? -8.973 -3.829 -9.654 1.00 0.00 30 GLY A N 19
ATOM 23382 C CA . GLY A 1 30 ? -10.119 -3.122 -9.070 1.00 0.00 30 GLY A CA 19
ATOM 23383 C C . GLY A 1 30 ? -9.943 -1.602 -9.218 1.00 0.00 30 GLY A C 19
ATOM 23384 O O . GLY A 1 30 ? -8.870 -1.166 -9.611 1.00 0.00 30 GLY A O 19
ATOM 23388 N N . PRO A 1 31 ? -10.954 -0.779 -8.916 1.00 0.00 31 PRO A N 19
ATOM 23389 C CA . PRO A 1 31 ? -10.836 0.718 -9.049 1.00 0.00 31 PRO A CA 19
ATOM 23390 C C . PRO A 1 31 ? -9.836 1.311 -8.055 1.00 0.00 31 PRO A C 19
ATOM 23391 O O . PRO A 1 31 ? -9.707 0.822 -6.936 1.00 0.00 31 PRO A O 19
ATOM 23402 N N . ILE A 1 32 ? -9.123 2.361 -8.483 1.00 0.00 32 ILE A N 19
ATOM 23403 C CA . ILE A 1 32 ? -8.111 3.009 -7.631 1.00 0.00 32 ILE A CA 19
ATOM 23404 C C . ILE A 1 32 ? -8.532 4.439 -7.264 1.00 0.00 32 ILE A C 19
ATOM 23405 O O . ILE A 1 32 ? -8.637 5.302 -8.140 1.00 0.00 32 ILE A O 19
ATOM 23421 N N . SER A 1 33 ? -8.737 4.681 -5.963 1.00 0.00 33 SER A N 19
ATOM 23422 C CA . SER A 1 33 ? -9.107 6.017 -5.491 1.00 0.00 33 SER A CA 19
ATOM 23423 C C . SER A 1 33 ? -7.950 7.000 -5.681 1.00 0.00 33 SER A C 19
ATOM 23424 O O . SER A 1 33 ? -8.146 8.113 -6.172 1.00 0.00 33 SER A O 19
ATOM 23432 N N . GLU A 1 34 ? -6.745 6.575 -5.279 1.00 0.00 34 GLU A N 19
ATOM 23433 C CA . GLU A 1 34 ? -5.550 7.416 -5.392 1.00 0.00 34 GLU A CA 19
ATOM 23434 C C . GLU A 1 34 ? -4.305 6.593 -5.111 1.00 0.00 34 GLU A C 19
ATOM 23435 O O . GLU A 1 34 ? -4.426 5.489 -4.628 1.00 0.00 34 GLU A O 19
ATOM 23447 N N . VAL A 1 35 ? -3.111 7.122 -5.425 1.00 0.00 35 VAL A N 19
ATOM 23448 C CA . VAL A 1 35 ? -1.873 6.372 -5.169 1.00 0.00 35 VAL A CA 19
ATOM 23449 C C . VAL A 1 35 ? -0.771 7.300 -4.637 1.00 0.00 35 VAL A C 19
ATOM 23450 O O . VAL A 1 35 ? -0.732 8.486 -4.974 1.00 0.00 35 VAL A O 19
ATOM 23463 N N . VAL A 1 36 ? 0.113 6.741 -3.808 1.00 0.00 36 VAL A N 19
ATOM 23464 C CA . VAL A 1 36 ? 1.222 7.505 -3.226 1.00 0.00 36 VAL A CA 19
ATOM 23465 C C . VAL A 1 36 ? 2.457 6.599 -3.082 1.00 0.00 36 VAL A C 19
ATOM 23466 O O . VAL A 1 36 ? 2.617 5.925 -2.070 1.00 0.00 36 VAL A O 19
ATOM 23479 N N . VAL A 1 37 ? 3.318 6.598 -4.105 1.00 0.00 37 VAL A N 19
ATOM 23480 C CA . VAL A 1 37 ? 4.534 5.762 -4.098 1.00 0.00 37 VAL A CA 19
ATOM 23481 C C . VAL A 1 37 ? 5.728 6.558 -3.569 1.00 0.00 37 VAL A C 19
ATOM 23482 O O . VAL A 1 37 ? 5.962 7.694 -3.989 1.00 0.00 37 VAL A O 19
ATOM 23495 N N . VAL A 1 38 ? 6.485 5.936 -2.660 1.00 0.00 38 VAL A N 19
ATOM 23496 C CA . VAL A 1 38 ? 7.669 6.579 -2.090 1.00 0.00 38 VAL A CA 19
ATOM 23497 C C . VAL A 1 38 ? 8.865 6.312 -3.009 1.00 0.00 38 VAL A C 19
ATOM 23498 O O . VAL A 1 38 ? 9.273 5.159 -3.201 1.00 0.00 38 VAL A O 19
ATOM 23511 N N . LYS A 1 39 ? 9.416 7.390 -3.569 1.00 0.00 39 LYS A N 19
ATOM 23512 C CA . LYS A 1 39 ? 10.561 7.285 -4.471 1.00 0.00 39 LYS A CA 19
ATOM 23513 C C . LYS A 1 39 ? 11.795 7.918 -3.858 1.00 0.00 39 LYS A C 19
ATOM 23514 O O . LYS A 1 39 ? 11.712 8.662 -2.878 1.00 0.00 39 LYS A O 19
ATOM 23533 N N . ASP A 1 40 ? 12.937 7.623 -4.471 1.00 0.00 40 ASP A N 19
ATOM 23534 C CA . ASP A 1 40 ? 14.204 8.154 -4.038 1.00 0.00 40 ASP A CA 19
ATOM 23535 C C . ASP A 1 40 ? 14.269 9.639 -4.366 1.00 0.00 40 ASP A C 19
ATOM 23536 O O . ASP A 1 40 ? 13.881 10.046 -5.442 1.00 0.00 40 ASP A O 19
ATOM 23545 N N . ARG A 1 41 ? 14.733 10.441 -3.430 1.00 0.00 41 ARG A N 19
ATOM 23546 C CA . ARG A 1 41 ? 14.833 11.889 -3.648 1.00 0.00 41 ARG A CA 19
ATOM 23547 C C . ARG A 1 41 ? 16.012 12.229 -4.575 1.00 0.00 41 ARG A C 19
ATOM 23548 O O . ARG A 1 41 ? 16.038 13.303 -5.178 1.00 0.00 41 ARG A O 19
ATOM 23569 N N . GLU A 1 42 ? 16.988 11.316 -4.662 1.00 0.00 42 GLU A N 19
ATOM 23570 C CA . GLU A 1 42 ? 18.175 11.537 -5.497 1.00 0.00 42 GLU A CA 19
ATOM 23571 C C . GLU A 1 42 ? 18.072 10.810 -6.838 1.00 0.00 42 GLU A C 19
ATOM 23572 O O . GLU A 1 42 ? 18.637 11.268 -7.835 1.00 0.00 42 GLU A O 19
ATOM 23584 N N . THR A 1 43 ? 17.353 9.684 -6.860 1.00 0.00 43 THR A N 19
ATOM 23585 C CA . THR A 1 43 ? 17.186 8.904 -8.090 1.00 0.00 43 THR A CA 19
ATOM 23586 C C . THR A 1 43 ? 15.771 9.068 -8.659 1.00 0.00 43 THR A C 19
ATOM 23587 O O . THR A 1 43 ? 15.518 8.731 -9.817 1.00 0.00 43 THR A O 19
ATOM 23598 N N . GLN A 1 44 ? 14.853 9.555 -7.825 1.00 0.00 44 GLN A N 19
ATOM 23599 C CA . GLN A 1 44 ? 13.457 9.725 -8.215 1.00 0.00 44 GLN A CA 19
ATOM 23600 C C . GLN A 1 44 ? 12.916 8.373 -8.698 1.00 0.00 44 GLN A C 19
ATOM 23601 O O . GLN A 1 44 ? 12.136 8.284 -9.651 1.00 0.00 44 GLN A O 19
ATOM 23615 N N . ARG A 1 45 ? 13.386 7.323 -8.024 1.00 0.00 45 ARG A N 19
ATOM 23616 C CA . ARG A 1 45 ? 13.026 5.948 -8.345 1.00 0.00 45 ARG A CA 19
ATOM 23617 C C . ARG A 1 45 ? 12.547 5.218 -7.093 1.00 0.00 45 ARG A C 19
ATOM 23618 O O . ARG A 1 45 ? 13.037 5.459 -5.992 1.00 0.00 45 ARG A O 19
ATOM 23639 N N . SER A 1 46 ? 11.561 4.346 -7.284 1.00 0.00 46 SER A N 19
ATOM 23640 C CA . SER A 1 46 ? 10.959 3.602 -6.169 1.00 0.00 46 SER A CA 19
ATOM 23641 C C . SER A 1 46 ? 12.014 3.000 -5.248 1.00 0.00 46 SER A C 19
ATOM 23642 O O . SER A 1 46 ? 13.044 2.488 -5.689 1.00 0.00 46 SER A O 19
ATOM 23650 N N . ARG A 1 47 ? 11.732 3.117 -3.957 1.00 0.00 47 ARG A N 19
ATOM 23651 C CA . ARG A 1 47 ? 12.636 2.642 -2.904 1.00 0.00 47 ARG A CA 19
ATOM 23652 C C . ARG A 1 47 ? 12.244 1.267 -2.346 1.00 0.00 47 ARG A C 19
ATOM 23653 O O . ARG A 1 47 ? 12.925 0.756 -1.451 1.00 0.00 47 ARG A O 19
ATOM 23674 N N . GLY A 1 48 ? 11.151 0.680 -2.845 1.00 0.00 48 GLY A N 19
ATOM 23675 C CA . GLY A 1 48 ? 10.693 -0.622 -2.340 1.00 0.00 48 GLY A CA 19
ATOM 23676 C C . GLY A 1 48 ? 9.477 -0.498 -1.421 1.00 0.00 48 GLY A C 19
ATOM 23677 O O . GLY A 1 48 ? 9.093 -1.474 -0.774 1.00 0.00 48 GLY A O 19
ATOM 23681 N N . PHE A 1 49 ? 8.872 0.691 -1.370 1.00 0.00 49 PHE A N 19
ATOM 23682 C CA . PHE A 1 49 ? 7.694 0.910 -0.534 1.00 0.00 49 PHE A CA 19
ATOM 23683 C C . PHE A 1 49 ? 6.817 1.994 -1.140 1.00 0.00 49 PHE A C 19
ATOM 23684 O O . PHE A 1 49 ? 7.321 3.015 -1.616 1.00 0.00 49 PHE A O 19
ATOM 23701 N N . GLY A 1 50 ? 5.507 1.761 -1.124 1.00 0.00 50 GLY A N 19
ATOM 23702 C CA . GLY A 1 50 ? 4.556 2.709 -1.677 1.00 0.00 50 GLY A CA 19
ATOM 23703 C C . GLY A 1 50 ? 3.182 2.495 -1.059 1.00 0.00 50 GLY A C 19
ATOM 23704 O O . GLY A 1 50 ? 2.987 1.570 -0.267 1.00 0.00 50 GLY A O 19
ATOM 23708 N N . PHE A 1 51 ? 2.239 3.352 -1.433 1.00 0.00 51 PHE A N 19
ATOM 23709 C CA . PHE A 1 51 ? 0.875 3.265 -0.924 1.00 0.00 51 PHE A CA 19
ATOM 23710 C C . PHE A 1 51 ? -0.110 3.364 -2.076 1.00 0.00 51 PHE A C 19
ATOM 23711 O O . PHE A 1 51 ? 0.163 4.026 -3.079 1.00 0.00 51 PHE A O 19
ATOM 23728 N N . ILE A 1 52 ? -1.244 2.692 -1.927 1.00 0.00 52 ILE A N 19
ATOM 23729 C CA . ILE A 1 52 ? -2.273 2.695 -2.957 1.00 0.00 52 ILE A CA 19
ATOM 23730 C C . ILE A 1 52 ? -3.660 2.744 -2.302 1.00 0.00 52 ILE A C 19
ATOM 23731 O O . ILE A 1 52 ? -4.001 1.875 -1.497 1.00 0.00 52 ILE A O 19
ATOM 23747 N N . THR A 1 53 ? -4.427 3.777 -2.642 1.00 0.00 53 THR A N 19
ATOM 23748 C CA . THR A 1 53 ? -5.760 3.973 -2.078 1.00 0.00 53 THR A CA 19
ATOM 23749 C C . THR A 1 53 ? -6.849 3.547 -3.069 1.00 0.00 53 THR A C 19
ATOM 23750 O O . THR A 1 53 ? -6.877 3.992 -4.215 1.00 0.00 53 THR A O 19
ATOM 23761 N N . PHE A 1 54 ? -7.741 2.678 -2.595 1.00 0.00 54 PHE A N 19
ATOM 23762 C CA . PHE A 1 54 ? -8.854 2.175 -3.402 1.00 0.00 54 PHE A CA 19
ATOM 23763 C C . PHE A 1 54 ? -10.135 2.936 -3.142 1.00 0.00 54 PHE A C 19
ATOM 23764 O O . PHE A 1 54 ? -10.271 3.639 -2.142 1.00 0.00 54 PHE A O 19
ATOM 23781 N N . THR A 1 55 ? -11.078 2.759 -4.058 1.00 0.00 55 THR A N 19
ATOM 23782 C CA . THR A 1 55 ? -12.379 3.392 -3.951 1.00 0.00 55 THR A CA 19
ATOM 23783 C C . THR A 1 55 ? -13.059 2.921 -2.666 1.00 0.00 55 THR A C 19
ATOM 23784 O O . THR A 1 55 ? -13.575 3.724 -1.887 1.00 0.00 55 THR A O 19
ATOM 23795 N N . ASN A 1 56 ? -13.042 1.605 -2.470 1.00 0.00 56 ASN A N 19
ATOM 23796 C CA . ASN A 1 56 ? -13.646 0.994 -1.296 1.00 0.00 56 ASN A CA 19
ATOM 23797 C C . ASN A 1 56 ? -12.830 -0.236 -0.841 1.00 0.00 56 ASN A C 19
ATOM 23798 O O . ASN A 1 56 ? -12.197 -0.886 -1.675 1.00 0.00 56 ASN A O 19
ATOM 23809 N N . PRO A 1 57 ? -12.824 -0.573 0.450 1.00 0.00 57 PRO A N 19
ATOM 23810 C CA . PRO A 1 57 ? -12.060 -1.755 0.979 1.00 0.00 57 PRO A CA 19
ATOM 23811 C C . PRO A 1 57 ? -12.325 -3.029 0.187 1.00 0.00 57 PRO A C 19
ATOM 23812 O O . PRO A 1 57 ? -11.503 -3.947 0.194 1.00 0.00 57 PRO A O 19
ATOM 23823 N N . GLU A 1 58 ? -13.456 -3.070 -0.508 1.00 0.00 58 GLU A N 19
ATOM 23824 C CA . GLU A 1 58 ? -13.805 -4.223 -1.332 1.00 0.00 58 GLU A CA 19
ATOM 23825 C C . GLU A 1 58 ? -12.864 -4.299 -2.530 1.00 0.00 58 GLU A C 19
ATOM 23826 O O . GLU A 1 58 ? -12.430 -5.383 -2.933 1.00 0.00 58 GLU A O 19
ATOM 23838 N N . HIS A 1 59 ? -12.555 -3.131 -3.088 1.00 0.00 59 HIS A N 19
ATOM 23839 C CA . HIS A 1 59 ? -11.677 -3.046 -4.241 1.00 0.00 59 HIS A CA 19
ATOM 23840 C C . HIS A 1 59 ? -10.241 -3.279 -3.790 1.00 0.00 59 HIS A C 19
ATOM 23841 O O . HIS A 1 59 ? -9.468 -3.976 -4.457 1.00 0.00 59 HIS A O 19
ATOM 23856 N N . ALA A 1 60 ? -9.918 -2.723 -2.622 1.00 0.00 60 ALA A N 19
ATOM 23857 C CA . ALA A 1 60 ? -8.605 -2.889 -2.029 1.00 0.00 60 ALA A CA 19
ATOM 23858 C C . ALA A 1 60 ? -8.356 -4.369 -1.752 1.00 0.00 60 ALA A C 19
ATOM 23859 O O . ALA A 1 60 ? -7.274 -4.892 -2.021 1.00 0.00 60 ALA A O 19
ATOM 23866 N N . SER A 1 61 ? -9.380 -5.038 -1.201 1.00 0.00 61 SER A N 19
ATOM 23867 C CA . SER A 1 61 ? -9.266 -6.456 -0.861 1.00 0.00 61 SER A CA 19
ATOM 23868 C C . SER A 1 61 ? -8.968 -7.308 -2.091 1.00 0.00 61 SER A C 19
ATOM 23869 O O . SER A 1 61 ? -8.190 -8.259 -2.000 1.00 0.00 61 SER A O 19
ATOM 23877 N N . VAL A 1 62 ? -9.573 -6.974 -3.239 1.00 0.00 62 VAL A N 19
ATOM 23878 C CA . VAL A 1 62 ? -9.321 -7.753 -4.460 1.00 0.00 62 VAL A CA 19
ATOM 23879 C C . VAL A 1 62 ? -7.852 -7.616 -4.857 1.00 0.00 62 VAL A C 19
ATOM 23880 O O . VAL A 1 62 ? -7.223 -8.597 -5.262 1.00 0.00 62 VAL A O 19
ATOM 23893 N N . ALA A 1 63 ? -7.337 -6.381 -4.787 1.00 0.00 63 ALA A N 19
ATOM 23894 C CA . ALA A 1 63 ? -5.967 -6.122 -5.200 1.00 0.00 63 ALA A CA 19
ATOM 23895 C C . ALA A 1 63 ? -4.970 -6.948 -4.399 1.00 0.00 63 ALA A C 19
ATOM 23896 O O . ALA A 1 63 ? -4.122 -7.605 -5.000 1.00 0.00 63 ALA A O 19
ATOM 23903 N N . MET A 1 64 ? -5.066 -6.927 -3.061 1.00 0.00 64 MET A N 19
ATOM 23904 C CA . MET A 1 64 ? -4.125 -7.727 -2.264 1.00 0.00 64 MET A CA 19
ATOM 23905 C C . MET A 1 64 ? -4.324 -9.202 -2.535 1.00 0.00 64 MET A C 19
ATOM 23906 O O . MET A 1 64 ? -3.357 -9.946 -2.578 1.00 0.00 64 MET A O 19
ATOM 23920 N N . ARG A 1 65 ? -5.572 -9.620 -2.742 1.00 0.00 65 ARG A N 19
ATOM 23921 C CA . ARG A 1 65 ? -5.841 -11.021 -3.035 1.00 0.00 65 ARG A CA 19
ATOM 23922 C C . ARG A 1 65 ? -5.159 -11.427 -4.337 1.00 0.00 65 ARG A C 19
ATOM 23923 O O . ARG A 1 65 ? -4.633 -12.539 -4.448 1.00 0.00 65 ARG A O 19
ATOM 23944 N N . ALA A 1 66 ? -5.197 -10.530 -5.329 1.00 0.00 66 ALA A N 19
ATOM 23945 C CA . ALA A 1 66 ? -4.606 -10.818 -6.637 1.00 0.00 66 ALA A CA 19
ATOM 23946 C C . ALA A 1 66 ? -3.133 -10.385 -6.770 1.00 0.00 66 ALA A C 19
ATOM 23947 O O . ALA A 1 66 ? -2.520 -10.667 -7.805 1.00 0.00 66 ALA A O 19
ATOM 23954 N N . MET A 1 67 ? -2.575 -9.673 -5.773 1.00 0.00 67 MET A N 19
ATOM 23955 C CA . MET A 1 67 ? -1.178 -9.189 -5.889 1.00 0.00 67 MET A CA 19
ATOM 23956 C C . MET A 1 67 ? -0.262 -9.579 -4.712 1.00 0.00 67 MET A C 19
ATOM 23957 O O . MET A 1 67 ? 0.958 -9.528 -4.866 1.00 0.00 67 MET A O 19
ATOM 23971 N N . ASN A 1 68 ? -0.814 -9.943 -3.547 1.00 0.00 68 ASN A N 19
ATOM 23972 C CA . ASN A 1 68 ? 0.036 -10.299 -2.390 1.00 0.00 68 ASN A CA 19
ATOM 23973 C C . ASN A 1 68 ? 1.134 -11.296 -2.756 1.00 0.00 68 ASN A C 19
ATOM 23974 O O . ASN A 1 68 ? 0.874 -12.467 -3.035 1.00 0.00 68 ASN A O 19
ATOM 23985 N N . GLY A 1 69 ? 2.374 -10.802 -2.744 1.00 0.00 69 GLY A N 19
ATOM 23986 C CA . GLY A 1 69 ? 3.528 -11.623 -3.058 1.00 0.00 69 GLY A CA 19
ATOM 23987 C C . GLY A 1 69 ? 3.567 -11.979 -4.547 1.00 0.00 69 GLY A C 19
ATOM 23988 O O . GLY A 1 69 ? 4.070 -13.042 -4.919 1.00 0.00 69 GLY A O 19
ATOM 23992 N N . GLU A 1 70 ? 2.992 -11.110 -5.384 1.00 0.00 70 GLU A N 19
ATOM 23993 C CA . GLU A 1 70 ? 2.922 -11.357 -6.828 1.00 0.00 70 GLU A CA 19
ATOM 23994 C C . GLU A 1 70 ? 3.842 -10.440 -7.625 1.00 0.00 70 GLU A C 19
ATOM 23995 O O . GLU A 1 70 ? 3.944 -9.241 -7.361 1.00 0.00 70 GLU A O 19
ATOM 24007 N N . SER A 1 71 ? 4.505 -11.046 -8.605 1.00 0.00 71 SER A N 19
ATOM 24008 C CA . SER A 1 71 ? 5.443 -10.357 -9.482 1.00 0.00 71 SER A CA 19
ATOM 24009 C C . SER A 1 71 ? 4.819 -9.152 -10.166 1.00 0.00 71 SER A C 19
ATOM 24010 O O . SER A 1 71 ? 4.115 -9.277 -11.174 1.00 0.00 71 SER A O 19
ATOM 24018 N N . LEU A 1 72 ? 5.151 -7.988 -9.634 1.00 0.00 72 LEU A N 19
ATOM 24019 C CA . LEU A 1 72 ? 4.712 -6.721 -10.200 1.00 0.00 72 LEU A CA 19
ATOM 24020 C C . LEU A 1 72 ? 5.923 -6.131 -10.901 1.00 0.00 72 LEU A C 19
ATOM 24021 O O . LEU A 1 72 ? 6.946 -5.864 -10.262 1.00 0.00 72 LEU A O 19
ATOM 24037 N N . ASP A 1 73 ? 5.830 -5.997 -12.224 1.00 0.00 73 ASP A N 19
ATOM 24038 C CA . ASP A 1 73 ? 6.957 -5.514 -13.021 1.00 0.00 73 ASP A CA 19
ATOM 24039 C C . ASP A 1 73 ? 8.152 -6.471 -12.851 1.00 0.00 73 ASP A C 19
ATOM 24040 O O . ASP A 1 73 ? 9.314 -6.055 -12.884 1.00 0.00 73 ASP A O 19
ATOM 24049 N N . GLY A 1 74 ? 7.837 -7.768 -12.689 1.00 0.00 74 GLY A N 19
ATOM 24050 C CA . GLY A 1 74 ? 8.857 -8.809 -12.538 1.00 0.00 74 GLY A CA 19
ATOM 24051 C C . GLY A 1 74 ? 9.443 -8.890 -11.127 1.00 0.00 74 GLY A C 19
ATOM 24052 O O . GLY A 1 74 ? 10.477 -9.534 -10.927 1.00 0.00 74 GLY A O 19
ATOM 24056 N N . ARG A 1 75 ? 8.784 -8.256 -10.152 1.00 0.00 75 ARG A N 19
ATOM 24057 C CA . ARG A 1 75 ? 9.261 -8.290 -8.771 1.00 0.00 75 ARG A CA 19
ATOM 24058 C C . ARG A 1 75 ? 8.075 -8.457 -7.843 1.00 0.00 75 ARG A C 19
ATOM 24059 O O . ARG A 1 75 ? 7.173 -7.617 -7.831 1.00 0.00 75 ARG A O 19
ATOM 24080 N N . GLN A 1 76 ? 8.074 -9.549 -7.082 1.00 0.00 76 GLN A N 19
ATOM 24081 C CA . GLN A 1 76 ? 6.964 -9.823 -6.180 1.00 0.00 76 GLN A CA 19
ATOM 24082 C C . GLN A 1 76 ? 6.892 -8.784 -5.073 1.00 0.00 76 GLN A C 19
ATOM 24083 O O . GLN A 1 76 ? 7.873 -8.515 -4.378 1.00 0.00 76 GLN A O 19
ATOM 24097 N N . ILE A 1 77 ? 5.699 -8.219 -4.925 1.00 0.00 77 ILE A N 19
ATOM 24098 C CA . ILE A 1 77 ? 5.425 -7.209 -3.909 1.00 0.00 77 ILE A CA 19
ATOM 24099 C C . ILE A 1 77 ? 4.371 -7.729 -2.973 1.00 0.00 77 ILE A C 19
ATOM 24100 O O . ILE A 1 77 ? 3.532 -8.521 -3.378 1.00 0.00 77 ILE A O 19
ATOM 24116 N N . ARG A 1 78 ? 4.433 -7.290 -1.718 1.00 0.00 78 ARG A N 19
ATOM 24117 C CA . ARG A 1 78 ? 3.481 -7.750 -0.713 1.00 0.00 78 ARG A CA 19
ATOM 24118 C C . ARG A 1 78 ? 2.467 -6.672 -0.412 1.00 0.00 78 ARG A C 19
ATOM 24119 O O . ARG A 1 78 ? 2.818 -5.575 0.022 1.00 0.00 78 ARG A O 19
ATOM 24140 N N . VAL A 1 79 ? 1.208 -6.998 -0.675 1.00 0.00 79 VAL A N 19
ATOM 24141 C CA . VAL A 1 79 ? 0.118 -6.059 -0.466 1.00 0.00 79 VAL A CA 19
ATOM 24142 C C . VAL A 1 79 ? -0.639 -6.410 0.820 1.00 0.00 79 VAL A C 19
ATOM 24143 O O . VAL A 1 79 ? -1.419 -7.366 0.851 1.00 0.00 79 VAL A O 19
ATOM 24156 N N . ASP A 1 80 ? -0.417 -5.608 1.867 1.00 0.00 80 ASP A N 19
ATOM 24157 C CA . ASP A 1 80 ? -1.089 -5.799 3.146 1.00 0.00 80 ASP A CA 19
ATOM 24158 C C . ASP A 1 80 ? -2.125 -4.709 3.299 1.00 0.00 80 ASP A C 19
ATOM 24159 O O . ASP A 1 80 ? -1.785 -3.532 3.392 1.00 0.00 80 ASP A O 19
ATOM 24168 N N . HIS A 1 81 ? -3.387 -5.108 3.274 1.00 0.00 81 HIS A N 19
ATOM 24169 C CA . HIS A 1 81 ? -4.482 -4.152 3.338 1.00 0.00 81 HIS A CA 19
ATOM 24170 C C . HIS A 1 81 ? -4.483 -3.299 4.595 1.00 0.00 81 HIS A C 19
ATOM 24171 O O . HIS A 1 81 ? -4.722 -3.788 5.701 1.00 0.00 81 HIS A O 19
ATOM 24186 N N . ALA A 1 82 ? -4.251 -1.997 4.386 1.00 0.00 82 ALA A N 19
ATOM 24187 C CA . ALA A 1 82 ? -4.266 -1.035 5.480 1.00 0.00 82 ALA A CA 19
ATOM 24188 C C . ALA A 1 82 ? -5.676 -0.922 6.067 1.00 0.00 82 ALA A C 19
ATOM 24189 O O . ALA A 1 82 ? -5.842 -0.788 7.282 1.00 0.00 82 ALA A O 19
ATOM 24196 N N . GLY A 1 83 ? -6.685 -0.957 5.184 1.00 0.00 83 GLY A N 19
ATOM 24197 C CA . GLY A 1 83 ? -8.084 -0.834 5.601 1.00 0.00 83 GLY A CA 19
ATOM 24198 C C . GLY A 1 83 ? -8.867 -2.140 5.422 1.00 0.00 83 GLY A C 19
ATOM 24199 O O . GLY A 1 83 ? -8.992 -2.924 6.364 1.00 0.00 83 GLY A O 19
ATOM 24203 N N . LYS A 1 84 ? -9.421 -2.346 4.216 1.00 0.00 84 LYS A N 19
ATOM 24204 C CA . LYS A 1 84 ? -10.230 -3.543 3.921 1.00 0.00 84 LYS A CA 19
ATOM 24205 C C . LYS A 1 84 ? -11.493 -3.532 4.788 1.00 0.00 84 LYS A C 19
ATOM 24206 O O . LYS A 1 84 ? -12.422 -4.250 4.463 1.00 0.00 84 LYS A O 19
ATOM 24226 N N . MET A 1 1 ? -7.954 -3.428 12.831 1.00 0.00 1 MET A N 20
ATOM 24227 C CA . MET A 1 1 ? -7.749 -2.226 11.976 1.00 0.00 1 MET A CA 20
ATOM 24228 C C . MET A 1 1 ? -8.546 -2.384 10.685 1.00 0.00 1 MET A C 20
ATOM 24229 O O . MET A 1 1 ? -8.236 -3.244 9.857 1.00 0.00 1 MET A O 20
ATOM 24245 N N . SER A 1 2 ? -9.571 -1.543 10.523 1.00 0.00 2 SER A N 20
ATOM 24246 C CA . SER A 1 2 ? -10.417 -1.584 9.332 1.00 0.00 2 SER A CA 20
ATOM 24247 C C . SER A 1 2 ? -10.931 -0.189 8.994 1.00 0.00 2 SER A C 20
ATOM 24248 O O . SER A 1 2 ? -11.225 0.605 9.893 1.00 0.00 2 SER A O 20
ATOM 24256 N N . SER A 1 3 ? -11.033 0.104 7.694 1.00 0.00 3 SER A N 20
ATOM 24257 C CA . SER A 1 3 ? -11.509 1.409 7.239 1.00 0.00 3 SER A CA 20
ATOM 24258 C C . SER A 1 3 ? -12.101 1.311 5.835 1.00 0.00 3 SER A C 20
ATOM 24259 O O . SER A 1 3 ? -11.876 0.329 5.123 1.00 0.00 3 SER A O 20
ATOM 24267 N N . GLU A 1 4 ? -12.857 2.341 5.453 1.00 0.00 4 GLU A N 20
ATOM 24268 C CA . GLU A 1 4 ? -13.492 2.387 4.128 1.00 0.00 4 GLU A CA 20
ATOM 24269 C C . GLU A 1 4 ? -12.578 3.037 3.072 1.00 0.00 4 GLU A C 20
ATOM 24270 O O . GLU A 1 4 ? -12.996 3.227 1.928 1.00 0.00 4 GLU A O 20
ATOM 24282 N N . GLU A 1 5 ? -11.346 3.380 3.463 1.00 0.00 5 GLU A N 20
ATOM 24283 C CA . GLU A 1 5 ? -10.388 4.012 2.559 1.00 0.00 5 GLU A CA 20
ATOM 24284 C C . GLU A 1 5 ? -9.989 3.082 1.418 1.00 0.00 5 GLU A C 20
ATOM 24285 O O . GLU A 1 5 ? -9.768 3.532 0.294 1.00 0.00 5 GLU A O 20
ATOM 24297 N N . GLY A 1 6 ? -9.866 1.788 1.726 1.00 0.00 6 GLY A N 20
ATOM 24298 C CA . GLY A 1 6 ? -9.458 0.797 0.729 1.00 0.00 6 GLY A CA 20
ATOM 24299 C C . GLY A 1 6 ? -7.949 0.883 0.444 1.00 0.00 6 GLY A C 20
ATOM 24300 O O . GLY A 1 6 ? -7.479 0.471 -0.617 1.00 0.00 6 GLY A O 20
ATOM 24304 N N . LYS A 1 7 ? -7.197 1.433 1.399 1.00 0.00 7 LYS A N 20
ATOM 24305 C CA . LYS A 1 7 ? -5.752 1.593 1.245 1.00 0.00 7 LYS A CA 20
ATOM 24306 C C . LYS A 1 7 ? -5.020 0.276 1.469 1.00 0.00 7 LYS A C 20
ATOM 24307 O O . LYS A 1 7 ? -5.228 -0.392 2.479 1.00 0.00 7 LYS A O 20
ATOM 24326 N N . LEU A 1 8 ? -4.150 -0.073 0.511 1.00 0.00 8 LEU A N 20
ATOM 24327 C CA . LEU A 1 8 ? -3.360 -1.303 0.604 1.00 0.00 8 LEU A CA 20
ATOM 24328 C C . LEU A 1 8 ? -1.902 -0.968 0.925 1.00 0.00 8 LEU A C 20
ATOM 24329 O O . LEU A 1 8 ? -1.400 0.087 0.527 1.00 0.00 8 LEU A O 20
ATOM 24345 N N . PHE A 1 9 ? -1.232 -1.873 1.639 1.00 0.00 9 PHE A N 20
ATOM 24346 C CA . PHE A 1 9 ? 0.178 -1.678 2.014 1.00 0.00 9 PHE A CA 20
ATOM 24347 C C . PHE A 1 9 ? 1.082 -2.488 1.081 1.00 0.00 9 PHE A C 20
ATOM 24348 O O . PHE A 1 9 ? 1.131 -3.712 1.181 1.00 0.00 9 PHE A O 20
ATOM 24365 N N . VAL A 1 10 ? 1.794 -1.802 0.175 1.00 0.00 10 VAL A N 20
ATOM 24366 C CA . VAL A 1 10 ? 2.686 -2.494 -0.776 1.00 0.00 10 VAL A CA 20
ATOM 24367 C C . VAL A 1 10 ? 4.128 -2.416 -0.278 1.00 0.00 10 VAL A C 20
ATOM 24368 O O . VAL A 1 10 ? 4.605 -1.335 0.082 1.00 0.00 10 VAL A O 20
ATOM 24381 N N . GLY A 1 11 ? 4.818 -3.562 -0.271 1.00 0.00 11 GLY A N 20
ATOM 24382 C CA . GLY A 1 11 ? 6.213 -3.616 0.178 1.00 0.00 11 GLY A CA 20
ATOM 24383 C C . GLY A 1 11 ? 7.092 -4.346 -0.832 1.00 0.00 11 GLY A C 20
ATOM 24384 O O . GLY A 1 11 ? 6.597 -5.136 -1.637 1.00 0.00 11 GLY A O 20
ATOM 24388 N N . GLY A 1 12 ? 8.397 -4.058 -0.787 1.00 0.00 12 GLY A N 20
ATOM 24389 C CA . GLY A 1 12 ? 9.349 -4.677 -1.712 1.00 0.00 12 GLY A CA 20
ATOM 24390 C C . GLY A 1 12 ? 9.105 -4.186 -3.136 1.00 0.00 12 GLY A C 20
ATOM 24391 O O . GLY A 1 12 ? 9.213 -4.954 -4.095 1.00 0.00 12 GLY A O 20
ATOM 24395 N N . LEU A 1 13 ? 8.740 -2.907 -3.255 1.00 0.00 13 LEU A N 20
ATOM 24396 C CA . LEU A 1 13 ? 8.436 -2.308 -4.552 1.00 0.00 13 LEU A CA 20
ATOM 24397 C C . LEU A 1 13 ? 9.648 -2.305 -5.474 1.00 0.00 13 LEU A C 20
ATOM 24398 O O . LEU A 1 13 ? 10.767 -2.003 -5.055 1.00 0.00 13 LEU A O 20
ATOM 24414 N N . ASN A 1 14 ? 9.398 -2.651 -6.739 1.00 0.00 14 ASN A N 20
ATOM 24415 C CA . ASN A 1 14 ? 10.446 -2.698 -7.752 1.00 0.00 14 ASN A CA 20
ATOM 24416 C C . ASN A 1 14 ? 11.008 -1.308 -7.997 1.00 0.00 14 ASN A C 20
ATOM 24417 O O . ASN A 1 14 ? 10.279 -0.319 -7.927 1.00 0.00 14 ASN A O 20
ATOM 24428 N N . PHE A 1 15 ? 12.308 -1.247 -8.280 1.00 0.00 15 PHE A N 20
ATOM 24429 C CA . PHE A 1 15 ? 12.990 0.026 -8.532 1.00 0.00 15 PHE A CA 20
ATOM 24430 C C . PHE A 1 15 ? 12.221 0.901 -9.530 1.00 0.00 15 PHE A C 20
ATOM 24431 O O . PHE A 1 15 ? 12.295 2.133 -9.465 1.00 0.00 15 PHE A O 20
ATOM 24448 N N . ASN A 1 16 ? 11.490 0.256 -10.445 1.00 0.00 16 ASN A N 20
ATOM 24449 C CA . ASN A 1 16 ? 10.720 0.979 -11.459 1.00 0.00 16 ASN A CA 20
ATOM 24450 C C . ASN A 1 16 ? 9.231 1.049 -11.091 1.00 0.00 16 ASN A C 20
ATOM 24451 O O . ASN A 1 16 ? 8.369 1.136 -11.973 1.00 0.00 16 ASN A O 20
ATOM 24462 N N . THR A 1 17 ? 8.940 1.043 -9.788 1.00 0.00 17 THR A N 20
ATOM 24463 C CA . THR A 1 17 ? 7.564 1.137 -9.309 1.00 0.00 17 THR A CA 20
ATOM 24464 C C . THR A 1 17 ? 7.211 2.602 -9.140 1.00 0.00 17 THR A C 20
ATOM 24465 O O . THR A 1 17 ? 7.917 3.346 -8.453 1.00 0.00 17 THR A O 20
ATOM 24476 N N . ASP A 1 18 ? 6.117 3.003 -9.774 1.00 0.00 18 ASP A N 20
ATOM 24477 C CA . ASP A 1 18 ? 5.663 4.378 -9.701 1.00 0.00 18 ASP A CA 20
ATOM 24478 C C . ASP A 1 18 ? 4.172 4.419 -9.474 1.00 0.00 18 ASP A C 20
ATOM 24479 O O . ASP A 1 18 ? 3.519 3.378 -9.448 1.00 0.00 18 ASP A O 20
ATOM 24488 N N . GLU A 1 19 ? 3.640 5.623 -9.303 1.00 0.00 19 GLU A N 20
ATOM 24489 C CA . GLU A 1 19 ? 2.213 5.782 -9.081 1.00 0.00 19 GLU A CA 20
ATOM 24490 C C . GLU A 1 19 ? 1.453 5.215 -10.270 1.00 0.00 19 GLU A C 20
ATOM 24491 O O . GLU A 1 19 ? 0.434 4.562 -10.099 1.00 0.00 19 GLU A O 20
ATOM 24503 N N . GLN A 1 20 ? 1.977 5.456 -11.465 1.00 0.00 20 GLN A N 20
ATOM 24504 C CA . GLN A 1 20 ? 1.367 4.948 -12.686 1.00 0.00 20 GLN A CA 20
ATOM 24505 C C . GLN A 1 20 ? 1.535 3.438 -12.808 1.00 0.00 20 GLN A C 20
ATOM 24506 O O . GLN A 1 20 ? 0.609 2.748 -13.236 1.00 0.00 20 GLN A O 20
ATOM 24520 N N . ALA A 1 21 ? 2.719 2.931 -12.444 1.00 0.00 21 ALA A N 20
ATOM 24521 C CA . ALA A 1 21 ? 2.977 1.495 -12.532 1.00 0.00 21 ALA A CA 20
ATOM 24522 C C . ALA A 1 21 ? 2.065 0.750 -11.573 1.00 0.00 21 ALA A C 20
ATOM 24523 O O . ALA A 1 21 ? 1.422 -0.239 -11.947 1.00 0.00 21 ALA A O 20
ATOM 24530 N N . LEU A 1 22 ? 2.002 1.253 -10.341 1.00 0.00 22 LEU A N 20
ATOM 24531 C CA . LEU A 1 22 ? 1.146 0.640 -9.322 1.00 0.00 22 LEU A CA 20
ATOM 24532 C C . LEU A 1 22 ? -0.326 0.838 -9.648 1.00 0.00 22 LEU A C 20
ATOM 24533 O O . LEU A 1 22 ? -1.104 -0.114 -9.610 1.00 0.00 22 LEU A O 20
ATOM 24549 N N . GLU A 1 23 ? -0.699 2.076 -9.954 1.00 0.00 23 GLU A N 20
ATOM 24550 C CA . GLU A 1 23 ? -2.084 2.396 -10.268 1.00 0.00 23 GLU A CA 20
ATOM 24551 C C . GLU A 1 23 ? -2.552 1.599 -11.477 1.00 0.00 23 GLU A C 20
ATOM 24552 O O . GLU A 1 23 ? -3.682 1.149 -11.497 1.00 0.00 23 GLU A O 20
ATOM 24564 N N . ASP A 1 24 ? -1.698 1.451 -12.489 1.00 0.00 24 ASP A N 20
ATOM 24565 C CA . ASP A 1 24 ? -2.085 0.721 -13.698 1.00 0.00 24 ASP A CA 20
ATOM 24566 C C . ASP A 1 24 ? -2.453 -0.736 -13.389 1.00 0.00 24 ASP A C 20
ATOM 24567 O O . ASP A 1 24 ? -3.530 -1.200 -13.784 1.00 0.00 24 ASP A O 20
ATOM 24576 N N . HIS A 1 25 ? -1.562 -1.453 -12.692 1.00 0.00 25 HIS A N 20
ATOM 24577 C CA . HIS A 1 25 ? -1.820 -2.863 -12.361 1.00 0.00 25 HIS A CA 20
ATOM 24578 C C . HIS A 1 25 ? -2.926 -3.023 -11.317 1.00 0.00 25 HIS A C 20
ATOM 24579 O O . HIS A 1 25 ? -3.784 -3.899 -11.442 1.00 0.00 25 HIS A O 20
ATOM 24594 N N . PHE A 1 26 ? -2.896 -2.171 -10.294 1.00 0.00 26 PHE A N 20
ATOM 24595 C CA . PHE A 1 26 ? -3.893 -2.221 -9.221 1.00 0.00 26 PHE A CA 20
ATOM 24596 C C . PHE A 1 26 ? -5.269 -1.785 -9.733 1.00 0.00 26 PHE A C 20
ATOM 24597 O O . PHE A 1 26 ? -6.287 -2.316 -9.288 1.00 0.00 26 PHE A O 20
ATOM 24614 N N . SER A 1 27 ? -5.288 -0.843 -10.684 1.00 0.00 27 SER A N 20
ATOM 24615 C CA . SER A 1 27 ? -6.544 -0.378 -11.276 1.00 0.00 27 SER A CA 20
ATOM 24616 C C . SER A 1 27 ? -7.210 -1.540 -11.979 1.00 0.00 27 SER A C 20
ATOM 24617 O O . SER A 1 27 ? -8.425 -1.735 -11.884 1.00 0.00 27 SER A O 20
ATOM 24625 N N . SER A 1 28 ? -6.383 -2.305 -12.689 1.00 0.00 28 SER A N 20
ATOM 24626 C CA . SER A 1 28 ? -6.856 -3.454 -13.427 1.00 0.00 28 SER A CA 20
ATOM 24627 C C . SER A 1 28 ? -7.511 -4.459 -12.485 1.00 0.00 28 SER A C 20
ATOM 24628 O O . SER A 1 28 ? -8.569 -5.011 -12.800 1.00 0.00 28 SER A O 20
ATOM 24636 N N . PHE A 1 29 ? -6.882 -4.684 -11.326 1.00 0.00 29 PHE A N 20
ATOM 24637 C CA . PHE A 1 29 ? -7.425 -5.622 -10.338 1.00 0.00 29 PHE A CA 20
ATOM 24638 C C . PHE A 1 29 ? -8.669 -5.044 -9.657 1.00 0.00 29 PHE A C 20
ATOM 24639 O O . PHE A 1 29 ? -9.619 -5.777 -9.366 1.00 0.00 29 PHE A O 20
ATOM 24656 N N . GLY A 1 30 ? -8.659 -3.729 -9.410 1.00 0.00 30 GLY A N 20
ATOM 24657 C CA . GLY A 1 30 ? -9.789 -3.052 -8.767 1.00 0.00 30 GLY A CA 20
ATOM 24658 C C . GLY A 1 30 ? -9.633 -1.530 -8.899 1.00 0.00 30 GLY A C 20
ATOM 24659 O O . GLY A 1 30 ? -8.535 -1.072 -9.181 1.00 0.00 30 GLY A O 20
ATOM 24663 N N . PRO A 1 31 ? -10.688 -0.733 -8.710 1.00 0.00 31 PRO A N 20
ATOM 24664 C CA . PRO A 1 31 ? -10.592 0.765 -8.843 1.00 0.00 31 PRO A CA 20
ATOM 24665 C C . PRO A 1 31 ? -9.660 1.395 -7.805 1.00 0.00 31 PRO A C 20
ATOM 24666 O O . PRO A 1 31 ? -9.570 0.925 -6.672 1.00 0.00 31 PRO A O 20
ATOM 24677 N N . ILE A 1 32 ? -8.960 2.457 -8.221 1.00 0.00 32 ILE A N 20
ATOM 24678 C CA . ILE A 1 32 ? -8.012 3.159 -7.343 1.00 0.00 32 ILE A CA 20
ATOM 24679 C C . ILE A 1 32 ? -8.489 4.584 -7.032 1.00 0.00 32 ILE A C 20
ATOM 24680 O O . ILE A 1 32 ? -8.499 5.445 -7.913 1.00 0.00 32 ILE A O 20
ATOM 24696 N N . SER A 1 33 ? -8.829 4.829 -5.759 1.00 0.00 33 SER A N 20
ATOM 24697 C CA . SER A 1 33 ? -9.240 6.169 -5.329 1.00 0.00 33 SER A CA 20
ATOM 24698 C C . SER A 1 33 ? -8.051 7.128 -5.439 1.00 0.00 33 SER A C 20
ATOM 24699 O O . SER A 1 33 ? -8.164 8.216 -6.003 1.00 0.00 33 SER A O 20
ATOM 24707 N N . GLU A 1 34 ? -6.906 6.686 -4.904 1.00 0.00 34 GLU A N 20
ATOM 24708 C CA . GLU A 1 34 ? -5.667 7.465 -4.942 1.00 0.00 34 GLU A CA 20
ATOM 24709 C C . GLU A 1 34 ? -4.472 6.523 -5.055 1.00 0.00 34 GLU A C 20
ATOM 24710 O O . GLU A 1 34 ? -4.605 5.323 -4.825 1.00 0.00 34 GLU A O 20
ATOM 24722 N N . VAL A 1 35 ? -3.314 7.069 -5.433 1.00 0.00 35 VAL A N 20
ATOM 24723 C CA . VAL A 1 35 ? -2.100 6.253 -5.587 1.00 0.00 35 VAL A CA 20
ATOM 24724 C C . VAL A 1 35 ? -0.844 7.064 -5.230 1.00 0.00 35 VAL A C 20
ATOM 24725 O O . VAL A 1 35 ? -0.589 8.127 -5.802 1.00 0.00 35 VAL A O 20
ATOM 24738 N N . VAL A 1 36 ? -0.080 6.543 -4.262 1.00 0.00 36 VAL A N 20
ATOM 24739 C CA . VAL A 1 36 ? 1.147 7.192 -3.788 1.00 0.00 36 VAL A CA 20
ATOM 24740 C C . VAL A 1 36 ? 2.297 6.169 -3.706 1.00 0.00 36 VAL A C 20
ATOM 24741 O O . VAL A 1 36 ? 2.110 5.073 -3.183 1.00 0.00 36 VAL A O 20
ATOM 24754 N N . VAL A 1 37 ? 3.474 6.535 -4.224 1.00 0.00 37 VAL A N 20
ATOM 24755 C CA . VAL A 1 37 ? 4.643 5.633 -4.195 1.00 0.00 37 VAL A CA 20
ATOM 24756 C C . VAL A 1 37 ? 5.851 6.346 -3.587 1.00 0.00 37 VAL A C 20
ATOM 24757 O O . VAL A 1 37 ? 6.168 7.476 -3.965 1.00 0.00 37 VAL A O 20
ATOM 24770 N N . VAL A 1 38 ? 6.529 5.657 -2.669 1.00 0.00 38 VAL A N 20
ATOM 24771 C CA . VAL A 1 38 ? 7.721 6.207 -2.032 1.00 0.00 38 VAL A CA 20
ATOM 24772 C C . VAL A 1 38 ? 8.937 5.858 -2.895 1.00 0.00 38 VAL A C 20
ATOM 24773 O O . VAL A 1 38 ? 9.207 4.680 -3.149 1.00 0.00 38 VAL A O 20
ATOM 24786 N N . LYS A 1 39 ? 9.651 6.889 -3.343 1.00 0.00 39 LYS A N 20
ATOM 24787 C CA . LYS A 1 39 ? 10.828 6.698 -4.191 1.00 0.00 39 LYS A CA 20
ATOM 24788 C C . LYS A 1 39 ? 11.904 7.727 -3.861 1.00 0.00 39 LYS A C 20
ATOM 24789 O O . LYS A 1 39 ? 11.681 8.649 -3.073 1.00 0.00 39 LYS A O 20
ATOM 24808 N N . ASP A 1 40 ? 13.062 7.558 -4.489 1.00 0.00 40 ASP A N 20
ATOM 24809 C CA . ASP A 1 40 ? 14.179 8.447 -4.303 1.00 0.00 40 ASP A CA 20
ATOM 24810 C C . ASP A 1 40 ? 13.902 9.754 -5.032 1.00 0.00 40 ASP A C 20
ATOM 24811 O O . ASP A 1 40 ? 13.535 9.736 -6.191 1.00 0.00 40 ASP A O 20
ATOM 24820 N N . ARG A 1 41 ? 14.055 10.877 -4.349 1.00 0.00 41 ARG A N 20
ATOM 24821 C CA . ARG A 1 41 ? 13.809 12.184 -4.971 1.00 0.00 41 ARG A CA 20
ATOM 24822 C C . ARG A 1 41 ? 14.953 12.579 -5.925 1.00 0.00 41 ARG A C 20
ATOM 24823 O O . ARG A 1 41 ? 14.778 13.449 -6.782 1.00 0.00 41 ARG A O 20
ATOM 24844 N N . GLU A 1 42 ? 16.116 11.944 -5.753 1.00 0.00 42 GLU A N 20
ATOM 24845 C CA . GLU A 1 42 ? 17.287 12.232 -6.582 1.00 0.00 42 GLU A CA 20
ATOM 24846 C C . GLU A 1 42 ? 17.431 11.213 -7.713 1.00 0.00 42 GLU A C 20
ATOM 24847 O O . GLU A 1 42 ? 17.876 11.559 -8.811 1.00 0.00 42 GLU A O 20
ATOM 24859 N N . THR A 1 43 ? 17.058 9.960 -7.436 1.00 0.00 43 THR A N 20
ATOM 24860 C CA . THR A 1 43 ? 17.152 8.890 -8.433 1.00 0.00 43 THR A CA 20
ATOM 24861 C C . THR A 1 43 ? 15.781 8.601 -9.064 1.00 0.00 43 THR A C 20
ATOM 24862 O O . THR A 1 43 ? 15.693 7.905 -10.078 1.00 0.00 43 THR A O 20
ATOM 24873 N N . GLN A 1 44 ? 14.725 9.104 -8.430 1.00 0.00 44 GLN A N 20
ATOM 24874 C CA . GLN A 1 44 ? 13.358 8.870 -8.883 1.00 0.00 44 GLN A CA 20
ATOM 24875 C C . GLN A 1 44 ? 13.107 7.357 -8.971 1.00 0.00 44 GLN A C 20
ATOM 24876 O O . GLN A 1 44 ? 12.366 6.870 -9.828 1.00 0.00 44 GLN A O 20
ATOM 24890 N N . ARG A 1 45 ? 13.759 6.633 -8.058 1.00 0.00 45 ARG A N 20
ATOM 24891 C CA . ARG A 1 45 ? 13.661 5.181 -7.980 1.00 0.00 45 ARG A CA 20
ATOM 24892 C C . ARG A 1 45 ? 12.946 4.765 -6.701 1.00 0.00 45 ARG A C 20
ATOM 24893 O O . ARG A 1 45 ? 13.309 5.180 -5.605 1.00 0.00 45 ARG A O 20
ATOM 24914 N N . SER A 1 46 ? 11.947 3.916 -6.870 1.00 0.00 46 SER A N 20
ATOM 24915 C CA . SER A 1 46 ? 11.162 3.407 -5.744 1.00 0.00 46 SER A CA 20
ATOM 24916 C C . SER A 1 46 ? 12.083 2.870 -4.660 1.00 0.00 46 SER A C 20
ATOM 24917 O O . SER A 1 46 ? 13.124 2.273 -4.947 1.00 0.00 46 SER A O 20
ATOM 24925 N N . ARG A 1 47 ? 11.696 3.125 -3.418 1.00 0.00 47 ARG A N 20
ATOM 24926 C CA . ARG A 1 47 ? 12.492 2.707 -2.262 1.00 0.00 47 ARG A CA 20
ATOM 24927 C C . ARG A 1 47 ? 11.996 1.384 -1.669 1.00 0.00 47 ARG A C 20
ATOM 24928 O O . ARG A 1 47 ? 12.272 1.082 -0.502 1.00 0.00 47 ARG A O 20
ATOM 24949 N N . GLY A 1 48 ? 11.267 0.605 -2.470 1.00 0.00 48 GLY A N 20
ATOM 24950 C CA . GLY A 1 48 ? 10.735 -0.680 -2.012 1.00 0.00 48 GLY A CA 20
ATOM 24951 C C . GLY A 1 48 ? 9.431 -0.512 -1.225 1.00 0.00 48 GLY A C 20
ATOM 24952 O O . GLY A 1 48 ? 8.984 -1.450 -0.565 1.00 0.00 48 GLY A O 20
ATOM 24956 N N . PHE A 1 49 ? 8.826 0.677 -1.299 1.00 0.00 49 PHE A N 20
ATOM 24957 C CA . PHE A 1 49 ? 7.573 0.942 -0.595 1.00 0.00 49 PHE A CA 20
ATOM 24958 C C . PHE A 1 49 ? 6.632 1.791 -1.453 1.00 0.00 49 PHE A C 20
ATOM 24959 O O . PHE A 1 49 ? 7.068 2.715 -2.140 1.00 0.00 49 PHE A O 20
ATOM 24976 N N . GLY A 1 50 ? 5.340 1.468 -1.386 1.00 0.00 50 GLY A N 20
ATOM 24977 C CA . GLY A 1 50 ? 4.315 2.192 -2.128 1.00 0.00 50 GLY A CA 20
ATOM 24978 C C . GLY A 1 50 ? 2.957 1.953 -1.480 1.00 0.00 50 GLY A C 20
ATOM 24979 O O . GLY A 1 50 ? 2.673 0.838 -1.028 1.00 0.00 50 GLY A O 20
ATOM 24983 N N . PHE A 1 51 ? 2.129 2.997 -1.421 1.00 0.00 51 PHE A N 20
ATOM 24984 C CA . PHE A 1 51 ? 0.803 2.880 -0.803 1.00 0.00 51 PHE A CA 20
ATOM 24985 C C . PHE A 1 51 ? -0.247 3.567 -1.668 1.00 0.00 51 PHE A C 20
ATOM 24986 O O . PHE A 1 51 ? -0.074 4.727 -2.049 1.00 0.00 51 PHE A O 20
ATOM 25003 N N . ILE A 1 52 ? -1.341 2.858 -1.966 1.00 0.00 52 ILE A N 20
ATOM 25004 C CA . ILE A 1 52 ? -2.416 3.433 -2.785 1.00 0.00 52 ILE A CA 20
ATOM 25005 C C . ILE A 1 52 ? -3.777 3.213 -2.134 1.00 0.00 52 ILE A C 20
ATOM 25006 O O . ILE A 1 52 ? -3.969 2.252 -1.389 1.00 0.00 52 ILE A O 20
ATOM 25022 N N . THR A 1 53 ? -4.704 4.137 -2.407 1.00 0.00 53 THR A N 20
ATOM 25023 C CA . THR A 1 53 ? -6.043 4.078 -1.828 1.00 0.00 53 THR A CA 20
ATOM 25024 C C . THR A 1 53 ? -7.073 3.649 -2.869 1.00 0.00 53 THR A C 20
ATOM 25025 O O . THR A 1 53 ? -7.077 4.140 -3.988 1.00 0.00 53 THR A O 20
ATOM 25036 N N . PHE A 1 54 ? -7.934 2.721 -2.470 1.00 0.00 54 PHE A N 20
ATOM 25037 C CA . PHE A 1 54 ? -8.992 2.207 -3.337 1.00 0.00 54 PHE A CA 20
ATOM 25038 C C . PHE A 1 54 ? -10.298 2.936 -3.098 1.00 0.00 54 PHE A C 20
ATOM 25039 O O . PHE A 1 54 ? -10.467 3.623 -2.090 1.00 0.00 54 PHE A O 20
ATOM 25056 N N . THR A 1 55 ? -11.223 2.755 -4.032 1.00 0.00 55 THR A N 20
ATOM 25057 C CA . THR A 1 55 ? -12.537 3.361 -3.933 1.00 0.00 55 THR A CA 20
ATOM 25058 C C . THR A 1 55 ? -13.222 2.867 -2.660 1.00 0.00 55 THR A C 20
ATOM 25059 O O . THR A 1 55 ? -13.765 3.657 -1.883 1.00 0.00 55 THR A O 20
ATOM 25070 N N . ASN A 1 56 ? -13.179 1.553 -2.474 1.00 0.00 56 ASN A N 20
ATOM 25071 C CA . ASN A 1 56 ? -13.784 0.924 -1.312 1.00 0.00 56 ASN A CA 20
ATOM 25072 C C . ASN A 1 56 ? -12.944 -0.284 -0.850 1.00 0.00 56 ASN A C 20
ATOM 25073 O O . ASN A 1 56 ? -12.285 -0.916 -1.677 1.00 0.00 56 ASN A O 20
ATOM 25084 N N . PRO A 1 57 ? -12.949 -0.622 0.440 1.00 0.00 57 PRO A N 20
ATOM 25085 C CA . PRO A 1 57 ? -12.164 -1.785 0.979 1.00 0.00 57 PRO A CA 20
ATOM 25086 C C . PRO A 1 57 ? -12.379 -3.061 0.171 1.00 0.00 57 PRO A C 20
ATOM 25087 O O . PRO A 1 57 ? -11.517 -3.939 0.160 1.00 0.00 57 PRO A O 20
ATOM 25098 N N . GLU A 1 58 ? -13.515 -3.140 -0.511 1.00 0.00 58 GLU A N 20
ATOM 25099 C CA . GLU A 1 58 ? -13.823 -4.296 -1.344 1.00 0.00 58 GLU A CA 20
ATOM 25100 C C . GLU A 1 58 ? -12.860 -4.352 -2.523 1.00 0.00 58 GLU A C 20
ATOM 25101 O O . GLU A 1 58 ? -12.405 -5.427 -2.918 1.00 0.00 58 GLU A O 20
ATOM 25113 N N . HIS A 1 59 ? -12.560 -3.174 -3.075 1.00 0.00 59 HIS A N 20
ATOM 25114 C CA . HIS A 1 59 ? -11.665 -3.069 -4.210 1.00 0.00 59 HIS A CA 20
ATOM 25115 C C . HIS A 1 59 ? -10.229 -3.280 -3.748 1.00 0.00 59 HIS A C 20
ATOM 25116 O O . HIS A 1 59 ? -9.440 -3.959 -4.415 1.00 0.00 59 HIS A O 20
ATOM 25131 N N . ALA A 1 60 ? -9.920 -2.727 -2.576 1.00 0.00 60 ALA A N 20
ATOM 25132 C CA . ALA A 1 60 ? -8.604 -2.881 -1.977 1.00 0.00 60 ALA A CA 20
ATOM 25133 C C . ALA A 1 60 ? -8.339 -4.360 -1.716 1.00 0.00 60 ALA A C 20
ATOM 25134 O O . ALA A 1 60 ? -7.239 -4.864 -1.957 1.00 0.00 60 ALA A O 20
ATOM 25141 N N . SER A 1 61 ? -9.377 -5.040 -1.216 1.00 0.00 61 SER A N 20
ATOM 25142 C CA . SER A 1 61 ? -9.286 -6.459 -0.899 1.00 0.00 61 SER A CA 20
ATOM 25143 C C . SER A 1 61 ? -8.937 -7.296 -2.130 1.00 0.00 61 SER A C 20
ATOM 25144 O O . SER A 1 61 ? -8.102 -8.195 -2.044 1.00 0.00 61 SER A O 20
ATOM 25152 N N . VAL A 1 62 ? -9.585 -7.012 -3.265 1.00 0.00 62 VAL A N 20
ATOM 25153 C CA . VAL A 1 62 ? -9.324 -7.787 -4.492 1.00 0.00 62 VAL A CA 20
ATOM 25154 C C . VAL A 1 62 ? -7.871 -7.616 -4.925 1.00 0.00 62 VAL A C 20
ATOM 25155 O O . VAL A 1 62 ? -7.238 -8.585 -5.360 1.00 0.00 62 VAL A O 20
ATOM 25168 N N . ALA A 1 63 ? -7.366 -6.378 -4.858 1.00 0.00 63 ALA A N 20
ATOM 25169 C CA . ALA A 1 63 ? -6.008 -6.111 -5.308 1.00 0.00 63 ALA A CA 20
ATOM 25170 C C . ALA A 1 63 ? -5.009 -6.962 -4.544 1.00 0.00 63 ALA A C 20
ATOM 25171 O O . ALA A 1 63 ? -4.150 -7.582 -5.166 1.00 0.00 63 ALA A O 20
ATOM 25178 N N . MET A 1 64 ? -5.126 -7.017 -3.207 1.00 0.00 64 MET A N 20
ATOM 25179 C CA . MET A 1 64 ? -4.201 -7.857 -2.436 1.00 0.00 64 MET A CA 20
ATOM 25180 C C . MET A 1 64 ? -4.420 -9.323 -2.756 1.00 0.00 64 MET A C 20
ATOM 25181 O O . MET A 1 64 ? -3.470 -10.086 -2.779 1.00 0.00 64 MET A O 20
ATOM 25195 N N . ARG A 1 65 ? -5.668 -9.714 -3.009 1.00 0.00 65 ARG A N 20
ATOM 25196 C CA . ARG A 1 65 ? -5.955 -11.107 -3.332 1.00 0.00 65 ARG A CA 20
ATOM 25197 C C . ARG A 1 65 ? -5.239 -11.503 -4.616 1.00 0.00 65 ARG A C 20
ATOM 25198 O O . ARG A 1 65 ? -4.703 -12.610 -4.721 1.00 0.00 65 ARG A O 20
ATOM 25219 N N . ALA A 1 66 ? -5.245 -10.591 -5.593 1.00 0.00 66 ALA A N 20
ATOM 25220 C CA . ALA A 1 66 ? -4.605 -10.853 -6.884 1.00 0.00 66 ALA A CA 20
ATOM 25221 C C . ALA A 1 66 ? -3.148 -10.362 -6.954 1.00 0.00 66 ALA A C 20
ATOM 25222 O O . ALA A 1 66 ? -2.492 -10.571 -7.979 1.00 0.00 66 ALA A O 20
ATOM 25229 N N . MET A 1 67 ? -2.654 -9.661 -5.910 1.00 0.00 67 MET A N 20
ATOM 25230 C CA . MET A 1 67 ? -1.282 -9.107 -5.956 1.00 0.00 67 MET A CA 20
ATOM 25231 C C . MET A 1 67 ? -0.365 -9.525 -4.787 1.00 0.00 67 MET A C 20
ATOM 25232 O O . MET A 1 67 ? 0.852 -9.387 -4.912 1.00 0.00 67 MET A O 20
ATOM 25246 N N . ASN A 1 68 ? -0.911 -10.003 -3.655 1.00 0.00 68 ASN A N 20
ATOM 25247 C CA . ASN A 1 68 ? -0.051 -10.384 -2.509 1.00 0.00 68 ASN A CA 20
ATOM 25248 C C . ASN A 1 68 ? 1.066 -11.326 -2.933 1.00 0.00 68 ASN A C 20
ATOM 25249 O O . ASN A 1 68 ? 0.825 -12.484 -3.282 1.00 0.00 68 ASN A O 20
ATOM 25260 N N . GLY A 1 69 ? 2.294 -10.811 -2.884 1.00 0.00 69 GLY A N 20
ATOM 25261 C CA . GLY A 1 69 ? 3.462 -11.588 -3.247 1.00 0.00 69 GLY A CA 20
ATOM 25262 C C . GLY A 1 69 ? 3.511 -11.839 -4.755 1.00 0.00 69 GLY A C 20
ATOM 25263 O O . GLY A 1 69 ? 4.046 -12.857 -5.198 1.00 0.00 69 GLY A O 20
ATOM 25267 N N . GLU A 1 70 ? 2.913 -10.929 -5.527 1.00 0.00 70 GLU A N 20
ATOM 25268 C CA . GLU A 1 70 ? 2.852 -11.077 -6.986 1.00 0.00 70 GLU A CA 20
ATOM 25269 C C . GLU A 1 70 ? 3.815 -10.149 -7.709 1.00 0.00 70 GLU A C 20
ATOM 25270 O O . GLU A 1 70 ? 3.993 -8.988 -7.335 1.00 0.00 70 GLU A O 20
ATOM 25282 N N . SER A 1 71 ? 4.426 -10.701 -8.753 1.00 0.00 71 SER A N 20
ATOM 25283 C CA . SER A 1 71 ? 5.399 -10.000 -9.573 1.00 0.00 71 SER A CA 20
ATOM 25284 C C . SER A 1 71 ? 4.859 -8.705 -10.154 1.00 0.00 71 SER A C 20
ATOM 25285 O O . SER A 1 71 ? 4.109 -8.705 -11.134 1.00 0.00 71 SER A O 20
ATOM 25293 N N . LEU A 1 72 ? 5.328 -7.610 -9.579 1.00 0.00 72 LEU A N 20
ATOM 25294 C CA . LEU A 1 72 ? 4.995 -6.282 -10.061 1.00 0.00 72 LEU A CA 20
ATOM 25295 C C . LEU A 1 72 ? 6.227 -5.800 -10.808 1.00 0.00 72 LEU A C 20
ATOM 25296 O O . LEU A 1 72 ? 7.295 -5.636 -10.212 1.00 0.00 72 LEU A O 20
ATOM 25312 N N . ASP A 1 73 ? 6.088 -5.636 -12.122 1.00 0.00 73 ASP A N 20
ATOM 25313 C CA . ASP A 1 73 ? 7.217 -5.242 -12.962 1.00 0.00 73 ASP A CA 20
ATOM 25314 C C . ASP A 1 73 ? 8.350 -6.279 -12.826 1.00 0.00 73 ASP A C 20
ATOM 25315 O O . ASP A 1 73 ? 9.536 -5.942 -12.904 1.00 0.00 73 ASP A O 20
ATOM 25324 N N . GLY A 1 74 ? 7.962 -7.552 -12.645 1.00 0.00 74 GLY A N 20
ATOM 25325 C CA . GLY A 1 74 ? 8.920 -8.655 -12.523 1.00 0.00 74 GLY A CA 20
ATOM 25326 C C . GLY A 1 74 ? 9.512 -8.808 -11.117 1.00 0.00 74 GLY A C 20
ATOM 25327 O O . GLY A 1 74 ? 10.497 -9.534 -10.945 1.00 0.00 74 GLY A O 20
ATOM 25331 N N . ARG A 1 75 ? 8.909 -8.159 -10.123 1.00 0.00 75 ARG A N 20
ATOM 25332 C CA . ARG A 1 75 ? 9.384 -8.268 -8.742 1.00 0.00 75 ARG A CA 20
ATOM 25333 C C . ARG A 1 75 ? 8.183 -8.381 -7.829 1.00 0.00 75 ARG A C 20
ATOM 25334 O O . ARG A 1 75 ? 7.344 -7.479 -7.797 1.00 0.00 75 ARG A O 20
ATOM 25355 N N . GLN A 1 76 ? 8.084 -9.504 -7.119 1.00 0.00 76 GLN A N 20
ATOM 25356 C CA . GLN A 1 76 ? 6.933 -9.732 -6.259 1.00 0.00 76 GLN A CA 20
ATOM 25357 C C . GLN A 1 76 ? 6.860 -8.723 -5.120 1.00 0.00 76 GLN A C 20
ATOM 25358 O O . GLN A 1 76 ? 7.848 -8.443 -4.441 1.00 0.00 76 GLN A O 20
ATOM 25372 N N . ILE A 1 77 ? 5.650 -8.201 -4.928 1.00 0.00 77 ILE A N 20
ATOM 25373 C CA . ILE A 1 77 ? 5.367 -7.229 -3.877 1.00 0.00 77 ILE A CA 20
ATOM 25374 C C . ILE A 1 77 ? 4.281 -7.764 -2.979 1.00 0.00 77 ILE A C 20
ATOM 25375 O O . ILE A 1 77 ? 3.417 -8.497 -3.436 1.00 0.00 77 ILE A O 20
ATOM 25391 N N . ARG A 1 78 ? 4.343 -7.395 -1.698 1.00 0.00 78 ARG A N 20
ATOM 25392 C CA . ARG A 1 78 ? 3.362 -7.870 -0.729 1.00 0.00 78 ARG A CA 20
ATOM 25393 C C . ARG A 1 78 ? 2.335 -6.799 -0.447 1.00 0.00 78 ARG A C 20
ATOM 25394 O O . ARG A 1 78 ? 2.680 -5.674 -0.082 1.00 0.00 78 ARG A O 20
ATOM 25415 N N . VAL A 1 79 ? 1.072 -7.159 -0.651 1.00 0.00 79 VAL A N 20
ATOM 25416 C CA . VAL A 1 79 ? -0.025 -6.224 -0.456 1.00 0.00 79 VAL A CA 20
ATOM 25417 C C . VAL A 1 79 ? -0.819 -6.596 0.803 1.00 0.00 79 VAL A C 20
ATOM 25418 O O . VAL A 1 79 ? -1.592 -7.556 0.801 1.00 0.00 79 VAL A O 20
ATOM 25431 N N . ASP A 1 80 ? -0.639 -5.797 1.860 1.00 0.00 80 ASP A N 20
ATOM 25432 C CA . ASP A 1 80 ? -1.350 -5.997 3.117 1.00 0.00 80 ASP A CA 20
ATOM 25433 C C . ASP A 1 80 ? -2.343 -4.864 3.277 1.00 0.00 80 ASP A C 20
ATOM 25434 O O . ASP A 1 80 ? -1.953 -3.706 3.396 1.00 0.00 80 ASP A O 20
ATOM 25443 N N . HIS A 1 81 ? -3.621 -5.200 3.222 1.00 0.00 81 HIS A N 20
ATOM 25444 C CA . HIS A 1 81 ? -4.667 -4.191 3.280 1.00 0.00 81 HIS A CA 20
ATOM 25445 C C . HIS A 1 81 ? -4.610 -3.328 4.530 1.00 0.00 81 HIS A C 20
ATOM 25446 O O . HIS A 1 81 ? -4.821 -3.799 5.649 1.00 0.00 81 HIS A O 20
ATOM 25461 N N . ALA A 1 82 ? -4.356 -2.038 4.300 1.00 0.00 82 ALA A N 20
ATOM 25462 C CA . ALA A 1 82 ? -4.314 -1.067 5.383 1.00 0.00 82 ALA A CA 20
ATOM 25463 C C . ALA A 1 82 ? -5.699 -0.942 6.027 1.00 0.00 82 ALA A C 20
ATOM 25464 O O . ALA A 1 82 ? -5.816 -0.796 7.245 1.00 0.00 82 ALA A O 20
ATOM 25471 N N . GLY A 1 83 ? -6.746 -0.974 5.184 1.00 0.00 83 GLY A N 20
ATOM 25472 C CA . GLY A 1 83 ? -8.124 -0.841 5.659 1.00 0.00 83 GLY A CA 20
ATOM 25473 C C . GLY A 1 83 ? -8.938 -2.128 5.479 1.00 0.00 83 GLY A C 20
ATOM 25474 O O . GLY A 1 83 ? -9.089 -2.907 6.425 1.00 0.00 83 GLY A O 20
ATOM 25478 N N . LYS A 1 84 ? -9.489 -2.329 4.271 1.00 0.00 84 LYS A N 20
ATOM 25479 C CA . LYS A 1 84 ? -10.322 -3.506 3.977 1.00 0.00 84 LYS A CA 20
ATOM 25480 C C . LYS A 1 84 ? -11.577 -3.482 4.851 1.00 0.00 84 LYS A C 20
ATOM 25481 O O . LYS A 1 84 ? -12.521 -4.180 4.521 1.00 0.00 84 LYS A O 20
#